Protein 4HIZ (pdb70)

Radius of gyration: 37.92 Å; Cα contacts (8 Å, |Δi|>4): 6591; chains: 3; bounding box: 104×101×111 Å

Sequence (1965 aa):
WIIDGRNLTFKVTTLPDISSKFKNAAFVYERIVGQPLTYVSEGFFDGNLTKITDTPFYNAWTQDKTFVYDNVIYAPFMAGERHGVQNLHVAWVKSGDDGQTWSMPEWLTPIHPDYTADKVNYHCMSMGVCGNRLYAVIETRYLSNMRLKKAELWSSRPMPYYRRRPTGGITISSGSTTATIVLKKKKHGLKVGDAVNFSNSGATGVSGNMTVASVINKDTFTVTLARAATSNIDNTGTTWHFGTRFWDSPWEITELPDVAYSTNADLCVTETHSFTVIDDDNYTFAVGYHNGDISPRRLGILYFNNAYSSDPSSFTTRRTISSQEYADNAAEPCIKYYDGILYLTTRGTSTSAAGSTLAMSADLGENWNYLRFPNNVHHTNLPFAKVGDYLYIFGTERSFGEWEGQQELDNRYKGTYPRTFMCKINVSSSSWPVSLSNNVQWFNITDQIYQGHIVNSACGVGSVCVKDGWLYYIFGGEDFLSPWSIGDNSKKLWYKKHDGHPADLYSYRLKITEHDFVSRDFKYGATPNRTLPVSMGTDGVRHVSAPVTFDNDVQMMYSLTVTGLEHDGTQQSAVRRVKKLDGDYGVIAKNIPIIKNPSEQRLILLCGGEETPYTTDGSSLLQLYGSNHTYPNRAILYAPGGAYTQQNNFMPYLDGQVSLGGASSNRWSEVYASTGTINTNLTFKKKVTTLPDISSKFKNAAFVYERIVGQPLTYVSEGFFDGNLTKITDTPFYNAWTQDKTFVYDNVIYAPFMAGERHGVQNLHVAWVKSGDDGQTWSMPEWLTPIHPDYTADKVNYHCMSMGVCGNRLYAVIETRYLSNMRLKKAELWSRPMPYYRRPTGGITISSGSTTATIVLKKKHGLKVGDAVNFSNSGATGVSGNMTVASVINKDTFTVTLARAATSNIDNTGTTWHHFGTRFWDSPWEITELPDVAYSTNADLCVTETHSFTVIDDDNYTFAVGYHNGDISPRRLGILYFNNNAYSSDPSSFTTRRTISQEEYADNAAEPCIKYYDGILYLTTRGTSTSAAGSTLAMSADLGENWNYLRFPNNVHHTNLPFAKVGDYLYIFGTERSFGEWEGQELDNRYKKGTYPRTFMCKINVSSWPVSLSSNVQWFNITDQIYQGHIVNSACGVGSVCVKDGWLYYIFGGEDFLSPWSIGDNSKKKLWYKKHDGHPADLYSYRLKITTEHDFVSRDFKYGATPNRTLPVSMGTDGVRHVSAPVTFDNDVQMMYSLTVTGLEHDGTQQSAVRVKKLDGDYGVIAKNIPIIKNPSEQRLILCGGEETPYTTDGSLLQLYGSNHTYPNRAILYAPGGAYTQNNFMPYLDGQVSLGGASNRWSEVYASTGTINTDGRRNLLTFFKKVTTLPDISSKKFFKNAAFVYERIVGQPLTYVSEGFFDDGNLTKITDTPFYNAWTQDKTFVYDNVIYAPFMAGERHGVQNLHVAWVKSGDDGQTWSMPEWLTPIHPDYTADKVNYHCMSMGVCGNRLYAVIETRYLSNMRLKKKKAELWSSRPMPYYRRRPTGGITISSGSTTATIVLKKKHGLKVGDAVNFSNSGATGVSGNMTVASVINKKDTFTVTLARAATSNIDNTGTTWHFGTRFWDSPWEITELPDVAYSTNADLCVTETHSFTVIDDDDNYTFAVGYHNGDISSPRRLGILYFNNNAYSDPSSFTRRTISQEYADNAAEPCIKYYDGILYLTTRGTSTSAAGSTLAMMSADLGENWNYLRFPNNVHHTNLPFAKVGDYLYIFGTERSFGEWEGQELDNRYKKGTYPRTFMCKINVSSWPVSLSSNVQWFNITDQIYQGHIVNSACGVGSVCVKDGWLYYIFGGEDFLSPWSIGDNSKKLWYKHDGHPADLYSYRLKIITEHDFVSRDFKKYGATPNRTLPVSMGTDGVRHVSAPVTFDNDVQMMYSLTVTGLEHDGTQQSAVRRVKKLDGDYGVIAKNIPIIKNPSEQRLILLCGGETPYTTDGSLLQLYGSNHTYPNRAILYAPGGAYTQNNFMPYLDGQVSSLGGASNRWSEVYASTGTINT

CATH classification: 3.30.750.60 (+3 more: 2.120.10.10, 2.40.30.20, 4.10.1090.10)

Structure (mmCIF, N/CA/C/O backbone):
data_4HIZ
#
_entry.id   4HIZ
#
_cell.length_a   122.858
_cell.length_b   137.584
_cell.length_c   140.778
_cell.angle_alpha   90.00
_cell.angle_beta   94.64
_cell.angle_gamma   90.00
#
_symmetry.space_group_name_H-M   'C 1 2 1'
#
loop_
_entity.id
_entity.type
_entity.pdbx_description
1 polymer Endosialidase
2 branched 'N-acetyl-alpha-neuraminic acid-(2-9)-N-acetyl-beta-neuraminic acid'
3 branched beta-D-fructofuranose-(2-1)-alpha-D-glucopyranose
4 non-polymer 1,2-ETHANEDIOL
5 non-polymer 'MAGNESIUM ION'
6 non-polymer 'CHLORIDE ION'
7 non-polymer 'CALCIUM ION'
8 non-polymer 'SODIUM ION'
9 water water
#
loop_
_atom_site.group_PDB
_atom_site.id
_atom_site.type_symbol
_atom_site.label_atom_id
_atom_site.label_alt_id
_atom_site.label_comp_id
_atom_site.label_asym_id
_atom_site.label_entity_id
_atom_site.label_seq_id
_atom_site.pdbx_PDB_ins_code
_atom_site.Cartn_x
_atom_site.Cartn_y
_atom_site.Cartn_z
_atom_site.occupancy
_atom_site.B_iso_or_equiv
_atom_site.auth_seq_id
_atom_site.auth_comp_id
_atom_site.auth_asym_id
_atom_site.auth_atom_id
_atom_site.pdbx_PDB_model_num
ATOM 1 N N . TRP A 1 26 ? 0.508 -6.655 7.979 1.00 39.13 99 TRP A N 1
ATOM 2 C CA . TRP A 1 26 ? -0.864 -6.597 7.488 1.00 36.89 99 TRP A CA 1
ATOM 3 C C . TRP A 1 26 ? -0.982 -7.051 6.026 1.00 33.90 99 TRP A C 1
ATOM 4 O O . TRP A 1 26 ? -0.051 -6.908 5.228 1.00 35.90 99 TRP A O 1
ATOM 15 N N . ILE A 1 27 ? -2.141 -7.598 5.688 1.00 31.62 100 ILE A N 1
ATOM 16 C CA . ILE A 1 27 ? -2.449 -7.973 4.315 1.00 33.13 100 ILE A CA 1
ATOM 17 C C . ILE A 1 27 ? -3.601 -7.124 3.805 1.00 31.92 100 ILE A C 1
ATOM 18 O O . ILE A 1 27 ? -3.620 -6.710 2.643 1.00 36.55 100 ILE A O 1
ATOM 23 N N . ILE A 1 28 ? -4.549 -6.818 4.683 1.00 26.35 101 ILE A N 1
ATOM 24 C CA . ILE A 1 28 ? -5.722 -6.101 4.243 1.00 26.33 101 ILE A CA 1
ATOM 25 C C . ILE A 1 28 ? -5.714 -4.748 4.886 1.00 27.47 101 ILE A C 1
ATOM 26 O O . ILE A 1 28 ? -5.544 -4.646 6.102 1.00 29.99 101 ILE A O 1
ATOM 31 N N . ASP A 1 29 ? -5.894 -3.713 4.065 1.00 26.07 102 ASP A N 1
ATOM 32 C CA . ASP A 1 29 ? -6.085 -2.374 4.571 1.00 25.62 102 ASP A CA 1
ATOM 33 C C . ASP A 1 29 ? -7.600 -2.171 4.672 1.00 25.87 102 ASP A C 1
ATOM 34 O O . ASP A 1 29 ? -8.317 -2.090 3.659 1.00 26.29 102 ASP A O 1
ATOM 39 N N . GLY A 1 30 ? -8.089 -2.122 5.902 1.00 26.07 103 GLY A N 1
ATOM 40 C CA . GLY A 1 30 ? -9.508 -1.946 6.121 1.00 26.28 103 GLY A CA 1
ATOM 41 C C . GLY A 1 30 ? -10.014 -0.542 5.824 1.00 27.87 103 GLY A C 1
ATOM 42 O O . GLY A 1 30 ? -11.219 -0.307 5.883 1.00 29.82 103 GLY A O 1
ATOM 43 N N . ARG A 1 31 ? -9.114 0.394 5.526 1.00 28.03 104 ARG A N 1
ATOM 44 C CA . ARG A 1 31 ? -9.520 1.782 5.213 1.00 28.64 104 ARG A CA 1
ATOM 45 C C . ARG A 1 31 ? -10.473 2.416 6.260 1.00 28.52 104 ARG A C 1
ATOM 46 O O . ARG A 1 31 ? -11.361 3.203 5.928 1.00 31.07 104 ARG A O 1
ATOM 54 N N . ASN A 1 32 ? -10.253 2.055 7.523 1.00 27.01 105 ASN A N 1
ATOM 55 C CA . ASN A 1 32 ? -11.049 2.527 8.649 1.00 29.46 105 ASN A CA 1
ATOM 56 C C . ASN A 1 32 ? -12.524 2.156 8.568 1.00 27.42 105 ASN A C 1
ATOM 57 O O . ASN A 1 32 ? -13.390 2.867 9.089 1.00 29.19 105 ASN A O 1
ATOM 62 N N . LEU A 1 33 ? -12.789 1.011 7.943 1.00 25.51 106 LEU A N 1
ATOM 63 C CA . LEU A 1 33 ? -14.134 0.475 7.838 1.00 25.11 106 LEU A CA 1
ATOM 64 C C . LEU A 1 33 ? -14.332 -0.673 8.838 1.00 22.47 106 LEU A C 1
ATOM 65 O O . LEU A 1 33 ? -13.357 -1.216 9.404 1.00 20.56 106 LEU A O 1
ATOM 70 N N . THR A 1 34 ? -15.589 -1.042 9.054 1.00 22.18 107 THR A N 1
ATOM 71 C CA . THR A 1 34 ? -15.948 -2.010 10.087 1.00 23.32 107 THR A CA 1
ATOM 72 C C . THR A 1 34 ? -16.695 -3.207 9.483 1.00 25.21 107 THR A C 1
ATOM 73 O O . THR A 1 34 ? -17.627 -3.038 8.695 1.00 28.53 107 THR A O 1
ATOM 77 N N . PHE A 1 35 ? -16.249 -4.411 9.824 1.00 24.05 108 PHE A N 1
ATOM 78 C CA . PHE A 1 35 ? -16.884 -5.638 9.341 1.00 22.89 108 PHE A CA 1
ATOM 79 C C . PHE A 1 35 ? -17.729 -6.238 10.456 1.00 20.70 108 PHE A C 1
ATOM 80 O O . PHE A 1 35 ? -17.351 -6.144 11.609 1.00 19.84 108 PHE A O 1
ATOM 88 N N . LYS A 1 36 ? -18.825 -6.908 10.108 1.00 20.81 109 LYS A N 1
ATOM 89 C CA . LYS A 1 36 ? -19.595 -7.668 11.084 1.00 21.24 109 LYS A CA 1
ATOM 90 C C . LYS A 1 36 ? -19.228 -9.126 10.894 1.00 18.71 109 LYS A C 1
ATOM 91 O O . LYS A 1 36 ? -19.364 -9.668 9.804 1.00 18.28 109 LYS A O 1
ATOM 97 N N . VAL A 1 37 ? -18.729 -9.751 11.943 1.00 18.53 110 VAL A N 1
ATOM 98 C CA . VAL A 1 37 ? -18.143 -11.067 11.747 1.00 20.48 110 VAL A CA 1
ATOM 99 C C . VAL A 1 37 ? -18.796 -12.083 12.646 1.00 22.48 110 VAL A C 1
ATOM 100 O O . VAL A 1 37 ? -19.321 -11.765 13.711 1.00 22.20 110 VAL A O 1
ATOM 104 N N . THR A 1 38 ? -18.766 -13.328 12.190 1.00 24.93 111 THR A N 1
ATOM 105 C CA . THR A 1 38 ? -19.324 -14.434 12.943 1.00 27.13 111 THR A CA 1
ATOM 106 C C . THR A 1 38 ? -18.361 -14.923 14.043 1.00 25.13 111 THR A C 1
ATOM 107 O O . THR A 1 38 ? -18.769 -15.478 15.075 1.00 24.90 111 THR A O 1
ATOM 111 N N . THR A 1 39 ? -17.078 -14.725 13.802 1.00 22.92 112 THR A N 1
ATOM 112 C CA . THR A 1 39 ? -16.051 -15.144 14.740 1.00 23.95 112 THR A CA 1
ATOM 113 C C . THR A 1 39 ? -14.896 -14.221 14.474 1.00 21.18 112 THR A C 1
ATOM 114 O O . THR A 1 39 ? -14.786 -13.703 13.347 1.00 21.39 112 THR A O 1
ATOM 118 N N . LEU A 1 40 ? -14.025 -13.977 15.456 1.00 19.89 113 LEU A N 1
ATOM 119 C CA . LEU A 1 40 ? -12.929 -13.019 15.185 1.00 19.79 113 LEU A CA 1
ATOM 120 C C . LEU A 1 40 ? -11.957 -13.592 14.179 1.00 18.59 113 LEU A C 1
ATOM 121 O O . LEU A 1 40 ? -11.584 -14.766 14.295 1.00 18.59 113 LEU A O 1
ATOM 126 N N . PRO A 1 41 ? -11.531 -12.770 13.197 1.00 17.41 114 PRO A N 1
ATOM 127 C CA . PRO A 1 41 ? -10.569 -13.231 12.200 1.00 18.06 114 PRO A CA 1
ATOM 128 C C . PRO A 1 41 ? -9.152 -13.075 12.751 1.00 18.01 114 PRO A C 1
ATOM 129 O O . PRO A 1 41 ? -8.971 -12.815 13.942 1.00 18.42 114 PRO A O 1
ATOM 133 N N . ASP A 1 42 ? -8.159 -13.240 11.895 1.00 17.83 115 ASP A N 1
ATOM 134 C CA . ASP A 1 42 ? -6.785 -13.050 12.311 1.00 17.91 115 ASP A CA 1
ATOM 135 C C . ASP A 1 42 ? -6.517 -11.539 12.341 1.00 17.11 115 ASP A C 1
ATOM 136 O O . ASP A 1 42 ? -6.048 -10.959 11.364 1.00 18.53 115 ASP A O 1
ATOM 141 N N . ILE A 1 43 ? -6.833 -10.904 13.463 1.00 15.79 116 ILE A N 1
ATOM 142 C CA . ILE A 1 43 ? -6.754 -9.447 13.567 1.00 15.93 116 ILE A CA 1
ATOM 143 C C . ILE A 1 43 ? -5.368 -8.866 13.237 1.00 17.04 116 ILE A C 1
ATOM 144 O O . ILE A 1 43 ? -5.262 -7.793 12.637 1.00 16.22 116 ILE A O 1
ATOM 149 N N . SER A 1 44 ? -4.305 -9.604 13.554 1.00 18.32 117 SER A N 1
ATOM 150 C CA A SER A 1 44 ? -2.965 -9.073 13.328 0.51 19.55 117 SER A CA 1
ATOM 151 C CA B SER A 1 44 ? -2.936 -9.139 13.315 0.49 21.01 117 SER A CA 1
ATOM 152 C C . SER A 1 44 ? -2.614 -8.951 11.836 1.00 20.21 117 SER A C 1
ATOM 153 O O . SER A 1 44 ? -1.641 -8.282 11.482 1.00 22.46 117 SER A O 1
ATOM 158 N N . LYS A 1 45 ? -3.414 -9.572 10.967 1.00 20.47 118 LYS A N 1
ATOM 159 C CA . LYS A 1 45 ? -3.214 -9.477 9.515 1.00 23.06 118 LYS A CA 1
ATOM 160 C C . LYS A 1 45 ? -4.001 -8.325 8.856 1.00 22.63 118 LYS A C 1
ATOM 161 O O . LYS A 1 45 ? -4.058 -8.225 7.614 1.00 25.10 118 LYS A O 1
ATOM 167 N N . PHE A 1 46 ? -4.592 -7.459 9.667 1.00 19.93 119 PHE A N 1
ATOM 168 C CA . PHE A 1 46 ? -5.319 -6.307 9.140 1.00 19.23 119 PHE A CA 1
ATOM 169 C C . PHE A 1 46 ? -4.658 -5.049 9.655 1.00 18.47 119 PHE A C 1
ATOM 170 O O . PHE A 1 46 ? -4.084 -5.040 10.769 1.00 17.27 119 PHE A O 1
ATOM 178 N N . LYS A 1 47 ? -4.768 -3.970 8.884 1.00 18.06 120 LYS A N 1
ATOM 179 C CA . LYS A 1 47 ? -4.623 -2.653 9.491 1.00 18.54 120 LYS A CA 1
ATOM 180 C C . LYS A 1 47 ? -5.844 -1.816 9.182 1.00 17.35 120 LYS A C 1
ATOM 181 O O . LYS A 1 47 ? -6.602 -2.109 8.251 1.00 17.79 120 LYS A O 1
ATOM 187 N N . ASN A 1 48 ? -6.050 -0.798 10.003 1.00 16.93 121 ASN A N 1
ATOM 188 C CA . ASN A 1 48 ? -7.144 0.153 9.798 1.00 17.52 121 ASN A CA 1
ATOM 189 C C . ASN A 1 48 ? -8.511 -0.531 9.682 1.00 17.90 121 ASN A C 1
ATOM 190 O O . ASN A 1 48 ? -9.338 -0.130 8.869 1.00 18.90 121 ASN A O 1
ATOM 195 N N . ALA A 1 49 ? -8.763 -1.540 10.511 1.00 16.54 122 ALA A N 1
ATOM 196 C CA . ALA A 1 49 ? -9.991 -2.305 10.383 1.00 15.02 122 ALA A CA 1
ATOM 197 C C . ALA A 1 49 ? -10.595 -2.529 11.754 1.00 14.67 122 ALA A C 1
ATOM 198 O O . ALA A 1 49 ? -9.876 -2.570 12.763 1.00 15.51 122 ALA A O 1
ATOM 200 N N . ALA A 1 50 ? -11.910 -2.699 11.800 1.00 14.73 123 ALA A N 1
ATOM 201 C CA . ALA A 1 50 ? -12.559 -3.100 13.046 1.00 15.20 123 ALA A CA 1
ATOM 202 C C . ALA A 1 50 ? -13.622 -4.156 12.781 1.00 15.45 123 ALA A C 1
ATOM 203 O O . ALA A 1 50 ? -14.173 -4.226 11.675 1.00 16.48 123 ALA A O 1
ATOM 205 N N . PHE A 1 51 ? -13.920 -4.951 13.810 1.00 15.18 124 PHE A N 1
ATOM 206 C CA . PHE A 1 51 ? -14.777 -6.127 13.651 1.00 15.04 124 PHE A CA 1
ATOM 207 C C . PHE A 1 51 ? -15.826 -6.139 14.750 1.00 14.84 124 PHE A C 1
ATOM 208 O O . PHE A 1 51 ? -15.490 -6.167 15.932 1.00 16.03 124 PHE A O 1
ATOM 216 N N . VAL A 1 52 ? -17.095 -6.107 14.366 1.00 14.23 125 VAL A N 1
ATOM 217 C CA . VAL A 1 52 ? -18.179 -6.204 15.358 1.00 14.66 125 VAL A CA 1
ATOM 218 C C . VAL A 1 52 ? -18.520 -7.668 15.564 1.00 15.40 125 VAL A C 1
ATOM 219 O O . VAL A 1 52 ? -18.828 -8.399 14.604 1.00 16.45 125 VAL A O 1
ATOM 223 N N . TYR A 1 53 ? -18.477 -8.104 16.812 1.00 14.78 126 TYR A N 1
ATOM 224 C CA . TYR A 1 53 ? -18.553 -9.538 17.123 1.00 15.36 126 TYR A CA 1
ATOM 225 C C . TYR A 1 53 ? -19.347 -9.724 18.413 1.00 15.16 126 TYR A C 1
ATOM 226 O O . TYR A 1 53 ? -19.166 -8.968 19.379 1.00 15.69 126 TYR A O 1
ATOM 235 N N . GLU A 1 54 ? -20.236 -10.716 18.436 1.00 15.14 127 GLU A N 1
ATOM 236 C CA . GLU A 1 54 ? -20.988 -11.036 19.660 1.00 16.84 127 GLU A CA 1
ATOM 237 C C . GLU A 1 54 ? -20.451 -12.309 20.328 1.00 17.33 127 GLU A C 1
ATOM 238 O O . GLU A 1 54 ? -20.985 -13.414 20.132 1.00 19.53 127 GLU A O 1
ATOM 244 N N . ARG A 1 55 ? -19.407 -12.141 21.137 1.00 16.43 128 ARG A N 1
ATOM 245 C CA . ARG A 1 55 ? -18.892 -13.238 21.960 1.00 15.65 128 ARG A CA 1
ATOM 246 C C . ARG A 1 55 ? -20.032 -13.833 22.786 1.00 15.89 128 ARG A C 1
ATOM 247 O O . ARG A 1 55 ? -20.215 -15.070 22.871 1.00 17.01 128 ARG A O 1
ATOM 255 N N . ILE A 1 56 ? -20.822 -12.924 23.363 1.00 16.19 129 ILE A N 1
ATOM 256 C CA . ILE A 1 56 ? -22.026 -13.279 24.080 1.00 17.60 129 ILE A CA 1
ATOM 257 C C . ILE A 1 56 ? -23.196 -12.808 23.219 1.00 18.95 129 ILE A C 1
ATOM 258 O O . ILE A 1 56 ? -23.248 -11.637 22.831 1.00 17.50 129 ILE A O 1
ATOM 263 N N . VAL A 1 57 ? -24.122 -13.710 22.898 1.00 20.92 130 VAL A N 1
ATOM 264 C CA . VAL A 1 57 ? -25.203 -13.345 21.985 1.00 23.43 130 VAL A CA 1
ATOM 265 C C . VAL A 1 57 ? -26.000 -12.156 22.504 1.00 21.98 130 VAL A C 1
ATOM 266 O O . VAL A 1 57 ? -26.361 -12.112 23.676 1.00 22.40 130 VAL A O 1
ATOM 270 N N . GLY A 1 58 ? -26.241 -11.177 21.631 1.00 20.87 131 GLY A N 1
ATOM 271 C CA . GLY A 1 58 ? -27.011 -10.005 22.008 1.00 20.06 131 GLY A CA 1
ATOM 272 C C . GLY A 1 58 ? -26.157 -8.883 22.564 1.00 19.10 131 GLY A C 1
ATOM 273 O O . GLY A 1 58 ? -26.693 -7.813 22.867 1.00 20.45 131 GLY A O 1
ATOM 274 N N . GLN A 1 59 ? -24.852 -9.122 22.719 1.00 16.83 132 GLN A N 1
ATOM 275 C CA . GLN A 1 59 ? -23.945 -8.101 23.260 1.00 16.29 132 GLN A CA 1
ATOM 276 C C . GLN A 1 59 ? -22.763 -7.814 22.336 1.00 15.23 132 GLN A C 1
ATOM 277 O O . GLN A 1 59 ? -21.621 -8.226 22.612 1.00 15.61 132 GLN A O 1
ATOM 283 N N . PRO A 1 60 ? -23.027 -7.113 21.223 1.00 16.10 133 PRO A N 1
ATOM 284 C CA . PRO A 1 60 ? -21.944 -6.823 20.279 1.00 16.45 133 PRO A CA 1
ATOM 285 C C . PRO A 1 60 ? -20.917 -5.842 20.877 1.00 15.29 133 PRO A C 1
ATOM 286 O O . PRO A 1 60 ? -21.258 -4.903 21.635 1.00 15.90 133 PRO A O 1
ATOM 290 N N . LEU A 1 61 ? -19.654 -6.107 20.556 1.00 13.76 134 LEU A N 1
ATOM 291 C CA . LEU A 1 61 ? -18.543 -5.253 20.923 1.00 13.60 134 LEU A CA 1
ATOM 292 C C . LEU A 1 61 ? -17.682 -5.186 19.674 1.00 13.35 134 LEU A C 1
ATOM 293 O O . LEU A 1 61 ? -17.756 -6.082 18.805 1.00 13.94 134 LEU A O 1
ATOM 298 N N . THR A 1 62 ? -16.864 -4.135 19.560 1.00 12.84 135 THR A N 1
ATOM 299 C CA . THR A 1 62 ? -16.037 -3.971 18.348 1.00 13.02 135 THR A CA 1
ATOM 300 C C . THR A 1 62 ? -14.586 -4.164 18.667 1.00 13.37 135 THR A C 1
ATOM 301 O O . THR A 1 62 ? -14.101 -3.665 19.677 1.00 15.56 135 THR A O 1
ATOM 305 N N . TYR A 1 63 ? -13.890 -4.925 17.826 1.00 12.68 136 TYR A N 1
ATOM 306 C CA . TYR A 1 63 ? -12.500 -5.269 18.101 1.00 12.49 136 TYR A CA 1
ATOM 307 C C . TYR A 1 63 ? -11.648 -4.624 17.033 1.00 14.08 136 TYR A C 1
ATOM 308 O O . TYR A 1 63 ? -11.946 -4.778 15.829 1.00 16.08 136 TYR A O 1
ATOM 317 N N . VAL A 1 64 ? -10.606 -3.892 17.429 1.00 12.65 137 VAL A N 1
ATOM 318 C CA . VAL A 1 64 ? -9.855 -3.130 16.405 1.00 13.58 137 VAL A CA 1
ATOM 319 C C . VAL A 1 64 ? -8.516 -3.749 16.045 1.00 14.01 137 VAL A C 1
ATOM 320 O O . VAL A 1 64 ? -7.863 -4.368 16.888 1.00 14.44 137 VAL A O 1
ATOM 324 N N . SER A 1 65 ? -8.103 -3.577 14.792 1.00 14.21 138 SER A N 1
ATOM 325 C CA . SER A 1 65 ? -6.736 -3.909 14.391 1.00 14.82 138 SER A CA 1
ATOM 326 C C . SER A 1 65 ? -5.827 -2.710 14.642 1.00 14.87 138 SER A C 1
ATOM 327 O O . SER A 1 65 ? -6.286 -1.627 14.990 1.00 15.27 138 SER A O 1
ATOM 330 N N . GLU A 1 66 ? -4.528 -2.924 14.488 1.00 14.51 139 GLU A N 1
ATOM 331 C CA . GLU A 1 66 ? -3.587 -1.823 14.516 1.00 17.59 139 GLU A CA 1
ATOM 332 C C . GLU A 1 66 ? -3.986 -0.785 13.465 1.00 17.18 139 GLU A C 1
ATOM 333 O O . GLU A 1 66 ? -4.426 -1.143 12.371 1.00 17.23 139 GLU A O 1
ATOM 339 N N . GLY A 1 67 ? -3.894 0.490 13.834 1.00 16.64 140 GLY A N 1
ATOM 340 C CA . GLY A 1 67 ? -4.108 1.578 12.885 1.00 17.73 140 GLY A CA 1
ATOM 341 C C . GLY A 1 67 ? -5.532 2.105 12.881 1.00 18.18 140 GLY A C 1
ATOM 342 O O . GLY A 1 67 ? -5.765 3.211 12.379 1.00 19.58 140 GLY A O 1
ATOM 343 N N . PHE A 1 68 ? -6.481 1.324 13.418 1.00 15.83 141 PHE A N 1
ATOM 344 C CA . PHE A 1 68 ? -7.868 1.747 13.386 1.00 15.24 141 PHE A CA 1
ATOM 345 C C . PHE A 1 68 ? -7.993 3.049 14.195 1.00 15.51 141 PHE A C 1
ATOM 346 O O . PHE A 1 68 ? -8.666 4.026 13.769 1.00 16.74 141 PHE A O 1
ATOM 354 N N . PHE A 1 69 ? -7.346 3.059 15.366 1.00 15.30 142 PHE A N 1
ATOM 355 C CA . PHE A 1 69 ? -7.152 4.294 16.130 1.00 15.64 142 PHE A CA 1
ATOM 356 C C . PHE A 1 69 ? -5.680 4.608 16.158 1.00 15.07 142 PHE A C 1
ATOM 357 O O . PHE A 1 69 ? -4.848 3.698 16.237 1.00 15.53 142 PHE A O 1
ATOM 365 N N . ASP A 1 70 ? -5.348 5.891 16.132 1.00 14.51 143 ASP A N 1
ATOM 366 C CA . ASP A 1 70 ? -3.952 6.280 16.279 1.00 15.55 143 ASP A CA 1
ATOM 367 C C . ASP A 1 70 ? -3.633 6.350 17.773 1.00 14.34 143 ASP A C 1
ATOM 368 O O . ASP A 1 70 ? -3.538 7.423 18.368 1.00 13.19 143 ASP A O 1
ATOM 373 N N . GLY A 1 71 ? -3.502 5.184 18.381 1.00 14.81 144 GLY A N 1
ATOM 374 C CA . GLY A 1 71 ? -3.301 5.072 19.820 1.00 14.39 144 GLY A CA 1
ATOM 375 C C . GLY A 1 71 ? -2.387 3.880 20.076 1.00 14.98 144 GLY A C 1
ATOM 376 O O . GLY A 1 71 ? -2.426 2.899 19.331 1.00 17.55 144 GLY A O 1
ATOM 377 N N . ASN A 1 72 ? -1.568 3.969 21.115 1.00 13.42 145 ASN A N 1
ATOM 378 C CA . ASN A 1 72 ? -0.637 2.898 21.460 1.00 14.40 145 ASN A CA 1
ATOM 379 C C . ASN A 1 72 ? -0.419 2.799 22.951 1.00 13.21 145 ASN A C 1
ATOM 380 O O . ASN A 1 72 ? -0.595 3.783 23.672 1.00 13.41 145 ASN A O 1
ATOM 385 N N . LEU A 1 73 ? 0.006 1.621 23.405 1.00 12.02 146 LEU A N 1
ATOM 386 C CA . LEU A 1 73 ? 0.105 1.340 24.842 1.00 11.06 146 LEU A CA 1
ATOM 387 C C . LEU A 1 73 ? 1.566 1.371 25.257 1.00 11.90 146 LEU A C 1
ATOM 388 O O . LEU A 1 73 ? 2.416 0.845 24.538 1.00 12.31 146 LEU A O 1
ATOM 393 N N . THR A 1 74 ? 1.846 1.955 26.421 1.00 10.77 147 THR A N 1
ATOM 394 C CA . THR A 1 74 ? 3.194 1.979 26.971 1.00 10.53 147 THR A CA 1
ATOM 395 C C . THR A 1 74 ? 3.122 1.492 28.405 1.00 10.61 147 THR A C 1
ATOM 396 O O . THR A 1 74 ? 2.198 1.871 29.133 1.00 10.97 147 THR A O 1
ATOM 400 N N . LYS A 1 75 ? 4.073 0.668 28.838 1.00 9.56 148 LYS A N 1
ATOM 401 C CA . LYS A 1 75 ? 4.163 0.302 30.268 1.00 9.46 148 LYS A CA 1
ATOM 402 C C . LYS A 1 75 ? 4.916 1.405 31.000 1.00 9.85 148 LYS A C 1
ATOM 403 O O . LYS A 1 75 ? 5.968 1.841 30.512 1.00 9.87 148 LYS A O 1
ATOM 409 N N . ILE A 1 76 ? 4.401 1.896 32.126 1.00 9.15 149 ILE A N 1
ATOM 410 C CA . ILE A 1 76 ? 4.988 3.111 32.750 1.00 9.36 149 ILE A CA 1
ATOM 411 C C . ILE A 1 76 ? 5.526 2.911 34.172 1.00 9.53 149 ILE A C 1
ATOM 412 O O . ILE A 1 76 ? 6.202 3.790 34.680 1.00 10.93 149 ILE A O 1
ATOM 417 N N . THR A 1 77 ? 5.181 1.794 34.839 1.00 8.52 150 THR A N 1
ATOM 418 C CA . THR A 1 77 ? 5.910 1.415 36.044 1.00 8.00 150 THR A CA 1
ATOM 419 C C . THR A 1 77 ? 6.437 0.006 35.895 1.00 9.02 150 THR A C 1
ATOM 420 O O . THR A 1 77 ? 5.870 -0.812 35.140 1.00 9.29 150 THR A O 1
ATOM 424 N N . ASP A 1 78 ? 7.519 -0.256 36.613 1.00 9.13 151 ASP A N 1
ATOM 425 C CA . ASP A 1 78 ? 8.039 -1.634 36.630 1.00 9.97 151 ASP A CA 1
ATOM 426 C C . ASP A 1 78 ? 8.793 -1.832 37.914 1.00 10.34 151 ASP A C 1
ATOM 427 O O . ASP A 1 78 ? 10.022 -1.916 37.934 1.00 11.01 151 ASP A O 1
ATOM 432 N N . THR A 1 79 ? 8.045 -1.984 39.015 1.00 9.72 152 THR A N 1
ATOM 433 C CA . THR A 1 79 ? 8.666 -2.203 40.321 1.00 9.70 152 THR A CA 1
ATOM 434 C C . THR A 1 79 ? 7.959 -3.384 40.981 1.00 9.19 152 THR A C 1
ATOM 435 O O . THR A 1 79 ? 6.855 -3.774 40.555 1.00 9.59 152 THR A O 1
ATOM 439 N N . PRO A 1 80 ? 8.588 -3.973 42.009 1.00 10.08 153 PRO A N 1
ATOM 440 C CA . PRO A 1 80 ? 7.988 -5.205 42.570 1.00 9.64 153 PRO A CA 1
ATOM 441 C C . PRO A 1 80 ? 6.903 -4.905 43.592 1.00 10.09 153 PRO A C 1
ATOM 442 O O . PRO A 1 80 ? 6.283 -5.838 44.114 1.00 10.50 153 PRO A O 1
ATOM 446 N N . PHE A 1 81 ? 6.663 -3.630 43.856 1.00 9.43 154 PHE A N 1
ATOM 447 C CA . PHE A 1 81 ? 5.493 -3.309 44.678 1.00 8.94 154 PHE A CA 1
ATOM 448 C C . PHE A 1 81 ? 4.222 -3.607 43.916 1.00 9.91 154 PHE A C 1
ATOM 449 O O . PHE A 1 81 ? 4.220 -3.782 42.676 1.00 10.28 154 PHE A O 1
ATOM 457 N N . TYR A 1 82 ? 3.121 -3.684 44.666 1.00 9.78 155 TYR A N 1
ATOM 458 C CA . TYR A 1 82 ? 1.802 -3.785 44.051 1.00 9.69 155 TYR A CA 1
ATOM 459 C C . TYR A 1 82 ? 1.431 -2.339 43.686 1.00 10.20 155 TYR A C 1
ATOM 460 O O . TYR A 1 82 ? 1.007 -1.553 44.549 1.00 10.91 155 TYR A O 1
ATOM 469 N N . ASN A 1 83 ? 1.651 -1.976 42.425 1.00 9.47 156 ASN A N 1
ATOM 470 C CA . ASN A 1 83 ? 1.476 -0.595 41.954 1.00 9.57 156 ASN A CA 1
ATOM 471 C C . ASN A 1 83 ? 0.161 -0.547 41.217 1.00 11.13 156 ASN A C 1
ATOM 472 O O . ASN A 1 83 ? 0.034 -1.122 40.129 1.00 10.71 156 ASN A O 1
ATOM 477 N N . ALA A 1 84 ? -0.812 0.191 41.769 1.00 10.09 157 ALA A N 1
ATOM 478 C CA . ALA A 1 84 ? -2.138 0.133 41.191 1.00 9.22 157 ALA A CA 1
ATOM 479 C C . ALA A 1 84 ? -2.950 1.376 41.560 1.00 9.86 157 ALA A C 1
ATOM 480 O O . ALA A 1 84 ? -2.491 2.222 42.322 1.00 9.62 157 ALA A O 1
ATOM 482 N N . TRP A 1 85 ? -4.135 1.452 40.978 1.00 10.16 158 TRP A N 1
ATOM 483 C CA . TRP A 1 85 ? -5.121 2.519 41.303 1.00 10.34 158 TRP A CA 1
ATOM 484 C C . TRP A 1 85 ? -4.642 3.941 40.977 1.00 10.29 158 TRP A C 1
ATOM 485 O O . TRP A 1 85 ? -4.493 4.778 41.897 1.00 10.97 158 TRP A O 1
ATOM 496 N N . THR A 1 86 ? -4.448 4.249 39.693 1.00 9.60 159 THR A N 1
ATOM 497 C CA . THR A 1 86 ? -4.408 5.676 39.338 1.00 9.47 159 THR A CA 1
ATOM 498 C C . THR A 1 86 ? -5.793 6.313 39.560 1.00 10.13 159 THR A C 1
ATOM 499 O O . THR A 1 86 ? -5.856 7.528 39.704 1.00 11.00 159 THR A O 1
ATOM 503 N N . GLN A 1 87 ? -6.867 5.510 39.614 1.00 9.46 160 GLN A N 1
ATOM 504 C CA . GLN A 1 87 ? -8.237 6.088 39.757 1.00 9.77 160 GLN A CA 1
ATOM 505 C C . GLN A 1 87 ? -8.299 7.049 40.943 1.00 10.73 160 GLN A C 1
ATOM 506 O O . GLN A 1 87 ? -7.756 6.747 42.010 1.00 10.72 160 GLN A O 1
ATOM 512 N N . ASP A 1 88 ? -8.888 8.239 40.759 1.00 11.93 161 ASP A N 1
ATOM 513 C CA . ASP A 1 88 ? -8.977 8.946 39.484 1.00 12.67 161 ASP A CA 1
ATOM 514 C C . ASP A 1 88 ? -8.221 10.255 39.739 1.00 12.68 161 ASP A C 1
ATOM 515 O O . ASP A 1 88 ? -8.833 11.263 40.139 1.00 12.26 161 ASP A O 1
ATOM 520 N N . LYS A 1 89 ? -6.904 10.223 39.542 1.00 11.61 162 LYS A N 1
ATOM 521 C CA . LYS A 1 89 ? -5.987 11.232 40.072 1.00 11.18 162 LYS A CA 1
ATOM 522 C C . LYS A 1 89 ? -5.083 11.863 39.043 1.00 10.57 162 LYS A C 1
ATOM 523 O O . LYS A 1 89 ? -4.315 12.772 39.394 1.00 10.87 162 LYS A O 1
ATOM 529 N N . THR A 1 90 ? -5.098 11.381 37.801 1.00 10.07 163 THR A N 1
ATOM 530 C CA . THR A 1 90 ? -4.123 11.939 36.839 1.00 10.29 163 THR A CA 1
ATOM 531 C C . THR A 1 90 ? -4.364 13.406 36.492 1.00 11.04 163 THR A C 1
ATOM 532 O O . THR A 1 90 ? -5.495 13.893 36.567 1.00 12.48 163 THR A O 1
ATOM 536 N N . PHE A 1 91 ? -3.298 14.105 36.103 1.00 10.51 164 PHE A N 1
ATOM 537 C CA . PHE A 1 91 ? -3.425 15.488 35.664 1.00 9.90 164 PHE A CA 1
ATOM 538 C C . PHE A 1 91 ? -2.176 15.898 34.908 1.00 9.88 164 PHE A C 1
ATOM 539 O O . PHE A 1 91 ? -1.143 15.214 34.967 1.00 10.73 164 PHE A O 1
ATOM 547 N N . VAL A 1 92 ? -2.302 16.978 34.144 1.00 10.08 165 VAL A N 1
ATOM 548 C CA . VAL A 1 92 ? -1.181 17.572 33.408 1.00 10.45 165 VAL A CA 1
ATOM 549 C C . VAL A 1 92 ? -0.999 18.996 33.932 1.00 11.20 165 VAL A C 1
ATOM 550 O O . VAL A 1 92 ? -1.984 19.766 34.076 1.00 12.91 165 VAL A O 1
ATOM 554 N N . TYR A 1 93 ? 0.230 19.331 34.279 1.00 11.12 166 TYR A N 1
ATOM 555 C CA . TYR A 1 93 ? 0.518 20.686 34.779 1.00 11.89 166 TYR A CA 1
ATOM 556 C C . TYR A 1 93 ? 1.866 21.143 34.245 1.00 11.77 166 TYR A C 1
ATOM 557 O O . TYR A 1 93 ? 2.868 20.411 34.389 1.00 10.67 166 TYR A O 1
ATOM 566 N N . ASP A 1 94 ? 1.894 22.349 33.669 1.00 11.69 167 ASP A N 1
ATOM 567 C CA . ASP A 1 94 ? 3.129 22.931 33.122 1.00 12.53 167 ASP A CA 1
ATOM 568 C C . ASP A 1 94 ? 3.906 21.922 32.295 1.00 11.78 167 ASP A C 1
ATOM 569 O O . ASP A 1 94 ? 5.107 21.734 32.512 1.00 12.42 167 ASP A O 1
ATOM 574 N N . ASN A 1 95 ? 3.219 21.322 31.325 1.00 10.72 168 ASN A N 1
ATOM 575 C CA . ASN A 1 95 ? 3.837 20.411 30.326 1.00 10.36 168 ASN A CA 1
ATOM 576 C C . ASN A 1 95 ? 4.231 19.038 30.835 1.00 11.13 168 ASN A C 1
ATOM 577 O O . ASN A 1 95 ? 4.762 18.246 30.057 1.00 12.56 168 ASN A O 1
ATOM 582 N N . VAL A 1 96 ? 4.011 18.771 32.107 1.00 9.92 169 VAL A N 1
ATOM 583 C CA . VAL A 1 96 ? 4.409 17.471 32.692 1.00 9.96 169 VAL A CA 1
ATOM 584 C C . VAL A 1 96 ? 3.164 16.655 32.951 1.00 10.78 169 VAL A C 1
ATOM 585 O O . VAL A 1 96 ? 2.172 17.187 33.457 1.00 11.06 169 VAL A O 1
ATOM 589 N N . ILE A 1 97 ? 3.192 15.365 32.602 1.00 9.65 170 ILE A N 1
ATOM 590 C CA . ILE A 1 97 ? 2.054 14.481 32.885 1.00 10.61 170 ILE A CA 1
ATOM 591 C C . ILE A 1 97 ? 2.302 13.763 34.211 1.00 10.68 170 ILE A C 1
ATOM 592 O O . ILE A 1 97 ? 3.347 13.136 34.400 1.00 11.00 170 ILE A O 1
ATOM 597 N N . TYR A 1 98 ? 1.334 13.860 35.131 1.00 10.10 171 TYR A N 1
ATOM 598 C CA . TYR A 1 98 ? 1.433 13.219 36.437 1.00 10.45 171 TYR A CA 1
ATOM 599 C C . TYR A 1 98 ? 0.472 12.049 36.534 1.00 10.60 171 TYR A C 1
ATOM 600 O O . TYR A 1 98 ? -0.729 12.174 36.228 1.00 10.99 171 TYR A O 1
ATOM 609 N N . ALA A 1 99 ? 1.008 10.909 36.952 1.00 10.42 172 ALA A N 1
ATOM 610 C CA . ALA A 1 99 ? 0.200 9.706 37.171 1.00 9.41 172 ALA A CA 1
ATOM 611 C C . ALA A 1 99 ? 0.348 9.261 38.639 1.00 10.75 172 ALA A C 1
ATOM 612 O O . ALA A 1 99 ? 1.224 8.429 38.995 1.00 9.89 172 ALA A O 1
ATOM 614 N N . PRO A 1 100 ? -0.511 9.800 39.517 1.00 10.59 173 PRO A N 1
ATOM 615 C CA . PRO A 1 100 ? -0.480 9.378 40.910 1.00 9.39 173 PRO A CA 1
ATOM 616 C C . PRO A 1 100 ? -1.177 8.028 41.046 1.00 8.65 173 PRO A C 1
ATOM 617 O O . PRO A 1 100 ? -2.037 7.685 40.227 1.00 9.65 173 PRO A O 1
ATOM 621 N N . PHE A 1 101 ? -0.755 7.256 42.040 1.00 9.14 174 PHE A N 1
ATOM 622 C CA . PHE A 1 101 ? -1.247 5.873 42.221 1.00 9.21 174 PHE A CA 1
ATOM 623 C C . PHE A 1 101 ? -0.877 5.469 43.646 1.00 10.22 174 PHE A C 1
ATOM 624 O O . PHE A 1 101 ? -0.441 6.322 44.444 1.00 11.27 174 PHE A O 1
ATOM 632 N N . MET A 1 102 ? -1.112 4.216 44.035 1.00 9.99 175 MET A N 1
ATOM 633 C CA . MET A 1 102 ? -0.668 3.765 45.343 1.00 9.52 175 MET A CA 1
ATOM 634 C C . MET A 1 102 ? 0.271 2.558 45.148 1.00 10.33 175 MET A C 1
ATOM 635 O O . MET A 1 102 ? -0.003 1.677 44.311 1.00 10.44 175 MET A O 1
ATOM 640 N N . ALA A 1 103 ? 1.394 2.597 45.863 1.00 10.92 176 ALA A N 1
ATOM 641 C CA . ALA A 1 103 ? 2.422 1.556 45.821 1.00 11.19 176 ALA A CA 1
ATOM 642 C C . ALA A 1 103 ? 2.349 0.815 47.138 1.00 12.31 176 ALA A C 1
ATOM 643 O O . ALA A 1 103 ? 2.693 1.363 48.187 1.00 12.18 176 ALA A O 1
ATOM 645 N N . GLY A 1 104 ? 1.906 -0.432 47.099 1.00 12.38 177 GLY A N 1
ATOM 646 C CA . GLY A 1 104 ? 1.754 -1.194 48.341 1.00 11.57 177 GLY A CA 1
ATOM 647 C C . GLY A 1 104 ? 2.037 -2.665 48.096 1.00 11.09 177 GLY A C 1
ATOM 648 O O . GLY A 1 104 ? 2.989 -3.008 47.357 1.00 11.07 177 GLY A O 1
ATOM 649 N N . GLU A 1 105 ? 1.228 -3.539 48.681 1.00 10.32 178 GLU A N 1
ATOM 650 C CA . GLU A 1 105 ? 1.494 -4.965 48.557 1.00 10.71 178 GLU A CA 1
ATOM 651 C C . GLU A 1 105 ? 0.219 -5.782 48.282 1.00 11.80 178 GLU A C 1
ATOM 652 O O . GLU A 1 105 ? 0.296 -6.956 47.949 1.00 11.88 178 GLU A O 1
ATOM 658 N N . ARG A 1 106 ? -0.959 -5.162 48.448 1.00 12.32 179 ARG A N 1
ATOM 659 C CA . ARG A 1 106 ? -2.228 -5.884 48.339 1.00 12.70 179 ARG A CA 1
ATOM 660 C C . ARG A 1 106 ? -3.380 -4.887 48.233 1.00 12.48 179 ARG A C 1
ATOM 661 O O . ARG A 1 106 ? -3.182 -3.682 48.299 1.00 11.47 179 ARG A O 1
ATOM 669 N N . HIS A 1 107 ? -4.587 -5.409 48.077 1.00 12.96 180 HIS A N 1
ATOM 670 C CA . HIS A 1 107 ? -5.788 -4.579 48.102 1.00 13.68 180 HIS A CA 1
ATOM 671 C C . HIS A 1 107 ? -6.076 -4.215 49.538 1.00 15.16 180 HIS A C 1
ATOM 672 O O . HIS A 1 107 ? -6.952 -4.783 50.173 1.00 18.28 180 HIS A O 1
ATOM 679 N N . GLY A 1 108 ? -5.311 -3.270 50.045 1.00 14.62 181 GLY A N 1
ATOM 680 C CA . GLY A 1 108 ? -5.396 -2.834 51.423 1.00 13.49 181 GLY A CA 1
ATOM 681 C C . GLY A 1 108 ? -4.296 -1.807 51.604 1.00 12.72 181 GLY A C 1
ATOM 682 O O . GLY A 1 108 ? -3.500 -1.564 50.664 1.00 13.77 181 GLY A O 1
ATOM 683 N N . VAL A 1 109 ? -4.217 -1.188 52.786 1.00 11.72 182 VAL A N 1
ATOM 684 C CA . VAL A 1 109 ? -3.221 -0.125 52.953 1.00 11.43 182 VAL A CA 1
ATOM 685 C C . VAL A 1 109 ? -1.940 -0.562 53.671 1.00 11.42 182 VAL A C 1
ATOM 686 O O . VAL A 1 109 ? -1.141 0.284 54.089 1.00 11.56 182 VAL A O 1
ATOM 690 N N . GLN A 1 110 ? -1.767 -1.879 53.856 1.00 11.53 183 GLN A N 1
ATOM 691 C CA . GLN A 1 110 ? -0.516 -2.380 54.432 1.00 12.76 183 GLN A CA 1
ATOM 692 C C . GLN A 1 110 ? 0.691 -1.842 53.633 1.00 12.59 183 GLN A C 1
ATOM 693 O O . GLN A 1 110 ? 0.726 -1.971 52.387 1.00 12.56 183 GLN A O 1
ATOM 699 N N . ASN A 1 111 ? 1.662 -1.267 54.348 1.00 11.90 184 ASN A N 1
ATOM 700 C CA . ASN A 1 111 ? 2.950 -0.816 53.746 1.00 12.45 184 ASN A CA 1
ATOM 701 C C . ASN A 1 111 ? 2.814 0.135 52.567 1.00 13.27 184 ASN A C 1
ATOM 702 O O . ASN A 1 111 ? 3.749 0.304 51.775 1.00 14.01 184 ASN A O 1
ATOM 707 N N . LEU A 1 112 ? 1.666 0.788 52.450 1.00 11.73 185 LEU A N 1
ATOM 708 C CA . LEU A 1 112 ? 1.337 1.507 51.221 1.00 11.41 185 LEU A CA 1
ATOM 709 C C . LEU A 1 112 ? 1.759 2.998 51.256 1.00 11.25 185 LEU A C 1
ATOM 710 O O . LEU A 1 112 ? 1.603 3.675 52.278 1.00 11.66 185 LEU A O 1
ATOM 715 N N . HIS A 1 113 ? 2.279 3.508 50.130 1.00 10.35 186 HIS A N 1
ATOM 716 C CA . HIS A 1 113 ? 2.457 4.954 49.925 1.00 10.19 186 HIS A CA 1
ATOM 717 C C . HIS A 1 113 ? 1.563 5.466 48.810 1.00 10.34 186 HIS A C 1
ATOM 718 O O . HIS A 1 113 ? 1.429 4.803 47.763 1.00 10.93 186 HIS A O 1
ATOM 725 N N . VAL A 1 114 ? 0.982 6.668 48.978 1.00 9.74 187 VAL A N 1
ATOM 726 C CA . VAL A 1 114 ? 0.452 7.388 47.819 1.00 9.43 187 VAL A CA 1
ATOM 727 C C . VAL A 1 114 ? 1.672 7.918 47.067 1.00 10.05 187 VAL A C 1
ATOM 728 O O . VAL A 1 114 ? 2.595 8.400 47.692 1.00 11.51 187 VAL A O 1
ATOM 732 N N . ALA A 1 115 ? 1.696 7.773 45.751 1.00 9.10 188 ALA A N 1
ATOM 733 C CA . ALA A 1 115 ? 2.936 8.065 45.005 1.00 9.82 188 ALA A CA 1
ATOM 734 C C . ALA A 1 115 ? 2.589 8.634 43.658 1.00 9.94 188 ALA A C 1
ATOM 735 O O . ALA A 1 115 ? 1.436 8.663 43.271 1.00 11.07 188 ALA A O 1
ATOM 737 N N . TRP A 1 116 ? 3.582 9.064 42.889 1.00 10.16 189 TRP A N 1
ATOM 738 C CA . TRP A 1 116 ? 3.305 9.290 41.473 1.00 10.56 189 TRP A CA 1
ATOM 739 C C . TRP A 1 116 ? 4.522 8.941 40.647 1.00 9.95 189 TRP A C 1
ATOM 740 O O . TRP A 1 116 ? 5.638 8.827 41.176 1.00 10.84 189 TRP A O 1
ATOM 751 N N . VAL A 1 117 ? 4.266 8.712 39.370 1.00 9.18 190 VAL A N 1
ATOM 752 C CA . VAL A 1 117 ? 5.337 8.801 38.359 1.00 9.25 190 VAL A CA 1
ATOM 753 C C . VAL A 1 117 ? 4.939 9.889 37.373 1.00 10.57 190 VAL A C 1
ATOM 754 O O . VAL A 1 117 ? 3.746 10.270 37.279 1.00 11.27 190 VAL A O 1
ATOM 758 N N . LYS A 1 118 ? 5.919 10.416 36.642 1.00 11.07 191 LYS A N 1
ATOM 759 C CA . LYS A 1 118 ? 5.680 11.596 35.804 1.00 11.71 191 LYS A CA 1
ATOM 760 C C . LYS A 1 118 ? 6.336 11.393 34.458 1.00 10.71 191 LYS A C 1
ATOM 761 O O . LYS A 1 118 ? 7.334 10.657 34.365 1.00 11.17 191 LYS A O 1
ATOM 767 N N . SER A 1 119 ? 5.812 12.055 33.427 1.00 9.50 192 SER A N 1
ATOM 768 C CA . SER A 1 119 ? 6.484 12.061 32.116 1.00 10.51 192 SER A CA 1
ATOM 769 C C . SER A 1 119 ? 6.745 13.468 31.676 1.00 10.44 192 SER A C 1
ATOM 770 O O . SER A 1 119 ? 5.814 14.280 31.598 1.00 9.86 192 SER A O 1
ATOM 773 N N . GLY A 1 120 ? 8.002 13.729 31.339 1.00 9.93 193 GLY A N 1
ATOM 774 C CA . GLY A 1 120 ? 8.413 14.989 30.732 1.00 11.72 193 GLY A CA 1
ATOM 775 C C . GLY A 1 120 ? 8.557 14.954 29.220 1.00 11.55 193 GLY A C 1
ATOM 776 O O . GLY A 1 120 ? 9.080 15.907 28.635 1.00 11.16 193 GLY A O 1
ATOM 777 N N . ASP A 1 121 ? 8.102 13.880 28.574 1.00 11.16 194 ASP A N 1
ATOM 778 C CA . ASP A 1 121 ? 8.231 13.774 27.114 1.00 11.10 194 ASP A CA 1
ATOM 779 C C . ASP A 1 121 ? 6.942 13.262 26.443 1.00 11.54 194 ASP A C 1
ATOM 780 O O . ASP A 1 121 ? 6.991 12.412 25.535 1.00 11.59 194 ASP A O 1
ATOM 785 N N . ASP A 1 122 ? 5.796 13.807 26.875 1.00 10.78 195 ASP A N 1
ATOM 786 C CA . ASP A 1 122 ? 4.533 13.493 26.245 1.00 11.22 195 ASP A CA 1
ATOM 787 C C . ASP A 1 122 ? 4.139 12.024 26.437 1.00 11.02 195 ASP A C 1
ATOM 788 O O . ASP A 1 122 ? 3.357 11.488 25.648 1.00 12.01 195 ASP A O 1
ATOM 793 N N . GLY A 1 123 ? 4.673 11.393 27.483 1.00 10.31 196 GLY A N 1
ATOM 794 C CA . GLY A 1 123 ? 4.233 10.051 27.867 1.00 9.88 196 GLY A CA 1
ATOM 795 C C . GLY A 1 123 ? 5.084 8.956 27.248 1.00 10.36 196 GLY A C 1
ATOM 796 O O . GLY A 1 123 ? 4.675 7.783 27.276 1.00 11.61 196 GLY A O 1
ATOM 797 N N . GLN A 1 124 ? 6.238 9.315 26.673 1.00 10.23 197 GLN A N 1
ATOM 798 C CA . GLN A 1 124 ? 7.102 8.261 26.145 1.00 9.46 197 GLN A CA 1
ATOM 799 C C . GLN A 1 124 ? 7.859 7.551 27.241 1.00 11.15 197 GLN A C 1
ATOM 800 O O . GLN A 1 124 ? 7.987 6.323 27.194 1.00 12.79 197 GLN A O 1
ATOM 806 N N . THR A 1 125 ? 8.401 8.307 28.201 1.00 11.06 198 THR A N 1
ATOM 807 C CA . THR A 1 125 ? 9.161 7.721 29.306 1.00 11.01 198 THR A CA 1
ATOM 808 C C . THR A 1 125 ? 8.735 8.339 30.619 1.00 10.29 198 THR A C 1
ATOM 809 O O . THR A 1 125 ? 8.252 9.481 30.658 1.00 10.94 198 THR A O 1
ATOM 813 N N . TRP A 1 126 ? 8.881 7.548 31.691 1.00 9.71 199 TRP A N 1
ATOM 814 C CA . TRP A 1 126 ? 8.264 7.856 32.975 1.00 9.83 199 TRP A CA 1
ATOM 815 C C . TRP A 1 126 ? 9.284 7.684 34.091 1.00 10.99 199 TRP A C 1
ATOM 816 O O . TRP A 1 126 ? 10.115 6.751 34.069 1.00 11.54 199 TRP A O 1
ATOM 827 N N . SER A 1 127 ? 9.227 8.606 35.047 1.00 10.16 200 SER A N 1
ATOM 828 C CA . SER A 1 127 ? 10.176 8.704 36.144 1.00 10.42 200 SER A CA 1
ATOM 829 C C . SER A 1 127 ? 10.020 7.587 37.178 1.00 9.91 200 SER A C 1
ATOM 830 O O . SER A 1 127 ? 9.050 6.792 37.143 1.00 10.37 200 SER A O 1
ATOM 833 N N . MET A 1 128 ? 10.964 7.542 38.124 1.00 9.62 201 MET A N 1
ATOM 834 C CA . MET A 1 128 ? 10.870 6.592 39.232 1.00 9.22 201 MET A CA 1
ATOM 835 C C . MET A 1 128 ? 9.678 7.018 40.110 1.00 10.62 201 MET A C 1
ATOM 836 O O . MET A 1 128 ? 9.303 8.199 40.121 1.00 12.01 201 MET A O 1
ATOM 841 N N . PRO A 1 129 ? 9.085 6.067 40.835 1.00 11.11 202 PRO A N 1
ATOM 842 C CA . PRO A 1 129 ? 8.028 6.509 41.750 1.00 10.75 202 PRO A CA 1
ATOM 843 C C . PRO A 1 129 ? 8.551 7.462 42.821 1.00 11.01 202 PRO A C 1
ATOM 844 O O . PRO A 1 129 ? 9.664 7.285 43.341 1.00 11.85 202 PRO A O 1
ATOM 848 N N . GLU A 1 130 ? 7.745 8.478 43.138 1.00 10.60 203 GLU A N 1
ATOM 849 C CA . GLU A 1 130 ? 8.020 9.360 44.275 1.00 10.46 203 GLU A CA 1
ATOM 850 C C . GLU A 1 130 ? 6.896 9.177 45.263 1.00 10.54 203 GLU A C 1
ATOM 851 O O . GLU A 1 130 ? 5.725 9.285 44.893 1.00 11.81 203 GLU A O 1
ATOM 857 N N . TRP A 1 131 ? 7.268 8.914 46.502 1.00 9.62 204 TRP A N 1
ATOM 858 C CA . TRP A 1 131 ? 6.282 8.803 47.581 1.00 10.13 204 TRP A CA 1
ATOM 859 C C . TRP A 1 131 ? 5.838 10.201 47.983 1.00 10.77 204 TRP A C 1
ATOM 860 O O . TRP A 1 131 ? 6.666 11.083 48.274 1.00 12.17 204 TRP A O 1
ATOM 871 N N . LEU A 1 132 ? 4.520 10.391 48.014 1.00 10.54 205 LEU A N 1
ATOM 872 C CA . LEU A 1 132 ? 3.931 11.686 48.366 1.00 11.60 205 LEU A CA 1
ATOM 873 C C . LEU A 1 132 ? 3.474 11.669 49.813 1.00 11.81 205 LEU A C 1
ATOM 874 O O . LEU A 1 132 ? 3.545 12.691 50.489 1.00 12.76 205 LEU A O 1
ATOM 879 N N . THR A 1 133 ? 2.960 10.534 50.287 1.00 12.35 206 THR A N 1
ATOM 880 C CA . THR A 1 133 ? 2.670 10.396 51.714 1.00 12.31 206 THR A CA 1
ATOM 881 C C . THR A 1 133 ? 3.730 9.500 52.333 1.00 13.07 206 THR A C 1
ATOM 882 O O . THR A 1 133 ? 4.186 8.550 51.688 1.00 13.77 206 THR A O 1
ATOM 886 N N . PRO A 1 134 ? 4.124 9.776 53.579 1.00 13.01 207 PRO A N 1
ATOM 887 C CA . PRO A 1 134 ? 4.980 8.812 54.282 1.00 13.41 207 PRO A CA 1
ATOM 888 C C . PRO A 1 134 ? 4.089 7.690 54.800 1.00 13.04 207 PRO A C 1
ATOM 889 O O . PRO A 1 134 ? 2.858 7.794 54.676 1.00 13.92 207 PRO A O 1
ATOM 893 N N . ILE A 1 135 ? 4.676 6.628 55.340 1.00 12.67 208 ILE A N 1
ATOM 894 C CA . ILE A 1 135 ? 3.857 5.684 56.095 1.00 14.18 208 ILE A CA 1
ATOM 895 C C . ILE A 1 135 ? 3.217 6.487 57.237 1.00 14.58 208 ILE A C 1
ATOM 896 O O . ILE A 1 135 ? 3.869 7.371 57.806 1.00 15.72 208 ILE A O 1
ATOM 901 N N . HIS A 1 136 ? 1.937 6.206 57.562 1.00 13.75 209 HIS A N 1
ATOM 902 C CA . HIS A 1 136 ? 1.230 6.989 58.559 1.00 14.94 209 HIS A CA 1
ATOM 903 C C . HIS A 1 136 ? 2.001 6.967 59.880 1.00 16.90 209 HIS A C 1
ATOM 904 O O . HIS A 1 136 ? 2.478 5.911 60.309 1.00 17.78 209 HIS A O 1
ATOM 911 N N . PRO A 1 137 ? 2.120 8.122 60.543 1.00 19.42 210 PRO A N 1
ATOM 912 C CA . PRO A 1 137 ? 2.934 8.166 61.763 1.00 21.31 210 PRO A CA 1
ATOM 913 C C . PRO A 1 137 ? 2.359 7.295 62.864 1.00 22.36 210 PRO A C 1
ATOM 914 O O . PRO A 1 137 ? 3.107 6.855 63.726 1.00 24.23 210 PRO A O 1
ATOM 918 N N . ASP A 1 138 ? 1.059 7.027 62.821 1.00 21.42 211 ASP A N 1
ATOM 919 C CA . ASP A 1 138 ? 0.442 6.137 63.792 1.00 21.85 211 ASP A CA 1
ATOM 920 C C . ASP A 1 138 ? 0.138 4.733 63.238 1.00 20.24 211 ASP A C 1
ATOM 921 O O . ASP A 1 138 ? -0.784 4.038 63.719 1.00 20.52 211 ASP A O 1
ATOM 926 N N . TYR A 1 139 ? 0.898 4.305 62.228 1.00 18.85 212 TYR A N 1
ATOM 927 C CA . TYR A 1 139 ? 0.677 3.006 61.594 1.00 17.41 212 TYR A CA 1
ATOM 928 C C . TYR A 1 139 ? 0.671 1.863 62.602 1.00 18.37 212 TYR A C 1
ATOM 929 O O . TYR A 1 139 ? -0.226 1.004 62.584 1.00 18.30 212 TYR A O 1
ATOM 938 N N . THR A 1 140 ? 1.662 1.855 63.494 1.00 19.43 213 THR A N 1
ATOM 939 C CA . THR A 1 140 ? 1.733 0.792 64.489 1.00 22.89 213 THR A CA 1
ATOM 940 C C . THR A 1 140 ? 0.769 0.990 65.671 1.00 23.78 213 THR A C 1
ATOM 941 O O . THR A 1 140 ? 0.020 0.067 66.062 1.00 24.79 213 THR A O 1
ATOM 945 N N . ALA A 1 141 ? 0.748 2.196 66.226 1.00 26.20 214 ALA A N 1
ATOM 946 C CA . ALA A 1 141 ? -0.095 2.463 67.408 1.00 28.88 214 ALA A CA 1
ATOM 947 C C . ALA A 1 141 ? -1.596 2.347 67.131 1.00 26.56 214 ALA A C 1
ATOM 948 O O . ALA A 1 141 ? -2.358 1.804 67.954 1.00 28.00 214 ALA A O 1
ATOM 950 N N . ASP A 1 142 ? -2.026 2.876 65.992 1.00 23.54 215 ASP A N 1
ATOM 951 C CA . ASP A 1 142 ? -3.443 2.956 65.655 1.00 22.90 215 ASP A CA 1
ATOM 952 C C . ASP A 1 142 ? -3.880 2.021 64.542 1.00 20.82 215 ASP A C 1
ATOM 953 O O . ASP A 1 142 ? -5.075 1.902 64.263 1.00 21.06 215 ASP A O 1
ATOM 958 N N . LYS A 1 143 ? -2.911 1.380 63.887 1.00 18.71 216 LYS A N 1
ATOM 959 C CA . LYS A 1 143 ? -3.221 0.357 62.894 1.00 18.60 216 LYS A CA 1
ATOM 960 C C . LYS A 1 143 ? -4.001 0.952 61.721 1.00 15.80 216 LYS A C 1
ATOM 961 O O . LYS A 1 143 ? -5.014 0.408 61.281 1.00 15.77 216 LYS A O 1
ATOM 967 N N . VAL A 1 144 ? -3.510 2.084 61.221 1.00 13.40 217 VAL A N 1
ATOM 968 C CA . VAL A 1 144 ? -4.125 2.770 60.105 1.00 12.71 217 VAL A CA 1
ATOM 969 C C . VAL A 1 144 ? -3.029 3.201 59.121 1.00 12.53 217 VAL A C 1
ATOM 970 O O . VAL A 1 144 ? -1.838 3.253 59.474 1.00 13.89 217 VAL A O 1
ATOM 974 N N . ASN A 1 145 ? -3.429 3.501 57.896 1.00 11.73 218 ASN A N 1
ATOM 975 C CA . ASN A 1 145 ? -2.457 4.073 56.938 1.00 11.09 218 ASN A CA 1
ATOM 976 C C . ASN A 1 145 ? -3.188 4.902 55.883 1.00 12.12 218 ASN A C 1
ATOM 977 O O . ASN A 1 145 ? -4.434 4.857 55.783 1.00 12.83 218 ASN A O 1
ATOM 982 N N . TYR A 1 146 ? -2.427 5.628 55.059 1.00 11.91 219 TYR A N 1
ATOM 983 C CA . TYR A 1 146 ? -3.031 6.539 54.100 1.00 12.56 219 TYR A CA 1
ATOM 984 C C . TYR A 1 146 ? -3.550 5.847 52.825 1.00 12.31 219 TYR A C 1
ATOM 985 O O . TYR A 1 146 ? -3.218 4.679 52.573 1.00 12.70 219 TYR A O 1
ATOM 994 N N . HIS A 1 147 ? -4.346 6.575 52.035 1.00 12.01 220 HIS A N 1
ATOM 995 C CA . HIS A 1 147 ? -4.977 6.051 50.825 1.00 11.71 220 HIS A CA 1
ATOM 996 C C . HIS A 1 147 ? -5.513 7.274 50.066 1.00 12.28 220 HIS A C 1
ATOM 997 O O . HIS A 1 147 ? -5.868 8.282 50.665 1.00 12.88 220 HIS A O 1
ATOM 1004 N N . CYS A 1 148 ? -5.549 7.211 48.740 1.00 11.97 221 CYS A N 1
ATOM 1005 C CA . CYS A 1 148 ? -6.064 8.342 47.990 1.00 11.35 221 CYS A CA 1
ATOM 1006 C C . CYS A 1 148 ? -6.574 7.917 46.639 1.00 10.96 221 CYS A C 1
ATOM 1007 O O . CYS A 1 148 ? -5.860 7.194 45.904 1.00 11.39 221 CYS A O 1
ATOM 1010 N N . MET A 1 149 ? -7.775 8.367 46.290 1.00 10.33 222 MET A N 1
ATOM 1011 C CA . MET A 1 149 ? -8.304 8.246 44.933 1.00 10.73 222 MET A CA 1
ATOM 1012 C C . MET A 1 149 ? -8.804 9.581 44.363 1.00 11.13 222 MET A C 1
ATOM 1013 O O . MET A 1 149 ? -9.423 9.605 43.290 1.00 11.36 222 MET A O 1
ATOM 1018 N N . SER A 1 150 ? -8.547 10.693 45.060 1.00 11.35 223 SER A N 1
ATOM 1019 C CA . SER A 1 150 ? -8.981 11.997 44.553 1.00 11.58 223 SER A CA 1
ATOM 1020 C C . SER A 1 150 ? -7.805 12.950 44.688 1.00 11.48 223 SER A C 1
ATOM 1021 O O . SER A 1 150 ? -7.341 13.200 45.816 1.00 12.63 223 SER A O 1
ATOM 1024 N N . MET A 1 151 ? -7.327 13.479 43.554 1.00 10.25 224 MET A N 1
ATOM 1025 C CA . MET A 1 151 ? -6.218 14.429 43.543 1.00 11.28 224 MET A CA 1
ATOM 1026 C C . MET A 1 151 ? -6.274 15.236 42.252 1.00 11.13 224 MET A C 1
ATOM 1027 O O . MET A 1 151 ? -6.715 14.729 41.205 1.00 11.02 224 MET A O 1
ATOM 1032 N N . GLY A 1 152 ? -5.814 16.481 42.318 1.00 11.14 225 GLY A N 1
ATOM 1033 C CA . GLY A 1 152 ? -5.710 17.301 41.115 1.00 11.89 225 GLY A CA 1
ATOM 1034 C C . GLY A 1 152 ? -5.176 18.678 41.460 1.00 12.64 225 GLY A C 1
ATOM 1035 O O . GLY A 1 152 ? -4.670 18.920 42.563 1.00 13.63 225 GLY A O 1
ATOM 1036 N N . VAL A 1 153 ? -5.289 19.584 40.495 1.00 11.73 226 VAL A N 1
ATOM 1037 C CA . VAL A 1 153 ? -4.703 20.931 40.631 1.00 11.42 226 VAL A CA 1
ATOM 1038 C C . VAL A 1 153 ? -5.833 21.942 40.540 1.00 11.80 226 VAL A C 1
ATOM 1039 O O . VAL A 1 153 ? -6.705 21.834 39.662 1.00 12.94 226 VAL A O 1
ATOM 1043 N N . CYS A 1 154 ? -5.819 22.920 41.452 1.00 11.62 227 CYS A N 1
ATOM 1044 C CA . CYS A 1 154 ? -6.769 24.019 41.372 1.00 13.19 227 CYS A CA 1
ATOM 1045 C C . CYS A 1 154 ? -6.017 25.274 41.763 1.00 13.60 227 CYS A C 1
ATOM 1046 O O . CYS A 1 154 ? -5.368 25.305 42.805 1.00 14.15 227 CYS A O 1
ATOM 1049 N N . GLY A 1 155 ? -6.108 26.308 40.934 1.00 13.95 228 GLY A N 1
ATOM 1050 C CA . GLY A 1 155 ? -5.518 27.594 41.292 1.00 14.64 228 GLY A CA 1
ATOM 1051 C C . GLY A 1 155 ? -4.036 27.511 41.653 1.00 14.09 228 GLY A C 1
ATOM 1052 O O . GLY A 1 155 ? -3.595 28.079 42.669 1.00 15.23 228 GLY A O 1
ATOM 1053 N N . ASN A 1 156 ? -3.267 26.805 40.823 1.00 12.69 229 ASN A N 1
ATOM 1054 C CA . ASN A 1 156 ? -1.829 26.594 41.066 1.00 12.62 229 ASN A CA 1
ATOM 1055 C C . ASN A 1 156 ? -1.459 25.928 42.398 1.00 12.52 229 ASN A C 1
ATOM 1056 O O . ASN A 1 156 ? -0.324 26.066 42.861 1.00 13.93 229 ASN A O 1
ATOM 1061 N N . ARG A 1 157 ? -2.396 25.187 42.994 1.00 11.69 230 ARG A N 1
ATOM 1062 C CA . ARG A 1 157 ? -2.063 24.329 44.126 1.00 12.51 230 ARG A CA 1
ATOM 1063 C C . ARG A 1 157 ? -2.437 22.881 43.819 1.00 12.37 230 ARG A C 1
ATOM 1064 O O . ARG A 1 157 ? -3.443 22.613 43.128 1.00 13.16 230 ARG A O 1
ATOM 1072 N N . LEU A 1 158 ? -1.669 21.951 44.382 1.00 10.70 231 LEU A N 1
ATOM 1073 C CA . LEU A 1 158 ? -2.072 20.549 44.401 1.00 11.64 231 LEU A CA 1
ATOM 1074 C C . LEU A 1 158 ? -3.087 20.322 45.515 1.00 12.30 231 LEU A C 1
ATOM 1075 O O . LEU A 1 158 ? -2.862 20.728 46.653 1.00 13.53 231 LEU A O 1
ATOM 1080 N N . TYR A 1 159 ? -4.184 19.639 45.209 1.00 11.59 232 TYR A N 1
ATOM 1081 C CA . TYR A 1 159 ? -5.149 19.253 46.223 1.00 11.73 232 TYR A CA 1
ATOM 1082 C C . TYR A 1 159 ? -5.304 17.744 46.195 1.00 11.97 232 TYR A C 1
ATOM 1083 O O . TYR A 1 159 ? -5.337 17.155 45.130 1.00 12.94 232 TYR A O 1
ATOM 1092 N N . ALA A 1 160 ? -5.418 17.134 47.364 1.00 11.86 233 ALA A N 1
ATOM 1093 C CA . ALA A 1 160 ? -5.646 15.699 47.420 1.00 11.58 233 ALA A CA 1
ATOM 1094 C C . ALA A 1 160 ? -6.524 15.389 48.631 1.00 12.71 233 ALA A C 1
ATOM 1095 O O . ALA A 1 160 ? -6.350 16.002 49.698 1.00 14.37 233 ALA A O 1
ATOM 1097 N N . VAL A 1 161 ? -7.441 14.427 48.501 1.00 12.72 234 VAL A N 1
ATOM 1098 C CA . VAL A 1 161 ? -8.130 13.972 49.693 1.00 12.84 234 VAL A CA 1
ATOM 1099 C C . VAL A 1 161 ? -7.351 12.748 50.160 1.00 12.57 234 VAL A C 1
ATOM 1100 O O . VAL A 1 161 ? -7.429 11.671 49.547 1.00 12.72 234 VAL A O 1
ATOM 1104 N N . ILE A 1 162 ? -6.571 12.952 51.216 1.00 12.27 235 ILE A N 1
ATOM 1105 C CA . ILE A 1 162 ? -5.747 11.899 51.773 1.00 11.93 235 ILE A CA 1
ATOM 1106 C C . ILE A 1 162 ? -6.530 11.247 52.891 1.00 11.75 235 ILE A C 1
ATOM 1107 O O . ILE A 1 162 ? -6.871 11.875 53.912 1.00 12.94 235 ILE A O 1
ATOM 1112 N N . GLU A 1 163 ? -6.880 9.996 52.663 1.00 10.87 236 GLU A N 1
ATOM 1113 C CA . GLU A 1 163 ? -7.714 9.236 53.580 1.00 12.01 236 GLU A CA 1
ATOM 1114 C C . GLU A 1 163 ? -6.860 8.471 54.570 1.00 13.36 236 GLU A C 1
ATOM 1115 O O . GLU A 1 163 ? -5.768 8.004 54.230 1.00 13.28 236 GLU A O 1
ATOM 1121 N N . THR A 1 164 ? -7.389 8.275 55.778 1.00 12.37 237 THR A N 1
ATOM 1122 C CA . THR A 1 164 ? -6.760 7.395 56.756 1.00 13.31 237 THR A CA 1
ATOM 1123 C C . THR A 1 164 ? -7.682 6.190 56.906 1.00 13.56 237 THR A C 1
ATOM 1124 O O . THR A 1 164 ? -8.870 6.356 57.256 1.00 13.84 237 THR A O 1
ATOM 1128 N N . ARG A 1 165 ? -7.180 4.988 56.618 1.00 12.72 238 ARG A N 1
ATOM 1129 C CA . ARG A 1 165 ? -8.035 3.788 56.617 1.00 12.97 238 ARG A CA 1
ATOM 1130 C C . ARG A 1 165 ? -7.445 2.734 57.540 1.00 13.47 238 ARG A C 1
ATOM 1131 O O . ARG A 1 165 ? -6.220 2.658 57.732 1.00 13.84 238 ARG A O 1
ATOM 1139 N N . TYR A 1 166 ? -8.314 1.888 58.091 1.00 13.33 239 TYR A N 1
ATOM 1140 C CA . TYR A 1 166 ? -7.854 0.832 58.982 1.00 13.99 239 TYR A CA 1
ATOM 1141 C C . TYR A 1 166 ? -7.180 -0.301 58.216 1.00 14.61 239 TYR A C 1
ATOM 1142 O O . TYR A 1 166 ? -7.678 -0.782 57.199 1.00 15.66 239 TYR A O 1
ATOM 1151 N N . LEU A 1 167 ? -6.071 -0.769 58.757 1.00 14.15 240 LEU A N 1
ATOM 1152 C CA . LEU A 1 167 ? -5.409 -1.945 58.183 1.00 15.33 240 LEU A CA 1
ATOM 1153 C C . LEU A 1 167 ? -6.304 -3.192 58.227 1.00 17.18 240 LEU A C 1
ATOM 1154 O O . LEU A 1 167 ? -6.248 -4.040 57.323 1.00 18.52 240 LEU A O 1
ATOM 1159 N N . SER A 1 168 ? -7.140 -3.303 59.267 1.00 16.31 241 SER A N 1
ATOM 1160 C CA . SER A 1 168 ? -7.849 -4.556 59.483 1.00 18.41 241 SER A CA 1
ATOM 1161 C C . SER A 1 168 ? -8.972 -4.759 58.459 1.00 18.47 241 SER A C 1
ATOM 1162 O O . SER A 1 168 ? -9.148 -5.859 57.938 1.00 20.65 241 SER A O 1
ATOM 1165 N N . ASN A 1 169 ? -9.714 -3.702 58.153 1.00 16.56 242 ASN A N 1
ATOM 1166 C CA . ASN A 1 169 ? -10.908 -3.870 57.353 1.00 16.83 242 ASN A CA 1
ATOM 1167 C C . ASN A 1 169 ? -11.121 -2.809 56.294 1.00 16.17 242 ASN A C 1
ATOM 1168 O O . ASN A 1 169 ? -12.196 -2.741 55.697 1.00 17.22 242 ASN A O 1
ATOM 1173 N N . MET A 1 170 ? -10.100 -1.969 56.088 1.00 16.16 243 MET A N 1
ATOM 1174 C CA . MET A 1 170 ? -10.129 -0.936 55.069 1.00 15.85 243 MET A CA 1
ATOM 1175 C C . MET A 1 170 ? -11.179 0.135 55.273 1.00 15.91 243 MET A C 1
ATOM 1176 O O . MET A 1 170 ? -11.380 0.949 54.373 1.00 17.01 243 MET A O 1
ATOM 1181 N N . ARG A 1 171 ? -11.844 0.163 56.432 1.00 15.20 244 ARG A N 1
ATOM 1182 C CA . ARG A 1 171 ? -12.815 1.241 56.623 1.00 14.84 244 ARG A CA 1
ATOM 1183 C C . ARG A 1 171 ? -12.147 2.601 56.734 1.00 14.27 244 ARG A C 1
ATOM 1184 O O . ARG A 1 171 ? -11.020 2.732 57.224 1.00 14.32 244 ARG A O 1
ATOM 1192 N N . LEU A 1 172 ? -12.884 3.618 56.316 1.00 14.35 245 LEU A N 1
ATOM 1193 C CA . LEU A 1 172 ? -12.356 4.975 56.325 1.00 14.36 245 LEU A CA 1
ATOM 1194 C C . LEU A 1 172 ? -12.465 5.556 57.749 1.00 14.20 245 LEU A C 1
ATOM 1195 O O . LEU A 1 172 ? -13.594 5.753 58.265 1.00 16.33 245 LEU A O 1
ATOM 1200 N N . LYS A 1 173 ? -11.335 5.785 58.419 1.00 13.13 246 LYS A N 1
ATOM 1201 C CA . LYS A 1 173 ? -11.344 6.394 59.751 1.00 14.19 246 LYS A CA 1
ATOM 1202 C C . LYS A 1 173 ? -11.590 7.897 59.683 1.00 15.29 246 LYS A C 1
ATOM 1203 O O . LYS A 1 173 ? -12.444 8.411 60.412 1.00 17.44 246 LYS A O 1
ATOM 1209 N N . LYS A 1 174 ? -10.849 8.607 58.834 1.00 15.51 247 LYS A N 1
ATOM 1210 C CA . LYS A 1 174 ? -11.112 10.025 58.621 1.00 16.76 247 LYS A CA 1
ATOM 1211 C C . LYS A 1 174 ? -10.490 10.400 57.291 1.00 14.95 247 LYS A C 1
ATOM 1212 O O . LYS A 1 174 ? -9.745 9.618 56.706 1.00 15.65 247 LYS A O 1
ATOM 1218 N N . ALA A 1 175 ? -10.792 11.595 56.805 1.00 13.80 248 ALA A N 1
ATOM 1219 C CA . ALA A 1 175 ? -10.208 12.054 55.551 1.00 13.82 248 ALA A CA 1
ATOM 1220 C C . ALA A 1 175 ? -9.775 13.493 55.706 1.00 14.10 248 ALA A C 1
ATOM 1221 O O . ALA A 1 175 ? -10.427 14.282 56.433 1.00 15.67 248 ALA A O 1
ATOM 1223 N N . GLU A 1 176 ? -8.686 13.841 55.022 1.00 14.02 249 GLU A N 1
ATOM 1224 C CA . GLU A 1 176 ? -8.126 15.188 55.134 1.00 14.06 249 GLU A CA 1
ATOM 1225 C C . GLU A 1 176 ? -7.934 15.754 53.766 1.00 13.83 249 GLU A C 1
ATOM 1226 O O . GLU A 1 176 ? -7.532 15.030 52.850 1.00 14.23 249 GLU A O 1
ATOM 1232 N N . LEU A 1 177 ? -8.190 17.052 53.619 1.00 12.90 250 LEU A N 1
ATOM 1233 C CA . LEU A 1 177 ? -7.830 17.739 52.386 1.00 12.42 250 LEU A CA 1
ATOM 1234 C C . LEU A 1 177 ? -6.379 18.196 52.574 1.00 12.92 250 LEU A C 1
ATOM 1235 O O . LEU A 1 177 ? -6.096 18.927 53.514 1.00 14.66 250 LEU A O 1
ATOM 1240 N N . TRP A 1 178 ? -5.446 17.720 51.723 1.00 12.32 251 TRP A N 1
ATOM 1241 C CA . TRP A 1 178 ? -4.049 18.157 51.783 1.00 11.83 251 TRP A CA 1
ATOM 1242 C C . TRP A 1 178 ? -3.798 19.074 50.610 1.00 12.79 251 TRP A C 1
ATOM 1243 O O . TRP A 1 178 ? -4.268 18.798 49.488 1.00 12.74 251 TRP A O 1
ATOM 1254 N N . SER A 1 179 ? -3.060 20.163 50.825 1.00 12.70 252 SER A N 1
ATOM 1255 C CA A SER A 1 179 ? -2.672 20.985 49.676 0.66 12.52 252 SER A CA 1
ATOM 1256 C CA B SER A 1 179 ? -2.723 21.052 49.723 0.34 11.89 252 SER A CA 1
ATOM 1257 C C . SER A 1 179 ? -1.312 21.599 49.826 1.00 12.37 252 SER A C 1
ATOM 1258 O O . SER A 1 179 ? -0.825 21.797 50.925 1.00 12.91 252 SER A O 1
ATOM 1263 N N . ARG A 1 180 ? -0.691 21.853 48.670 1.00 11.80 253 ARG A N 1
ATOM 1264 C CA . ARG A 1 180 ? 0.613 22.549 48.588 1.00 11.63 253 ARG A CA 1
ATOM 1265 C C . ARG A 1 180 ? 0.548 23.411 47.362 1.00 11.84 253 ARG A C 1
ATOM 1266 O O . ARG A 1 180 ? -0.197 23.122 46.436 1.00 12.85 253 ARG A O 1
ATOM 1274 N N . PRO A 1 181 ? 1.379 24.457 47.309 1.00 12.11 254 PRO A N 1
ATOM 1275 C CA . PRO A 1 181 ? 1.494 25.177 46.038 1.00 12.13 254 PRO A CA 1
ATOM 1276 C C . PRO A 1 181 ? 2.148 24.242 45.013 1.00 12.60 254 PRO A C 1
ATOM 1277 O O . PRO A 1 181 ? 3.049 23.486 45.393 1.00 14.19 254 PRO A O 1
ATOM 1281 N N . MET A 1 182 ? 1.713 24.276 43.760 1.00 11.69 255 MET A N 1
ATOM 1282 C CA . MET A 1 182 ? 2.356 23.444 42.746 1.00 13.01 255 MET A CA 1
ATOM 1283 C C . MET A 1 182 ? 3.803 23.895 42.541 1.00 12.75 255 MET A C 1
ATOM 1284 O O . MET A 1 182 ? 4.138 25.043 42.780 1.00 12.47 255 MET A O 1
ATOM 1289 N N . PRO A 1 183 ? 4.672 22.989 42.070 1.00 13.12 256 PRO A N 1
ATOM 1290 C CA . PRO A 1 183 ? 5.992 23.443 41.629 1.00 12.65 256 PRO A CA 1
ATOM 1291 C C . PRO A 1 183 ? 5.811 24.246 40.347 1.00 12.72 256 PRO A C 1
ATOM 1292 O O . PRO A 1 183 ? 5.264 23.736 39.367 1.00 13.13 256 PRO A O 1
ATOM 1296 N N . TYR A 1 184 ? 6.233 25.510 40.336 1.00 12.37 257 TYR A N 1
ATOM 1297 C CA . TYR A 1 184 ? 6.052 26.320 39.137 1.00 12.19 257 TYR A CA 1
ATOM 1298 C C . TYR A 1 184 ? 7.080 27.407 39.083 1.00 11.73 257 TYR A C 1
ATOM 1299 O O . TYR A 1 184 ? 7.728 27.724 40.110 1.00 12.26 257 TYR A O 1
ATOM 1308 N N . TYR A 1 185 ? 7.241 27.962 37.882 1.00 11.62 258 TYR A N 1
ATOM 1309 C CA . TYR A 1 185 ? 8.228 29.006 37.602 1.00 11.73 258 TYR A CA 1
ATOM 1310 C C . TYR A 1 185 ? 7.502 30.173 36.924 1.00 12.99 258 TYR A C 1
ATOM 1311 O O . TYR A 1 185 ? 6.580 29.962 36.121 1.00 13.91 258 TYR A O 1
ATOM 1320 N N . ARG A 1 186 ? 7.900 31.404 37.240 1.00 12.85 259 ARG A N 1
ATOM 1321 C CA . ARG A 1 186 ? 7.369 32.582 36.549 1.00 12.84 259 ARG A CA 1
ATOM 1322 C C . ARG A 1 186 ? 8.527 33.508 36.241 1.00 13.75 259 ARG A C 1
ATOM 1323 O O . ARG A 1 186 ? 9.523 33.545 37.003 1.00 14.13 259 ARG A O 1
ATOM 1331 N N . ARG A 1 187 ? 8.396 34.275 35.155 1.00 14.33 260 ARG A N 1
ATOM 1332 C CA A ARG A 1 187 ? 9.358 35.314 34.817 0.63 14.94 260 ARG A CA 1
ATOM 1333 C CA B ARG A 1 187 ? 9.380 35.328 34.837 0.37 16.71 260 ARG A CA 1
ATOM 1334 C C . ARG A 1 187 ? 8.631 36.659 34.693 1.00 16.57 260 ARG A C 1
ATOM 1335 O O . ARG A 1 187 ? 8.288 37.086 33.593 1.00 16.97 260 ARG A O 1
ATOM 1350 N N . PRO A 1 188 ? 8.361 37.318 35.833 1.00 17.51 261 PRO A N 1
ATOM 1351 C CA . PRO A 1 188 ? 7.537 38.525 35.821 1.00 17.42 261 PRO A CA 1
ATOM 1352 C C . PRO A 1 188 ? 8.367 39.756 35.545 1.00 17.58 261 PRO A C 1
ATOM 1353 O O . PRO A 1 188 ? 9.592 39.691 35.563 1.00 18.09 261 PRO A O 1
ATOM 1357 N N . THR A 1 189 ? 7.692 40.871 35.285 1.00 17.44 262 THR A N 1
ATOM 1358 C CA . THR A 1 189 ? 8.358 42.164 35.225 1.00 17.79 262 THR A CA 1
ATOM 1359 C C . THR A 1 189 ? 7.732 43.100 36.257 1.00 17.48 262 THR A C 1
ATOM 1360 O O . THR A 1 189 ? 6.516 43.244 36.309 1.00 18.24 262 THR A O 1
ATOM 1364 N N . GLY A 1 190 ? 8.569 43.716 37.092 1.00 15.95 263 GLY A N 1
ATOM 1365 C CA . GLY A 1 190 ? 8.079 44.632 38.119 1.00 14.65 263 GLY A CA 1
ATOM 1366 C C . GLY A 1 190 ? 7.293 43.924 39.202 1.00 15.28 263 GLY A C 1
ATOM 1367 O O . GLY A 1 190 ? 7.367 42.691 39.380 1.00 16.44 263 GLY A O 1
ATOM 1368 N N . GLY A 1 191 ? 6.539 44.709 39.957 1.00 15.97 264 GLY A N 1
ATOM 1369 C CA . GLY A 1 191 ? 5.681 44.156 40.985 1.00 17.00 264 GLY A CA 1
ATOM 1370 C C . GLY A 1 191 ? 6.237 43.975 42.382 1.00 17.10 264 GLY A C 1
ATOM 1371 O O . GLY A 1 191 ? 5.504 43.497 43.269 1.00 17.29 264 GLY A O 1
ATOM 1372 N N . ILE A 1 192 ? 7.506 44.320 42.601 1.00 16.06 265 ILE A N 1
ATOM 1373 C CA . ILE A 1 192 ? 8.075 44.197 43.950 1.00 15.55 265 ILE A CA 1
ATOM 1374 C C . ILE A 1 192 ? 8.331 45.570 44.545 1.00 15.99 265 ILE A C 1
ATOM 1375 O O . ILE A 1 192 ? 9.105 46.360 43.970 1.00 16.84 265 ILE A O 1
ATOM 1380 N N . THR A 1 193 ? 7.694 45.863 45.684 1.00 15.96 266 THR A N 1
ATOM 1381 C CA . THR A 1 193 ? 7.868 47.180 46.318 1.00 16.72 266 THR A CA 1
ATOM 1382 C C . THR A 1 193 ? 8.192 47.021 47.799 1.00 16.10 266 THR A C 1
ATOM 1383 O O . THR A 1 193 ? 7.642 46.128 48.484 1.00 16.97 266 THR A O 1
ATOM 1387 N N . ILE A 1 194 ? 9.083 47.884 48.284 1.00 16.64 267 ILE A N 1
ATOM 1388 C CA . ILE 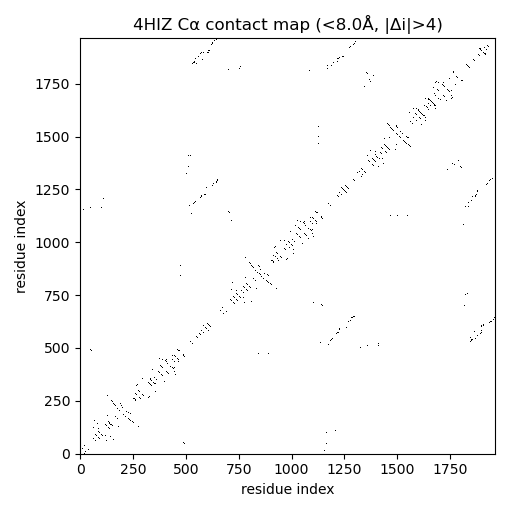A 1 194 ? 9.431 47.944 49.706 1.00 17.55 267 ILE A CA 1
ATOM 1389 C C . ILE A 1 194 ? 9.543 49.397 50.127 1.00 16.91 267 ILE A C 1
ATOM 1390 O O . ILE A 1 194 ? 10.245 50.159 49.463 1.00 17.78 267 ILE A O 1
ATOM 1395 N N . SER A 1 195 ? 8.904 49.774 51.234 1.00 16.04 268 SER A N 1
ATOM 1396 C CA . SER A 1 195 ? 9.101 51.132 51.758 1.00 17.04 268 SER A CA 1
ATOM 1397 C C . SER A 1 195 ? 10.360 51.204 52.581 1.00 17.51 268 SER A C 1
ATOM 1398 O O . SER A 1 195 ? 10.689 50.253 53.287 1.00 17.74 268 SER A O 1
ATOM 1401 N N . SER A 1 196 ? 11.075 52.329 52.480 1.00 17.44 269 SER A N 1
ATOM 1402 C CA . SER A 1 196 ? 12.257 52.543 53.293 1.00 17.38 269 SER A CA 1
ATOM 1403 C C . SER A 1 196 ? 11.897 52.341 54.764 1.00 18.42 269 SER A C 1
ATOM 1404 O O . SER A 1 196 ? 10.854 52.801 55.221 1.00 19.52 269 SER A O 1
ATOM 1407 N N . GLY A 1 197 ? 12.756 51.647 55.504 1.00 18.97 270 GLY A N 1
ATOM 1408 C CA . GLY A 1 197 ? 12.504 51.436 56.920 1.00 19.38 270 GLY A CA 1
ATOM 1409 C C . GLY A 1 197 ? 11.687 50.181 57.216 1.00 20.91 270 GLY A C 1
ATOM 1410 O O . GLY A 1 197 ? 11.577 49.760 58.381 1.00 23.49 270 GLY A O 1
ATOM 1411 N N . SER A 1 198 ? 11.080 49.598 56.186 1.00 19.87 271 SER A N 1
ATOM 1412 C CA . SER A 1 198 ? 10.230 48.417 56.369 1.00 19.33 271 SER A CA 1
ATOM 1413 C C . SER A 1 198 ? 10.974 47.106 56.171 1.00 19.40 271 SER A C 1
ATOM 1414 O O . SER A 1 198 ? 11.892 47.024 55.357 1.00 21.05 271 SER A O 1
ATOM 1417 N N . THR A 1 199 ? 10.545 46.067 56.873 1.00 18.96 272 THR A N 1
ATOM 1418 C CA . THR A 1 199 ? 11.027 44.716 56.571 1.00 20.37 272 THR A CA 1
ATOM 1419 C C . THR A 1 199 ? 10.003 43.921 55.771 1.00 20.69 272 THR A C 1
ATOM 1420 O O . THR A 1 199 ? 10.129 42.717 55.644 1.00 22.85 272 THR A O 1
ATOM 1424 N N . THR A 1 200 ? 8.978 44.574 55.242 1.00 20.54 273 THR A N 1
ATOM 1425 C CA . THR A 1 200 ? 7.974 43.857 54.448 1.00 21.54 273 THR A CA 1
ATOM 1426 C C . THR A 1 200 ? 8.153 44.186 52.980 1.00 19.23 273 THR A C 1
ATOM 1427 O O . THR A 1 200 ? 8.117 45.356 52.609 1.00 19.74 273 THR A O 1
ATOM 1431 N N . ALA A 1 201 ? 8.334 43.173 52.141 1.00 17.56 274 ALA A N 1
ATOM 1432 C CA . ALA A 1 201 ? 8.346 43.403 50.696 1.00 15.97 274 ALA A CA 1
ATOM 1433 C C . ALA A 1 201 ? 7.016 42.903 50.154 1.00 15.80 274 ALA A C 1
ATOM 1434 O O . ALA A 1 201 ? 6.595 41.794 50.471 1.00 16.27 274 ALA A O 1
ATOM 1436 N N . THR A 1 202 ? 6.349 43.716 49.348 1.00 15.83 275 THR A N 1
ATOM 1437 C CA . THR A 1 202 ? 5.092 43.308 48.734 1.00 15.84 275 THR A CA 1
ATOM 1438 C C . THR A 1 202 ? 5.363 42.818 47.327 1.00 15.83 275 THR A C 1
ATOM 1439 O O . THR A 1 202 ? 6.052 43.495 46.561 1.00 16.97 275 THR A O 1
ATOM 1443 N N . ILE A 1 203 ? 4.852 41.628 47.012 1.00 15.25 276 ILE A N 1
ATOM 1444 C CA . ILE A 1 203 ? 5.090 40.998 45.734 1.00 15.97 276 ILE A CA 1
ATOM 1445 C C . ILE A 1 203 ? 3.791 40.803 44.980 1.00 16.56 276 ILE A C 1
ATOM 1446 O O . ILE A 1 203 ? 2.885 40.117 45.454 1.00 16.31 276 ILE A O 1
ATOM 1451 N N . VAL A 1 204 ? 3.712 41.392 43.794 1.00 17.75 277 VAL A N 1
ATOM 1452 C CA . VAL A 1 204 ? 2.585 41.146 42.911 1.00 18.05 277 VAL A CA 1
ATOM 1453 C C . VAL A 1 204 ? 2.928 39.990 41.975 1.00 17.12 277 VAL A C 1
ATOM 1454 O O . VAL A 1 204 ? 3.940 39.988 41.272 1.00 18.63 277 VAL A O 1
ATOM 1458 N N . LEU A 1 205 ? 2.103 38.964 42.017 1.00 16.47 278 LEU A N 1
ATOM 1459 C CA . LEU A 1 205 ? 2.296 37.807 41.159 1.00 16.61 278 LEU A CA 1
ATOM 1460 C C . LEU A 1 205 ? 0.901 37.215 40.935 1.00 17.41 278 LEU A C 1
ATOM 1461 O O . LEU A 1 205 ? 0.278 36.692 41.864 1.00 17.87 278 LEU A O 1
ATOM 1466 N N . LYS A 1 206 ? 0.400 37.303 39.705 1.00 18.83 279 LYS A N 1
ATOM 1467 C CA A LYS A 1 206 ? -1.006 36.978 39.457 0.50 19.82 279 LYS A CA 1
ATOM 1468 C CA B LYS A 1 206 ? -0.998 36.961 39.397 0.50 19.68 279 LYS A CA 1
ATOM 1469 C C . LYS A 1 206 ? -1.344 35.521 39.755 1.00 17.99 279 LYS A C 1
ATOM 1470 O O . LYS A 1 206 ? -0.619 34.621 39.378 1.00 17.16 279 LYS A O 1
ATOM 1481 N N . LYS A 1 207 ? -2.437 35.326 40.485 1.00 18.16 280 LYS A N 1
ATOM 1482 C CA A LYS A 1 207 ? -2.971 34.002 40.804 0.50 17.84 280 LYS A CA 1
ATOM 1483 C CA B LYS A 1 207 ? -2.949 33.986 40.728 0.50 19.10 280 LYS A CA 1
ATOM 1484 C C . LYS A 1 207 ? -1.892 33.083 41.371 1.00 17.70 280 LYS A C 1
ATOM 1485 O O . LYS A 1 207 ? -1.704 31.951 40.942 1.00 19.08 280 LYS A O 1
ATOM 1496 N N . HIS A 1 208 ? -1.182 33.582 42.373 1.00 16.17 281 HIS A N 1
ATOM 1497 C CA . HIS A 1 208 ? -0.011 32.860 42.886 1.00 15.29 281 HIS A CA 1
ATOM 1498 C C . HIS A 1 208 ? -0.355 31.548 43.617 1.00 14.75 281 HIS A C 1
ATOM 1499 O O . HIS A 1 208 ? 0.463 30.611 43.656 1.00 15.73 281 HIS A O 1
ATOM 1506 N N . GLY A 1 209 ? -1.544 31.477 44.212 1.00 13.88 282 GLY A N 1
ATOM 1507 C CA . GLY A 1 209 ? -1.972 30.274 44.906 1.00 14.98 282 GLY A CA 1
ATOM 1508 C C . GLY A 1 209 ? -1.209 29.985 46.179 1.00 15.68 282 GLY A C 1
ATOM 1509 O O . GLY A 1 209 ? -1.322 28.898 46.726 1.00 17.59 282 GLY A O 1
ATOM 1510 N N . LEU A 1 210 ? -0.426 30.943 46.666 1.00 13.82 283 LEU A N 1
ATOM 1511 C CA . LEU A 1 210 ? 0.384 30.708 47.865 1.00 13.34 283 LEU A CA 1
ATOM 1512 C C . LEU A 1 210 ? -0.401 30.963 49.168 1.00 13.57 283 LEU A C 1
ATOM 1513 O O . LEU A 1 210 ? -1.360 31.740 49.189 1.00 14.68 283 LEU A O 1
ATOM 1518 N N . LYS A 1 211 ? 0.041 30.308 50.232 1.00 14.39 284 LYS A N 1
ATOM 1519 C CA . LYS A 1 211 ? -0.463 30.522 51.578 1.00 15.80 284 LYS A CA 1
ATOM 1520 C C . LYS A 1 211 ? 0.686 30.898 52.484 1.00 15.65 284 LYS A C 1
ATOM 1521 O O . LYS A 1 211 ? 1.857 30.664 52.152 1.00 15.13 284 LYS A O 1
ATOM 1527 N N . VAL A 1 212 ? 0.367 31.520 53.614 1.00 15.37 285 VAL A N 1
ATOM 1528 C CA . VAL A 1 212 ? 1.392 31.820 54.598 1.00 16.02 285 VAL A CA 1
ATOM 1529 C C . VAL A 1 212 ? 2.197 30.563 54.963 1.00 15.75 285 VAL A C 1
ATOM 1530 O O . VAL A 1 212 ? 1.619 29.480 55.230 1.00 17.22 285 VAL A O 1
ATOM 1534 N N . GLY A 1 213 ? 3.521 30.709 54.972 1.00 15.54 286 GLY A N 1
ATOM 1535 C CA . GLY A 1 213 ? 4.405 29.608 55.300 1.00 14.67 286 GLY A CA 1
ATOM 1536 C C . GLY A 1 213 ? 4.910 28.882 54.070 1.00 14.41 286 GLY A C 1
ATOM 1537 O O . GLY A 1 213 ? 5.875 28.093 54.174 1.00 15.34 286 GLY A O 1
ATOM 1538 N N . ASP A 1 214 ? 4.290 29.119 52.912 1.00 13.36 287 ASP A N 1
ATOM 1539 C CA . ASP A 1 214 ? 4.773 28.433 51.679 1.00 14.08 287 ASP A CA 1
ATOM 1540 C C . ASP A 1 214 ? 6.177 28.910 51.321 1.00 14.22 287 ASP A C 1
ATOM 1541 O O . ASP A 1 214 ? 6.555 30.054 51.585 1.00 14.98 287 ASP A O 1
ATOM 1546 N N . ALA A 1 215 ? 6.950 28.005 50.732 1.00 13.41 288 ALA A N 1
ATOM 1547 C CA . ALA A 1 215 ? 8.367 28.223 50.443 1.00 13.09 288 ALA A CA 1
ATOM 1548 C C . ALA A 1 215 ? 8.543 28.653 49.003 1.00 13.72 288 ALA A C 1
ATOM 1549 O O . ALA A 1 215 ? 7.973 28.022 48.096 1.00 14.27 288 ALA A O 1
ATOM 1551 N N . VAL A 1 216 ? 9.334 29.709 48.783 1.00 12.72 289 VAL A N 1
ATOM 1552 C CA . VAL A 1 216 ? 9.501 30.279 47.437 1.00 12.91 289 VAL A CA 1
ATOM 1553 C C . VAL A 1 216 ? 10.957 30.633 47.193 1.00 11.97 289 VAL A C 1
ATOM 1554 O O . VAL A 1 216 ? 11.779 30.521 48.101 1.00 12.38 289 VAL A O 1
ATOM 1558 N N . ASN A 1 217 ? 11.286 31.034 45.965 1.00 10.45 290 ASN A N 1
ATOM 1559 C CA . ASN A 1 217 ? 12.662 31.392 45.657 1.00 10.66 290 ASN A CA 1
ATOM 1560 C C . ASN A 1 217 ? 12.659 32.506 44.627 1.00 11.36 290 ASN A C 1
ATOM 1561 O O . ASN A 1 217 ? 11.856 32.484 43.682 1.00 11.98 290 ASN A O 1
ATOM 1566 N N . PHE A 1 218 ? 13.546 33.482 44.820 1.00 12.45 291 PHE A N 1
ATOM 1567 C CA . PHE A 1 218 ? 13.673 34.619 43.924 1.00 12.70 291 PHE A CA 1
ATOM 1568 C C . PHE A 1 218 ? 15.049 34.715 43.303 1.00 12.66 291 PHE A C 1
ATOM 1569 O O . PHE A 1 218 ? 16.051 34.393 43.953 1.00 13.23 291 PHE A O 1
ATOM 1577 N N . SER A 1 219 ? 15.118 35.200 42.064 1.00 12.25 292 SER A N 1
ATOM 1578 C CA . SER A 1 219 ? 16.427 35.490 41.466 1.00 13.55 292 SER A CA 1
ATOM 1579 C C . SER A 1 219 ? 16.325 36.746 40.613 1.00 14.28 292 SER A C 1
ATOM 1580 O O . SER A 1 219 ? 15.288 36.975 39.946 1.00 14.58 292 SER A O 1
ATOM 1583 N N . ASN A 1 220 ? 17.369 37.572 40.657 1.00 14.86 293 ASN A N 1
ATOM 1584 C CA . ASN A 1 220 ? 17.422 38.773 39.819 1.00 15.58 293 ASN A CA 1
ATOM 1585 C C . ASN A 1 220 ? 16.256 39.748 40.054 1.00 15.53 293 ASN A C 1
ATOM 1586 O O . ASN A 1 220 ? 15.820 40.434 39.124 1.00 15.90 293 ASN A O 1
ATOM 1591 N N . SER A 1 221 ? 15.774 39.837 41.298 1.00 14.67 294 SER A N 1
ATOM 1592 C CA . SER A 1 221 ? 14.605 40.660 41.561 1.00 14.91 294 SER A CA 1
ATOM 1593 C C . SER A 1 221 ? 14.796 42.156 41.319 1.00 16.14 294 SER A C 1
ATOM 1594 O O . SER A 1 221 ? 13.824 42.851 41.103 1.00 17.61 294 SER A O 1
ATOM 1597 N N . GLY A 1 222 ? 16.026 42.653 41.397 1.00 16.50 295 GLY A N 1
ATOM 1598 C CA . GLY A 1 222 ? 16.258 44.097 41.377 1.00 18.07 295 GLY A CA 1
ATOM 1599 C C . GLY A 1 222 ? 15.759 44.775 42.645 1.00 19.79 295 GLY A C 1
ATOM 1600 O O . GLY A 1 222 ? 15.644 46.007 42.677 1.00 21.73 295 GLY A O 1
ATOM 1601 N N . ALA A 1 223 ? 15.448 44.007 43.685 1.00 18.13 296 ALA A N 1
ATOM 1602 C CA . ALA A 1 223 ? 14.965 44.571 44.952 1.00 17.82 296 ALA A CA 1
ATOM 1603 C C . ALA A 1 223 ? 15.804 44.017 46.096 1.00 18.23 296 ALA A C 1
ATOM 1604 O O . ALA A 1 223 ? 15.706 42.827 46.435 1.00 18.76 296 ALA A O 1
ATOM 1606 N N . THR A 1 224 ? 16.640 44.871 46.674 1.00 18.30 297 THR A N 1
ATOM 1607 C CA . THR A 1 224 ? 17.549 44.470 47.740 1.00 18.85 297 THR A CA 1
ATOM 1608 C C . THR A 1 224 ? 16.824 43.730 48.837 1.00 17.56 297 THR A C 1
ATOM 1609 O O . THR A 1 224 ? 15.782 44.201 49.318 1.00 17.42 297 THR A O 1
ATOM 1613 N N . GLY A 1 225 ? 17.335 42.536 49.176 1.00 18.12 298 GLY A N 1
ATOM 1614 C CA . GLY A 1 225 ? 16.737 41.761 50.252 1.00 18.51 298 GLY A CA 1
ATOM 1615 C C . GLY A 1 225 ? 15.732 40.719 49.794 1.00 17.79 298 GLY A C 1
ATOM 1616 O O . GLY A 1 225 ? 15.367 39.834 50.567 1.00 19.17 298 GLY A O 1
ATOM 1617 N N . VAL A 1 226 ? 15.261 40.838 48.560 1.00 16.69 299 VAL A N 1
ATOM 1618 C CA . VAL A 1 226 ? 14.315 39.873 48.004 1.00 15.60 299 VAL A CA 1
ATOM 1619 C C . VAL A 1 226 ? 15.125 38.973 47.077 1.00 15.85 299 VAL A C 1
ATOM 1620 O O . VAL A 1 226 ? 15.360 39.298 45.912 1.00 16.30 299 VAL A O 1
ATOM 1624 N N . SER A 1 227 ? 15.558 37.839 47.607 1.00 15.74 300 SER A N 1
ATOM 1625 C CA . SER A 1 227 ? 16.633 37.090 46.944 1.00 16.01 300 SER A CA 1
ATOM 1626 C C . SER A 1 227 ? 16.708 35.698 47.546 1.00 15.47 300 SER A C 1
ATOM 1627 O O . SER A 1 227 ? 16.626 35.555 48.771 1.00 15.59 300 SER A O 1
ATOM 1630 N N . GLY A 1 228 ? 16.870 34.679 46.696 1.00 14.58 301 GLY A N 1
ATOM 1631 C CA . GLY A 1 228 ? 17.080 33.359 47.232 1.00 14.88 301 GLY A CA 1
ATOM 1632 C C . GLY A 1 228 ? 15.827 32.757 47.821 1.00 14.23 301 GLY A C 1
ATOM 1633 O O . GLY A 1 228 ? 14.705 33.143 47.483 1.00 14.23 301 GLY A O 1
ATOM 1634 N N . ASN A 1 229 ? 16.023 31.806 48.723 1.00 13.56 302 ASN A N 1
ATOM 1635 C CA . ASN A 1 229 ? 14.923 31.096 49.354 1.00 13.22 302 ASN A CA 1
ATOM 1636 C C . ASN A 1 229 ? 14.264 31.969 50.405 1.00 14.43 302 ASN A C 1
ATOM 1637 O O . ASN A 1 229 ? 14.949 32.508 51.291 1.00 16.25 302 ASN A O 1
ATOM 1642 N N . MET A 1 230 ? 12.949 32.113 50.313 1.00 14.62 303 MET A N 1
ATOM 1643 C CA . MET A 1 230 ? 12.188 32.910 51.293 1.00 14.50 303 MET A CA 1
ATOM 1644 C C . MET A 1 230 ? 10.885 32.194 51.602 1.00 15.15 303 MET A C 1
ATOM 1645 O O . MET A 1 230 ? 10.589 31.152 51.001 1.00 15.09 303 MET A O 1
ATOM 1650 N N . THR A 1 231 ? 10.108 32.742 52.541 1.00 15.35 304 THR A N 1
ATOM 1651 C CA . THR A 1 231 ? 8.844 32.139 52.977 1.00 16.31 304 THR A CA 1
ATOM 1652 C C . THR A 1 231 ? 7.754 33.192 52.855 1.00 14.84 304 THR A C 1
ATOM 1653 O O . THR A 1 231 ? 8.011 34.372 53.075 1.00 15.37 304 THR A O 1
ATOM 1657 N N . VAL A 1 232 ? 6.544 32.783 52.493 1.00 13.96 305 VAL A N 1
ATOM 1658 C CA . VAL A 1 232 ? 5.439 33.721 52.406 1.00 14.34 305 VAL A CA 1
ATOM 1659 C C . VAL A 1 232 ? 5.034 34.166 53.808 1.00 14.56 305 VAL A C 1
ATOM 1660 O O . VAL A 1 232 ? 4.687 33.350 54.666 1.00 15.00 305 VAL A O 1
ATOM 1664 N N . ALA A 1 233 ? 5.054 35.478 54.025 1.00 14.99 306 ALA A N 1
ATOM 1665 C CA . ALA A 1 233 ? 4.710 36.081 55.330 1.00 17.80 306 ALA A CA 1
ATOM 1666 C C . ALA A 1 233 ? 3.233 36.448 55.464 1.00 19.15 306 ALA A C 1
ATOM 1667 O O . ALA A 1 233 ? 2.628 36.323 56.556 1.00 19.01 306 ALA A O 1
ATOM 1669 N N . SER A 1 234 ? 2.628 36.899 54.375 1.00 18.45 307 SER A N 1
ATOM 1670 C CA . SER A 1 234 ? 1.183 37.197 54.410 1.00 18.07 307 SER A CA 1
ATOM 1671 C C . SER A 1 234 ? 0.667 37.122 52.998 1.00 16.69 307 SER A C 1
ATOM 1672 O O . SER A 1 234 ? 1.462 37.191 52.036 1.00 17.18 307 SER A O 1
ATOM 1675 N N . VAL A 1 235 ? -0.651 36.953 52.874 1.00 16.06 308 VAL A N 1
ATOM 1676 C CA . VAL A 1 235 ? -1.318 37.009 51.588 1.00 16.30 308 VAL A CA 1
ATOM 1677 C C . VAL A 1 235 ? -2.308 38.162 51.621 1.00 18.19 308 VAL A C 1
ATOM 1678 O O . VAL A 1 235 ? -3.171 38.244 52.499 1.00 19.78 308 VAL A O 1
ATOM 1682 N N . ILE A 1 236 ? -2.162 39.057 50.659 1.00 18.42 309 ILE A N 1
ATOM 1683 C CA . ILE A 1 236 ? -3.002 40.243 50.617 1.00 19.74 309 ILE A CA 1
ATOM 1684 C C . ILE A 1 236 ? -4.232 40.041 49.746 1.00 20.54 309 ILE A C 1
ATOM 1685 O O . ILE A 1 236 ? -5.341 40.432 50.138 1.00 21.96 309 ILE A O 1
ATOM 1690 N N . ASN A 1 237 ? -4.054 39.420 48.579 1.00 19.40 310 ASN A N 1
ATOM 1691 C CA . ASN A 1 237 ? -5.200 39.129 47.724 1.00 19.97 310 ASN A CA 1
ATOM 1692 C C . ASN A 1 237 ? -4.787 38.060 46.717 1.00 20.02 310 ASN A C 1
ATOM 1693 O O . ASN A 1 237 ? -3.667 37.526 46.835 1.00 18.86 310 ASN A O 1
ATOM 1698 N N . LYS A 1 238 ? -5.658 37.742 45.755 1.00 20.90 311 LYS A N 1
ATOM 1699 C CA . LYS A 1 238 ? -5.344 36.679 44.777 1.00 21.73 311 LYS A CA 1
ATOM 1700 C C . LYS A 1 238 ? -4.039 36.921 44.039 1.00 18.93 311 LYS A C 1
ATOM 1701 O O . LYS A 1 238 ? -3.439 35.961 43.558 1.00 19.43 311 LYS A O 1
ATOM 1707 N N . ASP A 1 239 ? -3.623 38.191 43.918 1.00 17.92 312 ASP A N 1
ATOM 1708 C CA . ASP A 1 239 ? -2.458 38.511 43.096 1.00 19.11 312 ASP A CA 1
ATOM 1709 C C . ASP A 1 239 ? -1.286 39.097 43.864 1.00 18.20 312 ASP A C 1
ATOM 1710 O O . ASP A 1 239 ? -0.316 39.550 43.237 1.00 19.09 312 ASP A O 1
ATOM 1715 N N . THR A 1 240 ? -1.347 39.097 45.185 1.00 16.94 313 THR A N 1
ATOM 1716 C CA . THR A 1 240 ? -0.358 39.825 45.982 1.00 16.55 313 THR A CA 1
ATOM 1717 C C . THR A 1 240 ? -0.044 39.108 47.292 1.00 16.17 313 THR A C 1
ATOM 1718 O O . THR A 1 240 ? -0.962 38.667 48.024 1.00 17.20 313 THR A O 1
ATOM 1722 N N . PHE A 1 241 ? 1.239 39.021 47.621 1.00 15.40 314 PHE A N 1
ATOM 1723 C CA . PHE A 1 241 ? 1.630 38.473 48.914 1.00 15.03 314 PHE A CA 1
ATOM 1724 C C . PHE A 1 241 ? 2.813 39.240 49.448 1.00 15.81 314 PHE A C 1
ATOM 1725 O O . PHE A 1 241 ? 3.332 40.121 48.772 1.00 15.92 314 PHE A O 1
ATOM 1733 N N . THR A 1 242 ? 3.260 38.904 50.649 1.00 15.15 315 THR A N 1
ATOM 1734 C CA . THR A 1 242 ? 4.473 39.549 51.154 1.00 15.61 315 THR A CA 1
ATOM 1735 C C . THR A 1 242 ? 5.492 38.517 51.635 1.00 15.53 315 THR A C 1
ATOM 1736 O O . THR A 1 242 ? 5.158 37.357 51.924 1.00 16.04 315 THR A O 1
ATOM 1740 N N . VAL A 1 243 ? 6.726 38.984 51.756 1.00 15.27 316 VAL A N 1
ATOM 1741 C CA . VAL A 1 243 ? 7.812 38.226 52.373 1.00 15.93 316 VAL A CA 1
ATOM 1742 C C . VAL A 1 243 ? 8.501 39.172 53.361 1.00 16.88 316 VAL A C 1
ATOM 1743 O O . VAL A 1 243 ? 8.437 40.419 53.213 1.00 15.98 316 VAL A O 1
ATOM 1747 N N . THR A 1 244 ? 9.144 38.601 54.364 1.00 17.07 317 THR A N 1
ATOM 1748 C CA . THR A 1 244 ? 9.862 39.406 55.344 1.00 18.74 317 THR A CA 1
ATOM 1749 C C . THR A 1 244 ? 11.369 39.440 55.090 1.00 19.57 317 THR A C 1
ATOM 1750 O O . THR A 1 244 ? 11.994 38.397 54.931 1.00 20.69 317 THR A O 1
ATOM 1754 N N . LEU A 1 245 ? 11.941 40.647 55.069 1.00 19.21 318 LEU A N 1
ATOM 1755 C CA . LEU A 1 245 ? 13.357 40.874 54.825 1.00 19.83 318 LEU A CA 1
ATOM 1756 C C . LEU A 1 245 ? 14.170 40.633 56.080 1.00 22.12 318 LEU A C 1
ATOM 1757 O O . LEU A 1 245 ? 13.689 40.856 57.185 1.00 23.02 318 LEU A O 1
ATOM 1762 N N . ALA A 1 246 ? 15.421 40.218 55.901 1.00 24.31 319 ALA A N 1
ATOM 1763 C CA . ALA A 1 246 ? 16.322 39.977 57.019 1.00 26.47 319 ALA A CA 1
ATOM 1764 C C . ALA A 1 246 ? 16.683 41.286 57.721 1.00 26.94 319 ALA A C 1
ATOM 1765 O O . ALA A 1 246 ? 16.973 41.299 58.915 1.00 28.98 319 ALA A O 1
ATOM 1767 N N . ARG A 1 247 ? 16.681 42.388 56.982 1.00 26.30 320 ARG A N 1
ATOM 1768 C CA . ARG A 1 247 ? 16.852 43.693 57.612 1.00 28.90 320 ARG A CA 1
ATOM 1769 C C . ARG A 1 247 ? 16.066 44.772 56.877 1.00 25.26 320 ARG A C 1
ATOM 1770 O O . ARG A 1 247 ? 15.731 44.607 55.708 1.00 24.80 320 ARG A O 1
ATOM 1778 N N . ALA A 1 248 ? 15.759 45.861 57.578 1.00 23.77 321 ALA A N 1
ATOM 1779 C CA . ALA A 1 248 ? 14.918 46.916 57.027 1.00 25.17 321 ALA A CA 1
ATOM 1780 C C . ALA A 1 248 ? 15.545 47.537 55.785 1.00 22.25 321 ALA A C 1
ATOM 1781 O O . ALA A 1 248 ? 16.768 47.759 55.729 1.00 21.57 321 ALA A O 1
ATOM 1783 N N . ALA A 1 249 ? 14.705 47.830 54.795 1.00 21.03 322 ALA A N 1
ATOM 1784 C CA . ALA A 1 249 ? 15.170 48.543 53.607 1.00 19.98 322 ALA A CA 1
ATOM 1785 C C . ALA A 1 249 ? 15.713 49.918 53.961 1.00 21.31 322 ALA A C 1
ATOM 1786 O O . ALA A 1 249 ? 15.243 50.569 54.893 1.00 21.27 322 ALA A O 1
ATOM 1788 N N . THR A 1 250 ? 16.694 50.371 53.196 1.00 22.40 323 THR A N 1
ATOM 1789 C CA . THR A 1 250 ? 17.283 51.679 53.471 1.00 23.99 323 THR A CA 1
ATOM 1790 C C . THR A 1 250 ? 16.921 52.727 52.417 1.00 22.77 323 THR A C 1
ATOM 1791 O O . THR A 1 250 ? 17.427 53.861 52.441 1.00 22.59 323 THR A O 1
ATOM 1795 N N . SER A 1 251 ? 16.038 52.329 51.505 1.00 22.32 324 SER A N 1
ATOM 1796 C CA . SER A 1 251 ? 15.483 53.240 50.524 1.00 23.96 324 SER A CA 1
ATOM 1797 C C . SER A 1 251 ? 14.121 52.716 50.086 1.00 20.61 324 SER A C 1
ATOM 1798 O O . SER A 1 251 ? 13.757 51.572 50.387 1.00 19.62 324 SER A O 1
ATOM 1801 N N . ASN A 1 252 ? 13.370 53.550 49.379 1.00 18.84 325 ASN A N 1
ATOM 1802 C CA . ASN A 1 252 ? 12.118 53.104 48.762 1.00 17.81 325 ASN A CA 1
ATOM 1803 C C . ASN A 1 252 ? 12.458 52.322 47.505 1.00 17.92 325 ASN A C 1
ATOM 1804 O O . ASN A 1 252 ? 13.131 52.842 46.608 1.00 20.71 325 ASN A O 1
ATOM 1809 N N . ILE A 1 253 ? 12.021 51.065 47.461 1.00 16.04 326 ILE A N 1
ATOM 1810 C CA . ILE A 1 253 ? 12.397 50.170 46.372 1.00 17.40 326 ILE A CA 1
ATOM 1811 C C . ILE A 1 253 ? 11.161 49.841 45.565 1.00 17.89 326 ILE A C 1
ATOM 1812 O O . ILE A 1 253 ? 10.106 49.528 46.127 1.00 17.77 326 ILE A O 1
ATOM 1817 N N . ASP A 1 254 ? 11.282 49.912 44.246 1.00 18.56 327 ASP A N 1
ATOM 1818 C CA . ASP A 1 254 ? 10.208 49.492 43.340 1.00 18.92 327 ASP A CA 1
ATOM 1819 C C . ASP A 1 254 ? 10.887 48.984 42.093 1.00 18.50 327 ASP A C 1
ATOM 1820 O O . ASP A 1 254 ? 11.553 49.765 41.377 1.00 19.37 327 ASP A O 1
ATOM 1825 N N . ASN A 1 255 ? 10.750 47.685 41.811 1.00 17.25 328 ASN A N 1
ATOM 1826 C CA . ASN A 1 255 ? 11.512 47.131 40.696 1.00 18.16 328 ASN A CA 1
ATOM 1827 C C . ASN A 1 255 ? 10.787 47.211 39.362 1.00 19.49 328 ASN A C 1
ATOM 1828 O O . ASN A 1 255 ? 11.058 46.418 38.450 1.00 17.93 328 ASN A O 1
ATOM 1833 N N . THR A 1 256 ? 9.880 48.175 39.233 1.00 19.59 329 THR A N 1
ATOM 1834 C CA . THR A 1 256 ? 9.179 48.380 37.972 1.00 22.28 329 THR A CA 1
ATOM 1835 C C . THR A 1 256 ? 10.190 48.374 36.780 1.00 22.31 329 THR A C 1
ATOM 1836 O O . THR A 1 256 ? 11.266 48.976 36.865 1.00 22.03 329 THR A O 1
ATOM 1840 N N . GLY A 1 257 ? 9.865 47.651 35.712 1.00 23.93 330 GLY A N 1
ATOM 1841 C CA . GLY A 1 257 ? 10.741 47.557 34.547 1.00 25.31 330 GLY A CA 1
ATOM 1842 C C . GLY A 1 257 ? 11.785 46.445 34.597 1.00 23.52 330 GLY A C 1
ATOM 1843 O O . GLY A 1 257 ? 12.398 46.104 33.583 1.00 24.25 330 GLY A O 1
ATOM 1844 N N . THR A 1 258 ? 11.993 45.863 35.770 1.00 20.43 331 THR A N 1
ATOM 1845 C CA . THR A 1 258 ? 12.961 44.775 35.905 1.00 18.32 331 THR A CA 1
ATOM 1846 C C . THR A 1 258 ? 12.262 43.438 35.679 1.00 16.83 331 THR A C 1
ATOM 1847 O O . THR A 1 258 ? 11.228 43.161 36.290 1.00 16.32 331 THR A O 1
ATOM 1851 N N . THR A 1 259 ? 12.858 42.607 34.814 1.00 17.26 332 THR A N 1
ATOM 1852 C CA . THR A 1 259 ? 12.358 41.255 34.595 1.00 18.52 332 THR A CA 1
ATOM 1853 C C . THR A 1 259 ? 13.127 40.313 35.517 1.00 17.19 332 THR A C 1
ATOM 1854 O O . THR A 1 259 ? 14.342 40.381 35.593 1.00 18.24 332 THR A O 1
ATOM 1858 N N . TRP A 1 260 ? 12.403 39.494 36.281 1.00 15.99 333 TRP A N 1
ATOM 1859 C CA . TRP A 1 260 ? 13.042 38.674 37.314 1.00 15.03 333 TRP A CA 1
ATOM 1860 C C . TRP A 1 260 ? 12.510 37.237 37.271 1.00 14.03 333 TRP A C 1
ATOM 1861 O O . TRP A 1 260 ? 11.767 36.882 36.358 1.00 14.87 333 TRP A O 1
ATOM 1872 N N . HIS A 1 261 ? 12.904 36.437 38.253 1.00 12.28 334 HIS A N 1
ATOM 1873 C CA . HIS A 1 261 ? 12.589 35.007 38.226 1.00 12.71 334 HIS A CA 1
ATOM 1874 C C . HIS A 1 261 ? 12.007 34.582 39.555 1.00 12.59 334 HIS A C 1
ATOM 1875 O O . HIS A 1 261 ? 12.523 34.960 40.613 1.00 13.30 334 HIS A O 1
ATOM 1882 N N . PHE A 1 262 ? 10.958 33.774 39.496 1.00 12.30 335 PHE A N 1
ATOM 1883 C CA . PHE A 1 262 ? 10.306 33.261 40.694 1.00 12.00 335 PHE A CA 1
ATOM 1884 C C . PHE A 1 262 ? 10.058 31.768 40.561 1.00 12.14 335 PHE A C 1
ATOM 1885 O O . PHE A 1 262 ? 9.633 31.303 39.500 1.00 12.59 335 PHE A O 1
ATOM 1893 N N . GLY A 1 263 ? 10.290 31.026 41.650 1.00 11.92 336 GLY A N 1
ATOM 1894 C CA . GLY A 1 263 ? 9.889 29.621 41.671 1.00 11.40 336 GLY A CA 1
ATOM 1895 C C . GLY A 1 263 ? 9.282 29.282 43.023 1.00 12.07 336 GLY A C 1
ATOM 1896 O O . GLY A 1 263 ? 9.726 29.792 44.066 1.00 13.52 336 GLY A O 1
ATOM 1897 N N . THR A 1 264 ? 8.258 28.429 43.018 1.00 11.02 337 THR A N 1
ATOM 1898 C CA . THR A 1 264 ? 7.851 27.865 44.281 1.00 11.58 337 THR A CA 1
ATOM 1899 C C . THR A 1 264 ? 8.854 26.771 44.674 1.00 12.00 337 THR A C 1
ATOM 1900 O O . THR A 1 264 ? 9.651 26.296 43.834 1.00 12.88 337 THR A O 1
ATOM 1904 N N . ARG A 1 265 ? 8.790 26.369 45.935 1.00 11.85 338 ARG A N 1
ATOM 1905 C CA . ARG A 1 265 ? 9.533 25.217 46.448 1.00 12.08 338 ARG A CA 1
ATOM 1906 C C . ARG A 1 265 ? 8.524 24.243 47.030 1.00 12.56 338 ARG A C 1
ATOM 1907 O O . ARG A 1 265 ? 8.262 24.231 48.240 1.00 13.63 338 ARG A O 1
ATOM 1915 N N . PHE A 1 266 ? 7.916 23.452 46.142 1.00 13.44 339 PHE A N 1
ATOM 1916 C CA . PHE A 1 266 ? 6.871 22.510 46.505 1.00 13.02 339 PHE A CA 1
ATOM 1917 C C . PHE A 1 266 ? 7.309 21.594 47.659 1.00 13.04 339 PHE A C 1
ATOM 1918 O O . PHE A 1 266 ? 6.574 21.369 48.623 1.00 12.06 339 PHE A O 1
ATOM 1926 N N . TRP A 1 267 ? 8.505 21.042 47.540 1.00 13.23 340 TRP A N 1
ATOM 1927 C CA . TRP A 1 267 ? 8.988 20.059 48.492 1.00 13.93 340 TRP A CA 1
ATOM 1928 C C . TRP A 1 267 ? 9.418 20.628 49.821 1.00 13.97 340 TRP A C 1
ATOM 1929 O O . TRP A 1 267 ? 9.601 19.862 50.772 1.00 15.92 340 TRP A O 1
ATOM 1940 N N . ASP A 1 268 ? 9.588 21.956 49.887 1.00 14.12 341 ASP A N 1
ATOM 1941 C CA . ASP A 1 268 ? 9.890 22.639 51.146 1.00 14.25 341 ASP A CA 1
ATOM 1942 C C . ASP A 1 268 ? 8.668 23.302 51.777 1.00 14.29 341 ASP A C 1
ATOM 1943 O O . ASP A 1 268 ? 8.768 23.907 52.845 1.00 15.80 341 ASP A O 1
ATOM 1948 N N . SER A 1 269 ? 7.522 23.226 51.122 1.00 12.25 342 SER A N 1
ATOM 1949 C CA . SER A 1 269 ? 6.330 23.903 51.671 1.00 13.12 342 SER A CA 1
ATOM 1950 C C . SER A 1 269 ? 5.543 22.940 52.552 1.00 14.58 342 SER A C 1
ATOM 1951 O O . SER A 1 269 ? 5.259 21.849 52.145 1.00 15.64 342 SER A O 1
ATOM 1954 N N . PRO A 1 270 ? 5.186 23.345 53.770 1.00 17.86 343 PRO A N 1
ATOM 1955 C CA . PRO A 1 270 ? 4.349 22.434 54.568 1.00 18.09 343 PRO A CA 1
ATOM 1956 C C . PRO A 1 270 ? 3.032 22.130 53.878 1.00 15.72 343 PRO A C 1
ATOM 1957 O O . PRO A 1 270 ? 2.473 23.003 53.204 1.00 18.05 343 PRO A O 1
ATOM 1961 N N . TRP A 1 271 ? 2.527 20.913 54.052 1.00 13.53 344 TRP A N 1
ATOM 1962 C CA . TRP A 1 271 ? 1.192 20.614 53.562 1.00 13.01 344 TRP A CA 1
ATOM 1963 C C . TRP A 1 271 ? 0.180 21.369 54.436 1.00 13.69 344 TRP A C 1
ATOM 1964 O O . TRP A 1 271 ? 0.303 21.380 55.645 1.00 15.22 344 TRP A O 1
ATOM 1975 N N . GLU A 1 272 ? -0.792 21.985 53.801 1.00 12.65 345 GLU A N 1
ATOM 1976 C CA . GLU A 1 272 ? -1.992 22.410 54.552 1.00 13.74 345 GLU A CA 1
ATOM 1977 C C . GLU A 1 272 ? -2.849 21.176 54.679 1.00 14.32 345 GLU A C 1
ATOM 1978 O O . GLU A 1 272 ? -3.135 20.539 53.679 1.00 15.76 345 GLU A O 1
ATOM 1984 N N . ILE A 1 273 ? -3.238 20.818 55.901 1.00 13.43 346 ILE A N 1
ATOM 1985 C CA . ILE A 1 273 ? -3.962 19.560 56.152 1.00 13.86 346 ILE A CA 1
ATOM 1986 C C . ILE A 1 273 ? -5.217 19.904 56.958 1.00 14.93 346 ILE A C 1
ATOM 1987 O O . ILE A 1 273 ? -5.133 20.444 58.069 1.00 16.49 346 ILE A O 1
ATOM 1992 N N . THR A 1 274 ? -6.372 19.634 56.367 1.00 14.55 347 THR A N 1
ATOM 1993 C CA . THR A 1 274 ? -7.651 20.025 56.961 1.00 16.23 347 THR A CA 1
ATOM 1994 C C . THR A 1 274 ? -8.552 18.811 57.078 1.00 15.86 347 THR A C 1
ATOM 1995 O O . THR A 1 274 ? -8.851 18.180 56.068 1.00 15.53 347 THR A O 1
ATOM 1999 N N . GLU A 1 275 ? -9.047 18.526 58.284 1.00 15.99 348 GLU A N 1
ATOM 2000 C CA . GLU A 1 275 ? -9.963 17.403 58.453 1.00 16.82 348 GLU A CA 1
ATOM 2001 C C . GLU A 1 275 ? -11.299 17.718 57.775 1.00 16.24 348 GLU A C 1
ATOM 2002 O O . GLU A 1 275 ? -11.801 18.866 57.872 1.00 14.83 348 GLU A O 1
ATOM 2008 N N . LEU A 1 276 ? -11.864 16.720 57.079 1.00 15.86 349 LEU A N 1
ATOM 2009 C CA . LEU A 1 276 ? -13.168 16.893 56.425 1.00 15.61 349 LEU A CA 1
ATOM 2010 C C . LEU A 1 276 ? -14.244 16.289 57.329 1.00 15.75 349 LEU A C 1
ATOM 2011 O O . LEU A 1 276 ? -14.343 15.073 57.463 1.00 15.87 349 LEU A O 1
ATOM 2016 N N . PRO A 1 277 ? -15.068 17.143 57.967 1.00 17.49 350 PRO A N 1
ATOM 2017 C CA . PRO A 1 277 ? -16.009 16.561 58.933 1.00 18.27 350 PRO A CA 1
ATOM 2018 C C . PRO A 1 277 ? -16.956 15.550 58.333 1.00 18.21 350 PRO A C 1
ATOM 2019 O O . PRO A 1 277 ? -17.513 15.782 57.265 1.00 18.95 350 PRO A O 1
ATOM 2023 N N . ASP A 1 278 ? -17.107 14.428 59.038 1.00 18.50 351 ASP A N 1
ATOM 2024 C CA . ASP A 1 278 ? -18.043 13.343 58.689 1.00 20.35 351 ASP A CA 1
ATOM 2025 C C . ASP A 1 278 ? -17.691 12.566 57.423 1.00 18.06 351 ASP A C 1
ATOM 2026 O O . ASP A 1 278 ? -18.509 11.774 56.947 1.00 17.16 351 ASP A O 1
ATOM 2031 N N . VAL A 1 279 ? -16.487 12.768 56.875 1.00 17.13 352 VAL A N 1
ATOM 2032 C CA . VAL A 1 279 ? -16.071 11.951 55.737 1.00 15.59 352 VAL A CA 1
ATOM 2033 C C . VAL A 1 279 ? -15.347 10.741 56.313 1.00 15.42 352 VAL A C 1
ATOM 2034 O O . VAL A 1 279 ? -14.158 10.794 56.595 1.00 16.82 352 VAL A O 1
ATOM 2038 N N . ALA A 1 280 ? -16.108 9.675 56.555 1.00 15.28 353 ALA A N 1
ATOM 2039 C CA . ALA A 1 280 ? -15.624 8.527 57.331 1.00 15.64 353 ALA A CA 1
ATOM 2040 C C . ALA A 1 280 ? -16.659 7.423 57.239 1.00 15.92 353 ALA A C 1
ATOM 2041 O O . ALA A 1 280 ? -17.808 7.676 56.876 1.00 15.99 353 ALA A O 1
ATOM 2043 N N . TYR A 1 281 ? -16.245 6.198 57.541 1.00 15.65 354 TYR A N 1
ATOM 2044 C CA . TYR A 1 281 ? -17.214 5.120 57.721 1.00 16.33 354 TYR A CA 1
ATOM 2045 C C . TYR A 1 281 ? -18.227 5.518 58.797 1.00 17.24 354 TYR A C 1
ATOM 2046 O O . TYR A 1 281 ? -17.861 6.133 59.798 1.00 18.34 354 TYR A O 1
ATOM 2055 N N . SER A 1 282 ? -19.483 5.132 58.571 1.00 16.17 355 SER A N 1
ATOM 2056 C CA . SER A 1 282 ? -20.544 5.332 59.569 1.00 17.69 355 SER A CA 1
ATOM 2057 C C . SER A 1 282 ? -21.630 4.297 59.282 1.00 19.13 355 SER A C 1
ATOM 2058 O O . SER A 1 282 ? -21.826 3.889 58.134 1.00 18.99 355 SER A O 1
ATOM 2061 N N . THR A 1 283 ? -22.347 3.848 60.313 1.00 20.71 356 THR A N 1
ATOM 2062 C CA . THR A 1 283 ? -23.510 3.015 60.055 1.00 21.82 356 THR A CA 1
ATOM 2063 C C . THR A 1 283 ? -24.738 3.845 59.659 1.00 20.02 356 THR A C 1
ATOM 2064 O O . THR A 1 283 ? -25.771 3.290 59.281 1.00 20.36 356 THR A O 1
ATOM 2068 N N . ASN A 1 284 ? -24.602 5.173 59.723 1.00 18.03 357 ASN A N 1
ATOM 2069 C CA . ASN A 1 284 ? -25.604 6.102 59.198 1.00 17.50 357 ASN A CA 1
ATOM 2070 C C . ASN A 1 284 ? -25.410 6.255 57.705 1.00 17.64 357 ASN A C 1
ATOM 2071 O O . ASN A 1 284 ? -24.411 6.855 57.294 1.00 17.56 357 ASN A O 1
ATOM 2076 N N . ALA A 1 285 ? -26.347 5.746 56.900 1.00 16.52 358 ALA A N 1
ATOM 2077 C CA . ALA A 1 285 ? -26.217 5.769 55.439 1.00 16.27 358 ALA A CA 1
ATOM 2078 C C . ALA A 1 285 ? -26.042 7.188 54.870 1.00 15.85 358 ALA A C 1
ATOM 2079 O O . ALA A 1 285 ? -25.505 7.368 53.773 1.00 17.39 358 ALA A O 1
ATOM 2081 N N . ASP A 1 286 ? -26.520 8.191 55.596 1.00 16.52 359 ASP A N 1
ATOM 2082 C CA . ASP A 1 286 ? -26.428 9.552 55.117 1.00 17.48 359 ASP A CA 1
ATOM 2083 C C . ASP A 1 286 ? -25.107 10.228 55.458 1.00 17.70 359 ASP A C 1
ATOM 2084 O O . ASP A 1 286 ? -24.830 11.337 54.964 1.00 18.25 359 ASP A O 1
ATOM 2089 N N . LEU A 1 287 ? -24.304 9.602 56.314 1.00 16.85 360 LEU A N 1
ATOM 2090 C CA . LEU A 1 287 ? -22.977 10.142 56.603 1.00 16.88 360 LEU A CA 1
ATOM 2091 C C . LEU A 1 287 ? -21.892 9.270 56.017 1.00 15.68 360 LEU A C 1
ATOM 2092 O O . LEU A 1 287 ? -20.810 9.785 55.683 1.00 15.45 360 LEU A O 1
ATOM 2097 N N . CYS A 1 288 ? -22.135 7.965 55.944 1.00 16.05 361 CYS A N 1
ATOM 2098 C CA . CYS A 1 288 ? -21.071 7.003 55.554 1.00 15.28 361 CYS A CA 1
ATOM 2099 C C . CYS A 1 288 ? -20.380 7.398 54.237 1.00 15.49 361 CYS A C 1
ATOM 2100 O O . CYS A 1 288 ? -21.037 7.711 53.236 1.00 16.02 361 CYS A O 1
ATOM 2103 N N . VAL A 1 289 ? -19.048 7.390 54.248 1.00 14.33 362 VAL A N 1
ATOM 2104 C CA . VAL A 1 289 ? -18.295 7.483 52.983 1.00 14.56 362 VAL A CA 1
ATOM 2105 C C . VAL A 1 289 ? -17.429 6.247 52.854 1.00 14.52 362 VAL A C 1
ATOM 2106 O O . VAL A 1 289 ? -16.653 5.905 53.750 1.00 15.70 362 VAL A O 1
ATOM 2110 N N . THR A 1 290 ? -17.591 5.560 51.740 1.00 14.73 363 THR A N 1
ATOM 2111 C CA . THR A 1 290 ? -16.778 4.368 51.477 1.00 14.63 363 THR A CA 1
ATOM 2112 C C . THR A 1 290 ? -15.467 4.824 50.850 1.00 15.31 363 THR A C 1
ATOM 2113 O O . THR A 1 290 ? -14.385 4.421 51.286 1.00 16.52 363 THR A O 1
ATOM 2117 N N . GLU A 1 291 ? -15.578 5.659 49.827 1.00 14.69 364 GLU A N 1
ATOM 2118 C CA . GLU A 1 291 ? -14.396 6.185 49.125 1.00 14.45 364 GLU A CA 1
ATOM 2119 C C . GLU A 1 291 ? -14.669 7.564 48.616 1.00 13.87 364 GLU A C 1
ATOM 2120 O O . GLU A 1 291 ? -15.779 7.842 48.158 1.00 14.72 364 GLU A O 1
ATOM 2126 N N . THR A 1 292 ? -13.656 8.430 48.697 1.00 13.48 365 THR A N 1
ATOM 2127 C CA . THR A 1 292 ? -13.592 9.644 47.878 1.00 13.25 365 THR A CA 1
ATOM 2128 C C . THR A 1 292 ? -12.768 9.316 46.624 1.00 13.88 365 THR A C 1
ATOM 2129 O O . THR A 1 292 ? -11.780 8.546 46.690 1.00 15.37 365 THR A O 1
ATOM 2133 N N . HIS A 1 293 ? -13.173 9.897 45.501 1.00 11.86 366 HIS A N 1
ATOM 2134 C CA . HIS A 1 293 ? -12.715 9.378 44.203 1.00 11.30 366 HIS A CA 1
ATOM 2135 C C . HIS A 1 293 ? -12.988 10.398 43.126 1.00 11.73 366 HIS A C 1
ATOM 2136 O O . HIS A 1 293 ? -14.134 10.873 43.002 1.00 13.55 366 HIS A O 1
ATOM 2143 N N . SER A 1 294 ? -11.942 10.788 42.379 1.00 12.02 367 SER A N 1
ATOM 2144 C CA . SER A 1 294 ? -12.059 11.747 41.270 1.00 11.26 367 SER A CA 1
ATOM 2145 C C . SER A 1 294 ? -12.095 13.197 41.785 1.00 12.04 367 SER A C 1
ATOM 2146 O O . SER A 1 294 ? -12.445 13.471 42.953 1.00 13.00 367 SER A O 1
ATOM 2149 N N . PHE A 1 295 ? -11.736 14.105 40.899 1.00 11.81 368 PHE A N 1
ATOM 2150 C CA . PHE A 1 295 ? -11.540 15.507 41.268 1.00 12.45 368 PHE A CA 1
ATOM 2151 C C . PHE A 1 295 ? -11.784 16.321 40.019 1.00 12.23 368 PHE A C 1
ATOM 2152 O O . PHE A 1 295 ? -11.280 15.984 38.936 1.00 12.74 368 PHE A O 1
ATOM 2160 N N . THR A 1 296 ? -12.508 17.436 40.134 1.00 12.08 369 THR A N 1
ATOM 2161 C CA . THR A 1 296 ? -12.546 18.340 38.982 1.00 12.98 369 THR A CA 1
ATOM 2162 C C . THR A 1 296 ? -12.755 19.791 39.437 1.00 13.21 369 THR A C 1
ATOM 2163 O O . THR A 1 296 ? -13.459 20.077 40.417 1.00 13.89 369 THR A O 1
ATOM 2167 N N . VAL A 1 297 ? -12.097 20.709 38.737 1.00 12.92 370 VAL A N 1
ATOM 2168 C CA . VAL A 1 297 ? -12.209 22.135 39.055 1.00 14.89 370 VAL A CA 1
ATOM 2169 C C . VAL A 1 297 ? -13.400 22.778 38.368 1.00 14.96 370 VAL A C 1
ATOM 2170 O O . VAL A 1 297 ? -13.603 22.599 37.172 1.00 15.54 370 VAL A O 1
ATOM 2174 N N . ILE A 1 298 ? -14.171 23.550 39.124 1.00 15.12 371 ILE A N 1
ATOM 2175 C CA . ILE A 1 298 ? -15.291 24.295 38.565 1.00 16.50 371 ILE A CA 1
ATOM 2176 C C . ILE A 1 298 ? -14.831 25.744 38.300 1.00 16.94 371 ILE A C 1
ATOM 2177 O O . ILE A 1 298 ? -15.154 26.312 37.260 1.00 17.75 371 ILE A O 1
ATOM 2182 N N . ASP A 1 299 ? -14.068 26.336 39.226 1.00 16.40 372 ASP A N 1
ATOM 2183 C CA . ASP A 1 299 ? -13.560 27.701 39.040 1.00 18.66 372 ASP A CA 1
ATOM 2184 C C . ASP A 1 299 ? -12.151 27.781 39.652 1.00 18.99 372 ASP A C 1
ATOM 2185 O O . ASP A 1 299 ? -12.007 27.741 40.877 1.00 18.66 372 ASP A O 1
ATOM 2190 N N . ASP A 1 300 ? -11.119 27.894 38.818 1.00 20.40 373 ASP A N 1
ATOM 2191 C CA . ASP A 1 300 ? -9.738 27.904 39.325 1.00 24.50 373 ASP A CA 1
ATOM 2192 C C . ASP A 1 300 ? -9.454 29.099 40.239 1.00 23.90 373 ASP A C 1
ATOM 2193 O O . ASP A 1 300 ? -8.892 28.944 41.335 1.00 24.81 373 ASP A O 1
ATOM 2198 N N . ASP A 1 301 ? -9.847 30.284 39.794 1.00 22.27 374 ASP A N 1
ATOM 2199 C CA . ASP A 1 301 ? -9.523 31.498 40.533 1.00 23.42 374 ASP A CA 1
ATOM 2200 C C . ASP A 1 301 ? -10.198 31.570 41.905 1.00 21.82 374 ASP A C 1
ATOM 2201 O O . ASP A 1 301 ? -9.675 32.201 42.835 1.00 22.64 374 ASP A O 1
ATOM 2206 N N . ASN A 1 302 ? -11.362 30.937 42.024 1.00 19.54 375 ASN A N 1
ATOM 2207 C CA . ASN A 1 302 ? -12.112 30.988 43.275 1.00 20.15 375 ASN A CA 1
ATOM 2208 C C . ASN A 1 302 ? -12.067 29.696 44.064 1.00 18.00 375 ASN A C 1
ATOM 2209 O O . ASN A 1 302 ? -12.728 29.578 45.111 1.00 18.38 375 ASN A O 1
ATOM 2214 N N . TYR A 1 303 ? -11.253 28.757 43.567 1.00 15.77 376 TYR A N 1
ATOM 2215 C CA . TYR A 1 303 ? -10.993 27.502 44.272 1.00 15.09 376 TYR A CA 1
ATOM 2216 C C . TYR A 1 303 ? -12.292 26.757 44.513 1.00 14.87 376 TYR A C 1
ATOM 2217 O O . TYR A 1 303 ? -12.556 26.233 45.599 1.00 17.03 376 TYR A O 1
ATOM 2226 N N . THR A 1 304 ? -13.112 26.718 43.481 1.00 14.64 377 THR A N 1
ATOM 2227 C CA . THR A 1 304 ? -14.341 25.911 43.531 1.00 15.35 377 THR A CA 1
ATOM 2228 C C . THR A 1 304 ? -14.072 24.586 42.829 1.00 14.87 377 THR A C 1
ATOM 2229 O O . THR A 1 304 ? -13.686 24.560 41.666 1.00 15.57 377 THR A O 1
ATOM 2233 N N . PHE A 1 305 ? -14.251 23.481 43.539 1.00 13.93 378 PHE A N 1
ATOM 2234 C CA . PHE A 1 305 ? -14.016 22.167 42.934 1.00 13.51 378 PHE A CA 1
ATOM 2235 C C . PHE A 1 305 ? -14.918 21.110 43.551 1.00 13.46 378 PHE A C 1
ATOM 2236 O O . PHE A 1 305 ? -15.600 21.352 44.548 1.00 14.52 378 PHE A O 1
ATOM 2244 N N . ALA A 1 306 ? -14.946 19.939 42.929 1.00 11.96 379 ALA A N 1
ATOM 2245 C CA . ALA A 1 306 ? -15.790 18.869 43.416 1.00 12.40 379 ALA A CA 1
ATOM 2246 C C . ALA A 1 306 ? -14.942 17.591 43.530 1.00 11.94 379 ALA A C 1
ATOM 2247 O O . ALA A 1 306 ? -14.022 17.370 42.731 1.00 12.75 379 ALA A O 1
ATOM 2249 N N . VAL A 1 307 ? -15.277 16.757 44.513 1.00 12.53 380 VAL A N 1
ATOM 2250 C CA . VAL A 1 307 ? -14.613 15.457 44.714 1.00 13.23 380 VAL A CA 1
ATOM 2251 C C . VAL A 1 307 ? -15.718 14.405 44.655 1.00 14.00 380 VAL A C 1
ATOM 2252 O O . VAL A 1 307 ? -16.788 14.618 45.218 1.00 14.40 380 VAL A O 1
ATOM 2256 N N . GLY A 1 308 ? -15.501 13.294 43.946 1.00 12.35 381 GLY A N 1
ATOM 2257 C CA . GLY A 1 308 ? -16.547 12.280 43.907 1.00 12.13 381 GLY A CA 1
ATOM 2258 C C . GLY A 1 308 ? -16.561 11.462 45.192 1.00 12.36 381 GLY A C 1
ATOM 2259 O O . GLY A 1 308 ? -15.547 11.345 45.902 1.00 11.85 381 GLY A O 1
ATOM 2260 N N . TYR A 1 309 ? -17.707 10.871 45.504 1.00 13.05 382 TYR A N 1
ATOM 2261 C CA . TYR A 1 309 ? -17.729 9.940 46.648 1.00 13.64 382 TYR A CA 1
ATOM 2262 C C . TYR A 1 309 ? -18.905 8.985 46.537 1.00 12.77 382 TYR A C 1
ATOM 2263 O O . TYR A 1 309 ? -19.863 9.219 45.766 1.00 12.62 382 TYR A O 1
ATOM 2272 N N . HIS A 1 310 ? -18.817 7.895 47.277 1.00 13.23 383 HIS A N 1
ATOM 2273 C CA . HIS A 1 310 ? -20.010 7.062 47.442 1.00 13.79 383 HIS A CA 1
ATOM 2274 C C . HIS A 1 310 ? -19.988 6.367 48.790 1.00 14.76 383 HIS A C 1
ATOM 2275 O O . HIS A 1 310 ? -18.931 6.234 49.456 1.00 14.74 383 HIS A O 1
ATOM 2282 N N . ASN A 1 311 ? -21.186 5.942 49.191 1.00 14.30 384 ASN A N 1
ATOM 2283 C CA . ASN A 1 311 ? -21.365 5.020 50.288 1.00 15.06 384 ASN A CA 1
ATOM 2284 C C . ASN A 1 311 ? -21.830 3.723 49.648 1.00 16.27 384 ASN A C 1
ATOM 2285 O O . ASN A 1 311 ? -22.928 3.682 49.058 1.00 16.60 384 ASN A O 1
ATOM 2290 N N . GLY A 1 312 ? -21.001 2.672 49.735 1.00 16.85 385 GLY A N 1
ATOM 2291 C CA . GLY A 1 312 ? -21.395 1.349 49.266 1.00 18.33 385 GLY A CA 1
ATOM 2292 C C . GLY A 1 312 ? -21.449 0.323 50.387 1.00 20.12 385 GLY A C 1
ATOM 2293 O O . GLY A 1 312 ? -21.503 -0.885 50.123 1.00 21.91 385 GLY A O 1
ATOM 2294 N N . ASP A 1 313 ? -21.450 0.806 51.636 1.00 20.43 386 ASP A N 1
ATOM 2295 C CA . ASP A 1 313 ? -21.357 -0.048 52.825 1.00 22.24 386 ASP A CA 1
ATOM 2296 C C . ASP A 1 313 ? -22.709 -0.232 53.502 1.00 21.16 386 ASP A C 1
ATOM 2297 O O . ASP A 1 313 ? -23.011 -1.312 54.028 1.00 22.34 386 ASP A O 1
ATOM 2302 N N . ILE A 1 314 ? -23.511 0.829 53.495 1.00 20.00 387 ILE A N 1
ATOM 2303 C CA . ILE A 1 314 ? -24.804 0.811 54.205 1.00 19.98 387 ILE A CA 1
ATOM 2304 C C . ILE A 1 314 ? -25.939 1.064 53.211 1.00 20.27 387 ILE A C 1
ATOM 2305 O O . ILE A 1 314 ? -25.912 2.046 52.488 1.00 21.41 387 ILE A O 1
ATOM 2310 N N . SER A 1 315 ? -26.933 0.186 53.138 1.00 19.71 388 SER A N 1
ATOM 2311 C CA . SER A 1 315 ? -28.097 0.504 52.321 1.00 22.32 388 SER A CA 1
ATOM 2312 C C . SER A 1 315 ? -28.929 1.509 53.109 1.00 20.56 388 SER A C 1
ATOM 2313 O O . SER A 1 315 ? -29.080 1.356 54.303 1.00 21.87 388 SER A O 1
ATOM 2316 N N . PRO A 1 316 ? -29.486 2.519 52.440 1.00 20.27 389 PRO A N 1
ATOM 2317 C CA . PRO A 1 316 ? -29.440 2.806 50.999 1.00 19.80 389 PRO A CA 1
ATOM 2318 C C . PRO A 1 316 ? -28.113 3.453 50.605 1.00 19.01 389 PRO A C 1
ATOM 2319 O O . PRO A 1 316 ? -27.589 4.279 51.345 1.00 19.01 389 PRO A O 1
ATOM 2323 N N . ARG A 1 317 ? -27.574 3.057 49.454 1.00 17.47 390 ARG A N 1
ATOM 2324 C CA . ARG A 1 317 ? -26.341 3.690 48.962 1.00 16.48 390 ARG A CA 1
ATOM 2325 C C . ARG A 1 317 ? -26.562 5.169 48.669 1.00 16.56 390 ARG A C 1
ATOM 2326 O O . ARG A 1 317 ? -27.689 5.599 48.368 1.00 17.21 390 ARG A O 1
ATOM 2334 N N . ARG A 1 318 ? -25.483 5.952 48.741 1.00 16.46 391 ARG A N 1
ATOM 2335 C CA . ARG A 1 318 ? -25.491 7.326 48.233 1.00 16.80 391 ARG A CA 1
ATOM 2336 C C . ARG A 1 318 ? -24.286 7.474 47.315 1.00 15.48 391 ARG A C 1
ATOM 2337 O O . ARG A 1 318 ? -23.251 6.864 47.572 1.00 15.89 391 ARG A O 1
ATOM 2345 N N . LEU A 1 319 ? -24.423 8.252 46.250 1.00 13.70 392 LEU A N 1
ATOM 2346 C CA . LEU A 1 319 ? -23.273 8.486 45.368 1.00 13.84 392 LEU A CA 1
ATOM 2347 C C . LEU A 1 319 ? -23.412 9.910 44.871 1.00 14.62 392 LEU A C 1
ATOM 2348 O O . LEU A 1 319 ? -24.525 10.361 44.536 1.00 14.51 392 LEU A O 1
ATOM 2353 N N . GLY A 1 320 ? -22.301 10.637 44.803 1.00 14.51 393 GLY A N 1
ATOM 2354 C CA . GLY A 1 320 ? -22.409 11.973 44.238 1.00 14.15 393 GLY A CA 1
ATOM 2355 C C . GLY A 1 320 ? -21.104 12.704 44.379 1.00 13.76 393 GLY A C 1
ATOM 2356 O O . GLY A 1 320 ? -20.021 12.114 44.180 1.00 13.32 393 GLY A O 1
ATOM 2357 N N . ILE A 1 321 ? -21.197 13.989 44.734 1.00 13.98 394 ILE A N 1
ATOM 2358 C CA . ILE A 1 321 ? -20.000 14.813 44.848 1.00 13.80 394 ILE A CA 1
ATOM 2359 C C . ILE A 1 321 ? -19.943 15.526 46.188 1.00 14.26 394 ILE A C 1
ATOM 2360 O O . ILE A 1 321 ? -20.972 15.790 46.813 1.00 14.92 394 ILE A O 1
ATOM 2365 N N . LEU A 1 322 ? -18.731 15.831 46.625 1.00 13.98 395 LEU A N 1
ATOM 2366 C CA . LEU A 1 322 ? -18.524 16.814 47.679 1.00 14.46 395 LEU A CA 1
ATOM 2367 C C . LEU A 1 322 ? -18.153 18.099 46.959 1.00 14.33 395 LEU A C 1
ATOM 2368 O O . LEU A 1 322 ? -17.108 18.170 46.282 1.00 13.91 395 LEU A O 1
ATOM 2373 N N . TYR A 1 323 ? -18.990 19.124 47.114 1.00 14.87 396 TYR A N 1
ATOM 2374 C CA . TYR A 1 323 ? -18.802 20.373 46.401 1.00 15.82 396 TYR A CA 1
ATOM 2375 C C . TYR A 1 323 ? -18.196 21.434 47.334 1.00 15.43 396 TYR A C 1
ATOM 2376 O O . TYR A 1 323 ? -18.777 21.765 48.364 1.00 15.40 396 TYR A O 1
ATOM 2385 N N . PHE A 1 324 ? -17.011 21.927 46.984 1.00 14.68 397 PHE A N 1
ATOM 2386 C CA . PHE A 1 324 ? -16.270 22.883 47.808 1.00 14.78 397 PHE A CA 1
ATOM 2387 C C . PHE A 1 324 ? -16.387 24.244 47.138 1.00 15.17 397 PHE A C 1
ATOM 2388 O O . PHE A 1 324 ? -15.877 24.463 46.040 1.00 15.23 397 PHE A O 1
ATOM 2396 N N . ASN A 1 325 ? -17.065 25.188 47.792 1.00 15.25 398 ASN A N 1
ATOM 2397 C CA . ASN A 1 325 ? -17.310 26.459 47.139 1.00 18.70 398 ASN A CA 1
ATOM 2398 C C . ASN A 1 325 ? -16.057 27.345 47.055 1.00 20.47 398 ASN A C 1
ATOM 2399 O O . ASN A 1 325 ? -15.868 28.092 46.071 1.00 21.80 398 ASN A O 1
ATOM 2404 N N . ASN A 1 326 ? -15.199 27.239 48.072 1.00 19.12 399 ASN A N 1
ATOM 2405 C CA . ASN A 1 326 ? -13.943 27.972 48.102 1.00 19.38 399 ASN A CA 1
ATOM 2406 C C . ASN A 1 326 ? -13.004 27.240 49.020 1.00 17.75 399 ASN A C 1
ATOM 2407 O O . ASN A 1 326 ? -12.971 27.470 50.223 1.00 17.97 399 ASN A O 1
ATOM 2412 N N . ALA A 1 327 ? -12.246 26.327 48.428 1.00 16.55 400 ALA A N 1
ATOM 2413 C CA . ALA A 1 327 ? -11.380 25.474 49.212 1.00 18.36 400 ALA A CA 1
ATOM 2414 C C . ALA A 1 327 ? -10.145 26.217 49.721 1.00 18.39 400 ALA A C 1
ATOM 2415 O O . ALA A 1 327 ? -9.473 25.719 50.618 1.00 18.31 400 ALA A O 1
ATOM 2417 N N . TYR A 1 328 ? -9.820 27.372 49.124 1.00 17.52 401 TYR A N 1
ATOM 2418 C CA . TYR A 1 328 ? -8.657 28.127 49.571 1.00 17.43 401 TYR A CA 1
ATOM 2419 C C . TYR A 1 328 ? -8.985 28.787 50.916 1.00 18.10 401 TYR A C 1
ATOM 2420 O O . TYR A 1 328 ? -8.279 28.607 51.905 1.00 18.62 401 TYR A O 1
ATOM 2429 N N . SER A 1 329 ? -10.063 29.547 50.970 1.00 19.04 402 SER A N 1
ATOM 2430 C CA A SER A 1 329 ? -10.403 30.222 52.216 0.47 19.82 402 SER A CA 1
ATOM 2431 C CA B SER A 1 329 ? -10.414 30.232 52.211 0.53 20.90 402 SER A CA 1
ATOM 2432 C C . SER A 1 329 ? -11.070 29.303 53.227 1.00 20.74 402 SER A C 1
ATOM 2433 O O . SER A 1 329 ? -10.951 29.523 54.433 1.00 21.94 402 SER A O 1
ATOM 2438 N N . ASP A 1 330 ? -11.755 28.267 52.735 1.00 20.55 403 ASP A N 1
ATOM 2439 C CA . ASP A 1 330 ? -12.545 27.388 53.596 1.00 21.34 403 ASP A CA 1
ATOM 2440 C C . ASP A 1 330 ? -12.413 25.943 53.209 1.00 18.52 403 ASP A C 1
ATOM 2441 O O . ASP A 1 330 ? -13.378 25.341 52.726 1.00 18.23 403 ASP A O 1
ATOM 2446 N N . PRO A 1 331 ? -11.231 25.377 53.441 1.00 16.78 404 PRO A N 1
ATOM 2447 C CA . PRO A 1 331 ? -10.975 24.002 52.966 1.00 16.55 404 PRO A CA 1
ATOM 2448 C C . PRO A 1 331 ? -11.861 22.978 53.648 1.00 17.28 404 PRO A C 1
ATOM 2449 O O . PRO A 1 331 ? -12.071 21.938 53.071 1.00 18.98 404 PRO A O 1
ATOM 2453 N N . SER A 1 332 ? -12.411 23.261 54.825 1.00 17.26 405 SER A N 1
ATOM 2454 C CA . SER A 1 332 ? -13.254 22.255 55.468 1.00 18.29 405 SER A CA 1
ATOM 2455 C C . SER A 1 332 ? -14.733 22.328 55.056 1.00 18.85 405 SER A C 1
ATOM 2456 O O . SER A 1 332 ? -15.533 21.496 55.499 1.00 19.99 405 SER A O 1
ATOM 2459 N N . SER A 1 333 ? -15.094 23.308 54.230 1.00 18.74 406 SER A N 1
ATOM 2460 C CA . SER A 1 333 ? -16.496 23.566 53.890 1.00 21.38 406 SER A CA 1
ATOM 2461 C C . SER A 1 333 ? -16.935 22.960 52.552 1.00 20.42 406 SER A C 1
ATOM 2462 O O . SER A 1 333 ? -16.456 23.370 51.488 1.00 20.85 406 SER A O 1
ATOM 2465 N N . PHE A 1 334 ? -17.841 21.995 52.600 1.00 19.06 407 PHE A N 1
ATOM 2466 C CA . PHE A 1 334 ? -18.338 21.375 51.382 1.00 17.16 407 PHE A CA 1
ATOM 2467 C C . PHE A 1 334 ? -19.753 20.919 51.581 1.00 17.73 407 PHE A C 1
ATOM 2468 O O . PHE A 1 334 ? -20.239 20.813 52.725 1.00 19.02 407 PHE A O 1
ATOM 2476 N N . THR A 1 335 ? -20.438 20.673 50.478 1.00 16.95 408 THR A N 1
ATOM 2477 C CA A THR A 1 335 ? -21.794 20.112 50.583 0.51 16.95 408 THR A CA 1
ATOM 2478 C CA B THR A 1 335 ? -21.812 20.178 50.521 0.49 18.41 408 THR A CA 1
ATOM 2479 C C . THR A 1 335 ? -21.884 18.862 49.745 1.00 16.92 408 THR A C 1
ATOM 2480 O O . THR A 1 335 ? -21.240 18.736 48.710 1.00 18.29 408 THR A O 1
ATOM 2487 N N . ARG A 1 336 ? -22.690 17.911 50.215 1.00 16.20 409 ARG A N 1
ATOM 2488 C CA . ARG A 1 336 ? -22.901 16.661 49.494 1.00 16.03 409 ARG A CA 1
ATOM 2489 C C . ARG A 1 336 ? -24.045 16.856 48.511 1.00 16.11 409 ARG A C 1
ATOM 2490 O O . ARG A 1 336 ? -25.156 17.308 48.898 1.00 17.74 409 ARG A O 1
ATOM 2498 N N . ARG A 1 337 ? -23.799 16.535 47.250 1.00 14.97 410 ARG A N 1
ATOM 2499 C CA . ARG A 1 337 ? -24.828 16.603 46.215 1.00 15.42 410 ARG A CA 1
ATOM 2500 C C . ARG A 1 337 ? -24.929 15.252 45.540 1.00 15.99 410 ARG A C 1
ATOM 2501 O O . ARG A 1 337 ? -23.954 14.800 44.914 1.00 16.28 410 ARG A O 1
ATOM 2509 N N . THR A 1 338 ? -26.069 14.594 45.674 1.00 15.83 411 THR A N 1
ATOM 2510 C CA . THR A 1 338 ? -26.155 13.181 45.242 1.00 16.80 411 THR A CA 1
ATOM 2511 C C . THR A 1 338 ? -26.962 12.996 43.965 1.00 16.98 411 THR A C 1
ATOM 2512 O O . THR A 1 338 ? -27.816 13.835 43.614 1.00 17.97 411 THR A O 1
ATOM 2516 N N . ILE A 1 339 ? -26.688 11.895 43.271 1.00 16.01 412 ILE A N 1
ATOM 2517 C CA . ILE A 1 339 ? -27.529 11.489 42.158 1.00 15.09 412 ILE A CA 1
ATOM 2518 C C . ILE A 1 339 ? -28.711 10.692 42.721 1.00 15.93 412 ILE A C 1
ATOM 2519 O O . ILE A 1 339 ? -28.729 10.328 43.908 1.00 16.82 412 ILE A O 1
ATOM 2524 N N . SER A 1 340 ? -29.712 10.454 41.889 1.00 16.77 413 SER A N 1
ATOM 2525 C CA A SER A 1 340 ? -30.940 9.768 42.299 0.59 19.13 413 SER A CA 1
ATOM 2526 C CA B SER A 1 340 ? -30.920 9.798 42.389 0.41 17.05 413 SER A CA 1
ATOM 2527 C C . SER A 1 340 ? -30.677 8.347 42.782 1.00 17.60 413 SER A C 1
ATOM 2528 O O . SER A 1 340 ? -29.757 7.681 42.281 1.00 16.99 413 SER A O 1
ATOM 2533 N N . GLN A 1 341 ? -31.521 7.852 43.686 1.00 16.81 414 GLN A N 1
ATOM 2534 C CA . GLN A 1 341 ? -31.344 6.524 44.244 1.00 17.00 414 GLN A CA 1
ATOM 2535 C C . GLN A 1 341 ? -31.316 5.448 43.154 1.00 17.70 414 GLN A C 1
ATOM 2536 O O . GLN A 1 341 ? -30.548 4.473 43.240 1.00 17.67 414 GLN A O 1
ATOM 2542 N N . GLU A 1 342 ? -32.142 5.639 42.127 1.00 17.93 415 GLU A N 1
ATOM 2543 C CA . GLU A 1 342 ? -32.247 4.686 41.017 1.00 18.80 415 GLU A CA 1
ATOM 2544 C C . GLU A 1 342 ? -30.879 4.368 40.411 1.00 17.30 415 GLU A C 1
ATOM 2545 O O . GLU A 1 342 ? -30.608 3.228 40.007 1.00 18.11 415 GLU A O 1
ATOM 2551 N N . TYR A 1 343 ? -30.036 5.389 40.322 1.00 15.69 416 TYR A N 1
ATOM 2552 C CA . TYR A 1 343 ? -28.735 5.247 39.648 1.00 15.56 416 TYR A CA 1
ATOM 2553 C C . TYR A 1 343 ? -27.588 5.079 40.644 1.00 15.97 416 TYR A C 1
ATOM 2554 O O . TYR A 1 343 ? -26.494 4.669 40.265 1.00 16.61 416 TYR A O 1
ATOM 2563 N N . ALA A 1 344 ? -27.852 5.363 41.929 1.00 15.06 417 ALA A N 1
ATOM 2564 C CA . ALA A 1 344 ? -26.854 5.107 42.990 1.00 15.47 417 ALA A CA 1
ATOM 2565 C C . ALA A 1 344 ? -26.835 3.645 43.442 1.00 15.97 417 ALA A C 1
ATOM 2566 O O . ALA A 1 344 ? -25.806 3.161 43.949 1.00 15.07 417 ALA A O 1
ATOM 2568 N N . ASP A 1 345 ? -27.971 2.946 43.311 1.00 16.44 418 ASP A N 1
ATOM 2569 C CA . ASP A 1 345 ? -28.029 1.542 43.749 1.00 15.67 418 ASP A CA 1
ATOM 2570 C C . ASP A 1 345 ? -26.987 0.764 42.950 1.00 15.15 418 ASP A C 1
ATOM 2571 O O . ASP A 1 345 ? -26.781 1.056 41.773 1.00 15.41 418 ASP A O 1
ATOM 2576 N N . ASN A 1 346 ? -26.342 -0.204 43.584 1.00 14.95 419 ASN A N 1
ATOM 2577 C CA . ASN A 1 346 ? -25.334 -1.000 42.857 1.00 14.34 419 ASN A CA 1
ATOM 2578 C C . ASN A 1 346 ? -24.295 -0.161 42.095 1.00 14.46 419 ASN A C 1
ATOM 2579 O O . ASN A 1 346 ? -23.897 -0.522 40.988 1.00 15.09 419 ASN A O 1
ATOM 2584 N N . ALA A 1 347 ? -23.854 0.933 42.698 1.00 13.94 420 ALA A N 1
ATOM 2585 C CA . ALA A 1 347 ? -22.929 1.855 42.027 1.00 13.24 420 ALA A CA 1
ATOM 2586 C C . ALA A 1 347 ? -21.844 2.335 42.982 1.00 13.50 420 ALA A C 1
ATOM 2587 O O . ALA A 1 347 ? -22.008 2.281 44.211 1.00 14.65 420 ALA A O 1
ATOM 2589 N N . ALA A 1 348 ? -20.739 2.824 42.408 1.00 12.76 421 ALA A N 1
ATOM 2590 C CA . ALA A 1 348 ? -19.576 3.247 43.181 1.00 12.77 421 ALA A CA 1
ATOM 2591 C C . ALA A 1 348 ? -18.726 4.170 42.321 1.00 13.21 421 ALA A C 1
ATOM 2592 O O . ALA A 1 348 ? -18.944 4.273 41.106 1.00 13.56 421 ALA A O 1
ATOM 2594 N N . GLU A 1 349 ? -17.767 4.834 42.974 1.00 13.33 422 GLU A N 1
ATOM 2595 C CA . GLU A 1 349 ? -16.607 5.416 42.287 1.00 13.19 422 GLU A CA 1
ATOM 2596 C C . GLU A 1 349 ? -16.933 6.262 41.079 1.00 13.50 422 GLU A C 1
ATOM 2597 O O . GLU A 1 349 ? -16.522 5.949 39.954 1.00 13.65 422 GLU A O 1
ATOM 2603 N N . PRO A 1 350 ? -17.653 7.364 41.297 1.00 12.43 423 PRO A N 1
ATOM 2604 C CA . PRO A 1 350 ? -17.936 8.281 40.190 1.00 11.90 423 PRO A CA 1
ATOM 2605 C C . PRO A 1 350 ? -16.673 8.950 39.638 1.00 11.68 423 PRO A C 1
ATOM 2606 O O . PRO A 1 350 ? -15.838 9.399 40.424 1.00 12.73 423 PRO A O 1
ATOM 2610 N N . CYS A 1 351 ? -16.564 9.024 38.315 1.00 10.79 424 CYS A N 1
ATOM 2611 C CA . CYS A 1 351 ? -15.539 9.879 37.708 1.00 11.38 424 CYS A CA 1
ATOM 2612 C C . CYS A 1 351 ? -16.291 11.138 37.343 1.00 11.87 424 CYS A C 1
ATOM 2613 O O . CYS A 1 351 ? -17.383 11.075 36.746 1.00 11.55 424 CYS A O 1
ATOM 2616 N N . ILE A 1 352 ? -15.727 12.285 37.698 1.00 11.96 425 ILE A N 1
ATOM 2617 C CA . ILE A 1 352 ? -16.425 13.541 37.429 1.00 11.51 425 ILE A CA 1
ATOM 2618 C C . ILE A 1 352 ? -15.512 14.537 36.729 1.00 12.42 425 ILE A C 1
ATOM 2619 O O . ILE A 1 352 ? -14.331 14.649 37.079 1.00 12.96 425 ILE A O 1
ATOM 2624 N N . LYS A 1 353 ? -16.047 15.242 35.729 1.00 12.21 426 LYS A N 1
ATOM 2625 C CA . LYS A 1 353 ? -15.272 16.270 35.023 1.00 12.01 426 LYS A CA 1
ATOM 2626 C C . LYS A 1 353 ? -16.197 17.415 34.626 1.00 12.77 426 LYS A C 1
ATOM 2627 O O . LYS A 1 353 ? -17.281 17.197 34.102 1.00 13.68 426 LYS A O 1
ATOM 2633 N N . TYR A 1 354 ? -15.735 18.627 34.870 1.00 12.51 427 TYR A N 1
ATOM 2634 C CA . TYR A 1 354 ? -16.491 19.834 34.508 1.00 12.91 427 TYR A CA 1
ATOM 2635 C C . TYR A 1 354 ? -15.915 20.450 33.251 1.00 13.49 427 TYR A C 1
ATOM 2636 O O . TYR A 1 354 ? -14.690 20.684 33.170 1.00 14.39 427 TYR A O 1
ATOM 2645 N N . TYR A 1 355 ? -16.784 20.720 32.270 1.00 13.16 428 TYR A N 1
ATOM 2646 C CA . TYR A 1 355 ? -16.366 21.424 31.056 1.00 13.87 428 TYR A CA 1
ATOM 2647 C C . TYR A 1 355 ? -17.419 22.436 30.664 1.00 15.12 428 TYR A C 1
ATOM 2648 O O . TYR A 1 355 ? -18.585 22.075 30.471 1.00 15.56 428 TYR A O 1
ATOM 2657 N N . ASP A 1 356 ? -17.006 23.695 30.534 1.00 16.71 429 ASP A N 1
ATOM 2658 C CA . ASP A 1 356 ? -17.885 24.718 29.978 1.00 18.12 429 ASP A CA 1
ATOM 2659 C C . ASP A 1 356 ? -19.245 24.757 30.664 1.00 17.14 429 ASP A C 1
ATOM 2660 O O . ASP A 1 356 ? -20.287 24.810 30.001 1.00 17.60 429 ASP A O 1
ATOM 2665 N N . GLY A 1 357 ? -19.240 24.729 31.986 1.00 16.68 430 GLY A N 1
ATOM 2666 C CA . GLY A 1 357 ? -20.469 24.922 32.737 1.00 16.18 430 GLY A CA 1
ATOM 2667 C C . GLY A 1 357 ? -21.281 23.659 32.968 1.00 17.12 430 GLY A C 1
ATOM 2668 O O . GLY A 1 357 ? -22.308 23.716 33.625 1.00 17.63 430 GLY A O 1
ATOM 2669 N N . ILE A 1 358 ? -20.812 22.516 32.461 1.00 15.13 431 ILE A N 1
ATOM 2670 C CA . ILE A 1 358 ? -21.557 21.263 32.603 1.00 15.56 431 ILE A CA 1
ATOM 2671 C C . ILE A 1 358 ? -20.694 20.274 33.358 1.00 14.14 431 ILE A C 1
ATOM 2672 O O . ILE A 1 358 ? -19.510 20.134 33.075 1.00 14.11 431 ILE A O 1
ATOM 2677 N N . LEU A 1 359 ? -21.277 19.603 34.340 1.00 14.08 432 LEU A N 1
ATOM 2678 C CA . LEU A 1 359 ? -20.545 18.615 35.111 1.00 14.16 432 LEU A CA 1
ATOM 2679 C C . LEU A 1 359 ? -20.993 17.249 34.578 1.00 13.89 432 LEU A C 1
ATOM 2680 O O . LEU A 1 359 ? -22.178 16.949 34.570 1.00 14.30 432 LEU A O 1
ATOM 2685 N N . TYR A 1 360 ? -20.036 16.425 34.130 1.00 12.48 433 TYR A N 1
ATOM 2686 C CA . TYR A 1 360 ? -20.316 15.054 33.661 1.00 13.05 433 TYR A CA 1
ATOM 2687 C C . TYR A 1 360 ? -19.854 14.067 34.701 1.00 12.45 433 TYR A C 1
ATOM 2688 O O . TYR A 1 360 ? -18.881 14.313 35.413 1.00 12.42 433 TYR A O 1
ATOM 2697 N N . LEU A 1 361 ? -20.578 12.951 34.807 1.00 12.43 434 LEU A N 1
ATOM 2698 C CA . LEU A 1 361 ? -20.286 11.938 35.820 1.00 12.20 434 LEU A CA 1
ATOM 2699 C C . LEU A 1 361 ? -20.527 10.560 35.218 1.00 11.90 434 LEU A C 1
ATOM 2700 O O . LEU A 1 361 ? -21.496 10.356 34.484 1.00 12.85 434 LEU A O 1
ATOM 2705 N N . THR A 1 362 ? -19.631 9.612 35.498 1.00 10.95 435 THR A N 1
ATOM 2706 C CA . THR A 1 362 ? -19.948 8.202 35.194 1.00 12.12 435 THR A CA 1
ATOM 2707 C C . THR A 1 362 ? -19.842 7.391 36.461 1.00 12.34 435 THR A C 1
ATOM 2708 O O . THR A 1 362 ? -19.065 7.744 37.354 1.00 13.18 435 THR A O 1
ATOM 2712 N N . THR A 1 363 ? -20.593 6.283 36.548 1.00 12.32 436 THR A N 1
ATOM 2713 C CA . THR A 1 363 ? -20.485 5.436 37.724 1.00 12.34 436 THR A CA 1
ATOM 2714 C C . THR A 1 363 ? -19.883 4.107 37.348 1.00 11.79 436 THR A C 1
ATOM 2715 O O . THR A 1 363 ? -19.894 3.706 36.178 1.00 13.03 436 THR A O 1
ATOM 2719 N N . ARG A 1 364 ? -19.341 3.449 38.359 1.00 11.55 437 ARG A N 1
ATOM 2720 C CA . ARG A 1 364 ? -19.000 2.031 38.293 1.00 10.69 437 ARG A CA 1
ATOM 2721 C C . ARG A 1 364 ? -20.215 1.200 38.739 1.00 12.23 437 ARG A C 1
ATOM 2722 O O . ARG A 1 364 ? -20.791 1.467 39.803 1.00 13.97 437 ARG A O 1
ATOM 2730 N N . GLY A 1 365 ? -20.569 0.182 37.961 1.00 11.70 438 GLY A N 1
ATOM 2731 C CA . GLY A 1 365 ? -21.616 -0.772 38.366 1.00 12.35 438 GLY A CA 1
ATOM 2732 C C . GLY A 1 365 ? -20.992 -1.820 39.285 1.00 13.51 438 GLY A C 1
ATOM 2733 O O . GLY A 1 365 ? -19.836 -2.241 39.052 1.00 14.33 438 GLY A O 1
ATOM 2734 N N . THR A 1 366 ? -21.726 -2.283 40.306 1.00 14.73 439 THR A N 1
ATOM 2735 C CA . THR A 1 366 ? -21.101 -3.205 41.239 1.00 15.42 439 THR A CA 1
ATOM 2736 C C . THR A 1 366 ? -21.670 -4.612 41.156 1.00 14.65 439 THR A C 1
ATOM 2737 O O . THR A 1 366 ? -21.239 -5.506 41.905 1.00 15.30 439 THR A O 1
ATOM 2741 N N . SER A 1 367 ? -22.586 -4.837 40.217 1.00 14.49 440 SER A N 1
ATOM 2742 C CA . SER A 1 367 ? -23.141 -6.187 40.033 1.00 16.14 440 SER A CA 1
ATOM 2743 C C . SER A 1 367 ? -23.288 -6.572 38.573 1.00 15.32 440 SER A C 1
ATOM 2744 O O . SER A 1 367 ? -23.775 -5.802 37.752 1.00 16.68 440 SER A O 1
ATOM 2747 N N . THR A 1 368 ? -22.895 -7.786 38.247 1.00 14.53 441 THR A N 1
ATOM 2748 C CA . THR A 1 368 ? -23.106 -8.248 36.891 1.00 15.58 441 THR A CA 1
ATOM 2749 C C . THR A 1 368 ? -24.610 -8.482 36.598 1.00 16.03 441 THR A C 1
ATOM 2750 O O . THR A 1 368 ? -25.022 -8.534 35.437 1.00 15.82 441 THR A O 1
ATOM 2754 N N . SER A 1 369 ? -25.427 -8.587 37.644 1.00 16.73 442 SER A N 1
ATOM 2755 C CA . SER A 1 369 ? -26.827 -8.955 37.447 1.00 17.99 442 SER A CA 1
ATOM 2756 C C . SER A 1 369 ? -27.818 -7.844 37.818 1.00 18.55 442 SER A C 1
ATOM 2757 O O . SER A 1 369 ? -29.003 -8.096 38.114 1.00 19.66 442 SER A O 1
ATOM 2760 N N . ALA A 1 370 ? -27.325 -6.621 37.821 1.00 17.22 443 ALA A N 1
ATOM 2761 C CA . ALA A 1 370 ? -28.208 -5.482 37.999 1.00 17.09 443 ALA A CA 1
ATOM 2762 C C . ALA A 1 370 ? -27.724 -4.374 37.063 1.00 16.80 443 ALA A C 1
ATOM 2763 O O . ALA A 1 370 ? -26.578 -4.392 36.629 1.00 16.56 443 ALA A O 1
ATOM 2765 N N . ALA A 1 371 ? -28.608 -3.420 36.764 1.00 15.99 444 ALA A N 1
ATOM 2766 C CA . ALA A 1 371 ? -28.262 -2.288 35.898 1.00 15.04 444 ALA A CA 1
ATOM 2767 C C . ALA A 1 371 ? -26.956 -1.663 36.388 1.00 14.72 444 ALA A C 1
ATOM 2768 O O . ALA A 1 371 ? -26.745 -1.465 37.598 1.00 14.72 444 ALA A O 1
ATOM 2770 N N . GLY A 1 372 ? -26.062 -1.375 35.441 1.00 13.91 445 GLY A N 1
ATOM 2771 C CA . GLY A 1 372 ? -24.689 -1.036 35.810 1.00 13.73 445 GLY A CA 1
ATOM 2772 C C . GLY A 1 372 ? -24.362 0.421 35.580 1.00 12.98 445 GLY A C 1
ATOM 2773 O O . GLY A 1 372 ? -25.188 1.304 35.835 1.00 13.37 445 GLY A O 1
ATOM 2774 N N . SER A 1 373 ? -23.161 0.687 35.065 1.00 12.34 446 SER A N 1
ATOM 2775 C CA . SER A 1 373 ? -22.701 2.076 34.892 1.00 11.62 446 SER A CA 1
ATOM 2776 C C . SER A 1 373 ? -23.708 2.981 34.197 1.00 11.71 446 SER A C 1
ATOM 2777 O O . SER A 1 373 ? -24.410 2.574 33.242 1.00 11.74 446 SER A O 1
ATOM 2780 N N . THR A 1 374 ? -23.687 4.245 34.626 1.00 12.13 447 THR A N 1
ATOM 2781 C CA . THR A 1 374 ? -24.567 5.294 34.112 1.00 12.58 447 THR A CA 1
ATOM 2782 C C . THR A 1 374 ? -23.696 6.486 33.773 1.00 12.12 447 THR A C 1
ATOM 2783 O O . THR A 1 374 ? -22.710 6.752 34.466 1.00 12.69 447 THR A O 1
ATOM 2787 N N . LEU A 1 375 ? -24.057 7.178 32.701 1.00 12.57 448 LEU A N 1
ATOM 2788 C CA . LEU A 1 375 ? -23.494 8.478 32.357 1.00 13.31 448 LEU A CA 1
ATOM 2789 C C . LEU A 1 375 ? -24.508 9.547 32.745 1.00 13.72 448 LEU A C 1
ATOM 2790 O O . LEU A 1 375 ? -25.704 9.401 32.483 1.00 15.22 448 LEU A O 1
ATOM 2795 N N . ALA A 1 376 ? -24.053 10.614 33.381 1.00 13.18 449 ALA A N 1
ATOM 2796 C CA . ALA A 1 376 ? -24.992 11.661 33.808 1.00 13.60 449 ALA A CA 1
ATOM 2797 C C . ALA A 1 376 ? -24.370 13.031 33.544 1.00 14.55 449 ALA A C 1
ATOM 2798 O O . ALA A 1 376 ? -23.140 13.149 33.448 1.00 15.30 449 ALA A O 1
ATOM 2800 N N . MET A 1 377 ? -25.211 14.069 33.412 1.00 14.39 450 MET A N 1
ATOM 2801 C CA . MET A 1 377 ? -24.692 15.420 33.305 1.00 15.72 450 MET A CA 1
ATOM 2802 C C . MET A 1 377 ? -25.565 16.362 34.116 1.00 15.31 450 MET A C 1
ATOM 2803 O O . MET A 1 377 ? -26.765 16.126 34.250 1.00 15.85 450 MET A O 1
ATOM 2808 N N . SER A 1 378 ? -24.964 17.422 34.654 1.00 14.60 451 SER A N 1
ATOM 2809 C CA . SER A 1 378 ? -25.715 18.389 35.448 1.00 14.59 451 SER A CA 1
ATOM 2810 C C . SER A 1 378 ? -25.323 19.758 34.971 1.00 15.47 451 SER A C 1
ATOM 2811 O O . SER A 1 378 ? -24.137 20.056 34.849 1.00 15.39 451 SER A O 1
ATOM 2814 N N . ALA A 1 379 ? -26.321 20.602 34.729 1.00 17.29 452 ALA A N 1
ATOM 2815 C CA . ALA A 1 379 ? -26.092 21.991 34.339 1.00 20.04 452 ALA A CA 1
ATOM 2816 C C . ALA A 1 379 ? -26.135 22.934 35.548 1.00 19.13 452 ALA A C 1
ATOM 2817 O O . ALA A 1 379 ? -25.983 24.158 35.400 1.00 20.11 452 ALA A O 1
ATOM 2819 N N . ASP A 1 380 ? -26.334 22.375 36.740 1.00 19.16 453 ASP A N 1
ATOM 2820 C CA . ASP A 1 380 ? -26.419 23.186 37.944 1.00 21.20 453 ASP A CA 1
ATOM 2821 C C . ASP A 1 380 ? -25.550 22.656 39.089 1.00 21.17 453 ASP A C 1
ATOM 2822 O O . ASP A 1 380 ? -25.958 22.660 40.264 1.00 22.23 453 ASP A O 1
ATOM 2827 N N . LEU A 1 381 ? -24.345 22.225 38.732 1.00 20.02 454 LEU A N 1
ATOM 2828 C CA . LEU A 1 381 ? -23.325 21.901 39.712 1.00 21.01 454 LEU A CA 1
ATOM 2829 C C . LEU A 1 381 ? -23.765 20.758 40.616 1.00 19.83 454 LEU A C 1
ATOM 2830 O O . LEU A 1 381 ? -23.403 20.716 41.791 1.00 20.77 454 LEU A O 1
ATOM 2835 N N . GLY A 1 382 ? -24.537 19.825 40.070 1.00 18.00 455 GLY A N 1
ATOM 2836 C CA . GLY A 1 382 ? -24.799 18.599 40.798 1.00 18.13 455 GLY A CA 1
ATOM 2837 C C . GLY A 1 382 ? -26.108 18.594 41.586 1.00 18.52 455 GLY A C 1
ATOM 2838 O O . GLY A 1 382 ? -26.408 17.613 42.269 1.00 20.02 455 GLY A O 1
ATOM 2839 N N . GLU A 1 383 ? -26.882 19.677 41.526 1.00 20.34 456 GLU A N 1
ATOM 2840 C CA . GLU A 1 383 ? -28.179 19.673 42.197 1.00 21.49 456 GLU A CA 1
ATOM 2841 C C . GLU A 1 383 ? -29.193 18.815 41.456 1.00 20.93 456 GLU A C 1
ATOM 2842 O O . GLU A 1 383 ? -30.023 18.174 42.076 1.00 22.31 456 GLU A O 1
ATOM 2848 N N . ASN A 1 384 ? -29.131 18.819 40.125 1.00 19.56 457 ASN A N 1
ATOM 2849 C CA . ASN A 1 384 ? -30.038 18.013 39.301 1.00 19.57 457 ASN A CA 1
ATOM 2850 C C . ASN A 1 384 ? -29.279 17.393 38.149 1.00 17.65 457 ASN A C 1
ATOM 2851 O O . ASN A 1 384 ? -28.408 18.047 37.575 1.00 17.39 457 ASN A O 1
ATOM 2856 N N . TRP A 1 385 ? -29.629 16.158 37.788 1.00 16.69 458 TRP A N 1
ATOM 2857 C CA . TRP A 1 385 ? -28.891 15.447 36.765 1.00 16.87 458 TRP A CA 1
ATOM 2858 C C . TRP A 1 385 ? -29.829 14.901 35.700 1.00 16.92 458 TRP A C 1
ATOM 2859 O O . TRP A 1 385 ? -31.015 14.644 35.981 1.00 18.85 458 TRP A O 1
ATOM 2870 N N . ASN A 1 386 ? -29.290 14.727 34.491 1.00 16.08 459 ASN A N 1
ATOM 2871 C CA . ASN A 1 386 ? -29.906 13.955 33.413 1.00 16.13 459 ASN A CA 1
ATOM 2872 C C . ASN A 1 386 ? -29.080 12.669 33.258 1.00 15.48 459 ASN A C 1
ATOM 2873 O O . ASN A 1 386 ? -27.843 12.737 33.230 1.00 16.34 459 ASN A O 1
ATOM 2878 N N . TYR A 1 387 ? -29.748 11.514 33.163 1.00 15.12 460 TYR A N 1
ATOM 2879 C CA . TYR A 1 387 ? -29.087 10.209 33.236 1.00 15.28 460 TYR A CA 1
ATOM 2880 C C . TYR A 1 387 ? -29.236 9.408 31.964 1.00 15.54 460 TYR A C 1
ATOM 2881 O O . TYR A 1 387 ? -30.308 9.449 31.311 1.00 17.00 460 TYR A O 1
ATOM 2890 N N . LEU A 1 388 ? -28.190 8.631 31.661 1.00 14.94 461 LEU A N 1
ATOM 2891 C CA . LEU A 1 388 ? -28.228 7.653 30.584 1.00 14.94 461 LEU A CA 1
ATOM 2892 C C . LEU A 1 388 ? -27.580 6.360 31.095 1.00 14.64 461 LEU A C 1
ATOM 2893 O O . LEU A 1 388 ? -26.362 6.323 31.317 1.00 15.65 461 LEU A O 1
ATOM 2898 N N . ARG A 1 389 ? -28.369 5.311 31.280 1.00 14.53 462 ARG A N 1
ATOM 2899 C CA . ARG A 1 389 ? -27.800 4.036 31.702 1.00 14.33 462 ARG A CA 1
ATOM 2900 C C . ARG A 1 389 ? -27.082 3.379 30.526 1.00 14.84 462 ARG A C 1
ATOM 2901 O O . ARG A 1 389 ? -27.634 3.299 29.425 1.00 15.68 462 ARG A O 1
ATOM 2909 N N . PHE A 1 390 ? -25.858 2.899 30.727 1.00 14.13 463 PHE A N 1
ATOM 2910 C CA . PHE A 1 390 ? -25.281 2.034 29.693 1.00 13.26 463 PHE A CA 1
ATOM 2911 C C . PHE A 1 390 ? -26.038 0.716 29.667 1.00 14.23 463 PHE A C 1
ATOM 2912 O O . PHE A 1 390 ? -26.385 0.186 30.715 1.00 14.25 463 PHE A O 1
ATOM 2920 N N . PRO A 1 391 ? -26.317 0.186 28.468 1.00 14.43 464 PRO A N 1
ATOM 2921 C CA . PRO A 1 391 ? -27.022 -1.100 28.423 1.00 15.14 464 PRO A CA 1
ATOM 2922 C C . PRO A 1 391 ? -26.082 -2.230 28.895 1.00 14.20 464 PRO A C 1
ATOM 2923 O O . PRO A 1 391 ? -24.846 -2.066 28.948 1.00 14.95 464 PRO A O 1
ATOM 2927 N N . ASN A 1 392 ? -26.681 -3.344 29.286 1.00 14.82 465 ASN A N 1
ATOM 2928 C CA . ASN A 1 392 ? -25.930 -4.577 29.510 1.00 15.61 465 ASN A CA 1
ATOM 2929 C C . ASN A 1 392 ? -25.067 -4.631 30.787 1.00 15.22 465 ASN A C 1
ATOM 2930 O O . ASN A 1 392 ? -24.089 -5.376 30.826 1.00 14.88 465 ASN A O 1
ATOM 2935 N N . ASN A 1 393 ? -25.464 -3.889 31.827 1.00 14.83 466 ASN A N 1
ATOM 2936 C CA . ASN A 1 393 ? -24.902 -4.044 33.185 1.00 14.50 466 ASN A CA 1
ATOM 2937 C C . ASN A 1 393 ? -23.371 -3.910 33.192 1.00 14.50 466 ASN A C 1
ATOM 2938 O O . ASN A 1 393 ? -22.655 -4.845 33.568 1.00 14.82 466 ASN A O 1
ATOM 2943 N N . VAL A 1 394 ? -22.864 -2.765 32.743 1.00 13.06 467 VAL A N 1
ATOM 2944 C CA . VAL A 1 394 ? -21.413 -2.531 32.776 1.00 13.39 467 VAL A CA 1
ATOM 2945 C C . VAL A 1 394 ? -21.021 -2.482 34.259 1.00 12.42 467 VAL A C 1
ATOM 2946 O O . VAL A 1 394 ? -21.637 -1.768 35.054 1.00 13.33 467 VAL A O 1
ATOM 2950 N N . HIS A 1 395 ? -20.014 -3.267 34.639 1.00 12.14 468 HIS A N 1
ATOM 2951 C CA . HIS A 1 395 ? -19.707 -3.470 36.048 1.00 11.98 468 HIS A CA 1
ATOM 2952 C C . HIS A 1 395 ? -18.210 -3.702 36.307 1.00 12.46 468 HIS A C 1
ATOM 2953 O O . HIS A 1 395 ? -17.445 -4.057 35.388 1.00 12.32 468 HIS A O 1
ATOM 2960 N N . HIS A 1 396 ? -17.814 -3.459 37.553 1.00 12.43 469 HIS A N 1
ATOM 2961 C CA . HIS A 1 396 ? -16.490 -3.762 38.123 1.00 11.84 469 HIS A CA 1
ATOM 2962 C C . HIS A 1 396 ? -15.408 -2.791 37.746 1.00 12.93 469 HIS A C 1
ATOM 2963 O O . HIS A 1 396 ? -14.266 -2.895 38.255 1.00 14.27 469 HIS A O 1
ATOM 2970 N N . THR A 1 397 ? -15.754 -1.858 36.863 1.00 12.13 470 THR A N 1
ATOM 2971 C CA . THR A 1 397 ? -14.754 -0.878 36.408 1.00 12.19 470 THR A CA 1
ATOM 2972 C C . THR A 1 397 ? -15.265 0.538 36.637 1.00 12.94 470 THR A C 1
ATOM 2973 O O . THR A 1 397 ? -16.446 0.836 36.376 1.00 13.03 470 THR A O 1
ATOM 2977 N N . ASN A 1 398 ? -14.378 1.424 37.096 1.00 12.87 471 ASN A N 1
ATOM 2978 C CA . ASN A 1 398 ? -14.686 2.843 36.942 1.00 12.29 471 ASN A CA 1
ATOM 2979 C C . ASN A 1 398 ? -14.561 3.202 35.460 1.00 11.97 471 ASN A C 1
ATOM 2980 O O . ASN A 1 398 ? -13.932 2.470 34.684 1.00 12.07 471 ASN A O 1
ATOM 2985 N N . LEU A 1 399 ? -15.140 4.333 35.069 1.00 11.18 472 LEU A N 1
ATOM 2986 C CA . LEU A 1 399 ? -15.194 4.737 33.663 1.00 11.00 472 LEU A CA 1
ATOM 2987 C C . LEU A 1 399 ? -14.657 6.159 33.505 1.00 11.26 472 LEU A C 1
ATOM 2988 O O . LEU A 1 399 ? -15.421 7.116 33.318 1.00 11.88 472 LEU A O 1
ATOM 2993 N N . PRO A 1 400 ? -13.344 6.320 33.609 1.00 10.22 473 PRO A N 1
ATOM 2994 C CA . PRO A 1 400 ? -12.770 7.670 33.468 1.00 10.08 473 PRO A CA 1
ATOM 2995 C C . PRO A 1 400 ? -12.852 8.149 32.030 1.00 10.83 473 PRO A C 1
ATOM 2996 O O . PRO A 1 400 ? -12.983 7.362 31.058 1.00 11.65 473 PRO A O 1
ATOM 3000 N N . PHE A 1 401 ? -12.797 9.466 31.865 1.00 11.37 474 PHE A N 1
ATOM 3001 C CA . PHE A 1 401 ? -13.101 10.012 30.556 1.00 12.00 474 PHE A CA 1
ATOM 3002 C C . PHE A 1 401 ? -12.562 11.420 30.435 1.00 11.52 474 PHE A C 1
ATOM 3003 O O . PHE A 1 401 ? -12.232 12.066 31.447 1.00 12.06 474 PHE A O 1
ATOM 3011 N N . ALA A 1 402 ? -12.465 11.890 29.196 1.00 11.18 475 ALA A N 1
ATOM 3012 C CA . ALA A 1 402 ? -12.276 13.325 28.950 1.00 11.20 475 ALA A CA 1
ATOM 3013 C C . ALA A 1 402 ? -13.211 13.778 27.835 1.00 13.02 475 ALA A C 1
ATOM 3014 O O . ALA A 1 402 ? -13.646 12.953 27.021 1.00 13.75 475 ALA A O 1
ATOM 3016 N N . LYS A 1 403 ? -13.506 15.083 27.780 1.00 12.90 476 LYS A N 1
ATOM 3017 C CA . LYS A 1 403 ? -14.311 15.641 26.688 1.00 12.37 476 LYS A CA 1
ATOM 3018 C C . LYS A 1 403 ? -13.367 16.267 25.670 1.00 13.58 476 LYS A C 1
ATOM 3019 O O . LYS A 1 403 ? -12.501 17.083 26.029 1.00 15.22 476 LYS A O 1
ATOM 3025 N N . VAL A 1 404 ? -13.502 15.862 24.409 1.00 14.33 477 VAL A N 1
ATOM 3026 C CA . VAL A 1 404 ? -12.690 16.445 23.338 1.00 17.28 477 VAL A CA 1
ATOM 3027 C C . VAL A 1 404 ? -13.687 16.848 22.263 1.00 17.31 477 VAL A C 1
ATOM 3028 O O . VAL A 1 404 ? -14.342 16.004 21.665 1.00 17.24 477 VAL A O 1
ATOM 3032 N N . GLY A 1 405 ? -13.831 18.145 22.041 1.00 17.77 478 GLY A N 1
ATOM 3033 C CA . GLY A 1 405 ? -14.877 18.626 21.160 1.00 17.51 478 GLY A CA 1
ATOM 3034 C C . GLY A 1 405 ? -16.230 18.163 21.662 1.00 16.91 478 GLY A C 1
ATOM 3035 O O . GLY A 1 405 ? -16.536 18.264 22.857 1.00 16.91 478 GLY A O 1
ATOM 3036 N N . ASP A 1 406 ? -17.029 17.619 20.751 1.00 16.78 479 ASP A N 1
ATOM 3037 C CA . ASP A 1 406 ? -18.397 17.247 21.061 1.00 18.20 479 ASP A CA 1
ATOM 3038 C C . ASP A 1 406 ? -18.509 15.929 21.828 1.00 15.68 479 ASP A C 1
ATOM 3039 O O . ASP A 1 406 ? -19.612 15.543 22.223 1.00 16.34 479 ASP A O 1
ATOM 3044 N N . TYR A 1 407 ? -17.389 15.239 22.022 1.00 14.57 480 TYR A N 1
ATOM 3045 C CA . TYR A 1 407 ? -17.433 13.861 22.502 1.00 14.46 480 TYR A CA 1
ATOM 3046 C C . TYR A 1 407 ? -16.792 13.635 23.848 1.00 13.77 480 TYR A C 1
ATOM 3047 O O . TYR A 1 407 ? -15.778 14.242 24.183 1.00 14.78 480 TYR A O 1
ATOM 3056 N N . LEU A 1 408 ? -17.357 12.702 24.599 1.00 12.62 481 LEU A N 1
ATOM 3057 C CA . LEU A 1 408 ? -16.652 12.128 25.734 1.00 12.68 481 LEU A CA 1
ATOM 3058 C C . LEU A 1 408 ? -15.974 10.867 25.244 1.00 12.93 481 LEU A C 1
ATOM 3059 O O . LEU A 1 408 ? -16.624 10.004 24.626 1.00 14.28 481 LEU A O 1
ATOM 3064 N N . TYR A 1 409 ? -14.681 10.750 25.528 1.00 11.84 482 TYR A N 1
ATOM 3065 C CA . TYR A 1 409 ? -13.930 9.497 25.299 1.00 11.55 482 TYR A CA 1
ATOM 3066 C C . TYR A 1 409 ? -13.883 8.788 26.644 1.00 11.64 482 TYR A C 1
ATOM 3067 O O . TYR A 1 409 ? -13.256 9.291 27.596 1.00 11.67 482 TYR A O 1
ATOM 3076 N N . ILE A 1 410 ? -14.577 7.642 26.730 1.00 11.37 483 ILE A N 1
ATOM 3077 C CA . ILE A 1 410 ? -14.801 6.934 27.991 1.00 11.10 483 ILE A CA 1
ATOM 3078 C C . ILE A 1 410 ? -14.136 5.556 27.935 1.00 10.95 483 ILE A C 1
ATOM 3079 O O . ILE A 1 410 ? -14.338 4.846 26.958 1.00 11.83 483 ILE A O 1
ATOM 3084 N N . PHE A 1 411 ? -13.391 5.204 28.983 1.00 9.53 484 PHE A N 1
ATOM 3085 C CA . PHE A 1 411 ? -12.569 3.986 29.001 1.00 9.74 484 PHE A CA 1
ATOM 3086 C C . PHE A 1 411 ? -12.964 3.113 30.180 1.00 10.77 484 PHE A C 1
ATOM 3087 O O . PHE A 1 411 ? -13.310 3.608 31.253 1.00 11.50 484 PHE A O 1
ATOM 3095 N N . GLY A 1 412 ? -12.819 1.806 30.016 1.00 11.29 485 GLY A N 1
ATOM 3096 C CA . GLY A 1 412 ? -12.975 0.884 31.124 1.00 11.05 485 GLY A CA 1
ATOM 3097 C C . GLY A 1 412 ? -12.230 -0.396 30.776 1.00 11.52 485 GLY A C 1
ATOM 3098 O O . GLY A 1 412 ? -11.852 -0.607 29.616 1.00 11.99 485 GLY A O 1
ATOM 3099 N N . THR A 1 413 ? -11.986 -1.198 31.792 1.00 11.70 486 THR A N 1
ATOM 3100 C CA . THR A 1 413 ? -11.242 -2.462 31.597 1.00 10.42 486 THR A CA 1
ATOM 3101 C C . THR A 1 413 ? -11.897 -3.528 32.435 1.00 11.30 486 THR A C 1
ATOM 3102 O O . THR A 1 413 ? -12.155 -3.298 33.614 1.00 11.35 486 THR A O 1
ATOM 3106 N N . GLU A 1 414 ? -12.105 -4.726 31.877 1.00 11.24 487 GLU A N 1
ATOM 3107 C CA . GLU A 1 414 ? -12.621 -5.797 32.740 1.00 11.38 487 GLU A CA 1
ATOM 3108 C C . GLU A 1 414 ? -11.466 -6.332 33.637 1.00 11.93 487 GLU A C 1
ATOM 3109 O O . GLU A 1 414 ? -10.285 -6.175 33.317 1.00 11.43 487 GLU A O 1
ATOM 3115 N N . ARG A 1 415 ? -11.812 -6.910 34.785 1.00 11.17 488 ARG A N 1
ATOM 3116 C CA . ARG A 1 415 ? -10.812 -7.361 35.759 1.00 11.35 488 ARG A CA 1
ATOM 3117 C C . ARG A 1 415 ? -10.123 -8.647 35.283 1.00 11.00 488 ARG A C 1
ATOM 3118 O O . ARG A 1 415 ? -8.962 -8.905 35.632 1.00 11.25 488 ARG A O 1
ATOM 3126 N N . SER A 1 416 ? -10.878 -9.443 34.537 1.00 10.89 489 SER A N 1
ATOM 3127 C CA . SER A 1 416 ? -10.368 -10.709 33.986 1.00 11.20 489 SER A CA 1
ATOM 3128 C C . SER A 1 416 ? -11.154 -11.003 32.721 1.00 11.09 489 SER A C 1
ATOM 3129 O O . SER A 1 416 ? -12.264 -10.469 32.548 1.00 12.20 489 SER A O 1
ATOM 3132 N N . PHE A 1 417 ? -10.605 -11.825 31.820 1.00 10.58 490 PHE A N 1
ATOM 3133 C CA . PHE A 1 417 ? -11.264 -12.021 30.552 1.00 10.76 490 PHE A CA 1
ATOM 3134 C C . PHE A 1 417 ? -12.716 -12.501 30.704 1.00 11.85 490 PHE A C 1
ATOM 3135 O O . PHE A 1 417 ? -13.014 -13.403 31.503 1.00 13.35 490 PHE A O 1
ATOM 3143 N N . GLY A 1 418 ? -13.604 -11.889 29.924 1.00 12.60 491 GLY A N 1
ATOM 3144 C CA . GLY A 1 418 ? -14.964 -12.370 29.780 1.00 13.88 491 GLY A CA 1
ATOM 3145 C C . GLY A 1 418 ? -15.923 -11.868 30.862 1.00 14.77 491 GLY A C 1
ATOM 3146 O O . GLY A 1 418 ? -17.078 -12.305 30.890 1.00 16.25 491 GLY A O 1
ATOM 3147 N N . GLU A 1 419 ? -15.472 -10.988 31.751 1.00 13.05 492 GLU A N 1
ATOM 3148 C CA . GLU A 1 419 ? -16.375 -10.451 32.784 1.00 12.94 492 GLU A CA 1
ATOM 3149 C C . GLU A 1 419 ? -17.142 -9.225 32.313 1.00 12.83 492 GLU A C 1
ATOM 3150 O O . GLU A 1 419 ? -18.088 -8.784 32.984 1.00 13.84 492 GLU A O 1
ATOM 3156 N N . TRP A 1 420 ? -16.754 -8.659 31.171 1.00 11.61 493 TRP A N 1
ATOM 3157 C CA . TRP A 1 420 ? -17.340 -7.356 30.783 1.00 11.90 493 TRP A CA 1
ATOM 3158 C C . TRP A 1 420 ? -18.859 -7.429 30.554 1.00 12.75 493 TRP A C 1
ATOM 3159 O O . TRP A 1 420 ? -19.647 -6.573 31.032 1.00 13.35 493 TRP A O 1
ATOM 3170 N N . GLU A 1 421 ? -19.269 -8.426 29.791 1.00 12.64 494 GLU A N 1
ATOM 3171 C CA . GLU A 1 421 ? -20.673 -8.514 29.376 1.00 11.80 494 GLU A CA 1
ATOM 3172 C C . GLU A 1 421 ? -21.619 -8.735 30.549 1.00 13.37 494 GLU A C 1
ATOM 3173 O O . GLU A 1 421 ? -21.298 -9.423 31.523 1.00 13.45 494 GLU A O 1
ATOM 3179 N N . GLY A 1 422 ? -22.790 -8.139 30.428 1.00 14.76 495 GLY A N 1
ATOM 3180 C CA . GLY A 1 422 ? -23.798 -8.244 31.475 1.00 15.00 495 GLY A CA 1
ATOM 3181 C C . GLY A 1 422 ? -24.154 -9.695 31.731 1.00 15.55 495 GLY A C 1
ATOM 3182 O O . GLY A 1 422 ? -24.273 -10.484 30.788 1.00 16.39 495 GLY A O 1
ATOM 3183 N N A GLN A 1 423 ? -24.308 -10.008 33.016 0.67 15.70 496 GLN A N 1
ATOM 3184 N N B GLN A 1 423 ? -24.292 -10.027 33.012 0.33 15.75 496 GLN A N 1
ATOM 3185 C CA A GLN A 1 423 ? -24.676 -11.315 33.554 0.67 16.61 496 GLN A CA 1
ATOM 3186 C CA B GLN A 1 423 ? -24.681 -11.351 33.493 0.33 16.46 496 GLN A CA 1
ATOM 3187 C C A GLN A 1 423 ? -23.523 -12.319 33.607 0.67 15.48 496 GLN A C 1
ATOM 3188 C C B GLN A 1 423 ? -23.607 -12.423 33.355 0.33 15.71 496 GLN A C 1
ATOM 3189 O O A GLN A 1 423 ? -23.649 -13.345 34.271 0.67 16.31 496 GLN A O 1
ATOM 3190 O O B GLN A 1 423 ? -23.868 -13.593 33.633 0.33 15.96 496 GLN A O 1
ATOM 3201 N N . GLU A 1 424 ? -22.409 -12.037 32.927 1.00 15.64 497 GLU A N 1
ATOM 3202 C CA . GLU A 1 424 ? -21.289 -12.966 32.958 1.00 15.80 497 GLU A CA 1
ATOM 3203 C C . GLU A 1 424 ? -20.720 -13.099 34.354 1.00 15.72 497 GLU A C 1
ATOM 3204 O O . GLU A 1 424 ? -20.648 -12.116 35.101 1.00 15.64 497 GLU A O 1
ATOM 3210 N N . LEU A 1 425 ? -20.289 -14.309 34.709 1.00 17.12 498 LEU A N 1
ATOM 3211 C CA . LEU A 1 425 ? -19.744 -14.548 36.039 1.00 17.83 498 LEU A CA 1
ATOM 3212 C C . LEU A 1 425 ? -18.288 -14.125 36.151 1.00 17.79 498 LEU A C 1
ATOM 3213 O O . LEU A 1 425 ? -17.576 -13.994 35.147 1.00 18.72 498 LEU A O 1
ATOM 3218 N N . ASP A 1 426 ? -17.833 -13.908 37.380 1.00 17.87 499 ASP A N 1
ATOM 3219 C CA . ASP A 1 426 ? -16.423 -13.554 37.557 1.00 18.08 499 ASP A CA 1
ATOM 3220 C C . ASP A 1 426 ? -15.591 -14.772 37.121 1.00 16.60 499 ASP A C 1
ATOM 3221 O O . ASP A 1 426 ? -16.005 -15.952 37.264 1.00 18.15 499 ASP A O 1
ATOM 3226 N N . ASN A 1 427 ? -14.415 -14.492 36.586 1.00 14.77 500 ASN A N 1
ATOM 3227 C CA . ASN A 1 427 ? -13.540 -15.515 35.988 1.00 14.28 500 ASN A CA 1
ATOM 3228 C C . ASN A 1 427 ? -12.148 -15.404 36.600 1.00 14.89 500 ASN A C 1
ATOM 3229 O O . ASN A 1 427 ? -11.187 -14.986 35.926 1.00 15.64 500 ASN A O 1
ATOM 3234 N N . ARG A 1 428 ? -12.015 -15.783 37.868 1.00 14.67 501 ARG A N 1
ATOM 3235 C CA . ARG A 1 428 ? -10.767 -15.563 38.588 1.00 13.96 501 ARG A CA 1
ATOM 3236 C C . ARG A 1 428 ? -10.048 -16.897 38.784 1.00 14.11 501 ARG A C 1
ATOM 3237 O O . ARG A 1 428 ? -10.581 -17.979 38.425 1.00 15.80 501 ARG A O 1
ATOM 3245 N N . TYR A 1 429 ? -8.840 -16.819 39.353 1.00 13.58 502 TYR A N 1
ATOM 3246 C CA . TYR A 1 429 ? -8.073 -18.010 39.772 1.00 13.76 502 TYR A CA 1
ATOM 3247 C C . TYR A 1 429 ? -7.424 -18.755 38.614 1.00 15.91 502 TYR A C 1
ATOM 3248 O O . TYR A 1 429 ? -7.001 -19.898 38.778 1.00 18.58 502 TYR A O 1
ATOM 3257 N N . LYS A 1 430 ? -7.320 -18.092 37.458 1.00 16.22 503 LYS A N 1
ATOM 3258 C CA . LYS A 1 430 ? -6.501 -18.597 36.352 1.00 17.93 503 LYS A CA 1
ATOM 3259 C C . LYS A 1 430 ? -6.025 -17.397 35.570 1.00 14.93 503 LYS A C 1
ATOM 3260 O O . LYS A 1 430 ? -6.689 -16.328 35.584 1.00 14.34 503 LYS A O 1
ATOM 3266 N N . GLY A 1 431 ? -4.886 -17.542 34.883 1.00 14.36 504 GLY A N 1
ATOM 3267 C CA . GLY A 1 431 ? -4.380 -16.406 34.112 1.00 12.81 504 GLY A CA 1
ATOM 3268 C C . GLY A 1 431 ? -5.270 -16.143 32.903 1.00 12.44 504 GLY A C 1
ATOM 3269 O O . GLY A 1 431 ? -5.691 -17.069 32.211 1.00 13.11 504 GLY A O 1
ATOM 3270 N N . THR A 1 432 ? -5.554 -14.872 32.608 1.00 11.13 505 THR A N 1
ATOM 3271 C CA . THR A 1 432 ? -6.434 -14.546 31.469 1.00 10.65 505 THR A CA 1
ATOM 3272 C C . THR A 1 432 ? -5.984 -13.223 30.850 1.00 10.85 505 THR A C 1
ATOM 3273 O O . THR A 1 432 ? -5.066 -12.575 31.379 1.00 12.41 505 THR A O 1
ATOM 3277 N N . TYR A 1 433 ? -6.602 -12.855 29.721 1.00 10.28 506 TYR A N 1
ATOM 3278 C CA . TYR A 1 433 ? -6.283 -11.598 29.030 1.00 9.99 506 TYR A CA 1
ATOM 3279 C C . TYR A 1 433 ? -7.515 -10.681 29.031 1.00 10.54 506 TYR A C 1
ATOM 3280 O O . TYR A 1 433 ? -8.293 -10.653 28.060 1.00 11.08 506 TYR A O 1
ATOM 3289 N N . PRO A 1 434 ? -7.704 -9.946 30.132 1.00 10.73 507 PRO A N 1
ATOM 3290 C CA . PRO A 1 434 ? -8.827 -8.988 30.161 1.00 10.65 507 PRO A CA 1
ATOM 3291 C C . PRO A 1 434 ? -8.734 -7.914 29.087 1.00 11.16 507 PRO A C 1
ATOM 3292 O O . PRO A 1 434 ? -7.644 -7.366 28.790 1.00 11.96 507 PRO A O 1
ATOM 3296 N N . ARG A 1 435 ? -9.896 -7.598 28.522 1.00 10.95 508 ARG A N 1
ATOM 3297 C CA . ARG A 1 435 ? -10.051 -6.555 27.496 1.00 10.24 508 ARG A CA 1
ATOM 3298 C C . ARG A 1 435 ? -10.233 -5.159 28.078 1.00 11.27 508 ARG A C 1
ATOM 3299 O O . ARG A 1 435 ? -10.949 -4.985 29.078 1.00 12.31 508 ARG A O 1
ATOM 3307 N N . THR A 1 436 ? -9.584 -4.186 27.441 1.00 9.98 509 THR A N 1
ATOM 3308 C CA . THR A 1 436 ? -9.847 -2.772 27.707 1.00 10.25 509 THR A CA 1
ATOM 3309 C C . THR A 1 436 ? -10.702 -2.199 26.594 1.00 10.73 509 THR A C 1
ATOM 3310 O O . THR A 1 436 ? -10.462 -2.475 25.413 1.00 10.50 509 THR A O 1
ATOM 3314 N N . PHE A 1 437 ? -11.666 -1.342 26.960 1.00 10.51 510 PHE A N 1
ATOM 3315 C CA . PHE A 1 437 ? -12.601 -0.792 25.994 1.00 10.90 510 PHE A CA 1
ATOM 3316 C C . PHE A 1 437 ? -12.677 0.725 26.060 1.00 11.04 510 PHE A C 1
ATOM 3317 O O . PHE A 1 437 ? -12.412 1.331 27.076 1.00 11.42 510 PHE A O 1
ATOM 3325 N N . MET A 1 438 ? -13.059 1.317 24.948 1.00 10.93 511 MET A N 1
ATOM 3326 C CA . MET A 1 438 ? -13.262 2.756 24.856 1.00 12.29 511 MET A CA 1
ATOM 3327 C C . MET A 1 438 ? -14.555 2.958 24.086 1.00 12.29 511 MET A C 1
ATOM 3328 O O . MET A 1 438 ? -14.827 2.265 23.110 1.00 12.20 511 MET A O 1
ATOM 3333 N N . CYS A 1 439 ? -15.340 3.956 24.481 1.00 11.58 512 CYS A N 1
ATOM 3334 C CA . CYS A 1 439 ? -16.430 4.416 23.618 1.00 12.27 512 CYS A CA 1
ATOM 3335 C C . CYS A 1 439 ? -16.334 5.929 23.467 1.00 13.06 512 CYS A C 1
ATOM 3336 O O . CYS A 1 439 ? -15.609 6.612 24.223 1.00 12.71 512 CYS A O 1
ATOM 3339 N N . LYS A 1 440 ? -17.030 6.437 22.454 1.00 13.64 513 LYS A N 1
ATOM 3340 C CA . LYS A 1 440 ? -16.973 7.850 22.120 1.00 15.36 513 LYS A CA 1
ATOM 3341 C C . LYS A 1 440 ? -18.424 8.336 22.025 1.00 16.32 513 LYS A C 1
ATOM 3342 O O . LYS A 1 440 ? -19.137 7.982 21.074 1.00 18.30 513 LYS A O 1
ATOM 3348 N N . ILE A 1 441 ? -18.854 9.128 23.008 1.00 15.14 514 ILE A N 1
ATOM 3349 C CA . ILE A 1 441 ? -20.264 9.536 23.107 1.00 16.05 514 ILE A CA 1
ATOM 3350 C C . ILE A 1 441 ? -20.399 11.016 22.773 1.00 15.29 514 ILE A C 1
ATOM 3351 O O . ILE A 1 441 ? -19.729 11.835 23.383 1.00 15.87 514 ILE A O 1
ATOM 3356 N N . ASN A 1 442 ? -21.243 11.346 21.794 1.00 15.30 515 ASN A N 1
ATOM 3357 C CA . ASN A 1 442 ? -21.529 12.736 21.468 1.00 16.53 515 ASN A CA 1
ATOM 3358 C C . ASN A 1 442 ? -22.437 13.311 22.553 1.00 17.30 515 ASN A C 1
ATOM 3359 O O . ASN A 1 442 ? -23.607 12.895 22.688 1.00 19.15 515 ASN A O 1
ATOM 3364 N N . VAL A 1 443 ? -21.908 14.247 23.343 1.00 15.93 516 VAL A N 1
ATOM 3365 C CA . VAL A 1 443 ? -22.731 14.880 24.381 1.00 16.42 516 VAL A CA 1
ATOM 3366 C C . VAL A 1 443 ? -23.142 16.294 23.983 1.00 17.97 516 VAL A C 1
ATOM 3367 O O . VAL A 1 443 ? -23.874 16.935 24.737 1.00 18.79 516 VAL A O 1
ATOM 3371 N N . SER A 1 444 ? -22.695 16.797 22.827 1.00 18.33 517 SER A N 1
ATOM 3372 C CA A SER A 1 444 ? -23.203 18.088 22.343 0.56 19.62 517 SER A CA 1
ATOM 3373 C CA B SER A 1 444 ? -23.209 18.086 22.356 0.44 19.18 517 SER A CA 1
ATOM 3374 C C . SER A 1 444 ? -24.667 17.922 21.950 1.00 19.56 517 SER A C 1
ATOM 3375 O O . SER A 1 444 ? -25.495 18.845 22.121 1.00 19.01 517 SER A O 1
ATOM 3380 N N . SER A 1 445 ? -24.970 16.745 21.413 1.00 22.37 518 SER A N 1
ATOM 3381 C CA A SER A 1 445 ? -26.341 16.327 21.193 0.48 24.38 518 SER A CA 1
ATOM 3382 C CA B SER A 1 445 ? -26.332 16.301 21.160 0.52 25.24 518 SER A CA 1
ATOM 3383 C C . SER A 1 445 ? -26.571 15.137 22.099 1.00 24.03 518 SER A C 1
ATOM 3384 O O . SER A 1 445 ? -26.381 13.992 21.708 1.00 23.27 518 SER A O 1
ATOM 3389 N N . TRP A 1 446 ? -26.965 15.436 23.330 1.00 22.50 519 TRP A N 1
ATOM 3390 C CA . TRP A 1 446 ? -27.120 14.421 24.360 1.00 20.45 519 TRP A CA 1
ATOM 3391 C C . TRP A 1 446 ? -28.062 13.322 23.896 1.00 21.35 519 TRP A C 1
ATOM 3392 O O . TRP A 1 446 ? -29.206 13.607 23.525 1.00 23.85 519 TRP A O 1
ATOM 3403 N N . PRO A 1 447 ? -27.603 12.061 23.936 1.00 21.39 520 PRO A N 1
ATOM 3404 C CA . PRO A 1 447 ? -28.422 10.988 23.377 1.00 21.41 520 PRO A CA 1
ATOM 3405 C C . PRO A 1 447 ? -29.747 10.767 24.085 1.00 21.31 520 PRO A C 1
ATOM 3406 O O . PRO A 1 447 ? -29.899 11.045 25.282 1.00 20.24 520 PRO A O 1
ATOM 3410 N N . VAL A 1 448 ? -30.689 10.192 23.342 1.00 22.32 521 VAL A N 1
ATOM 3411 C CA . VAL A 1 448 ? -31.944 9.766 23.935 1.00 25.08 521 VAL A CA 1
ATOM 3412 C C . VAL A 1 448 ? -31.707 8.489 24.721 1.00 22.11 521 VAL A C 1
ATOM 3413 O O . VAL A 1 448 ? -32.323 8.270 25.755 1.00 21.03 521 VAL A O 1
ATOM 3417 N N . SER A 1 449 ? -30.770 7.674 24.243 1.00 20.34 522 SER A N 1
ATOM 3418 C CA . SER A 1 449 ? -30.507 6.367 24.816 1.00 20.00 522 SER A CA 1
ATOM 3419 C C . SER A 1 449 ? -29.089 5.994 24.452 1.00 18.39 522 SER A C 1
ATOM 3420 O O . SER A 1 449 ? -28.596 6.375 23.392 1.00 18.55 522 SER A O 1
ATOM 3423 N N . LEU A 1 450 ? -28.457 5.196 25.302 1.00 16.83 523 LEU A N 1
ATOM 3424 C CA . LEU A 1 450 ? -27.168 4.605 24.975 1.00 15.93 523 LEU A CA 1
ATOM 3425 C C . LEU A 1 450 ? -27.342 3.163 24.481 1.00 16.93 523 LEU A C 1
ATOM 3426 O O . LEU A 1 450 ? -26.364 2.421 24.435 1.00 15.95 523 LEU A O 1
ATOM 3431 N N . SER A 1 451 ? -28.559 2.758 24.106 1.00 18.21 524 SER A N 1
ATOM 3432 C CA . SER A 1 451 ? -28.738 1.352 23.690 1.00 21.09 524 SER A CA 1
ATOM 3433 C C . SER A 1 451 ? -27.782 0.930 22.580 1.00 19.84 524 SER A C 1
ATOM 3434 O O . SER A 1 451 ? -27.349 -0.213 22.551 1.00 19.54 524 SER A O 1
ATOM 3437 N N . ASN A 1 452 ? -27.432 1.852 21.695 1.00 19.57 525 ASN A N 1
ATOM 3438 C CA A ASN A 1 452 ? -26.549 1.428 20.600 0.54 20.26 525 ASN A CA 1
ATOM 3439 C CA B ASN A 1 452 ? -26.594 1.653 20.527 0.46 21.54 525 ASN A CA 1
ATOM 3440 C C . ASN A 1 452 ? -25.097 1.831 20.796 1.00 19.44 525 ASN A C 1
ATOM 3441 O O . ASN A 1 452 ? -24.314 1.874 19.850 1.00 19.78 525 ASN A O 1
ATOM 3450 N N . VAL A 1 453 ? -24.708 2.008 22.056 1.00 17.97 526 VAL A N 1
ATOM 3451 C CA . VAL A 1 453 ? -23.310 2.324 22.344 1.00 17.05 526 VAL A CA 1
ATOM 3452 C C . VAL A 1 453 ? -22.361 1.303 21.718 1.00 15.68 526 VAL A C 1
ATOM 3453 O O . VAL A 1 453 ? -22.615 0.081 21.755 1.00 16.64 526 VAL A O 1
ATOM 3457 N N . GLN A 1 454 ? -21.296 1.824 21.111 1.00 13.79 527 GLN A N 1
ATOM 3458 C CA . GLN A 1 454 ? -20.283 1.004 20.468 1.00 13.83 527 GLN A CA 1
ATOM 3459 C C . GLN A 1 454 ? -19.021 1.043 21.334 1.00 13.82 527 GLN A C 1
ATOM 3460 O O . GLN A 1 454 ? -18.292 2.041 21.362 1.00 14.80 527 GLN A O 1
ATOM 3466 N N . TRP A 1 455 ? -18.774 -0.038 22.063 1.00 13.19 528 TRP A N 1
ATOM 3467 C CA . TRP A 1 455 ? -17.515 -0.172 22.789 1.00 13.11 528 TRP A CA 1
ATOM 3468 C C . TRP A 1 455 ? -16.445 -0.828 21.917 1.00 13.26 528 TRP A C 1
ATOM 3469 O O . TRP A 1 455 ? -16.682 -1.880 21.294 1.00 13.40 528 TRP A O 1
ATOM 3480 N N . PHE A 1 456 ? -15.278 -0.186 21.857 1.00 12.31 529 PHE A N 1
ATOM 3481 C CA . PHE A 1 456 ? -14.146 -0.705 21.103 1.00 11.25 529 PHE A CA 1
ATOM 3482 C C . PHE A 1 456 ? -13.126 -1.322 22.055 1.00 11.07 529 PHE A C 1
ATOM 3483 O O . PHE A 1 456 ? -12.632 -0.648 22.949 1.00 11.50 529 PHE A O 1
ATOM 3491 N N . ASN A 1 457 ? -12.812 -2.601 21.848 1.00 10.45 530 ASN A N 1
ATOM 3492 C CA . ASN A 1 457 ? -11.683 -3.247 22.532 1.00 10.85 530 ASN A CA 1
ATOM 3493 C C . ASN A 1 457 ? -10.403 -2.760 21.851 1.00 11.86 530 ASN A C 1
ATOM 3494 O O . ASN A 1 457 ? -10.143 -3.108 20.678 1.00 12.13 530 ASN A O 1
ATOM 3499 N N . ILE A 1 458 ? -9.647 -1.915 22.561 1.00 11.16 531 ILE A N 1
ATOM 3500 C CA . ILE A 1 458 ? -8.484 -1.218 21.980 1.00 11.30 531 ILE A CA 1
ATOM 3501 C C . ILE A 1 458 ? -7.124 -1.810 22.399 1.00 11.32 531 ILE A C 1
ATOM 3502 O O . ILE A 1 458 ? -6.096 -1.529 21.759 1.00 12.17 531 ILE A O 1
ATOM 3507 N N . THR A 1 459 ? -7.116 -2.598 23.480 1.00 11.26 532 THR A N 1
ATOM 3508 C CA . THR A 1 459 ? -5.886 -3.262 23.959 1.00 12.03 532 THR A CA 1
ATOM 3509 C C . THR A 1 459 ? -6.306 -4.341 24.952 1.00 11.98 532 THR A C 1
ATOM 3510 O O . THR A 1 459 ? -7.408 -4.259 25.499 1.00 12.26 532 THR A O 1
ATOM 3514 N N . ASP A 1 460 ? -5.476 -5.376 25.128 1.00 11.22 533 ASP A N 1
ATOM 3515 C CA . ASP A 1 460 ? -5.744 -6.419 26.111 1.00 10.99 533 ASP A CA 1
ATOM 3516 C C . ASP A 1 460 ? -4.592 -6.478 27.107 1.00 11.51 533 ASP A C 1
ATOM 3517 O O . ASP A 1 460 ? -3.400 -6.464 26.707 1.00 12.99 533 ASP A O 1
ATOM 3522 N N . GLN A 1 461 ? -4.946 -6.639 28.374 1.00 10.34 534 GLN A N 1
ATOM 3523 C CA . GLN A 1 461 ? -4.016 -6.720 29.496 1.00 9.99 534 GLN A CA 1
ATOM 3524 C C . GLN A 1 461 ? -3.897 -8.178 29.949 1.00 10.97 534 GLN A C 1
ATOM 3525 O O . GLN A 1 461 ? -4.492 -9.075 29.337 1.00 11.46 534 GLN A O 1
ATOM 3531 N N . ILE A 1 462 ? -3.178 -8.389 31.046 1.00 10.53 535 ILE A N 1
ATOM 3532 C CA . ILE A 1 462 ? -3.082 -9.710 31.673 1.00 10.35 535 ILE A CA 1
ATOM 3533 C C . ILE A 1 462 ? -3.568 -9.638 33.123 1.00 10.05 535 ILE A C 1
ATOM 3534 O O . ILE A 1 462 ? -3.212 -8.726 33.864 1.00 10.94 535 ILE A O 1
ATOM 3539 N N . TYR A 1 463 ? -4.347 -10.650 33.514 1.00 9.47 536 TYR A N 1
ATOM 3540 C CA . TYR A 1 463 ? -4.703 -10.900 34.900 1.00 10.70 536 TYR A CA 1
ATOM 3541 C C . TYR A 1 463 ? -3.913 -12.157 35.295 1.00 10.60 536 TYR A C 1
ATOM 3542 O O . TYR A 1 463 ? -4.047 -13.216 34.651 1.00 11.69 536 TYR A O 1
ATOM 3551 N N . GLN A 1 464 ? -3.089 -12.048 36.336 1.00 9.44 537 GLN A N 1
ATOM 3552 C CA . GLN A 1 464 ? -2.099 -13.126 36.637 1.00 8.84 537 GLN A CA 1
ATOM 3553 C C . GLN A 1 464 ? -2.818 -14.431 37.101 1.00 10.75 537 GLN A C 1
ATOM 3554 O O . GLN A 1 464 ? -2.477 -15.522 36.660 1.00 12.06 537 GLN A O 1
ATOM 3560 N N . GLY A 1 465 ? -3.812 -14.324 37.999 1.00 11.47 538 GLY A N 1
ATOM 3561 C CA . GLY A 1 465 ? -4.631 -15.497 38.316 1.00 12.89 538 GLY A CA 1
ATOM 3562 C C . GLY A 1 465 ? -4.406 -16.237 39.627 1.00 13.38 538 GLY A C 1
ATOM 3563 O O . GLY A 1 465 ? -5.277 -17.023 40.006 1.00 16.95 538 GLY A O 1
ATOM 3564 N N . HIS A 1 466 ? -3.293 -16.037 40.341 1.00 12.38 539 HIS A N 1
ATOM 3565 C CA . HIS A 1 466 ? -3.071 -16.841 41.557 1.00 12.33 539 HIS A CA 1
ATOM 3566 C C . HIS A 1 466 ? -3.617 -16.202 42.825 1.00 13.27 539 HIS A C 1
ATOM 3567 O O . HIS A 1 466 ? -3.497 -16.778 43.909 1.00 14.95 539 HIS A O 1
ATOM 3574 N N . ILE A 1 467 ? -4.227 -15.029 42.689 1.00 12.71 540 ILE A N 1
ATOM 3575 C CA . ILE A 1 467 ? -5.094 -14.465 43.748 1.00 13.50 540 ILE A CA 1
ATOM 3576 C C . ILE A 1 467 ? -6.356 -13.932 43.088 1.00 13.83 540 ILE A C 1
ATOM 3577 O O . ILE A 1 467 ? -6.377 -13.677 41.874 1.00 13.20 540 ILE A O 1
ATOM 3582 N N . VAL A 1 468 ? -7.416 -13.793 43.882 1.00 13.45 541 VAL A N 1
ATOM 3583 C CA . VAL A 1 468 ? -8.713 -13.432 43.331 1.00 13.77 541 VAL A CA 1
ATOM 3584 C C . VAL A 1 468 ? -8.702 -11.975 42.881 1.00 12.70 541 VAL A C 1
ATOM 3585 O O . VAL A 1 468 ? -9.381 -11.630 41.912 1.00 12.46 541 VAL A O 1
ATOM 3589 N N . ASN A 1 469 ? -7.866 -11.146 43.518 1.00 13.24 542 ASN A N 1
ATOM 3590 C CA . ASN A 1 469 ? -7.914 -9.713 43.245 1.00 14.16 542 ASN A CA 1
ATOM 3591 C C . ASN A 1 469 ? -7.222 -9.400 41.917 1.00 12.60 542 ASN A C 1
ATOM 3592 O O . ASN A 1 469 ? -6.234 -10.044 41.547 1.00 13.22 542 ASN A O 1
ATOM 3597 N N . SER A 1 470 ? -7.739 -8.393 41.226 1.00 11.74 543 SER A N 1
ATOM 3598 C CA . SER A 1 470 ? -7.149 -7.919 39.975 1.00 11.93 543 SER A CA 1
ATOM 3599 C C . SER A 1 470 ? -6.852 -6.436 40.029 1.00 11.77 543 SER A C 1
ATOM 3600 O O . SER A 1 470 ? -7.676 -5.633 40.493 1.00 12.73 543 SER A O 1
ATOM 3603 N N . ALA A 1 471 ? -5.671 -6.061 39.519 1.00 9.83 544 ALA A N 1
ATOM 3604 C CA . ALA A 1 471 ? -5.307 -4.640 39.406 1.00 11.48 544 ALA A CA 1
ATOM 3605 C C . ALA A 1 471 ? -5.676 -4.056 38.041 1.00 11.55 544 ALA A C 1
ATOM 3606 O O . ALA A 1 471 ? -5.408 -2.873 37.773 1.00 11.28 544 ALA A O 1
ATOM 3608 N N . CYS A 1 472 ? -6.276 -4.865 37.165 1.00 11.79 545 CYS A N 1
ATOM 3609 C CA . CYS A 1 472 ? -6.502 -4.412 35.791 1.00 11.95 545 CYS A CA 1
ATOM 3610 C C . CYS A 1 472 ? -7.536 -3.313 35.765 1.00 12.02 545 CYS A C 1
ATOM 3611 O O . CYS A 1 472 ? -8.569 -3.436 36.386 1.00 12.82 545 CYS A O 1
ATOM 3614 N N . GLY A 1 473 ? -7.238 -2.228 35.068 1.00 10.74 546 GLY A N 1
ATOM 3615 C CA . GLY A 1 473 ? -8.141 -1.084 34.997 1.00 11.12 546 GLY A CA 1
ATOM 3616 C C . GLY A 1 473 ? -7.907 -0.109 36.128 1.00 11.62 546 GLY A C 1
ATOM 3617 O O . GLY A 1 473 ? -6.769 0.409 36.308 1.00 10.71 546 GLY A O 1
ATOM 3618 N N . VAL A 1 474 ? -9.006 0.178 36.868 1.00 10.09 547 VAL A N 1
ATOM 3619 C CA . VAL A 1 474 ? -9.006 1.121 37.987 1.00 10.36 547 VAL A CA 1
ATOM 3620 C C . VAL A 1 474 ? -8.160 2.370 37.640 1.00 9.55 547 VAL A C 1
ATOM 3621 O O . VAL A 1 474 ? -7.272 2.777 38.393 1.00 9.85 547 VAL A O 1
ATOM 3625 N N . GLY A 1 475 ? -8.493 2.957 36.493 1.00 10.05 548 GLY A N 1
ATOM 3626 C CA . GLY A 1 475 ? -7.619 3.936 35.837 1.00 9.17 548 GLY A CA 1
ATOM 3627 C C . GLY A 1 475 ? -8.149 5.367 35.854 1.00 10.07 548 GLY A C 1
ATOM 3628 O O . GLY A 1 475 ? -9.041 5.737 36.628 1.00 11.16 548 GLY A O 1
ATOM 3629 N N . SER A 1 476 ? -7.532 6.172 34.995 1.00 9.04 549 SER A N 1
ATOM 3630 C CA . SER A 1 476 ? -7.776 7.619 35.035 1.00 9.74 549 SER A CA 1
ATOM 3631 C C . SER A 1 476 ? -7.417 8.185 33.670 1.00 9.94 549 SER A C 1
ATOM 3632 O O . SER A 1 476 ? -6.561 7.616 32.957 1.00 11.31 549 SER A O 1
ATOM 3635 N N . VAL A 1 477 ? -8.060 9.290 33.280 1.00 9.48 550 VAL A N 1
ATOM 3636 C CA . VAL A 1 477 ? -7.797 9.896 31.963 1.00 9.51 550 VAL A CA 1
ATOM 3637 C C . VAL A 1 477 ? -7.350 11.325 32.108 1.00 9.87 550 VAL A C 1
ATOM 3638 O O . VAL A 1 477 ? -7.948 12.107 32.879 1.00 10.81 550 VAL A O 1
ATOM 3642 N N . CYS A 1 478 ? -6.322 11.701 31.339 1.00 9.48 551 CYS A N 1
ATOM 3643 C CA . CYS A 1 478 ? -5.975 13.122 31.276 1.00 10.50 551 CYS A CA 1
ATOM 3644 C C . CYS A 1 478 ? -5.553 13.473 29.848 1.00 11.23 551 CYS A C 1
ATOM 3645 O O . CYS A 1 478 ? -5.435 12.591 28.986 1.00 11.87 551 CYS A O 1
ATOM 3648 N N . VAL A 1 479 ? -5.343 14.768 29.584 1.00 11.10 552 VAL A N 1
ATOM 3649 C CA . VAL A 1 479 ? -5.057 15.201 28.219 1.00 11.13 552 VAL A CA 1
ATOM 3650 C C . VAL A 1 479 ? -3.941 16.204 28.232 1.00 10.76 552 VAL A C 1
ATOM 3651 O O . VAL A 1 479 ? -3.898 17.095 29.101 1.00 13.45 552 VAL A O 1
ATOM 3655 N N . LYS A 1 480 ? -3.047 16.098 27.253 1.00 10.39 553 LYS A N 1
ATOM 3656 C CA . LYS A 1 480 ? -2.043 17.151 27.032 1.00 10.81 553 LYS A CA 1
ATOM 3657 C C . LYS A 1 480 ? -1.993 17.473 25.559 1.00 12.38 553 LYS A C 1
ATOM 3658 O O . LYS A 1 480 ? -1.630 16.643 24.758 1.00 12.87 553 LYS A O 1
ATOM 3664 N N . ASP A 1 481 ? -2.401 1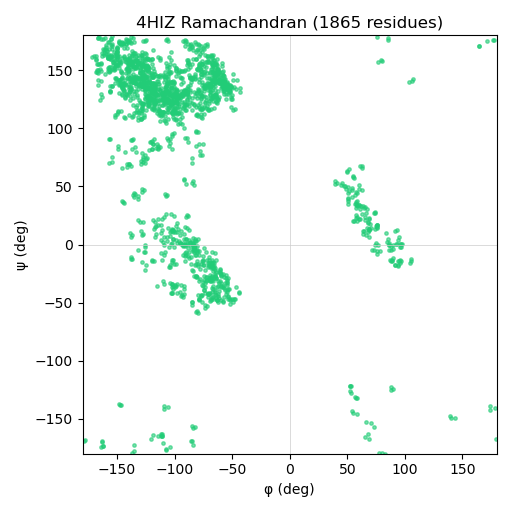8.690 25.202 1.00 14.55 554 ASP A N 1
ATOM 3665 C CA . ASP A 1 481 ? -2.396 19.125 23.805 1.00 15.91 554 ASP A CA 1
ATOM 3666 C C . ASP A 1 481 ? -3.134 18.123 22.916 1.00 15.37 554 ASP A C 1
ATOM 3667 O O . ASP A 1 481 ? -4.299 17.782 23.184 1.00 16.53 554 ASP A O 1
ATOM 3672 N N . GLY A 1 482 ? -2.434 17.588 21.927 1.00 14.60 555 GLY A N 1
ATOM 3673 C CA . GLY A 1 482 ? -3.048 16.672 20.975 1.00 13.56 555 GLY A CA 1
ATOM 3674 C C . GLY A 1 482 ? -3.069 15.204 21.333 1.00 12.72 555 GLY A C 1
ATOM 3675 O O . GLY A 1 482 ? -3.380 14.381 20.477 1.00 12.95 555 GLY A O 1
ATOM 3676 N N . TRP A 1 483 ? -2.771 14.883 22.589 1.00 11.71 556 TRP A N 1
ATOM 3677 C CA . TRP A 1 483 ? -2.780 13.504 23.035 1.00 10.66 556 TRP A CA 1
ATOM 3678 C C . TRP A 1 483 ? -3.667 13.327 24.264 1.00 10.61 556 TRP A C 1
ATOM 3679 O O . TRP A 1 483 ? -3.672 14.158 25.185 1.00 11.88 556 TRP A O 1
ATOM 3690 N N . LEU A 1 484 ? -4.433 12.245 24.277 1.00 10.09 557 LEU A N 1
ATOM 3691 C CA . LEU A 1 484 ? -5.230 11.864 25.448 1.00 10.59 557 LEU A CA 1
ATOM 3692 C C . LEU A 1 484 ? -4.560 10.603 26.051 1.00 10.67 557 LEU A C 1
ATOM 3693 O O . LEU A 1 484 ? -4.024 9.781 25.310 1.00 11.45 557 LEU A O 1
ATOM 3698 N N . TYR A 1 485 ? -4.570 10.473 27.375 1.00 9.82 558 TYR A N 1
ATOM 3699 C CA . TYR A 1 485 ? -3.931 9.351 28.070 1.00 9.23 558 TYR A CA 1
ATOM 3700 C C . TYR A 1 485 ? -4.959 8.645 28.952 1.00 10.14 558 TYR A C 1
ATOM 3701 O O . TYR A 1 485 ? -5.571 9.272 29.823 1.00 11.01 558 TYR A O 1
ATOM 3710 N N . TYR A 1 486 ? -5.134 7.345 28.715 1.00 8.67 559 TYR A N 1
ATOM 3711 C CA . TYR A 1 486 ? -5.846 6.505 29.686 1.00 9.10 559 TYR A CA 1
ATOM 3712 C C . TYR A 1 486 ? -4.761 5.756 30.427 1.00 9.96 559 TYR A C 1
ATOM 3713 O O . TYR A 1 486 ? -4.034 4.951 29.818 1.00 10.27 559 TYR A O 1
ATOM 3722 N N . ILE A 1 487 ? -4.632 6.009 31.721 1.00 9.53 560 ILE A N 1
ATOM 3723 C CA . ILE A 1 487 ? -3.493 5.491 32.476 1.00 10.00 560 ILE A CA 1
ATOM 3724 C C . ILE A 1 487 ? -4.096 4.583 33.528 1.00 10.77 560 ILE A C 1
ATOM 3725 O O . ILE A 1 487 ? -4.958 5.001 34.326 1.00 10.49 560 ILE A O 1
ATOM 3730 N N . PHE A 1 488 ? -3.658 3.333 33.538 1.00 9.94 561 PHE A N 1
ATOM 3731 C CA . PHE A 1 488 ? -4.460 2.301 34.206 1.00 9.57 561 PHE A CA 1
ATOM 3732 C C . PHE A 1 488 ? -3.623 1.067 34.501 1.00 10.05 561 PHE A C 1
ATOM 3733 O O . PHE A 1 488 ? -2.460 0.994 34.104 1.00 10.22 561 PHE A O 1
ATOM 3741 N N . GLY A 1 489 ? -4.231 0.081 35.179 1.00 9.21 562 GLY A N 1
ATOM 3742 C CA . GLY A 1 489 ? -3.468 -1.095 35.620 1.00 10.14 562 GLY A CA 1
ATOM 3743 C C . GLY A 1 489 ? -3.535 -2.309 34.717 1.00 10.61 562 GLY A C 1
ATOM 3744 O O . GLY A 1 489 ? -4.505 -2.523 33.988 1.00 10.80 562 GLY A O 1
ATOM 3745 N N . GLY A 1 490 ? -2.441 -3.076 34.744 1.00 9.45 563 GLY A N 1
ATOM 3746 C CA . GLY A 1 490 ? -2.432 -4.426 34.167 1.00 10.60 563 GLY A CA 1
ATOM 3747 C C . GLY A 1 490 ? -1.444 -5.292 34.924 1.00 10.03 563 GLY A C 1
ATOM 3748 O O . GLY A 1 490 ? -0.591 -4.751 35.646 1.00 10.54 563 GLY A O 1
ATOM 3749 N N . GLU A 1 491 ? -1.552 -6.623 34.787 1.00 10.04 564 GLU A N 1
ATOM 3750 C CA . GLU A 1 491 ? -0.609 -7.517 35.460 1.00 9.29 564 GLU A CA 1
ATOM 3751 C C . GLU A 1 491 ? 0.272 -8.198 34.435 1.00 9.94 564 GLU A C 1
ATOM 3752 O O . GLU A 1 491 ? 0.392 -7.720 33.287 1.00 10.90 564 GLU A O 1
ATOM 3758 N N . ASP A 1 492 ? 0.914 -9.283 34.874 1.00 9.89 565 ASP A N 1
ATOM 3759 C CA . ASP A 1 492 ? 1.758 -10.130 33.996 1.00 9.80 565 ASP A CA 1
ATOM 3760 C C . ASP A 1 492 ? 1.596 -11.521 34.583 1.00 10.63 565 ASP A C 1
ATOM 3761 O O . ASP A 1 492 ? 0.927 -11.669 35.621 1.00 10.98 565 ASP A O 1
ATOM 3766 N N . PHE A 1 493 ? 2.149 -12.548 33.944 1.00 9.43 566 PHE A N 1
ATOM 3767 C CA . PHE A 1 493 ? 1.871 -13.910 34.445 1.00 9.91 566 PHE A CA 1
ATOM 3768 C C . PHE A 1 493 ? 2.759 -14.370 35.599 1.00 10.39 566 PHE A C 1
ATOM 3769 O O . PHE A 1 493 ? 2.589 -15.477 36.102 1.00 11.57 566 PHE A O 1
ATOM 3777 N N . LEU A 1 494 ? 3.678 -13.536 36.067 1.00 10.71 567 LEU A N 1
ATOM 3778 C CA . LEU A 1 494 ? 4.568 -13.935 37.175 1.00 11.06 567 LEU A CA 1
ATOM 3779 C C . LEU A 1 494 ? 3.844 -13.841 38.511 1.00 10.76 567 LEU A C 1
ATOM 3780 O O . LEU A 1 494 ? 3.398 -12.765 38.947 1.00 11.18 567 LEU A O 1
ATOM 3785 N N . SER A 1 495 ? 3.696 -14.993 39.148 1.00 11.09 568 SER A N 1
ATOM 3786 C CA . SER A 1 495 ? 2.919 -15.085 40.395 1.00 11.17 568 SER A CA 1
ATOM 3787 C C . SER A 1 495 ? 3.546 -14.325 41.556 1.00 11.46 568 SER A C 1
ATOM 3788 O O . SER A 1 495 ? 4.764 -14.272 41.694 1.00 10.86 568 SER A O 1
ATOM 3791 N N . PRO A 1 496 ? 2.711 -13.770 42.454 1.00 11.12 569 PRO A N 1
ATOM 3792 C CA . PRO A 1 496 ? 3.233 -13.200 43.705 1.00 10.85 569 PRO A CA 1
ATOM 3793 C C . PRO A 1 496 ? 3.470 -14.260 44.801 1.00 11.04 569 PRO A C 1
ATOM 3794 O O . PRO A 1 496 ? 4.048 -13.958 45.861 1.00 11.18 569 PRO A O 1
ATOM 3798 N N . TRP A 1 497 ? 3.008 -15.490 44.554 1.00 10.78 570 TRP A N 1
ATOM 3799 C CA . TRP A 1 497 ? 3.193 -16.603 45.535 1.00 11.82 570 TRP A CA 1
ATOM 3800 C C . TRP A 1 497 ? 2.567 -16.292 46.912 1.00 11.45 570 TRP A C 1
ATOM 3801 O O . TRP A 1 497 ? 3.110 -16.662 47.951 1.00 11.94 570 TRP A O 1
ATOM 3812 N N . SER A 1 498 ? 1.456 -15.558 46.934 1.00 11.56 571 SER A N 1
ATOM 3813 C CA . SER A 1 498 ? 0.745 -15.382 48.199 1.00 12.46 571 SER A CA 1
ATOM 3814 C C . SER A 1 498 ? 0.263 -16.748 48.683 1.00 12.96 571 SER A C 1
ATOM 3815 O O . SER A 1 498 ? 0.257 -17.013 49.895 1.00 13.81 571 SER A O 1
ATOM 3818 N N . ILE A 1 499 ? -0.133 -17.609 47.742 1.00 13.10 572 ILE A N 1
ATOM 3819 C CA . ILE A 1 499 ? -0.337 -19.047 48.017 1.00 13.02 572 ILE A CA 1
ATOM 3820 C C . ILE A 1 499 ? 0.955 -19.701 47.529 1.00 13.21 572 ILE A C 1
ATOM 3821 O O . ILE A 1 499 ? 1.228 -19.738 46.322 1.00 14.45 572 ILE A O 1
ATOM 3826 N N . GLY A 1 500 ? 1.775 -20.129 48.469 1.00 12.56 573 GLY A N 1
ATOM 3827 C CA . GLY A 1 500 ? 3.169 -20.440 48.150 1.00 12.86 573 GLY A CA 1
ATOM 3828 C C . GLY A 1 500 ? 4.023 -19.942 49.297 1.00 13.78 573 GLY A C 1
ATOM 3829 O O . GLY A 1 500 ? 3.535 -19.941 50.452 1.00 14.77 573 GLY A O 1
ATOM 3830 N N . ASP A 1 501 ? 5.272 -19.524 49.019 1.00 14.17 574 ASP A N 1
ATOM 3831 C CA . ASP A 1 501 ? 6.155 -19.161 50.115 1.00 15.18 574 ASP A CA 1
ATOM 3832 C C . ASP A 1 501 ? 6.082 -17.697 50.516 1.00 14.25 574 ASP A C 1
ATOM 3833 O O . ASP A 1 501 ? 6.884 -17.269 51.366 1.00 14.78 574 ASP A O 1
ATOM 3838 N N . ASN A 1 502 ? 5.171 -16.924 49.905 1.00 12.19 575 ASN A N 1
ATOM 3839 C CA . ASN A 1 502 ? 5.152 -15.495 50.167 1.00 12.38 575 ASN A CA 1
ATOM 3840 C C . ASN A 1 502 ? 3.782 -14.980 50.606 1.00 13.61 575 ASN A C 1
ATOM 3841 O O . ASN A 1 502 ? 3.305 -13.950 50.120 1.00 13.70 575 ASN A O 1
ATOM 3846 N N . SER A 1 503 ? 3.168 -15.688 51.544 1.00 14.12 576 SER A N 1
ATOM 3847 C CA . SER A 1 503 ? 1.912 -15.181 52.115 1.00 15.48 576 SER A CA 1
ATOM 3848 C C . SER A 1 503 ? 2.104 -13.806 52.776 1.00 14.82 576 SER A C 1
ATOM 3849 O O . SER A 1 503 ? 1.136 -13.030 52.875 1.00 15.30 576 SER A O 1
ATOM 3852 N N . LYS A 1 504 ? 3.328 -13.499 53.221 1.00 14.01 577 LYS A N 1
ATOM 3853 C CA . LYS A 1 504 ? 3.631 -12.171 53.791 1.00 14.71 577 LYS A CA 1
ATOM 3854 C C . LYS A 1 504 ? 3.636 -11.024 52.759 1.00 13.47 577 LYS A C 1
ATOM 3855 O O . LYS A 1 504 ? 3.644 -9.860 53.148 1.00 14.24 577 LYS A O 1
ATOM 3861 N N . LYS A 1 505 ? 3.597 -11.374 51.476 1.00 11.60 578 LYS A N 1
ATOM 3862 C CA . LYS A 1 505 ? 3.510 -10.411 50.370 1.00 12.05 578 LYS A CA 1
ATOM 3863 C C . LYS A 1 505 ? 4.730 -9.505 50.252 1.00 12.07 578 LYS A C 1
ATOM 3864 O O . LYS A 1 505 ? 4.626 -8.342 49.804 1.00 13.02 578 LYS A O 1
ATOM 3870 N N . LEU A 1 506 ? 5.890 -10.026 50.630 1.00 11.78 579 LEU A N 1
ATOM 3871 C CA . LEU A 1 506 ? 7.121 -9.244 50.493 1.00 11.82 579 LEU A CA 1
ATOM 3872 C C . LEU A 1 506 ? 7.436 -8.935 49.027 1.00 11.55 579 LEU A C 1
ATOM 3873 O O . LEU A 1 506 ? 7.615 -9.845 48.221 1.00 11.54 579 LEU A O 1
ATOM 3878 N N . TRP A 1 507 ? 7.570 -7.660 48.704 1.00 10.91 580 TRP A N 1
ATOM 3879 C CA . TRP A 1 507 ? 7.801 -7.267 47.319 1.00 10.12 580 TRP A CA 1
ATOM 3880 C C . TRP A 1 507 ? 9.171 -7.724 46.834 1.00 10.87 580 TRP A C 1
ATOM 3881 O O . TRP A 1 507 ? 9.335 -7.957 45.652 1.00 11.23 580 TRP A O 1
ATOM 3892 N N . TYR A 1 508 ? 10.125 -7.870 47.745 1.00 10.41 581 TYR A N 1
ATOM 3893 C CA . TYR A 1 508 ? 11.487 -8.148 47.320 1.00 10.45 581 TYR A CA 1
ATOM 3894 C C . TYR A 1 508 ? 11.767 -9.622 47.165 1.00 11.02 581 TYR A C 1
ATOM 3895 O O . TYR A 1 508 ? 12.876 -10.001 46.773 1.00 12.72 581 TYR A O 1
ATOM 3904 N N A LYS A 1 509 ? 10.769 -10.456 47.453 0.58 10.67 582 LYS A N 1
ATOM 3905 N N B LYS A 1 509 ? 10.786 -10.462 47.486 0.42 10.98 582 LYS A N 1
ATOM 3906 C CA A LYS A 1 509 ? 10.917 -11.898 47.273 0.58 10.61 582 LYS A CA 1
ATOM 3907 C CA B LYS A 1 509 ? 10.938 -11.896 47.255 0.42 11.34 582 LYS A CA 1
ATOM 3908 C C A LYS A 1 509 ? 10.454 -12.319 45.877 0.58 11.25 582 LYS A C 1
ATOM 3909 C C B LYS A 1 509 ? 10.495 -12.261 45.846 0.42 11.54 582 LYS A C 1
ATOM 3910 O O A LYS A 1 509 ? 9.354 -11.939 45.432 0.58 11.64 582 LYS A O 1
ATOM 3911 O O B LYS A 1 509 ? 9.456 -11.786 45.361 0.42 11.96 582 LYS A O 1
ATOM 3922 N N . HIS A 1 510 ? 11.277 -13.126 45.203 1.00 11.27 583 HIS A N 1
ATOM 3923 C CA . HIS A 1 510 ? 10.986 -13.586 43.839 1.00 12.19 583 HIS A CA 1
ATOM 3924 C C . HIS A 1 510 ? 10.681 -12.411 42.908 1.00 11.56 583 HIS A C 1
ATOM 3925 O O . HIS A 1 510 ? 11.503 -11.480 42.807 1.00 12.80 583 HIS A O 1
ATOM 3932 N N . ASP A 1 511 ? 9.547 -12.443 42.218 1.00 11.13 584 ASP A N 1
ATOM 3933 C CA . ASP A 1 511 ? 9.202 -11.357 41.283 1.00 11.38 584 ASP A CA 1
ATOM 3934 C C . ASP A 1 511 ? 8.315 -10.276 41.887 1.00 12.24 584 ASP A C 1
ATOM 3935 O O . ASP A 1 511 ? 7.740 -9.446 41.161 1.00 13.16 584 ASP A O 1
ATOM 3940 N N . GLY A 1 512 ? 8.162 -10.313 43.205 1.00 11.90 585 GLY A N 1
ATOM 3941 C CA . GLY A 1 512 ? 7.236 -9.372 43.835 1.00 11.73 585 GLY A CA 1
ATOM 3942 C C . GLY A 1 512 ? 5.849 -9.474 43.218 1.00 11.30 585 GLY A C 1
ATOM 3943 O O . GLY A 1 512 ? 5.389 -10.572 42.857 1.00 11.21 585 GLY A O 1
ATOM 3944 N N . HIS A 1 513 ? 5.161 -8.332 43.125 1.00 10.11 586 HIS A N 1
ATOM 3945 C CA . HIS A 1 513 ? 3.776 -8.272 42.658 1.00 10.10 586 HIS A CA 1
ATOM 3946 C C . HIS A 1 513 ? 3.672 -7.837 41.216 1.00 11.10 586 HIS A C 1
ATOM 3947 O O . HIS A 1 513 ? 4.389 -6.891 40.792 1.00 11.71 586 HIS A O 1
ATOM 3954 N N . PRO A 1 514 ? 2.756 -8.470 40.456 1.00 11.35 587 PRO A N 1
ATOM 3955 C CA . PRO A 1 514 ? 2.734 -8.246 38.998 1.00 11.25 587 PRO A CA 1
ATOM 3956 C C . PRO A 1 514 ? 1.948 -7.003 38.617 1.00 11.11 587 PRO A C 1
ATOM 3957 O O . PRO A 1 514 ? 1.908 -6.671 37.432 1.00 12.54 587 PRO A O 1
ATOM 3961 N N . ALA A 1 515 ? 1.296 -6.345 39.584 1.00 9.72 588 ALA A N 1
ATOM 3962 C CA . ALA A 1 515 ? 0.537 -5.134 39.253 1.00 10.03 588 ALA A CA 1
ATOM 3963 C C . ALA A 1 515 ? 1.446 -3.941 38.946 1.00 10.11 588 ALA A C 1
ATOM 3964 O O . ALA A 1 515 ? 2.302 -3.591 39.758 1.00 10.79 588 ALA A O 1
ATOM 3966 N N . ASP A 1 516 ? 1.253 -3.352 37.766 1.00 8.98 589 ASP A N 1
ATOM 3967 C CA . ASP A 1 516 ? 2.002 -2.165 37.315 1.00 8.48 589 ASP A CA 1
ATOM 3968 C C . ASP A 1 516 ? 1.094 -1.317 36.422 1.00 8.90 589 ASP A C 1
ATOM 3969 O O . ASP A 1 516 ? -0.015 -1.735 36.086 1.00 10.05 589 ASP A O 1
ATOM 3974 N N . LEU A 1 517 ? 1.563 -0.133 36.027 1.00 9.28 590 LEU A N 1
ATOM 3975 C CA . LEU A 1 517 ? 0.714 0.809 35.283 1.00 8.89 590 LEU A CA 1
ATOM 3976 C C . LEU A 1 517 ? 1.100 0.900 33.814 1.00 9.16 590 LEU A C 1
ATOM 3977 O O . LEU A 1 517 ? 2.276 0.691 33.460 1.00 10.20 590 LEU A O 1
ATOM 3982 N N . TYR A 1 518 ? 0.110 1.217 32.996 1.00 8.66 591 TYR A N 1
ATOM 3983 C CA . TYR A 1 518 ? 0.237 1.381 31.550 1.00 9.47 591 TYR A CA 1
ATOM 3984 C C . TYR A 1 518 ? -0.444 2.676 31.141 1.00 9.51 591 TYR A C 1
ATOM 3985 O O . TYR A 1 518 ? -1.352 3.157 31.835 1.00 10.94 591 TYR A O 1
ATOM 3994 N N . SER A 1 519 ? -0.002 3.234 30.008 1.00 8.71 592 SER A N 1
ATOM 3995 C CA . SER A 1 519 ? -0.634 4.431 29.448 1.00 9.87 592 SER A CA 1
ATOM 3996 C C . SER A 1 519 ? -1.007 4.184 27.989 1.00 10.86 592 SER A C 1
ATOM 3997 O O . SER A 1 519 ? -0.131 3.826 27.169 1.00 11.61 592 SER A O 1
ATOM 4000 N N . TYR A 1 520 ? -2.294 4.332 27.670 1.00 11.01 593 TYR A N 1
ATOM 4001 C CA . TYR A 1 520 ? -2.730 4.252 26.287 1.00 10.75 593 TYR A CA 1
ATOM 4002 C C . TYR A 1 520 ? -2.827 5.690 25.798 1.00 9.95 593 TYR A C 1
ATOM 4003 O O . TYR A 1 520 ? -3.663 6.487 26.303 1.00 10.17 593 TYR A O 1
ATOM 4012 N N . ARG A 1 521 ? -1.957 6.054 24.851 1.00 9.92 594 ARG A N 1
ATOM 4013 C CA . ARG A 1 521 ? -1.854 7.444 24.398 1.00 10.24 594 ARG A CA 1
ATOM 4014 C C . ARG A 1 521 ? -2.525 7.514 23.021 1.00 11.16 594 ARG A C 1
ATOM 4015 O O . ARG A 1 521 ? -2.092 6.838 22.061 1.00 11.19 594 ARG A O 1
ATOM 4023 N N . LEU A 1 522 ? -3.592 8.311 22.953 1.00 10.80 595 LEU A N 1
ATOM 4024 C CA . LEU A 1 522 ? -4.488 8.375 21.799 1.00 10.88 595 LEU A CA 1
ATOM 4025 C C . LEU A 1 522 ? -4.448 9.760 21.144 1.00 11.39 595 LEU A C 1
ATOM 4026 O O . LEU A 1 522 ? -4.655 10.807 21.816 1.00 11.47 595 LEU A O 1
ATOM 4031 N N . LYS A 1 523 ? -4.198 9.801 19.837 1.00 11.04 596 LYS A N 1
ATOM 4032 C CA . LYS A 1 523 ? -4.232 11.072 19.085 1.00 11.31 596 LYS A CA 1
ATOM 4033 C C . LYS A 1 523 ? -5.648 11.648 19.034 1.00 13.05 596 LYS A C 1
ATOM 4034 O O . LYS A 1 523 ? -6.595 10.963 18.634 1.00 14.81 596 LYS A O 1
ATOM 4040 N N . ILE A 1 524 ? -5.796 12.913 19.436 1.00 12.92 597 ILE A N 1
ATOM 4041 C CA . ILE A 1 524 ? -7.126 13.516 19.497 1.00 13.48 597 ILE A CA 1
ATOM 4042 C C . ILE A 1 524 ? -7.251 14.836 18.708 1.00 15.71 597 ILE A C 1
ATOM 4043 O O . ILE A 1 524 ? -8.334 15.413 18.651 1.00 18.43 597 ILE A O 1
ATOM 4048 N N . THR A 1 525 ? -6.163 15.311 18.107 1.00 15.74 598 THR A N 1
ATOM 4049 C CA . THR A 1 525 ? -6.214 16.483 17.211 1.00 17.83 598 THR A CA 1
ATOM 4050 C C . THR A 1 525 ? -5.282 16.220 16.035 1.00 15.87 598 THR A C 1
ATOM 4051 O O . THR A 1 525 ? -4.535 15.231 16.052 1.00 16.28 598 THR A O 1
ATOM 4055 N N . GLU A 1 526 ? -5.277 17.109 15.043 1.00 16.06 599 GLU A N 1
ATOM 4056 C CA . GLU A 1 526 ? -4.273 16.997 13.983 1.00 17.13 599 GLU A CA 1
ATOM 4057 C C . GLU A 1 526 ? -2.893 17.216 14.588 1.00 17.16 599 GLU A C 1
ATOM 4058 O O . GLU A 1 526 ? -2.723 18.078 15.458 1.00 18.34 599 GLU A O 1
ATOM 4064 N N . HIS A 1 527 ? -1.912 16.430 14.153 1.00 15.76 600 HIS A N 1
ATOM 4065 C CA . HIS A 1 527 ? -0.545 16.668 14.585 1.00 15.38 600 HIS A CA 1
ATOM 4066 C C . HIS A 1 527 ? 0.244 17.324 13.452 1.00 16.44 600 HIS A C 1
ATOM 4067 O O . HIS A 1 527 ? 0.845 16.639 12.612 1.00 16.84 600 HIS A O 1
ATOM 4074 N N . ASP A 1 528 ? 0.221 18.654 13.450 1.00 16.05 601 ASP A N 1
ATOM 4075 C CA . ASP A 1 528 ? 0.815 19.454 12.381 1.00 15.79 601 ASP A CA 1
ATOM 4076 C C . ASP A 1 528 ? 2.268 19.799 12.718 1.00 15.94 601 ASP A C 1
ATOM 4077 O O . ASP A 1 528 ? 2.665 20.977 12.765 1.00 18.21 601 ASP A O 1
ATOM 4082 N N . PHE A 1 529 ? 3.054 18.754 12.959 1.00 13.39 602 PHE A N 1
ATOM 4083 C CA . PHE A 1 529 ? 4.463 18.901 13.344 1.00 12.90 602 PHE A CA 1
ATOM 4084 C C . PHE A 1 529 ? 5.143 17.601 12.989 1.00 12.89 602 PHE A C 1
ATOM 4085 O O . PHE A 1 529 ? 4.487 16.567 12.818 1.00 13.13 602 PHE A O 1
ATOM 4093 N N . VAL A 1 530 ? 6.454 17.670 12.883 1.00 12.74 603 VAL A N 1
ATOM 4094 C CA . VAL A 1 530 ? 7.274 16.493 12.615 1.00 13.03 603 VAL A CA 1
ATOM 4095 C C . VAL A 1 530 ? 7.410 15.691 13.902 1.00 14.08 603 VAL A C 1
ATOM 4096 O O . VAL A 1 530 ? 7.332 16.260 15.014 1.00 16.03 603 VAL A O 1
ATOM 4100 N N . SER A 1 531 ? 7.540 14.375 13.773 1.00 14.19 604 SER A N 1
ATOM 4101 C CA . SER A 1 531 ? 7.496 13.497 14.943 1.00 15.19 604 SER A CA 1
ATOM 4102 C C . SER A 1 531 ? 8.467 13.899 16.055 1.00 14.47 604 SER A C 1
ATOM 4103 O O . SER A 1 531 ? 9.652 14.213 15.815 1.00 14.71 604 SER A O 1
ATOM 4106 N N . ARG A 1 532 ? 7.953 13.860 17.275 1.00 12.55 605 ARG A N 1
ATOM 4107 C CA . ARG A 1 532 ? 8.767 14.050 18.455 1.00 13.04 605 ARG A CA 1
ATOM 4108 C C . ARG A 1 532 ? 9.196 12.702 19.046 1.00 12.19 605 ARG A C 1
ATOM 4109 O O . ARG A 1 532 ? 9.830 12.662 20.116 1.00 12.15 605 ARG A O 1
ATOM 4117 N N . ASP A 1 533 ? 8.829 11.600 18.395 1.00 12.20 606 ASP A N 1
ATOM 4118 C CA . ASP A 1 533 ? 8.999 10.305 19.048 1.00 12.68 606 ASP A CA 1
ATOM 4119 C C . ASP A 1 533 ? 10.449 9.827 18.962 1.00 12.29 606 ASP A C 1
ATOM 4120 O O . ASP A 1 533 ? 11.163 10.155 17.996 1.00 12.96 606 ASP A O 1
ATOM 4125 N N . PHE A 1 534 ? 10.883 9.057 19.963 1.00 11.50 607 PHE A N 1
ATOM 4126 C CA . PHE A 1 534 ? 12.194 8.395 19.898 1.00 10.93 607 PHE A CA 1
ATOM 4127 C C . PHE A 1 534 ? 12.116 7.002 20.453 1.00 11.72 607 PHE A C 1
ATOM 4128 O O . PHE A 1 534 ? 11.200 6.680 21.221 1.00 12.40 607 PHE A O 1
ATOM 4136 N N . LYS A 1 535 ? 13.056 6.158 20.020 1.00 11.96 608 LYS A N 1
ATOM 4137 C CA . LYS A 1 535 ? 13.274 4.849 20.624 1.00 13.94 608 LYS A CA 1
ATOM 4138 C C . LYS A 1 535 ? 14.197 5.058 21.821 1.00 13.04 608 LYS A C 1
ATOM 4139 O O . LYS A 1 535 ? 15.121 5.873 21.770 1.00 13.86 608 LYS A O 1
ATOM 4145 N N . TYR A 1 536 ? 13.980 4.337 22.905 1.00 12.89 609 TYR A N 1
ATOM 4146 C CA . TYR A 1 536 ? 14.896 4.516 24.032 1.00 12.49 609 TYR A CA 1
ATOM 4147 C C . TYR A 1 536 ? 16.033 3.539 23.945 1.00 12.66 609 TYR A C 1
ATOM 4148 O O . TYR A 1 536 ? 15.797 2.315 23.979 1.00 13.46 609 TYR A O 1
ATOM 4157 N N . GLY A 1 537 ? 17.268 4.039 23.881 1.00 11.58 610 GLY A N 1
ATOM 4158 C CA . GLY A 1 537 ? 18.415 3.124 23.790 1.00 12.23 610 GLY A CA 1
ATOM 4159 C C . GLY A 1 537 ? 19.495 3.514 24.794 1.00 12.09 610 GLY A C 1
ATOM 4160 O O . GLY A 1 537 ? 20.656 3.154 24.634 1.00 13.93 610 GLY A O 1
ATOM 4161 N N . ALA A 1 538 ? 19.126 4.254 25.843 1.00 9.90 611 ALA A N 1
ATOM 4162 C CA . ALA A 1 538 ? 20.107 4.689 26.847 1.00 10.78 611 ALA A CA 1
ATOM 4163 C C . ALA A 1 538 ? 20.255 3.670 27.965 1.00 11.70 611 ALA A C 1
ATOM 4164 O O . ALA A 1 538 ? 19.354 2.854 28.199 1.00 12.72 611 ALA A O 1
ATOM 4166 N N . THR A 1 539 ? 21.379 3.734 28.673 1.00 11.04 612 THR A N 1
ATOM 4167 C CA . THR A 1 539 ? 21.498 3.024 29.941 1.00 11.77 612 THR A CA 1
ATOM 4168 C C . THR A 1 539 ? 20.634 3.767 30.985 1.00 10.41 612 THR A C 1
ATOM 4169 O O . THR A 1 539 ? 20.868 4.943 31.276 1.00 11.46 612 THR A O 1
ATOM 4173 N N . PRO A 1 540 ? 19.604 3.117 31.545 1.00 10.17 613 PRO A N 1
ATOM 4174 C CA . PRO A 1 540 ? 18.767 3.888 32.489 1.00 10.98 613 PRO A CA 1
ATOM 4175 C C . PRO A 1 540 ? 19.594 4.250 33.708 1.00 12.20 613 PRO A C 1
ATOM 4176 O O . PRO A 1 540 ? 20.228 3.359 34.313 1.00 14.68 613 PRO A O 1
ATOM 4180 N N . ASN A 1 541 ? 19.624 5.527 34.070 1.00 9.51 614 ASN A N 1
ATOM 4181 C CA . ASN A 1 541 ? 20.613 5.951 35.038 1.00 9.45 614 ASN A CA 1
ATOM 4182 C C . ASN A 1 541 ? 20.083 7.043 35.959 1.00 10.19 614 ASN A C 1
ATOM 4183 O O . ASN A 1 541 ? 20.824 7.923 36.405 1.00 10.67 614 ASN A O 1
ATOM 4188 N N . ARG A 1 542 ? 18.794 6.924 36.302 1.00 10.12 615 ARG A N 1
ATOM 4189 C CA . ARG A 1 542 ? 18.200 7.891 37.244 1.00 10.68 615 ARG A CA 1
ATOM 4190 C C . ARG A 1 542 ? 18.074 7.261 38.627 1.00 10.33 615 ARG A C 1
ATOM 4191 O O . ARG A 1 542 ? 18.334 7.920 39.638 1.00 10.81 615 ARG A O 1
ATOM 4199 N N . THR A 1 543 ? 17.662 5.997 38.704 1.00 10.25 616 THR A N 1
ATOM 4200 C CA . THR A 1 543 ? 17.474 5.426 40.043 1.00 11.36 616 THR A CA 1
ATOM 4201 C C . THR A 1 543 ? 18.750 5.371 40.842 1.00 11.08 616 THR A C 1
ATOM 4202 O O . THR A 1 543 ? 18.761 5.748 42.029 1.00 11.71 616 THR A O 1
ATOM 4206 N N . LEU A 1 544 ? 19.818 4.843 40.231 1.00 10.98 617 LEU A N 1
ATOM 4207 C CA . LEU A 1 544 ? 21.096 4.817 40.921 1.00 12.17 617 LEU A CA 1
ATOM 4208 C C . LEU A 1 544 ? 22.116 5.262 39.876 1.00 12.29 617 LEU A C 1
ATOM 4209 O O . LEU A 1 544 ? 22.619 4.426 39.102 1.00 13.13 617 LEU A O 1
ATOM 4214 N N . PRO A 1 545 ? 22.385 6.570 39.800 1.00 11.19 618 PRO A N 1
ATOM 4215 C CA . PRO A 1 545 ? 23.167 7.068 38.634 1.00 10.63 618 PRO A CA 1
ATOM 4216 C C . PRO A 1 545 ? 24.612 6.641 38.683 1.00 10.95 618 PRO A C 1
ATOM 4217 O O . PRO A 1 545 ? 25.344 7.011 39.594 1.00 11.94 618 PRO A O 1
ATOM 4221 N N . VAL A 1 546 ? 24.998 5.831 37.702 1.00 9.42 619 VAL A N 1
ATOM 4222 C CA . VAL A 1 546 ? 26.346 5.251 37.701 1.00 9.99 619 VAL A CA 1
ATOM 4223 C C . VAL A 1 546 ? 27.150 5.709 36.519 1.00 10.87 619 VAL A C 1
ATOM 4224 O O . VAL A 1 546 ? 26.640 5.740 35.392 1.00 11.86 619 VAL A O 1
ATOM 4228 N N . SER A 1 547 ? 28.408 6.084 36.784 1.00 10.51 620 SER A N 1
ATOM 4229 C CA . SER A 1 547 ? 29.368 6.398 35.730 1.00 10.80 620 SER A CA 1
ATOM 4230 C C . SER A 1 547 ? 30.582 5.537 35.992 1.00 10.81 620 SER A C 1
ATOM 4231 O O . SER A 1 547 ? 30.949 5.307 37.139 1.00 11.75 620 SER A O 1
ATOM 4234 N N . MET A 1 548 ? 31.232 5.102 34.919 1.00 9.68 621 MET A N 1
ATOM 4235 C CA . MET A 1 548 ? 32.517 4.402 35.081 1.00 11.29 621 MET A CA 1
ATOM 4236 C C . MET A 1 548 ? 33.619 5.436 35.309 1.00 11.46 621 MET A C 1
ATOM 4237 O O . MET A 1 548 ? 33.793 6.328 34.485 1.00 12.77 621 MET A O 1
ATOM 4242 N N . GLY A 1 549 ? 34.312 5.367 36.443 1.00 12.01 622 GLY A N 1
ATOM 4243 C CA . GLY A 1 549 ? 35.300 6.388 36.781 1.00 12.69 622 GLY A CA 1
ATOM 4244 C C . GLY A 1 549 ? 36.612 6.200 36.026 1.00 13.62 622 GLY A C 1
ATOM 4245 O O . GLY A 1 549 ? 36.846 5.139 35.428 1.00 14.21 622 GLY A O 1
ATOM 4246 N N . THR A 1 550 ? 37.476 7.217 36.071 1.00 13.79 623 THR A N 1
ATOM 4247 C CA . THR A 1 550 ? 38.814 7.026 35.514 1.00 14.82 623 THR A CA 1
ATOM 4248 C C . THR A 1 550 ? 39.603 5.970 36.284 1.00 15.55 623 THR A C 1
ATOM 4249 O O . THR A 1 550 ? 40.638 5.497 35.807 1.00 18.03 623 THR A O 1
ATOM 4253 N N . ASP A 1 551 ? 39.113 5.586 37.464 1.00 15.67 624 ASP A N 1
ATOM 4254 C CA . ASP A 1 551 ? 39.668 4.483 38.244 1.00 16.21 624 ASP A CA 1
ATOM 4255 C C . ASP A 1 551 ? 39.157 3.097 37.801 1.00 16.19 624 ASP A C 1
ATOM 4256 O O . ASP A 1 551 ? 39.567 2.061 38.376 1.00 18.35 624 ASP A O 1
ATOM 4261 N N . GLY A 1 552 ? 38.268 3.064 36.806 1.00 13.46 625 GLY A N 1
ATOM 4262 C CA . GLY A 1 552 ? 37.760 1.798 36.300 1.00 13.25 625 GLY A CA 1
ATOM 4263 C C . GLY A 1 552 ? 36.740 1.162 37.231 1.00 13.80 625 GLY A C 1
ATOM 4264 O O . GLY A 1 552 ? 36.414 -0.009 37.076 1.00 15.97 625 GLY A O 1
ATOM 4265 N N . VAL A 1 553 ? 36.194 1.954 38.150 1.00 12.31 626 VAL A N 1
ATOM 4266 C CA . VAL A 1 553 ? 35.150 1.432 39.043 1.00 12.15 626 VAL A CA 1
ATOM 4267 C C . VAL A 1 553 ? 33.872 2.268 38.840 1.00 11.75 626 VAL A C 1
ATOM 4268 O O . VAL A 1 553 ? 33.928 3.477 38.579 1.00 11.99 626 VAL A O 1
ATOM 4272 N N . ARG A 1 554 ? 32.733 1.614 38.968 1.00 10.66 627 ARG A N 1
ATOM 4273 C CA . ARG A 1 554 ? 31.434 2.288 38.964 1.00 10.18 627 ARG A CA 1
ATOM 4274 C C . ARG A 1 554 ? 31.271 3.237 40.153 1.00 10.71 627 ARG A C 1
ATOM 4275 O O . ARG A 1 554 ? 31.431 2.836 41.310 1.00 10.73 627 ARG A O 1
ATOM 4283 N N . HIS A 1 555 ? 30.918 4.479 39.858 1.00 9.71 628 HIS A N 1
ATOM 4284 C CA . HIS A 1 555 ? 30.593 5.454 40.904 1.00 9.66 628 HIS A CA 1
ATOM 4285 C C . HIS A 1 555 ? 29.128 5.800 40.849 1.00 9.92 628 HIS A C 1
ATOM 4286 O O . HIS A 1 555 ? 28.584 6.098 39.767 1.00 9.94 628 HIS A O 1
ATOM 4293 N N . VAL A 1 556 ? 28.502 5.778 42.026 1.00 9.59 629 VAL A N 1
ATOM 4294 C CA . VAL A 1 556 ? 27.085 6.126 42.163 1.00 10.00 629 VAL A CA 1
ATOM 4295 C C . VAL A 1 556 ? 26.999 7.560 42.643 1.00 10.50 629 VAL A C 1
ATOM 4296 O O . VAL A 1 556 ? 27.612 7.929 43.668 1.00 11.75 629 VAL A O 1
ATOM 4300 N N . SER A 1 557 ? 26.231 8.367 41.905 1.00 10.38 630 SER A N 1
ATOM 4301 C CA . SER A 1 557 ? 26.234 9.828 42.098 1.00 9.11 630 SER A CA 1
ATOM 4302 C C . SER A 1 557 ? 24.964 10.382 42.770 1.00 10.80 630 SER A C 1
ATOM 4303 O O . SER A 1 557 ? 24.441 11.429 42.362 1.00 12.59 630 SER A O 1
ATOM 4306 N N . ALA A 1 558 ? 24.464 9.677 43.793 1.00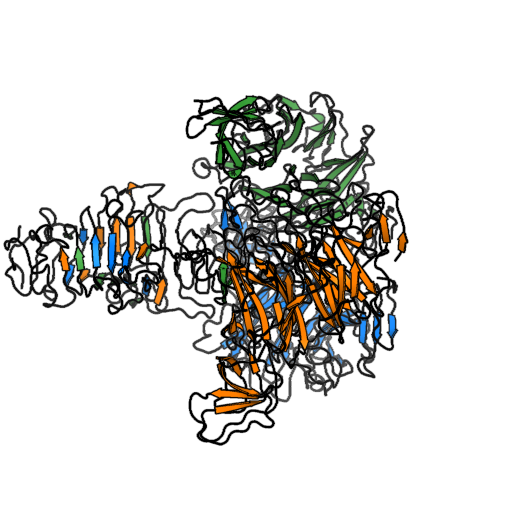 10.77 631 ALA A N 1
ATOM 4307 C CA . ALA A 1 558 ? 23.339 10.200 44.587 1.00 10.63 631 ALA A CA 1
ATOM 4308 C C . ALA A 1 558 ? 23.442 9.586 45.959 1.00 10.58 631 ALA A C 1
ATOM 4309 O O . ALA A 1 558 ? 23.937 8.476 46.099 1.00 11.03 631 ALA A O 1
ATOM 4311 N N . PRO A 1 559 ? 22.957 10.293 46.984 1.00 10.84 632 PRO A N 1
ATOM 4312 C CA . PRO A 1 559 ? 22.784 9.634 48.290 1.00 11.08 632 PRO A CA 1
ATOM 4313 C C . PRO A 1 559 ? 21.770 8.517 48.160 1.00 10.78 632 PRO A C 1
ATOM 4314 O O . PRO A 1 559 ? 20.809 8.637 47.389 1.00 11.52 632 PRO A O 1
ATOM 4318 N N . VAL A 1 560 ? 22.001 7.413 48.869 1.00 9.82 633 VAL A N 1
ATOM 4319 C CA . VAL A 1 560 ? 21.063 6.297 48.781 1.00 10.85 633 VAL A CA 1
ATOM 4320 C C . VAL A 1 560 ? 20.795 5.754 50.164 1.00 10.29 633 VAL A C 1
ATOM 4321 O O . VAL A 1 560 ? 21.710 5.678 51.002 1.00 11.58 633 VAL A O 1
ATOM 4325 N N . THR A 1 561 ? 19.535 5.403 50.424 1.00 9.89 634 THR A N 1
ATOM 4326 C CA . THR A 1 561 ? 19.166 4.774 51.682 1.00 10.10 634 THR A CA 1
ATOM 4327 C C . THR A 1 561 ? 18.620 3.390 51.388 1.00 10.16 634 THR A C 1
ATOM 4328 O O . THR A 1 561 ? 17.642 3.229 50.644 1.00 10.93 634 THR A O 1
ATOM 4332 N N . PHE A 1 562 ? 19.256 2.390 51.982 1.00 9.46 635 PHE A N 1
ATOM 4333 C CA . PHE A 1 562 ? 18.810 1.000 51.833 1.00 9.86 635 PHE A CA 1
ATOM 4334 C C . PHE A 1 562 ? 17.870 0.667 52.986 1.00 10.05 635 PHE A C 1
ATOM 4335 O O . PHE A 1 562 ? 18.280 0.669 54.142 1.00 11.24 635 PHE A O 1
ATOM 4343 N N . ASP A 1 563 ? 16.618 0.354 52.683 1.00 10.38 636 ASP A N 1
ATOM 4344 C CA . ASP A 1 563 ? 15.621 0.097 53.751 1.00 10.50 636 ASP A CA 1
ATOM 4345 C C . ASP A 1 563 ? 15.671 -1.347 54.299 1.00 10.40 636 ASP A C 1
ATOM 4346 O O . ASP A 1 563 ? 14.907 -1.709 55.240 1.00 11.78 636 ASP A O 1
ATOM 4351 N N . ASN A 1 564 ? 16.533 -2.184 53.714 1.00 10.82 637 ASN A N 1
ATOM 4352 C CA . ASN A 1 564 ? 16.643 -3.589 54.107 1.00 11.26 637 ASN A CA 1
ATOM 4353 C C . ASN A 1 564 ? 18.085 -3.980 54.428 1.00 10.81 637 ASN A C 1
ATOM 4354 O O . ASN A 1 564 ? 19.014 -3.169 54.247 1.00 11.59 637 ASN A O 1
ATOM 4359 N N . ASP A 1 565 ? 18.262 -5.225 54.889 1.00 11.47 638 ASP A N 1
ATOM 4360 C CA . ASP A 1 565 ? 19.588 -5.743 55.223 1.00 11.71 638 ASP A CA 1
ATOM 4361 C C . ASP A 1 565 ? 20.534 -5.665 54.021 1.00 11.08 638 ASP A C 1
ATOM 4362 O O . ASP A 1 565 ? 20.181 -6.062 52.901 1.00 11.76 638 ASP A O 1
ATOM 4367 N N . VAL A 1 566 ? 21.733 -5.163 54.279 1.00 9.37 639 VAL A N 1
ATOM 4368 C CA . VAL A 1 566 ? 22.790 -5.137 53.239 1.00 10.23 639 VAL A CA 1
ATOM 4369 C C . VAL A 1 566 ? 23.977 -5.984 53.660 1.00 10.00 639 VAL A C 1
ATOM 4370 O O . VAL A 1 566 ? 24.395 -5.943 54.822 1.00 10.83 639 VAL A O 1
ATOM 4374 N N . GLN A 1 567 ? 24.509 -6.764 52.710 1.00 9.89 640 GLN A N 1
ATOM 4375 C CA . GLN A 1 567 ? 25.794 -7.436 52.933 1.00 10.90 640 GLN A CA 1
ATOM 4376 C C . GLN A 1 567 ? 26.772 -6.928 51.913 1.00 10.23 640 GLN A C 1
ATOM 4377 O O . GLN A 1 567 ? 26.384 -6.605 50.805 1.00 10.81 640 GLN A O 1
ATOM 4383 N N . MET A 1 568 ? 28.040 -6.880 52.274 1.00 10.97 641 MET A N 1
ATOM 4384 C CA A MET A 1 568 ? 29.078 -6.395 51.358 0.37 10.88 641 MET A CA 1
ATOM 4385 C CA B MET A 1 568 ? 29.046 -6.519 51.277 0.63 9.94 641 MET A CA 1
ATOM 4386 C C . MET A 1 568 ? 30.373 -7.204 51.551 1.00 10.70 641 MET A C 1
ATOM 4387 O O . MET A 1 568 ? 30.714 -7.548 52.687 1.00 11.58 641 MET A O 1
ATOM 4396 N N . TYR A 1 569 ? 31.106 -7.456 50.478 1.00 10.76 642 TYR A N 1
ATOM 4397 C CA . TYR A 1 569 ? 32.346 -8.220 50.609 1.00 11.44 642 TYR A CA 1
ATOM 4398 C C . TYR A 1 569 ? 33.359 -7.543 51.548 1.00 11.87 642 TYR A C 1
ATOM 4399 O O . TYR A 1 569 ? 33.982 -8.204 52.393 1.00 11.24 642 TYR A O 1
ATOM 4408 N N . SER A 1 570 ? 33.568 -6.229 51.333 1.00 11.87 643 SER A N 1
ATOM 4409 C CA . SER A 1 570 ? 34.451 -5.408 52.173 1.00 11.83 643 SER A CA 1
ATOM 4410 C C . SER A 1 570 ? 33.878 -3.996 52.125 1.00 11.35 643 SER A C 1
ATOM 4411 O O . SER A 1 570 ? 33.058 -3.683 51.260 1.00 11.31 643 SER A O 1
ATOM 4414 N N . LEU A 1 571 ? 34.346 -3.146 53.035 1.00 11.76 644 LEU A N 1
ATOM 4415 C CA . LEU A 1 571 ? 33.837 -1.777 53.095 1.00 11.43 644 LEU A CA 1
ATOM 4416 C C . LEU A 1 571 ? 34.965 -0.803 53.369 1.00 12.06 644 LEU A C 1
ATOM 4417 O O . LEU A 1 571 ? 35.782 -1.027 54.281 1.00 12.40 644 LEU A O 1
ATOM 4422 N N . THR A 1 572 ? 35.016 0.255 52.567 1.00 10.99 645 THR A N 1
ATOM 4423 C CA . THR A 1 572 ? 35.908 1.389 52.849 1.00 10.66 645 THR A CA 1
ATOM 4424 C C . THR A 1 572 ? 35.044 2.628 52.885 1.00 10.27 645 THR A C 1
ATOM 4425 O O . THR A 1 572 ? 34.261 2.858 51.969 1.00 11.45 645 THR A O 1
ATOM 4429 N N . VAL A 1 573 ? 35.168 3.412 53.948 1.00 10.25 646 VAL A N 1
ATOM 4430 C CA . VAL A 1 573 ? 34.391 4.660 54.038 1.00 10.11 646 VAL A CA 1
ATOM 4431 C C . VAL A 1 573 ? 35.407 5.762 53.698 1.00 10.92 646 VAL A C 1
ATOM 4432 O O . VAL A 1 573 ? 36.443 5.850 54.344 1.00 11.26 646 VAL A O 1
ATOM 4436 N N . THR A 1 574 ? 35.110 6.594 52.691 1.00 11.64 647 THR A N 1
ATOM 4437 C CA . THR A 1 574 ? 36.134 7.405 52.020 1.00 11.20 647 THR A CA 1
ATOM 4438 C C . THR A 1 574 ? 36.199 8.876 52.403 1.00 11.69 647 THR A C 1
ATOM 4439 O O . THR A 1 574 ? 37.278 9.470 52.405 1.00 11.55 647 THR A O 1
ATOM 4443 N N . GLY A 1 575 ? 35.053 9.483 52.695 1.00 11.79 648 GLY A N 1
ATOM 4444 C CA . GLY A 1 575 ? 35.002 10.937 52.839 1.00 12.39 648 GLY A CA 1
ATOM 4445 C C . GLY A 1 575 ? 35.472 11.703 51.595 1.00 11.90 648 GLY A C 1
ATOM 4446 O O . GLY A 1 575 ? 35.868 12.874 51.684 1.00 12.14 648 GLY A O 1
ATOM 4447 N N . LEU A 1 576 ? 35.375 11.078 50.423 1.00 11.52 649 LEU A N 1
ATOM 4448 C CA . LEU A 1 576 ? 35.883 11.678 49.197 1.00 12.41 649 LEU A CA 1
ATOM 4449 C C . LEU A 1 576 ? 34.697 12.020 48.289 1.00 13.07 649 LEU A C 1
ATOM 4450 O O . LEU A 1 576 ? 33.994 11.128 47.797 1.00 12.39 649 LEU A O 1
ATOM 4455 N N . GLU A 1 577 ? 34.452 13.310 48.087 1.00 13.76 650 GLU A N 1
ATOM 4456 C CA . GLU A 1 577 ? 33.270 13.683 47.333 1.00 14.82 650 GLU A CA 1
ATOM 4457 C C . GLU A 1 577 ? 33.528 13.858 45.846 1.00 13.69 650 GLU A C 1
ATOM 4458 O O . GLU A 1 577 ? 34.674 13.763 45.386 1.00 13.65 650 GLU A O 1
ATOM 4464 N N . HIS A 1 578 ? 32.449 14.100 45.097 1.00 13.51 651 HIS A N 1
ATOM 4465 C CA . HIS A 1 578 ? 32.522 14.249 43.630 1.00 13.85 651 HIS A CA 1
ATOM 4466 C C . HIS A 1 578 ? 33.635 15.183 43.147 1.00 14.30 651 HIS A C 1
ATOM 4467 O O . HIS A 1 578 ? 34.390 14.841 42.222 1.00 13.35 651 HIS A O 1
ATOM 4474 N N . ASP A 1 579 ? 33.753 16.356 43.766 1.00 14.00 652 ASP A N 1
ATOM 4475 C CA . ASP A 1 579 ? 34.748 17.319 43.283 1.00 15.11 652 ASP A CA 1
ATOM 4476 C C . ASP A 1 579 ? 36.194 17.061 43.778 1.00 15.65 652 ASP A C 1
ATOM 4477 O O . ASP A 1 579 ? 37.105 17.845 43.516 1.00 16.48 652 ASP A O 1
ATOM 4482 N N . GLY A 1 580 ? 36.395 15.978 44.515 1.00 15.06 653 GLY A N 1
ATOM 4483 C CA . GLY A 1 580 ? 37.718 15.592 44.964 1.00 15.71 653 GLY A CA 1
ATOM 4484 C C . GLY A 1 580 ? 38.061 16.065 46.366 1.00 16.62 653 GLY A C 1
ATOM 4485 O O . GLY A 1 580 ? 39.158 15.765 46.872 1.00 18.31 653 GLY A O 1
ATOM 4486 N N . THR A 1 581 ? 37.150 16.811 47.001 1.00 15.97 654 THR A N 1
ATOM 4487 C CA . THR A 1 581 ? 37.398 17.268 48.372 1.00 16.15 654 THR A CA 1
ATOM 4488 C C . THR A 1 581 ? 37.425 16.062 49.300 1.00 16.11 654 THR A C 1
ATOM 4489 O O . THR A 1 581 ? 36.507 15.234 49.288 1.00 15.97 654 THR A O 1
ATOM 4493 N N . GLN A 1 582 ? 38.494 15.964 50.081 1.00 15.95 655 GLN A N 1
ATOM 4494 C CA . GLN A 1 582 ? 38.669 14.862 51.029 1.00 14.16 655 GLN A CA 1
ATOM 4495 C C . GLN A 1 582 ? 38.425 15.353 52.460 1.00 14.00 655 GLN A C 1
ATOM 4496 O O . GLN A 1 582 ? 39.124 16.262 52.956 1.00 15.15 655 GLN A O 1
ATOM 4502 N N . GLN A 1 583 ? 37.450 14.752 53.125 1.00 14.11 656 GLN A N 1
ATOM 4503 C CA . GLN A 1 583 ? 37.174 15.083 54.515 1.00 14.33 656 GLN A CA 1
ATOM 4504 C C . GLN A 1 583 ? 38.297 14.649 55.439 1.00 13.47 656 GLN A C 1
ATOM 4505 O O . GLN A 1 583 ? 38.860 13.565 55.263 1.00 14.11 656 GLN A O 1
ATOM 4511 N N . SER A 1 584 ? 38.596 15.482 56.444 1.00 13.77 657 SER A N 1
ATOM 4512 C CA . SER A 1 584 ? 39.537 15.115 57.498 1.00 14.68 657 SER A CA 1
ATOM 4513 C C . SER A 1 584 ? 38.948 14.059 58.412 1.00 13.61 657 SER A C 1
ATOM 4514 O O . SER A 1 584 ? 39.637 13.138 58.826 1.00 14.14 657 SER A O 1
ATOM 4517 N N . ALA A 1 585 ? 37.676 14.218 58.764 1.00 13.08 658 ALA A N 1
ATOM 4518 C CA . ALA A 1 585 ? 36.982 13.236 59.596 1.00 14.69 658 ALA A CA 1
ATOM 4519 C C . ALA A 1 585 ? 36.066 12.385 58.727 1.00 14.47 658 ALA A C 1
ATOM 4520 O O . ALA A 1 585 ? 35.130 12.909 58.110 1.00 16.01 658 ALA A O 1
ATOM 4522 N N . VAL A 1 586 ? 36.306 11.072 58.716 1.00 12.13 659 VAL A N 1
ATOM 4523 C CA . VAL A 1 586 ? 35.455 10.137 57.990 1.00 12.47 659 VAL A CA 1
ATOM 4524 C C . VAL A 1 586 ? 34.578 9.428 59.001 1.00 13.00 659 VAL A C 1
ATOM 4525 O O . VAL A 1 586 ? 35.052 9.030 60.060 1.00 14.13 659 VAL A O 1
ATOM 4529 N N . ARG A 1 587 ? 33.290 9.294 58.701 1.00 13.14 660 ARG A N 1
ATOM 4530 C CA A ARG A 1 587 ? 32.313 8.935 59.740 0.75 13.59 660 ARG A CA 1
ATOM 4531 C CA B ARG A 1 587 ? 32.353 8.906 59.751 0.25 13.33 660 ARG A CA 1
ATOM 4532 C C . ARG A 1 587 ? 31.434 7.725 59.431 1.00 12.70 660 ARG A C 1
ATOM 4533 O O . ARG A 1 587 ? 30.826 7.635 58.353 1.00 13.06 660 ARG A O 1
ATOM 4548 N N . VAL A 1 588 ? 31.315 6.841 60.411 1.00 12.19 661 VAL A N 1
ATOM 4549 C CA . VAL A 1 588 ? 30.296 5.797 60.415 1.00 11.50 661 VAL A CA 1
ATOM 4550 C C . VAL A 1 588 ? 29.457 6.074 61.654 1.00 11.53 661 VAL A C 1
ATOM 4551 O O . VAL A 1 588 ? 30.003 6.192 62.736 1.00 12.80 661 VAL A O 1
ATOM 4555 N N A LYS A 1 589 ? 28.150 6.221 61.494 0.74 11.18 662 LYS A N 1
ATOM 4556 N N B LYS A 1 589 ? 28.145 6.165 61.472 0.26 11.61 662 LYS A N 1
ATOM 4557 C CA A LYS A 1 589 ? 27.293 6.489 62.658 0.74 12.06 662 LYS A CA 1
ATOM 4558 C CA B LYS A 1 589 ? 27.229 6.487 62.560 0.26 12.41 662 LYS A CA 1
ATOM 4559 C C A LYS A 1 589 ? 26.216 5.430 62.751 0.74 11.94 662 LYS A C 1
ATOM 4560 C C B LYS A 1 589 ? 26.205 5.383 62.729 0.26 12.20 662 LYS A C 1
ATOM 4561 O O A LYS A 1 589 ? 25.735 4.934 61.736 0.74 12.20 662 LYS A O 1
ATOM 4562 O O B LYS A 1 589 ? 25.743 4.804 61.746 0.26 12.35 662 LYS A O 1
ATOM 4573 N N . LEU A 1 590 ? 25.851 5.080 63.971 1.00 12.13 663 LEU A N 1
ATOM 4574 C CA . LEU A 1 590 ? 24.796 4.086 64.203 1.00 11.67 663 LEU A CA 1
ATOM 4575 C C . LEU A 1 590 ? 23.606 4.735 64.907 1.00 11.79 663 LEU A C 1
ATOM 4576 O O . LEU A 1 590 ? 23.781 5.443 65.911 1.00 12.04 663 LEU A O 1
ATOM 4581 N N . ASP A 1 591 ? 22.422 4.520 64.345 1.00 10.98 664 ASP A N 1
ATOM 4582 C CA . ASP A 1 591 ? 21.175 4.948 65.030 1.00 11.40 664 ASP A CA 1
ATOM 4583 C C . ASP A 1 591 ? 20.797 3.878 66.053 1.00 12.84 664 ASP A C 1
ATOM 4584 O O . ASP A 1 591 ? 21.656 3.098 66.498 1.00 12.08 664 ASP A O 1
ATOM 4589 N N . GLY A 1 592 ? 19.505 3.841 66.406 1.00 13.87 665 GLY A N 1
ATOM 4590 C CA . GLY A 1 592 ? 19.002 2.925 67.425 1.00 13.26 665 GLY A CA 1
ATOM 4591 C C . GLY A 1 592 ? 19.205 3.460 68.830 1.00 13.96 665 GLY A C 1
ATOM 4592 O O . GLY A 1 592 ? 19.735 4.550 69.031 1.00 13.79 665 GLY A O 1
ATOM 4593 N N . ASP A 1 593 ? 18.776 2.682 69.817 1.00 14.23 666 ASP A N 1
ATOM 4594 C CA . ASP A 1 593 ? 19.032 2.997 71.221 1.00 14.44 666 ASP A CA 1
ATOM 4595 C C . ASP A 1 593 ? 20.476 2.676 71.559 1.00 14.05 666 ASP A C 1
ATOM 4596 O O . ASP A 1 593 ? 21.135 3.406 72.309 1.00 14.57 666 ASP A O 1
ATOM 4601 N N . TYR A 1 594 ? 20.995 1.609 70.962 1.00 13.86 667 TYR A N 1
ATOM 4602 C CA . TYR A 1 594 ? 22.400 1.292 71.125 1.00 13.25 667 TYR A CA 1
ATOM 4603 C C . TYR A 1 594 ? 22.914 0.662 69.836 1.00 12.33 667 TYR A C 1
ATOM 4604 O O . TYR A 1 594 ? 22.154 0.058 69.070 1.00 12.67 667 TYR A O 1
ATOM 4613 N N . GLY A 1 595 ? 24.187 0.896 69.535 1.00 11.56 668 GLY A N 1
ATOM 4614 C CA . GLY A 1 595 ? 24.754 0.333 68.311 1.00 12.08 668 GLY A CA 1
ATOM 4615 C C . GLY A 1 595 ? 25.654 -0.820 68.644 1.00 12.73 668 GLY A C 1
ATOM 4616 O O . GLY A 1 595 ? 26.358 -0.777 69.662 1.00 14.98 668 GLY A O 1
ATOM 4617 N N . VAL A 1 596 ? 25.626 -1.842 67.795 1.00 11.32 669 VAL A N 1
ATOM 4618 C CA . VAL A 1 596 ? 26.374 -3.064 68.050 1.00 12.77 669 VAL A CA 1
ATOM 4619 C C . VAL A 1 596 ? 27.295 -3.314 66.855 1.00 13.05 669 VAL A C 1
ATOM 4620 O O . VAL A 1 596 ? 26.838 -3.350 65.716 1.00 14.26 669 VAL A O 1
ATOM 4624 N N . ILE A 1 597 ? 28.583 -3.508 67.122 1.00 11.81 670 ILE A N 1
ATOM 4625 C CA . ILE A 1 597 ? 29.505 -3.933 66.073 1.00 11.75 670 ILE A CA 1
ATOM 4626 C C . ILE A 1 597 ? 30.037 -5.261 66.575 1.00 11.78 670 ILE A C 1
ATOM 4627 O O . ILE A 1 597 ? 30.662 -5.314 67.630 1.00 12.16 670 ILE A O 1
ATOM 4632 N N . ALA A 1 598 ? 29.767 -6.337 65.838 1.00 12.10 671 ALA A N 1
ATOM 4633 C CA . ALA A 1 598 ? 29.985 -7.687 66.385 1.00 12.09 671 ALA A CA 1
ATOM 4634 C C . ALA A 1 598 ? 30.639 -8.620 65.404 1.00 12.80 671 ALA A C 1
ATOM 4635 O O . ALA A 1 598 ? 30.660 -8.368 64.182 1.00 12.89 671 ALA A O 1
ATOM 4637 N N . LYS A 1 599 ? 31.137 -9.728 65.951 1.00 12.59 672 LYS A N 1
ATOM 4638 C CA . LYS A 1 599 ? 31.887 -10.710 65.154 1.00 11.18 672 LYS A CA 1
ATOM 4639 C C . LYS A 1 599 ? 31.123 -12.021 65.077 1.00 11.43 672 LYS A C 1
ATOM 4640 O O . LYS A 1 599 ? 30.951 -12.695 66.077 1.00 12.19 672 LYS A O 1
ATOM 4646 N N . ASN A 1 600 ? 30.679 -12.397 63.888 1.00 11.89 673 ASN A N 1
ATOM 4647 C CA . ASN A 1 600 ? 29.903 -13.628 63.762 1.00 12.61 673 ASN A CA 1
ATOM 4648 C C . ASN A 1 600 ? 30.798 -14.844 64.026 1.00 13.31 673 ASN A C 1
ATOM 4649 O O . ASN A 1 600 ? 32.040 -14.754 63.962 1.00 13.86 673 ASN A O 1
ATOM 4654 N N . ILE A 1 601 ? 30.183 -15.985 64.309 1.00 14.59 674 ILE A N 1
ATOM 4655 C CA . ILE A 1 601 ? 30.964 -17.214 64.459 1.00 14.77 674 ILE A CA 1
ATOM 4656 C C . ILE A 1 601 ? 31.669 -17.565 63.129 1.00 15.02 674 ILE A C 1
ATOM 4657 O O . ILE A 1 601 ? 31.025 -17.615 62.076 1.00 16.14 674 ILE A O 1
ATOM 4662 N N . PRO A 1 602 ? 32.991 -17.763 63.154 1.00 15.43 675 PRO A N 1
ATOM 4663 C CA . PRO A 1 602 ? 33.664 -18.070 61.880 1.00 15.61 675 PRO A CA 1
ATOM 4664 C C . PRO A 1 602 ? 33.211 -19.402 61.319 1.00 17.37 675 PRO A C 1
ATOM 4665 O O . PRO A 1 602 ? 32.938 -20.364 62.080 1.00 17.86 675 PRO A O 1
ATOM 4669 N N . ILE A 1 603 ? 33.141 -19.478 59.998 1.00 18.41 676 ILE A N 1
ATOM 4670 C CA A ILE A 1 603 ? 32.803 -20.743 59.335 0.49 20.15 676 ILE A CA 1
ATOM 4671 C CA B ILE A 1 603 ? 32.799 -20.735 59.340 0.51 19.69 676 ILE A CA 1
ATOM 4672 C C . ILE A 1 603 ? 34.049 -21.610 59.139 1.00 20.67 676 ILE A C 1
ATOM 4673 O O . ILE A 1 603 ? 33.987 -22.840 59.265 1.00 23.27 676 ILE A O 1
ATOM 4682 N N . LYS A 1 604 ? 35.188 -20.986 58.847 1.00 19.59 677 LYS A N 1
ATOM 4683 C CA . LYS A 1 604 ? 36.405 -21.767 58.611 1.00 20.32 677 LYS A CA 1
ATOM 4684 C C . LYS A 1 604 ? 37.086 -22.238 59.900 1.00 20.52 677 LYS A C 1
ATOM 4685 O O . LYS A 1 604 ? 37.287 -23.443 60.094 1.00 22.69 677 LYS A O 1
ATOM 4691 N N . ASN A 1 605 ? 37.459 -21.279 60.756 1.00 18.53 678 ASN A N 1
ATOM 4692 C CA . ASN A 1 605 ? 38.236 -21.552 61.954 1.00 17.53 678 ASN A CA 1
ATOM 4693 C C . ASN A 1 605 ? 37.645 -20.807 63.147 1.00 16.65 678 ASN A C 1
ATOM 4694 O O . ASN A 1 605 ? 38.120 -19.725 63.515 1.00 16.25 678 ASN A O 1
ATOM 4699 N N . PRO A 1 606 ? 36.627 -21.400 63.780 1.00 16.96 679 PRO A N 1
ATOM 4700 C CA . PRO A 1 606 ? 35.946 -20.732 64.899 1.00 17.91 679 PRO A CA 1
ATOM 4701 C C . PRO A 1 606 ? 36.915 -20.369 66.020 1.00 17.04 679 PRO A C 1
ATOM 4702 O O . PRO A 1 606 ? 36.661 -19.402 66.734 1.00 17.85 679 PRO A O 1
ATOM 4706 N N . SER A 1 607 ? 38.002 -21.118 66.173 1.00 16.47 680 SER A N 1
ATOM 4707 C CA . SER A 1 607 ? 38.944 -20.856 67.254 1.00 16.70 680 SER A CA 1
ATOM 4708 C C . SER A 1 607 ? 39.692 -19.528 67.089 1.00 15.77 680 SER A C 1
ATOM 4709 O O . SER A 1 607 ? 40.426 -19.131 67.985 1.00 16.46 680 SER A O 1
ATOM 4712 N N . GLU A 1 608 ? 39.500 -18.851 65.951 1.00 14.64 681 GLU A N 1
ATOM 4713 C CA . GLU A 1 608 ? 40.118 -17.540 65.722 1.00 15.58 681 GLU A CA 1
ATOM 4714 C C . GLU A 1 608 ? 39.213 -16.385 66.133 1.00 14.29 681 GLU A C 1
ATOM 4715 O O . GLU A 1 608 ? 39.663 -15.225 66.136 1.00 13.79 681 GLU A O 1
ATOM 4721 N N . GLN A 1 609 ? 37.959 -16.685 66.462 1.00 12.51 682 GLN A N 1
ATOM 4722 C CA . GLN A 1 609 ? 36.912 -15.644 66.562 1.00 11.79 682 GLN A CA 1
ATOM 4723 C C . GLN A 1 609 ? 37.311 -14.431 67.406 1.00 12.11 682 GLN A C 1
ATOM 4724 O O . GLN A 1 609 ? 37.493 -14.539 68.635 1.00 12.16 682 GLN A O 1
ATOM 4730 N N . ARG A 1 610 ? 37.398 -13.272 66.746 1.00 11.13 683 ARG A N 1
ATOM 4731 C CA . ARG A 1 610 ? 37.697 -12.038 67.465 1.00 10.66 683 ARG A CA 1
ATOM 4732 C C . ARG A 1 610 ? 37.464 -10.835 66.569 1.00 10.70 683 ARG A C 1
ATOM 4733 O O . ARG A 1 610 ? 37.455 -10.935 65.326 1.00 10.71 683 ARG A O 1
ATOM 4741 N N . LEU A 1 611 ? 37.276 -9.703 67.228 1.00 10.48 684 LEU A N 1
ATOM 4742 C CA . LEU A 1 611 ? 37.141 -8.424 66.542 1.00 10.59 684 LEU A CA 1
ATOM 4743 C C . LEU A 1 611 ? 38.411 -7.620 66.832 1.00 11.59 684 LEU A C 1
ATOM 4744 O O . LEU A 1 611 ? 38.826 -7.523 67.991 1.00 11.96 684 LEU A O 1
ATOM 4749 N N . ILE A 1 612 ? 39.037 -7.058 65.793 1.00 12.07 685 ILE A N 1
ATOM 4750 C CA . ILE A 1 612 ? 40.293 -6.302 65.986 1.00 11.83 685 ILE A CA 1
ATOM 4751 C C . ILE A 1 612 ? 40.054 -4.849 65.559 1.00 12.16 685 ILE A C 1
ATOM 4752 O O . ILE A 1 612 ? 39.763 -4.569 64.395 1.00 13.78 685 ILE A O 1
ATOM 4757 N N . LEU A 1 613 ? 40.180 -3.928 66.498 1.00 10.98 686 LEU A N 1
ATOM 4758 C CA A LEU A 1 613 ? 40.022 -2.507 66.205 0.50 11.64 686 LEU A CA 1
ATOM 4759 C CA B LEU A 1 613 ? 40.018 -2.505 66.204 0.50 11.71 686 LEU A CA 1
ATOM 4760 C C . LEU A 1 613 ? 41.417 -1.942 66.094 1.00 10.98 686 LEU A C 1
ATOM 4761 O O . LEU A 1 613 ? 42.227 -2.141 66.993 1.00 11.90 686 LEU A O 1
ATOM 4770 N N . CYS A 1 614 ? 41.710 -1.248 64.990 1.00 11.21 687 CYS A N 1
ATOM 4771 C CA . CYS A 1 614 ? 43.099 -0.858 64.681 1.00 11.90 687 CYS A CA 1
ATOM 4772 C C . CYS A 1 614 ? 43.250 0.626 64.441 1.00 11.64 687 CYS A C 1
ATOM 4773 O O . CYS A 1 614 ? 42.485 1.198 63.662 1.00 12.70 687 CYS A O 1
ATOM 4776 N N . GLY A 1 615 ? 44.254 1.235 65.072 1.00 11.12 688 GLY A N 1
ATOM 4777 C CA . GLY A 1 615 ? 44.521 2.653 64.842 1.00 11.87 688 GLY A CA 1
ATOM 4778 C C . GLY A 1 615 ? 45.291 2.886 63.549 1.00 12.90 688 GLY A C 1
ATOM 4779 O O . GLY A 1 615 ? 45.358 4.042 63.081 1.00 13.29 688 GLY A O 1
ATOM 4780 N N . GLY A 1 616 ? 45.932 1.822 63.023 1.00 11.99 689 GLY A N 1
ATOM 4781 C CA . GLY A 1 616 ? 46.612 1.882 61.731 1.00 12.75 689 GLY A CA 1
ATOM 4782 C C . GLY A 1 616 ? 45.877 1.052 60.681 1.00 12.74 689 GLY A C 1
ATOM 4783 O O . GLY A 1 616 ? 44.768 0.560 60.907 1.00 12.82 689 GLY A O 1
ATOM 4784 N N . GLU A 1 617 ? 46.512 0.891 59.526 1.00 13.37 690 GLU A N 1
ATOM 4785 C CA A GLU A 1 617 ? 45.823 0.381 58.351 0.78 14.61 690 GLU A CA 1
ATOM 4786 C CA B GLU A 1 617 ? 45.864 0.364 58.327 0.22 15.28 690 GLU A CA 1
ATOM 4787 C C . GLU A 1 617 ? 45.657 -1.144 58.365 1.00 15.02 690 GLU A C 1
ATOM 4788 O O . GLU A 1 617 ? 44.738 -1.683 57.724 1.00 16.08 690 GLU A O 1
ATOM 4799 N N . THR A 1 618 ? 46.508 -1.828 59.128 1.00 15.25 691 THR A N 1
ATOM 4800 C CA . THR A 1 618 ? 46.469 -3.288 59.188 1.00 16.97 691 THR A CA 1
ATOM 4801 C C . THR A 1 618 ? 46.489 -3.764 60.646 1.00 16.99 691 THR A C 1
ATOM 4802 O O . THR A 1 618 ? 46.928 -3.015 61.527 1.00 18.14 691 THR A O 1
ATOM 4806 N N . PRO A 1 619 ? 46.060 -5.021 60.904 1.00 16.18 692 PRO A N 1
ATOM 4807 C CA . PRO A 1 619 ? 45.926 -5.482 62.287 1.00 15.89 692 PRO A CA 1
ATOM 4808 C C . PRO A 1 619 ? 47.219 -5.997 62.921 1.00 15.64 692 PRO A C 1
ATOM 4809 O O . PRO A 1 619 ? 47.271 -7.089 63.485 1.00 16.55 692 PRO A O 1
ATOM 4813 N N . TYR A 1 620 ? 48.242 -5.169 62.891 1.00 15.19 693 TYR A N 1
ATOM 4814 C CA . TYR A 1 620 ? 49.559 -5.547 63.426 1.00 16.59 693 TYR A CA 1
ATOM 4815 C C . TYR A 1 620 ? 50.065 -4.397 64.256 1.00 16.34 693 TYR A C 1
ATOM 4816 O O . TYR A 1 620 ? 49.852 -3.258 63.883 1.00 15.27 693 TYR A O 1
ATOM 4825 N N . THR A 1 621 ? 50.731 -4.681 65.373 1.00 17.49 694 THR A N 1
ATOM 4826 C CA . THR A 1 621 ? 51.179 -3.596 66.242 1.00 18.94 694 THR A CA 1
ATOM 4827 C C . THR A 1 621 ? 52.271 -2.748 65.591 1.00 19.01 694 THR A C 1
ATOM 4828 O O . THR A 1 621 ? 52.556 -1.642 66.045 1.00 20.63 694 THR A O 1
ATOM 4832 N N . THR A 1 622 ? 52.888 -3.258 64.538 1.00 18.23 695 THR A N 1
ATOM 4833 C CA . THR A 1 622 ? 53.856 -2.449 63.801 1.00 19.77 695 THR A CA 1
ATOM 4834 C C . THR A 1 622 ? 53.167 -1.333 62.989 1.00 17.44 695 THR A C 1
ATOM 4835 O O . THR A 1 622 ? 53.823 -0.385 62.531 1.00 18.39 695 THR A O 1
ATOM 4839 N N . ASP A 1 623 ? 51.849 -1.410 62.846 1.00 15.19 696 ASP A N 1
ATOM 4840 C CA . ASP A 1 623 ? 51.117 -0.414 62.061 1.00 15.53 696 ASP A CA 1
ATOM 4841 C C . ASP A 1 623 ? 50.237 0.487 62.907 1.00 13.90 696 ASP A C 1
ATOM 4842 O O . ASP A 1 623 ? 49.739 1.495 62.406 1.00 12.94 696 ASP A O 1
ATOM 4847 N N . GLY A 1 624 ? 50.016 0.120 64.168 1.00 13.09 697 GLY A N 1
ATOM 4848 C CA . GLY A 1 624 ? 49.141 0.927 65.014 1.00 12.20 697 GLY A CA 1
ATOM 4849 C C . GLY A 1 624 ? 48.771 0.199 66.295 1.00 12.84 697 GLY A C 1
ATOM 4850 O O . GLY A 1 624 ? 48.974 -1.010 66.441 1.00 14.40 697 GLY A O 1
ATOM 4851 N N A SER A 1 625 ? 48.251 0.942 67.257 0.73 12.32 698 SER A N 1
ATOM 4852 N N B SER A 1 625 ? 48.206 0.948 67.231 0.27 12.83 698 SER A N 1
ATOM 4853 C CA A SER A 1 625 ? 47.642 0.312 68.431 0.73 11.25 698 SER A CA 1
ATOM 4854 C CA B SER A 1 625 ? 47.592 0.348 68.407 0.27 12.68 698 SER A CA 1
ATOM 4855 C C A SER A 1 625 ? 46.425 -0.510 68.010 0.73 12.22 698 SER A C 1
ATOM 4856 C C B SER A 1 625 ? 46.437 -0.549 67.972 0.27 12.42 698 SER A C 1
ATOM 4857 O O A SER A 1 625 ? 45.783 -0.209 66.997 0.73 13.43 698 SER A O 1
ATOM 4858 O O B SER A 1 625 ? 45.854 -0.351 66.905 0.27 12.80 698 SER A O 1
ATOM 4863 N N . LEU A 1 626 ? 46.120 -1.541 68.797 1.00 11.55 699 LEU A N 1
ATOM 4864 C CA . LEU A 1 626 ? 45.023 -2.481 68.501 1.00 12.32 699 LEU A CA 1
ATOM 4865 C C . LEU A 1 626 ? 44.252 -2.757 69.783 1.00 12.00 699 LEU A C 1
ATOM 4866 O O . LEU A 1 626 ? 44.863 -2.869 70.853 1.00 13.17 699 LEU A O 1
ATOM 4871 N N . LEU A 1 627 ? 42.930 -2.916 69.670 1.00 11.46 700 LEU A N 1
ATOM 4872 C CA . LEU A 1 627 ? 42.177 -3.564 70.748 1.00 10.25 700 LEU A CA 1
ATOM 4873 C C . LEU A 1 627 ? 41.585 -4.845 70.162 1.00 10.49 700 LEU A C 1
ATOM 4874 O O . LEU A 1 627 ? 40.882 -4.810 69.145 1.00 10.99 700 LEU A O 1
ATOM 4879 N N . GLN A 1 628 ? 41.901 -5.985 70.774 1.00 11.22 701 GLN A N 1
ATOM 4880 C CA . GLN A 1 628 ? 41.351 -7.253 70.295 1.00 10.73 701 GLN A CA 1
ATOM 4881 C C . GLN A 1 628 ? 40.346 -7.765 71.327 1.00 11.31 701 GLN A C 1
ATOM 4882 O O . GLN A 1 628 ? 40.655 -7.891 72.532 1.00 12.31 701 GLN A O 1
ATOM 4888 N N . LEU A 1 629 ? 39.145 -8.056 70.853 1.00 10.77 702 LEU A N 1
ATOM 4889 C CA . LEU A 1 629 ? 38.098 -8.597 71.720 1.00 11.36 702 LEU A CA 1
ATOM 4890 C C . LEU A 1 629 ? 37.864 -10.024 71.237 1.00 11.46 702 LEU A C 1
ATOM 4891 O O . LEU A 1 629 ? 37.430 -10.217 70.092 1.00 11.20 702 LEU A O 1
ATOM 4896 N N . TYR A 1 630 ? 38.185 -11.025 72.065 1.00 11.27 703 TYR A N 1
ATOM 4897 C CA . TYR A 1 630 ? 38.018 -12.418 71.638 1.00 11.83 703 TYR A CA 1
ATOM 4898 C C . TYR A 1 630 ? 36.589 -12.913 71.872 1.00 13.12 703 TYR A C 1
ATOM 4899 O O . TYR A 1 630 ? 35.956 -12.534 72.851 1.00 14.30 703 TYR A O 1
ATOM 4908 N N . GLY A 1 631 ? 36.086 -13.734 70.959 1.00 12.05 704 GLY A N 1
ATOM 4909 C CA . GLY A 1 631 ? 34.765 -14.332 71.090 1.00 11.89 704 GLY A CA 1
ATOM 4910 C C . GLY A 1 631 ? 34.792 -15.570 71.977 1.00 12.97 704 GLY A C 1
ATOM 4911 O O . GLY A 1 631 ? 35.855 -16.085 72.368 1.00 13.87 704 GLY A O 1
ATOM 4912 N N . SER A 1 632 ? 33.597 -16.084 72.233 1.00 13.73 705 SER A N 1
ATOM 4913 C CA . SER A 1 632 ? 33.421 -17.297 73.031 1.00 14.50 705 SER A CA 1
ATOM 4914 C C . SER A 1 632 ? 33.954 -18.555 72.347 1.00 14.92 705 SER A C 1
ATOM 4915 O O . SER A 1 632 ? 34.198 -19.578 73.019 1.00 16.22 705 SER A O 1
ATOM 4918 N N . ASN A 1 633 ? 34.126 -18.494 71.028 1.00 13.34 706 ASN A N 1
ATOM 4919 C CA . ASN A 1 633 ? 34.657 -19.668 70.305 1.00 14.06 706 ASN A CA 1
ATOM 4920 C C . ASN A 1 633 ? 36.170 -19.656 70.183 1.00 14.47 706 ASN A C 1
ATOM 4921 O O . ASN A 1 633 ? 36.758 -20.643 69.752 1.00 16.33 706 ASN A O 1
ATOM 4926 N N . HIS A 1 634 ? 36.811 -18.559 70.590 1.00 14.30 707 HIS A N 1
ATOM 4927 C CA . HIS A 1 634 ? 38.251 -18.466 70.466 1.00 14.12 707 HIS A CA 1
ATOM 4928 C C . HIS A 1 634 ? 38.960 -19.549 71.313 1.00 15.05 707 HIS A C 1
ATOM 4929 O O . HIS A 1 634 ? 38.435 -19.978 72.339 1.00 15.97 707 HIS A O 1
ATOM 4936 N N . THR A 1 635 ? 40.139 -19.987 70.886 1.00 16.33 708 THR A N 1
ATOM 4937 C CA . THR A 1 635 ? 40.971 -20.858 71.721 1.00 18.49 708 THR A CA 1
ATOM 4938 C C . THR A 1 635 ? 41.054 -20.417 73.191 1.00 17.93 708 THR A C 1
ATOM 4939 O O . THR A 1 635 ? 41.025 -21.261 74.110 1.00 19.17 708 THR A O 1
ATOM 4943 N N . TYR A 1 636 ? 41.179 -19.101 73.399 1.00 16.94 709 TYR A N 1
ATOM 4944 C CA . TYR A 1 636 ? 41.163 -18.506 74.734 1.00 17.28 709 TYR A CA 1
ATOM 4945 C C . TYR A 1 636 ? 39.920 -17.624 74.814 1.00 16.65 709 TYR A C 1
ATOM 4946 O O . TYR A 1 636 ? 39.963 -16.432 74.523 1.00 16.53 709 TYR A O 1
ATOM 4955 N N . PRO A 1 637 ? 38.788 -18.218 75.186 1.00 17.01 710 PRO A N 1
ATOM 4956 C CA . PRO A 1 637 ? 37.522 -17.494 75.043 1.00 16.54 710 PRO A CA 1
ATOM 4957 C C . PRO A 1 637 ? 37.467 -16.189 75.845 1.00 15.07 710 PRO A C 1
ATOM 4958 O O . PRO A 1 637 ? 37.955 -16.114 76.987 1.00 15.31 710 PRO A O 1
ATOM 4962 N N . ASN A 1 638 ? 36.870 -15.174 75.237 1.00 12.99 711 ASN A N 1
ATOM 4963 C CA . ASN A 1 638 ? 36.323 -14.056 76.008 1.00 13.23 711 ASN A CA 1
ATOM 4964 C C . ASN A 1 638 ? 37.375 -13.164 76.662 1.00 13.67 711 ASN A C 1
ATOM 4965 O O . ASN A 1 638 ? 37.043 -12.397 77.565 1.00 13.90 711 ASN A O 1
ATOM 4970 N N . ARG A 1 639 ? 38.624 -13.243 76.192 1.00 14.21 712 ARG A N 1
ATOM 4971 C CA . ARG A 1 639 ? 39.674 -12.288 76.599 1.00 15.00 712 ARG A CA 1
ATOM 4972 C C . ARG A 1 639 ? 39.535 -10.960 75.857 1.00 13.52 712 ARG A C 1
ATOM 4973 O O . ARG A 1 639 ? 39.005 -10.899 74.756 1.00 13.51 712 ARG A O 1
ATOM 4981 N N . ALA A 1 640 ? 40.045 -9.907 76.461 1.00 12.54 713 ALA A N 1
ATOM 4982 C CA . ALA A 1 640 ? 40.252 -8.662 75.718 1.00 12.15 713 ALA A CA 1
ATOM 4983 C C . ALA A 1 640 ? 41.706 -8.279 75.907 1.00 12.40 713 ALA A C 1
ATOM 4984 O O . ALA A 1 640 ? 42.233 -8.381 77.021 1.00 13.01 713 ALA A O 1
ATOM 4986 N N . ILE A 1 641 ? 42.382 -7.868 74.822 1.00 12.42 714 ILE A N 1
ATOM 4987 C CA . ILE A 1 641 ? 43.767 -7.477 74.944 1.00 13.07 714 ILE A CA 1
ATOM 4988 C C . ILE A 1 641 ? 43.992 -6.156 74.230 1.00 12.56 714 ILE A C 1
ATOM 4989 O O . ILE A 1 641 ? 43.623 -5.999 73.053 1.00 12.43 714 ILE A O 1
ATOM 4994 N N . LEU A 1 642 ? 44.600 -5.212 74.951 1.00 12.09 715 LEU A N 1
ATOM 4995 C CA . LEU A 1 642 ? 44.918 -3.898 74.394 1.00 11.38 715 LEU A CA 1
ATOM 4996 C C . LEU A 1 642 ? 46.412 -3.873 74.042 1.00 12.22 715 LEU A C 1
ATOM 4997 O O . LEU A 1 642 ? 47.248 -4.200 74.883 1.00 13.14 715 LEU A O 1
ATOM 5002 N N . TYR A 1 643 ? 46.725 -3.512 72.793 1.00 11.86 716 TYR A N 1
ATOM 5003 C CA . TYR A 1 643 ? 48.109 -3.414 72.310 1.00 12.65 716 TYR A CA 1
ATOM 5004 C C . TYR A 1 643 ? 48.399 -1.946 72.032 1.00 13.19 716 TYR A C 1
ATOM 5005 O O . TYR A 1 643 ? 47.762 -1.342 71.171 1.00 14.46 716 TYR A O 1
ATOM 5014 N N . ALA A 1 644 ? 49.311 -1.346 72.777 1.00 12.28 717 ALA A N 1
ATOM 5015 C CA . ALA A 1 644 ? 49.551 0.095 72.603 1.00 12.62 717 ALA A CA 1
ATOM 5016 C C . ALA A 1 644 ? 51.045 0.362 72.768 1.00 13.07 717 ALA A C 1
ATOM 5017 O O . ALA A 1 644 ? 51.464 0.773 73.836 1.00 12.87 717 ALA A O 1
ATOM 5019 N N . PRO A 1 645 ? 51.853 0.092 71.715 1.00 14.25 718 PRO A N 1
ATOM 5020 C CA . PRO A 1 645 ? 53.301 0.266 71.830 1.00 15.51 718 PRO A CA 1
ATOM 5021 C C . PRO A 1 645 ? 53.683 1.675 72.294 1.00 15.55 718 PRO A C 1
ATOM 5022 O O . PRO A 1 645 ? 54.719 1.814 72.944 1.00 17.18 718 PRO A O 1
ATOM 5026 N N . GLY A 1 646 ? 52.890 2.690 71.955 1.00 14.98 719 GLY A N 1
ATOM 5027 C CA . GLY A 1 646 ? 53.182 4.057 72.389 1.00 15.36 719 GLY A CA 1
ATOM 5028 C C . GLY A 1 646 ? 52.712 4.392 73.797 1.00 14.77 719 GLY A C 1
ATOM 5029 O O . GLY A 1 646 ? 52.823 5.557 74.235 1.00 15.83 719 GLY A O 1
ATOM 5030 N N . GLY A 1 647 ? 52.188 3.391 74.504 1.00 14.02 720 GLY A N 1
ATOM 5031 C CA . GLY A 1 647 ? 51.636 3.602 75.842 1.00 13.31 720 GLY A CA 1
ATOM 5032 C C . GLY A 1 647 ? 50.119 3.611 75.824 1.00 12.46 720 GLY A C 1
ATOM 5033 O O . GLY A 1 647 ? 49.496 4.121 74.883 1.00 13.10 720 GLY A O 1
ATOM 5034 N N . ALA A 1 648 ? 49.523 2.980 76.842 1.00 11.21 721 ALA A N 1
ATOM 5035 C CA . ALA A 1 648 ? 48.082 2.968 76.978 1.00 11.51 721 ALA A CA 1
ATOM 5036 C C . ALA A 1 648 ? 47.700 3.943 78.092 1.00 12.93 721 ALA A C 1
ATOM 5037 O O . ALA A 1 648 ? 48.267 3.883 79.194 1.00 14.66 721 ALA A O 1
ATOM 5039 N N . TYR A 1 649 ? 46.759 4.841 77.821 1.00 12.47 722 TYR A N 1
ATOM 5040 C CA . TYR A 1 649 ? 46.426 5.851 78.824 1.00 12.34 722 TYR A CA 1
ATOM 5041 C C . TYR A 1 649 ? 44.953 5.895 79.121 1.00 13.16 722 TYR A C 1
ATOM 5042 O O . TYR A 1 649 ? 44.131 5.687 78.239 1.00 14.64 722 TYR A O 1
ATOM 5051 N N . THR A 1 650 ? 44.617 6.243 80.357 1.00 12.84 723 THR A N 1
ATOM 5052 C CA . THR A 1 650 ? 43.233 6.554 80.706 1.00 12.97 723 THR A CA 1
ATOM 5053 C C . THR A 1 650 ? 43.167 7.979 81.209 1.00 13.03 723 THR A C 1
ATOM 5054 O O . THR A 1 650 ? 43.938 8.374 82.067 1.00 14.58 723 THR A O 1
ATOM 5058 N N A GLN A 1 651 ? 42.263 8.766 80.647 0.50 12.73 724 GLN A N 1
ATOM 5059 N N B GLN A 1 651 ? 42.252 8.764 80.652 0.50 12.74 724 GLN A N 1
ATOM 5060 C CA A GLN A 1 651 ? 42.110 10.132 81.126 0.50 14.07 724 GLN A CA 1
ATOM 5061 C CA B GLN A 1 651 ? 42.080 10.147 81.102 0.50 13.97 724 GLN A CA 1
ATOM 5062 C C A GLN A 1 651 ? 41.441 10.151 82.495 0.50 14.16 724 GLN A C 1
ATOM 5063 C C B GLN A 1 651 ? 41.304 10.235 82.407 0.50 14.14 724 GLN A C 1
ATOM 5064 O O A GLN A 1 651 ? 41.733 11.013 83.317 0.50 15.51 724 GLN A O 1
ATOM 5065 O O B GLN A 1 651 ? 41.371 11.250 83.093 0.50 15.48 724 GLN A O 1
ATOM 5076 N N . ASN A 1 652 ? 40.561 9.187 82.744 1.00 13.49 725 ASN A N 1
ATOM 5077 C CA . ASN A 1 652 ? 39.696 9.224 83.920 1.00 14.19 725 ASN A CA 1
ATOM 5078 C C . ASN A 1 652 ? 39.912 8.069 84.877 1.00 14.49 725 ASN A C 1
ATOM 5079 O O . ASN A 1 652 ? 40.648 7.124 84.553 1.00 15.55 725 ASN A O 1
ATOM 5084 N N . ASN A 1 653 ? 39.303 8.178 86.060 1.00 13.68 726 ASN A N 1
ATOM 5085 C CA . ASN A 1 653 ? 39.458 7.176 87.109 1.00 14.01 726 ASN A CA 1
ATOM 5086 C C . ASN A 1 653 ? 39.152 5.825 86.531 1.00 13.53 726 ASN A C 1
ATOM 5087 O O . ASN A 1 653 ? 38.197 5.683 85.761 1.00 14.11 726 ASN A O 1
ATOM 5092 N N . PHE A 1 654 ? 39.977 4.841 86.894 1.00 12.72 727 PHE A N 1
ATOM 5093 C CA . PHE A 1 654 ? 39.896 3.529 86.286 1.00 12.59 727 PHE A CA 1
ATOM 5094 C C . PHE A 1 654 ? 39.690 2.531 87.396 1.00 12.34 727 PHE A C 1
ATOM 5095 O O . PHE A 1 654 ? 40.534 2.420 88.289 1.00 12.76 727 PHE A O 1
ATOM 5103 N N . MET A 1 655 ? 38.565 1.815 87.346 1.00 12.46 728 MET A N 1
ATOM 5104 C CA . MET A 1 655 ? 38.076 1.077 88.523 1.00 13.64 728 MET A CA 1
ATOM 5105 C C . MET A 1 655 ? 37.507 -0.260 88.131 1.00 13.11 728 MET A C 1
ATOM 5106 O O . MET A 1 655 ? 37.051 -0.438 86.986 1.00 12.93 728 MET A O 1
ATOM 5111 N N . PRO A 1 656 ? 37.495 -1.209 89.080 1.00 12.99 729 PRO A N 1
ATOM 5112 C CA . PRO A 1 656 ? 36.705 -2.417 88.854 1.00 13.28 729 PRO A CA 1
ATOM 5113 C C . PRO A 1 656 ? 35.217 -2.080 89.023 1.00 14.59 729 PRO A C 1
ATOM 5114 O O . PRO A 1 656 ? 34.851 -1.220 89.835 1.00 15.12 729 PRO A O 1
ATOM 5118 N N . TYR A 1 657 ? 34.357 -2.729 88.252 1.00 15.39 730 TYR A N 1
ATOM 5119 C CA . TYR A 1 657 ? 32.913 -2.476 88.380 1.00 17.37 730 TYR A CA 1
ATOM 5120 C C . TYR A 1 657 ? 32.354 -2.946 89.732 1.00 18.11 730 TYR A C 1
ATOM 5121 O O . TYR A 1 657 ? 31.597 -2.222 90.402 1.00 18.99 730 TYR A O 1
ATOM 5130 N N . LEU A 1 658 ? 32.717 -4.161 90.119 1.00 18.51 731 LEU A N 1
ATOM 5131 C CA . LEU A 1 658 ? 32.315 -4.689 91.425 1.00 21.18 731 LEU A CA 1
ATOM 5132 C C . LEU A 1 658 ? 33.377 -4.341 92.456 1.00 20.58 731 LEU A C 1
ATOM 5133 O O . LEU A 1 658 ? 34.546 -4.172 92.114 1.00 23.00 731 LEU A O 1
ATOM 5138 N N . ASP A 1 659 ? 32.958 -4.178 93.708 1.00 18.88 732 ASP A N 1
ATOM 5139 C CA . ASP A 1 659 ? 33.853 -3.831 94.804 1.00 19.25 732 ASP A CA 1
ATOM 5140 C C . ASP A 1 659 ? 34.393 -5.123 95.417 1.00 19.93 732 ASP A C 1
ATOM 5141 O O . ASP A 1 659 ? 33.613 -6.050 95.707 1.00 22.07 732 ASP A O 1
ATOM 5146 N N . GLY A 1 660 ? 35.718 -5.181 95.583 1.00 19.51 733 GLY A N 1
ATOM 5147 C CA . GLY A 1 660 ? 36.387 -6.273 96.281 1.00 19.14 733 GLY A CA 1
ATOM 5148 C C . GLY A 1 660 ? 36.375 -7.618 95.591 1.00 19.52 733 GLY A C 1
ATOM 5149 O O . GLY A 1 660 ? 36.551 -8.638 96.279 1.00 22.15 733 GLY A O 1
ATOM 5150 N N . GLN A 1 661 ? 36.209 -7.661 94.263 1.00 18.11 734 GLN A N 1
ATOM 5151 C CA . GLN A 1 661 ? 36.040 -8.965 93.573 1.00 19.33 734 GLN A CA 1
ATOM 5152 C C . GLN A 1 661 ? 36.967 -9.220 92.377 1.00 17.26 734 GLN A C 1
ATOM 5153 O O . GLN A 1 661 ? 37.118 -10.371 91.945 1.00 17.90 734 GLN A O 1
ATOM 5159 N N . VAL A 1 662 ? 37.597 -8.158 91.879 1.00 16.40 735 VAL A N 1
ATOM 5160 C CA . VAL A 1 662 ? 38.341 -8.160 90.617 1.00 17.26 735 VAL A CA 1
ATOM 5161 C C . VAL A 1 662 ? 39.798 -7.857 90.960 1.00 15.52 735 VAL A C 1
ATOM 5162 O O . VAL A 1 662 ? 40.070 -6.885 91.657 1.00 15.08 735 VAL A O 1
ATOM 5166 N N . SER A 1 663 ? 40.744 -8.666 90.494 1.00 15.81 736 SER A N 1
ATOM 5167 C CA . SER A 1 663 ? 42.135 -8.395 90.840 1.00 16.85 736 SER A CA 1
ATOM 5168 C C . SER A 1 663 ? 42.803 -7.467 89.843 1.00 14.96 736 SER A C 1
ATOM 5169 O O . SER A 1 663 ? 42.391 -7.380 88.677 1.00 14.45 736 SER A O 1
ATOM 5172 N N . LEU A 1 664 ? 43.828 -6.765 90.324 1.00 14.61 737 LEU A N 1
ATOM 5173 C CA . LEU A 1 664 ? 44.650 -5.865 89.503 1.00 13.74 737 LEU A CA 1
ATOM 5174 C C . LEU A 1 664 ? 45.990 -6.573 89.353 1.00 14.37 737 LEU A C 1
ATOM 5175 O O . LEU A 1 664 ? 46.779 -6.660 90.302 1.00 15.59 737 LEU A O 1
ATOM 5180 N N . GLY A 1 665 ? 46.239 -7.103 88.169 1.00 14.49 738 GLY A N 1
ATOM 5181 C CA . GLY A 1 665 ? 47.291 -8.110 88.016 1.00 15.63 738 GLY A CA 1
ATOM 5182 C C . GLY A 1 665 ? 46.793 -9.467 88.517 1.00 16.57 738 GLY A C 1
ATOM 5183 O O . GLY A 1 665 ? 45.634 -9.618 89.001 1.00 18.25 738 GLY A O 1
ATOM 5184 N N . GLY A 1 666 ? 47.686 -10.447 88.438 1.00 16.53 739 GLY A N 1
ATOM 5185 C CA . GLY A 1 666 ? 47.415 -11.787 88.928 1.00 17.13 739 GLY A CA 1
ATOM 5186 C C . GLY A 1 666 ? 48.722 -12.492 89.287 1.00 18.03 739 GLY A C 1
ATOM 5187 O O . GLY A 1 666 ? 49.797 -11.984 89.005 1.00 18.37 739 GLY A O 1
ATOM 5188 N N . ALA A 1 667 ? 48.619 -13.669 89.895 1.00 20.18 740 ALA A N 1
ATOM 5189 C CA . ALA A 1 667 ? 49.797 -14.409 90.366 1.00 23.12 740 ALA A CA 1
ATOM 5190 C C . ALA A 1 667 ? 50.849 -14.662 89.291 1.00 23.88 740 ALA A C 1
ATOM 5191 O O . ALA A 1 667 ? 52.034 -14.686 89.599 1.00 24.91 740 ALA A O 1
ATOM 5193 N N . SER A 1 668 ? 50.424 -14.881 88.046 1.00 23.49 741 SER A N 1
ATOM 5194 C CA A SER A 1 668 ? 51.342 -15.092 86.928 0.70 25.70 741 SER A CA 1
ATOM 5195 C CA B SER A 1 668 ? 51.396 -15.058 86.968 0.30 21.33 741 SER A CA 1
ATOM 5196 C C . SER A 1 668 ? 51.307 -13.931 85.950 1.00 21.53 741 SER A C 1
ATOM 5197 O O . SER A 1 668 ? 51.784 -14.058 84.831 1.00 21.09 741 SER A O 1
ATOM 5202 N N . ASN A 1 669 ? 50.712 -12.817 86.369 1.00 18.49 742 ASN A N 1
ATOM 5203 C CA . ASN A 1 669 ? 50.624 -11.617 85.530 1.00 16.83 742 ASN A CA 1
ATOM 5204 C C . ASN A 1 669 ? 50.833 -10.430 86.428 1.00 15.85 742 ASN A C 1
ATOM 5205 O O . ASN A 1 669 ? 49.899 -9.643 86.683 1.00 15.00 742 ASN A O 1
ATOM 5210 N N . ARG A 1 670 ? 52.050 -10.326 86.957 1.00 15.96 743 ARG A N 1
ATOM 5211 C CA . ARG A 1 670 ? 52.367 -9.258 87.902 1.00 15.75 743 ARG A CA 1
ATOM 5212 C C . ARG A 1 670 ? 52.838 -8.019 87.155 1.00 14.77 743 ARG A C 1
ATOM 5213 O O . ARG A 1 670 ? 53.673 -8.105 86.259 1.00 15.40 743 ARG A O 1
ATOM 5221 N N . TRP A 1 671 ? 52.319 -6.859 87.536 1.00 14.08 744 TRP A N 1
ATOM 5222 C CA . TRP A 1 671 ? 52.871 -5.590 87.019 1.00 14.00 744 TRP A CA 1
ATOM 5223 C C . TRP A 1 671 ? 54.317 -5.496 87.482 1.00 14.86 744 TRP A C 1
ATOM 5224 O O . TRP A 1 671 ? 54.668 -6.007 88.552 1.00 15.63 744 TRP A O 1
ATOM 5235 N N . SER A 1 672 ? 55.172 -4.853 86.702 1.00 15.20 745 SER A N 1
ATOM 5236 C CA . SER A 1 672 ? 56.566 -4.729 87.159 1.00 17.46 745 SER A CA 1
ATOM 5237 C C . SER A 1 672 ? 56.661 -3.846 88.400 1.00 18.63 745 SER A C 1
ATOM 5238 O O . SER A 1 672 ? 57.431 -4.135 89.325 1.00 20.17 745 SER A O 1
ATOM 5241 N N . GLU A 1 673 ? 55.855 -2.780 88.432 1.00 17.82 746 GLU A N 1
ATOM 5242 C CA . GLU A 1 673 ? 55.969 -1.784 89.476 1.00 18.15 746 GLU A CA 1
ATOM 5243 C C . GLU A 1 673 ? 54.736 -0.904 89.360 1.00 16.94 746 GLU A C 1
ATOM 5244 O O . GLU A 1 673 ? 54.208 -0.719 88.258 1.00 17.08 746 GLU A O 1
ATOM 5250 N N . VAL A 1 674 ? 54.276 -0.374 90.493 1.00 16.21 747 VAL A N 1
ATOM 5251 C CA . VAL A 1 674 ? 53.084 0.461 90.542 1.00 16.34 747 VAL A CA 1
ATOM 5252 C C . VAL A 1 674 ? 53.519 1.861 90.953 1.00 16.73 747 VAL A C 1
ATOM 5253 O O . VAL A 1 674 ? 54.290 2.012 91.906 1.00 17.58 747 VAL A O 1
ATOM 5257 N N . TYR A 1 675 ? 53.020 2.882 90.257 1.00 15.87 748 TYR A N 1
ATOM 5258 C CA . TYR A 1 675 ? 53.443 4.255 90.514 1.00 15.38 748 TYR A CA 1
ATOM 5259 C C . TYR A 1 675 ? 52.229 5.040 90.966 1.00 15.16 748 TYR A C 1
ATOM 5260 O O . TYR A 1 675 ? 51.226 5.089 90.249 1.00 15.63 748 TYR A O 1
ATOM 5269 N N . ALA A 1 676 ? 52.308 5.671 92.133 1.00 15.23 749 ALA A N 1
ATOM 5270 C CA . ALA A 1 676 ? 51.164 6.451 92.641 1.00 15.06 749 ALA A CA 1
ATOM 5271 C C . ALA A 1 676 ? 51.673 7.554 93.561 1.00 16.16 749 ALA A C 1
ATOM 5272 O O . ALA A 1 676 ? 52.755 7.436 94.124 1.00 17.58 749 ALA A O 1
ATOM 5274 N N . SER A 1 677 ? 50.881 8.605 93.735 1.00 16.35 750 SER A N 1
ATOM 5275 C CA . SER A 1 677 ? 51.358 9.762 94.464 1.00 19.20 750 SER A CA 1
ATOM 5276 C C . SER A 1 677 ? 51.498 9.453 95.936 1.00 20.79 750 SER A C 1
ATOM 5277 O O . SER A 1 677 ? 52.324 10.038 96.632 1.00 22.07 750 SER A O 1
ATOM 5280 N N . THR A 1 678 ? 50.657 8.557 96.420 1.00 22.23 751 THR A N 1
ATOM 5281 C CA . THR A 1 678 ? 50.833 8.073 97.780 1.00 24.12 751 THR A CA 1
ATOM 5282 C C . THR A 1 678 ? 51.129 6.598 97.719 1.00 23.39 751 THR A C 1
ATOM 5283 O O . THR A 1 678 ? 50.517 5.877 96.928 1.00 22.08 751 THR A O 1
ATOM 5287 N N . GLY A 1 679 ? 52.077 6.160 98.548 1.00 24.23 752 GLY A N 1
ATOM 5288 C CA . GLY A 1 679 ? 52.501 4.775 98.558 1.00 25.47 752 GLY A CA 1
ATOM 5289 C C . GLY A 1 679 ? 51.682 3.859 99.447 1.00 25.87 752 GLY A C 1
ATOM 5290 O O . GLY A 1 679 ? 51.976 2.673 99.555 1.00 27.48 752 GLY A O 1
ATOM 5291 N N . THR A 1 680 ? 50.655 4.401 100.092 1.00 24.38 753 THR A N 1
ATOM 5292 C CA . THR A 1 680 ? 49.770 3.589 100.923 1.00 23.59 753 THR A CA 1
ATOM 5293 C C . THR A 1 680 ? 48.494 3.271 100.175 1.00 21.10 753 THR A C 1
ATOM 5294 O O . THR A 1 680 ? 47.802 4.180 99.729 1.00 20.95 753 THR A O 1
ATOM 5298 N N . ILE A 1 681 ? 48.189 1.975 100.018 1.00 19.37 754 ILE A N 1
ATOM 5299 C CA . ILE A 1 681 ? 46.930 1.579 99.380 1.00 19.87 754 ILE A CA 1
ATOM 5300 C C . ILE A 1 681 ? 45.773 1.928 100.311 1.00 20.18 754 ILE A C 1
ATOM 5301 O O . ILE A 1 681 ? 45.829 1.648 101.509 1.00 21.64 754 ILE A O 1
ATOM 5306 N N . ASN A 1 682 ? 44.749 2.564 99.753 1.00 18.80 755 ASN A N 1
ATOM 5307 C CA . ASN A 1 682 ? 43.540 2.900 100.485 1.00 19.74 755 ASN A CA 1
ATOM 5308 C C . ASN A 1 682 ? 42.602 1.700 100.504 1.00 20.81 755 ASN A C 1
ATOM 5309 O O . ASN A 1 682 ? 42.171 1.230 99.459 1.00 20.10 755 ASN A O 1
ATOM 5314 N N . THR A 1 683 ? 42.259 1.214 101.693 1.00 22.20 756 THR A N 1
ATOM 5315 C CA . THR A 1 683 ? 41.483 -0.015 101.778 1.00 23.61 756 THR A CA 1
ATOM 5316 C C . THR A 1 683 ? 40.005 0.303 101.949 1.00 24.75 756 THR A C 1
ATOM 5317 O O . THR A 1 683 ? 39.576 1.479 101.801 1.00 26.60 756 THR A O 1
ATOM 5322 N N . ASN B 1 32 ? 3.031 -12.434 0.024 1.00 36.69 105 ASN B N 1
ATOM 5323 C CA . ASN B 1 32 ? 4.492 -12.429 -0.164 1.00 35.13 105 ASN B CA 1
ATOM 5324 C C . ASN B 1 32 ? 4.923 -12.916 -1.534 1.00 32.32 105 ASN B C 1
ATOM 5325 O O . ASN B 1 32 ? 4.153 -13.578 -2.239 1.00 33.67 105 ASN B O 1
ATOM 5330 N N . LEU B 1 33 ? 6.174 -12.630 -1.881 1.00 28.50 106 LEU B N 1
ATOM 5331 C CA . LEU B 1 33 ? 6.724 -13.022 -3.167 1.00 29.63 106 LEU B CA 1
ATOM 5332 C C . LEU B 1 33 ? 8.234 -13.222 -3.037 1.00 24.94 106 LEU B C 1
ATOM 5333 O O . LEU B 1 33 ? 8.929 -12.443 -2.362 1.00 23.73 106 LEU B O 1
ATOM 5338 N N . THR B 1 34 ? 8.741 -14.264 -3.683 1.00 24.68 107 THR B N 1
ATOM 5339 C CA . THR B 1 34 ? 10.150 -14.615 -3.568 1.00 25.43 107 THR B CA 1
ATOM 5340 C C . THR B 1 34 ? 10.692 -14.727 -4.966 1.00 24.63 107 THR B C 1
ATOM 5341 O O . THR B 1 34 ? 10.033 -15.319 -5.801 1.00 26.99 107 THR B O 1
ATOM 5345 N N . PHE B 1 35 ? 11.880 -14.178 -5.236 1.00 21.92 108 PHE B N 1
ATOM 5346 C CA . PHE B 1 35 ? 12.508 -14.373 -6.551 1.00 21.04 108 PHE B CA 1
ATOM 5347 C C . PHE B 1 35 ? 14.046 -14.360 -6.493 1.00 18.36 108 PHE B C 1
ATOM 5348 O O . PHE B 1 35 ? 14.645 -13.937 -5.506 1.00 17.24 108 PHE B O 1
ATOM 5356 N N . LYS B 1 36 ? 14.670 -14.813 -7.575 1.00 18.18 109 LYS B N 1
ATOM 5357 C CA A LYS B 1 36 ? 16.110 -15.040 -7.610 0.37 16.84 109 LYS B CA 1
ATOM 5358 C CA B LYS B 1 36 ? 16.114 -15.023 -7.570 0.42 18.77 109 LYS B CA 1
ATOM 5359 C CA C LYS B 1 36 ? 16.107 -15.049 -7.623 0.21 17.88 109 LYS B CA 1
ATOM 5360 C C . LYS B 1 36 ? 16.885 -13.837 -8.127 1.00 17.33 109 LYS B C 1
ATOM 5361 O O . LYS B 1 36 ? 16.555 -13.293 -9.167 1.00 18.60 109 LYS B O 1
ATOM 5377 N N . VAL B 1 37 ? 17.926 -13.449 -7.405 1.00 14.32 110 VAL B N 1
ATOM 5378 C CA . VAL B 1 37 ? 18.745 -12.306 -7.808 1.00 14.74 110 VAL B CA 1
ATOM 5379 C C . VAL B 1 37 ? 20.221 -12.680 -7.949 1.00 15.23 110 VAL B C 1
ATOM 5380 O O . VAL B 1 37 ? 20.713 -13.626 -7.315 1.00 15.38 110 VAL B O 1
ATOM 5384 N N . THR B 1 38 ? 20.937 -11.931 -8.781 1.00 16.72 111 THR B N 1
ATOM 5385 C CA . THR B 1 38 ? 22.375 -12.134 -8.967 1.00 19.00 111 THR B CA 1
ATOM 5386 C C . THR B 1 38 ? 23.164 -11.385 -7.889 1.00 19.18 111 THR B C 1
ATOM 5387 O O . THR B 1 38 ? 24.312 -11.718 -7.615 1.00 19.91 111 THR B O 1
ATOM 5391 N N . THR B 1 39 ? 22.541 -10.371 -7.289 1.00 19.24 112 THR B N 1
ATOM 5392 C CA . THR B 1 39 ? 23.197 -9.530 -6.304 1.00 22.51 112 THR B CA 1
ATOM 5393 C C . THR B 1 39 ? 22.119 -9.117 -5.330 1.00 18.26 112 THR B C 1
ATOM 5394 O O . THR B 1 39 ? 20.993 -8.875 -5.755 1.00 18.00 112 THR B O 1
ATOM 5398 N N . LEU B 1 40 ? 22.423 -9.043 -4.038 1.00 16.84 113 LEU B N 1
ATOM 5399 C CA . LEU B 1 40 ? 21.391 -8.611 -3.101 1.00 17.03 113 LEU B CA 1
ATOM 5400 C C . LEU B 1 40 ? 21.002 -7.149 -3.314 1.00 16.87 113 LEU B C 1
ATOM 5401 O O . LEU B 1 40 ? 21.866 -6.284 -3.482 1.00 18.03 113 LEU B O 1
ATOM 5406 N N . PRO B 1 41 ? 19.694 -6.881 -3.295 1.00 15.79 114 PRO B N 1
ATOM 5407 C CA . PRO B 1 41 ? 19.244 -5.515 -3.509 1.00 16.20 114 PRO B CA 1
ATOM 5408 C C . PRO B 1 41 ? 19.261 -4.778 -2.181 1.00 15.87 114 PRO B C 1
ATOM 5409 O O . PRO B 1 41 ? 19.780 -5.307 -1.181 1.00 14.78 114 PRO B O 1
ATOM 5413 N N . ASP B 1 42 ? 18.667 -3.586 -2.174 1.00 16.47 115 ASP B N 1
ATOM 5414 C CA . ASP B 1 42 ? 18.576 -2.770 -0.963 1.00 15.66 115 ASP B CA 1
ATOM 5415 C C . ASP B 1 42 ? 17.402 -3.289 -0.152 1.00 15.77 115 ASP B C 1
ATOM 5416 O O . ASP B 1 42 ? 16.289 -2.766 -0.255 1.00 16.71 115 ASP B O 1
ATOM 5421 N N . ILE B 1 43 ? 17.659 -4.321 0.638 1.00 14.90 116 ILE B N 1
ATOM 5422 C CA . ILE B 1 43 ? 16.590 -5.088 1.272 1.00 14.09 116 ILE B CA 1
ATOM 5423 C C . ILE B 1 43 ? 15.687 -4.214 2.148 1.00 15.94 116 ILE B C 1
ATOM 5424 O O . ILE B 1 43 ? 14.466 -4.380 2.159 1.00 16.73 116 ILE B O 1
ATOM 5429 N N . SER B 1 44 ? 16.288 -3.236 2.812 1.00 17.09 117 SER B N 1
ATOM 5430 C CA A SER B 1 44 ? 15.523 -2.379 3.717 0.58 18.83 117 SER B CA 1
ATOM 5431 C CA B SER B 1 44 ? 15.575 -2.302 3.696 0.42 18.25 117 SER B CA 1
ATOM 5432 C C . SER B 1 44 ? 14.455 -1.533 3.022 1.00 18.90 117 SER B C 1
ATOM 5433 O O . SER B 1 44 ? 13.558 -0.990 3.699 1.00 18.94 117 SER B O 1
ATOM 5438 N N . LYS B 1 45 ? 14.535 -1.390 1.705 1.00 18.98 118 LYS B N 1
ATOM 5439 C CA . LYS B 1 45 ? 13.524 -0.575 1.013 1.00 20.89 118 LYS B CA 1
ATOM 5440 C C . LYS B 1 45 ? 12.211 -1.300 0.826 1.00 20.54 118 LYS B C 1
ATOM 5441 O O . LYS B 1 45 ? 11.165 -0.644 0.614 1.00 21.15 118 LYS B O 1
ATOM 5447 N N . PHE B 1 46 ? 12.253 -2.631 0.888 1.00 18.80 119 PHE B N 1
ATOM 5448 C CA . PHE B 1 46 ? 11.081 -3.416 0.487 1.00 19.09 119 PHE B CA 1
ATOM 5449 C C . PHE B 1 46 ? 10.284 -4.010 1.605 1.00 18.18 119 PHE B C 1
ATOM 5450 O O . PHE B 1 46 ? 10.767 -4.143 2.717 1.00 18.52 119 PHE B O 1
ATOM 5458 N N . LYS B 1 47 ? 9.050 -4.384 1.284 1.00 18.74 120 LYS B N 1
ATOM 5459 C CA . LYS B 1 47 ? 8.192 -5.092 2.241 1.00 20.61 120 LYS B CA 1
ATOM 5460 C C . LYS B 1 47 ? 7.662 -6.339 1.570 1.00 19.65 120 LYS B C 1
ATOM 5461 O O . LYS B 1 47 ? 7.467 -6.342 0.351 1.00 19.05 120 LYS B O 1
ATOM 5467 N N . ASN B 1 48 ? 7.429 -7.386 2.372 1.00 19.44 121 ASN B N 1
ATOM 5468 C CA . ASN B 1 48 ? 6.764 -8.618 1.914 1.00 20.69 121 ASN B CA 1
ATOM 5469 C C . ASN B 1 48 ? 7.521 -9.308 0.788 1.00 19.27 121 ASN B C 1
ATOM 5470 O O . ASN B 1 48 ? 6.932 -9.919 -0.098 1.00 21.15 121 ASN B O 1
ATOM 5475 N N . ALA B 1 49 ? 8.828 -9.217 0.825 1.00 17.12 122 ALA B N 1
ATOM 5476 C CA . ALA B 1 49 ? 9.609 -9.754 -0.278 1.00 16.44 122 ALA B CA 1
ATOM 5477 C C . ALA B 1 49 ? 10.695 -10.616 0.287 1.00 16.54 122 ALA B C 1
ATOM 5478 O O . ALA B 1 49 ? 11.160 -10.384 1.401 1.00 17.62 122 ALA B O 1
ATOM 5480 N N . ALA B 1 50 ? 11.128 -11.588 -0.500 1.00 15.39 123 ALA B N 1
ATOM 5481 C CA . ALA B 1 50 ? 12.328 -12.352 -0.154 1.00 16.34 123 ALA B CA 1
ATOM 5482 C C . ALA B 1 50 ? 13.152 -12.604 -1.415 1.00 16.65 123 ALA B C 1
ATOM 5483 O O . ALA B 1 50 ? 12.608 -12.701 -2.528 1.00 17.82 123 ALA B O 1
ATOM 5485 N N . PHE B 1 51 ? 14.464 -12.705 -1.245 1.00 14.72 124 PHE B N 1
ATOM 5486 C CA . PHE B 1 51 ? 15.391 -12.713 -2.375 1.00 13.39 124 PHE B CA 1
ATOM 5487 C C . PHE B 1 51 ? 16.263 -13.936 -2.261 1.00 13.79 124 PHE B C 1
ATOM 5488 O O . PHE B 1 51 ? 16.963 -14.113 -1.264 1.00 13.93 124 PHE B O 1
ATOM 5496 N N . VAL B 1 52 ? 16.216 -14.779 -3.289 1.00 13.56 125 VAL B N 1
ATOM 5497 C CA . VAL B 1 52 ? 17.050 -15.981 -3.327 1.00 13.62 125 VAL B CA 1
ATOM 5498 C C . VAL B 1 52 ? 18.372 -15.618 -3.980 1.00 13.91 125 VAL B C 1
ATOM 5499 O O . VAL B 1 52 ? 18.400 -15.127 -5.111 1.00 15.06 125 VAL B O 1
ATOM 5503 N N . TYR B 1 53 ? 19.460 -15.879 -3.262 1.00 14.09 126 TYR B N 1
ATOM 5504 C CA . TYR B 1 53 ? 20.780 -15.422 -3.656 1.00 14.78 126 TYR B CA 1
ATOM 5505 C C . TYR B 1 53 ? 21.835 -16.472 -3.344 1.00 15.07 126 TYR B C 1
ATOM 5506 O O . TYR B 1 53 ? 21.804 -17.100 -2.282 1.00 15.63 126 TYR B O 1
ATOM 5515 N N . GLU B 1 54 ? 22.759 -16.665 -4.286 1.00 15.49 127 GLU B N 1
ATOM 5516 C CA . GLU B 1 54 ? 23.886 -17.578 -4.090 1.00 15.95 127 GLU B CA 1
ATOM 5517 C C . GLU B 1 54 ? 25.174 -16.811 -3.763 1.00 16.25 127 GLU B C 1
ATOM 5518 O O . GLU B 1 54 ? 25.996 -16.553 -4.639 1.00 17.56 127 GLU B O 1
ATOM 5524 N N . ARG B 1 55 ? 25.351 -16.441 -2.499 1.00 15.50 128 ARG B N 1
ATOM 5525 C CA . ARG B 1 55 ? 26.609 -15.816 -2.074 1.00 15.25 128 ARG B CA 1
ATOM 5526 C C . ARG B 1 55 ? 27.789 -16.741 -2.441 1.00 15.24 128 ARG B C 1
ATOM 5527 O O . ARG B 1 55 ? 28.850 -16.316 -2.947 1.00 16.81 128 ARG B O 1
ATOM 5535 N N . ILE B 1 56 ? 27.579 -18.027 -2.190 1.00 14.84 129 ILE B N 1
ATOM 5536 C CA . ILE B 1 56 ? 28.498 -19.079 -2.609 1.00 15.54 129 ILE B CA 1
ATOM 5537 C C . ILE B 1 56 ? 27.786 -19.824 -3.740 1.00 16.34 129 ILE B C 1
ATOM 5538 O O . ILE B 1 56 ? 26.635 -20.241 -3.581 1.00 16.29 129 ILE B O 1
ATOM 5543 N N . VAL B 1 57 ? 28.464 -19.979 -4.868 1.00 17.12 130 VAL B N 1
ATOM 5544 C CA . VAL B 1 57 ? 27.856 -20.595 -6.040 1.00 20.92 130 VAL B CA 1
ATOM 5545 C C . VAL B 1 57 ? 27.347 -21.988 -5.717 1.00 20.15 130 VAL B C 1
ATOM 5546 O O . VAL B 1 57 ? 28.090 -22.808 -5.144 1.00 21.27 130 VAL B O 1
ATOM 5550 N N . GLY B 1 58 ? 26.085 -22.240 -6.081 1.00 18.95 131 GLY B N 1
ATOM 5551 C CA . GLY B 1 58 ? 25.426 -23.534 -5.881 1.00 19.06 131 GLY B CA 1
ATOM 5552 C C . GLY B 1 58 ? 24.770 -23.722 -4.530 1.00 18.40 131 GLY B C 1
ATOM 5553 O O . GLY B 1 58 ? 24.171 -24.786 -4.237 1.00 18.94 131 GLY B O 1
ATOM 5554 N N . GLN B 1 59 ? 24.841 -22.687 -3.699 1.00 16.57 132 GLN B N 1
ATOM 5555 C CA . GLN B 1 59 ? 24.187 -22.726 -2.366 1.00 15.01 132 GLN B CA 1
ATOM 5556 C C . GLN B 1 59 ? 23.206 -21.561 -2.135 1.00 15.16 132 GLN B C 1
ATOM 5557 O O . GLN B 1 59 ? 23.497 -20.614 -1.394 1.00 15.93 132 GLN B O 1
ATOM 5563 N N . PRO B 1 60 ? 22.033 -21.628 -2.770 1.00 15.88 133 PRO B N 1
ATOM 5564 C CA . PRO B 1 60 ? 21.029 -20.563 -2.581 1.00 16.21 133 PRO B CA 1
ATOM 5565 C C . PRO B 1 60 ? 20.482 -20.505 -1.144 1.00 16.06 133 PRO B C 1
ATOM 5566 O O . PRO B 1 60 ? 20.263 -21.544 -0.502 1.00 16.25 133 PRO B O 1
ATOM 5570 N N . LEU B 1 61 ? 20.301 -19.282 -0.658 1.00 15.23 134 LEU B N 1
ATOM 5571 C CA . LEU B 1 61 ? 19.666 -19.001 0.623 1.00 14.67 134 LEU B CA 1
ATOM 5572 C C . LEU B 1 61 ? 18.732 -17.845 0.345 1.00 13.94 134 LEU B C 1
ATOM 5573 O O . LEU B 1 61 ? 18.929 -17.083 -0.630 1.00 13.59 134 LEU B O 1
ATOM 5578 N N . THR B 1 62 ? 17.717 -17.701 1.178 1.00 13.68 135 THR B N 1
ATOM 5579 C CA . THR B 1 62 ? 16.710 -16.696 0.913 1.00 13.50 135 THR B CA 1
ATOM 5580 C C . THR B 1 62 ? 16.775 -15.601 1.961 1.00 13.96 135 THR B C 1
ATOM 5581 O O . THR B 1 62 ? 16.782 -15.871 3.165 1.00 16.24 135 THR B O 1
ATOM 5585 N N . TYR B 1 63 ? 16.848 -14.358 1.504 1.00 12.29 136 TYR B N 1
ATOM 5586 C CA . TYR B 1 63 ? 17.031 -13.217 2.408 1.00 12.44 136 TYR B CA 1
ATOM 5587 C C . TYR B 1 63 ? 15.740 -12.424 2.450 1.00 14.01 136 TYR B C 1
ATOM 5588 O O . TYR B 1 63 ? 15.235 -11.994 1.412 1.00 15.69 136 TYR B O 1
ATOM 5597 N N . VAL B 1 64 ? 15.187 -12.248 3.640 1.00 13.37 137 VAL B N 1
ATOM 5598 C CA . VAL B 1 64 ? 13.849 -11.641 3.735 1.00 13.97 137 VAL B CA 1
ATOM 5599 C C . VAL B 1 64 ? 13.873 -10.154 4.029 1.00 13.97 137 VAL B C 1
ATOM 5600 O O . VAL B 1 64 ? 14.764 -9.651 4.732 1.00 14.16 137 VAL B O 1
ATOM 5604 N N . SER B 1 65 ? 12.881 -9.453 3.496 1.00 13.59 138 SER B N 1
ATOM 5605 C CA . SER B 1 65 ? 12.627 -8.085 3.922 1.00 14.16 138 SER B CA 1
ATOM 5606 C C . SER B 1 65 ? 11.666 -8.074 5.123 1.00 15.23 138 SER B C 1
ATOM 5607 O O . SER B 1 65 ? 11.070 -9.108 5.508 1.00 15.88 138 SER B O 1
ATOM 5610 N N . GLU B 1 66 ? 11.487 -6.879 5.683 1.00 17.40 139 GLU B N 1
ATOM 5611 C CA . GLU B 1 66 ? 10.446 -6.639 6.674 1.00 20.11 139 GLU B CA 1
ATOM 5612 C C . GLU B 1 66 ? 9.081 -7.050 6.136 1.00 19.84 139 GLU B C 1
ATOM 5613 O O . GLU B 1 66 ? 8.786 -6.893 4.947 1.00 20.48 139 GLU B O 1
ATOM 5619 N N . GLY B 1 67 ? 8.281 -7.662 6.999 1.00 18.78 140 GLY B N 1
ATOM 5620 C CA . GLY B 1 67 ? 6.931 -8.037 6.617 1.00 19.49 140 GLY B CA 1
ATOM 5621 C C . GLY B 1 67 ? 6.805 -9.425 5.991 1.00 19.76 140 GLY B C 1
ATOM 5622 O O . GLY B 1 67 ? 5.694 -9.967 5.907 1.00 21.10 140 GLY B O 1
ATOM 5623 N N . PHE B 1 68 ? 7.916 -10.041 5.589 1.00 17.55 141 PHE B N 1
ATOM 5624 C CA . PHE B 1 68 ? 7.803 -11.350 4.934 1.00 15.99 141 PHE B CA 1
ATOM 5625 C C . PHE B 1 68 ? 7.340 -12.410 5.935 1.00 16.09 141 PHE B C 1
ATOM 5626 O O . PHE B 1 68 ? 6.434 -13.215 5.653 1.00 17.19 141 PHE B O 1
ATOM 5634 N N . PHE B 1 69 ? 7.973 -12.411 7.108 1.00 15.47 142 PHE B N 1
ATOM 5635 C CA . PHE B 1 69 ? 7.480 -13.189 8.243 1.00 15.51 142 PHE B CA 1
ATOM 5636 C C . PHE B 1 69 ? 7.007 -12.252 9.331 1.00 16.02 142 PHE B C 1
ATOM 5637 O O . PHE B 1 69 ? 7.590 -11.183 9.556 1.00 17.22 142 PHE B O 1
ATOM 5645 N N . ASP B 1 70 ? 5.966 -12.679 10.028 1.00 15.92 143 ASP B N 1
ATOM 5646 C CA . ASP B 1 70 ? 5.452 -11.956 11.165 1.00 16.78 143 ASP B CA 1
ATOM 5647 C C . ASP B 1 70 ? 6.246 -12.349 12.408 1.00 15.04 143 ASP B C 1
ATOM 5648 O O . ASP B 1 70 ? 5.743 -13.045 13.297 1.00 14.75 143 ASP B O 1
ATOM 5653 N N . GLY B 1 71 ? 7.505 -11.907 12.442 1.00 14.52 144 GLY B N 1
ATOM 5654 C CA . GLY B 1 71 ? 8.389 -12.240 13.541 1.00 14.41 144 GLY B CA 1
ATOM 5655 C C . GLY B 1 71 ? 9.353 -11.096 13.755 1.00 14.83 144 GLY B C 1
ATOM 5656 O O . GLY B 1 71 ? 9.665 -10.368 12.807 1.00 16.46 144 GLY B O 1
ATOM 5657 N N . ASN B 1 72 ? 9.820 -10.943 14.994 1.00 14.23 145 ASN B N 1
ATOM 5658 C CA . ASN B 1 72 ? 10.708 -9.846 15.359 1.00 14.71 145 ASN B CA 1
ATOM 5659 C C . ASN B 1 72 ? 11.641 -10.280 16.454 1.00 12.99 145 ASN B C 1
ATOM 5660 O O . ASN B 1 72 ? 11.340 -11.245 17.198 1.00 13.52 145 ASN B O 1
ATOM 5665 N N . LEU B 1 73 ? 12.773 -9.583 16.560 1.00 11.30 146 LEU B N 1
ATOM 5666 C CA . LEU B 1 73 ? 13.818 -9.951 17.509 1.00 11.49 146 LEU B CA 1
ATOM 5667 C C . LEU B 1 73 ? 13.796 -9.012 18.721 1.00 11.62 146 LEU B C 1
ATOM 5668 O O . LEU B 1 73 ? 13.598 -7.787 18.563 1.00 11.48 146 LEU B O 1
ATOM 5673 N N . THR B 1 74 ? 13.991 -9.579 19.912 1.00 11.14 147 THR B N 1
ATOM 5674 C CA . THR B 1 74 ? 14.095 -8.824 21.156 1.00 11.20 147 THR B CA 1
ATOM 5675 C C . THR B 1 74 ? 15.348 -9.246 21.884 1.00 10.77 147 THR B C 1
ATOM 5676 O O . THR B 1 74 ? 15.680 -10.447 21.907 1.00 10.67 147 THR B O 1
ATOM 5680 N N . LYS B 1 75 ? 16.105 -8.287 22.422 1.00 9.96 148 LYS B N 1
ATOM 5681 C CA . LYS B 1 75 ? 17.242 -8.610 23.304 1.00 9.53 148 LYS B CA 1
ATOM 5682 C C . LYS B 1 75 ? 16.699 -8.906 24.698 1.00 10.08 148 LYS B C 1
ATOM 5683 O O . LYS B 1 75 ? 15.887 -8.131 25.208 1.00 11.04 148 LYS B O 1
ATOM 5689 N N . ILE B 1 76 ? 17.103 -10.024 25.307 1.00 8.29 149 ILE B N 1
ATOM 5690 C CA . ILE B 1 76 ? 16.467 -10.465 26.555 1.00 9.04 149 ILE B CA 1
ATOM 5691 C C . ILE B 1 76 ? 17.395 -10.571 27.759 1.00 9.35 149 ILE B C 1
ATOM 5692 O O . ILE B 1 76 ? 16.879 -10.665 28.889 1.00 10.25 149 ILE B O 1
ATOM 5697 N N . THR B 1 77 ? 18.735 -10.526 27.552 1.00 8.93 150 THR B N 1
ATOM 5698 C CA . THR B 1 77 ? 19.635 -10.292 28.689 1.00 9.14 150 THR B CA 1
ATOM 5699 C C . THR B 1 77 ? 20.550 -9.126 28.374 1.00 9.56 150 THR B C 1
ATOM 5700 O O . THR B 1 77 ? 20.793 -8.828 27.195 1.00 10.36 150 THR B O 1
ATOM 5704 N N . ASP B 1 78 ? 21.060 -8.491 29.408 1.00 9.40 151 ASP B N 1
ATOM 5705 C CA . ASP B 1 78 ? 22.008 -7.398 29.201 1.00 10.21 151 ASP B CA 1
ATOM 5706 C C . ASP B 1 78 ? 22.846 -7.246 30.454 1.00 10.53 151 ASP B C 1
ATOM 5707 O O . ASP B 1 78 ? 22.686 -6.280 31.214 1.00 11.37 151 ASP B O 1
ATOM 5712 N N . THR B 1 79 ? 23.721 -8.225 30.692 1.00 10.10 152 THR B N 1
ATOM 5713 C CA . THR B 1 79 ? 24.579 -8.213 31.873 1.00 10.47 152 THR B CA 1
ATOM 5714 C C . THR B 1 79 ? 26.024 -8.431 31.404 1.00 9.95 152 THR B C 1
ATOM 5715 O O . THR B 1 79 ? 26.243 -8.953 30.293 1.00 9.30 152 THR B O 1
ATOM 5719 N N . PRO B 1 80 ? 27.014 -8.061 32.243 1.00 10.36 153 PRO B N 1
ATOM 5720 C CA . PRO B 1 80 ? 28.414 -8.137 31.796 1.00 10.60 153 PRO B CA 1
ATOM 5721 C C . PRO B 1 80 ? 28.975 -9.548 31.904 1.00 10.35 153 PRO B C 1
ATOM 5722 O O . PRO B 1 80 ? 30.093 -9.778 31.461 1.00 10.68 153 PRO B O 1
ATOM 5726 N N . PHE B 1 81 ? 28.217 -10.476 32.443 1.00 8.90 154 PHE B N 1
ATOM 5727 C CA . PHE B 1 81 ? 28.651 -11.891 32.366 1.00 8.88 154 PHE B CA 1
ATOM 5728 C C . PHE B 1 81 ? 28.612 -12.389 30.933 1.00 9.72 154 PHE B C 1
ATOM 5729 O O . PHE B 1 81 ? 27.979 -11.794 30.058 1.00 9.87 154 PHE B O 1
ATOM 5737 N N . TYR B 1 82 ? 29.312 -13.504 30.693 1.00 10.44 155 TYR B N 1
ATOM 5738 C CA . TYR B 1 82 ? 29.227 -14.192 29.416 1.00 9.88 155 TYR B CA 1
ATOM 5739 C C . TYR B 1 82 ? 27.950 -15.041 29.522 1.00 9.82 155 TYR B C 1
ATOM 5740 O O . TYR B 1 82 ? 27.945 -16.120 30.139 1.00 11.39 155 TYR B O 1
ATOM 5749 N N . ASN B 1 83 ? 26.847 -14.512 28.984 1.00 8.84 156 ASN B N 1
ATOM 5750 C CA . ASN B 1 83 ? 25.537 -15.177 29.088 1.00 8.93 156 ASN B CA 1
ATOM 5751 C C . ASN B 1 83 ? 25.268 -15.896 27.788 1.00 10.90 156 ASN B C 1
ATOM 5752 O O . ASN B 1 83 ? 25.063 -15.260 26.766 1.00 12.54 156 ASN B O 1
ATOM 5757 N N . ALA B 1 84 ? 25.232 -17.223 27.827 1.00 10.45 157 ALA B N 1
ATOM 5758 C CA . ALA B 1 84 ? 25.105 -17.962 26.592 1.00 9.69 157 ALA B CA 1
ATOM 5759 C C . ALA B 1 84 ? 24.497 -19.326 26.814 1.00 10.30 157 ALA B C 1
ATOM 5760 O O . ALA B 1 84 ? 24.220 -19.721 27.954 1.00 10.09 157 ALA B O 1
ATOM 5762 N N . TRP B 1 85 ? 24.295 -20.028 25.703 1.00 10.73 158 TRP B N 1
ATOM 5763 C CA . TRP B 1 85 ? 23.839 -21.426 25.722 1.00 9.97 158 TRP B CA 1
ATOM 5764 C C . TRP B 1 85 ? 22.469 -21.648 26.378 1.00 9.63 158 TRP B C 1
ATOM 5765 O O . TRP B 1 85 ? 22.365 -22.340 27.414 1.00 10.63 158 TRP B O 1
ATOM 5776 N N . THR B 1 86 ? 21.429 -21.144 25.735 1.00 9.11 159 THR B N 1
ATOM 5777 C CA . THR B 1 86 ? 20.090 -21.636 26.100 1.00 9.39 159 THR B CA 1
ATOM 5778 C C . THR B 1 86 ? 19.946 -23.097 25.612 1.00 9.96 159 THR B C 1
ATOM 5779 O O . THR B 1 86 ? 19.092 -23.824 26.143 1.00 10.92 159 THR B O 1
ATOM 5783 N N . GLN B 1 87 ? 20.795 -23.544 24.656 1.00 10.17 160 GLN B N 1
ATOM 5784 C CA . GLN B 1 87 ? 20.627 -24.911 24.118 1.00 10.83 160 GLN B CA 1
ATOM 5785 C C . GLN B 1 87 ? 20.626 -25.954 25.246 1.00 11.13 160 GLN B C 1
ATOM 5786 O O . GLN B 1 87 ? 21.453 -25.853 26.158 1.00 10.75 160 GLN B O 1
ATOM 5792 N N . ASP B 1 88 ? 19.703 -26.930 25.224 1.00 12.04 161 ASP B N 1
ATOM 5793 C CA . ASP B 1 88 ? 18.383 -26.794 24.605 1.00 12.39 161 ASP B CA 1
ATOM 5794 C C . ASP B 1 88 ? 17.405 -26.967 25.765 1.00 11.88 161 ASP B C 1
ATOM 5795 O O . ASP B 1 88 ? 16.972 -28.090 26.047 1.00 12.59 161 ASP B O 1
ATOM 5800 N N . LYS B 1 89 ? 17.026 -25.862 26.415 1.00 11.30 162 LYS B N 1
ATOM 5801 C CA . LYS B 1 89 ? 16.460 -25.920 27.759 1.00 10.52 162 LYS B CA 1
ATOM 5802 C C . LYS B 1 89 ? 15.186 -25.104 27.899 1.00 11.30 162 LYS B C 1
ATOM 5803 O O . LYS B 1 89 ? 14.570 -25.128 28.984 1.00 11.59 162 LYS B O 1
ATOM 5809 N N . THR B 1 90 ? 14.792 -24.375 26.857 1.00 10.47 163 THR B N 1
ATOM 5810 C CA . THR B 1 90 ? 13.615 -23.480 27.062 1.00 10.43 163 THR B CA 1
ATOM 5811 C C . THR B 1 90 ? 12.332 -24.266 27.257 1.00 11.57 163 THR B C 1
ATOM 5812 O O . THR B 1 90 ? 12.191 -25.393 26.753 1.00 11.78 163 THR B O 1
ATOM 5816 N N . PHE B 1 91 ? 11.402 -23.678 28.016 1.00 10.42 164 PHE B N 1
ATOM 5817 C CA . PHE B 1 91 ? 10.075 -24.292 28.172 1.00 10.52 164 PHE B CA 1
ATOM 5818 C C . PHE B 1 91 ? 9.083 -23.233 28.622 1.00 10.98 164 PHE B C 1
ATOM 5819 O O . PHE B 1 91 ? 9.479 -22.160 29.048 1.00 11.38 164 PHE B O 1
ATOM 5827 N N . VAL B 1 92 ? 7.812 -23.559 28.479 1.00 10.90 165 VAL B N 1
ATOM 5828 C CA . VAL B 1 92 ? 6.727 -22.682 28.922 1.00 10.92 165 VAL B CA 1
ATOM 5829 C C . VAL B 1 92 ? 5.929 -23.467 29.935 1.00 11.85 165 VAL B C 1
ATOM 5830 O O . VAL B 1 92 ? 5.592 -24.629 29.691 1.00 12.98 165 VAL B O 1
ATOM 5834 N N . TYR B 1 93 ? 5.630 -22.842 31.063 1.00 11.08 166 TYR B N 1
ATOM 5835 C CA . TYR B 1 93 ? 4.861 -23.521 32.105 1.00 10.10 166 TYR B CA 1
ATOM 5836 C C . TYR B 1 93 ? 3.974 -22.498 32.791 1.00 10.93 166 TYR B C 1
ATOM 5837 O O . TYR B 1 93 ? 4.461 -21.444 33.229 1.00 11.91 166 TYR B O 1
ATOM 5846 N N . ASP B 1 94 ? 2.693 -22.836 32.881 1.00 10.92 167 ASP B N 1
ATOM 5847 C CA . ASP B 1 94 ? 1.702 -21.997 33.580 1.00 11.88 167 ASP B CA 1
ATOM 5848 C C . ASP B 1 94 ? 1.824 -20.539 33.128 1.00 11.15 167 ASP B C 1
ATOM 5849 O O . ASP B 1 94 ? 1.910 -19.611 33.950 1.00 11.87 167 ASP B O 1
ATOM 5854 N N . ASN B 1 95 ? 1.822 -20.366 31.805 1.00 9.89 168 ASN B N 1
ATOM 5855 C CA . ASN B 1 95 ? 1.780 -19.056 31.137 1.00 9.60 168 ASN B CA 1
ATOM 5856 C C . ASN B 1 95 ? 3.081 -18.256 31.163 1.00 11.28 168 ASN B C 1
ATOM 5857 O O . ASN B 1 95 ? 3.104 -17.144 30.632 1.00 13.48 168 ASN B O 1
ATOM 5862 N N . VAL B 1 96 ? 4.135 -18.807 31.760 1.00 10.38 169 VAL B N 1
ATOM 5863 C CA . VAL B 1 96 ? 5.411 -18.113 31.877 1.00 10.23 169 VAL B CA 1
ATOM 5864 C C . VAL B 1 96 ? 6.421 -18.773 30.932 1.00 10.19 169 VAL B C 1
ATOM 5865 O O . VAL B 1 96 ? 6.488 -20.023 30.865 1.00 11.37 169 VAL B O 1
ATOM 5869 N N . ILE B 1 97 ? 7.176 -17.956 30.205 1.00 9.66 170 ILE B N 1
ATOM 5870 C CA . ILE B 1 97 ? 8.234 -18.503 29.325 1.00 10.19 170 ILE B CA 1
ATOM 5871 C C . ILE B 1 97 ? 9.532 -18.485 30.098 1.00 10.70 170 ILE B C 1
ATOM 5872 O O . ILE B 1 97 ? 9.936 -17.443 30.630 1.00 10.99 170 ILE B O 1
ATOM 5877 N N . TYR B 1 98 ? 10.211 -19.633 30.122 1.00 10.87 171 TYR B N 1
ATOM 5878 C CA . TYR B 1 98 ? 11.497 -19.789 30.809 1.00 11.22 171 TYR B CA 1
ATOM 5879 C C . TYR B 1 98 ? 12.616 -19.955 29.801 1.00 11.18 171 TYR B C 1
ATOM 5880 O O . TYR B 1 98 ? 12.531 -20.815 28.922 1.00 11.50 171 TYR B O 1
ATOM 5889 N N . ALA B 1 99 ? 13.663 -19.143 29.948 1.00 10.20 172 ALA B N 1
ATOM 5890 C CA . ALA B 1 99 ? 14.853 -19.250 29.085 1.00 10.51 172 ALA B CA 1
ATOM 5891 C C . ALA B 1 99 ? 16.048 -19.547 29.996 1.00 10.03 172 ALA B C 1
ATOM 5892 O O . ALA B 1 99 ? 16.724 -18.642 30.478 1.00 10.22 172 ALA B O 1
ATOM 5894 N N . PRO B 1 100 ? 16.326 -20.839 30.261 1.00 9.70 173 PRO B N 1
ATOM 5895 C CA . PRO B 1 100 ? 17.502 -21.170 31.070 1.00 9.11 173 PRO B CA 1
ATOM 5896 C C . PRO B 1 100 ? 18.756 -21.078 30.187 1.00 9.57 173 PRO B C 1
ATOM 5897 O O . PRO B 1 100 ? 18.656 -21.201 28.955 1.00 9.99 173 PRO B O 1
ATOM 5901 N N . PHE B 1 101 ? 19.881 -20.792 30.825 1.00 9.47 174 PHE B N 1
ATOM 5902 C CA . PHE B 1 101 ? 21.155 -20.560 30.096 1.00 9.17 174 PHE B CA 1
ATOM 5903 C C . PHE B 1 101 ? 22.267 -20.690 31.114 1.00 9.78 174 PHE B C 1
ATOM 5904 O O . PHE B 1 101 ? 22.027 -21.133 32.252 1.00 10.96 174 PHE B O 1
ATOM 5912 N N . MET B 1 102 ? 23.482 -20.331 30.737 1.00 10.21 175 MET B N 1
ATOM 5913 C CA . MET B 1 102 ? 24.584 -20.339 31.692 1.00 9.29 175 MET B CA 1
ATOM 5914 C C . MET B 1 102 ? 25.217 -18.953 31.690 1.00 9.86 175 MET B C 1
ATOM 5915 O O . MET B 1 102 ? 25.486 -18.364 30.623 1.00 10.55 175 MET B O 1
ATOM 5920 N N . ALA B 1 103 ? 25.469 -18.451 32.892 1.00 10.49 176 ALA B N 1
ATOM 5921 C CA . ALA B 1 103 ? 26.080 -17.130 33.075 1.00 10.60 176 ALA B CA 1
ATOM 5922 C C . ALA B 1 103 ? 27.478 -17.355 33.636 1.00 11.58 176 ALA B C 1
ATOM 5923 O O . ALA B 1 103 ? 27.627 -17.803 34.760 1.00 12.12 176 ALA B O 1
ATOM 5925 N N . GLY B 1 104 ? 28.504 -17.063 32.842 1.00 12.59 177 GLY B N 1
ATOM 5926 C CA . GLY B 1 104 ? 29.876 -17.324 33.262 1.00 12.23 177 GLY B CA 1
ATOM 5927 C C . GLY B 1 104 ? 30.796 -16.267 32.700 1.00 11.22 177 GLY B C 1
ATOM 5928 O O . GLY B 1 104 ? 30.445 -15.070 32.700 1.00 11.12 177 GLY B O 1
ATOM 5929 N N . GLU B 1 105 ? 31.965 -16.695 32.225 1.00 10.85 178 GLU B N 1
ATOM 5930 C CA . GLU B 1 105 ? 32.946 -15.720 31.718 1.00 10.70 178 GLU B CA 1
ATOM 5931 C C . GLU B 1 105 ? 33.621 -16.177 30.443 1.00 12.07 178 GLU B C 1
ATOM 5932 O O . GLU B 1 105 ? 34.318 -15.392 29.820 1.00 12.86 178 GLU B O 1
ATOM 5938 N N . ARG B 1 106 ? 33.428 -17.441 30.069 1.00 11.41 179 ARG B N 1
ATOM 5939 C CA . ARG B 1 106 ? 34.146 -17.996 28.905 1.00 11.63 179 ARG B CA 1
ATOM 5940 C C . ARG B 1 106 ? 33.489 -19.306 28.486 1.00 12.35 179 ARG B C 1
ATOM 5941 O O . ARG B 1 106 ? 32.536 -19.762 29.117 1.00 12.41 179 ARG B O 1
ATOM 5949 N N . HIS B 1 107 ? 34.013 -19.910 27.422 1.00 13.21 180 HIS B N 1
ATOM 5950 C CA . HIS B 1 107 ? 33.573 -21.253 27.017 1.00 14.41 180 HIS B CA 1
ATOM 5951 C C . HIS B 1 107 ? 34.244 -22.261 27.932 1.00 15.90 180 HIS B C 1
ATOM 5952 O O . HIS B 1 107 ? 35.234 -22.890 27.550 1.00 17.78 180 HIS B O 1
ATOM 5959 N N . GLY B 1 108 ? 33.662 -22.419 29.121 1.00 15.12 181 GLY B N 1
ATOM 5960 C CA . GLY B 1 108 ? 34.218 -23.238 30.182 1.00 14.00 181 GLY B CA 1
ATOM 5961 C C . GLY B 1 108 ? 33.352 -22.962 31.398 1.00 13.29 181 GLY B C 1
ATOM 5962 O O . GLY B 1 108 ? 32.434 -22.111 31.345 1.00 13.71 181 GLY B O 1
ATOM 5963 N N . VAL B 1 109 ? 33.609 -23.679 32.487 1.00 12.10 182 VAL B N 1
ATOM 5964 C CA . VAL B 1 109 ? 32.711 -23.563 33.653 1.00 11.49 182 VAL B CA 1
ATOM 5965 C C . VAL B 1 109 ? 33.281 -22.694 34.764 1.00 11.89 182 VAL B C 1
ATOM 5966 O O . VAL B 1 109 ? 32.716 -22.641 35.863 1.00 11.57 182 VAL B O 1
ATOM 5970 N N . GLN B 1 110 ? 34.362 -21.956 34.467 1.00 11.97 183 GLN B N 1
ATOM 5971 C CA . GLN B 1 110 ? 34.884 -20.990 35.454 1.00 12.29 183 GLN B CA 1
ATOM 5972 C C . GLN B 1 110 ? 33.786 -20.020 35.866 1.00 11.96 183 GLN B C 1
ATOM 5973 O O . GLN B 1 110 ? 33.119 -19.452 35.017 1.00 12.75 183 GLN B O 1
ATOM 5979 N N . ASN B 1 111 ? 33.616 -19.861 37.174 1.00 11.36 184 ASN B N 1
ATOM 5980 C CA . ASN B 1 111 ? 32.694 -18.867 37.745 1.00 11.45 184 ASN B CA 1
ATOM 5981 C C . ASN B 1 111 ? 31.238 -18.942 37.281 1.00 11.81 184 ASN B C 1
ATOM 5982 O O . ASN B 1 111 ? 30.470 -17.955 37.420 1.00 12.77 184 ASN B O 1
ATOM 5987 N N . LEU B 1 112 ? 30.836 -20.094 36.765 1.00 11.72 185 LEU B N 1
ATOM 5988 C CA . LEU B 1 112 ? 29.584 -20.222 36.017 1.00 11.34 185 LEU B CA 1
ATOM 5989 C C . LEU B 1 112 ? 28.405 -20.669 36.889 1.00 10.90 185 LEU B C 1
ATOM 5990 O O . LEU B 1 112 ? 28.566 -21.498 37.789 1.00 11.36 185 LEU B O 1
ATOM 5995 N N . HIS B 1 113 ? 27.230 -20.049 36.661 1.00 10.01 186 HIS B N 1
ATOM 5996 C CA . HIS B 1 113 ? 25.981 -20.549 37.222 1.00 10.01 186 HIS B CA 1
ATOM 5997 C C . HIS B 1 113 ? 25.057 -20.984 36.109 1.00 10.26 186 HIS B C 1
ATOM 5998 O O . HIS B 1 113 ? 24.956 -20.302 35.086 1.00 11.33 186 HIS B O 1
ATOM 6005 N N . VAL B 1 114 ? 24.338 -22.103 36.298 1.00 9.84 187 VAL B N 1
ATOM 6006 C CA . VAL B 1 114 ? 23.187 -22.368 35.462 1.00 9.31 187 VAL B CA 1
ATOM 6007 C C . VAL B 1 114 ? 22.120 -21.384 35.963 1.00 10.15 187 VAL B C 1
ATOM 6008 O O . VAL B 1 114 ? 21.961 -21.199 37.173 1.00 11.31 187 VAL B O 1
ATOM 6012 N N . ALA B 1 115 ? 21.414 -20.761 35.034 1.00 9.34 188 ALA B N 1
ATOM 6013 C CA . ALA B 1 115 ? 20.514 -19.642 35.421 1.00 8.99 188 ALA B CA 1
ATOM 6014 C C . ALA B 1 115 ? 19.269 -19.639 34.546 1.00 9.56 188 ALA B C 1
ATOM 6015 O O . ALA B 1 115 ? 19.203 -20.336 33.536 1.00 11.13 188 ALA B O 1
ATOM 6017 N N . TRP B 1 116 ? 18.289 -18.781 34.832 1.00 9.65 189 TRP B N 1
ATOM 6018 C CA . TRP B 1 116 ? 17.295 -18.519 33.800 1.00 9.66 189 TRP B CA 1
ATOM 6019 C C . TRP B 1 116 ? 16.865 -17.051 33.843 1.00 9.33 189 TRP B C 1
ATOM 6020 O O . TRP B 1 116 ? 17.132 -16.357 34.825 1.00 10.46 189 TRP B O 1
ATOM 6031 N N . VAL B 1 117 ? 16.280 -16.593 32.747 1.00 8.30 190 VAL B N 1
ATOM 6032 C CA . VAL B 1 117 ? 15.408 -15.405 32.785 1.00 8.51 190 VAL B CA 1
ATOM 6033 C C . VAL B 1 117 ? 14.046 -15.842 32.321 1.00 10.22 190 VAL B C 1
ATOM 6034 O O . VAL B 1 117 ? 13.896 -16.884 31.685 1.00 11.33 190 VAL B O 1
ATOM 6038 N N . LYS B 1 118 ? 13.034 -15.057 32.672 1.00 9.66 191 LYS B N 1
ATOM 6039 C CA . LYS B 1 118 ? 11.644 -15.454 32.437 1.00 10.56 191 LYS B CA 1
ATOM 6040 C C . LYS B 1 118 ? 10.875 -14.317 31.869 1.00 10.76 191 LYS B C 1
ATOM 6041 O O . LYS B 1 118 ? 11.204 -13.159 32.159 1.00 11.64 191 LYS B O 1
ATOM 6047 N N . SER B 1 119 ? 9.819 -14.629 31.115 1.00 9.61 192 SER B N 1
ATOM 6048 C CA . SER B 1 119 ? 8.896 -13.590 30.658 1.00 9.30 192 SER B CA 1
ATOM 6049 C C . SER B 1 119 ? 7.478 -13.890 31.084 1.00 9.94 192 SER B C 1
ATOM 6050 O O . SER B 1 119 ? 6.942 -14.960 30.772 1.00 11.05 192 SER B O 1
ATOM 6053 N N . GLY B 1 120 ? 6.843 -12.917 31.742 1.00 9.83 193 GLY B N 1
ATOM 6054 C CA . GLY B 1 120 ? 5.421 -13.051 32.087 1.00 10.46 193 GLY B CA 1
ATOM 6055 C C . GLY B 1 120 ? 4.497 -12.276 31.144 1.00 11.14 193 GLY B C 1
ATOM 6056 O O . GLY B 1 120 ? 3.299 -12.104 31.439 1.00 11.87 193 GLY B O 1
ATOM 6057 N N . ASP B 1 121 ? 5.034 -11.801 30.006 1.00 10.73 194 ASP B N 1
ATOM 6058 C CA . ASP B 1 121 ? 4.216 -11.014 29.069 1.00 10.32 194 ASP B CA 1
ATOM 6059 C C . ASP B 1 121 ? 4.414 -11.460 27.623 1.00 11.06 194 ASP B C 1
ATOM 6060 O O . ASP B 1 121 ? 4.517 -10.641 26.702 1.00 11.02 194 ASP B O 1
ATOM 6065 N N . ASP B 1 122 ? 4.439 -12.784 27.443 1.00 10.21 195 ASP B N 1
ATOM 6066 C CA . ASP B 1 122 ? 4.547 -13.351 26.089 1.00 10.25 195 ASP B CA 1
ATOM 6067 C C . ASP B 1 122 ? 5.835 -12.982 25.383 1.00 10.75 195 ASP B C 1
ATOM 6068 O O . ASP B 1 122 ? 5.877 -12.954 24.157 1.00 12.22 195 ASP B O 1
ATOM 6073 N N . GLY B 1 123 ? 6.879 -12.714 26.158 1.00 9.46 196 GLY B N 1
ATOM 6074 C CA . GLY B 1 123 ? 8.183 -12.495 25.555 1.00 10.47 196 GLY B CA 1
ATOM 6075 C C . GLY B 1 123 ? 8.535 -11.052 25.297 1.00 10.25 196 GLY B C 1
ATOM 6076 O O . GLY B 1 123 ? 9.532 -10.776 24.607 1.00 11.58 196 GLY B O 1
ATOM 6077 N N . GLN B 1 124 ? 7.704 -10.114 25.756 1.00 9.83 197 GLN B N 1
ATOM 6078 C CA . GLN B 1 124 ? 8.023 -8.704 25.511 1.00 9.33 197 GLN B CA 1
ATOM 6079 C C . GLN B 1 124 ? 9.117 -8.217 26.430 1.00 10.29 197 GLN B C 1
ATOM 6080 O O . GLN B 1 124 ? 10.011 -7.463 25.990 1.00 12.48 197 GLN B O 1
ATOM 6086 N N . THR B 1 125 ? 9.048 -8.581 27.707 1.00 9.46 198 THR B N 1
ATOM 6087 C CA . THR B 1 125 ? 10.057 -8.155 28.683 1.00 10.06 198 THR B CA 1
ATOM 6088 C C . THR B 1 125 ? 10.491 -9.337 29.531 1.00 10.57 198 THR B C 1
ATOM 6089 O O . THR B 1 125 ? 9.706 -10.323 29.733 1.00 10.37 198 THR B O 1
ATOM 6093 N N . TRP B 1 126 ? 11.718 -9.275 30.037 1.00 10.31 199 TRP B N 1
ATOM 6094 C CA . TRP B 1 126 ? 12.336 -10.461 30.660 1.00 10.54 199 TRP B CA 1
ATOM 6095 C C . TRP B 1 126 ? 12.978 -10.087 31.991 1.00 10.57 199 TRP B C 1
ATOM 6096 O O . TRP B 1 126 ? 13.541 -8.982 32.158 1.00 10.87 199 TRP B O 1
ATOM 6107 N N . SER B 1 127 ? 12.898 -11.007 32.937 1.00 9.57 200 SER B N 1
ATOM 6108 C CA . SER B 1 127 ? 13.332 -10.782 34.305 1.00 10.03 200 SER B CA 1
ATOM 6109 C C . SER B 1 127 ? 14.846 -10.755 34.459 1.00 10.68 200 SER B C 1
ATOM 6110 O O . SER B 1 127 ? 15.602 -11.071 33.497 1.00 11.70 200 SER B O 1
ATOM 6113 N N . MET B 1 128 ? 15.284 -10.375 35.660 1.00 10.31 201 MET B N 1
ATOM 6114 C CA . MET B 1 128 ? 16.712 -10.462 35.995 1.00 10.89 201 MET B CA 1
ATOM 6115 C C . MET B 1 128 ? 17.135 -11.959 35.994 1.00 10.58 201 MET B C 1
ATOM 6116 O O . MET B 1 128 ? 16.336 -12.858 36.256 1.00 11.09 201 MET B O 1
ATOM 6121 N N . PRO B 1 129 ? 18.413 -12.235 35.718 1.00 10.85 202 PRO B N 1
ATOM 6122 C CA . PRO B 1 129 ? 18.852 -13.635 35.825 1.00 11.21 202 PRO B CA 1
ATOM 6123 C C . PRO B 1 129 ? 18.689 -14.160 37.248 1.00 11.69 202 PRO B C 1
ATOM 6124 O O . PRO B 1 129 ? 18.988 -13.416 38.207 1.00 12.11 202 PRO B O 1
ATOM 6128 N N . GLU B 1 130 ? 18.229 -15.410 37.382 1.00 11.16 203 GLU B N 1
ATOM 6129 C CA . GLU B 1 130 ? 18.190 -16.057 38.673 1.00 10.25 203 GLU B CA 1
ATOM 6130 C C . GLU B 1 130 ? 19.146 -17.249 38.547 1.00 10.60 203 GLU B C 1
ATOM 6131 O O . GLU B 1 130 ? 19.019 -18.043 37.622 1.00 11.44 203 GLU B O 1
ATOM 6137 N N . TRP B 1 131 ? 20.049 -17.380 39.499 1.00 10.12 204 TRP B N 1
ATOM 6138 C CA . TRP B 1 131 ? 20.938 -18.549 39.549 1.00 10.76 204 TRP B CA 1
ATOM 6139 C C . TRP B 1 131 ? 20.177 -19.743 40.082 1.00 11.25 204 TRP B C 1
ATOM 6140 O O . TRP B 1 131 ? 19.535 -19.662 41.125 1.00 13.00 204 TRP B O 1
ATOM 6151 N N . LEU B 1 132 ? 20.295 -20.868 39.363 1.00 9.09 205 LEU B N 1
ATOM 6152 C CA . LEU B 1 132 ? 19.606 -22.117 39.755 1.00 10.71 205 LEU B CA 1
ATOM 6153 C C . LEU B 1 132 ? 20.585 -23.063 40.419 1.00 12.65 205 LEU B C 1
ATOM 6154 O O . LEU B 1 132 ? 20.195 -23.856 41.284 1.00 13.21 205 LEU B O 1
ATOM 6159 N N . THR B 1 133 ? 21.842 -23.047 39.966 1.00 12.57 206 THR B N 1
ATOM 6160 C CA . THR B 1 133 ? 22.858 -23.813 40.660 1.00 12.77 206 THR B CA 1
ATOM 6161 C C . THR B 1 133 ? 23.772 -22.843 41.392 1.00 13.33 206 THR B C 1
ATOM 6162 O O . THR B 1 133 ? 24.064 -21.750 40.870 1.00 14.34 206 THR B O 1
ATOM 6166 N N . PRO B 1 134 ? 24.227 -23.218 42.595 1.00 13.37 207 PRO B N 1
ATOM 6167 C CA . PRO B 1 134 ? 25.282 -22.440 43.259 1.00 13.97 207 PRO B CA 1
ATOM 6168 C C . PRO B 1 134 ? 26.609 -22.765 42.575 1.00 13.71 207 PRO B C 1
ATOM 6169 O O . PRO B 1 134 ? 26.680 -23.697 41.759 1.00 14.05 207 PRO B O 1
ATOM 6173 N N . ILE B 1 135 ? 27.655 -22.003 42.878 1.00 13.73 208 ILE B N 1
ATOM 6174 C CA . ILE B 1 135 ? 28.983 -22.468 42.487 1.00 14.46 208 ILE B CA 1
ATOM 6175 C C . ILE B 1 135 ? 29.172 -23.827 43.160 1.00 15.01 208 ILE B C 1
ATOM 6176 O O . ILE B 1 135 ? 28.722 -24.026 44.294 1.00 15.82 208 ILE B O 1
ATOM 6181 N N . HIS B 1 136 ? 29.813 -24.767 42.457 1.00 13.83 209 HIS B N 1
ATOM 6182 C CA . HIS B 1 136 ? 29.913 -26.131 42.966 1.00 15.04 209 HIS B CA 1
ATOM 6183 C C . HIS B 1 136 ? 30.602 -26.114 44.325 1.00 16.87 209 HIS B C 1
ATOM 6184 O O . HIS B 1 136 ? 31.585 -25.401 44.517 1.00 17.38 209 HIS B O 1
ATOM 6191 N N . PRO B 1 137 ? 30.081 -26.895 45.281 1.00 19.21 210 PRO B N 1
ATOM 6192 C CA . PRO B 1 137 ? 30.676 -26.852 46.618 1.00 21.23 210 PRO B CA 1
ATOM 6193 C C . PRO B 1 137 ? 32.147 -27.288 46.638 1.00 22.30 210 PRO B C 1
ATOM 6194 O O . PRO B 1 137 ? 32.876 -26.884 47.553 1.00 24.75 210 PRO B O 1
ATOM 6198 N N . ASP B 1 138 ? 32.578 -28.070 45.651 1.00 20.70 211 ASP B N 1
ATOM 6199 C CA . ASP B 1 138 ? 33.960 -28.540 45.595 1.00 21.55 211 ASP B CA 1
ATOM 6200 C C . ASP B 1 138 ? 34.740 -27.828 44.481 1.00 19.41 211 ASP B C 1
ATOM 6201 O O . ASP B 1 138 ? 35.735 -28.343 43.957 1.00 19.34 211 ASP B O 1
ATOM 6206 N N . TYR B 1 139 ? 34.304 -26.617 44.149 1.00 17.54 212 TYR B N 1
ATOM 6207 C CA . TYR B 1 139 ? 34.924 -25.831 43.086 1.00 16.15 212 TYR B CA 1
ATOM 6208 C C . TYR B 1 139 ? 36.429 -25.717 43.285 1.00 17.95 212 TYR B C 1
ATOM 6209 O O . TYR B 1 139 ? 37.219 -25.989 42.387 1.00 18.85 212 TYR B O 1
ATOM 6218 N N . THR B 1 140 ? 36.845 -25.314 44.471 1.00 20.50 213 THR B N 1
ATOM 6219 C CA . THR B 1 140 ? 38.269 -25.102 44.705 1.00 24.53 213 THR B CA 1
ATOM 6220 C C . THR B 1 140 ? 39.019 -26.412 44.967 1.00 25.19 213 THR B C 1
ATOM 6221 O O . THR B 1 140 ? 40.115 -26.639 44.435 1.00 26.91 213 THR B O 1
ATOM 6225 N N . ALA B 1 141 ? 38.427 -27.285 45.776 1.00 25.39 214 ALA B N 1
ATOM 6226 C CA . ALA B 1 141 ? 39.101 -28.535 46.153 1.00 27.44 214 ALA B CA 1
ATOM 6227 C C . ALA B 1 141 ? 39.271 -29.508 44.985 1.00 26.18 214 ALA B C 1
ATOM 6228 O O . ALA B 1 141 ? 40.318 -30.148 44.850 1.00 27.23 214 ALA B O 1
ATOM 6230 N N . ASP B 1 142 ? 38.236 -29.624 44.156 1.00 22.80 215 ASP B N 1
ATOM 6231 C CA . ASP B 1 142 ? 38.212 -30.647 43.112 1.00 21.32 215 ASP B CA 1
ATOM 6232 C C . ASP B 1 142 ? 38.307 -30.041 41.706 1.00 19.58 215 ASP B C 1
ATOM 6233 O O . ASP B 1 142 ? 38.414 -30.775 40.716 1.00 20.31 215 ASP B O 1
ATOM 6238 N N . LYS B 1 143 ? 38.245 -28.711 41.625 1.00 18.10 216 LYS B N 1
ATOM 6239 C CA . LYS B 1 143 ? 38.419 -28.001 40.361 1.00 18.01 216 LYS B CA 1
ATOM 6240 C C . LYS B 1 143 ? 37.374 -28.414 39.324 1.00 15.62 216 LYS B C 1
ATOM 6241 O O . LYS B 1 143 ? 37.695 -28.720 38.169 1.00 15.64 216 LYS B O 1
ATOM 6247 N N . VAL B 1 144 ? 36.115 -28.363 39.759 1.00 14.19 217 VAL B N 1
ATOM 6248 C CA . VAL B 1 144 ? 34.975 -28.704 38.922 1.00 13.17 217 VAL B CA 1
ATOM 6249 C C . VAL B 1 144 ? 33.879 -27.681 39.134 1.00 12.39 217 VAL B C 1
ATOM 6250 O O . VAL B 1 144 ? 33.869 -26.994 40.146 1.00 13.68 217 VAL B O 1
ATOM 6254 N N . ASN B 1 145 ? 32.931 -27.637 38.207 1.00 11.56 218 ASN B N 1
ATOM 6255 C CA . ASN B 1 145 ? 31.759 -26.778 38.381 1.00 11.48 218 ASN B CA 1
ATOM 6256 C C . ASN B 1 145 ? 30.618 -27.318 37.528 1.00 12.49 218 ASN B C 1
ATOM 6257 O O . ASN B 1 145 ? 30.800 -28.198 36.688 1.00 12.88 218 ASN B O 1
ATOM 6262 N N . TYR B 1 146 ? 29.432 -26.806 37.756 1.00 11.64 219 TYR B N 1
ATOM 6263 C CA . TYR B 1 146 ? 28.246 -27.296 37.083 1.00 12.24 219 TYR B CA 1
ATOM 6264 C C . TYR B 1 146 ? 28.066 -26.776 35.647 1.00 12.45 219 TYR B C 1
ATOM 6265 O O . TYR B 1 146 ? 28.712 -25.802 35.229 1.00 11.81 219 TYR B O 1
ATOM 6274 N N . HIS B 1 147 ? 27.125 -27.398 34.926 1.00 12.33 220 HIS B N 1
ATOM 6275 C CA . HIS B 1 147 ? 26.890 -27.098 33.524 1.00 11.45 220 HIS B CA 1
ATOM 6276 C C . HIS B 1 147 ? 25.576 -27.762 33.172 1.00 11.07 220 HIS B C 1
ATOM 6277 O O . HIS B 1 147 ? 25.219 -28.780 33.782 1.00 13.25 220 HIS B O 1
ATOM 6284 N N . CYS B 1 148 ? 24.824 -27.212 32.225 1.00 10.02 221 CYS B N 1
ATOM 6285 C CA . CYS B 1 148 ? 23.568 -27.857 31.854 1.00 10.32 221 CYS B CA 1
ATOM 6286 C C . CYS B 1 148 ? 23.144 -27.483 30.466 1.00 10.92 221 CYS B C 1
ATOM 6287 O O . CYS B 1 148 ? 23.097 -26.287 30.166 1.00 11.74 221 CYS B O 1
ATOM 6290 N N . MET B 1 149 ? 22.778 -28.480 29.650 1.00 10.41 222 MET B N 1
ATOM 6291 C CA . MET B 1 149 ? 22.136 -28.239 28.364 1.00 9.48 222 MET B CA 1
ATOM 6292 C C . MET B 1 149 ? 20.853 -29.054 28.199 1.00 10.03 222 MET B C 1
ATOM 6293 O O . MET B 1 149 ? 20.279 -29.120 27.100 1.00 10.89 222 MET B O 1
ATOM 6298 N N . SER B 1 150 ? 20.367 -29.654 29.277 1.00 10.36 223 SER B N 1
ATOM 6299 C CA . SER B 1 150 ? 19.131 -30.418 29.161 1.00 12.12 223 SER B CA 1
ATOM 6300 C C . SER B 1 150 ? 18.255 -30.088 30.363 1.00 12.16 223 SER B C 1
ATOM 6301 O O . SER B 1 150 ? 18.662 -30.323 31.502 1.00 12.91 223 SER B O 1
ATOM 6304 N N . MET B 1 151 ? 17.059 -29.547 30.126 1.00 11.72 224 MET B N 1
ATOM 6305 C CA . MET B 1 151 ? 16.148 -29.140 31.215 1.00 11.63 224 MET B CA 1
ATOM 6306 C C . MET B 1 151 ? 14.764 -29.049 30.622 1.00 11.63 224 MET B C 1
ATOM 6307 O O . MET B 1 151 ? 14.619 -28.728 29.432 1.00 11.66 224 MET B O 1
ATOM 6312 N N . GLY B 1 152 ? 13.748 -29.371 31.422 1.00 11.60 225 GLY B N 1
ATOM 6313 C CA . GLY B 1 152 ? 12.374 -29.219 30.980 1.00 12.47 225 GLY B CA 1
ATOM 6314 C C . GLY B 1 152 ? 11.448 -29.613 32.093 1.00 12.73 225 GLY B C 1
ATOM 6315 O O . GLY B 1 152 ? 11.875 -29.794 33.240 1.00 13.52 225 GLY B O 1
ATOM 6316 N N . VAL B 1 153 ? 10.165 -29.750 31.756 1.00 12.63 226 VAL B N 1
ATOM 6317 C CA . VAL B 1 153 ? 9.173 -30.052 32.773 1.00 13.44 226 VAL B CA 1
ATOM 6318 C C . VAL B 1 153 ? 8.508 -31.373 32.430 1.00 12.96 226 VAL B C 1
ATOM 6319 O O . VAL B 1 153 ? 8.200 -31.629 31.256 1.00 12.92 226 VAL B O 1
ATOM 6323 N N . CYS B 1 154 ? 8.284 -32.210 33.439 1.00 12.30 227 CYS B N 1
ATOM 6324 C CA . CYS B 1 154 ? 7.519 -33.433 33.221 1.00 12.63 227 CYS B CA 1
ATOM 6325 C C . CYS B 1 154 ? 6.664 -33.659 34.458 1.00 12.94 227 CYS B C 1
ATOM 6326 O O . CYS B 1 154 ? 7.190 -33.647 35.573 1.00 12.98 227 CYS B O 1
ATOM 6329 N N . GLY B 1 155 ? 5.365 -33.896 34.260 1.00 13.75 228 GLY B N 1
ATOM 6330 C CA . GLY B 1 155 ? 4.466 -34.211 35.379 1.00 14.82 228 GLY B CA 1
ATOM 6331 C C . GLY B 1 155 ? 4.543 -33.229 36.543 1.00 14.63 228 GLY B C 1
ATOM 6332 O O . GLY B 1 155 ? 4.628 -33.636 37.719 1.00 14.60 228 GLY B O 1
ATOM 6333 N N . ASN B 1 156 ? 4.563 -31.935 36.209 1.00 13.27 229 ASN B N 1
ATOM 6334 C CA . ASN B 1 156 ? 4.579 -30.840 37.202 1.00 13.50 229 ASN B CA 1
ATOM 6335 C C . ASN B 1 156 ? 5.844 -30.799 38.039 1.00 13.07 229 ASN B C 1
ATOM 6336 O O . ASN B 1 156 ? 5.850 -30.231 39.115 1.00 14.34 229 ASN B O 1
ATOM 6341 N N . ARG B 1 157 ? 6.915 -31.402 37.532 1.00 11.86 230 ARG B N 1
ATOM 6342 C CA . ARG B 1 157 ? 8.256 -31.253 38.114 1.00 12.23 230 ARG B CA 1
ATOM 6343 C C . ARG B 1 157 ? 9.228 -30.675 37.111 1.00 11.96 230 ARG B C 1
ATOM 6344 O O . ARG B 1 157 ? 9.168 -30.998 35.907 1.00 11.88 230 ARG B O 1
ATOM 6352 N N . LEU B 1 158 ? 10.137 -29.854 37.617 1.00 11.69 231 LEU B N 1
ATOM 6353 C CA . LEU B 1 158 ? 11.285 -29.420 36.813 1.00 11.38 231 LEU B CA 1
ATOM 6354 C C . LEU B 1 158 ? 12.286 -30.557 36.831 1.00 12.44 231 LEU B C 1
ATOM 6355 O O . LEU B 1 158 ? 12.605 -31.090 37.908 1.00 13.72 231 LEU B O 1
ATOM 6360 N N . TYR B 1 159 ? 12.798 -30.907 35.661 1.00 12.31 232 TYR B N 1
ATOM 6361 C CA . TYR B 1 159 ? 13.910 -31.887 35.562 1.00 12.37 232 TYR B CA 1
ATOM 6362 C C . TYR B 1 159 ? 15.077 -31.235 34.847 1.00 13.41 232 TYR B C 1
ATOM 6363 O O . TYR B 1 159 ? 14.882 -30.513 33.863 1.00 13.62 232 TYR B O 1
ATOM 6372 N N . ALA B 1 160 ? 16.298 -31.525 35.297 1.00 12.90 233 ALA B N 1
ATOM 6373 C CA . ALA B 1 160 ? 17.476 -31.004 34.608 1.00 12.49 233 ALA B CA 1
ATOM 6374 C C . ALA B 1 160 ? 18.608 -32.004 34.739 1.00 12.70 233 ALA B C 1
ATOM 6375 O O . ALA B 1 160 ? 18.798 -32.596 35.803 1.00 13.53 233 ALA B O 1
ATOM 6377 N N . VAL B 1 161 ? 19.396 -32.174 33.686 1.00 12.81 234 VAL B N 1
ATOM 6378 C CA . VAL B 1 161 ? 20.620 -32.959 33.849 1.00 12.78 234 VAL B CA 1
ATOM 6379 C C . VAL B 1 161 ? 21.722 -31.955 34.202 1.00 12.73 234 VAL B C 1
ATOM 6380 O O . VAL B 1 161 ? 22.232 -31.199 33.332 1.00 13.80 234 VAL B O 1
ATOM 6384 N N . ILE B 1 162 ? 22.030 -31.880 35.492 1.00 12.24 235 ILE B N 1
ATOM 6385 C CA . ILE B 1 162 ? 23.080 -30.976 35.952 1.00 12.70 235 ILE B CA 1
ATOM 6386 C C . ILE B 1 162 ? 24.391 -31.737 35.919 1.00 12.53 235 ILE B C 1
ATOM 6387 O O . ILE B 1 162 ? 24.575 -32.747 36.617 1.00 13.42 235 ILE B O 1
ATOM 6392 N N . GLU B 1 163 ? 25.298 -31.273 35.066 1.00 12.72 236 GLU B N 1
ATOM 6393 C CA . GLU B 1 163 ? 26.563 -31.944 34.844 1.00 12.47 236 GLU B CA 1
ATOM 6394 C C . GLU B 1 163 ? 27.628 -31.313 35.743 1.00 12.95 236 GLU B C 1
ATOM 6395 O O . GLU B 1 163 ? 27.540 -30.104 36.072 1.00 13.82 236 GLU B O 1
ATOM 6401 N N . THR B 1 164 ? 28.610 -32.125 36.148 1.00 12.16 237 THR B N 1
ATOM 6402 C CA . THR B 1 164 ? 29.809 -31.627 36.830 1.00 12.90 237 THR B CA 1
ATOM 6403 C C . THR B 1 164 ? 30.969 -31.777 35.853 1.00 13.13 237 THR B C 1
ATOM 6404 O O . THR B 1 164 ? 31.251 -32.895 35.398 1.00 14.36 237 THR B O 1
ATOM 6408 N N . ARG B 1 165 ? 31.632 -30.669 35.527 1.00 12.04 238 ARG B N 1
ATOM 6409 C CA . ARG B 1 165 ? 32.702 -30.715 34.520 1.00 12.72 238 ARG B CA 1
ATOM 6410 C C . ARG B 1 165 ? 33.996 -30.141 35.092 1.00 13.08 238 ARG B C 1
ATOM 6411 O O . ARG B 1 165 ? 33.980 -29.291 35.986 1.00 13.53 238 ARG B O 1
ATOM 6419 N N . TYR B 1 166 ? 35.126 -30.619 34.584 1.00 13.60 239 TYR B N 1
ATOM 6420 C CA . TYR B 1 166 ? 36.417 -30.125 35.041 1.00 13.96 239 TYR B CA 1
ATOM 6421 C C . TYR B 1 166 ? 36.708 -28.725 34.518 1.00 13.75 239 TYR B C 1
ATOM 6422 O O . TYR B 1 166 ? 36.497 -28.440 33.334 1.00 14.18 239 TYR B O 1
ATOM 6431 N N . LEU B 1 167 ? 37.191 -27.855 35.404 1.00 13.42 240 LEU B N 1
ATOM 6432 C CA . LEU B 1 167 ? 37.644 -26.521 34.972 1.00 15.40 240 LEU B CA 1
ATOM 6433 C C . LEU B 1 167 ? 38.752 -26.609 33.920 1.00 16.75 240 LEU B C 1
ATOM 6434 O O . LEU B 1 167 ? 38.837 -25.775 32.991 1.00 17.62 240 LEU B O 1
ATOM 6439 N N . SER B 1 168 ? 39.610 -27.614 34.056 1.00 16.73 241 SER B N 1
ATOM 6440 C CA . SER B 1 168 ? 40.822 -27.632 33.235 1.00 18.68 241 SER B CA 1
ATOM 6441 C C . SER B 1 168 ? 40.535 -27.923 31.759 1.00 18.97 241 SER B C 1
ATOM 6442 O O . SER B 1 168 ? 41.083 -27.258 30.859 1.00 20.39 241 SER B O 1
ATOM 6445 N N . ASN B 1 169 ? 39.652 -28.887 31.503 1.00 17.01 242 ASN B N 1
ATOM 6446 C CA . ASN B 1 169 ? 39.505 -29.382 30.135 1.00 16.63 242 ASN B CA 1
ATOM 6447 C C . ASN B 1 169 ? 38.058 -29.599 29.708 1.00 15.08 242 ASN B C 1
ATOM 6448 O O . ASN B 1 169 ? 37.806 -30.150 28.643 1.00 16.08 242 ASN B O 1
ATOM 6453 N N . MET B 1 170 ? 37.116 -29.187 30.563 1.00 13.86 243 MET B N 1
ATOM 6454 C CA . MET B 1 170 ? 35.698 -29.246 30.258 1.00 15.43 243 MET B CA 1
ATOM 6455 C C . MET B 1 170 ? 35.155 -30.660 30.135 1.00 14.80 243 MET B C 1
ATOM 6456 O O . MET B 1 170 ? 34.012 -30.823 29.720 1.00 15.87 243 MET B O 1
ATOM 6461 N N . ARG B 1 171 ? 35.953 -31.682 30.477 1.00 13.75 244 ARG B N 1
ATOM 6462 C CA . ARG B 1 171 ? 35.412 -33.042 30.415 1.00 13.63 244 ARG B CA 1
ATOM 6463 C C . ARG B 1 171 ? 34.358 -33.300 31.473 1.00 13.79 244 ARG B C 1
ATOM 6464 O O . ARG B 1 171 ? 34.387 -32.723 32.569 1.00 14.87 244 ARG B O 1
ATOM 6472 N N . LEU B 1 172 ? 33.395 -34.143 31.119 1.00 13.41 245 LEU B N 1
ATOM 6473 C CA . LEU B 1 172 ? 32.277 -34.463 32.005 1.00 13.06 245 LEU B CA 1
ATOM 6474 C C . LEU B 1 172 ? 32.706 -35.453 33.101 1.00 13.70 245 LEU B C 1
ATOM 6475 O O . LEU B 1 172 ? 33.043 -36.612 32.804 1.00 13.68 245 LEU B O 1
ATOM 6480 N N . LYS B 1 173 ? 32.732 -34.994 34.352 1.00 13.53 246 LYS B N 1
ATOM 6481 C CA . LYS B 1 173 ? 33.133 -35.844 35.477 1.00 14.17 246 LYS B CA 1
ATOM 6482 C C . LYS B 1 173 ? 31.979 -36.761 35.878 1.00 13.83 246 LYS B C 1
ATOM 6483 O O . LYS B 1 173 ? 32.147 -37.982 36.054 1.00 15.47 246 LYS B O 1
ATOM 6489 N N . LYS B 1 174 ? 30.804 -36.176 36.024 1.00 14.77 247 LYS B N 1
ATOM 6490 C CA . LYS B 1 174 ? 29.616 -36.974 36.315 1.00 15.87 247 LYS B CA 1
ATOM 6491 C C . LYS B 1 174 ? 28.397 -36.140 35.980 1.00 14.14 247 LYS B C 1
ATOM 6492 O O . LYS B 1 174 ? 28.513 -34.917 35.744 1.00 14.15 247 LYS B O 1
ATOM 6498 N N . ALA B 1 175 ? 27.245 -36.786 35.927 1.00 13.28 248 ALA B N 1
ATOM 6499 C CA . ALA B 1 175 ? 26.002 -36.073 35.628 1.00 14.05 248 ALA B CA 1
ATOM 6500 C C . ALA B 1 175 ? 24.940 -36.540 36.600 1.00 13.29 248 ALA B C 1
ATOM 6501 O O . ALA B 1 175 ? 24.906 -37.719 36.970 1.00 13.46 248 ALA B O 1
ATOM 6503 N N . GLU B 1 176 ? 24.088 -35.611 37.032 1.00 13.40 249 GLU B N 1
ATOM 6504 C CA . GLU B 1 176 ? 23.032 -35.936 37.985 1.00 14.25 249 GLU B CA 1
ATOM 6505 C C . GLU B 1 176 ? 21.706 -35.456 37.425 1.00 14.41 249 GLU B C 1
ATOM 6506 O O . GLU B 1 176 ? 21.641 -34.395 36.811 1.00 15.29 249 GLU B O 1
ATOM 6512 N N . LEU B 1 177 ? 20.650 -36.236 37.624 1.00 13.64 250 LEU B N 1
ATOM 6513 C CA . LEU B 1 177 ? 19.306 -35.739 37.365 1.00 12.85 250 LEU B CA 1
ATOM 6514 C C . LEU B 1 177 ? 18.860 -34.968 38.597 1.00 13.41 250 LEU B C 1
ATOM 6515 O O . LEU B 1 177 ? 18.803 -35.524 39.701 1.00 14.69 250 LEU B O 1
ATOM 6520 N N . TRP B 1 178 ? 18.551 -33.682 38.423 1.00 12.59 251 TRP B N 1
ATOM 6521 C CA . TRP B 1 178 ? 18.017 -32.866 39.519 1.00 12.35 251 TRP B CA 1
ATOM 6522 C C . TRP B 1 178 ? 16.544 -32.652 39.230 1.00 12.96 251 TRP B C 1
ATOM 6523 O O . TRP B 1 178 ? 16.163 -32.390 38.073 1.00 13.99 251 TRP B O 1
ATOM 6534 N N . SER B 1 179 ? 15.712 -32.763 40.262 1.00 12.05 252 SER B N 1
ATOM 6535 C CA . SER B 1 179 ? 14.292 -32.374 40.106 1.00 13.21 252 SER B CA 1
ATOM 6536 C C . SER B 1 179 ? 13.737 -31.662 41.320 1.00 13.09 252 SER B C 1
ATOM 6537 O O . SER B 1 179 ? 14.195 -31.865 42.444 1.00 13.23 252 SER B O 1
ATOM 6540 N N . ARG B 1 180 ? 12.761 -30.793 41.047 1.00 12.16 253 ARG B N 1
ATOM 6541 C CA . ARG B 1 180 ? 11.934 -30.130 42.085 1.00 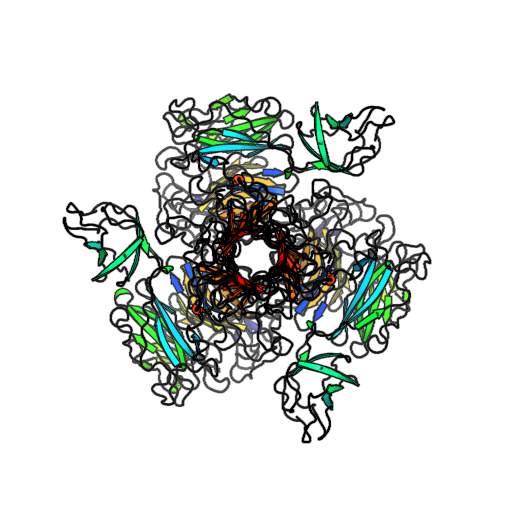12.09 253 ARG B CA 1
ATOM 6542 C C . ARG B 1 180 ? 10.510 -30.121 41.571 1.00 12.11 253 ARG B C 1
ATOM 6543 O O . ARG B 1 180 ? 10.265 -30.193 40.388 1.00 12.89 253 ARG B O 1
ATOM 6551 N N . PRO B 1 181 ? 9.539 -29.990 42.481 1.00 11.55 254 PRO B N 1
ATOM 6552 C CA . PRO B 1 181 ? 8.169 -29.725 42.020 1.00 12.43 254 PRO B CA 1
ATOM 6553 C C . PRO B 1 181 ? 8.164 -28.347 41.378 1.00 12.71 254 PRO B C 1
ATOM 6554 O O . PRO B 1 181 ? 8.845 -27.451 41.877 1.00 14.39 254 PRO B O 1
ATOM 6558 N N . MET B 1 182 ? 7.432 -28.168 40.291 1.00 11.61 255 MET B N 1
ATOM 6559 C CA . MET B 1 182 ? 7.370 -26.840 39.681 1.00 12.20 255 MET B CA 1
ATOM 6560 C C . MET B 1 182 ? 6.655 -25.897 40.635 1.00 12.82 255 MET B C 1
ATOM 6561 O O . MET B 1 182 ? 5.846 -26.324 41.438 1.00 13.14 255 MET B O 1
ATOM 6566 N N . PRO B 1 183 ? 6.947 -24.599 40.537 1.00 12.39 256 PRO B N 1
ATOM 6567 C CA . PRO B 1 183 ? 6.085 -23.622 41.215 1.00 13.54 256 PRO B CA 1
ATOM 6568 C C . PRO B 1 183 ? 4.700 -23.607 40.590 1.00 13.27 256 PRO B C 1
ATOM 6569 O O . PRO B 1 183 ? 4.570 -23.343 39.386 1.00 13.44 256 PRO B O 1
ATOM 6573 N N . TYR B 1 184 ? 3.667 -23.966 41.363 1.00 13.22 257 TYR B N 1
ATOM 6574 C CA . TYR B 1 184 ? 2.318 -23.979 40.798 1.00 11.94 257 TYR B CA 1
ATOM 6575 C C . TYR B 1 184 ? 1.271 -23.691 41.885 1.00 10.98 257 TYR B C 1
ATOM 6576 O O . TYR B 1 184 ? 1.572 -23.775 43.072 1.00 11.28 257 TYR B O 1
ATOM 6585 N N . TYR B 1 185 ? 0.076 -23.367 41.407 1.00 10.70 258 TYR B N 1
ATOM 6586 C CA . TYR B 1 185 ? -1.083 -23.012 42.239 1.00 12.07 258 TYR B CA 1
ATOM 6587 C C . TYR B 1 185 ? -2.263 -23.890 41.846 1.00 12.94 258 TYR B C 1
ATOM 6588 O O . TYR B 1 185 ? -2.479 -24.171 40.658 1.00 13.34 258 TYR B O 1
ATOM 6597 N N . ARG B 1 186 ? -3.026 -24.336 42.844 1.00 13.23 259 ARG B N 1
ATOM 6598 C CA . ARG B 1 186 ? -4.278 -25.053 42.593 1.00 14.21 259 ARG B CA 1
ATOM 6599 C C . ARG B 1 186 ? -5.370 -24.506 43.493 1.00 14.33 259 ARG B C 1
ATOM 6600 O O . ARG B 1 186 ? -5.100 -24.041 44.600 1.00 14.34 259 ARG B O 1
ATOM 6608 N N . ARG B 1 187 ? -6.605 -24.634 43.023 1.00 15.19 260 ARG B N 1
ATOM 6609 C CA . ARG B 1 187 ? -7.754 -24.232 43.816 1.00 16.58 260 ARG B CA 1
ATOM 6610 C C . ARG B 1 187 ? -8.723 -25.405 43.845 1.00 17.91 260 ARG B C 1
ATOM 6611 O O . ARG B 1 187 ? -9.693 -25.426 43.095 1.00 18.60 260 ARG B O 1
ATOM 6619 N N . PRO B 1 188 ? -8.443 -26.414 44.691 1.00 18.94 261 PRO B N 1
ATOM 6620 C CA . PRO B 1 188 ? -9.270 -27.624 44.661 1.00 19.93 261 PRO B CA 1
ATOM 6621 C C . PRO B 1 188 ? -10.515 -27.505 45.538 1.00 19.93 261 PRO B C 1
ATOM 6622 O O . PRO B 1 188 ? -10.643 -26.542 46.290 1.00 19.76 261 PRO B O 1
ATOM 6626 N N . THR B 1 189 ? -11.403 -28.495 45.456 1.00 21.01 262 THR B N 1
ATOM 6627 C CA . THR B 1 189 ? -12.553 -28.574 46.353 1.00 22.45 262 THR B CA 1
ATOM 6628 C C . THR B 1 189 ? -12.527 -29.919 47.080 1.00 22.30 262 THR B C 1
ATOM 6629 O O . THR B 1 189 ? -12.398 -30.977 46.441 1.00 22.78 262 THR B O 1
ATOM 6633 N N . GLY B 1 190 ? -12.589 -29.886 48.411 1.00 20.44 263 GLY B N 1
ATOM 6634 C CA . GLY B 1 190 ? -12.584 -31.140 49.182 1.00 20.32 263 GLY B CA 1
ATOM 6635 C C . GLY B 1 190 ? -11.240 -31.858 49.102 1.00 21.08 263 GLY B C 1
ATOM 6636 O O . GLY B 1 190 ? -10.212 -31.283 48.663 1.00 21.63 263 GLY B O 1
ATOM 6637 N N . GLY B 1 191 ? -11.218 -33.114 49.541 1.00 21.26 264 GLY B N 1
ATOM 6638 C CA . GLY B 1 191 ? -10.033 -33.946 49.395 1.00 21.06 264 GLY B CA 1
ATOM 6639 C C . GLY B 1 191 ? -9.071 -33.982 50.572 1.00 20.48 264 GLY B C 1
ATOM 6640 O O . GLY B 1 191 ? -8.026 -34.614 50.492 1.00 21.72 264 GLY B O 1
ATOM 6641 N N . ILE B 1 192 ? -9.407 -33.326 51.673 1.00 19.28 265 ILE B N 1
ATOM 6642 C CA . ILE B 1 192 ? -8.530 -33.348 52.823 1.00 19.24 265 ILE B CA 1
ATOM 6643 C C . ILE B 1 192 ? -9.247 -34.069 53.960 1.00 21.32 265 ILE B C 1
ATOM 6644 O O . ILE B 1 192 ? -10.355 -33.667 54.355 1.00 22.20 265 ILE B O 1
ATOM 6649 N N . THR B 1 193 ? -8.625 -35.126 54.479 1.00 20.90 266 THR B N 1
ATOM 6650 C CA . THR B 1 193 ? -9.265 -35.918 55.547 1.00 21.50 266 THR B CA 1
ATOM 6651 C C . THR B 1 193 ? -8.252 -36.217 56.646 1.00 21.68 266 THR B C 1
ATOM 6652 O O . THR B 1 193 ? -7.055 -36.419 56.356 1.00 21.82 266 THR B O 1
ATOM 6656 N N . ILE B 1 194 ? -8.702 -36.227 57.907 1.00 21.16 267 ILE B N 1
ATOM 6657 C CA . ILE B 1 194 ? -7.837 -36.540 59.026 1.00 21.83 267 ILE B CA 1
ATOM 6658 C C . ILE B 1 194 ? -8.677 -37.313 60.055 1.00 23.15 267 ILE B C 1
ATOM 6659 O O . ILE B 1 194 ? -9.792 -36.880 60.405 1.00 25.45 267 ILE B O 1
ATOM 6664 N N . SER B 1 195 ? -8.146 -38.421 60.563 1.00 23.40 268 SER B N 1
ATOM 6665 C CA . SER B 1 195 ? -8.876 -39.174 61.601 1.00 24.92 268 SER B CA 1
ATOM 6666 C C . SER B 1 195 ? -8.567 -38.629 62.992 1.00 26.42 268 SER B C 1
ATOM 6667 O O . SER B 1 195 ? -7.435 -38.241 63.274 1.00 25.87 268 SER B O 1
ATOM 6670 N N . SER B 1 196 ? -9.561 -38.633 63.888 1.00 28.14 269 SER B N 1
ATOM 6671 C CA . SER B 1 196 ? -9.314 -38.129 65.231 1.00 29.22 269 SER B CA 1
ATOM 6672 C C . SER B 1 196 ? -8.195 -38.943 65.874 1.00 28.33 269 SER B C 1
ATOM 6673 O O . SER B 1 196 ? -8.180 -40.160 65.760 1.00 28.44 269 SER B O 1
ATOM 6676 N N . GLY B 1 197 ? -7.271 -38.277 66.555 1.00 27.24 270 GLY B N 1
ATOM 6677 C CA . GLY B 1 197 ? -6.141 -38.954 67.175 1.00 26.64 270 GLY B CA 1
ATOM 6678 C C . GLY B 1 197 ? -4.910 -39.088 66.289 1.00 26.64 270 GLY B C 1
ATOM 6679 O O . GLY B 1 197 ? -3.831 -39.446 66.787 1.00 27.00 270 GLY B O 1
ATOM 6680 N N . SER B 1 198 ? -5.052 -38.805 64.993 1.00 25.81 271 SER B N 1
ATOM 6681 C CA . SER B 1 198 ? -3.934 -38.960 64.046 1.00 26.14 271 SER B CA 1
ATOM 6682 C C . SER B 1 198 ? -3.249 -37.627 63.778 1.00 24.97 271 SER B C 1
ATOM 6683 O O . SER B 1 198 ? -3.886 -36.577 63.845 1.00 24.45 271 SER B O 1
ATOM 6686 N N . THR B 1 199 ? -1.952 -37.678 63.476 1.00 24.89 272 THR B N 1
ATOM 6687 C CA . THR B 1 199 ? -1.232 -36.504 62.977 1.00 25.43 272 THR B CA 1
ATOM 6688 C C . THR B 1 199 ? -1.048 -36.569 61.460 1.00 25.15 272 THR B C 1
ATOM 6689 O O . THR B 1 199 ? -0.403 -35.706 60.878 1.00 26.06 272 THR B O 1
ATOM 6693 N N . THR B 1 200 ? -1.627 -37.572 60.817 1.00 24.84 273 THR B N 1
ATOM 6694 C CA . THR B 1 200 ? -1.515 -37.689 59.365 1.00 26.44 273 THR B CA 1
ATOM 6695 C C . THR B 1 200 ? -2.736 -37.077 58.687 1.00 24.40 273 THR B C 1
ATOM 6696 O O . THR B 1 200 ? -3.861 -37.539 58.887 1.00 24.11 273 THR B O 1
ATOM 6700 N N . ALA B 1 201 ? -2.515 -36.049 57.861 1.00 21.94 274 ALA B N 1
ATOM 6701 C CA . ALA B 1 201 ? -3.581 -35.561 57.001 1.00 20.66 274 ALA B CA 1
ATOM 6702 C C . ALA B 1 201 ? -3.387 -36.084 55.566 1.00 20.16 274 ALA B C 1
ATOM 6703 O O . ALA B 1 201 ? -2.303 -35.950 54.973 1.00 20.50 274 ALA B O 1
ATOM 6705 N N . THR B 1 202 ? -4.448 -36.632 54.999 1.00 19.15 275 THR B N 1
ATOM 6706 C CA . THR B 1 202 ? -4.419 -37.141 53.633 1.00 20.31 275 THR B CA 1
ATOM 6707 C C . THR B 1 202 ? -4.984 -36.092 52.669 1.00 19.98 275 THR B C 1
ATOM 6708 O O . THR B 1 202 ? -6.065 -35.535 52.905 1.00 20.15 275 THR B O 1
ATOM 6712 N N . ILE B 1 203 ? -4.225 -35.799 51.609 1.00 20.08 276 ILE B N 1
ATOM 6713 C CA . ILE B 1 203 ? -4.575 -34.740 50.666 1.00 19.33 276 ILE B CA 1
ATOM 6714 C C . ILE B 1 203 ? -4.719 -35.319 49.267 1.00 19.17 276 ILE B C 1
ATOM 6715 O O . ILE B 1 203 ? -3.767 -35.881 48.708 1.00 19.40 276 ILE B O 1
ATOM 6720 N N . VAL B 1 204 ? -5.892 -35.148 48.679 1.00 20.17 277 VAL B N 1
ATOM 6721 C CA . VAL B 1 204 ? -6.104 -35.552 47.296 1.00 22.13 277 VAL B CA 1
ATOM 6722 C C . VAL B 1 204 ? -5.846 -34.339 46.412 1.00 21.86 277 VAL B C 1
ATOM 6723 O O . VAL B 1 204 ? -6.458 -33.290 46.598 1.00 23.28 277 VAL B O 1
ATOM 6727 N N . LEU B 1 205 ? -4.905 -34.477 45.479 1.00 20.07 278 LEU B N 1
ATOM 6728 C CA . LEU B 1 205 ? -4.531 -33.386 44.594 1.00 18.94 278 LEU B CA 1
ATOM 6729 C C . LEU B 1 205 ? -4.044 -34.044 43.306 1.00 18.46 278 LEU B C 1
ATOM 6730 O O . LEU B 1 205 ? -2.993 -34.695 43.290 1.00 17.52 278 LEU B O 1
ATOM 6735 N N . LYS B 1 206 ? -4.817 -33.909 42.237 1.00 18.94 279 LYS B N 1
ATOM 6736 C CA A LYS B 1 206 ? -4.531 -34.696 41.049 0.50 21.11 279 LYS B CA 1
ATOM 6737 C CA B LYS B 1 206 ? -4.551 -34.666 41.018 0.50 19.60 279 LYS B CA 1
ATOM 6738 C C . LYS B 1 206 ? -3.184 -34.341 40.426 1.00 18.83 279 LYS B C 1
ATOM 6739 O O . LYS B 1 206 ? -2.829 -33.173 40.303 1.00 18.73 279 LYS B O 1
ATOM 6750 N N . LYS B 1 207 ? -2.423 -35.375 40.081 1.00 18.61 280 LYS B N 1
ATOM 6751 C CA . LYS B 1 207 ? -1.157 -35.223 39.372 1.00 19.49 280 LYS B CA 1
ATOM 6752 C C . LYS B 1 207 ? -0.266 -34.203 40.080 1.00 17.48 280 LYS B C 1
ATOM 6753 O O . LYS B 1 207 ? 0.246 -33.264 39.470 1.00 18.06 280 LYS B O 1
ATOM 6759 N N . HIS B 1 208 ? -0.115 -34.367 41.384 1.00 15.69 281 HIS B N 1
ATOM 6760 C CA . HIS B 1 208 ? 0.588 -33.391 42.188 1.00 15.65 281 HIS B CA 1
ATOM 6761 C C . HIS B 1 208 ? 2.105 -33.307 41.897 1.00 15.46 281 HIS B C 1
ATOM 6762 O O . HIS B 1 208 ? 2.710 -32.232 42.011 1.00 16.04 281 HIS B O 1
ATOM 6769 N N . GLY B 1 209 ? 2.711 -34.417 41.486 1.00 15.94 282 GLY B N 1
ATOM 6770 C CA . GLY B 1 209 ? 4.119 -34.413 41.146 1.00 16.06 282 GLY B CA 1
ATOM 6771 C C . GLY B 1 209 ? 5.032 -34.224 42.347 1.00 16.76 282 GLY B C 1
ATOM 6772 O O . GLY B 1 209 ? 6.211 -33.974 42.175 1.00 18.13 282 GLY B O 1
ATOM 6773 N N . LEU B 1 210 ? 4.507 -34.343 43.568 1.00 14.24 283 LEU B N 1
ATOM 6774 C CA . LEU B 1 210 ? 5.338 -34.099 44.750 1.00 14.38 283 LEU B CA 1
ATOM 6775 C C . LEU B 1 210 ? 6.071 -35.341 45.224 1.00 15.02 283 LEU B C 1
ATOM 6776 O O . LEU B 1 210 ? 5.633 -36.458 44.957 1.00 16.18 283 LEU B O 1
ATOM 6781 N N . LYS B 1 211 ? 7.181 -35.123 45.930 1.00 15.59 284 LYS B N 1
ATOM 6782 C CA . LYS B 1 211 ? 7.920 -36.193 46.595 1.00 16.47 284 LYS B CA 1
ATOM 6783 C C . LYS B 1 211 ? 8.058 -35.877 48.078 1.00 16.19 284 LYS B C 1
ATOM 6784 O O . LYS B 1 211 ? 7.886 -34.727 48.490 1.00 15.59 284 LYS B O 1
ATOM 6790 N N . VAL B 1 212 ? 8.336 -36.908 48.883 1.00 17.24 285 VAL B N 1
ATOM 6791 C CA . VAL B 1 212 ? 8.573 -36.691 50.306 1.00 17.75 285 VAL B CA 1
ATOM 6792 C C . VAL B 1 212 ? 9.636 -35.614 50.533 1.00 16.55 285 VAL B C 1
ATOM 6793 O O . VAL B 1 212 ? 10.699 -35.581 49.860 1.00 16.79 285 VAL B O 1
ATOM 6797 N N . GLY B 1 213 ? 9.306 -34.680 51.430 1.00 16.12 286 GLY B N 1
ATOM 6798 C CA . GLY B 1 213 ? 10.207 -33.591 51.725 1.00 16.56 286 GLY B CA 1
ATOM 6799 C C . GLY B 1 213 ? 9.908 -32.326 50.937 1.00 16.62 286 GLY B C 1
ATOM 6800 O O . GLY B 1 213 ? 10.430 -31.267 51.280 1.00 16.32 286 GLY B O 1
ATOM 6801 N N . ASP B 1 214 ? 9.073 -32.407 49.898 1.00 15.76 287 ASP B N 1
ATOM 6802 C CA . ASP B 1 214 ? 8.759 -31.190 49.132 1.00 14.31 287 ASP B CA 1
ATOM 6803 C C . ASP B 1 214 ? 7.948 -30.191 49.985 1.00 15.02 287 ASP B C 1
ATOM 6804 O O . ASP B 1 214 ? 7.192 -30.572 50.861 1.00 16.78 287 ASP B O 1
ATOM 6809 N N . ALA B 1 215 ? 8.155 -28.912 49.706 1.00 14.74 288 ALA B N 1
ATOM 6810 C CA . ALA B 1 215 ? 7.616 -27.819 50.510 1.00 14.95 288 ALA B CA 1
ATOM 6811 C C . ALA B 1 215 ? 6.355 -27.302 49.843 1.00 15.02 288 ALA B C 1
ATOM 6812 O O . ALA B 1 215 ? 6.344 -27.077 48.624 1.00 15.02 288 ALA B O 1
ATOM 6814 N N . VAL B 1 216 ? 5.280 -27.185 50.628 1.00 13.83 289 VAL B N 1
ATOM 6815 C CA . VAL B 1 216 ? 3.981 -26.772 50.095 1.00 13.15 289 VAL B CA 1
ATOM 6816 C C . VAL B 1 216 ? 3.329 -25.746 50.995 1.00 13.63 289 VAL B C 1
ATOM 6817 O O . VAL B 1 216 ? 3.831 -25.450 52.074 1.00 14.18 289 VAL B O 1
ATOM 6821 N N . ASN B 1 217 ? 2.195 -25.220 50.551 1.00 13.49 290 ASN B N 1
ATOM 6822 C CA . ASN B 1 217 ? 1.490 -24.208 51.331 1.00 13.18 290 ASN B CA 1
ATOM 6823 C C . ASN B 1 217 ? 0.005 -24.323 51.114 1.00 13.64 290 ASN B C 1
ATOM 6824 O O . ASN B 1 217 ? -0.457 -24.546 49.988 1.00 13.80 290 ASN B O 1
ATOM 6829 N N . PHE B 1 218 ? -0.749 -24.199 52.212 1.00 14.14 291 PHE B N 1
ATOM 6830 C CA . PHE B 1 218 ? -2.198 -24.282 52.188 1.00 13.88 291 PHE B CA 1
ATOM 6831 C C . PHE B 1 218 ? -2.869 -23.026 52.686 1.00 14.46 291 PHE B C 1
ATOM 6832 O O . PHE B 1 218 ? -2.408 -22.404 53.643 1.00 15.87 291 PHE B O 1
ATOM 6840 N N . SER B 1 219 ? -3.991 -22.683 52.080 1.00 14.41 292 SER B N 1
ATOM 6841 C CA . SER B 1 219 ? -4.810 -21.601 52.650 1.00 15.58 292 SER B CA 1
ATOM 6842 C C . SER B 1 219 ? -6.284 -21.979 52.560 1.00 15.84 292 SER B C 1
ATOM 6843 O O . SER B 1 219 ? -6.730 -22.555 51.560 1.00 15.43 292 SER B O 1
ATOM 6846 N N . ASN B 1 220 ? -7.053 -21.590 53.591 1.00 16.01 293 ASN B N 1
ATOM 6847 C CA . ASN B 1 220 ? -8.516 -21.787 53.585 1.00 19.13 293 ASN B CA 1
ATOM 6848 C C . ASN B 1 220 ? -8.938 -23.249 53.417 1.00 19.21 293 ASN B C 1
ATOM 6849 O O . ASN B 1 220 ? -9.963 -23.533 52.794 1.00 19.35 293 ASN B O 1
ATOM 6854 N N . SER B 1 221 ? -8.159 -24.173 53.975 1.00 18.21 294 SER B N 1
ATOM 6855 C CA . SER B 1 221 ? -8.401 -25.584 53.737 1.00 19.06 294 SER B CA 1
ATOM 6856 C C . SER B 1 221 ? -9.703 -26.090 54.337 1.00 20.56 294 SER B C 1
ATOM 6857 O O . SER B 1 221 ? -10.247 -27.093 53.865 1.00 20.73 294 SER B O 1
ATOM 6860 N N . GLY B 1 222 ? -10.216 -25.395 55.353 1.00 21.33 295 GLY B N 1
ATOM 6861 C CA . GLY B 1 222 ? -11.357 -25.931 56.093 1.00 23.37 295 GLY B CA 1
ATOM 6862 C C . GLY B 1 222 ? -11.029 -27.185 56.897 1.00 24.30 295 GLY B C 1
ATOM 6863 O O . GLY B 1 222 ? -11.947 -27.872 57.386 1.00 25.17 295 GLY B O 1
ATOM 6864 N N . ALA B 1 223 ? -9.745 -27.465 57.079 1.00 23.24 296 ALA B N 1
ATOM 6865 C CA . ALA B 1 223 ? -9.280 -28.619 57.854 1.00 22.47 296 ALA B CA 1
ATOM 6866 C C . ALA B 1 223 ? -8.252 -28.176 58.891 1.00 22.85 296 ALA B C 1
ATOM 6867 O O . ALA B 1 223 ? -7.118 -27.806 58.573 1.00 22.21 296 ALA B O 1
ATOM 6869 N N . THR B 1 224 ? -8.663 -28.189 60.149 1.00 23.71 297 THR B N 1
ATOM 6870 C CA . THR B 1 224 ? -7.808 -27.755 61.237 1.00 24.58 297 THR B CA 1
ATOM 6871 C C . THR B 1 224 ? -6.432 -28.419 61.207 1.00 24.03 297 THR B C 1
ATOM 6872 O O . THR B 1 224 ? -6.316 -29.648 61.102 1.00 24.35 297 THR B O 1
ATOM 6876 N N . GLY B 1 225 ? -5.390 -27.591 61.276 1.00 23.44 298 GLY B N 1
ATOM 6877 C CA . GLY B 1 225 ? -4.028 -28.088 61.293 1.00 23.62 298 GLY B CA 1
ATOM 6878 C C . GLY B 1 225 ? -3.386 -28.136 59.920 1.00 21.91 298 GLY B C 1
ATOM 6879 O O . GLY B 1 225 ? -2.161 -28.290 59.814 1.00 21.98 298 GLY B O 1
ATOM 6880 N N . VAL B 1 226 ? -4.200 -28.077 58.868 1.00 19.74 299 VAL B N 1
ATOM 6881 C CA . VAL B 1 226 ? -3.637 -28.084 57.506 1.00 18.37 299 VAL B CA 1
ATOM 6882 C C . VAL B 1 226 ? -3.687 -26.643 57.023 1.00 19.26 299 VAL B C 1
ATOM 6883 O O . VAL B 1 226 ? -4.700 -26.186 56.498 1.00 19.28 299 VAL B O 1
ATOM 6887 N N . SER B 1 227 ? -2.584 -25.937 57.229 1.00 19.87 300 SER B N 1
ATOM 6888 C CA . SER B 1 227 ? -2.574 -24.488 57.082 1.00 21.04 300 SER B CA 1
ATOM 6889 C C . SER B 1 227 ? -1.160 -23.996 56.974 1.00 18.64 300 SER B C 1
ATOM 6890 O O . SER B 1 227 ? -0.269 -24.493 57.677 1.00 19.44 300 SER B O 1
ATOM 6893 N N . GLY B 1 228 ? -0.944 -23.007 56.100 1.00 15.64 301 GLY B N 1
ATOM 6894 C CA . GLY B 1 228 ? 0.349 -22.366 55.999 1.00 15.77 301 GLY B CA 1
ATOM 6895 C C . GLY B 1 228 ? 1.377 -23.307 55.379 1.00 15.80 301 GLY B C 1
ATOM 6896 O O . GLY B 1 228 ? 1.041 -24.234 54.602 1.00 15.96 301 GLY B O 1
ATOM 6897 N N . ASN B 1 229 ? 2.629 -23.070 55.723 1.00 15.19 302 ASN B N 1
ATOM 6898 C CA . ASN B 1 229 ? 3.744 -23.849 55.157 1.00 15.58 302 ASN B CA 1
ATOM 6899 C C . ASN B 1 229 ? 3.842 -25.241 55.790 1.00 17.33 302 ASN B C 1
ATOM 6900 O O . ASN B 1 229 ? 3.881 -25.366 57.022 1.00 18.20 302 ASN B O 1
ATOM 6905 N N . MET B 1 230 ? 3.877 -26.270 54.949 1.00 16.04 303 MET B N 1
ATOM 6906 C CA . MET B 1 230 ? 4.008 -27.660 55.407 1.00 15.33 303 MET B CA 1
ATOM 6907 C C . MET B 1 230 ? 4.943 -28.434 54.494 1.00 15.16 303 MET B C 1
ATOM 6908 O O . MET B 1 230 ? 5.395 -27.911 53.469 1.00 15.78 303 MET B O 1
ATOM 6913 N N . THR B 1 231 ? 5.228 -29.688 54.854 1.00 15.63 304 THR B N 1
ATOM 6914 C CA . THR B 1 231 ? 6.162 -30.519 54.089 1.00 17.49 304 THR B CA 1
ATOM 6915 C C . THR B 1 231 ? 5.436 -31.811 53.734 1.00 16.35 304 THR B C 1
ATOM 6916 O O . THR B 1 231 ? 4.624 -32.291 54.531 1.00 17.71 304 THR B O 1
ATOM 6920 N N . VAL B 1 232 ? 5.681 -32.361 52.549 1.00 15.92 305 VAL B N 1
ATOM 6921 C CA . VAL B 1 232 ? 5.094 -33.661 52.178 1.00 16.94 305 VAL B CA 1
ATOM 6922 C C . VAL B 1 232 ? 5.717 -34.761 53.036 1.00 17.28 305 VAL B C 1
ATOM 6923 O O . VAL B 1 232 ? 6.952 -34.908 53.085 1.00 16.93 305 VAL B O 1
ATOM 6927 N N . ALA B 1 233 ? 4.866 -35.529 53.712 1.00 16.98 306 ALA B N 1
ATOM 6928 C CA . ALA B 1 233 ? 5.319 -36.601 54.607 1.00 18.33 306 ALA B CA 1
ATOM 6929 C C . ALA B 1 233 ? 5.348 -37.944 53.901 1.00 19.78 306 ALA B C 1
ATOM 6930 O O . ALA B 1 233 ? 6.188 -38.793 54.203 1.00 21.41 306 ALA B O 1
ATOM 6932 N N . SER B 1 234 ? 4.410 -38.174 52.997 1.00 19.64 307 SER B N 1
ATOM 6933 C CA . SER B 1 234 ? 4.402 -39.433 52.250 1.00 19.77 307 SER B CA 1
ATOM 6934 C C . SER B 1 234 ? 3.636 -39.219 50.971 1.00 18.48 307 SER B C 1
ATOM 6935 O O . SER B 1 234 ? 2.872 -38.247 50.860 1.00 18.11 307 SER B O 1
ATOM 6938 N N . VAL B 1 235 ? 3.852 -40.098 49.995 1.00 17.09 308 VAL B N 1
ATOM 6939 C CA . VAL B 1 235 ? 3.100 -40.049 48.758 1.00 17.06 308 VAL B CA 1
ATOM 6940 C C . VAL B 1 235 ? 2.403 -41.384 48.596 1.00 19.24 308 VAL B C 1
ATOM 6941 O O . VAL B 1 235 ? 3.044 -42.442 48.632 1.00 20.83 308 VAL B O 1
ATOM 6945 N N . ILE B 1 236 ? 1.092 -41.344 48.412 1.00 20.37 309 ILE B N 1
ATOM 6946 C CA . ILE B 1 236 ? 0.288 -42.585 48.385 1.00 22.20 309 ILE B CA 1
ATOM 6947 C C . ILE B 1 236 ? 0.112 -43.068 46.943 1.00 22.22 309 ILE B C 1
ATOM 6948 O O . ILE B 1 236 ? 0.278 -44.252 46.637 1.00 22.83 309 ILE B O 1
ATOM 6953 N N . ASN B 1 237 ? -0.191 -42.136 46.043 1.00 21.42 310 ASN B N 1
ATOM 6954 C CA . ASN B 1 237 ? -0.327 -42.461 44.624 1.00 21.73 310 ASN B CA 1
ATOM 6955 C C . ASN B 1 237 ? -0.265 -41.176 43.798 1.00 21.38 310 ASN B C 1
ATOM 6956 O O . ASN B 1 237 ? 0.062 -40.116 44.346 1.00 21.69 310 ASN B O 1
ATOM 6961 N N . LYS B 1 238 ? -0.594 -41.256 42.510 1.00 21.31 311 LYS B N 1
ATOM 6962 C CA . LYS B 1 238 ? -0.410 -40.115 41.589 1.00 22.50 311 LYS B CA 1
ATOM 6963 C C . LYS B 1 238 ? -1.198 -38.907 42.043 1.00 19.95 311 LYS B C 1
ATOM 6964 O O . LYS B 1 238 ? -0.840 -37.771 41.724 1.00 18.68 311 LYS B O 1
ATOM 6970 N N . ASP B 1 239 ? -2.278 -39.165 42.763 1.00 20.06 312 ASP B N 1
ATOM 6971 C CA . ASP B 1 239 ? -3.226 -38.117 43.109 1.00 21.09 312 ASP B CA 1
ATOM 6972 C C . ASP B 1 239 ? -3.343 -37.879 44.612 1.00 20.13 312 ASP B C 1
ATOM 6973 O O . ASP B 1 239 ? -4.205 -37.123 45.035 1.00 21.01 312 ASP B O 1
ATOM 6978 N N . THR B 1 240 ? -2.506 -38.527 45.417 1.00 18.56 313 THR B N 1
ATOM 6979 C CA . THR B 1 240 ? -2.712 -38.480 46.863 1.00 18.38 313 THR B CA 1
ATOM 6980 C C . THR B 1 240 ? -1.393 -38.438 47.623 1.00 17.87 313 THR B C 1
ATOM 6981 O O . THR B 1 240 ? -0.471 -39.194 47.309 1.00 18.96 313 THR B O 1
ATOM 6985 N N . PHE B 1 241 ? -1.278 -37.533 48.597 1.00 16.62 314 PHE B N 1
ATOM 6986 C CA . PHE B 1 241 ? -0.086 -37.482 49.448 1.00 15.87 314 PHE B CA 1
ATOM 6987 C C . PHE B 1 241 ? -0.515 -37.172 50.872 1.00 17.01 314 PHE B C 1
ATOM 6988 O O . PHE B 1 241 ? -1.718 -36.967 51.134 1.00 19.52 314 PHE B O 1
ATOM 6996 N N . THR B 1 242 ? 0.431 -37.166 51.805 1.00 16.44 315 THR B N 1
ATOM 6997 C CA . THR B 1 242 ? 0.090 -36.799 53.182 1.00 17.87 315 THR B CA 1
ATOM 6998 C C . THR B 1 242 ? 1.010 -35.724 53.718 1.00 17.13 315 THR B C 1
ATOM 6999 O O . THR B 1 242 ? 2.104 -35.514 53.206 1.00 17.95 315 THR B O 1
ATOM 7003 N N . VAL B 1 243 ? 0.544 -35.029 54.752 1.00 17.40 316 VAL B N 1
ATOM 7004 C CA . VAL B 1 243 ? 1.391 -34.102 55.501 1.00 17.77 316 VAL B CA 1
ATOM 7005 C C . VAL B 1 243 ? 1.206 -34.417 56.981 1.00 19.31 316 VAL B C 1
ATOM 7006 O O . VAL B 1 243 ? 0.188 -35.004 57.360 1.00 20.71 316 VAL B O 1
ATOM 7010 N N . THR B 1 244 ? 2.189 -34.077 57.805 1.00 19.71 317 THR B N 1
ATOM 7011 C CA . THR B 1 244 ? 2.091 -34.344 59.238 1.00 22.16 317 THR B CA 1
ATOM 7012 C C . THR B 1 244 ? 1.703 -33.092 59.992 1.00 22.16 317 THR B C 1
ATOM 7013 O O . THR B 1 244 ? 2.297 -32.028 59.797 1.00 22.51 317 THR B O 1
ATOM 7017 N N . LEU B 1 245 ? 0.685 -33.212 60.843 1.00 22.14 318 LEU B N 1
ATOM 7018 C CA . LEU B 1 245 ? 0.247 -32.106 61.683 1.00 23.92 318 LEU B CA 1
ATOM 7019 C C . LEU B 1 245 ? 1.182 -31.904 62.876 1.00 25.05 318 LEU B C 1
ATOM 7020 O O . LEU B 1 245 ? 1.776 -32.862 63.377 1.00 25.72 318 LEU B O 1
ATOM 7025 N N . ALA B 1 246 ? 1.303 -30.656 63.333 1.00 26.47 319 ALA B N 1
ATOM 7026 C CA . ALA B 1 246 ? 2.086 -30.350 64.527 1.00 29.85 319 ALA B CA 1
ATOM 7027 C C . ALA B 1 246 ? 1.549 -31.074 65.764 1.00 30.82 319 ALA B C 1
ATOM 7028 O O . ALA B 1 246 ? 2.317 -31.485 66.641 1.00 33.58 319 ALA B O 1
ATOM 7030 N N . ARG B 1 247 ? 0.232 -31.216 65.830 1.00 28.09 320 ARG B N 1
ATOM 7031 C CA . ARG B 1 247 ? -0.428 -31.885 66.948 1.00 28.45 320 ARG B CA 1
ATOM 7032 C C . ARG B 1 247 ? -1.574 -32.694 66.371 1.00 27.39 320 ARG B C 1
ATOM 7033 O O . ARG B 1 247 ? -2.132 -32.319 65.347 1.00 27.41 320 ARG B O 1
ATOM 7041 N N . ALA B 1 248 ? -1.925 -33.795 67.034 1.00 28.39 321 ALA B N 1
ATOM 7042 C CA . ALA B 1 248 ? -2.997 -34.679 66.577 1.00 29.06 321 ALA B CA 1
ATOM 7043 C C . ALA B 1 248 ? -4.345 -33.978 66.422 1.00 28.74 321 ALA B C 1
ATOM 7044 O O . ALA B 1 248 ? -4.687 -33.080 67.211 1.00 29.17 321 ALA B O 1
ATOM 7046 N N . ALA B 1 249 ? -5.128 -34.411 65.432 1.00 27.84 322 ALA B N 1
ATOM 7047 C CA . ALA B 1 249 ? -6.511 -33.937 65.310 1.00 27.35 322 ALA B CA 1
ATOM 7048 C C . ALA B 1 249 ? -7.318 -34.418 66.497 1.00 27.43 322 ALA B C 1
ATOM 7049 O O . ALA B 1 249 ? -7.144 -35.554 66.965 1.00 29.19 322 ALA B O 1
ATOM 7051 N N . THR B 1 250 ? -8.254 -33.587 66.942 1.00 26.28 323 THR B N 1
ATOM 7052 C CA . THR B 1 250 ? -9.071 -33.942 68.100 1.00 27.66 323 THR B CA 1
ATOM 7053 C C . THR B 1 250 ? -10.520 -34.180 67.685 1.00 27.29 323 THR B C 1
ATOM 7054 O O . THR B 1 250 ? -11.399 -34.289 68.528 1.00 28.60 323 THR B O 1
ATOM 7058 N N . SER B 1 251 ? -10.758 -34.239 66.379 1.00 26.36 324 SER B N 1
ATOM 7059 C CA . SER B 1 251 ? -12.023 -34.709 65.831 1.00 27.55 324 SER B CA 1
ATOM 7060 C C . SER B 1 251 ? -11.725 -35.330 64.476 1.00 27.41 324 SER B C 1
ATOM 7061 O O . SER B 1 251 ? -10.625 -35.169 63.956 1.00 26.66 324 SER B O 1
ATOM 7064 N N . ASN B 1 252 ? -12.692 -36.027 63.899 1.00 28.00 325 ASN B N 1
ATOM 7065 C CA . ASN B 1 252 ? -12.590 -36.472 62.507 1.00 28.20 325 ASN B CA 1
ATOM 7066 C C . ASN B 1 252 ? -12.872 -35.320 61.561 1.00 26.85 325 ASN B C 1
ATOM 7067 O O . ASN B 1 252 ? -13.907 -34.675 61.647 1.00 27.03 325 ASN B O 1
ATOM 7072 N N . ILE B 1 253 ? -11.939 -35.060 60.646 1.00 24.44 326 ILE B N 1
ATOM 7073 C CA . ILE B 1 253 ? -12.020 -33.889 59.781 1.00 24.46 326 ILE B CA 1
ATOM 7074 C C . ILE B 1 253 ? -12.145 -34.334 58.325 1.00 24.58 326 ILE B C 1
ATOM 7075 O O . ILE B 1 253 ? -11.444 -35.240 57.881 1.00 25.74 326 ILE B O 1
ATOM 7080 N N . ASP B 1 254 ? -13.085 -33.741 57.606 1.00 24.48 327 ASP B N 1
ATOM 7081 C CA . ASP B 1 254 ? -13.241 -33.998 56.167 1.00 26.25 327 ASP B CA 1
ATOM 7082 C C . ASP B 1 254 ? -13.728 -32.705 55.514 1.00 25.54 327 ASP B C 1
ATOM 7083 O O . ASP B 1 254 ? -14.827 -32.251 55.820 1.00 27.09 327 ASP B O 1
ATOM 7088 N N . ASN B 1 255 ? -12.915 -32.087 54.638 1.00 23.20 328 ASN B N 1
ATOM 7089 C CA . ASN B 1 255 ? -13.314 -30.794 54.095 1.00 22.01 328 ASN B CA 1
ATOM 7090 C C . ASN B 1 255 ? -14.137 -30.864 52.807 1.00 23.63 328 ASN B C 1
ATOM 7091 O O . ASN B 1 255 ? -14.165 -29.906 52.038 1.00 23.08 328 ASN B O 1
ATOM 7096 N N . THR B 1 256 ? -14.811 -31.985 52.564 1.00 26.16 329 THR B N 1
ATOM 7097 C CA . THR B 1 256 ? -15.708 -32.099 51.412 1.00 30.33 329 THR B CA 1
ATOM 7098 C C . THR B 1 256 ? -16.556 -30.841 51.234 1.00 31.01 329 THR B C 1
ATOM 7099 O O . THR B 1 256 ? -17.111 -30.322 52.200 1.00 29.26 329 THR B O 1
ATOM 7103 N N . GLY B 1 257 ? -16.607 -30.318 50.012 1.00 32.69 330 GLY B N 1
ATOM 7104 C CA . GLY B 1 257 ? -17.429 -29.158 49.742 1.00 32.03 330 GLY B CA 1
ATOM 7105 C C . GLY B 1 257 ? -16.706 -27.836 49.909 1.00 29.94 330 GLY B C 1
ATOM 7106 O O . GLY B 1 257 ? -17.193 -26.813 49.418 1.00 31.38 330 GLY B O 1
ATOM 7107 N N . THR B 1 258 ? -15.570 -27.837 50.604 1.00 25.82 331 THR B N 1
ATOM 7108 C CA . THR B 1 258 ? -14.808 -26.598 50.830 1.00 24.06 331 THR B CA 1
ATOM 7109 C C . THR B 1 258 ? -13.817 -26.358 49.692 1.00 21.38 331 THR B C 1
ATOM 7110 O O . THR B 1 258 ? -13.046 -27.243 49.357 1.00 20.31 331 THR B O 1
ATOM 7114 N N . THR B 1 259 ? -13.865 -25.170 49.107 1.00 20.06 332 THR B N 1
ATOM 7115 C CA . THR B 1 259 ? -12.874 -24.803 48.081 1.00 21.08 332 THR B CA 1
ATOM 7116 C C . THR B 1 259 ? -11.693 -24.108 48.747 1.00 20.98 332 THR B C 1
ATOM 7117 O O . THR B 1 259 ? -11.870 -23.216 49.581 1.00 22.39 332 THR B O 1
ATOM 7121 N N . TRP B 1 260 ? -10.481 -24.567 48.426 1.00 18.73 333 TRP B N 1
ATOM 7122 C CA . TRP B 1 260 ? -9.316 -24.111 49.164 1.00 18.07 333 TRP B CA 1
ATOM 7123 C C . TRP B 1 260 ? -8.189 -23.767 48.193 1.00 16.83 333 TRP B C 1
ATOM 7124 O O . TRP B 1 260 ? -8.384 -23.832 46.987 1.00 18.41 333 TRP B O 1
ATOM 7135 N N . HIS B 1 261 ? -7.040 -23.387 48.732 1.00 14.72 334 HIS B N 1
ATOM 7136 C CA A HIS B 1 261 ? -5.908 -22.941 47.907 0.34 14.70 334 HIS B CA 1
ATOM 7137 C CA B HIS B 1 261 ? -5.897 -22.921 47.912 0.66 14.17 334 HIS B CA 1
ATOM 7138 C C . HIS B 1 261 ? -4.639 -23.712 48.255 1.00 14.17 334 HIS B C 1
ATOM 7139 O O . HIS B 1 261 ? -4.344 -23.955 49.429 1.00 14.23 334 HIS B O 1
ATOM 7152 N N . PHE B 1 262 ? -3.883 -24.083 47.231 1.00 14.87 335 PHE B N 1
ATOM 7153 C CA . PHE B 1 262 ? -2.658 -24.847 47.409 1.00 13.89 335 PHE B CA 1
ATOM 7154 C C . PHE B 1 262 ? -1.573 -24.244 46.538 1.00 12.73 335 PHE B C 1
ATOM 7155 O O . PHE B 1 262 ? -1.834 -23.881 45.408 1.00 14.11 335 PHE B O 1
ATOM 7163 N N . GLY B 1 263 ? -0.365 -24.168 47.063 1.00 12.47 336 GLY B N 1
ATOM 7164 C CA . GLY B 1 263 ? 0.775 -23.751 46.239 1.00 13.07 336 GLY B CA 1
ATOM 7165 C C . GLY B 1 263 ? 1.973 -24.596 46.606 1.00 14.02 336 GLY B C 1
ATOM 7166 O O . GLY B 1 263 ? 2.180 -24.964 47.773 1.00 15.11 336 GLY B O 1
ATOM 7167 N N . THR B 1 264 ? 2.792 -24.924 45.609 1.00 12.98 337 THR B N 1
ATOM 7168 C CA . THR B 1 264 ? 4.072 -25.491 45.953 1.00 13.66 337 THR B CA 1
ATOM 7169 C C . THR B 1 264 ? 5.013 -24.385 46.401 1.00 13.63 337 THR B C 1
ATOM 7170 O O . THR B 1 264 ? 4.761 -23.186 46.142 1.00 14.58 337 THR B O 1
ATOM 7174 N N . ARG B 1 265 ? 6.094 -24.765 47.055 1.00 12.91 338 ARG B N 1
ATOM 7175 C CA . ARG B 1 265 ? 7.147 -23.811 47.364 1.00 13.13 338 ARG B CA 1
ATOM 7176 C C . ARG B 1 265 ? 8.431 -24.295 46.694 1.00 13.57 338 ARG B C 1
ATOM 7177 O O . ARG B 1 265 ? 9.268 -24.960 47.320 1.00 14.67 338 ARG B O 1
ATOM 7185 N N . PHE B 1 266 ? 8.570 -23.981 45.405 1.00 12.49 339 PHE B N 1
ATOM 7186 C CA . PHE B 1 266 ? 9.699 -24.508 44.610 1.00 12.86 339 PHE B CA 1
ATOM 7187 C C . PHE B 1 266 ? 11.023 -24.192 45.284 1.00 13.67 339 PHE B C 1
ATOM 7188 O O . PHE B 1 266 ? 11.915 -25.069 45.402 1.00 13.74 339 PHE B O 1
ATOM 7196 N N . TRP B 1 267 ? 11.146 -22.938 45.742 1.00 13.10 340 TRP B N 1
ATOM 7197 C CA . TRP B 1 267 ? 12.437 -22.466 46.255 1.00 13.49 340 TRP B CA 1
ATOM 7198 C C . TRP B 1 267 ? 12.782 -23.002 47.645 1.00 14.21 340 TRP B C 1
ATOM 7199 O O . TRP B 1 267 ? 13.943 -22.901 48.085 1.00 16.52 340 TRP B O 1
ATOM 7210 N N . ASP B 1 268 ? 11.794 -23.579 48.328 1.00 13.60 341 ASP B N 1
ATOM 7211 C CA . ASP B 1 268 ? 12.017 -24.170 49.628 1.00 13.60 341 ASP B CA 1
ATOM 7212 C C . ASP B 1 268 ? 12.083 -25.696 49.572 1.00 13.80 341 ASP B C 1
ATOM 7213 O O . ASP B 1 268 ? 12.208 -26.322 50.609 1.00 15.59 341 ASP B O 1
ATOM 7218 N N . SER B 1 269 ? 11.940 -26.289 48.388 1.00 13.90 342 SER B N 1
ATOM 7219 C CA . SER B 1 269 ? 11.954 -27.760 48.270 1.00 14.75 342 SER B CA 1
ATOM 7220 C C . SER B 1 269 ? 13.359 -28.234 47.971 1.00 15.85 342 SER B C 1
ATOM 7221 O O . SER B 1 269 ? 14.016 -27.725 47.052 1.00 16.89 342 SER B O 1
ATOM 7224 N N . PRO B 1 270 ? 13.832 -29.236 48.706 1.00 18.19 343 PRO B N 1
ATOM 7225 C CA . PRO B 1 270 ? 15.147 -29.818 48.402 1.00 19.31 343 PRO B CA 1
ATOM 7226 C C . PRO B 1 270 ? 15.148 -30.363 46.978 1.00 17.29 343 PRO B C 1
ATOM 7227 O O . PRO B 1 270 ? 14.126 -30.925 46.568 1.00 17.83 343 PRO B O 1
ATOM 7231 N N . TRP B 1 271 ? 16.248 -30.192 46.240 1.00 15.07 344 TRP B N 1
ATOM 7232 C CA . TRP B 1 271 ? 16.389 -30.846 44.951 1.00 13.58 344 TRP B CA 1
ATOM 7233 C C . TRP B 1 271 ? 16.550 -32.353 45.184 1.00 14.26 344 TRP B C 1
ATOM 7234 O O . TRP B 1 271 ? 17.305 -32.781 46.063 1.00 15.78 344 TRP B O 1
ATOM 7245 N N . GLU B 1 272 ? 15.821 -33.160 44.420 1.00 13.85 345 GLU B N 1
ATOM 7246 C CA . GLU B 1 272 ? 16.139 -34.583 44.329 1.00 14.40 345 GLU B CA 1
ATOM 7247 C C . GLU B 1 272 ? 17.321 -34.665 43.376 1.00 15.02 345 GLU B C 1
ATOM 7248 O O . GLU B 1 272 ? 17.256 -34.122 42.279 1.00 15.89 345 GLU B O 1
ATOM 7254 N N . ILE B 1 273 ? 18.392 -35.334 43.817 1.00 14.15 346 ILE B N 1
ATOM 7255 C CA . ILE B 1 273 ? 19.615 -35.394 43.036 1.00 14.63 346 ILE B CA 1
ATOM 7256 C C . ILE B 1 273 ? 20.028 -36.851 42.891 1.00 15.24 346 ILE B C 1
ATOM 7257 O O . ILE B 1 273 ? 20.255 -37.528 43.888 1.00 16.96 346 ILE B O 1
ATOM 7262 N N . THR B 1 274 ? 20.087 -37.324 41.650 1.00 14.50 347 THR B N 1
ATOM 7263 C CA . THR B 1 274 ? 20.355 -38.731 41.357 1.00 15.47 347 THR B CA 1
ATOM 7264 C C . THR B 1 274 ? 21.489 -38.854 40.358 1.00 15.46 347 THR B C 1
ATOM 7265 O O . THR B 1 274 ? 21.412 -38.340 39.242 1.00 15.73 347 THR B O 1
ATOM 7269 N N . GLU B 1 275 ? 22.549 -39.550 40.758 1.00 14.72 348 GLU B N 1
ATOM 7270 C CA . GLU B 1 275 ? 23.662 -39.764 39.834 1.00 15.70 348 GLU B CA 1
ATOM 7271 C C . GLU B 1 275 ? 23.228 -40.661 38.675 1.00 14.84 348 GLU B C 1
ATOM 7272 O O . GLU B 1 275 ? 22.466 -41.623 38.878 1.00 14.39 348 GLU B O 1
ATOM 7278 N N . LEU B 1 276 ? 23.653 -40.325 37.455 1.00 15.52 349 LEU B N 1
ATOM 7279 C CA . LEU B 1 276 ? 23.302 -41.141 36.282 1.00 15.63 349 LEU B CA 1
ATOM 7280 C C . LEU B 1 276 ? 24.502 -42.004 35.943 1.00 14.80 349 LEU B C 1
ATOM 7281 O O . LEU B 1 276 ? 25.505 -41.499 35.454 1.00 14.65 349 LEU B O 1
ATOM 7286 N N . PRO B 1 277 ? 24.412 -43.323 36.178 1.00 16.74 350 PRO B N 1
ATOM 7287 C CA . PRO B 1 277 ? 25.597 -44.167 35.968 1.00 18.23 350 PRO B CA 1
ATOM 7288 C C . PRO B 1 277 ? 26.166 -44.139 34.544 1.00 18.74 350 PRO B C 1
ATOM 7289 O O . PRO B 1 277 ? 25.426 -44.202 33.549 1.00 18.34 350 PRO B O 1
ATOM 7293 N N . ASP B 1 278 ? 27.489 -44.029 34.486 1.00 18.99 351 ASP B N 1
ATOM 7294 C CA . ASP B 1 278 ? 28.251 -44.053 33.239 1.00 19.22 351 ASP B CA 1
ATOM 7295 C C . ASP B 1 278 ? 28.068 -42.846 32.325 1.00 16.32 351 ASP B C 1
ATOM 7296 O O . ASP B 1 278 ? 28.580 -42.807 31.232 1.00 16.32 351 ASP B O 1
ATOM 7301 N N . VAL B 1 279 ? 27.357 -41.824 32.786 1.00 13.65 352 VAL B N 1
ATOM 7302 C CA . VAL B 1 279 ? 27.223 -40.607 31.981 1.00 13.79 352 VAL B CA 1
ATOM 7303 C C . VAL B 1 279 ? 28.384 -39.726 32.376 1.00 15.19 352 VAL B C 1
ATOM 7304 O O . VAL B 1 279 ? 28.297 -38.948 33.333 1.00 16.40 352 VAL B O 1
ATOM 7308 N N . ALA B 1 280 ? 29.493 -39.865 31.648 1.00 14.57 353 ALA B N 1
ATOM 7309 C CA . ALA B 1 280 ? 30.732 -39.182 31.983 1.00 14.99 353 ALA B CA 1
ATOM 7310 C C . ALA B 1 280 ? 31.675 -39.332 30.803 1.00 14.26 353 ALA B C 1
ATOM 7311 O O . ALA B 1 280 ? 31.483 -40.199 29.947 1.00 13.64 353 ALA B O 1
ATOM 7313 N N . TYR B 1 281 ? 32.702 -38.490 30.763 1.00 13.16 354 TYR B N 1
ATOM 7314 C CA . TYR B 1 281 ? 33.780 -38.729 29.815 1.00 13.30 354 TYR B CA 1
ATOM 7315 C C . TYR B 1 281 ? 34.379 -40.105 30.045 1.00 13.64 354 TYR B C 1
ATOM 7316 O O . TYR B 1 281 ? 34.557 -40.548 31.179 1.00 14.32 354 TYR B O 1
ATOM 7325 N N . SER B 1 282 ? 34.694 -40.756 28.938 1.00 13.91 355 SER B N 1
ATOM 7326 C CA . SER B 1 282 ? 35.464 -42.011 29.003 1.00 13.83 355 SER B CA 1
ATOM 7327 C C . SER B 1 282 ? 36.242 -42.122 27.723 1.00 14.61 355 SER B C 1
ATOM 7328 O O . SER B 1 282 ? 35.792 -41.644 26.682 1.00 15.79 355 SER B O 1
ATOM 7331 N N . THR B 1 283 ? 37.387 -42.794 27.780 1.00 13.66 356 THR B N 1
ATOM 7332 C CA . THR B 1 283 ? 38.131 -43.063 26.551 1.00 14.15 356 THR B CA 1
ATOM 7333 C C . THR B 1 283 ? 37.598 -44.305 25.838 1.00 13.99 356 THR B C 1
ATOM 7334 O O . THR B 1 283 ? 38.046 -44.637 24.734 1.00 16.23 356 THR B O 1
ATOM 7338 N N . ASN B 1 284 ? 36.643 -44.993 26.474 1.00 13.63 357 ASN B N 1
ATOM 7339 C CA . ASN B 1 284 ? 35.892 -46.055 25.808 1.00 15.23 357 ASN B CA 1
ATOM 7340 C C . ASN B 1 284 ? 34.723 -45.441 25.032 1.00 15.04 357 ASN B C 1
ATOM 7341 O O . ASN B 1 284 ? 33.864 -44.739 25.619 1.00 14.30 357 ASN B O 1
ATOM 7346 N N . ALA B 1 285 ? 34.678 -45.671 23.726 1.00 14.73 358 ALA B N 1
ATOM 7347 C CA . ALA B 1 285 ? 33.702 -44.981 22.867 1.00 15.28 358 ALA B CA 1
ATOM 7348 C C . ALA B 1 285 ? 32.258 -45.317 23.187 1.00 14.97 358 ALA B C 1
ATOM 7349 O O . ALA B 1 285 ? 31.353 -44.512 22.935 1.00 15.70 358 ALA B O 1
ATOM 7351 N N . ASP B 1 286 ? 32.031 -46.523 23.705 1.00 15.11 359 ASP B N 1
ATOM 7352 C CA . ASP B 1 286 ? 30.669 -46.916 24.032 1.00 16.90 359 ASP B CA 1
ATOM 7353 C C . ASP B 1 286 ? 30.160 -46.388 25.357 1.00 17.09 359 ASP B C 1
ATOM 7354 O O . ASP B 1 286 ? 28.947 -46.403 25.577 1.00 18.74 359 ASP B O 1
ATOM 7359 N N . LEU B 1 287 ? 31.059 -45.932 26.229 1.00 15.31 360 LEU B N 1
ATOM 7360 C CA . LEU B 1 287 ? 30.635 -45.330 27.506 1.00 15.64 360 LEU B CA 1
ATOM 7361 C C . LEU B 1 287 ? 30.625 -43.811 27.423 1.00 14.45 360 LEU B C 1
ATOM 7362 O O . LEU B 1 287 ? 29.788 -43.143 28.074 1.00 15.64 360 LEU B O 1
ATOM 7367 N N . CYS B 1 288 ? 31.564 -43.245 26.658 1.00 15.28 361 CYS B N 1
ATOM 7368 C CA . CYS B 1 288 ? 31.789 -41.789 26.695 1.00 14.48 361 CYS B CA 1
ATOM 7369 C C . CYS B 1 288 ? 30.531 -40.963 26.457 1.00 13.35 361 CYS B C 1
ATOM 7370 O O . CYS B 1 288 ? 29.753 -41.238 25.553 1.00 13.59 361 CYS B O 1
ATOM 7373 N N . VAL B 1 289 ? 30.360 -39.931 27.267 1.00 13.42 362 VAL B N 1
ATOM 7374 C CA . VAL B 1 289 ? 29.341 -38.924 26.969 1.00 13.50 362 VAL B CA 1
ATOM 7375 C C . VAL B 1 289 ? 30.043 -37.581 26.968 1.00 14.14 362 VAL B C 1
ATOM 7376 O O . VAL B 1 289 ? 30.710 -37.228 27.947 1.00 14.65 362 VAL B O 1
ATOM 7380 N N . THR B 1 290 ? 29.884 -36.840 25.876 1.00 14.56 363 THR B N 1
ATOM 7381 C CA . THR B 1 290 ? 30.481 -35.494 25.751 1.00 14.84 363 THR B CA 1
ATOM 7382 C C . THR B 1 290 ? 29.527 -34.485 26.392 1.00 15.40 363 THR B C 1
ATOM 7383 O O . THR B 1 290 ? 29.927 -33.702 27.240 1.00 16.01 363 THR B O 1
ATOM 7387 N N . GLU B 1 291 ? 28.277 -34.535 25.968 1.00 15.18 364 GLU B N 1
ATOM 7388 C CA . GLU B 1 291 ? 27.254 -33.621 26.498 1.00 14.97 364 GLU B CA 1
ATOM 7389 C C . GLU B 1 291 ? 25.917 -34.326 26.554 1.00 13.63 364 GLU B C 1
ATOM 7390 O O . GLU B 1 291 ? 25.589 -35.115 25.650 1.00 13.96 364 GLU B O 1
ATOM 7396 N N . THR B 1 292 ? 25.142 -34.013 27.602 1.00 11.93 365 THR B N 1
ATOM 7397 C CA . THR B 1 292 ? 23.696 -34.224 27.548 1.00 12.39 365 THR B CA 1
ATOM 7398 C C . THR B 1 292 ? 23.032 -32.925 27.088 1.00 12.96 365 THR B C 1
ATOM 7399 O O . THR B 1 292 ? 23.498 -31.832 27.438 1.00 13.85 365 THR B O 1
ATOM 7403 N N . HIS B 1 293 ? 21.972 -33.026 26.301 1.00 11.65 366 HIS B N 1
ATOM 7404 C CA . HIS B 1 293 ? 21.496 -31.842 25.558 1.00 12.03 366 HIS B CA 1
ATOM 7405 C C . HIS B 1 293 ? 20.088 -32.120 25.081 1.00 10.99 366 HIS B C 1
ATOM 7406 O O . HIS B 1 293 ? 19.845 -33.151 24.457 1.00 11.04 366 HIS B O 1
ATOM 7413 N N . SER B 1 294 ? 19.161 -31.186 25.344 1.00 10.45 367 SER B N 1
ATOM 7414 C CA . SER B 1 294 ? 17.762 -31.315 24.939 1.00 11.26 367 SER B CA 1
ATOM 7415 C C . SER B 1 294 ? 16.963 -32.266 25.817 1.00 11.87 367 SER B C 1
ATOM 7416 O O . SER B 1 294 ? 17.517 -33.125 26.505 1.00 12.15 367 SER B O 1
ATOM 7419 N N . PHE B 1 295 ? 15.646 -32.062 25.809 1.00 12.04 368 PHE B N 1
ATOM 7420 C CA . PHE B 1 295 ? 14.748 -32.798 26.714 1.00 11.93 368 PHE B CA 1
ATOM 7421 C C . PHE B 1 295 ? 13.379 -32.845 26.082 1.00 13.22 368 PHE B C 1
ATOM 7422 O O . PHE B 1 295 ? 12.897 -31.848 25.560 1.00 14.61 368 PHE B O 1
ATOM 7430 N N . THR B 1 296 ? 12.721 -33.996 26.130 1.00 13.09 369 THR B N 1
ATOM 7431 C CA . THR B 1 296 ? 11.333 -34.043 25.681 1.00 13.32 369 THR B CA 1
ATOM 7432 C C . THR B 1 296 ? 10.559 -35.102 26.446 1.00 13.11 369 THR B C 1
ATOM 7433 O O . THR B 1 296 ? 11.097 -36.169 26.757 1.00 14.10 369 THR B O 1
ATOM 7437 N N . VAL B 1 297 ? 9.302 -34.778 26.777 1.00 14.00 370 VAL B N 1
ATOM 7438 C CA . VAL B 1 297 ? 8.407 -35.696 27.471 1.00 15.19 370 VAL B CA 1
ATOM 7439 C C . VAL B 1 297 ? 7.666 -36.610 26.481 1.00 16.31 370 VAL B C 1
ATOM 7440 O O . VAL B 1 297 ? 7.104 -36.153 25.478 1.00 16.51 370 VAL B O 1
ATOM 7444 N N . ILE B 1 298 ? 7.690 -37.905 26.767 1.00 16.95 371 ILE B N 1
ATOM 7445 C CA . ILE B 1 298 ? 6.935 -38.887 26.006 1.00 17.30 371 ILE B CA 1
ATOM 7446 C C . ILE B 1 298 ? 5.583 -39.181 26.698 1.00 17.82 371 ILE B C 1
ATOM 7447 O O . ILE B 1 298 ? 4.544 -39.270 26.037 1.00 19.13 371 ILE B O 1
ATOM 7452 N N . ASP B 1 299 ? 5.589 -39.291 28.023 1.00 17.16 372 ASP B N 1
ATOM 7453 C CA . ASP B 1 299 ? 4.346 -39.519 28.781 1.00 18.55 372 ASP B CA 1
ATOM 7454 C C . ASP B 1 299 ? 4.428 -38.746 30.079 1.00 18.38 372 ASP B C 1
ATOM 7455 O O . ASP B 1 299 ? 5.190 -39.103 30.983 1.00 18.72 372 ASP B O 1
ATOM 7460 N N . ASP B 1 300 ? 3.639 -37.680 30.177 1.00 19.50 373 ASP B N 1
ATOM 7461 C CA . ASP B 1 300 ? 3.703 -36.797 31.328 1.00 23.19 373 ASP B CA 1
ATOM 7462 C C . ASP B 1 300 ? 3.256 -37.519 32.626 1.00 23.91 373 ASP B C 1
ATOM 7463 O O . ASP B 1 300 ? 3.884 -37.377 33.687 1.00 26.46 373 ASP B O 1
ATOM 7468 N N . ASP B 1 301 ? 2.206 -38.329 32.538 1.00 22.64 374 ASP B N 1
ATOM 7469 C CA . ASP B 1 301 ? 1.650 -38.915 33.763 1.00 24.79 374 ASP B CA 1
ATOM 7470 C C . ASP B 1 301 ? 2.549 -40.030 34.313 1.00 23.65 374 ASP B C 1
ATOM 7471 O O . ASP B 1 301 ? 2.511 -40.357 35.516 1.00 24.37 374 ASP B O 1
ATOM 7476 N N . ASN B 1 302 ? 3.296 -40.665 33.419 1.00 21.66 375 ASN B N 1
ATOM 7477 C CA . ASN B 1 302 ? 4.159 -41.774 33.826 1.00 21.35 375 ASN B CA 1
ATOM 7478 C C . ASN B 1 302 ? 5.627 -41.411 33.894 1.00 18.26 375 ASN B C 1
ATOM 7479 O O . ASN B 1 302 ? 6.482 -42.269 34.107 1.00 18.61 375 ASN B O 1
ATOM 7484 N N . TYR B 1 303 ? 5.916 -40.123 33.736 1.00 17.13 376 TYR B N 1
ATOM 7485 C CA . TYR B 1 303 ? 7.288 -39.631 33.834 1.00 15.80 376 TYR B CA 1
ATOM 7486 C C . TYR B 1 303 ? 8.228 -40.324 32.860 1.00 15.27 376 TYR B C 1
ATOM 7487 O O . TYR B 1 303 ? 9.362 -40.671 33.209 1.00 17.14 376 TYR B O 1
ATOM 7496 N N . THR B 1 304 ? 7.754 -40.507 31.637 1.00 13.91 377 THR B N 1
ATOM 7497 C CA . THR B 1 304 ? 8.610 -41.070 30.577 1.00 14.41 377 THR B CA 1
ATOM 7498 C C . THR B 1 304 ? 9.143 -39.904 29.763 1.00 13.62 377 THR B C 1
ATOM 7499 O O . THR B 1 304 ? 8.364 -39.120 29.197 1.00 15.21 377 THR B O 1
ATOM 7503 N N . PHE B 1 305 ? 10.462 -39.792 29.692 1.00 12.96 378 PHE B N 1
ATOM 7504 C CA . PHE B 1 305 ? 11.062 -38.683 28.922 1.00 12.52 378 PHE B CA 1
ATOM 7505 C C . PHE B 1 305 ? 12.394 -39.079 28.346 1.00 12.87 378 PHE B C 1
ATOM 7506 O O . PHE B 1 305 ? 12.926 -40.128 28.693 1.00 13.64 378 PHE B O 1
ATOM 7514 N N . ALA B 1 306 ? 12.936 -38.234 27.472 1.00 13.32 379 ALA B N 1
ATOM 7515 C CA . ALA B 1 306 ? 14.208 -38.525 26.835 1.00 13.57 379 ALA B CA 1
ATOM 7516 C C . ALA B 1 306 ? 15.092 -37.282 26.901 1.00 13.46 379 ALA B C 1
ATOM 7517 O O . ALA B 1 306 ? 14.599 -36.133 26.813 1.00 13.58 379 ALA B O 1
ATOM 7519 N N . VAL B 1 307 ? 16.384 -37.544 27.058 1.00 12.97 380 VAL B N 1
ATOM 7520 C CA . VAL B 1 307 ? 17.440 -36.536 27.069 1.00 13.85 380 VAL B CA 1
ATOM 7521 C C . VAL B 1 307 ? 18.372 -36.835 25.897 1.00 13.45 380 VAL B C 1
ATOM 7522 O O . VAL B 1 307 ? 18.718 -37.993 25.668 1.00 13.93 380 VAL B O 1
ATOM 7526 N N . GLY B 1 308 ? 18.762 -35.830 25.117 1.00 11.97 381 GLY B N 1
ATOM 7527 C CA . GLY B 1 308 ? 19.704 -36.088 24.030 1.00 11.55 381 GLY B CA 1
ATOM 7528 C C . GLY B 1 308 ? 21.100 -36.244 24.580 1.00 11.62 381 GLY B C 1
ATOM 7529 O O . GLY B 1 308 ? 21.442 -35.731 25.647 1.00 11.98 381 GLY B O 1
ATOM 7530 N N . TYR B 1 309 ? 21.950 -36.962 23.835 1.00 11.27 382 TYR B N 1
ATOM 7531 C CA . TYR B 1 309 ? 23.361 -37.009 24.226 1.00 12.13 382 TYR B CA 1
ATOM 7532 C C . TYR B 1 309 ? 24.217 -37.344 23.007 1.00 12.61 382 TYR B C 1
ATOM 7533 O O . TYR B 1 309 ? 23.722 -37.833 21.986 1.00 11.81 382 TYR B O 1
ATOM 7542 N N . HIS B 1 310 ? 25.500 -37.046 23.121 1.00 12.41 383 HIS B N 1
ATOM 7543 C CA . HIS B 1 310 ? 26.453 -37.586 22.142 1.00 12.84 383 HIS B CA 1
ATOM 7544 C C . HIS B 1 310 ? 27.816 -37.789 22.738 1.00 12.82 383 HIS B C 1
ATOM 7545 O O . HIS B 1 310 ? 28.179 -37.203 23.769 1.00 13.73 383 HIS B O 1
ATOM 7552 N N . ASN B 1 311 ? 28.584 -38.638 22.062 1.00 12.28 384 ASN B N 1
ATOM 7553 C CA . ASN B 1 311 ? 30.008 -38.734 22.290 1.00 14.57 384 ASN B CA 1
ATOM 7554 C C . ASN B 1 311 ? 30.677 -38.156 21.030 1.00 15.97 384 ASN B C 1
ATOM 7555 O O . ASN B 1 311 ? 30.556 -38.746 19.947 1.00 15.92 384 ASN B O 1
ATOM 7560 N N . GLY B 1 312 ? 31.376 -37.019 21.178 1.00 15.37 385 GLY B N 1
ATOM 7561 C CA . GLY B 1 312 ? 32.135 -36.422 20.089 1.00 16.37 385 GLY B CA 1
ATOM 7562 C C . GLY B 1 312 ? 33.619 -36.367 20.416 1.00 17.80 385 GLY B C 1
ATOM 7563 O O . GLY B 1 312 ? 34.407 -35.702 19.710 1.00 19.65 385 GLY B O 1
ATOM 7564 N N . ASP B 1 313 ? 34.020 -37.088 21.459 1.00 16.89 386 ASP B N 1
ATOM 7565 C CA . ASP B 1 313 ? 35.423 -37.105 21.908 1.00 17.46 386 ASP B CA 1
ATOM 7566 C C . ASP B 1 313 ? 36.209 -38.315 21.432 1.00 17.40 386 ASP B C 1
ATOM 7567 O O . ASP B 1 313 ? 37.404 -38.217 21.187 1.00 20.29 386 ASP B O 1
ATOM 7572 N N . ILE B 1 314 ? 35.541 -39.458 21.352 1.00 16.45 387 ILE B N 1
ATOM 7573 C CA . ILE B 1 314 ? 36.245 -40.707 21.033 1.00 16.88 387 ILE B CA 1
ATOM 7574 C C . ILE B 1 314 ? 35.618 -41.325 19.800 1.00 17.39 387 ILE B C 1
ATOM 7575 O O . ILE B 1 314 ? 34.414 -41.605 19.807 1.00 18.33 387 ILE B O 1
ATOM 7580 N N . SER B 1 315 ? 36.408 -41.570 18.735 1.00 18.27 388 SER B N 1
ATOM 7581 C CA . SER B 1 315 ? 35.837 -42.262 17.583 1.00 19.24 388 SER B CA 1
ATOM 7582 C C . SER B 1 315 ? 35.728 -43.738 17.918 1.00 17.63 388 SER B C 1
ATOM 7583 O O . SER B 1 315 ? 36.617 -44.277 18.581 1.00 19.65 388 SER B O 1
ATOM 7586 N N . PRO B 1 316 ? 34.664 -44.411 17.438 1.00 16.92 389 PRO B N 1
ATOM 7587 C CA . PRO B 1 316 ? 33.550 -43.895 16.627 1.00 17.01 389 PRO B CA 1
ATOM 7588 C C . PRO B 1 316 ? 32.541 -43.162 17.506 1.00 16.19 389 PRO B C 1
ATOM 7589 O O . PRO B 1 316 ? 32.270 -43.565 18.655 1.00 15.51 389 PRO B O 1
ATOM 7593 N N . ARG B 1 317 ? 31.993 -42.072 16.974 1.00 15.14 390 ARG B N 1
ATOM 7594 C CA . ARG B 1 317 ? 31.011 -41.316 17.737 1.00 14.20 390 ARG B CA 1
ATOM 7595 C C . ARG B 1 317 ? 29.725 -42.096 17.974 1.00 14.49 390 ARG B C 1
ATOM 7596 O O . ARG B 1 317 ? 29.407 -43.021 17.230 1.00 14.42 390 ARG B O 1
ATOM 7604 N N . ARG B 1 318 ? 28.980 -41.675 19.005 1.00 13.58 391 ARG B N 1
ATOM 7605 C CA . ARG B 1 318 ? 27.626 -42.174 19.238 1.00 14.25 391 ARG B CA 1
ATOM 7606 C C . ARG B 1 318 ? 26.753 -40.968 19.485 1.00 13.49 391 ARG B C 1
ATOM 7607 O O . ARG B 1 318 ? 27.213 -39.997 20.102 1.00 14.97 391 ARG B O 1
ATOM 7615 N N . LEU B 1 319 ? 25.522 -41.019 19.008 1.00 11.56 392 LEU B N 1
ATOM 7616 C CA . LEU B 1 319 ? 24.615 -39.901 19.252 1.00 12.09 392 LEU B CA 1
ATOM 7617 C C . LEU B 1 319 ? 23.235 -40.507 19.390 1.00 13.01 392 LEU B C 1
ATOM 7618 O O . LEU B 1 319 ? 22.877 -41.430 18.656 1.00 14.25 392 LEU B O 1
ATOM 7623 N N . GLY B 1 320 ? 22.462 -40.039 20.358 1.00 12.34 393 GLY B N 1
ATOM 7624 C CA . GLY B 1 320 ? 21.115 -40.550 20.456 1.00 13.19 393 GLY B CA 1
ATOM 7625 C C . GLY B 1 320 ? 20.414 -39.943 21.636 1.00 12.49 393 GLY B C 1
ATOM 7626 O O . GLY B 1 320 ? 20.575 -38.746 21.918 1.00 13.94 393 GLY B O 1
ATOM 7627 N N . ILE B 1 321 ? 19.638 -40.777 22.316 1.00 12.56 394 ILE B N 1
ATOM 7628 C CA . ILE B 1 321 ? 18.900 -40.335 23.496 1.00 12.95 394 ILE B CA 1
ATOM 7629 C C . ILE B 1 321 ? 19.168 -41.244 24.676 1.00 13.35 394 ILE B C 1
ATOM 7630 O O . ILE B 1 321 ? 19.556 -42.428 24.517 1.00 13.74 394 ILE B O 1
ATOM 7635 N N . LEU B 1 322 ? 18.994 -40.673 25.859 1.00 13.49 395 LEU B N 1
ATOM 7636 C CA . LEU B 1 322 ? 18.866 -41.440 27.087 1.00 13.57 395 LEU B CA 1
ATOM 7637 C C . LEU B 1 322 ? 17.380 -41.490 27.356 1.00 13.60 395 LEU B C 1
ATOM 7638 O O . LEU B 1 322 ? 16.743 -40.445 27.575 1.00 13.87 395 LEU B O 1
ATOM 7643 N N . TYR B 1 323 ? 16.808 -42.699 27.346 1.00 13.60 396 TYR B N 1
ATOM 7644 C CA . TYR B 1 323 ? 15.361 -42.860 27.492 1.00 14.65 396 TYR B CA 1
ATOM 7645 C C . TYR B 1 323 ? 15.050 -43.320 28.909 1.00 14.66 396 TYR B C 1
ATOM 7646 O O . TYR B 1 323 ? 15.554 -44.365 29.350 1.00 13.84 396 TYR B O 1
ATOM 7655 N N . PHE B 1 324 ? 14.260 -42.525 29.621 1.00 15.08 397 PHE B N 1
ATOM 7656 C CA . PHE B 1 324 ? 13.843 -42.831 31.000 1.00 15.02 397 PHE B CA 1
ATOM 7657 C C . PHE B 1 324 ? 12.406 -43.342 31.018 1.00 15.43 397 PHE B C 1
ATOM 7658 O O . PHE B 1 324 ? 11.486 -42.590 30.714 1.00 15.25 397 PHE B O 1
ATOM 7666 N N A ASN B 1 325 ? 12.214 -44.619 31.360 0.71 15.86 398 ASN B N 1
ATOM 7667 N N B ASN B 1 325 ? 12.190 -44.617 31.348 0.29 16.85 398 ASN B N 1
ATOM 7668 C CA A ASN B 1 325 ? 10.862 -45.145 31.317 0.71 18.21 398 ASN B CA 1
ATOM 7669 C CA B ASN B 1 325 ? 10.823 -45.148 31.283 0.29 19.53 398 ASN B CA 1
ATOM 7670 C C A ASN B 1 325 ? 9.965 -44.562 32.400 0.71 17.85 398 ASN B C 1
ATOM 7671 C C B ASN B 1 325 ? 9.944 -44.864 32.512 0.29 19.93 398 ASN B C 1
ATOM 7672 O O A ASN B 1 325 ? 8.778 -44.303 32.161 0.71 16.12 398 ASN B O 1
ATOM 7673 O O B ASN B 1 325 ? 8.741 -45.122 32.484 0.29 21.34 398 ASN B O 1
ATOM 7682 N N . ASN B 1 326 ? 10.551 -44.329 33.571 1.00 18.55 399 ASN B N 1
ATOM 7683 C CA . ASN B 1 326 ? 9.813 -43.734 34.676 1.00 19.66 399 ASN B CA 1
ATOM 7684 C C . ASN B 1 326 ? 10.768 -43.012 35.604 1.00 18.03 399 ASN B C 1
ATOM 7685 O O . ASN B 1 326 ? 11.278 -43.597 36.557 1.00 18.16 399 ASN B O 1
ATOM 7690 N N . ALA B 1 327 ? 10.974 -41.725 35.340 1.00 16.72 400 ALA B N 1
ATOM 7691 C CA . ALA B 1 327 ? 11.962 -40.969 36.076 1.00 16.33 400 ALA B CA 1
ATOM 7692 C C . ALA B 1 327 ? 11.511 -40.614 37.466 1.00 16.65 400 ALA B C 1
ATOM 7693 O O . ALA B 1 327 ? 12.344 -40.249 38.287 1.00 16.55 400 ALA B O 1
ATOM 7695 N N . TYR B 1 328 ? 10.205 -40.698 37.735 1.00 17.10 401 TYR B N 1
ATOM 7696 C CA . TYR B 1 328 ? 9.714 -40.399 39.079 1.00 18.35 401 TYR B CA 1
ATOM 7697 C C . TYR B 1 328 ? 10.073 -41.538 40.028 1.00 18.56 401 TYR B C 1
ATOM 7698 O O . TYR B 1 328 ? 10.675 -41.314 41.081 1.00 18.60 401 TYR B O 1
ATOM 7707 N N . SER B 1 329 ? 9.731 -42.766 39.659 1.00 19.51 402 SER B N 1
ATOM 7708 C CA A SER B 1 329 ? 10.005 -43.917 40.513 0.51 21.60 402 SER B CA 1
ATOM 7709 C CA B SER B 1 329 ? 10.021 -43.886 40.541 0.49 20.83 402 SER B CA 1
ATOM 7710 C C . SER B 1 329 ? 11.459 -44.382 40.435 1.00 21.28 402 SER B C 1
ATOM 7711 O O . SER B 1 329 ? 12.009 -44.902 41.409 1.00 22.79 402 SER B O 1
ATOM 7716 N N . ASP B 1 330 ? 12.077 -44.195 39.273 1.00 20.52 403 ASP B N 1
ATOM 7717 C CA . ASP B 1 330 ? 13.402 -44.726 39.024 1.00 21.38 403 ASP B CA 1
ATOM 7718 C C . ASP B 1 330 ? 14.265 -43.741 38.261 1.00 17.92 403 ASP B C 1
ATOM 7719 O O . ASP B 1 330 ? 14.580 -43.981 37.101 1.00 18.06 403 ASP B O 1
ATOM 7724 N N . PRO B 1 331 ? 14.646 -42.631 38.903 1.00 17.19 404 PRO B N 1
ATOM 7725 C CA . PRO B 1 331 ? 15.368 -41.573 38.176 1.00 16.77 404 PRO B CA 1
ATOM 7726 C C . PRO B 1 331 ? 16.750 -41.983 37.710 1.00 17.88 404 PRO B C 1
ATOM 7727 O O . PRO B 1 331 ? 17.273 -41.288 36.824 1.00 19.56 404 PRO B O 1
ATOM 7731 N N . SER B 1 332 ? 17.318 -43.084 38.219 1.00 17.15 405 SER B N 1
ATOM 7732 C CA . SER B 1 332 ? 18.649 -43.485 37.720 1.00 18.52 405 SER B CA 1
ATOM 7733 C C . SER B 1 332 ? 18.540 -44.453 36.578 1.00 20.26 405 SER B C 1
ATOM 7734 O O . SER B 1 332 ? 19.561 -44.895 36.064 1.00 22.04 405 SER B O 1
ATOM 7737 N N . SER B 1 333 ? 17.319 -44.811 36.194 1.00 19.12 406 SER B N 1
ATOM 7738 C CA . SER B 1 333 ? 17.148 -45.894 35.208 1.00 20.27 406 SER B CA 1
ATOM 7739 C C . SER B 1 333 ? 16.870 -45.366 33.797 1.00 18.04 406 SER B C 1
ATOM 7740 O O . SER B 1 333 ? 15.833 -44.750 33.554 1.00 17.83 406 SER B O 1
ATOM 7743 N N . PHE B 1 334 ? 17.792 -45.598 32.872 1.00 16.80 407 PHE B N 1
ATOM 7744 C CA . PHE B 1 334 ? 17.587 -45.142 31.493 1.00 16.28 407 PHE B CA 1
ATOM 7745 C C . PHE B 1 334 ? 18.329 -46.090 30.559 1.00 15.56 407 PHE B C 1
ATOM 7746 O O . PHE B 1 334 ? 19.208 -46.858 30.989 1.00 15.89 407 PHE B O 1
ATOM 7754 N N A THR B 1 335 ? 17.970 -46.051 29.280 0.80 16.18 408 THR B N 1
ATOM 7755 N N B THR B 1 335 ? 17.985 -46.014 29.281 0.20 14.76 408 THR B N 1
ATOM 7756 C CA A THR B 1 335 ? 18.689 -46.821 28.270 0.80 17.66 408 THR B CA 1
ATOM 7757 C CA B THR B 1 335 ? 18.657 -46.785 28.252 0.20 14.21 408 THR B CA 1
ATOM 7758 C C A THR B 1 335 ? 19.167 -45.901 27.145 0.80 16.31 408 THR B C 1
ATOM 7759 C C B THR B 1 335 ? 19.229 -45.814 27.222 0.20 15.15 408 THR B C 1
ATOM 7760 O O A THR B 1 335 ? 18.494 -44.932 26.778 0.80 17.19 408 THR B O 1
ATOM 7761 O O B THR B 1 335 ? 18.691 -44.723 27.016 0.20 16.35 408 THR B O 1
ATOM 7768 N N . ARG B 1 336 ? 20.342 -46.188 26.603 1.00 15.16 409 ARG B N 1
ATOM 7769 C CA . ARG B 1 336 ? 20.857 -45.433 25.461 1.00 15.26 409 ARG B CA 1
ATOM 7770 C C . ARG B 1 336 ? 20.289 -45.989 24.161 1.00 14.74 409 ARG B C 1
ATOM 7771 O O . ARG B 1 336 ? 20.357 -47.199 23.897 1.00 16.35 409 ARG B O 1
ATOM 7779 N N . ARG B 1 337 ? 19.710 -45.120 23.354 1.00 14.51 410 ARG B N 1
ATOM 7780 C CA . ARG B 1 337 ? 19.140 -45.493 22.061 1.00 14.62 410 ARG B CA 1
ATOM 7781 C C . ARG B 1 337 ? 19.759 -44.572 21.008 1.00 15.74 410 ARG B C 1
ATOM 7782 O O . ARG B 1 337 ? 19.559 -43.345 21.016 1.00 15.89 410 ARG B O 1
ATOM 7790 N N . THR B 1 338 ? 20.576 -45.154 20.151 1.00 15.74 411 THR B N 1
ATOM 7791 C CA . THR B 1 338 ? 21.394 -44.347 19.225 1.00 16.31 411 THR B CA 1
ATOM 7792 C C . THR B 1 338 ? 20.840 -44.329 17.805 1.00 15.80 411 THR B C 1
ATOM 7793 O O . THR B 1 338 ? 20.095 -45.246 17.383 1.00 16.34 411 THR B O 1
ATOM 7797 N N . ILE B 1 339 ? 21.246 -43.308 17.051 1.00 15.01 412 ILE B N 1
ATOM 7798 C CA . ILE B 1 339 ? 20.980 -43.269 15.622 1.00 14.35 412 ILE B CA 1
ATOM 7799 C C . ILE B 1 339 ? 22.100 -43.983 14.878 1.00 14.17 412 ILE B C 1
ATOM 7800 O O . ILE B 1 339 ? 23.137 -44.295 15.473 1.00 15.31 412 ILE B O 1
ATOM 7805 N N . SER B 1 340 ? 21.882 -44.250 13.592 1.00 14.11 413 SER B N 1
ATOM 7806 C CA . SER B 1 340 ? 22.868 -44.970 12.772 1.00 15.63 413 SER B CA 1
ATOM 7807 C C . SER B 1 340 ? 24.206 -44.265 12.731 1.00 16.21 413 SER B C 1
ATOM 7808 O O . SER B 1 340 ? 24.279 -43.033 12.760 1.00 17.07 413 SER B O 1
ATOM 7811 N N . GLN B 1 341 ? 25.272 -45.053 12.591 1.00 15.80 414 GLN B N 1
ATOM 7812 C CA . GLN B 1 341 ? 26.623 -44.529 12.609 1.00 15.00 414 GLN B CA 1
ATOM 7813 C C . GLN B 1 341 ? 26.858 -43.457 11.566 1.00 15.02 414 GLN B C 1
ATOM 7814 O O . GLN B 1 341 ? 27.538 -42.456 11.863 1.00 14.72 414 GLN B O 1
ATOM 7820 N N . GLU B 1 342 ? 26.311 -43.605 10.359 1.00 17.08 415 GLU B N 1
ATOM 7821 C CA A GLU B 1 342 ? 26.677 -42.630 9.333 0.57 18.37 415 GLU B CA 1
ATOM 7822 C CA B GLU B 1 342 ? 26.620 -42.658 9.287 0.43 20.37 415 GLU B CA 1
ATOM 7823 C C . GLU B 1 342 ? 26.076 -41.266 9.594 1.00 17.29 415 GLU B C 1
ATOM 7824 O O . GLU B 1 342 ? 26.529 -40.288 9.036 1.00 16.83 415 GLU B O 1
ATOM 7835 N N . TYR B 1 343 ? 25.099 -41.208 10.479 1.00 14.99 416 TYR B N 1
ATOM 7836 C CA . TYR B 1 343 ? 24.525 -39.905 10.880 1.00 14.08 416 TYR B CA 1
ATOM 7837 C C . TYR B 1 343 ? 25.097 -39.374 12.208 1.00 14.76 416 TYR B C 1
ATOM 7838 O O . TYR B 1 343 ? 24.923 -38.190 12.528 1.00 15.38 416 TYR B O 1
ATOM 7847 N N . ALA B 1 344 ? 25.743 -40.246 12.985 1.00 14.41 417 ALA B N 1
ATOM 7848 C CA . ALA B 1 344 ? 26.449 -39.830 14.198 1.00 14.28 417 ALA B CA 1
ATOM 7849 C C . ALA B 1 344 ? 27.846 -39.316 13.883 1.00 14.47 417 ALA B C 1
ATOM 7850 O O . ALA B 1 344 ? 28.404 -38.497 14.638 1.00 14.90 417 ALA B O 1
ATOM 7852 N N . ASP B 1 345 ? 28.432 -39.797 12.780 1.00 14.55 418 ASP B N 1
ATOM 7853 C CA . ASP B 1 345 ? 29.760 -39.331 12.422 1.00 14.65 418 ASP B CA 1
ATOM 7854 C C . ASP B 1 345 ? 29.721 -37.818 12.255 1.00 14.28 418 ASP B C 1
ATOM 7855 O O . ASP B 1 345 ? 28.742 -37.280 11.722 1.00 14.61 418 ASP B O 1
ATOM 7860 N N . ASN B 1 346 ? 30.760 -37.129 12.718 1.00 13.30 419 ASN B N 1
ATOM 7861 C CA . ASN B 1 346 ? 30.815 -35.673 12.554 1.00 14.09 419 ASN B CA 1
ATOM 7862 C C . ASN B 1 346 ? 29.545 -34.969 13.019 1.00 13.78 419 ASN B C 1
ATOM 7863 O O . ASN B 1 346 ? 29.093 -33.995 12.378 1.00 14.64 419 ASN B O 1
ATOM 7868 N N . ALA B 1 347 ? 28.953 -35.468 14.104 1.00 13.63 420 ALA B N 1
ATOM 7869 C CA . ALA B 1 347 ? 27.697 -34.879 14.623 1.00 13.95 420 ALA B CA 1
ATOM 7870 C C . ALA B 1 347 ? 27.730 -34.689 16.136 1.00 13.18 420 ALA B C 1
ATOM 7871 O O . ALA B 1 347 ? 28.563 -35.286 16.830 1.00 13.44 420 ALA B O 1
ATOM 7873 N N . ALA B 1 348 ? 26.786 -33.895 16.643 1.00 12.01 421 ALA B N 1
ATOM 7874 C CA . ALA B 1 348 ? 26.736 -33.585 18.066 1.00 12.18 421 ALA B CA 1
ATOM 7875 C C . ALA B 1 348 ? 25.343 -33.049 18.401 1.00 12.50 421 ALA B C 1
ATOM 7876 O O . ALA B 1 348 ? 24.551 -32.773 17.502 1.00 12.13 421 ALA B O 1
ATOM 7878 N N . GLU B 1 349 ? 25.074 -32.956 19.699 1.00 12.93 422 GLU B N 1
ATOM 7879 C CA . GLU B 1 349 ? 24.019 -32.062 20.241 1.00 13.08 422 GLU B CA 1
ATOM 7880 C C . GLU B 1 349 ? 22.654 -32.222 19.585 1.00 12.92 422 GLU B C 1
ATOM 7881 O O . GLU B 1 349 ? 22.127 -31.306 18.958 1.00 13.21 422 GLU B O 1
ATOM 7887 N N . PRO B 1 350 ? 22.052 -33.387 19.752 1.00 12.35 423 PRO B N 1
ATOM 7888 C CA . PRO B 1 350 ? 20.726 -33.572 19.165 1.00 12.65 423 PRO B CA 1
ATOM 7889 C C . PRO B 1 350 ? 19.688 -32.718 19.879 1.00 12.71 423 PRO B C 1
ATOM 7890 O O . PRO B 1 350 ? 19.712 -32.643 21.119 1.00 13.12 423 PRO B O 1
ATOM 7894 N N . CYS B 1 351 ? 18.793 -32.106 19.107 1.00 11.92 424 CYS B N 1
ATOM 7895 C CA . CYS B 1 351 ? 17.573 -31.546 19.691 1.00 12.34 424 CYS B CA 1
ATOM 7896 C C . CYS B 1 351 ? 16.482 -32.565 19.442 1.00 12.44 424 CYS B C 1
ATOM 7897 O O . CYS B 1 351 ? 16.349 -33.106 18.318 1.00 12.84 424 CYS B O 1
ATOM 7900 N N . ILE B 1 352 ? 15.711 -32.851 20.478 1.00 11.81 425 ILE B N 1
ATOM 7901 C CA . ILE B 1 352 ? 14.680 -33.901 20.376 1.00 12.09 425 ILE B CA 1
ATOM 7902 C C . ILE B 1 352 ? 13.322 -33.398 20.869 1.00 12.34 425 ILE B C 1
ATOM 7903 O O . ILE B 1 352 ? 13.265 -32.695 21.869 1.00 12.75 425 ILE B O 1
ATOM 7908 N N . LYS B 1 353 ? 12.251 -33.719 20.143 1.00 11.85 426 LYS B N 1
ATOM 7909 C CA . LYS B 1 353 ? 10.899 -33.337 20.591 1.00 13.15 426 LYS B CA 1
ATOM 7910 C C . LYS B 1 353 ? 9.949 -34.431 20.166 1.00 13.58 426 LYS B C 1
ATOM 7911 O O . LYS B 1 353 ? 10.024 -34.904 19.026 1.00 14.00 426 LYS B O 1
ATOM 7917 N N . TYR B 1 354 ? 9.054 -34.819 21.070 1.00 12.95 427 TYR B N 1
ATOM 7918 C CA . TYR B 1 354 ? 8.064 -35.841 20.784 1.00 13.75 427 TYR B CA 1
ATOM 7919 C C . TYR B 1 354 ? 6.668 -35.222 20.573 1.00 14.12 427 TYR B C 1
ATOM 7920 O O . TYR B 1 354 ? 6.251 -34.370 21.356 1.00 14.63 427 TYR B O 1
ATOM 7929 N N . TYR B 1 355 ? 5.973 -35.645 19.514 1.00 14.56 428 TYR B N 1
ATOM 7930 C CA . TYR B 1 355 ? 4.594 -35.212 19.251 1.00 15.71 428 TYR B CA 1
ATOM 7931 C C . TYR B 1 355 ? 3.805 -36.373 18.681 1.00 18.08 428 TYR B C 1
ATOM 7932 O O . TYR B 1 355 ? 4.223 -37.002 17.696 1.00 18.21 428 TYR B O 1
ATOM 7941 N N . ASP B 1 356 ? 2.665 -36.648 19.311 1.00 20.50 429 ASP B N 1
ATOM 7942 C CA . ASP B 1 356 ? 1.681 -37.570 18.751 1.00 24.38 429 ASP B CA 1
ATOM 7943 C C . ASP B 1 356 ? 2.311 -38.891 18.293 1.00 23.42 429 ASP B C 1
ATOM 7944 O O . ASP B 1 356 ? 2.069 -39.357 17.178 1.00 24.88 429 ASP B O 1
ATOM 7949 N N . GLY B 1 357 ? 3.133 -39.485 19.147 1.00 21.14 430 GLY B N 1
ATOM 7950 C CA . GLY B 1 357 ? 3.681 -40.798 18.845 1.00 20.50 430 GLY B CA 1
ATOM 7951 C C . GLY B 1 357 ? 4.959 -40.808 18.050 1.00 19.41 430 GLY B C 1
ATOM 7952 O O . GLY B 1 357 ? 5.530 -41.885 17.847 1.00 20.19 430 GLY B O 1
ATOM 7953 N N . ILE B 1 358 ? 5.424 -39.639 17.613 1.00 17.29 431 ILE B N 1
ATOM 7954 C CA . ILE B 1 358 ? 6.637 -39.581 16.808 1.00 17.12 431 ILE B CA 1
ATOM 7955 C C . ILE B 1 358 ? 7.710 -38.763 17.528 1.00 15.13 431 ILE B C 1
ATOM 7956 O O . ILE B 1 358 ? 7.454 -37.660 17.990 1.00 16.42 431 ILE B O 1
ATOM 7961 N N . LEU B 1 359 ? 8.910 -39.315 17.622 1.00 13.68 432 LEU B N 1
ATOM 7962 C CA . LEU B 1 359 ? 10.018 -38.595 18.199 1.00 14.22 432 LEU B CA 1
ATOM 7963 C C . LEU B 1 359 ? 10.840 -38.010 17.054 1.00 13.99 432 LEU B C 1
ATOM 7964 O O . LEU B 1 359 ? 11.302 -38.760 16.180 1.00 14.12 432 LEU B O 1
ATOM 7969 N N . TYR B 1 360 ? 11.054 -36.686 17.063 1.00 12.59 433 TYR B N 1
ATOM 7970 C CA . TYR B 1 360 ? 11.839 -36.013 16.009 1.00 12.33 433 TYR B CA 1
ATOM 7971 C C . TYR B 1 360 ? 13.175 -35.587 16.587 1.00 12.13 433 TYR B C 1
ATOM 7972 O O . TYR B 1 360 ? 13.270 -35.246 17.776 1.00 12.46 433 TYR B O 1
ATOM 7981 N N . LEU B 1 361 ? 14.202 -35.578 15.735 1.00 12.64 434 LEU B N 1
ATOM 7982 C CA . LEU B 1 361 ? 15.546 -35.302 16.195 1.00 12.28 434 LEU B CA 1
ATOM 7983 C C . LEU B 1 361 ? 16.275 -34.520 15.124 1.00 12.02 434 LEU B C 1
ATOM 7984 O O . LEU B 1 361 ? 16.122 -34.789 13.938 1.00 12.73 434 LEU B O 1
ATOM 7989 N N . THR B 1 362 ? 17.050 -33.518 15.523 1.00 11.41 435 THR B N 1
ATOM 7990 C CA . THR B 1 362 ? 18.004 -32.938 14.565 1.00 11.44 435 THR B CA 1
ATOM 7991 C C . THR B 1 362 ? 19.385 -33.005 15.166 1.00 11.69 435 THR B C 1
ATOM 7992 O O . THR B 1 362 ? 19.522 -33.018 16.376 1.00 12.33 435 THR B O 1
ATOM 7996 N N . THR B 1 363 ? 20.425 -33.049 14.326 1.00 11.57 436 THR B N 1
ATOM 7997 C CA . THR B 1 363 ? 21.783 -33.029 14.841 1.00 11.46 436 THR B CA 1
ATOM 7998 C C . THR B 1 363 ? 22.512 -31.744 14.417 1.00 11.24 436 THR B C 1
ATOM 7999 O O . THR B 1 363 ? 22.105 -31.043 13.471 1.00 11.38 436 THR B O 1
ATOM 8003 N N . ARG B 1 364 ? 23.579 -31.452 15.142 1.00 10.45 437 ARG B N 1
ATOM 8004 C CA . ARG B 1 364 ? 24.556 -30.430 14.742 1.00 11.43 437 ARG B CA 1
ATOM 8005 C C . ARG B 1 364 ? 25.668 -31.138 13.940 1.00 12.09 437 ARG B C 1
ATOM 8006 O O . ARG B 1 364 ? 26.165 -32.185 14.370 1.00 13.62 437 ARG B O 1
ATOM 8014 N N . GLY B 1 365 ? 26.051 -30.592 12.791 1.00 11.17 438 GLY B N 1
ATOM 8015 C CA . GLY B 1 365 ? 27.249 -31.073 12.086 1.00 11.04 438 GLY B CA 1
ATOM 8016 C C . GLY B 1 365 ? 28.488 -30.432 12.702 1.00 12.70 438 GLY B C 1
ATOM 8017 O O . GLY B 1 365 ? 28.454 -29.276 13.150 1.00 13.30 438 GLY B O 1
ATOM 8018 N N . THR B 1 366 ? 29.603 -31.169 12.762 1.00 12.24 439 THR B N 1
ATOM 8019 C CA . THR B 1 366 ? 30.770 -30.640 13.438 1.00 13.23 439 THR B CA 1
ATOM 8020 C C . THR B 1 366 ? 31.901 -30.286 12.457 1.00 13.85 439 THR B C 1
ATOM 8021 O O . THR B 1 366 ? 32.970 -29.810 12.866 1.00 15.16 439 THR B O 1
ATOM 8025 N N . SER B 1 367 ? 31.672 -30.516 11.165 1.00 13.83 440 SER B N 1
ATOM 8026 C CA . SER B 1 367 ? 32.689 -30.185 10.168 1.00 14.73 440 SER B CA 1
ATOM 8027 C C . SER B 1 367 ? 32.131 -29.518 8.901 1.00 13.38 440 SER B C 1
ATOM 8028 O O . SER B 1 367 ? 31.146 -29.960 8.331 1.00 13.48 440 SER B O 1
ATOM 8031 N N . THR B 1 368 ? 32.778 -28.440 8.458 1.00 12.86 441 THR B N 1
ATOM 8032 C CA . THR B 1 368 ? 32.387 -27.795 7.211 1.00 13.84 441 THR B CA 1
ATOM 8033 C C . THR B 1 368 ? 32.614 -28.685 5.982 1.00 15.25 441 THR B C 1
ATOM 8034 O O . THR B 1 368 ? 31.998 -28.495 4.925 1.00 15.81 441 THR B O 1
ATOM 8038 N N . SER B 1 369 ? 33.476 -29.674 6.138 1.00 16.52 442 SER B N 1
ATOM 8039 C CA . SER B 1 369 ? 33.844 -30.503 5.002 1.00 18.41 442 SER B CA 1
ATOM 8040 C C . SER B 1 369 ? 33.343 -31.938 5.082 1.00 18.93 442 SER B C 1
ATOM 8041 O O . SER B 1 369 ? 33.840 -32.806 4.360 1.00 21.30 442 SER B O 1
ATOM 8044 N N . ALA B 1 370 ? 32.374 -32.189 5.953 1.00 16.20 443 ALA B N 1
ATOM 8045 C CA . ALA B 1 370 ? 31.722 -33.477 6.060 1.00 17.56 443 ALA B CA 1
ATOM 8046 C C . ALA B 1 370 ? 30.232 -33.268 6.058 1.00 16.08 443 ALA B C 1
ATOM 8047 O O . ALA B 1 370 ? 29.743 -32.170 6.408 1.00 16.03 443 ALA B O 1
ATOM 8049 N N . ALA B 1 371 ? 29.493 -34.304 5.670 1.00 15.61 444 ALA B N 1
ATOM 8050 C CA . ALA B 1 371 ? 28.018 -34.217 5.707 1.00 16.06 444 ALA B CA 1
ATOM 8051 C C . ALA B 1 371 ? 27.559 -33.755 7.093 1.00 15.16 444 ALA B C 1
ATOM 8052 O O . ALA B 1 371 ? 28.081 -34.187 8.123 1.00 14.84 444 ALA B O 1
ATOM 8054 N N . GLY B 1 372 ? 26.622 -32.828 7.097 1.00 14.38 445 GLY B N 1
ATOM 8055 C CA . GLY B 1 372 ? 26.265 -32.170 8.344 1.00 14.77 445 GLY B CA 1
ATOM 8056 C C . GLY B 1 372 ? 24.944 -32.585 8.962 1.00 14.11 445 GLY B C 1
ATOM 8057 O O . GLY B 1 372 ? 24.557 -33.755 8.975 1.00 14.09 445 GLY B O 1
ATOM 8058 N N . SER B 1 373 ? 24.240 -31.586 9.485 1.00 12.63 446 SER B N 1
ATOM 8059 C CA . SER B 1 373 ? 22.997 -31.817 10.205 1.00 11.42 446 SER B CA 1
ATOM 8060 C C . SER B 1 373 ? 22.037 -32.694 9.471 1.00 11.63 446 SER B C 1
ATOM 8061 O O . SER B 1 373 ? 21.887 -32.589 8.252 1.00 12.49 446 SER B O 1
ATOM 8064 N N . THR B 1 374 ? 21.366 -33.536 10.250 1.00 11.85 447 THR B N 1
ATOM 8065 C CA . THR B 1 374 ? 20.371 -34.496 9.785 1.00 12.62 447 THR B CA 1
ATOM 8066 C C . THR B 1 374 ? 19.096 -34.274 10.573 1.00 13.01 447 THR B C 1
ATOM 8067 O O . THR B 1 374 ? 19.152 -33.904 11.735 1.00 12.73 447 THR B O 1
ATOM 8071 N N . LEU B 1 375 ? 17.963 -34.464 9.914 1.00 12.42 448 LEU B N 1
ATOM 8072 C CA . LEU B 1 375 ? 16.665 -34.509 10.562 1.00 12.89 448 LEU B CA 1
ATOM 8073 C C . LEU B 1 375 ? 16.219 -35.994 10.603 1.00 13.61 448 LEU B C 1
ATOM 8074 O O . LEU B 1 375 ? 16.344 -36.717 9.595 1.00 15.69 448 LEU B O 1
ATOM 8079 N N . ALA B 1 376 ? 15.685 -36.457 11.731 1.00 13.71 449 ALA B N 1
ATOM 8080 C CA . ALA B 1 376 ? 15.326 -37.870 11.841 1.00 14.14 449 ALA B CA 1
ATOM 8081 C C . ALA B 1 376 ? 14.042 -38.016 12.632 1.00 14.54 449 ALA B C 1
ATOM 8082 O O . ALA B 1 376 ? 13.682 -37.109 13.404 1.00 14.95 449 ALA B O 1
ATOM 8084 N N . MET B 1 377 ? 13.333 -39.131 12.430 1.00 15.23 450 MET B N 1
ATOM 8085 C CA . MET B 1 377 ? 12.137 -39.393 13.205 1.00 15.88 450 MET B CA 1
ATOM 8086 C C . MET B 1 377 ? 12.111 -40.859 13.574 1.00 15.48 450 MET B C 1
ATOM 8087 O O . MET B 1 377 ? 12.657 -41.696 12.841 1.00 16.51 450 MET B O 1
ATOM 8092 N N . SER B 1 378 ? 11.448 -41.156 14.691 1.00 14.50 451 SER B N 1
ATOM 8093 C CA . SER B 1 378 ? 11.261 -42.526 15.143 1.00 15.35 451 SER B CA 1
ATOM 8094 C C . SER B 1 378 ? 9.845 -42.704 15.645 1.00 16.74 451 SER B C 1
ATOM 8095 O O . SER B 1 378 ? 9.344 -41.883 16.437 1.00 17.24 451 SER B O 1
ATOM 8098 N N . ALA B 1 379 ? 9.204 -43.798 15.218 1.00 17.63 452 ALA B N 1
ATOM 8099 C CA . ALA B 1 379 ? 7.862 -44.113 15.657 1.00 19.73 452 ALA B CA 1
ATOM 8100 C C . ALA B 1 379 ? 7.898 -45.188 16.740 1.00 19.84 452 ALA B C 1
ATOM 8101 O O . ALA B 1 379 ? 6.850 -45.681 17.179 1.00 20.58 452 ALA B O 1
ATOM 8103 N N . ASP B 1 380 ? 9.100 -45.579 17.158 1.00 20.31 453 ASP B N 1
ATOM 8104 C CA . ASP B 1 380 ? 9.229 -46.575 18.210 1.00 21.14 453 ASP B CA 1
ATOM 8105 C C . ASP B 1 380 ? 10.209 -46.150 19.297 1.00 20.57 453 ASP B C 1
ATOM 8106 O O . ASP B 1 380 ? 10.969 -46.967 19.815 1.00 20.45 453 ASP B O 1
ATOM 8111 N N . LEU B 1 381 ? 10.172 -44.858 19.636 1.00 19.69 454 LEU B N 1
ATOM 8112 C CA . LEU B 1 381 ? 10.820 -44.349 20.842 1.00 20.78 454 LEU B CA 1
ATOM 8113 C C . LEU B 1 381 ? 12.333 -44.503 20.732 1.00 18.48 454 LEU B C 1
ATOM 8114 O O . LEU B 1 381 ? 13.036 -44.697 21.720 1.00 19.31 454 LEU B O 1
ATOM 8119 N N . GLY B 1 382 ? 12.836 -44.402 19.515 1.00 17.06 455 GLY B N 1
ATOM 8120 C CA . GLY B 1 382 ? 14.269 -44.312 19.329 1.00 17.50 455 GLY B CA 1
ATOM 8121 C C . GLY B 1 382 ? 14.954 -45.615 18.982 1.00 18.83 455 GLY B C 1
ATOM 8122 O O . GLY B 1 382 ? 16.151 -45.647 18.835 1.00 20.44 455 GLY B O 1
ATOM 8123 N N . GLU B 1 383 ? 14.210 -46.702 18.862 1.00 19.51 456 GLU B N 1
ATOM 8124 C CA . GLU B 1 383 ? 14.857 -47.968 18.503 1.00 19.46 456 GLU B CA 1
ATOM 8125 C C . GLU B 1 383 ? 15.197 -48.006 17.031 1.00 18.89 456 GLU B C 1
ATOM 8126 O O . GLU B 1 383 ? 16.199 -48.607 16.633 1.00 20.39 456 GLU B O 1
ATOM 8132 N N . ASN B 1 384 ? 14.350 -47.394 16.210 1.00 18.09 457 ASN B N 1
ATOM 8133 C CA . ASN B 1 384 ? 14.608 -47.316 14.759 1.00 17.90 457 ASN B CA 1
ATOM 8134 C C . ASN B 1 384 ? 14.246 -45.930 14.241 1.00 17.30 457 ASN B C 1
ATOM 8135 O O . ASN B 1 384 ? 13.246 -45.336 14.690 1.00 18.66 457 ASN B O 1
ATOM 8140 N N . TRP B 1 385 ? 15.062 -45.408 13.317 1.00 16.99 458 TRP B N 1
ATOM 8141 C CA . TRP B 1 385 ? 14.879 -44.049 12.811 1.00 16.97 458 TRP B CA 1
ATOM 8142 C C . TRP B 1 385 ? 14.807 -44.031 11.291 1.00 17.19 458 TRP B C 1
ATOM 8143 O O . TRP B 1 385 ? 15.368 -44.919 10.613 1.00 18.54 458 TRP B O 1
ATOM 8154 N N . ASN B 1 386 ? 14.120 -43.020 10.768 1.00 16.42 459 ASN B N 1
ATOM 8155 C CA . ASN B 1 386 ? 14.238 -42.625 9.365 1.00 16.84 459 ASN B CA 1
ATOM 8156 C C . ASN B 1 386 ? 15.005 -41.313 9.317 1.00 15.29 459 ASN B C 1
ATOM 8157 O O . ASN B 1 386 ? 14.815 -40.448 10.183 1.00 15.61 459 ASN B O 1
ATOM 8162 N N . TYR B 1 387 ? 15.827 -41.149 8.293 1.00 14.39 460 TYR B N 1
ATOM 8163 C CA . TYR B 1 387 ? 16.767 -40.026 8.238 1.00 15.00 460 TYR B CA 1
ATOM 8164 C C . TYR B 1 387 ? 16.634 -39.182 6.977 1.00 15.33 460 TYR B C 1
ATOM 8165 O O . TYR B 1 387 ? 16.418 -39.711 5.871 1.00 16.49 460 TYR B O 1
ATOM 8174 N N . LEU B 1 388 ? 16.831 -37.878 7.147 1.00 14.84 461 LEU B N 1
ATOM 8175 C CA . LEU B 1 388 ? 16.884 -36.929 6.029 1.00 14.76 461 LEU B CA 1
ATOM 8176 C C . LEU B 1 388 ? 18.042 -35.989 6.301 1.00 14.66 461 LEU B C 1
ATOM 8177 O O . LEU B 1 388 ? 17.966 -35.178 7.212 1.00 15.01 461 LEU B O 1
ATOM 8182 N N . ARG B 1 389 ? 19.119 -36.106 5.528 1.00 14.14 462 ARG B N 1
ATOM 8183 C CA . ARG B 1 389 ? 20.241 -35.207 5.699 1.00 13.79 462 ARG B CA 1
ATOM 8184 C C . ARG B 1 389 ? 19.908 -33.853 5.094 1.00 14.11 462 ARG B C 1
ATOM 8185 O O . ARG B 1 389 ? 19.351 -33.789 4.004 1.00 14.52 462 ARG B O 1
ATOM 8193 N N . PHE B 1 390 ? 20.256 -32.767 5.785 1.00 13.09 463 PHE B N 1
ATOM 8194 C CA . PHE B 1 390 ? 20.196 -31.464 5.100 1.00 12.94 463 PHE B CA 1
ATOM 8195 C C . PHE B 1 390 ? 21.330 -31.372 4.073 1.00 13.35 463 PHE B C 1
ATOM 8196 O O . PHE B 1 390 ? 22.455 -31.801 4.331 1.00 13.88 463 PHE B O 1
ATOM 8204 N N . PRO B 1 391 ? 21.041 -30.827 2.889 1.00 14.61 464 PRO B N 1
ATOM 8205 C CA . PRO B 1 391 ? 22.130 -30.661 1.901 1.00 14.97 464 PRO B CA 1
ATOM 8206 C C . PRO B 1 391 ? 23.200 -29.633 2.357 1.00 14.95 464 PRO B C 1
ATOM 8207 O O . PRO B 1 391 ? 22.930 -28.832 3.269 1.00 14.58 464 PRO B O 1
ATOM 8211 N N . ASN B 1 392 ? 24.407 -29.718 1.796 1.00 15.64 465 ASN B N 1
ATOM 8212 C CA . ASN B 1 392 ? 25.397 -28.650 1.963 1.00 16.34 465 ASN B CA 1
ATOM 8213 C C . ASN B 1 392 ? 26.083 -28.543 3.341 1.00 14.92 465 ASN B C 1
ATOM 8214 O O . ASN B 1 392 ? 26.564 -27.453 3.701 1.00 15.09 465 ASN B O 1
ATOM 8219 N N . ASN B 1 393 ? 26.192 -29.663 4.068 1.00 13.44 466 ASN B N 1
ATOM 8220 C CA . ASN B 1 393 ? 27.057 -29.713 5.252 1.00 13.05 466 ASN B CA 1
ATOM 8221 C C . ASN B 1 393 ? 26.709 -28.609 6.259 1.00 13.13 466 ASN B C 1
ATOM 8222 O O . ASN B 1 393 ? 27.590 -27.771 6.605 1.00 13.40 466 ASN B O 1
ATOM 8227 N N . VAL B 1 394 ? 25.458 -28.600 6.730 1.00 13.31 467 VAL B N 1
ATOM 8228 C CA . VAL B 1 394 ? 25.083 -27.645 7.762 1.00 12.44 467 VAL B CA 1
ATOM 8229 C C . VAL B 1 394 ? 25.878 -27.975 9.022 1.00 12.52 467 VAL B C 1
ATOM 8230 O O . VAL B 1 394 ? 25.887 -29.127 9.463 1.00 12.91 467 VAL B O 1
ATOM 8234 N N . HIS B 1 395 ? 26.572 -26.984 9.594 1.00 12.00 468 HIS B N 1
ATOM 8235 C CA . HIS B 1 395 ? 27.515 -27.292 10.678 1.00 11.97 468 HIS B CA 1
ATOM 8236 C C . HIS B 1 395 ? 27.657 -26.142 11.656 1.00 12.38 468 HIS B C 1
ATOM 8237 O O . HIS B 1 395 ? 27.194 -25.003 11.370 1.00 12.27 468 HIS B O 1
ATOM 8244 N N . HIS B 1 396 ? 28.220 -26.480 12.825 1.00 12.18 469 HIS B N 1
ATOM 8245 C CA . HIS B 1 396 ? 28.584 -25.559 13.929 1.00 11.88 469 HIS B CA 1
ATOM 8246 C C . HIS B 1 396 ? 27.406 -25.070 14.761 1.00 12.09 469 HIS B C 1
ATOM 8247 O O . HIS B 1 396 ? 27.621 -24.380 15.751 1.00 13.37 469 HIS B O 1
ATOM 8254 N N . THR B 1 397 ? 26.194 -25.423 14.355 1.00 11.44 470 THR B N 1
ATOM 8255 C CA . THR B 1 397 ? 24.997 -24.961 15.053 1.00 11.76 470 THR B CA 1
ATOM 8256 C C . THR B 1 397 ? 24.093 -26.148 15.442 1.00 12.67 470 THR B C 1
ATOM 8257 O O . THR B 1 397 ? 23.927 -27.080 14.649 1.00 13.59 470 THR B O 1
ATOM 8261 N N . ASN B 1 398 ? 23.529 -26.150 16.651 1.00 13.14 471 ASN B N 1
ATOM 8262 C CA . ASN B 1 398 ? 22.423 -27.077 16.895 1.00 12.20 471 ASN B CA 1
ATOM 8263 C C . ASN B 1 398 ? 21.202 -26.512 16.150 1.00 11.63 471 ASN B C 1
ATOM 8264 O O . ASN B 1 398 ? 21.198 -25.349 15.735 1.00 12.63 471 ASN B O 1
ATOM 8269 N N . LEU B 1 399 ? 20.187 -27.336 15.936 1.00 10.57 472 LEU B N 1
ATOM 8270 C CA . LEU B 1 399 ? 19.053 -26.945 15.115 1.00 11.35 472 LEU B CA 1
ATOM 8271 C C . LEU B 1 399 ? 17.789 -27.187 15.929 1.00 11.36 472 LEU B C 1
ATOM 8272 O O . LEU B 1 399 ? 17.045 -28.146 15.679 1.00 12.96 472 LEU B O 1
ATOM 8277 N N . PRO B 1 400 ? 17.524 -26.304 16.906 1.00 10.84 473 PRO B N 1
ATOM 8278 C CA . PRO B 1 400 ? 16.290 -26.496 17.699 1.00 10.22 473 PRO B CA 1
ATOM 8279 C C . PRO B 1 400 ? 15.025 -26.183 16.867 1.00 11.15 473 PRO B C 1
ATOM 8280 O O . PRO B 1 400 ? 15.070 -25.439 15.879 1.00 10.59 473 PRO B O 1
ATOM 8284 N N . PHE B 1 401 ? 13.893 -26.748 17.285 1.00 12.22 474 PHE B N 1
ATOM 8285 C CA . PHE B 1 401 ? 12.708 -26.691 16.452 1.00 12.14 474 PHE B CA 1
ATOM 8286 C C . PHE B 1 401 ? 11.488 -26.969 17.269 1.00 12.05 474 PHE B C 1
ATOM 8287 O O . PHE B 1 401 ? 11.583 -27.433 18.407 1.00 11.86 474 PHE B O 1
ATOM 8295 N N . ALA B 1 402 ? 10.337 -26.644 16.690 1.00 11.33 475 ALA B N 1
ATOM 8296 C CA . ALA B 1 402 ? 9.065 -27.096 17.252 1.00 11.42 475 ALA B CA 1
ATOM 8297 C C . ALA B 1 402 ? 8.178 -27.546 16.100 1.00 12.80 475 ALA B C 1
ATOM 8298 O O . ALA B 1 402 ? 8.307 -27.076 14.964 1.00 13.17 475 ALA B O 1
ATOM 8300 N N . LYS B 1 403 ? 7.231 -28.425 16.407 1.00 13.50 476 LYS B N 1
ATOM 8301 C CA . LYS B 1 403 ? 6.181 -28.772 15.456 1.00 13.85 476 LYS B CA 1
ATOM 8302 C C . LYS B 1 403 ? 4.936 -27.949 15.759 1.00 15.13 476 LYS B C 1
ATOM 8303 O O . LYS B 1 403 ? 4.445 -27.934 16.909 1.00 16.09 476 LYS B O 1
ATOM 8309 N N . VAL B 1 404 ? 4.432 -27.268 14.731 1.00 15.60 477 VAL B N 1
ATOM 8310 C CA . VAL B 1 404 ? 3.177 -26.516 14.827 1.00 16.93 477 VAL B CA 1
ATOM 8311 C C . VAL B 1 404 ? 2.314 -26.976 13.668 1.00 17.49 477 VAL B C 1
ATOM 8312 O O . VAL B 1 404 ? 2.668 -26.765 12.508 1.00 17.23 477 VAL B O 1
ATOM 8316 N N . GLY B 1 405 ? 1.189 -27.613 13.961 1.00 17.73 478 GLY B N 1
ATOM 8317 C CA . GLY B 1 405 ? 0.416 -28.187 12.872 1.00 18.14 478 GLY B CA 1
ATOM 8318 C C . GLY B 1 405 ? 1.261 -29.147 12.077 1.00 18.46 478 GLY B C 1
ATOM 8319 O O . GLY B 1 405 ? 1.955 -29.984 12.650 1.00 20.45 478 GLY B O 1
ATOM 8320 N N . ASP B 1 406 ? 1.251 -29.008 10.760 1.00 17.68 479 ASP B N 1
ATOM 8321 C CA . ASP B 1 406 ? 1.931 -29.993 9.925 1.00 19.77 479 ASP B CA 1
ATOM 8322 C C . ASP B 1 406 ? 3.391 -29.665 9.723 1.00 18.42 479 ASP B C 1
ATOM 8323 O O . ASP B 1 406 ? 4.074 -30.373 8.996 1.00 18.03 479 ASP B O 1
ATOM 8328 N N . TYR B 1 407 ? 3.895 -28.615 10.366 1.00 15.51 480 TYR B N 1
ATOM 8329 C CA . TYR B 1 407 ? 5.262 -28.151 10.019 1.00 15.25 480 TYR B CA 1
ATOM 8330 C C . TYR B 1 407 ? 6.229 -28.211 11.192 1.00 14.82 480 TYR B C 1
ATOM 8331 O O . TYR B 1 407 ? 5.852 -27.913 12.343 1.00 15.21 480 TYR B O 1
ATOM 8340 N N . LEU B 1 408 ? 7.484 -28.540 10.891 1.00 13.53 481 LEU B N 1
ATOM 8341 C CA . LEU B 1 408 ? 8.578 -28.261 11.808 1.00 12.75 481 LEU B CA 1
ATOM 8342 C C . LEU B 1 408 ? 9.177 -26.902 11.453 1.00 13.65 481 LEU B C 1
ATOM 8343 O O . LEU B 1 408 ? 9.529 -26.652 10.299 1.00 15.13 481 LEU B O 1
ATOM 8348 N N . TYR B 1 409 ? 9.306 -26.031 12.445 1.00 12.95 482 TYR B N 1
ATOM 8349 C CA . TYR B 1 409 ? 10.016 -24.777 12.286 1.00 12.30 482 TYR B CA 1
ATOM 8350 C C . TYR B 1 409 ? 11.380 -24.990 12.901 1.00 11.59 482 TYR B C 1
ATOM 8351 O O . TYR B 1 409 ? 11.482 -25.193 14.106 1.00 11.80 482 TYR B O 1
ATOM 8360 N N . ILE B 1 410 ? 12.422 -24.912 12.070 1.00 10.56 483 ILE B N 1
ATOM 8361 C CA . ILE B 1 410 ? 13.773 -25.283 12.494 1.00 11.04 483 ILE B CA 1
ATOM 8362 C C . ILE B 1 410 ? 14.708 -24.092 12.333 1.00 11.48 483 ILE B C 1
ATOM 8363 O O . ILE B 1 410 ? 14.702 -23.441 11.281 1.00 13.35 483 ILE B O 1
ATOM 8368 N N . PHE B 1 411 ? 15.531 -23.835 13.350 1.00 9.86 484 PHE B N 1
ATOM 8369 C CA . PHE B 1 411 ? 16.377 -22.617 13.373 1.00 9.82 484 PHE B CA 1
ATOM 8370 C C . PHE B 1 411 ? 17.828 -22.941 13.580 1.00 11.03 484 PHE B C 1
ATOM 8371 O O . PHE B 1 411 ? 18.173 -23.913 14.246 1.00 11.62 484 PHE B O 1
ATOM 8379 N N . GLY B 1 412 ? 18.710 -22.125 13.007 1.00 10.61 485 GLY B N 1
ATOM 8380 C CA . GLY B 1 412 ? 20.132 -22.262 13.286 1.00 11.55 485 GLY B CA 1
ATOM 8381 C C . GLY B 1 412 ? 20.812 -20.938 13.049 1.00 12.08 485 GLY B C 1
ATOM 8382 O O . GLY B 1 412 ? 20.247 -20.054 12.411 1.00 13.02 485 GLY B O 1
ATOM 8383 N N . THR B 1 413 ? 22.016 -20.775 13.574 1.00 11.24 486 THR B N 1
ATOM 8384 C CA . THR B 1 413 ? 22.717 -19.495 13.441 1.00 11.14 486 THR B CA 1
ATOM 8385 C C . THR B 1 413 ? 24.185 -19.819 13.155 1.00 11.81 486 THR B C 1
ATOM 8386 O O . THR B 1 413 ? 24.754 -20.647 13.862 1.00 12.04 486 THR B O 1
ATOM 8390 N N . GLU B 1 414 ? 24.824 -19.165 12.173 1.00 11.78 487 GLU B N 1
ATOM 8391 C CA . GLU B 1 414 ? 26.259 -19.384 12.014 1.00 11.75 487 GLU B CA 1
ATOM 8392 C C . GLU B 1 414 ? 27.030 -18.613 13.120 1.00 11.65 487 GLU B C 1
ATOM 8393 O O . GLU B 1 414 ? 26.512 -17.630 13.723 1.00 11.84 487 GLU B O 1
ATOM 8399 N N . ARG B 1 415 ? 28.255 -19.048 13.405 1.00 11.67 488 ARG B N 1
ATOM 8400 C CA . ARG B 1 415 ? 29.010 -18.477 14.529 1.00 12.27 488 ARG B CA 1
ATOM 8401 C C . ARG B 1 415 ? 29.600 -17.123 14.174 1.00 12.03 488 ARG B C 1
ATOM 8402 O O . ARG B 1 415 ? 29.809 -16.250 15.039 1.00 11.90 488 ARG B O 1
ATOM 8410 N N . SER B 1 416 ? 29.894 -16.965 12.884 1.00 11.62 489 SER B N 1
ATOM 8411 C CA . SER B 1 416 ? 30.465 -15.726 12.350 1.00 11.75 489 SER B CA 1
ATOM 8412 C C . SER B 1 416 ? 30.050 -15.669 10.884 1.00 11.44 489 SER B C 1
ATOM 8413 O O . SER B 1 416 ? 29.737 -16.724 10.286 1.00 12.00 489 SER B O 1
ATOM 8416 N N . PHE B 1 417 ? 30.035 -14.470 10.300 1.00 11.22 490 PHE B N 1
ATOM 8417 C CA . PHE B 1 417 ? 29.520 -14.324 8.945 1.00 10.77 490 PHE B CA 1
ATOM 8418 C C . PHE B 1 417 ? 30.224 -15.240 7.942 1.00 11.88 490 PHE B C 1
ATOM 8419 O O . PHE B 1 417 ? 31.447 -15.374 7.977 1.00 14.14 490 PHE B O 1
ATOM 8427 N N . GLY B 1 418 ? 29.419 -15.895 7.115 1.00 11.92 491 GLY B N 1
ATOM 8428 C CA . GLY B 1 418 ? 29.910 -16.665 5.982 1.00 13.02 491 GLY B CA 1
ATOM 8429 C C . GLY B 1 418 ? 30.366 -18.068 6.286 1.00 14.60 491 GLY B C 1
ATOM 8430 O O . GLY B 1 418 ? 30.959 -18.710 5.407 1.00 16.07 491 GLY B O 1
ATOM 8431 N N . GLU B 1 419 ? 30.112 -18.558 7.490 1.00 12.32 492 GLU B N 1
ATOM 8432 C CA . GLU B 1 419 ? 30.486 -19.933 7.823 1.00 12.48 492 GLU B CA 1
ATOM 8433 C C . GLU B 1 419 ? 29.373 -20.920 7.525 1.00 12.36 492 GLU B C 1
ATOM 8434 O O . GLU B 1 419 ? 29.611 -22.127 7.515 1.00 12.35 492 GLU B O 1
ATOM 8440 N N . TRP B 1 420 ? 28.152 -20.434 7.300 1.00 11.65 493 TRP B N 1
ATOM 8441 C CA . TRP B 1 420 ? 27.013 -21.353 7.117 1.00 12.04 493 TRP B CA 1
ATOM 8442 C C . TRP B 1 420 ? 27.182 -22.340 5.968 1.00 12.49 493 TRP B C 1
ATOM 8443 O O . TRP B 1 420 ? 26.942 -23.540 6.125 1.00 13.55 493 TRP B O 1
ATOM 8454 N N . GLU B 1 421 ? 27.577 -21.826 4.813 1.00 12.25 494 GLU B N 1
ATOM 8455 C CA . GLU B 1 421 ? 27.671 -22.663 3.623 1.00 12.75 494 GLU B CA 1
ATOM 8456 C C . GLU B 1 421 ? 28.681 -23.807 3.755 1.00 13.29 494 GLU B C 1
ATOM 8457 O O . GLU B 1 421 ? 29.749 -23.652 4.367 1.00 13.71 494 GLU B O 1
ATOM 8463 N N . GLY B 1 422 ? 28.323 -24.956 3.195 1.00 13.36 495 GLY B N 1
ATOM 8464 C CA . GLY B 1 422 ? 29.216 -26.108 3.218 1.00 14.15 495 GLY B CA 1
ATOM 8465 C C . GLY B 1 422 ? 30.551 -25.779 2.580 1.00 15.32 495 GLY B C 1
ATOM 8466 O O . GLY B 1 422 ? 30.607 -25.060 1.573 1.00 16.45 495 GLY B O 1
ATOM 8467 N N . GLN B 1 423 ? 31.614 -26.287 3.198 1.00 15.53 496 GLN B N 1
ATOM 8468 C CA . GLN B 1 423 ? 33.018 -26.097 2.789 1.00 17.33 496 GLN B CA 1
ATOM 8469 C C . GLN B 1 423 ? 33.609 -24.713 3.116 1.00 16.93 496 GLN B C 1
ATOM 8470 O O . GLN B 1 423 ? 34.804 -24.497 2.953 1.00 18.30 496 GLN B O 1
ATOM 8476 N N . GLU B 1 424 ? 32.805 -23.766 3.579 1.00 16.19 497 GLU B N 1
ATOM 8477 C CA . GLU B 1 424 ? 33.386 -22.468 3.932 1.00 16.64 497 GLU B CA 1
ATOM 8478 C C . GLU B 1 424 ? 34.244 -22.577 5.180 1.00 16.38 497 GLU B C 1
ATOM 8479 O O . GLU B 1 424 ? 33.954 -23.366 6.079 1.00 17.45 497 GLU B O 1
ATOM 8485 N N . LEU B 1 425 ? 35.341 -21.828 5.205 1.00 15.99 498 LEU B N 1
ATOM 8486 C CA . LEU B 1 425 ? 36.240 -21.872 6.349 1.00 17.60 498 LEU B CA 1
ATOM 8487 C C . LEU B 1 425 ? 35.740 -20.993 7.477 1.00 16.85 498 LEU B C 1
ATOM 8488 O O . LEU B 1 425 ? 34.950 -20.057 7.271 1.00 16.63 498 LEU B O 1
ATOM 8493 N N . ASP B 1 426 ? 36.226 -21.278 8.682 1.00 18.01 499 ASP B N 1
ATOM 8494 C CA . ASP B 1 426 ? 35.870 -20.432 9.810 1.00 18.80 499 ASP B CA 1
ATOM 8495 C C . ASP B 1 426 ? 36.394 -19.012 9.535 1.00 17.63 499 ASP B C 1
ATOM 8496 O O . ASP B 1 426 ? 37.446 -18.825 8.865 1.00 19.66 499 ASP B O 1
ATOM 8501 N N . ASN B 1 427 ? 35.648 -18.017 10.013 1.00 16.65 500 ASN B N 1
ATOM 8502 C CA . ASN B 1 427 ? 35.923 -16.602 9.758 1.00 16.16 500 ASN B CA 1
ATOM 8503 C C . ASN B 1 427 ? 36.003 -15.870 11.100 1.00 15.62 500 ASN B C 1
ATOM 8504 O O . ASN B 1 427 ? 35.116 -15.095 11.441 1.00 16.50 500 ASN B O 1
ATOM 8509 N N . ARG B 1 428 ? 37.049 -16.120 11.880 1.00 14.99 501 ARG B N 1
ATOM 8510 C CA . ARG B 1 428 ? 37.114 -15.579 13.227 1.00 14.86 501 ARG B CA 1
ATOM 8511 C C . ARG B 1 428 ? 38.118 -14.456 13.324 1.00 15.34 501 ARG B C 1
ATOM 8512 O O . ARG B 1 428 ? 38.798 -14.153 12.333 1.00 15.87 501 ARG B O 1
ATOM 8520 N N . TYR B 1 429 ? 38.209 -13.836 14.503 1.00 14.05 502 TYR B N 1
ATOM 8521 C CA . TYR B 1 429 ? 39.244 -12.826 14.789 1.00 14.29 502 TYR B CA 1
ATOM 8522 C C . TYR B 1 429 ? 39.003 -11.456 14.143 1.00 15.22 502 TYR B C 1
ATOM 8523 O O . TYR B 1 429 ? 39.923 -10.621 14.070 1.00 16.56 502 TYR B O 1
ATOM 8532 N N . LYS B 1 430 ? 37.788 -11.231 13.664 1.00 15.64 503 LYS B N 1
ATOM 8533 C CA A LYS B 1 430 ? 37.365 -9.892 13.252 0.58 17.35 503 LYS B CA 1
ATOM 8534 C CA B LYS B 1 430 ? 37.351 -9.912 13.201 0.42 16.28 503 LYS B CA 1
ATOM 8535 C C . LYS B 1 430 ? 35.870 -9.796 13.483 1.00 15.74 503 LYS B C 1
ATOM 8536 O O . LYS B 1 430 ? 35.183 -10.803 13.538 1.00 16.12 503 LYS B O 1
ATOM 8547 N N . GLY B 1 431 ? 35.376 -8.576 13.654 1.00 14.61 504 GLY B N 1
ATOM 8548 C CA . GLY B 1 431 ? 33.954 -8.375 13.911 1.00 13.55 504 GLY B CA 1
ATOM 8549 C C . GLY B 1 431 ? 33.163 -8.679 12.654 1.00 12.35 504 GLY B C 1
ATOM 8550 O O . GLY B 1 431 ? 33.538 -8.253 11.558 1.00 13.25 504 GLY B O 1
ATOM 8551 N N . THR B 1 432 ? 32.086 -9.447 12.794 1.00 11.38 505 THR B N 1
ATOM 8552 C CA . THR B 1 432 ? 31.243 -9.815 11.642 1.00 11.74 505 THR B CA 1
ATOM 8553 C C . THR B 1 432 ? 29.768 -9.846 12.011 1.00 11.51 505 THR B C 1
ATOM 8554 O O . THR B 1 432 ? 29.399 -9.718 13.195 1.00 11.39 505 THR B O 1
ATOM 8558 N N . TYR B 1 433 ? 28.927 -10.014 10.993 1.00 11.20 506 TYR B N 1
ATOM 8559 C CA . TYR B 1 433 ? 27.478 -10.112 11.201 1.00 11.03 506 TYR B CA 1
ATOM 8560 C C . TYR B 1 433 ? 26.960 -11.505 10.811 1.00 11.71 506 TYR B C 1
ATOM 8561 O O . TYR B 1 433 ? 26.456 -11.706 9.695 1.00 11.77 506 TYR B O 1
ATOM 8570 N N . PRO B 1 434 ? 27.085 -12.472 11.724 1.00 11.36 507 PRO B N 1
ATOM 8571 C CA . PRO B 1 434 ? 26.529 -13.817 11.447 1.00 10.85 507 PRO B CA 1
ATOM 8572 C C . PRO B 1 434 ? 25.007 -13.820 11.189 1.00 10.66 507 PRO B C 1
ATOM 8573 O O . PRO B 1 434 ? 24.218 -13.159 11.906 1.00 11.70 507 PRO B O 1
ATOM 8577 N N . ARG B 1 435 ? 24.606 -14.627 10.203 1.00 10.47 508 ARG B N 1
ATOM 8578 C CA . ARG B 1 435 ? 23.219 -14.809 9.789 1.00 11.33 508 ARG B CA 1
ATOM 8579 C C . ARG B 1 435 ? 22.529 -15.887 10.610 1.00 11.47 508 ARG B C 1
ATOM 8580 O O . ARG B 1 435 ? 23.116 -16.944 10.890 1.00 11.21 508 ARG B O 1
ATOM 8588 N N . THR B 1 436 ? 21.286 -15.609 10.998 1.00 9.88 509 THR B N 1
ATOM 8589 C CA . THR B 1 436 ? 20.389 -16.635 11.542 1.00 10.52 509 THR B CA 1
ATOM 8590 C C . THR B 1 436 ? 19.393 -17.084 10.474 1.00 10.89 509 THR B C 1
ATOM 8591 O O . THR B 1 436 ? 18.841 -16.241 9.738 1.00 11.49 509 THR B O 1
ATOM 8595 N N . PHE B 1 437 ? 19.108 -18.391 10.438 1.00 10.59 510 PHE B N 1
ATOM 8596 C CA . PHE B 1 437 ? 18.245 -18.956 9.415 1.00 10.17 510 PHE B CA 1
ATOM 8597 C C . PHE B 1 437 ? 17.135 -19.791 10.030 1.00 10.60 510 PHE B C 1
ATOM 8598 O O . PHE B 1 437 ? 17.263 -20.315 11.138 1.00 11.32 510 PHE B O 1
ATOM 8606 N N . MET B 1 438 ? 16.049 -19.919 9.281 1.00 10.88 511 MET B N 1
ATOM 8607 C CA . MET B 1 438 ? 14.916 -20.736 9.690 1.00 11.07 511 MET B CA 1
ATOM 8608 C C . MET B 1 438 ? 14.458 -21.492 8.465 1.00 12.19 511 MET B C 1
ATOM 8609 O O . MET B 1 438 ? 14.482 -20.939 7.359 1.00 13.21 511 MET B O 1
ATOM 8614 N N . CYS B 1 439 ? 14.050 -22.751 8.630 1.00 12.26 512 CYS B N 1
ATOM 8615 C CA . CYS B 1 439 ? 13.304 -23.388 7.546 1.00 12.67 512 CYS B CA 1
ATOM 8616 C C . CYS B 1 439 ? 12.007 -23.975 8.109 1.00 13.63 512 CYS B C 1
ATOM 8617 O O . CYS B 1 439 ? 11.832 -24.094 9.326 1.00 13.96 512 CYS B O 1
ATOM 8620 N N . LYS B 1 440 ? 11.088 -24.315 7.216 1.00 13.60 513 LYS B N 1
ATOM 8621 C CA . LYS B 1 440 ? 9.766 -24.745 7.606 1.00 15.53 513 LYS B CA 1
ATOM 8622 C C . LYS B 1 440 ? 9.496 -26.027 6.819 1.00 15.46 513 LYS B C 1
ATOM 8623 O O . LYS B 1 440 ? 9.344 -25.987 5.594 1.00 16.72 513 LYS B O 1
ATOM 8629 N N . ILE B 1 441 ? 9.471 -27.167 7.501 1.00 15.37 514 ILE B N 1
ATOM 8630 C CA . ILE B 1 441 ? 9.403 -28.438 6.792 1.00 15.79 514 ILE B CA 1
ATOM 8631 C C . ILE B 1 441 ? 8.052 -29.102 7.041 1.00 15.97 514 ILE B C 1
ATOM 8632 O O . ILE B 1 441 ? 7.660 -29.326 8.186 1.00 15.80 514 ILE B O 1
ATOM 8637 N N . ASN B 1 442 ? 7.346 -29.421 5.958 1.00 17.24 515 ASN B N 1
ATOM 8638 C CA . ASN B 1 442 ? 6.067 -30.115 6.066 1.00 18.91 515 ASN B CA 1
ATOM 8639 C C . ASN B 1 442 ? 6.271 -31.597 6.366 1.00 17.66 515 ASN B C 1
ATOM 8640 O O . ASN B 1 442 ? 6.852 -32.334 5.552 1.00 18.75 515 ASN B O 1
ATOM 8645 N N . VAL B 1 443 ? 5.787 -32.029 7.532 1.00 17.33 516 VAL B N 1
ATOM 8646 C CA . VAL B 1 443 ? 5.958 -33.412 7.961 1.00 18.19 516 VAL B CA 1
ATOM 8647 C C . VAL B 1 443 ? 4.592 -34.088 8.148 1.00 20.23 516 VAL B C 1
ATOM 8648 O O . VAL B 1 443 ? 4.478 -35.104 8.844 1.00 21.35 516 VAL B O 1
ATOM 8652 N N . SER B 1 444 ? 3.558 -33.533 7.511 1.00 20.87 517 SER B N 1
ATOM 8653 C CA . SER B 1 444 ? 2.242 -34.198 7.529 1.00 23.88 517 SER B CA 1
ATOM 8654 C C . SER B 1 444 ? 2.401 -35.645 7.035 1.00 23.87 517 SER B C 1
ATOM 8655 O O . SER B 1 444 ? 1.769 -36.567 7.549 1.00 23.83 517 SER B O 1
ATOM 8658 N N . SER B 1 445 ? 3.252 -35.840 6.036 1.00 23.39 518 SER B N 1
ATOM 8659 C CA . SER B 1 445 ? 3.874 -37.144 5.857 1.00 24.06 518 SER B CA 1
ATOM 8660 C C . SER B 1 445 ? 5.371 -36.890 5.849 1.00 21.05 518 SER B C 1
ATOM 8661 O O . SER B 1 445 ? 5.817 -35.767 5.623 1.00 19.63 518 SER B O 1
ATOM 8664 N N . TRP B 1 446 ? 6.153 -37.925 6.102 1.00 20.48 519 TRP B N 1
ATOM 8665 C CA . TRP B 1 446 ? 7.595 -37.743 6.152 1.00 20.49 519 TRP B CA 1
ATOM 8666 C C . TRP B 1 446 ? 8.124 -37.337 4.763 1.00 19.77 519 TRP B C 1
ATOM 8667 O O . TRP B 1 446 ? 7.803 -37.984 3.767 1.00 20.85 519 TRP B O 1
ATOM 8678 N N . PRO B 1 447 ? 8.905 -36.241 4.685 1.00 19.11 520 PRO B N 1
ATOM 8679 C CA . PRO B 1 447 ? 9.378 -35.801 3.369 1.00 19.15 520 PRO B CA 1
ATOM 8680 C C . PRO B 1 447 ? 10.202 -36.862 2.652 1.00 18.39 520 PRO B C 1
ATOM 8681 O O . PRO B 1 447 ? 10.918 -37.678 3.266 1.00 18.79 520 PRO B O 1
ATOM 8685 N N . VAL B 1 448 ? 10.097 -36.843 1.333 1.00 17.50 521 VAL B N 1
ATOM 8686 C CA . VAL B 1 448 ? 10.958 -37.699 0.504 1.00 18.23 521 VAL B CA 1
ATOM 8687 C C . VAL B 1 448 ? 12.414 -37.252 0.589 1.00 17.77 521 VAL B C 1
ATOM 8688 O O . VAL B 1 448 ? 13.319 -38.087 0.642 1.00 17.04 521 VAL B O 1
ATOM 8692 N N . SER B 1 449 ? 12.643 -35.942 0.654 1.00 18.05 522 SER B N 1
ATOM 8693 C CA . SER B 1 449 ? 14.006 -35.424 0.609 1.00 17.97 522 SER B CA 1
ATOM 8694 C C . SER B 1 449 ? 14.040 -33.985 1.057 1.00 16.98 522 SER B C 1
ATOM 8695 O O . SER B 1 449 ? 13.074 -33.250 0.859 1.00 17.72 522 SER B O 1
ATOM 8698 N N . LEU B 1 450 ? 15.166 -33.579 1.632 1.00 16.18 523 LEU B N 1
ATOM 8699 C CA . LEU B 1 450 ? 15.380 -32.173 1.957 1.00 16.30 523 LEU B CA 1
ATOM 8700 C C . LEU B 1 450 ? 16.301 -31.481 0.943 1.00 17.53 523 LEU B C 1
ATOM 8701 O O . LEU B 1 450 ? 16.765 -30.369 1.203 1.00 17.08 523 LEU B O 1
ATOM 8706 N N . SER B 1 451 ? 16.557 -32.101 -0.209 1.00 19.40 524 SER B N 1
ATOM 8707 C CA A SER B 1 451 ? 17.467 -31.502 -1.191 0.67 21.19 524 SER B CA 1
ATOM 8708 C CA B SER B 1 451 ? 17.480 -31.506 -1.173 0.33 20.22 524 SER B CA 1
ATOM 8709 C C . SER B 1 451 ? 17.062 -30.091 -1.560 1.00 21.51 524 SER B C 1
ATOM 8710 O O . SER B 1 451 ? 17.916 -29.247 -1.827 1.00 22.45 524 SER B O 1
ATOM 8715 N N . ASN B 1 452 ? 15.753 -29.831 -1.576 1.00 21.60 525 ASN B N 1
ATOM 8716 C CA . ASN B 1 452 ? 15.279 -28.492 -1.955 1.00 24.08 525 ASN B CA 1
ATOM 8717 C C . ASN B 1 452 ? 14.890 -27.611 -0.777 1.00 21.25 525 ASN B C 1
ATOM 8718 O O . ASN B 1 452 ? 14.100 -26.671 -0.938 1.00 21.85 525 ASN B O 1
ATOM 8723 N N . VAL B 1 453 ? 15.449 -27.884 0.399 1.00 18.77 526 VAL B N 1
ATOM 8724 C CA . VAL B 1 453 ? 15.102 -27.089 1.580 1.00 18.48 526 VAL B CA 1
ATOM 8725 C C . VAL B 1 453 ? 15.412 -25.620 1.348 1.00 17.15 526 VAL B C 1
ATOM 8726 O O . VAL B 1 453 ? 16.428 -25.276 0.763 1.00 17.90 526 VAL B O 1
ATOM 8730 N N . GLN B 1 454 ? 14.499 -24.765 1.773 1.00 15.49 527 GLN B N 1
ATOM 8731 C CA . GLN B 1 454 ? 14.686 -23.339 1.661 1.00 15.45 527 GLN B CA 1
ATOM 8732 C C . GLN B 1 454 ? 15.004 -22.751 3.024 1.00 14.95 527 GLN B C 1
ATOM 8733 O O . GLN B 1 454 ? 14.121 -22.658 3.903 1.00 15.81 527 GLN B O 1
ATOM 8739 N N . TRP B 1 455 ? 16.259 -22.339 3.217 1.00 13.60 528 TRP B N 1
ATOM 8740 C CA . TRP B 1 455 ? 16.615 -21.662 4.463 1.00 13.09 528 TRP B CA 1
ATOM 8741 C C . TRP B 1 455 ? 16.402 -20.171 4.267 1.00 13.54 528 TRP B C 1
ATOM 8742 O O . TRP B 1 455 ? 16.885 -19.597 3.285 1.00 15.94 528 TRP B O 1
ATOM 8753 N N . PHE B 1 456 ? 15.732 -19.548 5.225 1.00 12.20 529 PHE B N 1
ATOM 8754 C CA . PHE B 1 456 ? 15.469 -18.095 5.206 1.00 11.67 529 PHE B CA 1
ATOM 8755 C C . PHE B 1 456 ? 16.362 -17.402 6.217 1.00 11.96 529 PHE B C 1
ATOM 8756 O O . PHE B 1 456 ? 16.329 -17.747 7.398 1.00 13.08 529 PHE B O 1
ATOM 8764 N N . ASN B 1 457 ? 17.135 -16.409 5.775 1.00 10.95 530 ASN B N 1
ATOM 8765 C CA . ASN B 1 457 ? 17.907 -15.588 6.704 1.00 10.97 530 ASN B CA 1
ATOM 8766 C C . ASN B 1 457 ? 16.916 -14.571 7.263 1.00 11.47 530 ASN B C 1
ATOM 8767 O O . ASN B 1 457 ? 16.440 -13.693 6.526 1.00 12.84 530 ASN B O 1
ATOM 8772 N N . ILE B 1 458 ? 16.598 -14.713 8.545 1.00 9.78 531 ILE B N 1
ATOM 8773 C CA . ILE B 1 458 ? 15.525 -13.938 9.168 1.00 11.17 531 ILE B CA 1
ATOM 8774 C C . ILE B 1 458 ? 15.996 -12.798 10.074 1.00 11.41 531 ILE B C 1
ATOM 8775 O O . ILE B 1 458 ? 15.213 -11.873 10.363 1.00 12.63 531 ILE B O 1
ATOM 8780 N N . THR B 1 459 ? 17.245 -12.854 10.517 1.00 11.48 532 THR B N 1
ATOM 8781 C CA . THR B 1 459 ? 17.859 -11.798 11.341 1.00 11.96 532 THR B CA 1
ATOM 8782 C C . THR B 1 459 ? 19.358 -12.011 11.304 1.00 12.14 532 THR B C 1
ATOM 8783 O O . THR B 1 459 ? 19.801 -13.130 10.994 1.00 10.91 532 THR B O 1
ATOM 8787 N N . ASP B 1 460 ? 20.138 -10.936 11.550 1.00 10.82 533 ASP B N 1
ATOM 8788 C CA . ASP B 1 460 ? 21.592 -11.043 11.639 1.00 12.19 533 ASP B CA 1
ATOM 8789 C C . ASP B 1 460 ? 22.042 -10.558 13.000 1.00 12.17 533 ASP B C 1
ATOM 8790 O O . ASP B 1 460 ? 21.566 -9.507 13.501 1.00 13.37 533 ASP B O 1
ATOM 8795 N N . GLN B 1 461 ? 23.012 -11.271 13.555 1.00 11.25 534 GLN B N 1
ATOM 8796 C CA . GLN B 1 461 ? 23.579 -10.989 14.867 1.00 10.54 534 GLN B CA 1
ATOM 8797 C C . GLN B 1 461 ? 24.993 -10.402 14.676 1.00 10.59 534 GLN B C 1
ATOM 8798 O O . GLN B 1 461 ? 25.437 -10.192 13.532 1.00 11.75 534 GLN B O 1
ATOM 8804 N N . ILE B 1 462 ? 25.684 -10.154 15.791 1.00 9.82 535 ILE B N 1
ATOM 8805 C CA . ILE B 1 462 ? 27.071 -9.687 15.767 1.00 9.63 535 ILE B CA 1
ATOM 8806 C C . ILE B 1 462 ? 27.993 -10.683 16.456 1.00 9.74 535 ILE B C 1
ATOM 8807 O O . ILE B 1 462 ? 27.666 -11.231 17.518 1.00 10.23 535 ILE B O 1
ATOM 8812 N N . TYR B 1 463 ? 29.134 -10.963 15.807 1.00 9.03 536 TYR B N 1
ATOM 8813 C CA . TYR B 1 463 ? 30.226 -11.688 16.435 1.00 10.35 536 TYR B CA 1
ATOM 8814 C C . TYR B 1 463 ? 31.313 -10.644 16.714 1.00 11.37 536 TYR B C 1
ATOM 8815 O O . TYR B 1 463 ? 31.789 -9.963 15.784 1.00 12.07 536 TYR B O 1
ATOM 8824 N N . GLN B 1 464 ? 31.744 -10.545 17.967 1.00 11.01 537 GLN B N 1
ATOM 8825 C CA . GLN B 1 464 ? 32.617 -9.414 18.368 1.00 10.31 537 GLN B CA 1
ATOM 8826 C C . GLN B 1 464 ? 34.006 -9.490 17.728 1.00 11.87 537 GLN B C 1
ATOM 8827 O O . GLN B 1 464 ? 34.517 -8.488 17.208 1.00 11.73 537 GLN B O 1
ATOM 8833 N N . GLY B 1 465 ? 34.634 -10.661 17.788 1.00 11.86 538 GLY B N 1
ATOM 8834 C CA . GLY B 1 465 ? 35.842 -10.856 16.973 1.00 12.54 538 GLY B CA 1
ATOM 8835 C C . GLY B 1 465 ? 37.197 -10.833 17.676 1.00 13.30 538 GLY B C 1
ATOM 8836 O O . GLY B 1 465 ? 38.192 -11.253 17.056 1.00 16.18 538 GLY B O 1
ATOM 8837 N N . HIS B 1 466 ? 37.294 -10.401 18.926 1.00 11.59 539 HIS B N 1
ATOM 8838 C CA . HIS B 1 466 ? 38.616 -10.371 19.568 1.00 12.48 539 HIS B CA 1
ATOM 8839 C C . HIS B 1 466 ? 38.974 -11.656 20.333 1.00 13.33 539 HIS B C 1
ATOM 8840 O O . HIS B 1 466 ? 40.061 -11.741 20.913 1.00 14.31 539 HIS B O 1
ATOM 8847 N N . ILE B 1 467 ? 38.071 -12.635 20.355 1.00 13.23 540 ILE B N 1
ATOM 8848 C CA . ILE B 1 467 ? 38.456 -14.007 20.712 1.00 13.94 540 ILE B CA 1
ATOM 8849 C C . ILE B 1 467 ? 37.870 -14.956 19.677 1.00 14.13 540 ILE B C 1
ATOM 8850 O O . ILE B 1 467 ? 36.920 -14.604 18.954 1.00 13.24 540 ILE B O 1
ATOM 8855 N N . VAL B 1 468 ? 38.461 -16.142 19.567 1.00 14.05 541 VAL B N 1
ATOM 8856 C CA . VAL B 1 468 ? 38.021 -17.083 18.541 1.00 13.78 541 VAL B CA 1
ATOM 8857 C C . VAL B 1 468 ? 36.592 -17.588 18.806 1.00 13.72 541 VAL B C 1
ATOM 8858 O O . VAL B 1 468 ? 35.840 -17.848 17.859 1.00 14.17 541 VAL B O 1
ATOM 8862 N N . ASN B 1 469 ? 36.211 -17.691 20.086 1.00 13.11 542 ASN B N 1
ATOM 8863 C CA . ASN B 1 469 ? 34.933 -18.304 20.432 1.00 14.44 542 ASN B CA 1
ATOM 8864 C C . ASN B 1 469 ? 33.781 -17.360 20.111 1.00 12.81 542 ASN B C 1
ATOM 8865 O O . ASN B 1 469 ? 33.916 -16.125 20.230 1.00 13.67 542 ASN B O 1
ATOM 8870 N N . SER B 1 470 ? 32.646 -17.953 19.747 1.00 11.88 543 SER B N 1
ATOM 8871 C CA . SER B 1 470 ? 31.429 -17.198 19.459 1.00 11.26 543 SER B CA 1
ATOM 8872 C C . SER B 1 470 ? 30.273 -17.753 20.250 1.00 12.03 543 SER B C 1
ATOM 8873 O O . SER B 1 470 ? 30.091 -18.957 20.313 1.00 13.10 543 SER B O 1
ATOM 8876 N N . ALA B 1 471 ? 29.471 -16.850 20.828 1.00 11.95 544 ALA B N 1
ATOM 8877 C CA . ALA B 1 471 ? 28.256 -17.257 21.542 1.00 12.80 544 ALA B CA 1
ATOM 8878 C C . ALA B 1 471 ? 27.046 -17.239 20.609 1.00 11.76 544 ALA B C 1
ATOM 8879 O O . ALA B 1 471 ? 25.904 -17.497 21.051 1.00 11.52 544 ALA B O 1
ATOM 8881 N N . CYS B 1 472 ? 27.240 -16.867 19.340 1.00 10.92 545 CYS B N 1
ATOM 8882 C CA . CYS B 1 472 ? 26.092 -16.704 18.442 1.00 11.51 545 CYS B CA 1
ATOM 8883 C C . CYS B 1 472 ? 25.375 -18.011 18.209 1.00 11.42 545 CYS B C 1
ATOM 8884 O O . CYS B 1 472 ? 26.020 -19.014 17.902 1.00 12.81 545 CYS B O 1
ATOM 8887 N N . GLY B 1 473 ? 24.051 -18.016 18.389 1.00 11.54 546 GLY B N 1
ATOM 8888 C CA . GLY B 1 473 ? 23.275 -19.226 18.202 1.00 10.71 546 GLY B CA 1
ATOM 8889 C C . GLY B 1 473 ? 23.154 -20.052 19.474 1.00 11.49 546 GLY B C 1
ATOM 8890 O O . GLY B 1 473 ? 22.719 -19.544 20.504 1.00 11.56 546 GLY B O 1
ATOM 8891 N N . VAL B 1 474 ? 23.565 -21.327 19.381 1.00 10.18 547 VAL B N 1
ATOM 8892 C CA . VAL B 1 474 ? 23.494 -22.298 20.493 1.00 9.92 547 VAL B CA 1
ATOM 8893 C C . VAL B 1 474 ? 22.187 -22.134 21.288 1.00 9.45 547 VAL B C 1
ATOM 8894 O O . VAL B 1 474 ? 22.205 -21.997 22.512 1.00 10.41 547 VAL B O 1
ATOM 8898 N N . GLY B 1 475 ? 21.083 -22.203 20.550 1.00 9.12 548 GLY B N 1
ATOM 8899 C CA . GLY B 1 475 ? 19.793 -21.731 21.052 1.00 9.32 548 GLY B CA 1
ATOM 8900 C C . GLY B 1 475 ? 18.790 -22.847 21.283 1.00 10.32 548 GLY B C 1
ATOM 8901 O O . GLY B 1 475 ? 19.122 -24.049 21.343 1.00 10.48 548 GLY B O 1
ATOM 8902 N N . SER B 1 476 ? 17.543 -22.418 21.424 1.00 9.12 549 SER B N 1
ATOM 8903 C CA . SER B 1 476 ? 16.484 -23.315 21.862 1.00 9.56 549 SER B CA 1
ATOM 8904 C C . SER B 1 476 ? 15.155 -22.749 21.394 1.00 10.12 549 SER B C 1
ATOM 8905 O O . SER B 1 476 ? 15.016 -21.521 21.274 1.00 11.62 549 SER B O 1
ATOM 8908 N N . VAL B 1 477 ? 14.159 -23.617 21.186 1.00 10.22 550 VAL B N 1
ATOM 8909 C CA . VAL B 1 477 ? 12.853 -23.191 20.685 1.00 10.54 550 VAL B CA 1
ATOM 8910 C C . VAL B 1 477 ? 11.756 -23.634 21.626 1.00 11.22 550 VAL B C 1
ATOM 8911 O O . VAL B 1 477 ? 11.734 -24.793 22.082 1.00 12.09 550 VAL B O 1
ATOM 8915 N N . CYS B 1 478 ? 10.818 -22.717 21.913 1.00 10.40 551 CYS B N 1
ATOM 8916 C CA . CYS B 1 478 ? 9.618 -23.128 22.661 1.00 11.01 551 CYS B CA 1
ATOM 8917 C C . CYS B 1 478 ? 8.409 -22.391 22.099 1.00 10.76 551 CYS B C 1
ATOM 8918 O O . CYS B 1 478 ? 8.554 -21.529 21.249 1.00 11.33 551 CYS B O 1
ATOM 8921 N N . VAL B 1 479 ? 7.209 -22.806 22.504 1.00 10.83 552 VAL B N 1
ATOM 8922 C CA . VAL B 1 479 ? 5.999 -22.222 21.947 1.00 11.69 552 VAL B CA 1
ATOM 8923 C C . VAL B 1 479 ? 5.037 -21.917 23.083 1.00 11.44 552 VAL B C 1
ATOM 8924 O O . VAL B 1 479 ? 4.879 -22.726 24.024 1.00 12.01 552 VAL B O 1
ATOM 8928 N N . LYS B 1 480 ? 4.388 -20.753 22.996 1.00 11.85 553 LYS B N 1
ATOM 8929 C CA . LYS B 1 480 ? 3.288 -20.414 23.915 1.00 12.32 553 LYS B CA 1
ATOM 8930 C C . LYS B 1 480 ? 2.129 -19.893 23.064 1.00 13.41 553 LYS B C 1
ATOM 8931 O O . LYS B 1 480 ? 2.224 -18.839 22.431 1.00 12.20 553 LYS B O 1
ATOM 8937 N N . ASP B 1 481 ? 1.035 -20.645 23.049 1.00 15.19 554 ASP B N 1
ATOM 8938 C CA . ASP B 1 481 ? -0.161 -20.245 22.311 1.00 16.87 554 ASP B CA 1
ATOM 8939 C C . ASP B 1 481 ? 0.177 -19.925 20.847 1.00 15.94 554 ASP B C 1
ATOM 8940 O O . ASP B 1 481 ? 0.751 -20.761 20.131 1.00 17.38 554 ASP B O 1
ATOM 8945 N N . GLY B 1 482 ? -0.113 -18.719 20.394 1.00 15.16 555 GLY B N 1
ATOM 8946 C CA . GLY B 1 482 ? 0.127 -18.425 18.990 1.00 15.25 555 GLY B CA 1
ATOM 8947 C C . GLY B 1 482 ? 1.503 -17.857 18.660 1.00 13.61 555 GLY B C 1
ATOM 8948 O O . GLY B 1 482 ? 1.697 -17.298 17.571 1.00 15.03 555 GLY B O 1
ATOM 8949 N N . TRP B 1 483 ? 2.454 -17.966 19.584 1.00 11.00 556 TRP B N 1
ATOM 8950 C CA . TRP B 1 483 ? 3.817 -17.466 19.313 1.00 10.12 556 TRP B CA 1
ATOM 8951 C C . TRP B 1 483 ? 4.819 -18.581 19.481 1.00 10.82 556 TRP B C 1
ATOM 8952 O O . TRP B 1 483 ? 4.748 -19.355 20.430 1.00 11.36 556 TRP B O 1
ATOM 8963 N N . LEU B 1 484 ? 5.797 -18.609 18.582 1.00 10.30 557 LEU B N 1
ATOM 8964 C CA . LEU B 1 484 ? 6.948 -19.497 18.751 1.00 10.33 557 LEU B CA 1
ATOM 8965 C C . LEU B 1 484 ? 8.162 -18.600 19.074 1.00 10.45 557 LEU B C 1
ATOM 8966 O O . LEU B 1 484 ? 8.273 -17.472 18.553 1.00 11.24 557 LEU B O 1
ATOM 8971 N N . TYR B 1 485 ? 9.068 -19.095 19.914 1.00 10.58 558 TYR B N 1
ATOM 8972 C CA . TYR B 1 485 ? 10.271 -18.370 20.329 1.00 10.76 558 TYR B CA 1
ATOM 8973 C C . TYR B 1 485 ? 11.524 -19.148 20.000 1.00 10.84 558 TYR B C 1
ATOM 8974 O O . TYR B 1 485 ? 11.660 -20.301 20.445 1.00 10.99 558 TYR B O 1
ATOM 8983 N N . TYR B 1 486 ? 12.412 -18.559 19.190 1.00 9.39 559 TYR B N 1
ATOM 8984 C CA . TYR B 1 486 ? 13.762 -19.090 19.055 1.00 10.00 559 TYR B CA 1
ATOM 8985 C C . TYR B 1 486 ? 14.625 -18.181 19.936 1.00 10.57 559 TYR B C 1
ATOM 8986 O O . TYR B 1 486 ? 14.730 -16.955 19.688 1.00 10.28 559 TYR B O 1
ATOM 8995 N N . ILE B 1 487 ? 15.191 -18.755 20.995 1.00 10.02 560 ILE B N 1
ATOM 8996 C CA . ILE B 1 487 ? 15.894 -17.962 21.998 1.00 9.86 560 ILE B CA 1
ATOM 8997 C C . ILE B 1 487 ? 17.338 -18.397 21.978 1.00 9.91 560 ILE B C 1
ATOM 8998 O O . ILE B 1 487 ? 17.619 -19.590 22.141 1.00 11.16 560 ILE B O 1
ATOM 9003 N N . PHE B 1 488 ? 18.244 -17.445 21.743 1.00 8.81 561 PHE B N 1
ATOM 9004 C CA . PHE B 1 488 ? 19.596 -17.816 21.289 1.00 9.85 561 PHE B CA 1
ATOM 9005 C C . PHE B 1 488 ? 20.573 -16.686 21.543 1.00 10.43 561 PHE B C 1
ATOM 9006 O O . PHE B 1 488 ? 20.206 -15.576 21.986 1.00 10.98 561 PHE B O 1
ATOM 9014 N N . GLY B 1 489 ? 21.835 -16.916 21.226 1.00 9.11 562 GLY B N 1
ATOM 9015 C CA . GLY B 1 489 ? 22.833 -15.914 21.565 1.00 10.52 562 GLY B CA 1
ATOM 9016 C C . GLY B 1 489 ? 23.270 -15.009 20.429 1.00 10.99 562 GLY B C 1
ATOM 9017 O O . GLY B 1 489 ? 23.138 -15.359 19.254 1.00 10.68 562 GLY B O 1
ATOM 9018 N N . GLY B 1 490 ? 23.735 -13.813 20.812 1.00 10.19 563 GLY B N 1
ATOM 9019 C CA . GLY B 1 490 ? 24.422 -12.919 19.879 1.00 10.01 563 GLY B CA 1
ATOM 9020 C C . GLY B 1 490 ? 25.357 -12.065 20.700 1.00 10.34 563 GLY B C 1
ATOM 9021 O O . GLY B 1 490 ? 25.228 -11.981 21.940 1.00 11.65 563 GLY B O 1
ATOM 9022 N N . GLU B 1 491 ? 26.286 -11.404 20.015 1.00 9.31 564 GLU B N 1
ATOM 9023 C CA . GLU B 1 491 ? 27.236 -10.536 20.697 1.00 9.76 564 GLU B CA 1
ATOM 9024 C C . GLU B 1 491 ? 27.003 -9.083 20.266 1.00 10.29 564 GLU B C 1
ATOM 9025 O O . GLU B 1 491 ? 25.945 -8.735 19.732 1.00 10.50 564 GLU B O 1
ATOM 9031 N N . ASP B 1 492 ? 27.994 -8.263 20.564 1.00 10.93 565 ASP B N 1
ATOM 9032 C CA . ASP B 1 492 ? 28.004 -6.845 20.174 1.00 10.55 565 ASP B CA 1
ATOM 9033 C C . ASP B 1 492 ? 29.461 -6.520 19.944 1.00 11.41 565 ASP B C 1
ATOM 9034 O O . ASP B 1 492 ? 30.297 -7.370 20.196 1.00 11.43 565 ASP B O 1
ATOM 9039 N N . PHE B 1 493 ? 29.778 -5.330 19.454 1.00 10.69 566 PHE B N 1
ATOM 9040 C CA . PHE B 1 493 ? 31.174 -5.052 19.041 1.00 10.18 566 PHE B CA 1
ATOM 9041 C C . PHE B 1 493 ? 32.095 -4.648 20.202 1.00 10.51 566 PHE B C 1
ATOM 9042 O O . PHE B 1 493 ? 33.284 -4.404 19.982 1.00 11.59 566 PHE B O 1
ATOM 9050 N N . LEU B 1 494 ? 31.567 -4.551 21.426 1.00 10.85 567 LEU B N 1
ATOM 9051 C CA . LEU B 1 494 ? 32.417 -4.144 22.552 1.00 11.12 567 LEU B CA 1
ATOM 9052 C C . LEU B 1 494 ? 33.293 -5.296 23.018 1.00 11.08 567 LEU B C 1
ATOM 9053 O O . LEU B 1 494 ? 32.809 -6.332 23.476 1.00 10.52 567 LEU B O 1
ATOM 9058 N N . SER B 1 495 ? 34.599 -5.123 22.898 1.00 11.09 568 SER B N 1
ATOM 9059 C CA . SER B 1 495 ? 35.558 -6.169 23.240 1.00 10.94 568 SER B CA 1
ATOM 9060 C C . SER B 1 495 ? 35.562 -6.574 24.722 1.00 10.74 568 SER B C 1
ATOM 9061 O O . SER B 1 495 ? 35.432 -5.720 25.606 1.00 11.22 568 SER B O 1
ATOM 9064 N N . PRO B 1 496 ? 35.808 -7.863 25.005 1.00 10.75 569 PRO B N 1
ATOM 9065 C CA . PRO B 1 496 ? 36.088 -8.291 26.383 1.00 10.80 569 PRO B CA 1
ATOM 9066 C C . PRO B 1 496 ? 37.519 -8.016 26.844 1.00 10.62 569 PRO B C 1
ATOM 9067 O O . PRO B 1 496 ? 37.820 -8.185 28.017 1.00 11.29 569 PRO B O 1
ATOM 9071 N N . TRP B 1 497 ? 38.415 -7.604 25.930 1.00 10.64 570 TRP B N 1
ATOM 9072 C CA . TRP B 1 497 ? 39.815 -7.357 26.323 1.00 11.55 570 TRP B CA 1
ATOM 9073 C C . TRP B 1 497 ? 40.536 -8.563 26.957 1.00 10.85 570 TRP B C 1
ATOM 9074 O O . TRP B 1 497 ? 41.379 -8.395 27.826 1.00 11.10 570 TRP B O 1
ATOM 9085 N N . SER B 1 498 ? 40.169 -9.781 26.543 1.00 11.58 571 SER B N 1
ATOM 9086 C CA . SER B 1 498 ? 40.924 -10.970 26.974 1.00 14.00 571 SER B CA 1
ATOM 9087 C C . SER B 1 498 ? 42.356 -10.872 26.485 1.00 14.12 571 SER B C 1
ATOM 9088 O O . SER B 1 498 ? 43.293 -11.233 27.196 1.00 14.49 571 SER B O 1
ATOM 9091 N N . ILE B 1 499 ? 42.503 -10.391 25.261 1.00 14.02 572 ILE B N 1
ATOM 9092 C CA . ILE B 1 499 ? 43.790 -9.918 24.752 1.00 13.73 572 ILE B CA 1
ATOM 9093 C C . ILE B 1 499 ? 43.769 -8.427 24.987 1.00 13.97 572 ILE B C 1
ATOM 9094 O O . ILE B 1 499 ? 42.998 -7.680 24.344 1.00 15.33 572 ILE B O 1
ATOM 9099 N N . GLY B 1 500 ? 44.565 -7.993 25.952 1.00 13.42 573 GLY B N 1
ATOM 9100 C CA . GLY B 1 500 ? 44.383 -6.662 26.520 1.00 14.25 573 GLY B CA 1
ATOM 9101 C C . GLY B 1 500 ? 44.564 -6.723 28.025 1.00 14.52 573 GLY B C 1
ATOM 9102 O O . GLY B 1 500 ? 45.354 -7.531 28.509 1.00 15.26 573 GLY B O 1
ATOM 9103 N N . ASP B 1 501 ? 43.849 -5.879 28.758 1.00 14.60 574 ASP B N 1
ATOM 9104 C CA . ASP B 1 501 ? 44.094 -5.786 30.201 1.00 15.47 574 ASP B CA 1
ATOM 9105 C C . ASP B 1 501 ? 43.198 -6.717 31.013 1.00 14.46 574 ASP B C 1
ATOM 9106 O O . ASP B 1 501 ? 43.205 -6.654 32.253 1.00 15.86 574 ASP B O 1
ATOM 9111 N N . ASN B 1 502 ? 42.407 -7.544 30.333 1.00 12.37 575 ASN B N 1
ATOM 9112 C CA . ASN B 1 502 ? 41.453 -8.388 31.069 1.00 12.18 575 ASN B CA 1
ATOM 9113 C C . ASN B 1 502 ? 41.542 -9.871 30.697 1.00 12.79 575 ASN B C 1
ATOM 9114 O O . ASN B 1 502 ? 40.536 -10.547 30.460 1.00 12.93 575 ASN B O 1
ATOM 9119 N N . SER B 1 503 ? 42.763 -10.397 30.668 1.00 13.91 576 SER B N 1
ATOM 9120 C CA . SER B 1 503 ? 42.924 -11.839 30.443 1.00 14.90 576 SER B CA 1
ATOM 9121 C C . SER B 1 503 ? 42.231 -12.672 31.550 1.00 14.15 576 SER B C 1
ATOM 9122 O O . SER B 1 503 ? 41.833 -13.806 31.325 1.00 14.94 576 SER B O 1
ATOM 9125 N N . LYS B 1 504 ? 42.050 -12.088 32.728 1.00 14.04 577 LYS B N 1
ATOM 9126 C CA A LYS B 1 504 ? 41.329 -12.746 33.820 0.63 14.78 577 LYS B CA 1
ATOM 9127 C CA B LYS B 1 504 ? 41.338 -12.773 33.803 0.37 14.52 577 LYS B CA 1
ATOM 9128 C C . LYS B 1 504 ? 39.821 -12.875 33.566 1.00 13.80 577 LYS B C 1
ATOM 9129 O O . LYS B 1 504 ? 39.124 -13.566 34.322 1.00 14.20 577 LYS B O 1
ATOM 9140 N N . LYS B 1 505 ? 39.312 -12.173 32.544 1.00 12.34 578 LYS B N 1
ATOM 9141 C CA . LYS B 1 505 ? 37.889 -12.237 32.136 1.00 12.15 578 LYS B CA 1
ATOM 9142 C C . LYS B 1 505 ? 36.899 -11.740 33.193 1.00 12.30 578 LYS B C 1
ATOM 9143 O O . LYS B 1 505 ? 35.741 -12.202 33.247 1.00 12.67 578 LYS B O 1
ATOM 9149 N N . LEU B 1 506 ? 37.341 -10.756 33.968 1.00 12.13 579 LEU B N 1
ATOM 9150 C CA . LEU B 1 506 ? 36.486 -10.146 34.975 1.00 13.05 579 LEU B CA 1
ATOM 9151 C C . LEU B 1 506 ? 35.308 -9.453 34.298 1.00 12.32 579 LEU B C 1
ATOM 9152 O O . LEU B 1 506 ? 35.496 -8.543 33.489 1.00 12.84 579 LEU B O 1
ATOM 9157 N N . TRP B 1 507 ? 34.088 -9.844 34.674 1.00 10.16 580 TRP B N 1
ATOM 9158 C CA . TRP B 1 507 ? 32.906 -9.292 34.025 1.00 10.24 580 TRP B CA 1
ATOM 9159 C C . TRP B 1 507 ? 32.718 -7.820 34.397 1.00 10.86 580 TRP B C 1
ATOM 9160 O O . TRP B 1 507 ? 32.149 -7.058 33.635 1.00 11.45 580 TRP B O 1
ATOM 9171 N N . TYR B 1 508 ? 33.217 -7.426 35.558 1.00 10.70 581 TYR B N 1
ATOM 9172 C CA . TYR B 1 508 ? 32.956 -6.056 36.006 1.00 10.37 581 TYR B CA 1
ATOM 9173 C C . TYR B 1 508 ? 33.958 -5.017 35.497 1.00 11.49 581 TYR B C 1
ATOM 9174 O O . TYR B 1 508 ? 33.832 -3.827 35.793 1.00 12.95 581 TYR B O 1
ATOM 9183 N N . LYS B 1 509 ? 34.951 -5.459 34.728 1.00 11.53 582 LYS B N 1
ATOM 9184 C CA A LYS B 1 509 ? 35.931 -4.541 34.147 0.70 11.99 582 LYS B CA 1
ATOM 9185 C CA B LYS B 1 509 ? 35.927 -4.537 34.136 0.30 10.90 582 LYS B CA 1
ATOM 9186 C C . LYS B 1 509 ? 35.453 -4.072 32.762 1.00 11.99 582 LYS B C 1
ATOM 9187 O O . LYS B 1 509 ? 35.001 -4.885 31.953 1.00 12.82 582 LYS B O 1
ATOM 9198 N N . HIS B 1 510 ? 35.523 -2.757 32.504 1.00 12.05 583 HIS B N 1
ATOM 9199 C CA . HIS B 1 510 ? 35.117 -2.203 31.206 1.00 12.42 583 HIS B CA 1
ATOM 9200 C C . HIS B 1 510 ? 33.710 -2.654 30.858 1.00 12.95 583 HIS B C 1
ATOM 9201 O O . HIS B 1 510 ? 32.813 -2.457 31.649 1.00 14.04 583 HIS B O 1
ATOM 9208 N N . ASP B 1 511 ? 33.508 -3.222 29.682 1.00 12.48 584 ASP B N 1
ATOM 9209 C CA . ASP B 1 511 ? 32.180 -3.607 29.247 1.00 12.62 584 ASP B CA 1
ATOM 9210 C C . ASP B 1 511 ? 31.876 -5.062 29.529 1.00 11.52 584 ASP B C 1
ATOM 9211 O O . ASP B 1 511 ? 30.878 -5.593 29.030 1.00 12.69 584 ASP B O 1
ATOM 9216 N N . GLY B 1 512 ? 32.753 -5.730 30.271 1.00 10.51 585 GLY B N 1
ATOM 9217 C CA . GLY B 1 512 ? 32.526 -7.155 30.505 1.00 10.75 585 GLY B CA 1
ATOM 9218 C C . GLY B 1 512 ? 32.460 -7.912 29.173 1.00 11.13 585 GLY B C 1
ATOM 9219 O O . GLY B 1 512 ? 33.138 -7.540 28.192 1.00 11.84 585 GLY B O 1
ATOM 9220 N N . HIS B 1 513 ? 31.632 -8.952 29.125 1.00 10.76 586 HIS B N 1
ATOM 9221 C CA . HIS B 1 513 ? 31.526 -9.850 27.962 1.00 10.57 586 HIS B CA 1
ATOM 9222 C C . HIS B 1 513 ? 30.314 -9.540 27.103 1.00 11.39 586 HIS B C 1
ATOM 9223 O O . HIS B 1 513 ? 29.201 -9.284 27.641 1.00 11.50 586 HIS B O 1
ATOM 9230 N N . PRO B 1 514 ? 30.495 -9.576 25.778 1.00 11.30 587 PRO B N 1
ATOM 9231 C CA . PRO B 1 514 ? 29.436 -9.117 24.880 1.00 11.75 587 PRO B CA 1
ATOM 9232 C C . PRO B 1 514 ? 28.365 -10.178 24.599 1.00 11.42 587 PRO B C 1
ATOM 9233 O O . PRO B 1 514 ? 27.383 -9.867 23.913 1.00 12.31 587 PRO B O 1
ATOM 9237 N N . ALA B 1 515 ? 28.533 -11.397 25.118 1.00 10.16 588 ALA B N 1
ATOM 9238 C CA . ALA B 1 515 ? 27.542 -12.480 24.904 1.00 10.40 588 ALA B CA 1
ATOM 9239 C C . ALA B 1 515 ? 26.274 -12.245 25.731 1.00 10.34 588 ALA B C 1
ATOM 9240 O O . ALA B 1 515 ? 26.337 -12.123 26.959 1.00 10.30 588 ALA B O 1
ATOM 9242 N N . ASP B 1 516 ? 25.148 -12.157 25.032 1.00 9.38 589 ASP B N 1
ATOM 9243 C CA . ASP B 1 516 ? 23.827 -11.987 25.674 1.00 8.77 589 ASP B CA 1
ATOM 9244 C C . ASP B 1 516 ? 22.777 -12.711 24.844 1.00 10.04 589 ASP B C 1
ATOM 9245 O O . ASP B 1 516 ? 23.084 -13.266 23.767 1.00 10.23 589 ASP B O 1
ATOM 9250 N N . LEU B 1 517 ? 21.546 -12.798 25.360 1.00 9.69 590 LEU B N 1
ATOM 9251 C CA . LEU B 1 517 ? 20.532 -13.597 24.684 1.00 9.87 590 LEU B CA 1
ATOM 9252 C C . LEU B 1 517 ? 19.486 -12.751 23.980 1.00 9.73 590 LEU B C 1
ATOM 9253 O O . LEU B 1 517 ? 19.212 -11.611 24.392 1.00 10.06 590 LEU B O 1
ATOM 9258 N N . TYR B 1 518 ? 18.898 -13.334 22.936 1.00 10.14 591 TYR B N 1
ATOM 9259 C CA . TYR B 1 518 ? 17.855 -12.704 22.121 1.00 10.01 591 TYR B CA 1
ATOM 9260 C C . TYR B 1 518 ? 16.710 -13.681 21.932 1.00 10.40 591 TYR B C 1
ATOM 9261 O O . TYR B 1 518 ? 16.902 -14.904 22.010 1.00 11.60 591 TYR B O 1
ATOM 9270 N N . SER B 1 519 ? 15.523 -13.144 21.637 1.00 9.14 592 SER B N 1
ATOM 9271 C CA . SER B 1 519 ? 14.382 -13.987 21.373 1.00 9.50 592 SER B CA 1
ATOM 9272 C C . SER B 1 519 ? 13.742 -13.539 20.058 1.00 10.16 592 SER B C 1
ATOM 9273 O O . SER B 1 519 ? 13.360 -12.360 19.905 1.00 10.41 592 SER B O 1
ATOM 9276 N N . TYR B 1 520 ? 13.654 -14.459 19.098 1.00 10.34 593 TYR B N 1
ATOM 9277 C CA . TYR B 1 520 ? 12.926 -14.206 17.857 1.00 10.54 593 TYR B CA 1
ATOM 9278 C C . TYR B 1 520 ? 11.538 -14.791 18.054 1.00 11.08 593 TYR B C 1
ATOM 9279 O O . TYR B 1 520 ? 11.389 -16.008 18.200 1.00 10.92 593 TYR B O 1
ATOM 9288 N N . ARG B 1 521 ? 10.537 -13.907 18.097 1.00 10.08 594 ARG B N 1
ATOM 9289 C CA . ARG B 1 521 ? 9.146 -14.314 18.408 1.00 10.08 594 ARG B CA 1
ATOM 9290 C C . ARG B 1 521 ? 8.360 -14.272 17.103 1.00 10.30 594 ARG B C 1
ATOM 9291 O O . ARG B 1 521 ? 8.265 -13.212 16.461 1.00 10.97 594 ARG B O 1
ATOM 9299 N N . LEU B 1 522 ? 7.874 -15.444 16.673 1.00 11.04 595 LEU B N 1
ATOM 9300 C CA . LEU B 1 522 ? 7.257 -15.625 15.367 1.00 10.96 595 LEU B CA 1
ATOM 9301 C C . LEU B 1 522 ? 5.811 -16.057 15.537 1.00 11.18 595 LEU B C 1
ATOM 9302 O O . LEU B 1 522 ? 5.488 -16.989 16.301 1.00 11.81 595 LEU B O 1
ATOM 9307 N N . LYS B 1 523 ? 4.929 -15.392 14.809 1.00 11.93 596 LYS B N 1
ATOM 9308 C CA . LYS B 1 523 ? 3.521 -15.745 14.796 1.00 12.70 596 LYS B CA 1
ATOM 9309 C C . LYS B 1 523 ? 3.315 -17.084 14.093 1.00 13.16 596 LYS B C 1
ATOM 9310 O O . LYS B 1 523 ? 3.738 -17.249 12.943 1.00 14.48 596 LYS B O 1
ATOM 9316 N N . ILE B 1 524 ? 2.644 -18.030 14.761 1.00 13.21 597 ILE B N 1
ATOM 9317 C CA . ILE B 1 524 ? 2.458 -19.359 14.176 1.00 14.89 597 ILE B CA 1
ATOM 9318 C C . ILE B 1 524 ? 1.002 -19.827 14.098 1.00 16.71 597 ILE B C 1
ATOM 9319 O O . ILE B 1 524 ? 0.728 -20.923 13.628 1.00 18.68 597 ILE B O 1
ATOM 9324 N N . THR B 1 525 ? 0.059 -19.010 14.555 1.00 17.84 598 THR B N 1
ATOM 9325 C CA A THR B 1 525 ? -1.367 -19.299 14.389 0.62 18.25 598 THR B CA 1
ATOM 9326 C CA B THR B 1 525 ? -1.329 -19.290 14.227 0.38 17.54 598 THR B CA 1
ATOM 9327 C C . THR B 1 525 ? -2.098 -17.982 14.141 1.00 17.04 598 THR B C 1
ATOM 9328 O O . THR B 1 525 ? -1.498 -16.899 14.226 1.00 18.08 598 THR B O 1
ATOM 9335 N N . GLU B 1 526 ? -3.398 -18.061 13.889 1.00 15.76 599 GLU B N 1
ATOM 9336 C CA . GLU B 1 526 ? -4.196 -16.819 13.826 1.00 17.60 599 GLU B CA 1
ATOM 9337 C C . GLU B 1 526 ? -4.193 -16.163 15.184 1.00 17.38 599 GLU B C 1
ATOM 9338 O O . GLU B 1 526 ? -4.262 -16.864 16.196 1.00 17.46 599 GLU B O 1
ATOM 9344 N N . HIS B 1 527 ? -4.112 -14.825 15.196 1.00 16.10 600 HIS B N 1
ATOM 9345 C CA . HIS B 1 527 ? -4.255 -14.056 16.428 1.00 15.99 600 HIS B CA 1
ATOM 9346 C C . HIS B 1 527 ? -5.604 -13.376 16.464 1.00 16.62 600 HIS B C 1
ATOM 9347 O O . HIS B 1 527 ? -5.755 -12.250 15.996 1.00 17.71 600 HIS B O 1
ATOM 9354 N N . ASP B 1 528 ? -6.584 -14.091 17.024 1.00 15.97 601 ASP B N 1
ATOM 9355 C CA . ASP B 1 528 ? -7.973 -13.655 17.006 1.00 16.75 601 ASP B CA 1
ATOM 9356 C C . ASP B 1 528 ? -8.284 -12.845 18.275 1.00 15.50 601 ASP B C 1
ATOM 9357 O O . ASP B 1 528 ? -9.200 -13.153 19.057 1.00 17.22 601 ASP B O 1
ATOM 9362 N N . PHE B 1 529 ? -7.486 -11.804 18.465 1.00 13.71 602 PHE B N 1
ATOM 9363 C CA . PHE B 1 529 ? -7.588 -10.932 19.633 1.00 12.85 602 PHE B CA 1
ATOM 9364 C C . PHE B 1 529 ? -6.953 -9.608 19.287 1.00 12.28 602 PHE B C 1
ATOM 9365 O O . PHE B 1 529 ? -6.161 -9.520 18.357 1.00 13.88 602 PHE B O 1
ATOM 9373 N N . VAL B 1 530 ? -7.289 -8.568 20.037 1.00 12.26 603 VAL B N 1
ATOM 9374 C CA . VAL B 1 530 ? -6.677 -7.270 19.843 1.00 13.23 603 VAL B CA 1
ATOM 9375 C C . VAL B 1 530 ? -5.307 -7.272 20.496 1.00 13.18 603 VAL B C 1
ATOM 9376 O O . VAL B 1 530 ? -5.057 -8.046 21.422 1.00 13.84 603 VAL B O 1
ATOM 9380 N N . SER B 1 531 ? -4.400 -6.438 19.984 1.00 13.09 604 SER B N 1
ATOM 9381 C CA . SER B 1 531 ? -3.016 -6.469 20.408 1.00 13.84 604 SER B CA 1
ATOM 9382 C C . SER B 1 531 ? -2.798 -6.414 21.912 1.00 12.19 604 SER B C 1
ATOM 9383 O O . SER B 1 531 ? -3.398 -5.578 22.616 1.00 12.52 604 SER B O 1
ATOM 9386 N N . ARG B 1 532 ? -1.885 -7.268 22.383 1.00 11.48 605 ARG B N 1
ATOM 9387 C CA . ARG B 1 532 ? -1.434 -7.258 23.773 1.00 11.46 605 ARG B CA 1
ATOM 9388 C C . ARG B 1 532 ? -0.115 -6.493 23.877 1.00 10.65 605 ARG B C 1
ATOM 9389 O O . ARG B 1 532 ? 0.484 -6.429 24.951 1.00 11.78 605 ARG B O 1
ATOM 9397 N N . ASP B 1 533 ? 0.398 -5.954 22.770 1.00 11.46 606 ASP B N 1
ATOM 9398 C CA . ASP B 1 533 ? 1.750 -5.407 22.838 1.00 11.85 606 ASP B CA 1
ATOM 9399 C C . ASP B 1 533 ? 1.812 -4.015 23.452 1.00 11.17 606 ASP B C 1
ATOM 9400 O O . ASP B 1 533 ? 0.845 -3.231 23.363 1.00 12.37 606 ASP B O 1
ATOM 9405 N N . PHE B 1 534 ? 2.936 -3.720 24.077 1.00 10.05 607 PHE B N 1
ATOM 9406 C CA . PHE B 1 534 ? 3.178 -2.363 24.580 1.00 10.81 607 PHE B CA 1
ATOM 9407 C C . PHE B 1 534 ? 4.615 -1.976 24.312 1.00 11.48 607 PHE B C 1
ATOM 9408 O O . PHE B 1 534 ? 5.481 -2.850 24.159 1.00 11.66 607 PHE B O 1
ATOM 9416 N N . LYS B 1 535 ? 4.858 -0.676 24.260 1.00 11.24 608 LYS B N 1
ATOM 9417 C CA . LYS B 1 535 ? 6.188 -0.120 24.304 1.00 12.79 608 LYS B CA 1
ATOM 9418 C C . LYS B 1 535 ? 6.598 0.023 25.775 1.00 12.79 608 LYS B C 1
ATOM 9419 O O . LYS B 1 535 ? 5.782 0.328 26.635 1.00 14.40 608 LYS B O 1
ATOM 9425 N N . TYR B 1 536 ? 7.852 -0.222 26.090 1.00 12.81 609 TYR B N 1
ATOM 9426 C CA . TYR B 1 536 ? 8.286 -0.096 27.478 1.00 11.72 609 TYR B CA 1
ATOM 9427 C C . TYR B 1 536 ? 8.809 1.318 27.732 1.00 11.45 609 TYR B C 1
ATOM 9428 O O . TYR B 1 536 ? 9.797 1.776 27.082 1.00 12.38 609 TYR B O 1
ATOM 9437 N N . GLY B 1 537 ? 8.159 2.035 28.652 1.00 11.00 610 GLY B N 1
ATOM 9438 C CA . GLY B 1 537 ? 8.597 3.410 28.937 1.00 11.87 610 GLY B CA 1
ATOM 9439 C C . GLY B 1 537 ? 8.775 3.642 30.433 1.00 12.35 610 GLY B C 1
ATOM 9440 O O . GLY B 1 537 ? 8.736 4.764 30.911 1.00 13.60 610 GLY B O 1
ATOM 9441 N N . ALA B 1 538 ? 8.908 2.567 31.196 1.00 11.17 611 ALA B N 1
ATOM 9442 C CA . ALA B 1 538 ? 9.008 2.651 32.642 1.00 11.02 611 ALA B CA 1
ATOM 9443 C C . ALA B 1 538 ? 10.436 2.832 33.083 1.00 11.44 611 ALA B C 1
ATOM 9444 O O . ALA B 1 538 ? 11.376 2.465 32.364 1.00 12.39 611 ALA B O 1
ATOM 9446 N N . THR B 1 539 ? 10.620 3.350 34.289 1.00 10.73 612 THR B N 1
ATOM 9447 C CA . THR B 1 539 ? 11.941 3.273 34.929 1.00 10.88 612 THR B CA 1
ATOM 9448 C C . THR B 1 539 ? 12.144 1.826 35.401 1.00 10.52 612 THR B C 1
ATOM 9449 O O . THR B 1 539 ? 11.355 1.292 36.192 1.00 11.54 612 THR B O 1
ATOM 9453 N N . PRO B 1 540 ? 13.166 1.125 34.889 1.00 10.69 613 PRO B N 1
ATOM 9454 C CA . PRO B 1 540 ? 13.330 -0.280 35.310 1.00 12.14 613 PRO B CA 1
ATOM 9455 C C . PRO B 1 540 ? 13.653 -0.344 36.801 1.00 11.98 613 PRO B C 1
ATOM 9456 O O . PRO B 1 540 ? 14.574 0.307 37.271 1.00 14.33 613 PRO B O 1
ATOM 9460 N N . ASN B 1 541 ? 12.894 -1.117 37.565 1.00 10.71 614 ASN B N 1
ATOM 9461 C CA . ASN B 1 541 ? 12.997 -0.967 39.013 1.00 10.82 614 ASN B CA 1
ATOM 9462 C C . ASN B 1 541 ? 12.805 -2.296 39.715 1.00 11.05 614 ASN B C 1
ATOM 9463 O O . ASN B 1 541 ? 12.243 -2.367 40.831 1.00 11.96 614 ASN B O 1
ATOM 9468 N N . ARG B 1 542 ? 13.332 -3.357 39.088 1.00 10.23 615 ARG B N 1
ATOM 9469 C CA . ARG B 1 542 ? 13.295 -4.674 39.739 1.00 11.27 615 ARG B CA 1
ATOM 9470 C C . ARG B 1 542 ? 14.638 -5.039 40.350 1.00 11.30 615 ARG B C 1
ATOM 9471 O O . ARG B 1 542 ? 14.689 -5.591 41.441 1.00 11.37 615 ARG B O 1
ATOM 9479 N N . THR B 1 543 ? 15.737 -4.765 39.643 1.00 11.43 616 THR B N 1
ATOM 9480 C CA . THR B 1 543 ? 17.026 -5.221 40.179 1.00 11.91 616 THR B CA 1
ATOM 9481 C C . THR B 1 543 ? 17.349 -4.523 41.496 1.00 11.90 616 THR B C 1
ATOM 9482 O O . THR B 1 543 ? 17.748 -5.161 42.444 1.00 12.88 616 THR B O 1
ATOM 9486 N N . LEU B 1 544 ? 17.179 -3.205 41.551 1.00 11.28 617 LEU B N 1
ATOM 9487 C CA . LEU B 1 544 ? 17.415 -2.492 42.799 1.00 12.20 617 LEU B CA 1
ATOM 9488 C C . LEU B 1 544 ? 16.262 -1.518 42.901 1.00 12.36 617 LEU B C 1
ATOM 9489 O O . LEU B 1 544 ? 16.335 -0.420 42.388 1.00 14.14 617 LEU B O 1
ATOM 9494 N N . PRO B 1 545 ? 15.150 -1.939 43.525 1.00 11.79 618 PRO B N 1
ATOM 9495 C CA . PRO B 1 545 ? 13.932 -1.104 43.422 1.00 10.94 618 PRO B CA 1
ATOM 9496 C C . PRO B 1 545 ? 14.026 0.201 44.207 1.00 11.14 618 PRO B C 1
ATOM 9497 O O . PRO B 1 545 ? 14.148 0.178 45.420 1.00 11.45 618 PRO B O 1
ATOM 9501 N N . VAL B 1 546 ? 13.974 1.319 43.495 1.00 9.36 619 VAL B N 1
ATOM 9502 C CA . VAL B 1 546 ? 14.201 2.642 44.100 1.00 9.09 619 VAL B CA 1
ATOM 9503 C C . VAL B 1 546 ? 12.956 3.514 44.001 1.00 10.11 619 VAL B C 1
ATOM 9504 O O . VAL B 1 546 ? 12.299 3.587 42.961 1.00 11.76 619 VAL B O 1
ATOM 9508 N N . SER B 1 547 ? 12.646 4.181 45.102 1.00 9.59 620 SER B N 1
ATOM 9509 C CA . SER B 1 547 ? 11.579 5.171 45.105 1.00 9.94 620 SER B CA 1
ATOM 9510 C C . SER B 1 547 ? 12.180 6.422 45.700 1.00 10.48 620 SER B C 1
ATOM 9511 O O . SER B 1 547 ? 13.037 6.346 46.593 1.00 11.35 620 SER B O 1
ATOM 9514 N N . MET B 1 548 ? 11.720 7.583 45.231 1.00 10.19 621 MET B N 1
ATOM 9515 C CA . MET B 1 548 ? 12.133 8.833 45.847 1.00 10.89 621 MET B CA 1
ATOM 9516 C C . MET B 1 548 ? 11.281 9.074 47.102 1.00 11.09 621 MET B C 1
ATOM 9517 O O . MET B 1 548 ? 10.044 9.106 47.033 1.00 11.26 621 MET B O 1
ATOM 9522 N N . GLY B 1 549 ? 11.931 9.137 48.254 1.00 11.28 622 GLY B N 1
ATOM 9523 C CA . GLY B 1 549 ? 11.186 9.286 49.512 1.00 11.67 622 GLY B CA 1
ATOM 9524 C C . GLY B 1 549 ? 10.623 10.687 49.727 1.00 12.72 622 GLY B C 1
ATOM 9525 O O . GLY B 1 549 ? 11.014 11.660 49.044 1.00 12.29 622 GLY B O 1
ATOM 9526 N N . THR B 1 550 ? 9.747 10.823 50.717 1.00 13.30 623 THR B N 1
ATOM 9527 C CA . THR B 1 550 ? 9.283 12.168 51.070 1.00 13.72 623 THR B CA 1
ATOM 9528 C C . THR B 1 550 ? 10.441 12.978 51.664 1.00 15.73 623 THR B C 1
ATOM 9529 O O . THR B 1 550 ? 10.327 14.211 51.815 1.00 18.22 623 THR B O 1
ATOM 9533 N N . ASP B 1 551 ? 11.541 12.298 52.016 1.00 15.21 624 ASP B N 1
ATOM 9534 C CA . ASP B 1 551 ? 12.768 12.941 52.486 1.00 16.44 624 ASP B CA 1
ATOM 9535 C C . ASP B 1 551 ? 13.639 13.436 51.331 1.00 15.94 624 ASP B C 1
ATOM 9536 O O . ASP B 1 551 ? 14.726 14.010 51.555 1.00 17.86 624 ASP B O 1
ATOM 9541 N N . GLY B 1 552 ? 13.192 13.202 50.103 1.00 13.71 625 GLY B N 1
ATOM 9542 C CA . GLY B 1 552 ? 13.981 13.638 48.949 1.00 13.63 625 GLY B CA 1
ATOM 9543 C C . GLY B 1 552 ? 15.199 12.772 48.654 1.00 13.50 625 GLY B C 1
ATOM 9544 O O . GLY B 1 552 ? 16.063 13.200 47.899 1.00 14.12 625 GLY B O 1
ATOM 9545 N N . VAL B 1 553 ? 15.271 11.581 49.232 1.00 12.79 626 VAL B N 1
ATOM 9546 C CA . VAL B 1 553 ? 16.412 10.685 48.982 1.00 11.93 626 VAL B CA 1
ATOM 9547 C C . VAL B 1 553 ? 15.890 9.376 48.390 1.00 11.37 626 VAL B C 1
ATOM 9548 O O . VAL B 1 553 ? 14.794 8.929 48.719 1.00 11.70 626 VAL B O 1
ATOM 9552 N N . ARG B 1 554 ? 16.687 8.762 47.527 1.00 11.16 627 ARG B N 1
ATOM 9553 C CA . ARG B 1 554 ? 16.365 7.464 46.965 1.00 10.05 627 ARG B CA 1
ATOM 9554 C C . ARG B 1 554 ? 16.389 6.374 48.019 1.00 10.68 627 ARG B C 1
ATOM 9555 O O . ARG B 1 554 ? 17.392 6.219 48.722 1.00 11.61 627 ARG B O 1
ATOM 9563 N N . HIS B 1 555 ? 15.305 5.596 48.095 1.00 10.06 628 HIS B N 1
ATOM 9564 C CA . HIS B 1 555 ? 15.230 4.435 48.995 1.00 10.63 628 HIS B CA 1
ATOM 9565 C C . HIS B 1 555 ? 15.212 3.165 48.203 1.00 10.13 628 HIS B C 1
ATOM 9566 O O . HIS B 1 555 ? 14.427 3.042 47.255 1.00 9.88 628 HIS B O 1
ATOM 9573 N N . VAL B 1 556 ? 16.087 2.225 48.582 1.00 9.88 629 VAL B N 1
ATOM 9574 C CA . VAL B 1 556 ? 16.145 0.909 47.924 1.00 10.35 629 VAL B CA 1
ATOM 9575 C C . VAL B 1 556 ? 15.340 -0.071 48.761 1.00 10.36 629 VAL B C 1
ATOM 9576 O O . VAL B 1 556 ? 15.590 -0.209 49.968 1.00 11.15 629 VAL B O 1
ATOM 9580 N N . SER B 1 557 ? 14.388 -0.742 48.109 1.00 9.01 630 SER B N 1
ATOM 9581 C CA . SER B 1 557 ? 13.380 -1.546 48.833 1.00 9.82 630 SER B CA 1
ATOM 9582 C C . SER B 1 557 ? 13.589 -3.041 48.663 1.00 10.20 630 SER B C 1
ATOM 9583 O O . SER B 1 557 ? 12.627 -3.793 48.451 1.00 12.04 630 SER B O 1
ATOM 9586 N N . ALA B 1 558 ? 14.839 -3.491 48.751 1.00 11.20 631 ALA B N 1
ATOM 9587 C CA . ALA B 1 558 ? 15.127 -4.947 48.799 1.00 10.36 631 ALA B CA 1
ATOM 9588 C C . ALA B 1 558 ? 16.437 -5.159 49.545 1.00 10.75 631 ALA B C 1
ATOM 9589 O O . ALA B 1 558 ? 17.313 -4.310 49.491 1.00 10.50 631 ALA B O 1
ATOM 9591 N N . PRO B 1 559 ? 16.587 -6.306 50.216 1.00 10.86 632 PRO B N 1
ATOM 9592 C CA . PRO B 1 559 ? 17.923 -6.664 50.724 1.00 11.67 632 PRO B CA 1
ATOM 9593 C C . PRO B 1 559 ? 18.878 -6.853 49.543 1.00 11.23 632 PRO B C 1
ATOM 9594 O O . PRO B 1 559 ? 18.459 -7.252 48.453 1.00 11.06 632 PRO B O 1
ATOM 9598 N N . VAL B 1 560 ? 20.136 -6.505 49.748 1.00 10.17 633 VAL B N 1
ATOM 9599 C CA . VAL B 1 560 ? 21.106 -6.565 48.636 1.00 11.11 633 VAL B CA 1
ATOM 9600 C C . VAL B 1 560 ? 22.401 -7.081 49.191 1.00 10.88 633 VAL B C 1
ATOM 9601 O O . VAL B 1 560 ? 22.823 -6.679 50.288 1.00 11.43 633 VAL B O 1
ATOM 9605 N N . THR B 1 561 ? 23.058 -7.975 48.435 1.00 9.84 634 THR B N 1
ATOM 9606 C CA . THR B 1 561 ? 24.381 -8.465 48.812 1.00 10.69 634 THR B CA 1
ATOM 9607 C C . THR B 1 561 ? 25.374 -8.064 47.731 1.00 10.75 634 THR B C 1
ATOM 9608 O O . THR B 1 561 ? 25.184 -8.401 46.552 1.00 11.94 634 THR B O 1
ATOM 9612 N N . PHE B 1 562 ? 26.389 -7.305 48.129 1.00 9.59 635 PHE B N 1
ATOM 9613 C CA . PHE B 1 562 ? 27.456 -6.871 47.196 1.00 10.06 635 PHE B CA 1
ATOM 9614 C C . PHE B 1 562 ? 28.563 -7.906 47.249 1.00 10.68 635 PHE B C 1
ATOM 9615 O O . PHE B 1 562 ? 29.206 -8.076 48.288 1.00 11.48 635 PHE B O 1
ATOM 9623 N N . ASP B 1 563 ? 28.806 -8.586 46.128 1.00 11.24 636 ASP B N 1
ATOM 9624 C CA . ASP B 1 563 ? 29.828 -9.633 46.088 1.00 11.86 636 ASP B CA 1
ATOM 9625 C C . ASP B 1 563 ? 31.252 -9.080 45.931 1.00 11.98 636 ASP B C 1
ATOM 9626 O O . ASP B 1 563 ? 32.220 -9.856 45.959 1.00 11.97 636 ASP B O 1
ATOM 9631 N N . ASN B 1 564 ? 31.383 -7.771 45.727 1.00 11.09 637 ASN B N 1
ATOM 9632 C CA . ASN B 1 564 ? 32.699 -7.157 45.561 1.00 10.68 637 ASN B CA 1
ATOM 9633 C C . ASN B 1 564 ? 32.964 -6.010 46.537 1.00 11.47 637 ASN B C 1
ATOM 9634 O O . ASN B 1 564 ? 32.055 -5.611 47.296 1.00 11.54 637 ASN B O 1
ATOM 9639 N N . ASP B 1 565 ? 34.187 -5.464 46.493 1.00 11.34 638 ASP B N 1
ATOM 9640 C CA . ASP B 1 565 ? 34.545 -4.303 47.333 1.00 11.80 638 ASP B CA 1
ATOM 9641 C C . ASP B 1 565 ? 33.580 -3.137 47.155 1.00 11.32 638 ASP B C 1
ATOM 9642 O O . ASP B 1 565 ? 33.256 -2.745 46.024 1.00 12.16 638 ASP B O 1
ATOM 9647 N N . VAL B 1 566 ? 33.161 -2.559 48.277 1.00 10.12 639 VAL B N 1
ATOM 9648 C CA . VAL B 1 566 ? 32.303 -1.370 48.246 1.00 9.96 639 VAL B CA 1
ATOM 9649 C C . VAL B 1 566 ? 33.009 -0.209 48.957 1.00 10.53 639 VAL B C 1
ATOM 9650 O O . VAL B 1 566 ? 33.643 -0.394 50.015 1.00 11.27 639 VAL B O 1
ATOM 9654 N N . GLN B 1 567 ? 32.919 0.982 48.368 1.00 10.26 640 GLN B N 1
ATOM 9655 C CA . GLN B 1 567 ? 33.357 2.204 49.071 1.00 10.15 640 GLN B CA 1
ATOM 9656 C C . GLN B 1 567 ? 32.190 3.141 49.157 1.00 10.79 640 GLN B C 1
ATOM 9657 O O . GLN B 1 567 ? 31.343 3.145 48.266 1.00 10.91 640 GLN B O 1
ATOM 9663 N N A MET B 1 568 ? 32.148 3.971 50.197 0.62 11.06 641 MET B N 1
ATOM 9664 N N B MET B 1 568 ? 32.132 3.947 50.224 0.38 11.75 641 MET B N 1
ATOM 9665 C CA A MET B 1 568 ? 31.095 4.973 50.271 0.62 10.84 641 MET B CA 1
ATOM 9666 C CA B MET B 1 568 ? 31.018 4.882 50.442 0.38 12.36 641 MET B CA 1
ATOM 9667 C C A MET B 1 568 ? 31.595 6.194 51.000 0.62 10.56 641 MET B C 1
ATOM 9668 C C B MET B 1 568 ? 31.511 6.170 51.103 0.38 11.06 641 MET B C 1
ATOM 9669 O O A MET B 1 568 ? 32.490 6.125 51.842 0.62 10.75 641 MET B O 1
ATOM 9670 O O B MET B 1 568 ? 32.344 6.119 52.005 0.38 10.62 641 MET B O 1
ATOM 9679 N N . TYR B 1 569 ? 30.984 7.320 50.675 1.00 10.90 642 TYR B N 1
ATOM 9680 C CA . TYR B 1 569 ? 31.403 8.596 51.249 1.00 11.49 642 TYR B CA 1
ATOM 9681 C C . TYR B 1 569 ? 31.296 8.639 52.774 1.00 11.21 642 TYR B C 1
ATOM 9682 O O . TYR B 1 569 ? 32.243 9.038 53.462 1.00 10.63 642 TYR B O 1
ATOM 9691 N N . SER B 1 570 ? 30.130 8.228 53.291 1.00 11.72 643 SER B N 1
ATOM 9692 C CA . SER B 1 570 ? 29.871 8.138 54.723 1.00 11.83 643 SER B CA 1
ATOM 9693 C C . SER B 1 570 ? 28.847 7.025 54.866 1.00 11.35 643 SER B C 1
ATOM 9694 O O . SER B 1 570 ? 28.203 6.614 53.885 1.00 11.68 643 SER B O 1
ATOM 9697 N N . LEU B 1 571 ? 28.709 6.548 56.085 1.00 11.24 644 LEU B N 1
ATOM 9698 C CA . LEU B 1 571 ? 27.759 5.456 56.375 1.00 11.21 644 LEU B CA 1
ATOM 9699 C C . LEU B 1 571 ? 26.964 5.763 57.647 1.00 11.54 644 LEU B C 1
ATOM 9700 O O . LEU B 1 571 ? 27.547 6.076 58.690 1.00 11.60 644 LEU B O 1
ATOM 9705 N N . THR B 1 572 ? 25.641 5.657 57.551 1.00 11.60 645 THR B N 1
ATOM 9706 C CA . THR B 1 572 ? 24.795 5.599 58.759 1.00 11.06 645 THR B CA 1
ATOM 9707 C C . THR B 1 572 ? 24.019 4.294 58.729 1.00 10.35 645 THR B C 1
ATOM 9708 O O . THR B 1 572 ? 23.371 3.973 57.722 1.00 11.04 645 THR B O 1
ATOM 9712 N N . VAL B 1 573 ? 24.111 3.537 59.813 1.00 9.63 646 VAL B N 1
ATOM 9713 C CA . VAL B 1 573 ? 23.329 2.289 59.906 1.00 10.45 646 VAL B CA 1
ATOM 9714 C C . VAL B 1 573 ? 22.095 2.659 60.740 1.00 11.31 646 VAL B C 1
ATOM 9715 O O . VAL B 1 573 ? 22.232 3.177 61.854 1.00 11.80 646 VAL B O 1
ATOM 9719 N N . THR B 1 574 ? 20.910 2.420 60.172 1.00 11.28 647 THR B N 1
ATOM 9720 C CA . THR B 1 574 ? 19.689 3.075 60.681 1.00 11.56 647 THR B CA 1
ATOM 9721 C C . THR B 1 574 ? 18.784 2.214 61.575 1.00 12.91 647 THR B C 1
ATOM 9722 O O . THR B 1 574 ? 18.168 2.757 62.490 1.00 12.19 647 THR B O 1
ATOM 9726 N N . GLY B 1 575 ? 18.668 0.912 61.294 1.00 12.24 648 GLY B N 1
ATOM 9727 C CA . GLY B 1 575 ? 17.653 0.087 61.946 1.00 11.86 648 GLY B CA 1
ATOM 9728 C C . GLY B 1 575 ? 16.235 0.586 61.663 1.00 11.86 648 GLY B C 1
ATOM 9729 O O . GLY B 1 575 ? 15.290 0.265 62.407 1.00 12.06 648 GLY B O 1
ATOM 9730 N N . LEU B 1 576 ? 16.045 1.334 60.580 1.00 11.13 649 LEU B N 1
ATOM 9731 C CA . LEU B 1 576 ? 14.709 1.899 60.314 1.00 11.78 649 LEU B CA 1
ATOM 9732 C C . LEU B 1 576 ? 14.064 1.196 59.115 1.00 12.92 649 LEU B C 1
ATOM 9733 O O . LEU B 1 576 ? 14.578 1.293 57.985 1.00 13.99 649 LEU B O 1
ATOM 9738 N N . GLU B 1 577 ? 12.967 0.455 59.349 1.00 13.35 650 GLU B N 1
ATOM 9739 C CA . GLU B 1 577 ? 12.406 -0.301 58.236 1.00 14.92 650 GLU B CA 1
ATOM 9740 C C . GLU B 1 577 ? 11.354 0.451 57.449 1.00 13.33 650 GLU B C 1
ATOM 9741 O O . GLU B 1 577 ? 10.979 1.581 57.806 1.00 13.60 650 GLU B O 1
ATOM 9747 N N . HIS B 1 578 ? 10.880 -0.179 56.376 1.00 13.54 651 HIS B N 1
ATOM 9748 C CA . HIS B 1 578 ? 9.868 0.419 55.474 1.00 13.08 651 HIS B CA 1
ATOM 9749 C C . HIS B 1 578 ? 8.671 1.013 56.218 1.00 12.89 651 HIS B C 1
ATOM 9750 O O . HIS B 1 578 ? 8.255 2.138 55.937 1.00 14.31 651 HIS B O 1
ATOM 9757 N N . ASP B 1 579 ? 8.119 0.269 57.171 1.00 13.10 652 ASP B N 1
ATOM 9758 C CA . ASP B 1 579 ? 6.894 0.735 57.823 1.00 13.46 652 ASP B CA 1
ATOM 9759 C C . ASP B 1 579 ? 7.136 1.713 58.965 1.00 14.72 652 ASP B C 1
ATOM 9760 O O . ASP B 1 579 ? 6.192 2.108 59.654 1.00 15.53 652 ASP B O 1
ATOM 9765 N N . GLY B 1 580 ? 8.387 2.117 59.162 1.00 14.90 653 GLY B N 1
ATOM 9766 C CA . GLY B 1 580 ? 8.697 3.134 60.161 1.00 16.13 653 GLY B CA 1
ATOM 9767 C C . GLY B 1 580 ? 9.149 2.555 61.495 1.00 17.17 653 GLY B C 1
ATOM 9768 O O . GLY B 1 580 ? 9.511 3.310 62.398 1.00 18.25 653 GLY B O 1
ATOM 9769 N N . THR B 1 581 ? 9.165 1.227 61.620 1.00 16.15 654 THR B N 1
ATOM 9770 C CA . THR B 1 581 ? 9.627 0.615 62.871 1.00 17.17 654 THR B CA 1
ATOM 9771 C C . THR B 1 581 ? 11.110 0.857 63.052 1.00 17.10 654 THR B C 1
ATOM 9772 O O . THR B 1 581 ? 11.891 0.547 62.158 1.00 16.76 654 THR B O 1
ATOM 9776 N N . GLN B 1 582 ? 11.479 1.413 64.206 1.00 16.18 655 GLN B N 1
ATOM 9777 C CA . GLN B 1 582 ? 12.877 1.687 64.543 1.00 15.60 655 GLN B CA 1
ATOM 9778 C C . GLN B 1 582 ? 13.398 0.614 65.502 1.00 16.03 655 GLN B C 1
ATOM 9779 O O . GLN B 1 582 ? 12.891 0.478 66.621 1.00 16.39 655 GLN B O 1
ATOM 9785 N N . GLN B 1 583 ? 14.400 -0.159 65.054 1.00 14.81 656 GLN B N 1
ATOM 9786 C CA . GLN B 1 583 ? 15.081 -1.087 65.952 1.00 15.61 656 GLN B CA 1
ATOM 9787 C C . GLN B 1 583 ? 15.782 -0.395 67.115 1.00 14.29 656 GLN B C 1
ATOM 9788 O O . GLN B 1 583 ? 16.411 0.660 66.943 1.00 15.20 656 GLN B O 1
ATOM 9794 N N . SER B 1 584 ? 15.686 -0.996 68.302 1.00 14.88 657 SER B N 1
ATOM 9795 C CA . SER B 1 584 ? 16.481 -0.533 69.439 1.00 15.11 657 SER B CA 1
ATOM 9796 C C . SER B 1 584 ? 17.958 -0.866 69.254 1.00 14.35 657 SER B C 1
ATOM 9797 O O . SER B 1 584 ? 18.820 -0.055 69.602 1.00 15.28 657 SER B O 1
ATOM 9800 N N . ALA B 1 585 ? 18.259 -2.063 68.757 1.00 14.37 658 ALA B N 1
ATOM 9801 C CA . ALA B 1 585 ? 19.655 -2.426 68.502 1.00 15.66 658 ALA B CA 1
ATOM 9802 C C . ALA B 1 585 ? 19.954 -2.302 67.020 1.00 15.16 658 ALA B C 1
ATOM 9803 O O . ALA B 1 585 ? 19.315 -2.965 66.186 1.00 17.09 658 ALA B O 1
ATOM 9805 N N . VAL B 1 586 ? 20.917 -1.449 66.686 1.00 12.65 659 VAL B N 1
ATOM 9806 C CA . VAL B 1 586 ? 21.336 -1.319 65.287 1.00 12.29 659 VAL B CA 1
ATOM 9807 C C . VAL B 1 586 ? 22.649 -2.055 65.144 1.00 12.48 659 VAL B C 1
ATOM 9808 O O . VAL B 1 586 ? 23.524 -1.911 66.001 1.00 13.81 659 VAL B O 1
ATOM 9812 N N . ARG B 1 587 ? 22.787 -2.851 64.089 1.00 13.30 660 ARG B N 1
ATOM 9813 C CA . ARG B 1 587 ? 23.874 -3.855 64.024 1.00 14.43 660 ARG B CA 1
ATOM 9814 C C . ARG B 1 587 ? 24.754 -3.816 62.782 1.00 13.40 660 ARG B C 1
ATOM 9815 O O . ARG B 1 587 ? 24.274 -3.749 61.631 1.00 13.59 660 ARG B O 1
ATOM 9823 N N . VAL B 1 588 ? 26.049 -3.940 63.036 1.00 13.17 661 VAL B N 1
ATOM 9824 C CA . VAL B 1 588 ? 27.059 -4.159 61.993 1.00 12.01 661 VAL B CA 1
ATOM 9825 C C . VAL B 1 588 ? 27.740 -5.464 62.410 1.00 12.35 661 VAL B C 1
ATOM 9826 O O . VAL B 1 588 ? 28.201 -5.583 63.540 1.00 13.20 661 VAL B O 1
ATOM 9830 N N . LYS B 1 589 ? 27.772 -6.447 61.521 1.00 11.54 662 LYS B N 1
ATOM 9831 C CA A LYS B 1 589 ? 28.366 -7.740 61.863 0.61 11.81 662 LYS B CA 1
ATOM 9832 C CA B LYS B 1 589 ? 28.336 -7.750 61.849 0.39 12.52 662 LYS B CA 1
ATOM 9833 C C . LYS B 1 589 ? 29.429 -8.065 60.859 1.00 11.99 662 LYS B C 1
ATOM 9834 O O . LYS B 1 589 ? 29.319 -7.710 59.679 1.00 12.69 662 LYS B O 1
ATOM 9845 N N . LEU B 1 590 ? 30.476 -8.722 61.331 1.00 12.02 663 LEU B N 1
ATOM 9846 C CA . LEU B 1 590 ? 31.594 -9.091 60.445 1.00 12.49 663 LEU B CA 1
ATOM 9847 C C . LEU B 1 590 ? 31.749 -10.593 60.420 1.00 11.61 663 LEU B C 1
ATOM 9848 O O . LEU B 1 590 ? 31.836 -11.227 61.477 1.00 11.83 663 LEU B O 1
ATOM 9853 N N . ASP B 1 591 ? 31.826 -11.154 59.212 1.00 11.67 664 ASP B N 1
ATOM 9854 C CA . ASP B 1 591 ? 32.152 -12.574 59.056 1.00 12.18 664 ASP B CA 1
ATOM 9855 C C . ASP B 1 591 ? 33.667 -12.786 59.091 1.00 12.63 664 ASP B C 1
ATOM 9856 O O . ASP B 1 591 ? 34.369 -11.957 59.640 1.00 12.43 664 ASP B O 1
ATOM 9861 N N . GLY B 1 592 ? 34.153 -13.907 58.522 1.00 12.38 665 GLY B N 1
ATOM 9862 C CA . GLY B 1 592 ? 35.554 -14.223 58.567 1.00 13.66 665 GLY B CA 1
ATOM 9863 C C . GLY B 1 592 ? 35.976 -14.947 59.836 1.00 14.17 665 GLY B C 1
ATOM 9864 O O . GLY B 1 592 ? 35.163 -15.209 60.732 1.00 14.26 665 GLY B O 1
ATOM 9865 N N . ASP B 1 593 ? 37.261 -15.311 59.898 1.00 13.87 666 ASP B N 1
ATOM 9866 C CA . ASP B 1 593 ? 37.832 -15.857 61.128 1.00 14.36 666 ASP B CA 1
ATOM 9867 C C . ASP B 1 593 ? 38.032 -14.726 62.145 1.00 14.11 666 ASP B C 1
ATOM 9868 O O . ASP B 1 593 ? 37.794 -14.895 63.355 1.00 14.87 666 ASP B O 1
ATOM 9873 N N . TYR B 1 594 ? 38.453 -13.565 61.655 1.00 13.38 667 TYR B N 1
ATOM 9874 C CA . TYR B 1 594 ? 38.518 -12.365 62.501 1.00 14.13 667 TYR B CA 1
ATOM 9875 C C . TYR B 1 594 ? 38.076 -11.141 61.700 1.00 12.96 667 TYR B C 1
ATOM 9876 O O . TYR B 1 594 ? 38.172 -11.119 60.469 1.00 12.99 667 TYR B O 1
ATOM 9885 N N . GLY B 1 595 ? 37.526 -10.153 62.405 1.00 12.45 668 GLY B N 1
ATOM 9886 C CA . GLY B 1 595 ? 37.057 -8.925 61.763 1.00 12.60 668 GLY B CA 1
ATOM 9887 C C . GLY B 1 595 ? 38.044 -7.806 62.065 1.00 13.27 668 GLY B C 1
ATOM 9888 O O . GLY B 1 595 ? 38.596 -7.758 63.173 1.00 15.19 668 GLY B O 1
ATOM 9889 N N . VAL B 1 596 ? 38.315 -6.954 61.074 1.00 12.26 669 VAL B N 1
ATOM 9890 C CA . VAL B 1 596 ? 39.262 -5.883 61.210 1.00 12.30 669 VAL B CA 1
ATOM 9891 C C . VAL B 1 596 ? 38.531 -4.555 60.921 1.00 12.84 669 VAL B C 1
ATOM 9892 O O . VAL B 1 596 ? 37.922 -4.402 59.852 1.00 13.29 669 VAL B O 1
ATOM 9896 N N . ILE B 1 597 ? 38.538 -3.620 61.881 1.00 11.64 670 ILE B N 1
ATOM 9897 C CA . ILE B 1 597 ? 38.058 -2.252 61.632 1.00 12.12 670 ILE B CA 1
ATOM 9898 C C . ILE B 1 597 ? 39.295 -1.396 61.775 1.00 11.43 670 ILE B C 1
ATOM 9899 O O . ILE B 1 597 ? 39.907 -1.373 62.851 1.00 11.94 670 ILE B O 1
ATOM 9904 N N . ALA B 1 598 ? 39.710 -0.739 60.693 1.00 10.95 671 ALA B N 1
ATOM 9905 C CA . ALA B 1 598 ? 41.036 -0.132 60.684 1.00 11.16 671 ALA B CA 1
ATOM 9906 C C . ALA B 1 598 ? 41.034 1.260 60.065 1.00 11.59 671 ALA B C 1
ATOM 9907 O O . ALA B 1 598 ? 40.088 1.655 59.341 1.00 12.23 671 ALA B O 1
ATOM 9909 N N . LYS B 1 599 ? 42.145 1.963 60.276 1.00 11.70 672 LYS B N 1
ATOM 9910 C CA . LYS B 1 599 ? 42.274 3.330 59.809 1.00 11.10 672 LYS B CA 1
ATOM 9911 C C . LYS B 1 599 ? 43.354 3.386 58.730 1.00 11.38 672 LYS B C 1
ATOM 9912 O O . LYS B 1 599 ? 44.534 3.185 59.024 1.00 11.74 672 LYS B O 1
ATOM 9918 N N . ASN B 1 600 ? 42.938 3.646 57.498 1.00 10.74 673 ASN B N 1
ATOM 9919 C CA . ASN B 1 600 ? 43.906 3.812 56.409 1.00 11.83 673 ASN B CA 1
ATOM 9920 C C . ASN B 1 600 ? 44.882 4.948 56.679 1.00 12.09 673 ASN B C 1
ATOM 9921 O O . ASN B 1 600 ? 44.603 5.885 57.426 1.00 12.07 673 ASN B O 1
ATOM 9926 N N . ILE B 1 601 ? 46.056 4.874 56.032 1.00 12.37 674 ILE B N 1
ATOM 9927 C CA . ILE B 1 601 ? 46.965 6.002 56.115 1.00 13.28 674 ILE B CA 1
ATOM 9928 C C . ILE B 1 601 ? 46.329 7.270 55.530 1.00 13.33 674 ILE B C 1
ATOM 9929 O O . ILE B 1 601 ? 45.829 7.264 54.389 1.00 14.16 674 ILE B O 1
ATOM 9934 N N . PRO B 1 602 ? 46.320 8.362 56.305 1.00 13.31 675 PRO B N 1
ATOM 9935 C CA . PRO B 1 602 ? 45.708 9.572 55.733 1.00 13.74 675 PRO B CA 1
ATOM 9936 C C . PRO B 1 602 ? 46.453 10.121 54.520 1.00 14.73 675 PRO B C 1
ATOM 9937 O O . PRO B 1 602 ? 47.699 10.081 54.459 1.00 15.68 675 PRO B O 1
ATOM 9941 N N . ILE B 1 603 ? 45.696 10.646 53.558 1.00 14.55 676 ILE B N 1
ATOM 9942 C CA A ILE B 1 603 ? 46.298 11.303 52.387 0.62 17.07 676 ILE B CA 1
ATOM 9943 C CA B ILE B 1 603 ? 46.328 11.282 52.402 0.38 14.20 676 ILE B CA 1
ATOM 9944 C C . ILE B 1 603 ? 46.682 12.738 52.725 1.00 16.56 676 ILE B C 1
ATOM 9945 O O . ILE B 1 603 ? 47.704 13.249 52.238 1.00 19.21 676 ILE B O 1
ATOM 9954 N N . LYS B 1 604 ? 45.855 13.408 53.541 1.00 17.08 677 LYS B N 1
ATOM 9955 C CA . LYS B 1 604 ? 46.128 14.818 53.846 1.00 18.37 677 LYS B CA 1
ATOM 9956 C C . LYS B 1 604 ? 47.186 15.005 54.936 1.00 18.04 677 LYS B C 1
ATOM 9957 O O . LYS B 1 604 ? 48.209 15.671 54.706 1.00 19.24 677 LYS B O 1
ATOM 9963 N N . ASN B 1 605 ? 46.940 14.431 56.114 1.00 16.04 678 ASN B N 1
ATOM 9964 C CA . ASN B 1 605 ? 47.800 14.686 57.266 1.00 15.43 678 ASN B CA 1
ATOM 9965 C C . ASN B 1 605 ? 48.083 13.392 58.006 1.00 14.61 678 ASN B C 1
ATOM 9966 O O . ASN B 1 605 ? 47.396 13.051 58.954 1.00 14.29 678 ASN B O 1
ATOM 9971 N N . PRO B 1 606 ? 49.058 12.613 57.529 1.00 14.61 679 PRO B N 1
ATOM 9972 C CA . PRO B 1 606 ? 49.304 11.299 58.156 1.00 15.45 679 PRO B CA 1
ATOM 9973 C C . PRO B 1 606 ? 49.571 11.365 59.658 1.00 14.51 679 PRO B C 1
ATOM 9974 O O . PRO B 1 606 ? 49.288 10.399 60.382 1.00 14.02 679 PRO B O 1
ATOM 9978 N N . SER B 1 607 ? 50.131 12.473 60.137 1.00 14.69 680 SER B N 1
ATOM 9979 C CA . SER B 1 607 ? 50.427 12.599 61.569 1.00 15.09 680 SER B CA 1
ATOM 9980 C C . SER B 1 607 ? 49.202 12.618 62.471 1.00 14.16 680 SER B C 1
ATOM 9981 O O . SER B 1 607 ? 49.339 12.579 63.710 1.00 13.73 680 SER B O 1
ATOM 9984 N N . GLU B 1 608 ? 48.015 12.666 61.862 1.00 12.77 681 GLU B N 1
ATOM 9985 C CA . GLU B 1 608 ? 46.755 12.610 62.623 1.00 12.41 681 GLU B CA 1
ATOM 9986 C C . GLU B 1 608 ? 46.238 11.198 62.796 1.00 11.26 681 GLU B C 1
ATOM 9987 O O . GLU B 1 608 ? 45.304 10.993 63.565 1.00 11.38 681 GLU B O 1
ATOM 9993 N N . GLN B 1 609 ? 46.827 10.227 62.105 1.00 11.31 682 GLN B N 1
ATOM 9994 C CA . GLN B 1 609 ? 46.182 8.911 61.934 1.00 10.54 682 GLN B CA 1
ATOM 9995 C C . GLN B 1 609 ? 45.689 8.243 63.214 1.00 10.72 682 GLN B C 1
ATOM 9996 O O . GLN B 1 609 ? 46.481 7.920 64.099 1.00 10.92 682 GLN B O 1
ATOM 10002 N N . ARG B 1 610 ? 44.376 8.026 63.289 1.00 9.91 683 ARG B N 1
ATOM 10003 C CA . ARG B 1 610 ? 43.822 7.372 64.479 1.00 10.30 683 ARG B CA 1
ATOM 10004 C C . ARG B 1 610 ? 42.397 6.979 64.178 1.00 10.05 683 ARG B C 1
ATOM 10005 O O . ARG B 1 610 ? 41.730 7.570 63.302 1.00 10.82 683 ARG B O 1
ATOM 10013 N N . LEU B 1 611 ? 41.947 5.967 64.907 1.00 9.91 684 LEU B N 1
ATOM 10014 C CA . LEU B 1 611 ? 40.551 5.515 64.887 1.00 10.52 684 LEU B CA 1
ATOM 10015 C C . LEU B 1 611 ? 39.911 5.959 66.195 1.00 10.70 684 LEU B C 1
ATOM 10016 O O . LEU B 1 611 ? 40.483 5.740 67.256 1.00 11.74 684 LEU B O 1
ATOM 10021 N N . ILE B 1 612 ? 38.741 6.585 66.126 1.00 10.92 685 ILE B N 1
ATOM 10022 C CA . ILE B 1 612 ? 38.064 7.051 67.352 1.00 10.97 685 ILE B CA 1
ATOM 10023 C C . ILE B 1 612 ? 36.710 6.360 67.455 1.00 11.27 685 ILE B C 1
ATOM 10024 O O . ILE B 1 612 ? 35.864 6.491 66.570 1.00 12.81 685 ILE B O 1
ATOM 10029 N N . LEU B 1 613 ? 36.559 5.567 68.497 1.00 11.19 686 LEU B N 1
ATOM 10030 C CA . LEU B 1 613 ? 35.283 4.914 68.806 1.00 11.20 686 LEU B CA 1
ATOM 10031 C C . LEU B 1 613 ? 34.547 5.742 69.847 1.00 11.25 686 LEU B C 1
ATOM 10032 O O . LEU B 1 613 ? 35.109 6.089 70.893 1.00 12.66 686 LEU B O 1
ATOM 10037 N N . CYS B 1 614 ? 33.307 6.086 69.544 1.00 10.92 687 CYS B N 1
ATOM 10038 C CA . CYS B 1 614 ? 32.588 7.081 70.370 1.00 11.92 687 CYS B CA 1
ATOM 10039 C C . CYS B 1 614 ? 31.263 6.558 70.868 1.00 12.17 687 CYS B C 1
ATOM 10040 O O . CYS B 1 614 ? 30.461 6.057 70.076 1.00 13.46 687 CYS B O 1
ATOM 10043 N N . GLY B 1 615 ? 31.024 6.749 72.159 1.00 11.63 688 GLY B N 1
ATOM 10044 C CA . GLY B 1 615 ? 29.737 6.372 72.749 1.00 11.66 688 GLY B CA 1
ATOM 10045 C C . GLY B 1 615 ? 28.611 7.354 72.453 1.00 12.64 688 GLY B C 1
ATOM 10046 O O . GLY B 1 615 ? 27.423 7.026 72.622 1.00 13.03 688 GLY B O 1
ATOM 10047 N N . GLY B 1 616 ? 28.991 8.557 72.029 1.00 12.44 689 GLY B N 1
ATOM 10048 C CA . GLY B 1 616 ? 28.031 9.563 71.626 1.00 12.86 689 GLY B CA 1
ATOM 10049 C C . GLY B 1 616 ? 28.208 9.962 70.166 1.00 13.35 689 GLY B C 1
ATOM 10050 O O . GLY B 1 616 ? 28.906 9.299 69.356 1.00 14.16 689 GLY B O 1
ATOM 10051 N N . GLU B 1 617 ? 27.617 11.086 69.816 1.00 14.20 690 GLU B N 1
ATOM 10052 C CA A GLU B 1 617 ? 27.368 11.441 68.414 0.71 16.80 690 GLU B CA 1
ATOM 10053 C CA B GLU B 1 617 ? 27.402 11.380 68.403 0.29 14.07 690 GLU B CA 1
ATOM 10054 C C . GLU B 1 617 ? 28.596 11.995 67.690 1.00 15.44 690 GLU B C 1
ATOM 10055 O O . GLU B 1 617 ? 28.666 11.932 66.470 1.00 16.23 690 GLU B O 1
ATOM 10066 N N . THR B 1 618 ? 29.539 12.561 68.443 1.00 15.56 691 THR B N 1
ATOM 10067 C CA . THR B 1 618 ? 30.753 13.185 67.865 1.00 17.01 691 THR B CA 1
ATOM 10068 C C . THR B 1 618 ? 31.976 12.782 68.711 1.00 16.98 691 THR B C 1
ATOM 10069 O O . THR B 1 618 ? 31.813 12.393 69.878 1.00 16.95 691 THR B O 1
ATOM 10073 N N . PRO B 1 619 ? 33.193 12.940 68.167 1.00 17.05 692 PRO B N 1
ATOM 10074 C CA . PRO B 1 619 ? 34.397 12.486 68.884 1.00 15.88 692 PRO B CA 1
ATOM 10075 C C . PRO B 1 619 ? 34.883 13.500 69.909 1.00 16.32 692 PRO B C 1
ATOM 10076 O O . PRO B 1 619 ? 36.048 13.874 69.870 1.00 17.33 692 PRO B O 1
ATOM 10080 N N . TYR B 1 620 ? 33.990 13.962 70.781 1.00 15.68 693 TYR B N 1
ATOM 10081 C CA . TYR B 1 620 ? 34.322 14.910 71.847 1.00 16.77 693 TYR B CA 1
ATOM 10082 C C . TYR B 1 620 ? 33.727 14.363 73.133 1.00 16.49 693 TYR B C 1
ATOM 10083 O O . TYR B 1 620 ? 32.661 13.744 73.098 1.00 16.58 693 TYR B O 1
ATOM 10092 N N . THR B 1 621 ? 34.426 14.541 74.254 1.00 17.17 694 THR B N 1
ATOM 10093 C CA . THR B 1 621 ? 33.999 13.910 75.508 1.00 18.07 694 THR B CA 1
ATOM 10094 C C . THR B 1 621 ? 32.722 14.557 76.061 1.00 18.16 694 THR B C 1
ATOM 10095 O O . THR B 1 621 ? 32.035 13.978 76.937 1.00 19.35 694 THR B O 1
ATOM 10099 N N . THR B 1 622 ? 32.374 15.745 75.559 1.00 18.17 695 THR B N 1
ATOM 10100 C CA . THR B 1 622 ? 31.087 16.322 75.959 1.00 19.80 695 THR B CA 1
ATOM 10101 C C . THR B 1 622 ? 29.925 15.509 75.405 1.00 17.88 695 THR B C 1
ATOM 10102 O O . THR B 1 622 ? 28.802 15.613 75.909 1.00 19.61 695 THR B O 1
ATOM 10106 N N . ASP B 1 623 ? 30.178 14.693 74.382 1.00 15.58 696 ASP B N 1
ATOM 10107 C CA . ASP B 1 623 ? 29.103 13.893 73.786 1.00 15.37 696 ASP B CA 1
ATOM 10108 C C . ASP B 1 623 ? 29.108 12.437 74.218 1.00 13.95 696 ASP B C 1
ATOM 10109 O O . ASP B 1 623 ? 28.139 11.715 73.975 1.00 12.91 696 ASP B O 1
ATOM 10114 N N . GLY B 1 624 ? 30.207 11.976 74.810 1.00 14.24 697 GLY B N 1
ATOM 10115 C CA . GLY B 1 624 ? 30.278 10.577 75.224 1.00 14.28 697 GLY B CA 1
ATOM 10116 C C . GLY B 1 624 ? 31.694 10.131 75.523 1.00 14.22 697 GLY B C 1
ATOM 10117 O O . GLY B 1 624 ? 32.659 10.842 75.209 1.00 15.28 697 GLY B O 1
ATOM 10118 N N . SER B 1 625 ? 31.829 8.935 76.080 1.00 12.93 698 SER B N 1
ATOM 10119 C CA . SER B 1 625 ? 33.146 8.340 76.238 1.00 12.70 698 SER B CA 1
ATOM 10120 C C . SER B 1 625 ? 33.731 8.010 74.856 1.00 13.00 698 SER B C 1
ATOM 10121 O O . SER B 1 625 ? 32.989 7.846 73.872 1.00 13.70 698 SER B O 1
ATOM 10124 N N . LEU B 1 626 ? 35.058 7.931 74.791 1.00 11.65 699 LEU B N 1
ATOM 10125 C CA . LEU B 1 626 ? 35.752 7.699 73.517 1.00 13.07 699 LEU B CA 1
ATOM 10126 C C . LEU B 1 626 ? 36.913 6.790 73.785 1.00 12.01 699 LEU B C 1
ATOM 10127 O O . LEU B 1 626 ? 37.556 6.885 74.837 1.00 12.88 699 LEU B O 1
ATOM 10132 N N . LEU B 1 627 ? 37.245 5.959 72.800 1.00 11.13 700 LEU B N 1
ATOM 10133 C CA . LEU B 1 627 ? 38.525 5.284 72.809 1.00 10.78 700 LEU B CA 1
ATOM 10134 C C . LEU B 1 627 ? 39.254 5.720 71.536 1.00 10.71 700 LEU B C 1
ATOM 10135 O O . LEU B 1 627 ? 38.703 5.594 70.433 1.00 10.99 700 LEU B O 1
ATOM 10140 N N . GLN B 1 628 ? 40.464 6.256 71.682 1.00 10.71 701 GLN B N 1
ATOM 10141 C CA . GLN B 1 628 ? 41.269 6.628 70.499 1.00 10.57 701 GLN B CA 1
ATOM 10142 C C . GLN B 1 628 ? 42.447 5.681 70.370 1.00 11.11 701 GLN B C 1
ATOM 10143 O O . GLN B 1 628 ? 43.210 5.475 71.335 1.00 11.93 701 GLN B O 1
ATOM 10149 N N . LEU B 1 629 ? 42.573 5.087 69.185 1.00 10.65 702 LEU B N 1
ATOM 10150 C CA . LEU B 1 629 ? 43.685 4.178 68.896 1.00 10.92 702 LEU B CA 1
ATOM 10151 C C . LEU B 1 629 ? 44.524 4.867 67.837 1.00 11.19 702 LEU B C 1
ATOM 10152 O O . LEU B 1 629 ? 44.050 5.098 66.718 1.00 11.41 702 LEU B O 1
ATOM 10157 N N . TYR B 1 630 ? 45.760 5.211 68.177 1.00 11.45 703 TYR B N 1
ATOM 10158 C CA . TYR B 1 630 ? 46.591 5.954 67.211 1.00 11.24 703 TYR B CA 1
ATOM 10159 C C . TYR B 1 630 ? 47.335 4.977 66.300 1.00 12.51 703 TYR B C 1
ATOM 10160 O O . TYR B 1 630 ? 47.728 3.894 66.741 1.00 13.37 703 TYR B O 1
ATOM 10169 N N . GLY B 1 631 ? 47.535 5.356 65.043 1.00 11.43 704 GLY B N 1
ATOM 10170 C CA . GLY B 1 631 ? 48.293 4.539 64.102 1.00 11.51 704 GLY B CA 1
ATOM 10171 C C . GLY B 1 631 ? 49.783 4.855 64.099 1.00 11.47 704 GLY B C 1
ATOM 10172 O O . GLY B 1 631 ? 50.243 5.776 64.810 1.00 12.16 704 GLY B O 1
ATOM 10173 N N . SER B 1 632 ? 50.536 4.064 63.334 1.00 11.83 705 SER B N 1
ATOM 10174 C CA . SER B 1 632 ? 51.990 4.224 63.310 1.00 12.93 705 SER B CA 1
ATOM 10175 C C . SER B 1 632 ? 52.428 5.509 62.639 1.00 13.78 705 SER B C 1
ATOM 10176 O O . SER B 1 632 ? 53.567 5.918 62.811 1.00 15.02 705 SER B O 1
ATOM 10179 N N . ASN B 1 633 ? 51.537 6.164 61.889 1.00 13.34 706 ASN B N 1
ATOM 10180 C CA . ASN B 1 633 ? 51.909 7.444 61.240 1.00 12.36 706 ASN B CA 1
ATOM 10181 C C . ASN B 1 633 ? 51.653 8.649 62.159 1.00 12.19 706 ASN B C 1
ATOM 10182 O O . ASN B 1 633 ? 52.061 9.774 61.858 1.00 13.28 706 ASN B O 1
ATOM 10187 N N . HIS B 1 634 ? 50.967 8.424 63.280 1.00 11.29 707 HIS B N 1
ATOM 10188 C CA . HIS B 1 634 ? 50.655 9.540 64.162 1.00 11.63 707 HIS B CA 1
ATOM 10189 C C . HIS B 1 634 ? 51.937 10.184 64.737 1.00 12.85 707 HIS B C 1
ATOM 10190 O O . HIS B 1 634 ? 52.938 9.512 64.930 1.00 13.73 707 HIS B O 1
ATOM 10197 N N . THR B 1 635 ? 51.888 11.477 65.039 1.00 13.47 708 THR B N 1
ATOM 10198 C CA . THR B 1 635 ? 52.960 12.131 65.784 1.00 15.07 708 THR B CA 1
ATOM 10199 C C . THR B 1 635 ? 53.471 11.341 66.994 1.00 14.78 708 THR B C 1
ATOM 10200 O O . THR B 1 635 ? 54.699 11.249 67.220 1.00 16.04 708 THR B O 1
ATOM 10204 N N . TYR B 1 636 ? 52.543 10.733 67.745 1.00 14.46 709 TYR B N 1
ATOM 10205 C CA . TYR B 1 636 ? 52.908 9.832 68.825 1.00 14.64 709 TYR B CA 1
ATOM 10206 C C . TYR B 1 636 ? 52.422 8.463 68.411 1.00 14.51 709 TYR B C 1
ATOM 10207 O O . TYR B 1 636 ? 51.300 8.082 68.755 1.00 15.15 709 TYR B O 1
ATOM 10216 N N . PRO B 1 637 ? 53.217 7.737 67.623 1.00 14.07 710 PRO B N 1
ATOM 10217 C CA . PRO B 1 637 ? 52.683 6.492 67.037 1.00 14.48 710 PRO B CA 1
ATOM 10218 C C . PRO B 1 637 ? 52.223 5.454 68.043 1.00 14.83 710 PRO B C 1
ATOM 10219 O O . PRO B 1 637 ? 52.865 5.272 69.090 1.00 16.04 710 PRO B O 1
ATOM 10223 N N . ASN B 1 638 ? 51.098 4.814 67.733 1.00 13.96 711 ASN B N 1
ATOM 10224 C CA . ASN B 1 638 ? 50.692 3.580 68.425 1.00 15.13 711 ASN B CA 1
ATOM 10225 C C . ASN B 1 638 ? 50.307 3.752 69.898 1.00 15.19 711 ASN B C 1
ATOM 10226 O O . ASN B 1 638 ? 50.283 2.781 70.663 1.00 16.10 711 ASN B O 1
ATOM 10231 N N . ARG B 1 639 ? 50.013 4.984 70.284 1.00 14.77 712 ARG B N 1
ATOM 10232 C CA . ARG B 1 639 ? 49.415 5.281 71.589 1.00 15.01 712 ARG B CA 1
ATOM 10233 C C . ARG B 1 639 ? 47.940 4.847 71.613 1.00 12.95 712 ARG B C 1
ATOM 10234 O O . ARG B 1 639 ? 47.299 4.813 70.578 1.00 12.89 712 ARG B O 1
ATOM 10242 N N . ALA B 1 640 ? 47.394 4.526 72.783 1.00 11.28 713 ALA B N 1
ATOM 10243 C CA . ALA B 1 640 ? 45.935 4.361 72.890 1.00 11.17 713 ALA B CA 1
ATOM 10244 C C . ALA B 1 640 ? 45.476 5.197 74.078 1.00 12.10 713 ALA B C 1
ATOM 10245 O O . ALA B 1 640 ? 46.168 5.235 75.112 1.00 13.90 713 ALA B O 1
ATOM 10247 N N . ILE B 1 641 ? 44.352 5.888 73.944 1.00 11.55 714 ILE B N 1
ATOM 10248 C CA . ILE B 1 641 ? 43.833 6.702 75.046 1.00 12.25 714 ILE B CA 1
ATOM 10249 C C . ILE B 1 641 ? 42.337 6.511 75.207 1.00 11.92 714 ILE B C 1
ATOM 10250 O O . ILE B 1 641 ? 41.563 6.673 74.251 1.00 11.41 714 ILE B O 1
ATOM 10255 N N . LEU B 1 642 ? 41.947 6.155 76.429 1.00 11.79 715 LEU B N 1
ATOM 10256 C CA . LEU B 1 642 ? 40.536 5.994 76.781 1.00 11.71 715 LEU B CA 1
ATOM 10257 C C . LEU B 1 642 ? 40.047 7.244 77.501 1.00 12.05 715 LEU B C 1
ATOM 10258 O O . LEU B 1 642 ? 40.655 7.667 78.485 1.00 12.96 715 LEU B O 1
ATOM 10263 N N . TYR B 1 643 ? 38.945 7.806 77.020 1.00 11.57 716 TYR B N 1
ATOM 10264 C CA . TYR B 1 643 ? 38.328 8.981 77.652 1.00 12.04 716 TYR B CA 1
ATOM 10265 C C . TYR B 1 643 ? 36.967 8.580 78.200 1.00 12.33 716 TYR B C 1
ATOM 10266 O O . TYR B 1 643 ? 36.084 8.136 77.450 1.00 13.39 716 TYR B O 1
ATOM 10275 N N . ALA B 1 644 ? 36.784 8.753 79.494 1.00 12.07 717 ALA B N 1
ATOM 10276 C CA . ALA B 1 644 ? 35.495 8.352 80.096 1.00 12.11 717 ALA B CA 1
ATOM 10277 C C . ALA B 1 644 ? 35.139 9.229 81.270 1.00 12.96 717 ALA B C 1
ATOM 10278 O O . ALA B 1 644 ? 35.402 8.885 82.426 1.00 13.40 717 ALA B O 1
ATOM 10280 N N . PRO B 1 645 ? 34.523 10.368 80.977 1.00 14.53 718 PRO B N 1
ATOM 10281 C CA . PRO B 1 645 ? 34.261 11.328 82.057 1.00 15.46 718 PRO B CA 1
ATOM 10282 C C . PRO B 1 645 ? 33.399 10.736 83.155 1.00 15.11 718 PRO B C 1
ATOM 10283 O O . PRO B 1 645 ? 33.492 11.199 84.293 1.00 16.80 718 PRO B O 1
ATOM 10287 N N . GLY B 1 646 ? 32.583 9.748 82.819 1.00 13.54 719 GLY B N 1
ATOM 10288 C CA . GLY B 1 646 ? 31.719 9.092 83.815 1.00 14.88 719 GLY B CA 1
ATOM 10289 C C . GLY B 1 646 ? 32.402 7.979 84.589 1.00 15.44 719 GLY B C 1
ATOM 10290 O O . GLY B 1 646 ? 31.784 7.292 85.412 1.00 16.31 719 GLY B O 1
ATOM 10291 N N . GLY B 1 647 ? 33.678 7.773 84.296 1.00 14.26 720 GLY B N 1
ATOM 10292 C CA . GLY B 1 647 ? 34.454 6.696 84.912 1.00 13.27 720 GLY B CA 1
ATOM 10293 C C . GLY B 1 647 ? 34.711 5.560 83.953 1.00 13.01 720 GLY B C 1
ATOM 10294 O O . GLY B 1 647 ? 33.826 5.206 83.155 1.00 13.24 720 GLY B O 1
ATOM 10295 N N . ALA B 1 648 ? 35.917 4.999 84.022 1.00 12.38 721 ALA B N 1
ATOM 10296 C CA . ALA B 1 648 ? 36.250 3.821 83.224 1.00 12.54 721 ALA B CA 1
ATOM 10297 C C . ALA B 1 648 ? 36.237 2.593 84.116 1.00 13.08 721 ALA B C 1
ATOM 10298 O O . ALA B 1 648 ? 36.886 2.574 85.164 1.00 14.30 721 ALA B O 1
ATOM 10300 N N . TYR B 1 649 ? 35.513 1.568 83.697 1.00 12.24 722 TYR B N 1
ATOM 10301 C CA . TYR B 1 649 ? 35.346 0.397 84.547 1.00 13.44 722 TYR B CA 1
ATOM 10302 C C . TYR B 1 649 ? 35.721 -0.883 83.815 1.00 13.78 722 TYR B C 1
ATOM 10303 O O . TYR B 1 649 ? 35.474 -1.010 82.605 1.00 14.51 722 TYR B O 1
ATOM 10312 N N . THR B 1 650 ? 36.305 -1.832 84.549 1.00 12.88 723 THR B N 1
ATOM 10313 C CA . THR B 1 650 ? 36.462 -3.195 84.047 1.00 13.19 723 THR B CA 1
ATOM 10314 C C . THR B 1 650 ? 35.651 -4.166 84.913 1.00 13.51 723 THR B C 1
ATOM 10315 O O . THR B 1 650 ? 35.734 -4.152 86.149 1.00 13.87 723 THR B O 1
ATOM 10319 N N . GLN B 1 651 ? 34.844 -4.992 84.260 1.00 12.54 724 GLN B N 1
ATOM 10320 C CA . GLN B 1 651 ? 34.085 -6.013 84.991 1.00 13.59 724 GLN B CA 1
ATOM 10321 C C . GLN B 1 651 ? 34.965 -7.157 85.469 1.00 14.27 724 GLN B C 1
ATOM 10322 O O . GLN B 1 651 ? 34.593 -7.893 86.376 1.00 16.42 724 GLN B O 1
ATOM 10328 N N . ASN B 1 652 ? 36.106 -7.335 84.820 1.00 12.71 725 ASN B N 1
ATOM 10329 C CA . ASN B 1 652 ? 36.950 -8.499 85.069 1.00 12.91 725 ASN B CA 1
ATOM 10330 C C . ASN B 1 652 ? 38.388 -8.172 85.420 1.00 13.01 725 ASN B C 1
ATOM 10331 O O . ASN B 1 652 ? 38.857 -7.027 85.216 1.00 13.77 725 ASN B O 1
ATOM 10336 N N . ASN B 1 653 ? 39.077 -9.183 85.945 1.00 12.84 726 ASN B N 1
ATOM 10337 C CA . ASN B 1 653 ? 40.491 -9.056 86.290 1.00 12.24 726 ASN B CA 1
ATOM 10338 C C . ASN B 1 653 ? 41.250 -8.332 85.189 1.00 13.06 726 ASN B C 1
ATOM 10339 O O . ASN B 1 653 ? 41.088 -8.637 84.003 1.00 13.34 726 ASN B O 1
ATOM 10344 N N . PHE B 1 654 ? 42.084 -7.383 85.598 1.00 12.59 727 PHE B N 1
ATOM 10345 C CA . PHE B 1 654 ? 42.790 -6.526 84.650 1.00 12.91 727 PHE B CA 1
ATOM 10346 C C . PHE B 1 654 ? 44.285 -6.681 84.921 1.00 13.19 727 PHE B C 1
ATOM 10347 O O . PHE B 1 654 ? 44.765 -6.399 86.045 1.00 13.15 727 PHE B O 1
ATOM 10355 N N . MET B 1 655 ? 45.009 -7.128 83.896 1.00 12.69 728 MET B N 1
ATOM 10356 C CA . MET B 1 655 ? 46.362 -7.659 84.068 1.00 13.79 728 MET B CA 1
ATOM 10357 C C . MET B 1 655 ? 47.278 -7.222 82.924 1.00 13.10 728 MET B C 1
ATOM 10358 O O . MET B 1 655 ? 46.814 -6.950 81.815 1.00 12.59 728 MET B O 1
ATOM 10363 N N . PRO B 1 656 ? 48.587 -7.193 83.191 1.00 12.85 729 PRO B N 1
ATOM 10364 C CA . PRO B 1 656 ? 49.552 -7.109 82.088 1.00 13.09 729 PRO B CA 1
ATOM 10365 C C . PRO B 1 656 ? 49.589 -8.446 81.347 1.00 14.16 729 PRO B C 1
ATOM 10366 O O . PRO B 1 656 ? 49.414 -9.506 81.948 1.00 14.82 729 PRO B O 1
ATOM 10370 N N . TYR B 1 657 ? 49.831 -8.418 80.040 1.00 14.74 730 TYR B N 1
ATOM 10371 C CA . TYR B 1 657 ? 49.858 -9.662 79.264 1.00 16.02 730 TYR B CA 1
ATOM 10372 C C . TYR B 1 657 ? 51.043 -10.547 79.681 1.00 15.43 730 TYR B C 1
ATOM 10373 O O . TYR B 1 657 ? 50.895 -11.752 79.836 1.00 17.94 730 TYR B O 1
ATOM 10382 N N . LEU B 1 658 ? 52.215 -9.941 79.827 1.00 14.78 731 LEU B N 1
ATOM 10383 C CA . LEU B 1 658 ? 53.424 -10.652 80.259 1.00 15.09 731 LEU B CA 1
ATOM 10384 C C . LEU B 1 658 ? 53.728 -10.334 81.712 1.00 16.42 731 LEU B C 1
ATOM 10385 O O . LEU B 1 658 ? 53.439 -9.246 82.192 1.00 18.59 731 LEU B O 1
ATOM 10390 N N . ASP B 1 659 ? 54.286 -11.303 82.416 1.00 16.91 732 ASP B N 1
ATOM 10391 C CA . ASP B 1 659 ? 54.566 -11.204 83.846 1.00 18.20 732 ASP B CA 1
ATOM 10392 C C . ASP B 1 659 ? 55.850 -10.416 84.121 1.00 18.15 732 ASP B C 1
ATOM 10393 O O . ASP B 1 659 ? 56.888 -10.626 83.466 1.00 19.23 732 ASP B O 1
ATOM 10398 N N . GLY B 1 660 ? 55.771 -9.498 85.084 1.00 18.73 733 GLY B N 1
ATOM 10399 C CA . GLY B 1 660 ? 56.936 -8.806 85.604 1.00 19.31 733 GLY B CA 1
ATOM 10400 C C . GLY B 1 660 ? 57.620 -7.824 84.670 1.00 20.54 733 GLY B C 1
ATOM 10401 O O . GLY B 1 660 ? 58.805 -7.513 84.883 1.00 23.89 733 GLY B O 1
ATOM 10402 N N . GLN B 1 661 ? 56.909 -7.326 83.653 1.00 18.41 734 GLN B N 1
ATOM 10403 C CA . GLN B 1 661 ? 57.536 -6.467 82.649 1.00 18.84 734 GLN B CA 1
ATOM 10404 C C . GLN B 1 661 ? 56.864 -5.117 82.425 1.00 17.08 734 GLN B C 1
ATOM 10405 O O . GLN B 1 661 ? 57.501 -4.208 81.900 1.00 17.99 734 GLN B O 1
ATOM 10411 N N . VAL B 1 662 ? 55.589 -4.997 82.771 1.00 15.25 735 VAL B N 1
ATOM 10412 C CA . VAL B 1 662 ? 54.763 -3.874 82.343 1.00 13.87 735 VAL B CA 1
ATOM 10413 C C . VAL B 1 662 ? 54.446 -3.000 83.550 1.00 14.20 735 VAL B C 1
ATOM 10414 O O . VAL B 1 662 ? 53.975 -3.484 84.577 1.00 14.80 735 VAL B O 1
ATOM 10418 N N . SER B 1 663 ? 54.656 -1.703 83.425 1.00 14.87 736 SER B N 1
ATOM 10419 C CA . SER B 1 663 ? 54.426 -0.855 84.585 1.00 16.39 736 SER B CA 1
ATOM 10420 C C . SER B 1 663 ? 52.978 -0.374 84.663 1.00 14.77 736 SER B C 1
ATOM 10421 O O . SER B 1 663 ? 52.298 -0.215 83.649 1.00 14.76 736 SER B O 1
ATOM 10424 N N . LEU B 1 664 ? 52.535 -0.144 85.884 1.00 14.36 737 LEU B N 1
ATOM 10425 C CA . LEU B 1 664 ? 51.180 0.332 86.159 1.00 13.99 737 LEU B CA 1
ATOM 10426 C C . LEU B 1 664 ? 51.365 1.753 86.683 1.00 14.37 737 LEU B C 1
ATOM 10427 O O . LEU B 1 664 ? 51.875 1.941 87.798 1.00 16.00 737 LEU B O 1
ATOM 10432 N N . GLY B 1 665 ? 50.950 2.748 85.897 1.00 13.48 738 GLY B N 1
ATOM 10433 C CA . GLY B 1 665 ? 51.419 4.120 86.130 1.00 13.71 738 GLY B CA 1
ATOM 10434 C C . GLY B 1 665 ? 52.853 4.251 85.621 1.00 14.26 738 GLY B C 1
ATOM 10435 O O . GLY B 1 665 ? 53.465 3.280 85.107 1.00 14.87 738 GLY B O 1
ATOM 10436 N N . GLY B 1 666 ? 53.405 5.455 85.735 1.00 14.29 739 GLY B N 1
ATOM 10437 C CA . GLY B 1 666 ? 54.813 5.661 85.441 1.00 15.15 739 GLY B CA 1
ATOM 10438 C C . GLY B 1 666 ? 55.347 6.864 86.200 1.00 16.28 739 GLY B C 1
ATOM 10439 O O . GLY B 1 666 ? 54.603 7.555 86.895 1.00 15.58 739 GLY B O 1
ATOM 10440 N N . ALA B 1 667 ? 56.635 7.143 86.026 1.00 17.36 740 ALA B N 1
ATOM 10441 C CA . ALA B 1 667 ? 57.306 8.164 86.815 1.00 18.06 740 ALA B CA 1
ATOM 10442 C C . ALA B 1 667 ? 56.688 9.546 86.639 1.00 18.29 740 ALA B C 1
ATOM 10443 O O . ALA B 1 667 ? 56.694 10.344 87.582 1.00 20.08 740 ALA B O 1
ATOM 10445 N N . SER B 1 668 ? 56.148 9.826 85.451 1.00 17.19 741 SER B N 1
ATOM 10446 C CA . SER B 1 668 ? 55.506 11.120 85.185 1.00 18.00 741 SER B CA 1
ATOM 10447 C C . SER B 1 668 ? 54.005 10.983 85.029 1.00 17.24 741 SER B C 1
ATOM 10448 O O . SER B 1 668 ? 53.339 11.914 84.581 1.00 16.95 741 SER B O 1
ATOM 10451 N N . ASN B 1 669 ? 53.483 9.821 85.409 1.00 15.34 742 ASN B N 1
ATOM 10452 C CA . ASN B 1 669 ? 52.060 9.504 85.255 1.00 15.55 742 ASN B CA 1
ATOM 10453 C C . ASN B 1 669 ? 51.644 8.646 86.433 1.00 15.16 742 ASN B C 1
ATOM 10454 O O . ASN B 1 669 ? 51.299 7.476 86.280 1.00 14.59 742 ASN B O 1
ATOM 10459 N N . ARG B 1 670 ? 51.673 9.234 87.622 1.00 15.52 743 ARG B N 1
ATOM 10460 C CA . ARG B 1 670 ? 51.341 8.480 88.834 1.00 15.48 743 ARG B CA 1
ATOM 10461 C C . ARG B 1 670 ? 49.848 8.560 89.058 1.00 15.17 743 ARG B C 1
ATOM 10462 O O . ARG B 1 670 ? 49.261 9.645 88.937 1.00 15.54 743 ARG B O 1
ATOM 10470 N N . TRP B 1 671 ? 49.242 7.427 89.403 1.00 14.69 744 TRP B N 1
ATOM 10471 C CA . TRP B 1 671 ? 47.857 7.449 89.880 1.00 15.15 744 TRP B CA 1
ATOM 10472 C C . TRP B 1 671 ? 47.823 8.294 91.142 1.00 15.35 744 TRP B C 1
ATOM 10473 O O . TRP B 1 671 ? 48.802 8.338 91.888 1.00 16.57 744 TRP B O 1
ATOM 10484 N N . SER B 1 672 ? 46.718 8.981 91.389 1.00 15.55 745 SER B N 1
ATOM 10485 C CA . SER B 1 672 ? 46.634 9.760 92.630 1.00 17.14 745 SER B CA 1
ATOM 10486 C C . SER B 1 672 ? 46.717 8.848 93.863 1.00 17.39 745 SER B C 1
ATOM 10487 O O . SER B 1 672 ? 47.394 9.162 94.843 1.00 19.14 745 SER B O 1
ATOM 10490 N N . GLU B 1 673 ? 46.022 7.717 93.796 1.00 17.08 746 GLU B N 1
ATOM 10491 C CA . GLU B 1 673 ? 45.887 6.829 94.921 1.00 18.46 746 GLU B CA 1
ATOM 10492 C C . GLU B 1 673 ? 45.342 5.529 94.370 1.00 16.95 746 GLU B C 1
ATOM 10493 O O . GLU B 1 673 ? 44.603 5.524 93.379 1.00 17.41 746 GLU B O 1
ATOM 10499 N N . VAL B 1 674 ? 45.736 4.433 95.001 1.00 16.13 747 VAL B N 1
ATOM 10500 C CA . VAL B 1 674 ? 45.277 3.077 94.654 1.00 15.99 747 VAL B CA 1
ATOM 10501 C C . VAL B 1 674 ? 44.336 2.569 95.744 1.00 16.17 747 VAL B C 1
ATOM 10502 O O . VAL B 1 674 ? 44.657 2.634 96.916 1.00 17.57 747 VAL B O 1
ATOM 10506 N N . TYR B 1 675 ? 43.180 2.057 95.344 1.00 15.93 748 TYR B N 1
ATOM 10507 C CA . TYR B 1 675 ? 42.203 1.506 96.288 1.00 16.29 748 TYR B CA 1
ATOM 10508 C C . TYR B 1 675 ? 42.061 -0.011 96.118 1.00 16.82 748 TYR B C 1
ATOM 10509 O O . TYR B 1 675 ? 41.780 -0.480 95.012 1.00 17.69 748 TYR B O 1
ATOM 10518 N N . ALA B 1 676 ? 42.242 -0.775 97.202 1.00 16.28 749 ALA B N 1
ATOM 10519 C CA . ALA B 1 676 ? 42.180 -2.233 97.122 1.00 16.25 749 ALA B CA 1
ATOM 10520 C C . ALA B 1 676 ? 41.714 -2.800 98.453 1.00 17.34 749 ALA B C 1
ATOM 10521 O O . ALA B 1 676 ? 41.900 -2.168 99.499 1.00 19.30 749 ALA B O 1
ATOM 10523 N N . SER B 1 677 ? 41.119 -3.990 98.435 1.00 17.64 750 SER B N 1
ATOM 10524 C CA . SER B 1 677 ? 40.554 -4.528 99.684 1.00 20.73 750 SER B CA 1
ATOM 10525 C C . SER B 1 677 ? 41.657 -4.870 100.678 1.00 23.09 750 SER B C 1
ATOM 10526 O O . SER B 1 677 ? 41.438 -4.789 101.892 1.00 25.69 750 SER B O 1
ATOM 10529 N N . THR B 1 678 ? 42.825 -5.276 100.163 1.00 22.91 751 THR B N 1
ATOM 10530 C CA . THR B 1 678 ? 44.006 -5.466 101.009 1.00 24.12 751 THR B CA 1
ATOM 10531 C C . THR B 1 678 ? 45.057 -4.448 100.609 1.00 23.70 751 THR B C 1
ATOM 10532 O O . THR B 1 678 ? 45.248 -4.186 99.421 1.00 22.90 751 THR B O 1
ATOM 10536 N N . GLY B 1 679 ? 45.716 -3.868 101.607 1.00 25.14 752 GLY B N 1
ATOM 10537 C CA . GLY B 1 679 ? 46.729 -2.847 101.374 1.00 26.14 752 GLY B CA 1
ATOM 10538 C C . GLY B 1 679 ? 48.127 -3.392 101.127 1.00 25.45 752 GLY B C 1
ATOM 10539 O O . GLY B 1 679 ? 49.064 -2.620 100.955 1.00 26.44 752 GLY B O 1
ATOM 10540 N N . THR B 1 680 ? 48.282 -4.714 101.103 1.00 23.43 753 THR B N 1
ATOM 10541 C CA . THR B 1 680 ? 49.574 -5.299 100.810 1.00 24.17 753 THR B CA 1
ATOM 10542 C C . THR B 1 680 ? 49.610 -5.813 99.378 1.00 21.88 753 THR B C 1
ATOM 10543 O O . THR B 1 680 ? 48.748 -6.596 98.968 1.00 21.42 753 THR B O 1
ATOM 10547 N N . ILE B 1 681 ? 50.604 -5.368 98.611 1.00 20.89 754 ILE B N 1
ATOM 10548 C CA . ILE B 1 681 ? 50.758 -5.863 97.246 1.00 21.81 754 ILE B CA 1
ATOM 10549 C C . ILE B 1 681 ? 51.229 -7.304 97.309 1.00 22.08 754 ILE B C 1
ATOM 10550 O O . ILE B 1 681 ? 52.082 -7.633 98.131 1.00 23.37 754 ILE B O 1
ATOM 10555 N N . ASN B 1 682 ? 50.649 -8.163 96.468 1.00 20.49 755 ASN B N 1
ATOM 10556 C CA . ASN B 1 682 ? 51.035 -9.567 96.383 1.00 20.61 755 ASN B CA 1
ATOM 10557 C C . ASN B 1 682 ? 52.149 -9.691 95.344 1.00 20.65 755 ASN B C 1
ATOM 10558 O O . ASN B 1 682 ? 51.952 -9.321 94.177 1.00 20.46 755 ASN B O 1
ATOM 10563 N N . THR B 1 683 ? 53.320 -10.197 95.754 1.00 20.46 756 THR B N 1
ATOM 10564 C CA . THR B 1 683 ? 54.478 -10.197 94.872 1.00 22.90 756 THR B CA 1
ATOM 10565 C C . THR B 1 683 ? 54.627 -11.534 94.140 1.00 25.09 756 THR B C 1
ATOM 10566 O O . THR B 1 683 ? 53.724 -12.391 94.213 1.00 27.38 756 THR B O 1
ATOM 10571 N N . ASP C 1 29 ? 0.585 8.052 1.209 1.00 33.53 102 ASP C N 1
ATOM 10572 C CA . ASP C 1 29 ? 1.869 7.752 0.594 1.00 29.22 102 ASP C CA 1
ATOM 10573 C C . ASP C 1 29 ? 2.255 8.873 -0.386 1.00 27.54 102 ASP C C 1
ATOM 10574 O O . ASP C 1 29 ? 1.737 8.991 -1.529 1.00 25.96 102 ASP C O 1
ATOM 10579 N N . GLY C 1 30 ? 3.189 9.702 0.054 1.00 27.84 103 GLY C N 1
ATOM 10580 C CA . GLY C 1 30 ? 3.663 10.772 -0.799 1.00 28.01 103 GLY C CA 1
ATOM 10581 C C . GLY C 1 30 ? 4.672 10.330 -1.846 1.00 31.96 103 GLY C C 1
ATOM 10582 O O . GLY C 1 30 ? 5.160 11.164 -2.598 1.00 32.48 103 GLY C O 1
ATOM 10583 N N A ARG C 1 31 ? 4.994 9.036 -1.890 0.48 32.11 104 ARG C N 1
ATOM 10584 N N B ARG C 1 31 ? 4.973 9.032 -1.893 0.52 34.09 104 ARG C N 1
ATOM 10585 C CA A ARG C 1 31 ? 5.941 8.490 -2.877 0.48 29.58 104 ARG C CA 1
ATOM 10586 C CA B ARG C 1 31 ? 5.917 8.476 -2.870 0.52 34.38 104 ARG C CA 1
ATOM 10587 C C A ARG C 1 31 ? 7.308 9.184 -2.852 0.48 31.37 104 ARG C C 1
ATOM 10588 C C B ARG C 1 31 ? 7.267 9.222 -2.861 0.52 41.55 104 ARG C C 1
ATOM 10589 O O A ARG C 1 31 ? 8.023 9.250 -3.862 0.48 30.84 104 ARG C O 1
ATOM 10590 O O B ARG C 1 31 ? 7.920 9.382 -3.899 0.52 53.30 104 ARG C O 1
ATOM 10605 N N . ASN C 1 32 ? 7.675 9.658 -1.666 1.00 34.63 105 ASN C N 1
ATOM 10606 C CA . ASN C 1 32 ? 8.900 10.432 -1.473 1.00 34.41 105 ASN C CA 1
ATOM 10607 C C . ASN C 1 32 ? 8.905 11.694 -2.308 1.00 31.97 105 ASN C C 1
ATOM 10608 O O . ASN C 1 32 ? 9.965 12.207 -2.744 1.00 37.92 105 ASN C O 1
ATOM 10613 N N . LEU C 1 33 ? 7.698 12.226 -2.474 1.00 24.66 106 LEU C N 1
ATOM 10614 C CA A LEU C 1 33 ? 7.488 13.485 -3.174 0.37 22.49 106 LEU C CA 1
ATOM 10615 C CA B LEU C 1 33 ? 7.553 13.496 -3.163 0.63 22.78 106 LEU C CA 1
ATOM 10616 C C . LEU C 1 33 ? 7.257 14.609 -2.175 1.00 21.25 106 LEU C C 1
ATOM 10617 O O . LEU C 1 33 ? 6.858 14.368 -1.008 1.00 19.93 106 LEU C O 1
ATOM 10626 N N . THR C 1 34 ? 7.465 15.823 -2.643 1.00 22.58 107 THR C N 1
ATOM 10627 C CA . THR C 1 34 ? 7.386 16.985 -1.793 1.00 26.27 107 THR C CA 1
ATOM 10628 C C . THR C 1 34 ? 6.378 17.915 -2.414 1.00 27.41 107 THR C C 1
ATOM 10629 O O . THR C 1 34 ? 6.316 18.038 -3.642 1.00 32.61 107 THR C O 1
ATOM 10633 N N . PHE C 1 35 ? 5.623 18.609 -1.574 1.00 22.21 108 PHE C N 1
ATOM 10634 C CA A PHE C 1 35 ? 4.445 19.476 -1.870 0.57 21.50 108 PHE C CA 1
ATOM 10635 C CA B PHE C 1 35 ? 4.993 19.726 -2.223 0.43 19.02 108 PHE C CA 1
ATOM 10636 C C . PHE C 1 35 ? 4.697 20.804 -1.247 1.00 18.12 108 PHE C C 1
ATOM 10637 O O . PHE C 1 35 ? 5.080 20.755 -0.110 1.00 16.81 108 PHE C O 1
ATOM 10652 N N . LYS C 1 36 ? 4.188 21.884 -1.818 1.00 16.83 109 LYS C N 1
ATOM 10653 C CA A LYS C 1 36 ? 4.203 23.190 -1.185 0.45 15.75 109 LYS C CA 1
ATOM 10654 C CA B LYS C 1 36 ? 4.190 23.135 -1.090 0.55 16.07 109 LYS C CA 1
ATOM 10655 C C . LYS C 1 36 ? 2.817 23.480 -0.589 1.00 14.83 109 LYS C C 1
ATOM 10656 O O . LYS C 1 36 ? 1.829 23.451 -1.317 1.00 15.48 109 LYS C O 1
ATOM 10667 N N . VAL C 1 37 ? 2.756 23.754 0.705 1.00 13.58 110 VAL C N 1
ATOM 10668 C CA . VAL C 1 37 ? 1.483 23.939 1.372 1.00 13.63 110 VAL C CA 1
ATOM 10669 C C . VAL C 1 37 ? 1.360 25.320 1.989 1.00 14.75 110 VAL C C 1
ATOM 10670 O O . VAL C 1 37 ? 2.362 25.970 2.317 1.00 15.85 110 VAL C O 1
ATOM 10674 N N . THR C 1 38 ? 0.120 25.762 2.158 1.00 15.04 111 THR C N 1
ATOM 10675 C CA . THR C 1 38 ? -0.159 27.069 2.781 1.00 17.17 111 THR C CA 1
ATOM 10676 C C . THR C 1 38 ? -0.160 26.956 4.298 1.00 17.80 111 THR C C 1
ATOM 10677 O O . THR C 1 38 ? 0.034 27.934 5.001 1.00 18.62 111 THR C O 1
ATOM 10681 N N . THR C 1 39 ? -0.392 25.748 4.791 1.00 18.55 112 THR C N 1
ATOM 10682 C CA . THR C 1 39 ? -0.373 25.480 6.212 1.00 22.52 112 THR C CA 1
ATOM 10683 C C . THR C 1 39 ? 0.001 24.015 6.366 1.00 19.65 112 THR C C 1
ATOM 10684 O O . THR C 1 39 ? -0.264 23.217 5.474 1.00 19.80 112 THR C O 1
ATOM 10688 N N . LEU C 1 40 ? 0.619 23.657 7.481 1.00 17.68 113 LEU C N 1
ATOM 10689 C CA . LEU C 1 40 ? 0.986 22.247 7.690 1.00 16.99 113 LEU C CA 1
ATOM 10690 C C . LEU C 1 40 ? -0.229 21.349 7.855 1.00 16.06 113 LEU C C 1
ATOM 10691 O O . LEU C 1 40 ? -1.154 21.668 8.621 1.00 15.96 113 LEU C O 1
ATOM 10696 N N . PRO C 1 41 ? -0.239 20.214 7.144 1.00 15.82 114 PRO C N 1
ATOM 10697 C CA . PRO C 1 41 ? -1.367 19.287 7.278 1.00 15.72 114 PRO C CA 1
ATOM 10698 C C . PRO C 1 41 ? -1.149 18.381 8.502 1.00 15.57 114 PRO C C 1
ATOM 10699 O O . PRO C 1 41 ? -0.195 18.589 9.278 1.00 15.19 114 PRO C O 1
ATOM 10703 N N . ASP C 1 42 ? -2.020 17.389 8.666 1.00 15.75 115 ASP C N 1
ATOM 10704 C CA . ASP C 1 42 ? -1.851 16.416 9.738 1.00 15.33 115 ASP C CA 1
ATOM 10705 C C . ASP C 1 42 ? -0.726 15.438 9.342 1.00 15.68 115 ASP C C 1
ATOM 10706 O O . ASP C 1 42 ? -0.989 14.372 8.790 1.00 16.45 115 ASP C O 1
ATOM 10711 N N . ILE C 1 43 ? 0.519 15.796 9.644 1.00 14.83 116 ILE C N 1
ATOM 10712 C CA . ILE C 1 43 ? 1.693 15.104 9.097 1.00 14.73 116 ILE C CA 1
ATOM 10713 C C . ILE C 1 43 ? 1.698 13.616 9.500 1.00 15.87 116 ILE C C 1
ATOM 10714 O O . ILE C 1 43 ? 2.116 12.726 8.717 1.00 16.26 116 ILE C O 1
ATOM 10719 N N A SER C 1 44 ? 1.162 13.307 10.673 0.65 17.36 117 SER C N 1
ATOM 10720 N N B SER C 1 44 ? 1.229 13.370 10.721 0.35 15.64 117 SER C N 1
ATOM 10721 C CA A SER C 1 44 ? 1.091 11.903 11.088 0.65 20.88 117 SER C CA 1
ATOM 10722 C CA B SER C 1 44 ? 1.197 12.037 11.314 0.35 16.73 117 SER C CA 1
ATOM 10723 C C A SER C 1 44 ? 0.142 11.009 10.251 0.65 20.94 117 SER C C 1
ATOM 10724 C C B SER C 1 44 ? 0.514 11.003 10.433 0.35 18.00 117 SER C C 1
ATOM 10725 O O A SER C 1 44 ? 0.126 9.784 10.443 0.65 22.01 117 SER C O 1
ATOM 10726 O O B SER C 1 44 ? 0.864 9.819 10.463 0.35 19.48 117 SER C O 1
ATOM 10731 N N A LYS C 1 45 ? -0.631 11.611 9.341 0.65 21.35 118 LYS C N 1
ATOM 10732 N N B LYS C 1 45 ? -0.450 11.458 9.644 0.35 17.38 118 LYS C N 1
ATOM 10733 C CA A LYS C 1 45 ? -1.522 10.869 8.423 0.65 23.30 118 LYS C CA 1
ATOM 10734 C CA B LYS C 1 45 ? -1.241 10.556 8.824 0.35 17.17 118 LYS C CA 1
ATOM 10735 C C A LYS C 1 45 ? -0.838 10.583 7.083 0.65 22.96 118 LYS C C 1
ATOM 10736 C C B LYS C 1 45 ? -0.519 9.995 7.601 0.35 15.44 118 LYS C C 1
ATOM 10737 O O A LYS C 1 45 ? -1.480 10.237 6.082 0.65 25.51 118 LYS C O 1
ATOM 10738 O O B LYS C 1 45 ? -0.881 8.903 7.142 0.35 11.97 118 LYS C O 1
ATOM 10749 N N . PHE C 1 46 ? 0.477 10.721 7.070 1.00 17.72 119 PHE C N 1
ATOM 10750 C CA A PHE C 1 46 ? 1.253 10.566 5.829 0.44 16.54 119 PHE C CA 1
ATOM 10751 C CA B PHE C 1 46 ? 1.068 10.323 5.815 0.56 16.63 119 PHE C CA 1
ATOM 10752 C C . PHE C 1 46 ? 2.412 9.656 5.979 1.00 17.27 119 PHE C C 1
ATOM 10753 O O . PHE C 1 46 ? 3.028 9.673 7.038 1.00 18.72 119 PHE C O 1
ATOM 10768 N N . LYS C 1 47 ? 2.796 8.984 4.904 1.00 17.74 120 LYS C N 1
ATOM 10769 C CA . LYS C 1 47 ? 4.106 8.376 4.878 1.00 20.46 120 LYS C CA 1
ATOM 10770 C C . LYS C 1 47 ? 4.751 8.815 3.571 1.00 18.50 120 LYS C C 1
ATOM 10771 O O . LYS C 1 47 ? 4.043 9.125 2.583 1.00 17.42 120 LYS C O 1
ATOM 10777 N N . ASN C 1 48 ? 6.082 8.878 3.590 1.00 17.65 121 ASN C N 1
ATOM 10778 C CA . ASN C 1 48 ? 6.877 9.136 2.395 1.00 18.87 121 ASN C CA 1
ATOM 10779 C C . ASN C 1 48 ? 6.556 10.476 1.748 1.00 18.03 121 ASN C C 1
ATOM 10780 O O . ASN C 1 48 ? 6.611 10.597 0.538 1.00 17.80 121 ASN C O 1
ATOM 10785 N N . ALA C 1 49 ? 6.224 11.477 2.555 1.00 17.77 122 ALA C N 1
ATOM 10786 C CA . ALA C 1 49 ? 5.842 12.785 2.030 1.00 15.56 122 ALA C CA 1
ATOM 10787 C C . ALA C 1 49 ? 6.607 13.876 2.760 1.00 15.43 122 ALA C C 1
ATOM 10788 O O . ALA C 1 49 ? 7.024 13.709 3.921 1.00 15.54 122 ALA C O 1
ATOM 10790 N N . ALA C 1 50 ? 6.748 15.015 2.097 1.00 15.23 123 ALA C N 1
ATOM 10791 C CA . ALA C 1 50 ? 7.362 16.162 2.752 1.00 15.96 123 ALA C CA 1
ATOM 10792 C C . ALA C 1 50 ? 6.608 17.399 2.281 1.00 15.20 123 ALA C C 1
ATOM 10793 O O . ALA C 1 50 ? 6.068 17.419 1.150 1.00 15.75 123 ALA C O 1
ATOM 10795 N N . PHE C 1 51 ? 6.582 18.418 3.143 1.00 13.60 124 PHE C N 1
ATOM 10796 C CA . PHE C 1 51 ? 5.724 19.586 2.947 1.00 12.01 124 PHE C CA 1
ATOM 10797 C C . PHE C 1 51 ? 6.583 20.833 3.055 1.00 12.80 124 PHE C C 1
ATOM 10798 O O . PHE C 1 51 ? 7.201 21.072 4.089 1.00 14.25 124 PHE C O 1
ATOM 10806 N N . VAL C 1 52 ? 6.662 21.604 1.974 1.00 13.25 125 VAL C N 1
ATOM 10807 C CA . VAL C 1 52 ? 7.381 22.893 2.010 1.00 13.77 125 VAL C CA 1
ATOM 10808 C C . VAL C 1 52 ? 6.420 23.967 2.535 1.00 14.11 125 VAL C C 1
ATOM 10809 O O . VAL C 1 52 ? 5.323 24.136 2.008 1.00 14.96 125 VAL C O 1
ATOM 10813 N N . TYR C 1 53 ? 6.841 24.673 3.577 1.00 13.36 126 TYR C N 1
ATOM 10814 C CA . TYR C 1 53 ? 5.955 25.580 4.279 1.00 13.97 126 TYR C CA 1
ATOM 10815 C C . TYR C 1 53 ? 6.741 26.807 4.743 1.00 15.11 126 TYR C C 1
ATOM 10816 O O . TYR C 1 53 ? 7.894 26.664 5.207 1.00 15.07 126 TYR C O 1
ATOM 10825 N N . GLU C 1 54 ? 6.138 28.002 4.612 1.00 15.79 127 GLU C N 1
ATOM 10826 C CA . GLU C 1 54 ? 6.760 29.230 5.120 1.00 15.79 127 GLU C CA 1
ATOM 10827 C C . GLU C 1 54 ? 6.085 29.695 6.420 1.00 15.51 127 GLU C C 1
ATOM 10828 O O . GLU C 1 54 ? 5.155 30.527 6.414 1.00 16.60 127 GLU C O 1
ATOM 10834 N N . ARG C 1 55 ? 6.567 29.179 7.542 1.00 14.66 128 ARG C N 1
ATOM 10835 C CA . ARG C 1 55 ? 6.116 29.673 8.847 1.00 14.21 128 ARG C CA 1
ATOM 10836 C C . ARG C 1 55 ? 6.380 31.166 8.926 1.00 15.20 128 ARG C C 1
ATOM 10837 O O . ARG C 1 55 ? 5.515 31.956 9.386 1.00 17.50 128 ARG C O 1
ATOM 10845 N N . ILE C 1 56 ? 7.583 31.538 8.494 1.00 15.22 129 ILE C N 1
ATOM 10846 C CA . ILE C 1 56 ? 7.976 32.939 8.358 1.00 15.69 129 ILE C CA 1
ATOM 10847 C C . ILE C 1 56 ? 8.002 33.243 6.868 1.00 15.85 129 ILE C C 1
ATOM 10848 O O . ILE C 1 56 ? 8.633 32.495 6.078 1.00 15.95 129 ILE C O 1
ATOM 10853 N N . VAL C 1 57 ? 7.304 34.303 6.465 1.00 17.22 130 VAL C N 1
ATOM 10854 C CA . VAL C 1 57 ? 7.191 34.605 5.036 1.00 20.23 130 VAL C CA 1
ATOM 10855 C C . VAL C 1 57 ? 8.571 34.776 4.420 1.00 19.58 130 VAL C C 1
ATOM 10856 O O . VAL C 1 57 ? 9.429 35.466 4.987 1.00 19.65 130 VAL C O 1
ATOM 10860 N N . GLY C 1 58 ? 8.799 34.127 3.280 1.00 18.72 131 GLY C N 1
ATOM 10861 C CA . GLY C 1 58 ? 10.076 34.224 2.584 1.00 17.92 131 GLY C CA 1
ATOM 10862 C C . GLY C 1 58 ? 11.147 33.222 3.016 1.00 16.96 131 GLY C C 1
ATOM 10863 O O . GLY C 1 58 ? 12.272 33.224 2.463 1.00 19.53 131 GLY C O 1
ATOM 10864 N N . GLN C 1 59 ? 10.824 32.373 3.993 1.00 15.74 132 GLN C N 1
ATOM 10865 C CA . GLN C 1 59 ? 11.801 31.433 4.534 1.00 14.74 132 GLN C CA 1
ATOM 10866 C C . GLN C 1 59 ? 11.222 30.028 4.552 1.00 14.77 132 GLN C C 1
ATOM 10867 O O . GLN C 1 59 ? 10.859 29.478 5.621 1.00 16.87 132 GLN C O 1
ATOM 10873 N N . PRO C 1 60 ? 11.086 29.443 3.360 1.00 15.67 133 PRO C N 1
ATOM 10874 C CA . PRO C 1 60 ? 10.536 28.074 3.295 1.00 16.42 133 PRO C CA 1
ATOM 10875 C C . PRO C 1 60 ? 11.438 27.035 3.966 1.00 16.43 133 PRO C C 1
ATOM 10876 O O . PRO C 1 60 ? 12.678 27.126 3.836 1.00 17.05 133 PRO C O 1
ATOM 10880 N N . LEU C 1 61 ? 10.816 26.099 4.696 1.00 14.64 134 LEU C N 1
ATOM 10881 C CA . LEU C 1 61 ? 11.522 24.919 5.220 1.00 14.54 134 LEU C CA 1
ATOM 10882 C C . LEU C 1 61 ? 10.660 23.701 4.913 1.00 14.67 134 LEU C C 1
ATOM 10883 O O . LEU C 1 61 ? 9.459 23.841 4.662 1.00 14.98 134 LEU C O 1
ATOM 10888 N N . THR C 1 62 ? 11.257 22.507 4.899 1.00 14.50 135 THR C N 1
ATOM 10889 C CA . THR C 1 62 ? 10.497 21.334 4.479 1.00 14.66 135 THR C CA 1
ATOM 10890 C C . THR C 1 62 ? 10.255 20.436 5.676 1.00 14.35 135 THR C C 1
ATOM 10891 O O . THR C 1 62 ? 11.185 20.158 6.421 1.00 16.98 135 THR C O 1
ATOM 10895 N N . TYR C 1 63 ? 9.017 20.012 5.873 1.00 13.34 136 TYR C N 1
ATOM 10896 C CA . TYR C 1 63 ? 8.653 19.223 7.050 1.00 13.06 136 TYR C CA 1
ATOM 10897 C C . TYR C 1 63 ? 8.320 17.795 6.625 1.00 13.54 136 TYR C C 1
ATOM 10898 O O . TYR C 1 63 ? 7.495 17.593 5.735 1.00 15.34 136 TYR C O 1
ATOM 10907 N N . VAL C 1 64 ? 8.986 16.806 7.208 1.00 12.90 137 VAL C N 1
ATOM 10908 C CA . VAL C 1 64 ? 8.840 15.444 6.683 1.00 13.66 137 VAL C CA 1
ATOM 10909 C C . VAL C 1 64 ? 7.850 14.580 7.455 1.00 13.79 137 VAL C C 1
ATOM 10910 O O . VAL C 1 64 ? 7.684 14.727 8.669 1.00 14.75 137 VAL C O 1
ATOM 10914 N N . SER C 1 65 ? 7.205 13.650 6.752 1.00 13.69 138 SER C N 1
ATOM 10915 C CA . SER C 1 65 ? 6.412 12.626 7.427 1.00 14.38 138 SER C CA 1
ATOM 10916 C C . SER C 1 65 ? 7.307 11.413 7.702 1.00 15.44 138 SER C C 1
ATOM 10917 O O . SER C 1 65 ? 8.455 11.348 7.227 1.00 16.57 138 SER C O 1
ATOM 10920 N N . GLU C 1 66 ? 6.789 10.466 8.487 1.00 16.66 139 GLU C N 1
ATOM 10921 C CA . GLU C 1 66 ? 7.480 9.190 8.655 1.00 20.35 139 GLU C CA 1
ATOM 10922 C C . GLU C 1 66 ? 7.743 8.560 7.281 1.00 18.91 139 GLU C C 1
ATOM 10923 O O . GLU C 1 66 ? 6.904 8.645 6.380 1.00 19.30 139 GLU C O 1
ATOM 10929 N N . GLY C 1 67 ? 8.922 7.971 7.096 1.00 17.68 140 GLY C N 1
ATOM 10930 C CA . GLY C 1 67 ? 9.222 7.269 5.859 1.00 17.33 140 GLY C CA 1
ATOM 10931 C C . GLY C 1 67 ? 9.884 8.109 4.778 1.00 17.31 140 GLY C C 1
ATOM 10932 O O . GLY C 1 67 ? 10.464 7.575 3.838 1.00 19.97 140 GLY C O 1
ATOM 10933 N N . PHE C 1 68 ? 9.805 9.427 4.884 1.00 15.93 141 PHE C N 1
ATOM 10934 C CA . PHE C 1 68 ? 10.420 10.248 3.846 1.00 15.10 141 PHE C CA 1
ATOM 10935 C C . PHE C 1 68 ? 11.938 9.988 3.783 1.00 15.45 141 PHE C C 1
ATOM 10936 O O . PHE C 1 68 ? 12.536 9.804 2.685 1.00 16.45 141 PHE C O 1
ATOM 10944 N N . PHE C 1 69 ? 12.552 9.970 4.965 1.00 15.21 142 PHE C N 1
ATOM 10945 C CA . PHE C 1 69 ? 13.928 9.500 5.120 1.00 15.48 142 PHE C CA 1
ATOM 10946 C C . PHE C 1 69 ? 13.890 8.227 5.931 1.00 14.64 142 PHE C C 1
ATOM 10947 O O . PHE C 1 69 ? 13.054 8.093 6.841 1.00 14.99 142 PHE C O 1
ATOM 10955 N N . ASP C 1 70 ? 14.780 7.281 5.615 1.00 14.37 143 ASP C N 1
ATOM 10956 C CA A ASP C 1 70 ? 14.968 6.117 6.438 0.63 15.77 143 ASP C CA 1
ATOM 10957 C CA B ASP C 1 70 ? 14.938 6.095 6.490 0.37 13.96 143 ASP C CA 1
ATOM 10958 C C . ASP C 1 70 ? 15.892 6.492 7.598 1.00 14.20 143 ASP C C 1
ATOM 10959 O O . ASP C 1 70 ? 17.087 6.177 7.589 1.00 13.89 143 ASP C O 1
ATOM 10968 N N . GLY C 1 71 ? 15.338 7.221 8.567 1.00 14.16 144 GLY C N 1
ATOM 10969 C CA . GLY C 1 71 ? 16.114 7.685 9.695 1.00 13.80 144 GLY C CA 1
ATOM 10970 C C . GLY C 1 71 ? 15.198 7.703 10.901 1.00 14.22 144 GLY C C 1
ATOM 10971 O O . GLY C 1 71 ? 13.989 7.898 10.755 1.00 16.65 144 GLY C O 1
ATOM 10972 N N . ASN C 1 72 ? 15.783 7.484 12.074 1.00 13.05 145 ASN C N 1
ATOM 10973 C CA . ASN C 1 72 ? 15.004 7.453 13.312 1.00 13.58 145 ASN C CA 1
ATOM 10974 C C . ASN C 1 72 ? 15.822 7.939 14.477 1.00 12.14 145 ASN C C 1
ATOM 10975 O O . ASN C 1 72 ? 17.047 7.880 14.461 1.00 11.43 145 ASN C O 1
ATOM 10980 N N . LEU C 1 73 ? 15.124 8.457 15.492 1.00 11.42 146 LEU C N 1
ATOM 10981 C CA . LEU C 1 73 ? 15.784 9.033 16.649 1.00 10.74 146 LEU C CA 1
ATOM 10982 C C . LEU C 1 73 ? 15.789 8.062 17.846 1.00 11.31 146 LEU C C 1
ATOM 10983 O O . LEU C 1 73 ? 14.776 7.396 18.103 1.00 11.38 146 LEU C O 1
ATOM 10988 N N . THR C 1 74 ? 16.920 8.014 18.552 1.00 10.70 147 THR C N 1
ATOM 10989 C CA . THR C 1 74 ? 17.084 7.198 19.761 1.00 10.83 147 THR C CA 1
ATOM 10990 C C . THR C 1 74 ? 17.622 8.077 20.866 1.00 11.06 147 THR C C 1
ATOM 10991 O O . THR C 1 74 ? 18.509 8.908 20.622 1.00 10.65 147 THR C O 1
ATOM 10995 N N . LYS C 1 75 ? 17.077 7.945 22.077 1.00 10.13 148 LYS C N 1
ATOM 10996 C CA . LYS C 1 75 ? 17.665 8.601 23.244 1.00 10.14 148 LYS C CA 1
ATOM 10997 C C . LYS C 1 75 ? 18.832 7.746 23.753 1.00 10.61 148 LYS C C 1
ATOM 10998 O O . LYS C 1 75 ? 18.680 6.527 23.937 1.00 10.67 148 LYS C O 1
ATOM 11004 N N . ILE C 1 76 ? 19.993 8.369 23.974 1.00 9.53 149 ILE C N 1
ATOM 11005 C CA . ILE C 1 76 ? 21.199 7.585 24.249 1.00 9.94 149 ILE C CA 1
ATOM 11006 C C . ILE C 1 76 ? 21.848 7.810 25.604 1.00 10.17 149 ILE C C 1
ATOM 11007 O O . ILE C 1 76 ? 22.673 7.003 26.002 1.00 10.39 149 ILE C O 1
ATOM 11012 N N . THR C 1 77 ? 21.472 8.876 26.323 1.00 9.54 150 THR C N 1
ATOM 11013 C CA . THR C 1 77 ? 21.827 8.991 27.741 1.00 8.68 150 THR C CA 1
ATOM 11014 C C . THR C 1 77 ? 20.551 9.258 28.542 1.00 10.02 150 THR C C 1
ATOM 11015 O O . THR C 1 77 ? 19.569 9.799 28.018 1.00 10.99 150 THR C O 1
ATOM 11019 N N . ASP C 1 78 ? 20.590 8.868 29.804 1.00 9.89 151 ASP C N 1
ATOM 11020 C CA . ASP C 1 78 ? 19.459 9.154 30.686 1.00 10.62 151 ASP C CA 1
ATOM 11021 C C . ASP C 1 78 ? 19.959 9.198 32.123 1.00 10.46 151 ASP C C 1
ATOM 11022 O O . ASP C 1 78 ? 19.708 8.282 32.917 1.00 10.46 151 ASP C O 1
ATOM 11027 N N . THR C 1 79 ? 20.710 10.242 32.447 1.00 10.62 152 THR C N 1
ATOM 11028 C CA . THR C 1 79 ? 21.278 10.389 33.781 1.00 10.54 152 THR C CA 1
ATOM 11029 C C . THR C 1 79 ? 20.886 11.803 34.283 1.00 10.19 152 THR C C 1
ATOM 11030 O O . THR C 1 79 ? 20.524 12.680 33.495 1.00 11.11 152 THR C O 1
ATOM 11034 N N . PRO C 1 80 ? 20.999 12.031 35.587 1.00 10.27 153 PRO C N 1
ATOM 11035 C CA . PRO C 1 80 ? 20.507 13.328 36.124 1.00 11.16 153 PRO C CA 1
ATOM 11036 C C . PRO C 1 80 ? 21.555 14.411 36.002 1.00 10.99 153 PRO C C 1
ATOM 11037 O O . PRO C 1 80 ? 21.264 15.571 36.349 1.00 10.90 153 PRO C O 1
ATOM 11041 N N . PHE C 1 81 ? 22.746 14.066 35.528 1.00 9.66 154 PHE C N 1
ATOM 11042 C CA . PHE C 1 81 ? 23.684 15.142 35.206 1.00 10.79 154 PHE C CA 1
ATOM 11043 C C . PHE C 1 81 ? 23.182 15.977 34.028 1.00 10.72 154 PHE C C 1
ATOM 11044 O O . PHE C 1 81 ? 22.290 15.564 33.277 1.00 10.32 154 PHE C O 1
ATOM 11052 N N . TYR C 1 82 ? 23.767 17.164 33.892 1.00 10.80 155 TYR C N 1
ATOM 11053 C CA . TYR C 1 82 ? 23.573 17.986 32.704 1.00 11.14 155 TYR C CA 1
ATOM 11054 C C . TYR C 1 82 ? 24.521 17.380 31.638 1.00 11.39 155 TYR C C 1
ATOM 11055 O O . TYR C 1 82 ? 25.725 17.651 31.622 1.00 11.94 155 TYR C O 1
ATOM 11064 N N . ASN C 1 83 ? 23.968 16.517 30.780 1.00 10.68 156 ASN C N 1
ATOM 11065 C CA . ASN C 1 83 ? 24.757 15.787 29.785 1.00 10.36 156 ASN C CA 1
ATOM 11066 C C . ASN C 1 83 ? 24.575 16.462 28.442 1.00 11.38 156 ASN C C 1
ATOM 11067 O O . ASN C 1 83 ? 23.492 16.418 27.880 1.00 12.25 156 ASN C O 1
ATOM 11072 N N . ALA C 1 84 ? 25.632 17.072 27.916 1.00 9.93 157 ALA C N 1
ATOM 11073 C CA . ALA C 1 84 ? 25.451 17.898 26.748 1.00 10.03 157 ALA C CA 1
ATOM 11074 C C . ALA C 1 84 ? 26.768 18.037 25.987 1.00 9.80 157 ALA C C 1
ATOM 11075 O O . ALA C 1 84 ? 27.814 17.528 26.415 1.00 10.20 157 ALA C O 1
ATOM 11077 N N . TRP C 1 85 ? 26.671 18.676 24.833 1.00 9.45 158 TRP C N 1
ATOM 11078 C CA . TRP C 1 85 ? 27.847 19.059 24.006 1.00 10.26 158 TRP C CA 1
ATOM 11079 C C . TRP C 1 85 ? 28.652 17.851 23.502 1.00 10.62 158 TRP C C 1
ATOM 11080 O O . TRP C 1 85 ? 29.821 17.680 23.874 1.00 11.25 158 TRP C O 1
ATOM 11091 N N . THR C 1 86 ? 28.070 17.048 22.617 1.00 9.93 159 THR C N 1
ATOM 11092 C CA . THR C 1 86 ? 28.922 16.126 21.854 1.00 10.37 159 THR C CA 1
ATOM 11093 C C . THR C 1 86 ? 29.787 16.929 20.897 1.00 11.08 159 THR C C 1
ATOM 11094 O O . THR C 1 86 ? 30.829 16.434 20.460 1.00 12.03 159 THR C O 1
ATOM 11098 N N . GLN C 1 87 ? 29.389 18.176 20.589 1.00 10.79 160 GLN C N 1
ATOM 11099 C CA . GLN C 1 87 ? 30.176 18.973 19.599 1.00 11.57 160 GLN C CA 1
ATOM 11100 C C . GLN C 1 87 ? 31.660 19.032 19.969 1.00 11.91 160 GLN C C 1
ATOM 11101 O O . GLN C 1 87 ? 31.992 19.220 21.139 1.00 11.92 160 GLN C O 1
ATOM 11107 N N . ASP C 1 88 ? 32.572 18.822 19.008 1.00 13.01 161 ASP C N 1
ATOM 11108 C CA . ASP C 1 88 ? 32.329 18.022 17.802 1.00 13.31 161 ASP C CA 1
ATOM 11109 C C . ASP C 1 88 ? 33.348 16.880 17.877 1.00 13.67 161 ASP C C 1
ATOM 11110 O O . ASP C 1 88 ? 34.466 16.963 17.327 1.00 14.11 161 ASP C O 1
ATOM 11115 N N . LYS C 1 89 ? 32.954 15.817 18.568 1.00 12.37 162 LYS C N 1
ATOM 11116 C CA . LYS C 1 89 ? 33.896 14.821 19.065 1.00 12.52 162 LYS C CA 1
ATOM 11117 C C . LYS C 1 89 ? 33.592 13.408 18.661 1.00 12.14 162 LYS C C 1
ATOM 11118 O O . LYS C 1 89 ? 34.381 12.504 18.976 1.00 11.90 162 LYS C O 1
ATOM 11124 N N . THR C 1 90 ? 32.461 13.167 18.015 1.00 11.76 163 THR C N 1
ATOM 11125 C CA . THR C 1 90 ? 32.116 11.743 17.778 1.00 11.67 163 THR C CA 1
ATOM 11126 C C . THR C 1 90 ? 33.070 11.061 16.790 1.00 11.54 163 THR C C 1
ATOM 11127 O O . THR C 1 90 ? 33.678 11.718 15.916 1.00 12.27 163 THR C O 1
ATOM 11131 N N . PHE C 1 91 ? 33.176 9.738 16.906 1.00 11.36 164 PHE C N 1
ATOM 11132 C CA . PHE C 1 91 ? 33.997 8.989 15.949 1.00 11.30 164 PHE C CA 1
ATOM 11133 C C . PHE C 1 91 ? 33.615 7.518 16.046 1.00 11.67 164 PHE C C 1
ATOM 11134 O O . PHE C 1 91 ? 32.993 7.109 17.008 1.00 11.97 164 PHE C O 1
ATOM 11142 N N . VAL C 1 92 ? 34.027 6.758 15.041 1.00 11.36 165 VAL C N 1
ATOM 11143 C CA . VAL C 1 92 ? 33.810 5.334 14.976 1.00 11.62 165 VAL C CA 1
ATOM 11144 C C . VAL C 1 92 ? 35.173 4.696 14.852 1.00 12.47 165 VAL C C 1
ATOM 11145 O O . VAL C 1 92 ? 35.994 5.128 14.000 1.00 13.99 165 VAL C O 1
ATOM 11149 N N . TYR C 1 93 ? 35.425 3.678 15.673 1.00 12.34 166 TYR C N 1
ATOM 11150 C CA . TYR C 1 93 ? 36.713 2.987 15.631 1.00 12.28 166 TYR C CA 1
ATOM 11151 C C . TYR C 1 93 ? 36.511 1.517 15.929 1.00 11.94 166 TYR C C 1
ATOM 11152 O O . TYR C 1 93 ? 35.885 1.163 16.938 1.00 11.12 166 TYR C O 1
ATOM 11161 N N . ASP C 1 94 ? 37.073 0.668 15.063 1.00 12.59 167 ASP C N 1
ATOM 11162 C CA . ASP C 1 94 ? 36.962 -0.778 15.221 1.00 12.92 167 ASP C CA 1
ATOM 11163 C C . ASP C 1 94 ? 35.526 -1.232 15.579 1.00 12.70 167 ASP C C 1
ATOM 11164 O O . ASP C 1 94 ? 35.306 -1.950 16.569 1.00 13.33 167 ASP C O 1
ATOM 11169 N N . ASN C 1 95 ? 34.571 -0.764 14.781 1.00 11.59 168 ASN C N 1
ATOM 11170 C CA . ASN C 1 95 ? 33.176 -1.184 14.801 1.00 10.78 168 ASN C CA 1
ATOM 11171 C C . ASN C 1 95 ? 32.369 -0.595 15.939 1.00 10.57 168 ASN C C 1
ATOM 11172 O O . ASN C 1 95 ? 31.192 -0.902 16.048 1.00 12.71 168 ASN C O 1
ATOM 11177 N N . VAL C 1 96 ? 33.008 0.209 16.770 1.00 10.31 169 VAL C N 1
ATOM 11178 C CA . VAL C 1 96 ? 32.297 0.798 17.946 1.00 8.90 169 VAL C CA 1
ATOM 11179 C C . VAL C 1 96 ? 32.071 2.285 17.682 1.00 10.05 169 VAL C C 1
ATOM 11180 O O . VAL C 1 96 ? 32.988 2.988 17.197 1.00 11.66 169 VAL C O 1
ATOM 11184 N N . ILE C 1 97 ? 30.872 2.759 17.992 1.00 10.20 170 ILE C N 1
ATOM 11185 C CA . ILE C 1 97 ? 30.548 4.186 17.847 1.00 10.73 170 ILE C CA 1
ATOM 11186 C C . ILE C 1 97 ? 30.766 4.886 19.196 1.00 11.41 170 ILE C C 1
ATOM 11187 O O . ILE C 1 97 ? 30.222 4.463 20.217 1.00 12.06 170 ILE C O 1
ATOM 11192 N N . TYR C 1 98 ? 31.566 5.947 19.195 1.00 10.45 171 TYR C N 1
ATOM 11193 C CA . TYR C 1 98 ? 31.901 6.682 20.422 1.00 10.68 171 TYR C CA 1
ATOM 11194 C C . TYR C 1 98 ? 31.229 8.050 20.372 1.00 11.06 171 TYR C C 1
ATOM 11195 O O . TYR C 1 98 ? 31.370 8.796 19.375 1.00 10.95 171 TYR C O 1
ATOM 11204 N N . ALA C 1 99 ? 30.503 8.378 21.437 1.00 10.76 172 ALA C N 1
ATOM 11205 C CA . ALA C 1 99 ? 29.862 9.678 21.555 1.00 10.62 172 ALA C CA 1
ATOM 11206 C C . ALA C 1 99 ? 30.409 10.362 22.808 1.00 11.11 172 ALA C C 1
ATOM 11207 O O . ALA C 1 99 ? 29.846 10.259 23.914 1.00 10.63 172 ALA C O 1
ATOM 11209 N N . PRO C 1 100 ? 31.525 11.095 22.657 1.00 11.20 173 PRO C N 1
ATOM 11210 C CA . PRO C 1 100 ? 32.061 11.849 23.793 1.00 10.48 173 PRO C CA 1
ATOM 11211 C C . PRO C 1 100 ? 31.228 13.129 23.995 1.00 10.26 173 PRO C C 1
ATOM 11212 O O . PRO C 1 100 ? 30.619 13.644 23.048 1.00 9.86 173 PRO C O 1
ATOM 11216 N N . PHE C 1 101 ? 31.176 13.585 25.240 1.00 10.34 174 PHE C N 1
ATOM 11217 C CA . PHE C 1 101 ? 30.337 14.727 25.622 1.00 10.38 174 PHE C CA 1
ATOM 11218 C C . PHE C 1 101 ? 30.852 15.240 26.962 1.00 10.46 174 PHE C C 1
ATOM 11219 O O . PHE C 1 101 ? 31.938 14.803 27.409 1.00 11.56 174 PHE C O 1
ATOM 11227 N N . MET C 1 102 ? 30.150 16.198 27.578 1.00 9.02 175 MET C N 1
ATOM 11228 C CA . MET C 1 102 ? 30.544 16.617 28.921 1.00 8.91 175 MET C CA 1
ATOM 11229 C C . MET C 1 102 ? 29.351 16.408 29.863 1.00 9.90 175 MET C C 1
ATOM 11230 O O . MET C 1 102 ? 28.227 16.732 29.511 1.00 11.10 175 MET C O 1
ATOM 11235 N N . ALA C 1 103 ? 29.641 15.838 31.022 1.00 10.20 176 ALA C N 1
ATOM 11236 C CA . ALA C 1 103 ? 28.621 15.551 32.023 1.00 11.02 176 ALA C CA 1
ATOM 11237 C C . ALA C 1 103 ? 28.887 16.484 33.196 1.00 12.36 176 ALA C C 1
ATOM 11238 O O . ALA C 1 103 ? 29.900 16.363 33.888 1.00 12.91 176 ALA C O 1
ATOM 11240 N N . GLY C 1 104 ? 27.987 17.437 33.426 1.00 12.24 177 GLY C N 1
ATOM 11241 C CA . GLY C 1 104 ? 28.225 18.407 34.478 1.00 13.38 177 GLY C CA 1
ATOM 11242 C C . GLY C 1 104 ? 26.905 18.838 35.066 1.00 12.24 177 GLY C C 1
ATOM 11243 O O . GLY C 1 104 ? 26.032 17.990 35.293 1.00 12.23 177 GLY C O 1
ATOM 11244 N N . GLU C 1 105 ? 26.737 20.151 35.311 1.00 11.49 178 GLU C N 1
ATOM 11245 C CA . GLU C 1 105 ? 25.516 20.623 35.981 1.00 12.04 178 GLU C CA 1
ATOM 11246 C C . GLU C 1 105 ? 24.945 21.904 35.347 1.00 12.41 178 GLU C C 1
ATOM 11247 O O . GLU C 1 105 ? 23.818 22.305 35.655 1.00 12.75 178 GLU C O 1
ATOM 11253 N N . ARG C 1 106 ? 25.723 22.556 34.476 1.00 12.74 179 ARG C N 1
ATOM 11254 C CA . ARG C 1 106 ? 25.312 23.856 33.944 1.00 12.97 179 ARG C CA 1
ATOM 11255 C C . ARG C 1 106 ? 26.214 24.171 32.758 1.00 13.64 179 ARG C C 1
ATOM 11256 O O . ARG C 1 106 ? 27.138 23.405 32.452 1.00 14.09 179 ARG C O 1
ATOM 11264 N N . HIS C 1 107 ? 25.952 25.307 32.115 1.00 13.78 180 HIS C N 1
ATOM 11265 C CA . HIS C 1 107 ? 26.817 25.814 31.042 1.00 14.76 180 HIS C CA 1
ATOM 11266 C C . HIS C 1 107 ? 28.040 26.462 31.671 1.00 16.16 180 HIS C C 1
ATOM 11267 O O . HIS C 1 107 ? 28.147 27.681 31.755 1.00 18.14 180 HIS C O 1
ATOM 11274 N N . GLY C 1 108 ? 28.964 25.622 32.109 1.00 15.87 181 GLY C N 1
ATOM 11275 C CA . GLY C 1 108 ? 30.150 26.027 32.834 1.00 15.08 181 GLY C CA 1
ATOM 11276 C C . GLY C 1 108 ? 30.857 24.720 33.181 1.00 13.90 181 GLY C C 1
ATOM 11277 O O . GLY C 1 108 ? 30.321 23.635 32.924 1.00 14.91 181 GLY C O 1
ATOM 11278 N N . VAL C 1 109 ? 32.032 24.806 33.792 1.00 12.92 182 VAL C N 1
ATOM 11279 C CA . VAL C 1 109 ? 32.785 23.588 34.074 1.00 13.38 182 VAL C CA 1
ATOM 11280 C C . VAL C 1 109 ? 32.680 23.112 35.526 1.00 13.55 182 VAL C C 1
ATOM 11281 O O . VAL C 1 109 ? 33.414 22.193 35.926 1.00 12.78 182 VAL C O 1
ATOM 11285 N N . GLN C 1 110 ? 31.760 23.696 36.299 1.00 13.69 183 GLN C N 1
ATOM 11286 C CA . GLN C 1 110 ? 31.475 23.190 37.652 1.00 14.06 183 GLN C CA 1
ATOM 11287 C C . GLN C 1 110 ? 31.200 21.691 37.623 1.00 12.89 183 GLN C C 1
ATOM 11288 O O . GLN C 1 110 ? 30.349 21.237 36.849 1.00 12.25 183 GLN C O 1
ATOM 11294 N N . ASN C 1 111 ? 31.950 20.952 38.433 1.00 11.38 184 ASN C N 1
ATOM 11295 C CA . ASN C 1 111 ? 31.670 19.513 38.643 1.00 12.01 184 ASN C CA 1
ATOM 11296 C C . ASN C 1 111 ? 31.702 18.657 37.376 1.00 12.26 184 ASN C C 1
ATOM 11297 O O . ASN C 1 111 ? 31.144 17.565 37.349 1.00 12.81 184 ASN C O 1
ATOM 11302 N N . LEU C 1 112 ? 32.357 19.148 36.331 1.00 12.04 185 LEU C N 1
ATOM 11303 C CA . LEU C 1 112 ? 32.187 18.546 35.029 1.00 12.48 185 LEU C CA 1
ATOM 11304 C C . LEU C 1 112 ? 33.270 17.514 34.714 1.00 12.21 185 LEU C C 1
ATOM 11305 O O . LEU C 1 112 ? 34.436 17.695 35.076 1.00 12.17 185 LEU C O 1
ATOM 11310 N N . HIS C 1 113 ? 32.875 16.448 34.022 1.00 11.95 186 HIS C N 1
ATOM 11311 C CA . HIS C 1 113 ? 33.814 15.465 33.466 1.00 11.23 186 HIS C CA 1
ATOM 11312 C C . HIS C 1 113 ? 33.656 15.437 31.963 1.00 11.17 186 HIS C C 1
ATOM 11313 O O . HIS C 1 113 ? 32.529 15.460 31.461 1.00 11.63 186 HIS C O 1
ATOM 11320 N N . VAL C 1 114 ? 34.765 15.351 31.223 1.00 10.51 187 VAL C N 1
ATOM 11321 C CA . VAL C 1 114 ? 34.669 14.936 29.830 1.00 10.38 187 VAL C CA 1
ATOM 11322 C C . VAL C 1 114 ? 34.414 13.429 29.868 1.00 11.44 187 VAL C C 1
ATOM 11323 O O . VAL C 1 114 ? 34.990 12.709 30.699 1.00 11.93 187 VAL C O 1
ATOM 11327 N N . ALA C 1 115 ? 33.487 12.974 29.047 1.00 10.68 188 ALA C N 1
ATOM 11328 C CA . ALA C 1 115 ? 32.989 11.584 29.182 1.00 10.40 188 ALA C CA 1
ATOM 11329 C C . ALA C 1 115 ? 32.668 11.002 27.827 1.00 10.92 188 ALA C C 1
ATOM 11330 O O . ALA C 1 115 ? 32.654 11.733 26.849 1.00 11.47 188 ALA C O 1
ATOM 11332 N N . TRP C 1 116 ? 32.349 9.698 27.743 1.00 10.22 189 TRP C N 1
ATOM 11333 C CA . TRP C 1 116 ? 31.688 9.239 26.523 1.00 9.40 189 TRP C CA 1
ATOM 11334 C C . TRP C 1 116 ? 30.659 8.167 26.843 1.00 9.45 189 TRP C C 1
ATOM 11335 O O . TRP C 1 116 ? 30.704 7.594 27.921 1.00 11.01 189 TRP C O 1
ATOM 11346 N N . VAL C 1 117 ? 29.742 7.926 25.916 1.00 9.02 190 VAL C N 1
ATOM 11347 C CA . VAL C 1 117 ? 28.985 6.664 25.902 1.00 9.41 190 VAL C CA 1
ATOM 11348 C C . VAL C 1 117 ? 29.277 6.041 24.546 1.00 10.92 190 VAL C C 1
ATOM 11349 O O . VAL C 1 117 ? 29.705 6.729 23.617 1.00 10.98 190 VAL C O 1
ATOM 11353 N N . LYS C 1 118 ? 29.077 4.735 24.433 1.00 10.99 191 LYS C N 1
ATOM 11354 C CA . LYS C 1 118 ? 29.506 4.000 23.241 1.00 11.88 191 LYS C CA 1
ATOM 11355 C C . LYS C 1 118 ? 28.391 3.089 22.805 1.00 11.63 191 LYS C C 1
ATOM 11356 O O . LYS C 1 118 ? 27.605 2.644 23.651 1.00 11.61 191 LYS C O 1
ATOM 11362 N N . SER C 1 119 ? 28.366 2.731 21.529 1.00 10.41 192 SER C N 1
ATOM 11363 C CA . SER C 1 119 ? 27.448 1.684 21.072 1.00 10.18 192 SER C CA 1
ATOM 11364 C C . SER C 1 119 ? 28.183 0.597 20.346 1.00 11.28 192 SER C C 1
ATOM 11365 O O . SER C 1 119 ? 28.910 0.898 19.413 1.00 11.14 192 SER C O 1
ATOM 11368 N N . GLY C 1 120 ? 27.924 -0.651 20.753 1.00 10.81 193 GLY C N 1
ATOM 11369 C CA . GLY C 1 120 ? 28.470 -1.832 20.073 1.00 11.27 193 GLY C CA 1
ATOM 11370 C C . GLY C 1 120 ? 27.471 -2.517 19.154 1.00 11.36 193 GLY C C 1
ATOM 11371 O O . GLY C 1 120 ? 27.718 -3.632 18.668 1.00 10.72 193 GLY C O 1
ATOM 11372 N N . ASP C 1 121 ? 26.333 -1.865 18.898 1.00 11.58 194 ASP C N 1
ATOM 11373 C CA . ASP C 1 121 ? 25.305 -2.479 18.055 1.00 11.60 194 ASP C CA 1
ATOM 11374 C C . ASP C 1 121 ? 24.706 -1.498 17.045 1.00 12.61 194 ASP C C 1
ATOM 11375 O O . ASP C 1 121 ? 23.474 -1.457 16.832 1.00 13.16 194 ASP C O 1
ATOM 11380 N N . ASP C 1 122 ? 25.595 -0.694 16.437 1.00 11.49 195 ASP C N 1
ATOM 11381 C CA . ASP C 1 122 ? 25.191 0.194 15.347 1.00 11.73 195 ASP C CA 1
ATOM 11382 C C . ASP C 1 122 ? 24.243 1.274 15.829 1.00 11.29 195 ASP C C 1
ATOM 11383 O O . ASP C 1 122 ? 23.442 1.796 15.055 1.00 11.95 195 ASP C O 1
ATOM 11388 N N . GLY C 1 123 ? 24.359 1.614 17.104 1.00 10.00 196 GLY C N 1
ATOM 11389 C CA . GLY C 1 123 ? 23.599 2.752 17.636 1.00 9.26 196 GLY C CA 1
ATOM 11390 C C . GLY C 1 123 ? 22.240 2.399 18.210 1.00 9.71 196 GLY C C 1
ATOM 11391 O O . GLY C 1 123 ? 21.470 3.320 18.495 1.00 11.40 196 GLY C O 1
ATOM 11392 N N . GLN C 1 124 ? 21.938 1.114 18.402 1.00 10.60 197 GLN C N 1
ATOM 11393 C CA . GLN C 1 124 ? 20.666 0.736 18.989 1.00 10.76 197 GLN C CA 1
ATOM 11394 C C . GLN C 1 124 ? 20.658 0.949 20.481 1.00 11.43 197 GLN C C 1
ATOM 11395 O O . GLN C 1 124 ? 19.671 1.457 21.030 1.00 12.85 197 GLN C O 1
ATOM 11401 N N . THR C 1 125 ? 21.738 0.554 21.148 1.00 10.48 198 THR C N 1
ATOM 11402 C CA . THR C 1 125 ? 21.835 0.706 22.593 1.00 10.87 198 THR C CA 1
ATOM 11403 C C . THR C 1 125 ? 23.203 1.256 22.967 1.00 10.99 198 THR C C 1
ATOM 11404 O O . THR C 1 125 ? 24.215 1.034 22.243 1.00 10.82 198 THR C O 1
ATOM 11408 N N . TRP C 1 126 ? 23.247 1.959 24.092 1.00 10.22 199 TRP C N 1
ATOM 11409 C CA . TRP C 1 126 ? 24.437 2.740 24.450 1.00 9.79 199 TRP C CA 1
ATOM 11410 C C . TRP C 1 126 ? 24.851 2.500 25.889 1.00 10.49 199 TRP C C 1
ATOM 11411 O O . TRP C 1 126 ? 23.999 2.341 26.777 1.00 11.83 199 TRP C O 1
ATOM 11422 N N . SER C 1 127 ? 26.151 2.472 26.120 1.00 10.83 200 SER C N 1
ATOM 11423 C CA . SER C 1 127 ? 26.741 2.134 27.406 1.00 10.86 200 SER C CA 1
ATOM 11424 C C . SER C 1 127 ? 26.564 3.224 28.470 1.00 10.09 200 SER C C 1
ATOM 11425 O O . SER C 1 127 ? 26.116 4.364 28.179 1.00 11.47 200 SER C O 1
ATOM 11428 N N . MET C 1 128 ? 26.920 2.881 29.708 1.00 9.70 201 MET C N 1
ATOM 11429 C CA . MET C 1 128 ? 26.930 3.880 30.793 1.00 10.33 201 MET C CA 1
ATOM 11430 C C . MET C 1 128 ? 27.977 4.945 30.457 1.00 10.18 201 MET C C 1
ATOM 11431 O O . MET C 1 128 ? 28.981 4.649 29.791 1.00 11.45 201 MET C O 1
ATOM 11436 N N . PRO C 1 129 ? 27.806 6.161 30.980 1.00 10.67 202 PRO C N 1
ATOM 11437 C CA . PRO C 1 129 ? 28.880 7.145 30.774 1.00 10.87 202 PRO C CA 1
ATOM 11438 C C . PRO C 1 129 ? 30.192 6.674 31.395 1.00 10.95 202 PRO C C 1
ATOM 11439 O O . PRO C 1 129 ? 30.179 6.099 32.498 1.00 11.62 202 PRO C O 1
ATOM 11443 N N . GLU C 1 130 ? 31.309 6.927 30.704 1.00 10.61 203 GLU C N 1
ATOM 11444 C CA . GLU C 1 130 ? 32.619 6.688 31.290 1.00 10.95 203 GLU C CA 1
ATOM 11445 C C . GLU C 1 130 ? 33.300 8.030 31.356 1.00 11.44 203 GLU C C 1
ATOM 11446 O O . GLU C 1 130 ? 33.410 8.745 30.324 1.00 11.85 203 GLU C O 1
ATOM 11452 N N . TRP C 1 131 ? 33.790 8.379 32.541 1.00 11.49 204 TRP C N 1
ATOM 11453 C CA . TRP C 1 131 ? 34.581 9.620 32.694 1.00 11.63 204 TRP C CA 1
ATOM 11454 C C . TRP C 1 131 ? 35.985 9.433 32.105 1.00 12.59 204 TRP C C 1
ATOM 11455 O O . TRP C 1 131 ? 36.661 8.454 32.422 1.00 13.42 204 TRP C O 1
ATOM 11466 N N . LEU C 1 132 ? 36.389 10.347 31.223 1.00 11.72 205 LEU C N 1
ATOM 11467 C CA . LEU C 1 132 ? 37.696 10.330 30.573 1.00 12.47 205 LEU C CA 1
ATOM 11468 C C . LEU C 1 132 ? 38.644 11.289 31.276 1.00 12.62 205 LEU C C 1
ATOM 11469 O O . LEU C 1 132 ? 39.825 11.007 31.401 1.00 13.53 205 LEU C O 1
ATOM 11474 N N . THR C 1 133 ? 38.136 12.416 31.762 1.00 13.19 206 THR C N 1
ATOM 11475 C CA . THR C 1 133 ? 38.998 13.291 32.566 1.00 13.14 206 THR C CA 1
ATOM 11476 C C . THR C 1 133 ? 38.536 13.184 34.014 1.00 14.18 206 THR C C 1
ATOM 11477 O O . THR C 1 133 ? 37.344 13.014 34.259 1.00 14.46 206 THR C O 1
ATOM 11481 N N . PRO C 1 134 ? 39.474 13.246 34.972 1.00 14.73 207 PRO C N 1
ATOM 11482 C CA . PRO C 1 134 ? 39.045 13.348 36.375 1.00 14.62 207 PRO C CA 1
ATOM 11483 C C . PRO C 1 134 ? 38.646 14.793 36.633 1.00 14.08 207 PRO C C 1
ATOM 11484 O O . PRO C 1 134 ? 38.884 15.619 35.751 1.00 14.92 207 PRO C O 1
ATOM 11488 N N . ILE C 1 135 ? 38.067 15.113 37.788 1.00 13.82 208 ILE C N 1
ATOM 11489 C CA . ILE C 1 135 ? 37.946 16.527 38.150 1.00 14.91 208 ILE C CA 1
ATOM 11490 C C . ILE C 1 135 ? 39.371 17.047 38.210 1.00 15.68 208 ILE C C 1
ATOM 11491 O O . ILE C 1 135 ? 40.273 16.339 38.664 1.00 16.54 208 ILE C O 1
ATOM 11496 N N . HIS C 1 136 ? 39.586 18.253 37.705 1.00 15.19 209 HIS C N 1
ATOM 11497 C CA . HIS C 1 136 ? 40.917 18.835 37.653 1.00 16.40 209 HIS C CA 1
ATOM 11498 C C . HIS C 1 136 ? 41.611 18.769 39.022 1.00 18.79 209 HIS C C 1
ATOM 11499 O O . HIS C 1 136 ? 40.987 19.054 40.050 1.00 20.11 209 HIS C O 1
ATOM 11506 N N . PRO C 1 137 ? 42.896 18.374 39.046 1.00 20.95 210 PRO C N 1
ATOM 11507 C CA . PRO C 1 137 ? 43.600 18.235 40.329 1.00 23.65 210 PRO C CA 1
ATOM 11508 C C . PRO C 1 137 ? 43.669 19.555 41.106 1.00 24.83 210 PRO C C 1
ATOM 11509 O O . PRO C 1 137 ? 43.808 19.522 42.333 1.00 27.00 210 PRO C O 1
ATOM 11513 N N . ASP C 1 138 ? 43.563 20.687 40.409 1.00 23.76 211 ASP C N 1
ATOM 11514 C CA . ASP C 1 138 ? 43.631 21.992 41.069 1.00 23.76 211 ASP C CA 1
ATOM 11515 C C . ASP C 1 138 ? 42.275 22.713 41.100 1.00 21.45 211 ASP C C 1
ATOM 11516 O O . ASP C 1 138 ? 42.210 23.950 41.217 1.00 22.09 211 ASP C O 1
ATOM 11521 N N . TYR C 1 139 ? 41.200 21.942 40.999 1.00 20.33 212 TYR C N 1
ATOM 11522 C CA . TYR C 1 139 ? 39.838 22.469 41.007 1.00 19.38 212 TYR C CA 1
ATOM 11523 C C . TYR C 1 139 ? 39.606 23.440 42.160 1.00 20.89 212 TYR C C 1
ATOM 11524 O O . TYR C 1 139 ? 39.141 24.580 41.971 1.00 20.96 212 TYR C O 1
ATOM 11533 N N . THR C 1 140 ? 39.972 23.035 43.361 1.00 22.86 213 THR C N 1
ATOM 11534 C CA . THR C 1 140 ? 39.750 23.916 44.512 1.00 25.40 213 THR C CA 1
ATOM 11535 C C . THR C 1 140 ? 40.793 25.034 44.647 1.00 26.45 213 THR C C 1
ATOM 11536 O O . THR C 1 140 ? 40.454 26.199 44.862 1.00 28.50 213 THR C O 1
ATOM 11540 N N . ALA C 1 141 ? 42.061 24.678 44.530 1.00 27.35 214 ALA C N 1
ATOM 11541 C CA . ALA C 1 141 ? 43.146 25.654 44.679 1.00 29.38 214 ALA C CA 1
ATOM 11542 C C . ALA C 1 141 ? 43.167 26.746 43.619 1.00 27.40 214 ALA C C 1
ATOM 11543 O O . ALA C 1 141 ? 43.413 27.925 43.933 1.00 29.05 214 ALA C O 1
ATOM 11545 N N . ASP C 1 142 ? 42.965 26.355 42.363 1.00 24.80 215 ASP C N 1
ATOM 11546 C CA . ASP C 1 142 ? 43.078 27.301 41.238 1.00 23.85 215 ASP C CA 1
ATOM 11547 C C . ASP C 1 142 ? 41.731 27.655 40.598 1.00 21.81 215 ASP C C 1
ATOM 11548 O O . ASP C 1 142 ? 41.679 28.523 39.711 1.00 23.68 215 ASP C O 1
ATOM 11553 N N . LYS C 1 143 ? 40.659 26.982 41.026 1.00 19.07 216 LYS C N 1
ATOM 11554 C CA . LYS C 1 143 ? 39.313 27.313 40.557 1.00 17.73 216 LYS C CA 1
ATOM 11555 C C . LYS C 1 143 ? 39.178 27.162 39.031 1.00 16.58 216 LYS C C 1
ATOM 11556 O O . LYS C 1 143 ? 38.650 28.045 38.326 1.00 17.56 216 LYS C O 1
ATOM 11562 N N . VAL C 1 144 ? 39.656 26.016 38.542 1.00 15.70 217 VAL C N 1
ATOM 11563 C CA . VAL C 1 144 ? 39.597 25.662 37.127 1.00 15.90 217 VAL C CA 1
ATOM 11564 C C . VAL C 1 144 ? 39.107 24.224 36.970 1.00 14.90 217 VAL C C 1
ATOM 11565 O O . VAL C 1 144 ? 39.155 23.449 37.921 1.00 14.97 217 VAL C O 1
ATOM 11569 N N . ASN C 1 145 ? 38.651 23.876 35.768 1.00 13.25 218 ASN C N 1
ATOM 11570 C CA . ASN C 1 145 ? 38.339 22.496 35.468 1.00 13.30 218 ASN C CA 1
ATOM 11571 C C . ASN C 1 145 ? 38.435 22.249 33.973 1.00 14.99 218 ASN C C 1
ATOM 11572 O O . ASN C 1 145 ? 38.626 23.190 33.188 1.00 15.45 218 ASN C O 1
ATOM 11577 N N . TYR C 1 146 ? 38.338 20.975 33.581 1.00 14.82 219 TYR C N 1
ATOM 11578 C CA . TYR C 1 146 ? 38.559 20.591 32.203 1.00 14.32 219 TYR C CA 1
ATOM 11579 C C . TYR C 1 146 ? 37.328 20.814 31.326 1.00 14.30 219 TYR C C 1
ATOM 11580 O O . TYR C 1 146 ? 36.223 21.009 31.827 1.00 14.08 219 TYR C O 1
ATOM 11589 N N . HIS C 1 147 ? 37.540 20.764 30.009 1.00 13.61 220 HIS C N 1
ATOM 11590 C CA . HIS C 1 147 ? 36.494 21.031 29.018 1.00 13.48 220 HIS C CA 1
ATOM 11591 C C . HIS C 1 147 ? 37.029 20.471 27.692 1.00 13.22 220 HIS C C 1
ATOM 11592 O O . HIS C 1 147 ? 38.247 20.463 27.472 1.00 13.30 220 HIS C O 1
ATOM 11599 N N . CYS C 1 148 ? 36.159 19.999 26.802 1.00 12.35 221 CYS C N 1
ATOM 11600 C CA . CYS C 1 148 ? 36.662 19.485 25.520 1.00 12.06 221 CYS C CA 1
ATOM 11601 C C . CYS C 1 148 ? 35.566 19.554 24.464 1.00 12.44 221 CYS C C 1
ATOM 11602 O O . CYS C 1 148 ? 34.441 19.079 24.711 1.00 12.65 221 CYS C O 1
ATOM 11605 N N . MET C 1 149 ? 35.896 20.104 23.295 1.00 12.32 222 MET C N 1
ATOM 11606 C CA . MET C 1 149 ? 35.030 20.040 22.125 1.00 11.97 222 MET C CA 1
ATOM 11607 C C . MET C 1 149 ? 35.775 19.526 20.886 1.00 12.23 222 MET C C 1
ATOM 11608 O O . MET C 1 149 ? 35.235 19.557 19.798 1.00 12.67 222 MET C O 1
ATOM 11613 N N . SER C 1 150 ? 37.013 19.055 21.059 1.00 12.85 223 SER C N 1
ATOM 11614 C CA . SER C 1 150 ? 37.795 18.511 19.955 1.00 12.87 223 SER C CA 1
ATOM 11615 C C . SER C 1 150 ? 38.414 17.173 20.365 1.00 13.13 223 SER C C 1
ATOM 11616 O O . SER C 1 150 ? 39.241 17.114 21.270 1.00 12.88 223 SER C O 1
ATOM 11619 N N . MET C 1 151 ? 38.006 16.100 19.692 1.00 12.51 224 MET C N 1
ATOM 11620 C CA . MET C 1 151 ? 38.568 14.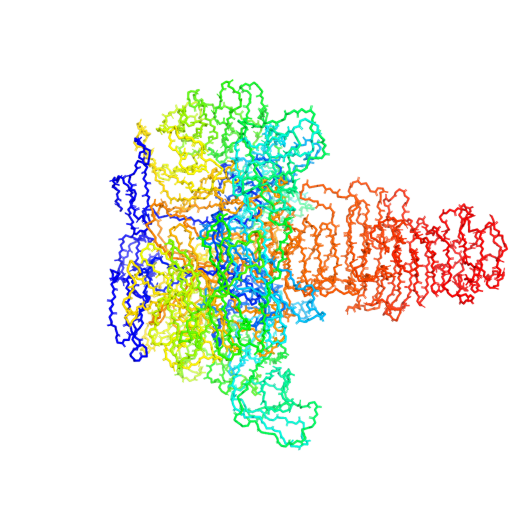770 19.970 1.00 12.11 224 MET C CA 1
ATOM 11621 C C . MET C 1 151 ? 38.402 13.911 18.736 1.00 11.24 224 MET C C 1
ATOM 11622 O O . MET C 1 151 ? 37.435 14.079 17.971 1.00 11.94 224 MET C O 1
ATOM 11627 N N . GLY C 1 152 ? 39.323 12.972 18.539 1.00 11.86 225 GLY C N 1
ATOM 11628 C CA . GLY C 1 152 ? 39.188 12.031 17.444 1.00 13.19 225 GLY C CA 1
ATOM 11629 C C . GLY C 1 152 ? 40.333 11.052 17.446 1.00 13.14 225 GLY C C 1
ATOM 11630 O O . GLY C 1 152 ? 41.097 10.966 18.422 1.00 14.26 225 GLY C O 1
ATOM 11631 N N . VAL C 1 153 ? 40.437 10.297 16.355 1.00 12.51 226 VAL C N 1
ATOM 11632 C CA . VAL C 1 153 ? 41.434 9.225 16.244 1.00 12.87 226 VAL C CA 1
ATOM 11633 C C . VAL C 1 153 ? 42.385 9.522 15.099 1.00 14.08 226 VAL C C 1
ATOM 11634 O O . VAL C 1 153 ? 41.944 9.862 14.002 1.00 15.07 226 VAL C O 1
ATOM 11638 N N . CYS C 1 154 ? 43.687 9.419 15.347 1.00 13.16 227 CYS C N 1
ATOM 11639 C CA . CYS C 1 154 ? 44.662 9.526 14.250 1.00 13.23 227 CYS C CA 1
ATOM 11640 C C . CYS C 1 154 ? 45.734 8.478 14.471 1.00 13.37 227 CYS C C 1
ATOM 11641 O O . CYS C 1 154 ? 46.299 8.406 15.557 1.00 13.51 227 CYS C O 1
ATOM 11644 N N . GLY C 1 155 ? 46.006 7.662 13.449 1.00 14.74 228 GLY C N 1
ATOM 11645 C CA . GLY C 1 155 ? 47.132 6.730 13.517 1.00 15.73 228 GLY C CA 1
ATOM 11646 C C . GLY C 1 155 ? 47.035 5.793 14.705 1.00 15.30 228 GLY C C 1
ATOM 11647 O O . GLY C 1 155 ? 48.003 5.580 15.445 1.00 15.53 228 GLY C O 1
ATOM 11648 N N . ASN C 1 156 ? 45.834 5.258 14.897 1.00 13.97 229 ASN C N 1
ATOM 11649 C CA . ASN C 1 156 ? 45.576 4.351 16.025 1.00 15.01 229 ASN C CA 1
ATOM 11650 C C . ASN C 1 156 ? 45.785 4.929 17.412 1.00 15.41 229 ASN C C 1
ATOM 11651 O O . ASN C 1 156 ? 45.967 4.182 18.384 1.00 15.68 229 ASN C O 1
ATOM 11656 N N . ARG C 1 157 ? 45.723 6.255 17.512 1.00 14.14 230 ARG C N 1
ATOM 11657 C CA . ARG C 1 157 ? 45.759 6.902 18.817 1.00 13.93 230 ARG C CA 1
ATOM 11658 C C . ARG C 1 157 ? 44.534 7.798 19.020 1.00 13.40 230 ARG C C 1
ATOM 11659 O O . ARG C 1 157 ? 44.051 8.412 18.064 1.00 13.28 230 ARG C O 1
ATOM 11667 N N . LEU C 1 158 ? 44.041 7.872 20.260 1.00 12.37 231 LEU C N 1
ATOM 11668 C CA . LEU C 1 158 ? 43.041 8.875 20.614 1.00 12.05 231 LEU C CA 1
ATOM 11669 C C . LEU C 1 158 ? 43.759 10.220 20.804 1.00 13.13 231 LEU C C 1
ATOM 11670 O O . LEU C 1 158 ? 44.749 10.280 21.537 1.00 14.27 231 LEU C O 1
ATOM 11675 N N . TYR C 1 159 ? 43.260 11.287 20.174 1.00 12.69 232 TYR C N 1
ATOM 11676 C CA . TYR C 1 159 ? 43.754 12.646 20.413 1.00 13.11 232 TYR C CA 1
ATOM 11677 C C . TYR C 1 159 ? 42.598 13.481 20.928 1.00 12.97 232 TYR C C 1
ATOM 11678 O O . TYR C 1 159 ? 41.482 13.366 20.420 1.00 13.20 232 TYR C O 1
ATOM 11687 N N . ALA C 1 160 ? 42.853 14.340 21.914 1.00 13.68 233 ALA C N 1
ATOM 11688 C CA . ALA C 1 160 ? 41.841 15.299 22.361 1.00 13.78 233 ALA C CA 1
ATOM 11689 C C . ALA C 1 160 ? 42.506 16.590 22.779 1.00 13.31 233 ALA C C 1
ATOM 11690 O O . ALA C 1 160 ? 43.589 16.562 23.378 1.00 13.83 233 ALA C O 1
ATOM 11692 N N . VAL C 1 161 ? 41.851 17.723 22.507 1.00 13.13 234 VAL C N 1
ATOM 11693 C CA . VAL C 1 161 ? 42.340 18.979 23.059 1.00 13.81 234 VAL C CA 1
ATOM 11694 C C . VAL C 1 161 ? 41.584 19.209 24.365 1.00 13.01 234 VAL C C 1
ATOM 11695 O O . VAL C 1 161 ? 40.392 19.503 24.361 1.00 14.12 234 VAL C O 1
ATOM 11699 N N . ILE C 1 162 ? 42.261 18.963 25.477 1.00 12.02 235 ILE C N 1
ATOM 11700 C CA . ILE C 1 162 ? 41.662 19.082 26.785 1.00 12.83 235 ILE C CA 1
ATOM 11701 C C . ILE C 1 162 ? 42.005 20.477 27.307 1.00 14.14 235 ILE C C 1
ATOM 11702 O O . ILE C 1 162 ? 43.190 20.833 27.517 1.00 14.86 235 ILE C O 1
ATOM 11707 N N . GLU C 1 163 ? 40.956 21.265 27.503 1.00 13.92 236 GLU C N 1
ATOM 11708 C CA . GLU C 1 163 ? 41.124 22.660 27.879 1.00 15.02 236 GLU C CA 1
ATOM 11709 C C . GLU C 1 163 ? 41.006 22.744 29.382 1.00 15.14 236 GLU C C 1
ATOM 11710 O O . GLU C 1 163 ? 40.275 21.962 29.996 1.00 16.02 236 GLU C O 1
ATOM 11716 N N . THR C 1 164 ? 41.729 23.695 29.963 1.00 14.77 237 THR C N 1
ATOM 11717 C CA . THR C 1 164 ? 41.528 24.080 31.358 1.00 15.70 237 THR C CA 1
ATOM 11718 C C . THR C 1 164 ? 40.864 25.455 31.362 1.00 15.63 237 THR C C 1
ATOM 11719 O O . THR C 1 164 ? 41.436 26.409 30.804 1.00 16.23 237 THR C O 1
ATOM 11723 N N . ARG C 1 165 ? 39.669 25.564 31.966 1.00 14.70 238 ARG C N 1
ATOM 11724 C CA . ARG C 1 165 ? 38.910 26.833 31.958 1.00 14.86 238 ARG C CA 1
ATOM 11725 C C . ARG C 1 165 ? 38.581 27.283 33.374 1.00 15.20 238 ARG C C 1
ATOM 11726 O O . ARG C 1 165 ? 38.410 26.445 34.278 1.00 14.33 238 ARG C O 1
ATOM 11734 N N . TYR C 1 166 ? 38.470 28.604 33.576 1.00 15.55 239 TYR C N 1
ATOM 11735 C CA . TYR C 1 166 ? 38.119 29.109 34.889 1.00 15.91 239 TYR C CA 1
ATOM 11736 C C . TYR C 1 166 ? 36.651 28.867 35.221 1.00 16.64 239 TYR C C 1
ATOM 11737 O O . TYR C 1 166 ? 35.762 29.077 34.386 1.00 16.70 239 TYR C O 1
ATOM 11746 N N . LEU C 1 167 ? 36.405 28.429 36.452 1.00 17.28 240 LEU C N 1
ATOM 11747 C CA . LEU C 1 167 ? 35.046 28.278 36.943 1.00 18.81 240 LEU C CA 1
ATOM 11748 C C . LEU C 1 167 ? 34.274 29.597 36.925 1.00 19.74 240 LEU C C 1
ATOM 11749 O O . LEU C 1 167 ? 33.087 29.632 36.616 1.00 20.13 240 LEU C O 1
ATOM 11754 N N . SER C 1 168 ? 34.959 30.688 37.213 1.00 20.26 241 SER C N 1
ATOM 11755 C CA . SER C 1 168 ? 34.253 31.951 37.434 1.00 22.26 241 SER C CA 1
ATOM 11756 C C . SER C 1 168 ? 33.658 32.498 36.130 1.00 21.94 241 SER C C 1
ATOM 11757 O O . SER C 1 168 ? 32.541 32.974 36.110 1.00 23.26 241 SER C O 1
ATOM 11760 N N . ASN C 1 169 ? 34.415 32.440 35.039 1.00 20.07 242 ASN C N 1
ATOM 11761 C CA . ASN C 1 169 ? 34.006 33.140 33.826 1.00 20.23 242 ASN C CA 1
ATOM 11762 C C . ASN C 1 169 ? 34.187 32.346 32.544 1.00 18.57 242 ASN C C 1
ATOM 11763 O O . ASN C 1 169 ? 34.030 32.892 31.459 1.00 20.13 242 ASN C O 1
ATOM 11768 N N . MET C 1 170 ? 34.526 31.071 32.685 1.00 17.08 243 MET C N 1
ATOM 11769 C CA . MET C 1 170 ? 34.718 30.150 31.554 1.00 17.20 243 MET C CA 1
ATOM 11770 C C . MET C 1 170 ? 35.863 30.507 30.614 1.00 17.72 243 MET C C 1
ATOM 11771 O O . MET C 1 170 ? 35.976 29.921 29.553 1.00 19.16 243 MET C O 1
ATOM 11776 N N . ARG C 1 171 ? 36.727 31.440 30.998 1.00 16.56 244 ARG C N 1
ATOM 11777 C CA . ARG C 1 171 ? 37.831 31.794 30.098 1.00 18.65 244 ARG C CA 1
ATOM 11778 C C . ARG C 1 171 ? 38.832 30.653 29.981 1.00 17.17 244 ARG C C 1
ATOM 11779 O O . ARG C 1 171 ? 39.051 29.890 30.930 1.00 17.61 244 ARG C O 1
ATOM 11787 N N . LEU C 1 172 ? 39.458 30.551 28.821 1.00 17.12 245 LEU C N 1
ATOM 11788 C CA . LEU C 1 172 ? 40.413 29.460 28.571 1.00 17.12 245 LEU C CA 1
ATOM 11789 C C . LEU C 1 172 ? 41.778 29.769 29.219 1.00 17.65 245 LEU C C 1
ATOM 11790 O O . LEU C 1 172 ? 42.468 30.714 28.805 1.00 19.12 245 LEU C O 1
ATOM 11795 N N . LYS C 1 173 ? 42.142 29.037 30.269 1.00 17.84 246 LYS C N 1
ATOM 11796 C CA A LYS C 1 173 ? 43.425 29.259 30.936 0.47 18.65 246 LYS C CA 1
ATOM 11797 C CA B LYS C 1 173 ? 43.428 29.267 30.928 0.53 18.31 246 LYS C CA 1
ATOM 11798 C C . LYS C 1 173 ? 44.584 28.694 30.118 1.00 18.57 246 LYS C C 1
ATOM 11799 O O . LYS C 1 173 ? 45.620 29.372 29.918 1.00 19.63 246 LYS C O 1
ATOM 11810 N N . LYS C 1 174 ? 44.418 27.451 29.665 1.00 17.51 247 LYS C N 1
ATOM 11811 C CA A LYS C 1 174 ? 45.409 26.792 28.815 0.58 17.96 247 LYS C CA 1
ATOM 11812 C CA B LYS C 1 174 ? 45.402 26.799 28.803 0.42 17.81 247 LYS C CA 1
ATOM 11813 C C . LYS C 1 174 ? 44.748 25.590 28.144 1.00 17.28 247 LYS C C 1
ATOM 11814 O O . LYS C 1 174 ? 43.630 25.187 28.513 1.00 17.31 247 LYS C O 1
ATOM 11825 N N . ALA C 1 175 ? 45.435 25.030 27.163 1.00 16.85 248 ALA C N 1
ATOM 11826 C CA . ALA C 1 175 ? 44.926 23.873 26.459 1.00 17.33 248 ALA C CA 1
ATOM 11827 C C . ALA C 1 175 ? 46.058 22.910 26.265 1.00 16.39 248 ALA C C 1
ATOM 11828 O O . ALA C 1 175 ? 47.214 23.314 26.009 1.00 16.89 248 ALA C O 1
ATOM 11830 N N . GLU C 1 176 ? 45.737 21.621 26.337 1.00 15.29 249 GLU C N 1
ATOM 11831 C CA . GLU C 1 176 ? 46.744 20.580 26.191 1.00 16.53 249 GLU C CA 1
ATOM 11832 C C . GLU C 1 176 ? 46.251 19.573 25.178 1.00 16.18 249 GLU C C 1
ATOM 11833 O O . GLU C 1 176 ? 45.054 19.240 25.156 1.00 16.13 249 GLU C O 1
ATOM 11839 N N . LEU C 1 177 ? 47.160 19.047 24.368 1.00 15.46 250 LEU C N 1
ATOM 11840 C CA . LEU C 1 177 ? 46.821 17.901 23.539 1.00 14.54 250 LEU C CA 1
ATOM 11841 C C . LEU C 1 177 ? 47.070 16.647 24.387 1.00 14.44 250 LEU C C 1
ATOM 11842 O O . LEU C 1 177 ? 48.197 16.455 24.889 1.00 15.05 250 LEU C O 1
ATOM 11847 N N . TRP C 1 178 ? 46.028 15.817 24.558 1.00 13.34 251 TRP C N 1
ATOM 11848 C CA . TRP C 1 178 ? 46.150 14.564 25.299 1.00 13.03 251 TRP C CA 1
ATOM 11849 C C . TRP C 1 178 ? 46.056 13.445 24.289 1.00 14.28 251 TRP C C 1
ATOM 11850 O O . TRP C 1 178 ? 45.234 13.489 23.360 1.00 14.77 251 TRP C O 1
ATOM 11861 N N A SER C 1 179 ? 46.911 12.438 24.427 0.63 14.79 252 SER C N 1
ATOM 11862 N N B SER C 1 179 ? 46.866 12.414 24.490 0.37 13.87 252 SER C N 1
ATOM 11863 C CA A SER C 1 179 ? 46.756 11.263 23.579 0.63 14.07 252 SER C CA 1
ATOM 11864 C CA B SER C 1 179 ? 46.812 11.269 23.601 0.37 12.86 252 SER C CA 1
ATOM 11865 C C A SER C 1 179 ? 47.061 9.960 24.306 0.63 12.92 252 SER C C 1
ATOM 11866 C C B SER C 1 179 ? 47.085 9.946 24.306 0.37 12.46 252 SER C C 1
ATOM 11867 O O A SER C 1 179 ? 47.833 9.930 25.274 0.63 12.90 252 SER C O 1
ATOM 11868 O O B SER C 1 179 ? 47.865 9.884 25.263 0.37 12.45 252 SER C O 1
ATOM 11873 N N . ARG C 1 180 ? 46.427 8.896 23.819 1.00 12.12 253 ARG C N 1
ATOM 11874 C CA . ARG C 1 180 ? 46.710 7.523 24.260 1.00 13.07 253 ARG C CA 1
ATOM 11875 C C . ARG C 1 180 ? 46.657 6.625 23.033 1.00 12.69 253 ARG C C 1
ATOM 11876 O O . ARG C 1 180 ? 45.997 6.965 22.052 1.00 12.96 253 ARG C O 1
ATOM 11884 N N . PRO C 1 181 ? 47.259 5.428 23.115 1.00 13.55 254 PRO C N 1
ATOM 11885 C CA . PRO C 1 181 ? 46.990 4.453 22.048 1.00 13.96 254 PRO C CA 1
ATOM 11886 C C . PRO C 1 181 ? 45.541 4.025 22.117 1.00 13.12 254 PRO C C 1
ATOM 11887 O O . PRO C 1 181 ? 45.048 3.877 23.238 1.00 13.67 254 PRO C O 1
ATOM 11891 N N . MET C 1 182 ? 44.856 3.839 20.992 1.00 12.95 255 MET C N 1
ATOM 11892 C CA . MET C 1 182 ? 43.461 3.354 21.058 1.00 13.73 255 MET C CA 1
ATOM 11893 C C . MET C 1 182 ? 43.433 1.948 21.624 1.00 14.04 255 MET C C 1
ATOM 11894 O O . MET C 1 182 ? 44.397 1.207 21.494 1.00 14.69 255 MET C O 1
ATOM 11899 N N . PRO C 1 183 ? 42.298 1.544 22.195 1.00 13.35 256 PRO C N 1
ATOM 11900 C CA . PRO C 1 183 ? 42.076 0.110 22.506 1.00 13.44 256 PRO C CA 1
ATOM 11901 C C . PRO C 1 183 ? 41.936 -0.671 21.213 1.00 13.00 256 PRO C C 1
ATOM 11902 O O . PRO C 1 183 ? 41.048 -0.390 20.419 1.00 13.14 256 PRO C O 1
ATOM 11906 N N . TYR C 1 184 ? 42.856 -1.597 20.944 1.00 13.15 257 TYR C N 1
ATOM 11907 C CA . TYR C 1 184 ? 42.772 -2.357 19.702 1.00 12.90 257 TYR C CA 1
ATOM 11908 C C . TYR C 1 184 ? 43.391 -3.730 19.844 1.00 12.91 257 TYR C C 1
ATOM 11909 O O . TYR C 1 184 ? 44.155 -3.986 20.790 1.00 12.96 257 TYR C O 1
ATOM 11918 N N . TYR C 1 185 ? 43.035 -4.595 18.896 1.00 13.54 258 TYR C N 1
ATOM 11919 C CA . TYR C 1 185 ? 43.454 -5.994 18.877 1.00 13.17 258 TYR C CA 1
ATOM 11920 C C . TYR C 1 185 ? 44.125 -6.294 17.525 1.00 14.33 258 TYR C C 1
ATOM 11921 O O . TYR C 1 185 ? 43.655 -5.828 16.470 1.00 15.53 258 TYR C O 1
ATOM 11930 N N . ARG C 1 186 ? 45.211 -7.065 17.543 1.00 14.11 259 ARG C N 1
ATOM 11931 C CA . ARG C 1 186 ? 45.822 -7.553 16.288 1.00 15.26 259 ARG C CA 1
ATOM 11932 C C . ARG C 1 186 ? 46.125 -9.026 16.398 1.00 15.26 259 ARG C C 1
ATOM 11933 O O . ARG C 1 186 ? 46.406 -9.533 17.492 1.00 14.72 259 ARG C O 1
ATOM 11941 N N . ARG C 1 187 ? 46.109 -9.702 15.253 1.00 16.27 260 ARG C N 1
ATOM 11942 C CA A ARG C 1 187 ? 46.506 -11.111 15.204 0.49 18.59 260 ARG C CA 1
ATOM 11943 C CA B ARG C 1 187 ? 46.488 -11.105 15.191 0.51 16.41 260 ARG C CA 1
ATOM 11944 C C . ARG C 1 187 ? 47.574 -11.286 14.119 1.00 17.53 260 ARG C C 1
ATOM 11945 O O . ARG C 1 187 ? 47.281 -11.705 12.986 1.00 17.75 260 ARG C O 1
ATOM 11960 N N . PRO C 1 188 ? 48.818 -10.935 14.460 1.00 18.48 261 PRO C N 1
ATOM 11961 C CA . PRO C 1 188 ? 49.895 -10.961 13.462 1.00 19.03 261 PRO C CA 1
ATOM 11962 C C . PRO C 1 188 ? 50.520 -12.330 13.330 1.00 20.00 261 PRO C C 1
ATOM 11963 O O . PRO C 1 188 ? 50.295 -13.217 14.140 1.00 19.89 261 PRO C O 1
ATOM 11967 N N . THR C 1 189 ? 51.352 -12.468 12.306 1.00 20.72 262 THR C N 1
ATOM 11968 C CA . THR C 1 189 ? 52.176 -13.671 12.129 1.00 22.16 262 THR C CA 1
ATOM 11969 C C . THR C 1 189 ? 53.650 -13.268 12.046 1.00 22.31 262 THR C C 1
ATOM 11970 O O . THR C 1 189 ? 54.009 -12.401 11.250 1.00 22.76 262 THR C O 1
ATOM 11974 N N . GLY C 1 190 ? 54.476 -13.891 12.885 1.00 22.53 263 GLY C N 1
ATOM 11975 C CA . GLY C 1 190 ? 55.894 -13.592 12.971 1.00 22.89 263 GLY C CA 1
ATOM 11976 C C . GLY C 1 190 ? 56.176 -12.191 13.481 1.00 22.87 263 GLY C C 1
ATOM 11977 O O . GLY C 1 190 ? 55.295 -11.512 14.034 1.00 22.21 263 GLY C O 1
ATOM 11978 N N . GLY C 1 191 ? 57.405 -11.742 13.305 1.00 22.98 264 GLY C N 1
ATOM 11979 C CA . GLY C 1 191 ? 57.732 -10.379 13.643 1.00 21.92 264 GLY C CA 1
ATOM 11980 C C . GLY C 1 191 ? 58.346 -10.131 14.998 1.00 21.57 264 GLY C C 1
ATOM 11981 O O . GLY C 1 191 ? 58.627 -8.984 15.331 1.00 22.65 264 GLY C O 1
ATOM 11982 N N . ILE C 1 192 ? 58.557 -11.177 15.784 1.00 20.86 265 ILE C N 1
ATOM 11983 C CA . ILE C 1 192 ? 59.170 -11.005 17.095 1.00 20.51 265 ILE C CA 1
ATOM 11984 C C . ILE C 1 192 ? 60.540 -11.679 17.114 1.00 21.49 265 ILE C C 1
ATOM 11985 O O . ILE C 1 192 ? 60.657 -12.866 16.821 1.00 22.54 265 ILE C O 1
ATOM 11990 N N . THR C 1 193 ? 61.567 -10.910 17.456 1.00 22.69 266 THR C N 1
ATOM 11991 C CA . THR C 1 193 ? 62.927 -11.426 17.454 1.00 25.57 266 THR C CA 1
ATOM 11992 C C . THR C 1 193 ? 63.666 -10.982 18.709 1.00 25.14 266 THR C C 1
ATOM 11993 O O . THR C 1 193 ? 63.478 -9.854 19.197 1.00 23.17 266 THR C O 1
ATOM 11997 N N . ILE C 1 194 ? 64.514 -11.872 19.224 1.00 25.47 267 ILE C N 1
ATOM 11998 C CA . ILE C 1 194 ? 65.310 -11.585 20.400 1.00 26.84 267 ILE C CA 1
ATOM 11999 C C . ILE C 1 194 ? 66.672 -12.254 20.206 1.00 29.16 267 ILE C C 1
ATOM 12000 O O . ILE C 1 194 ? 66.742 -13.435 19.842 1.00 29.33 267 ILE C O 1
ATOM 12005 N N . SER C 1 195 ? 67.744 -11.509 20.460 1.00 30.55 268 SER C N 1
ATOM 12006 C CA . SER C 1 195 ? 69.100 -12.079 20.343 1.00 31.57 268 SER C CA 1
ATOM 12007 C C . SER C 1 195 ? 69.512 -12.746 21.643 1.00 32.38 268 SER C C 1
ATOM 12008 O O . SER C 1 195 ? 69.188 -12.260 22.715 1.00 31.82 268 SER C O 1
ATOM 12011 N N . SER C 1 196 ? 70.237 -13.858 21.551 1.00 34.76 269 SER C N 1
ATOM 12012 C CA . SER C 1 196 ? 70.684 -14.559 22.747 1.00 37.13 269 SER C CA 1
ATOM 12013 C C . SER C 1 196 ? 71.457 -13.616 23.659 1.00 37.86 269 SER C C 1
ATOM 12014 O O . SER C 1 196 ? 72.305 -12.841 23.197 1.00 39.36 269 SER C O 1
ATOM 12017 N N . GLY C 1 197 ? 71.146 -13.668 24.948 1.00 37.04 270 GLY C N 1
ATOM 12018 C CA . GLY C 1 197 ? 71.800 -12.823 25.927 1.00 37.07 270 GLY C CA 1
ATOM 12019 C C . GLY C 1 197 ? 71.198 -11.441 26.105 1.00 34.97 270 GLY C C 1
ATOM 12020 O O . GLY C 1 197 ? 71.635 -10.692 26.974 1.00 34.69 270 GLY C O 1
ATOM 12021 N N . SER C 1 198 ? 70.205 -11.098 25.288 1.00 31.98 271 SER C N 1
ATOM 12022 C CA . SER C 1 198 ? 69.605 -9.766 25.330 1.00 31.64 271 SER C CA 1
ATOM 12023 C C . SER C 1 198 ? 68.310 -9.770 26.134 1.00 31.34 271 SER C C 1
ATOM 12024 O O . SER C 1 198 ? 67.619 -10.798 26.224 1.00 34.52 271 SER C O 1
ATOM 12027 N N . THR C 1 199 ? 67.993 -8.625 26.725 1.00 29.26 272 THR C N 1
ATOM 12028 C CA . THR C 1 199 ? 66.680 -8.434 27.354 1.00 31.62 272 THR C CA 1
ATOM 12029 C C . THR C 1 199 ? 65.766 -7.579 26.486 1.00 31.81 272 THR C C 1
ATOM 12030 O O . THR C 1 199 ? 64.718 -7.134 26.946 1.00 34.02 272 THR C O 1
ATOM 12034 N N . THR C 1 200 ? 66.165 -7.341 25.239 1.00 30.80 273 THR C N 1
ATOM 12035 C CA . THR C 1 200 ? 65.348 -6.550 24.323 1.00 31.16 273 THR C CA 1
ATOM 12036 C C . THR C 1 200 ? 64.648 -7.429 23.290 1.00 28.59 273 THR C C 1
ATOM 12037 O O . THR C 1 200 ? 65.313 -8.156 22.533 1.00 28.56 273 THR C O 1
ATOM 12041 N N . ALA C 1 201 ? 63.316 -7.365 23.240 1.00 25.94 274 ALA C N 1
ATOM 12042 C CA . ALA C 1 201 ? 62.581 -8.047 22.183 1.00 22.44 274 ALA C CA 1
ATOM 12043 C C . ALA C 1 201 ? 62.099 -7.015 21.192 1.00 21.58 274 ALA C C 1
ATOM 12044 O O . ALA C 1 201 ? 61.500 -6.007 21.578 1.00 21.84 274 ALA C O 1
ATOM 12046 N N . THR C 1 202 ? 62.332 -7.290 19.916 1.00 21.91 275 THR C N 1
ATOM 12047 C CA . THR C 1 202 ? 61.925 -6.403 18.833 1.00 21.95 275 THR C CA 1
ATOM 12048 C C . THR C 1 202 ? 60.622 -6.900 18.209 1.00 20.87 275 THR C C 1
ATOM 12049 O O . THR C 1 202 ? 60.512 -8.071 17.823 1.00 20.65 275 THR C O 1
ATOM 12053 N N . ILE C 1 203 ? 59.639 -5.998 18.145 1.00 20.34 276 ILE C N 1
ATOM 12054 C CA . ILE C 1 203 ? 58.279 -6.355 17.729 1.00 19.73 276 ILE C CA 1
ATOM 12055 C C . ILE C 1 203 ? 57.904 -5.596 16.471 1.00 19.74 276 ILE C C 1
ATOM 12056 O O . ILE C 1 203 ? 57.857 -4.373 16.481 1.00 19.03 276 ILE C O 1
ATOM 12061 N N . VAL C 1 204 ? 57.659 -6.318 15.379 1.00 21.01 277 VAL C N 1
ATOM 12062 C CA . VAL C 1 204 ? 57.104 -5.693 14.181 1.00 21.86 277 VAL C CA 1
ATOM 12063 C C . VAL C 1 204 ? 55.575 -5.731 14.246 1.00 20.69 277 VAL C C 1
ATOM 12064 O O . VAL C 1 204 ? 54.979 -6.796 14.413 1.00 21.11 277 VAL C O 1
ATOM 12068 N N . LEU C 1 205 ? 54.948 -4.553 14.200 1.00 20.42 278 LEU C N 1
ATOM 12069 C CA . LEU C 1 205 ? 53.499 -4.451 14.244 1.00 19.97 278 LEU C CA 1
ATOM 12070 C C . LEU C 1 205 ? 53.165 -3.197 13.450 1.00 20.24 278 LEU C C 1
ATOM 12071 O O . LEU C 1 205 ? 53.509 -2.069 13.880 1.00 19.32 278 LEU C O 1
ATOM 12076 N N . LYS C 1 206 ? 52.519 -3.370 12.297 1.00 20.85 279 LYS C N 1
ATOM 12077 C CA . LYS C 1 206 ? 52.378 -2.245 11.368 1.00 22.87 279 LYS C CA 1
ATOM 12078 C C . LYS C 1 206 ? 51.527 -1.131 11.945 1.00 20.12 279 LYS C C 1
ATOM 12079 O O . LYS C 1 206 ? 50.488 -1.397 12.553 1.00 20.32 279 LYS C O 1
ATOM 12085 N N . LYS C 1 207 ? 52.026 0.099 11.817 1.00 20.05 280 LYS C N 1
ATOM 12086 C CA A LYS C 1 207 ? 51.262 1.286 12.167 0.58 21.90 280 LYS C CA 1
ATOM 12087 C CA B LYS C 1 207 ? 51.271 1.295 12.174 0.42 22.16 280 LYS C CA 1
ATOM 12088 C C . LYS C 1 207 ? 50.752 1.184 13.607 1.00 21.17 280 LYS C C 1
ATOM 12089 O O . LYS C 1 207 ? 49.573 1.417 13.880 1.00 22.50 280 LYS C O 1
ATOM 12100 N N . HIS C 1 208 ? 51.642 0.817 14.528 1.00 18.41 281 HIS C N 1
ATOM 12101 C CA . HIS C 1 208 ? 51.217 0.477 15.888 1.00 16.68 281 HIS C CA 1
ATOM 12102 C C . HIS C 1 208 ? 50.726 1.683 16.701 1.00 16.18 281 HIS C C 1
ATOM 12103 O O . HIS C 1 208 ? 49.844 1.556 17.588 1.00 15.78 281 HIS C O 1
ATOM 12110 N N . GLY C 1 209 ? 51.262 2.865 16.388 1.00 15.99 282 GLY C N 1
ATOM 12111 C CA . GLY C 1 209 ? 50.826 4.079 17.063 1.00 16.79 282 GLY C CA 1
ATOM 12112 C C . GLY C 1 209 ? 51.237 4.157 18.524 1.00 16.86 282 GLY C C 1
ATOM 12113 O O . GLY C 1 209 ? 50.713 4.995 19.262 1.00 18.55 282 GLY C O 1
ATOM 12114 N N . LEU C 1 210 ? 52.147 3.293 18.963 1.00 14.59 283 LEU C N 1
ATOM 12115 C CA . LEU C 1 210 ? 52.550 3.300 20.370 1.00 14.71 283 LEU C CA 1
ATOM 12116 C C . LEU C 1 210 ? 53.684 4.278 20.647 1.00 15.52 283 LEU C C 1
ATOM 12117 O O . LEU C 1 210 ? 54.482 4.610 19.752 1.00 17.97 283 LEU C O 1
ATOM 12122 N N . LYS C 1 211 ? 53.751 4.703 21.900 1.00 15.47 284 LYS C N 1
ATOM 12123 C CA . LYS C 1 211 ? 54.834 5.505 22.425 1.00 17.08 284 LYS C CA 1
ATOM 12124 C C . LYS C 1 211 ? 55.472 4.794 23.594 1.00 17.35 284 LYS C C 1
ATOM 12125 O O . LYS C 1 211 ? 54.858 3.892 24.195 1.00 16.95 284 LYS C O 1
ATOM 12131 N N . VAL C 1 212 ? 56.710 5.187 23.909 1.00 18.09 285 VAL C N 1
ATOM 12132 C CA . VAL C 1 212 ? 57.374 4.635 25.094 1.00 19.54 285 VAL C CA 1
ATOM 12133 C C . VAL C 1 212 ? 56.509 4.781 26.346 1.00 19.24 285 VAL C C 1
ATOM 12134 O O . VAL C 1 212 ? 55.943 5.859 26.614 1.00 19.85 285 VAL C O 1
ATOM 12138 N N . GLY C 1 213 ? 56.372 3.690 27.089 1.00 18.64 286 GLY C N 1
ATOM 12139 C CA . GLY C 1 213 ? 55.575 3.707 28.303 1.00 17.58 286 GLY C CA 1
ATOM 12140 C C . GLY C 1 213 ? 54.148 3.201 28.110 1.00 17.50 286 GLY C C 1
ATOM 12141 O O . GLY C 1 213 ? 53.424 2.910 29.077 1.00 18.17 286 GLY C O 1
ATOM 12142 N N . ASP C 1 214 ? 53.721 3.093 26.858 1.00 16.76 287 ASP C N 1
ATOM 12143 C CA . ASP C 1 214 ? 52.379 2.576 26.601 1.00 15.50 287 ASP C CA 1
ATOM 12144 C C . ASP C 1 214 ? 52.269 1.118 27.015 1.00 15.19 287 ASP C C 1
ATOM 12145 O O . ASP C 1 214 ? 53.236 0.344 26.967 1.00 16.81 287 ASP C O 1
ATOM 12150 N N . ALA C 1 215 ? 51.056 0.741 27.403 1.00 13.73 288 ALA C N 1
ATOM 12151 C CA . ALA C 1 215 ? 50.810 -0.564 28.012 1.00 13.58 288 ALA C CA 1
ATOM 12152 C C . ALA C 1 215 ? 50.240 -1.490 26.954 1.00 14.23 288 ALA C C 1
ATOM 12153 O O . ALA C 1 215 ? 49.330 -1.095 26.209 1.00 15.21 288 ALA C O 1
ATOM 12155 N N . VAL C 1 216 ? 50.761 -2.719 26.884 1.00 13.92 289 VAL C N 1
ATOM 12156 C CA . VAL C 1 216 ? 50.327 -3.670 25.858 1.00 13.43 289 VAL C CA 1
ATOM 12157 C C . VAL C 1 216 ? 50.178 -5.073 26.439 1.00 13.21 289 VAL C C 1
ATOM 12158 O O . VAL C 1 216 ? 50.529 -5.313 27.595 1.00 14.08 289 VAL C O 1
ATOM 12162 N N . ASN C 1 217 ? 49.672 -6.008 25.636 1.00 12.75 290 ASN C N 1
ATOM 12163 C CA . ASN C 1 217 ? 49.491 -7.374 26.119 1.00 13.15 290 ASN C CA 1
ATOM 12164 C C . ASN C 1 217 ? 49.739 -8.349 24.980 1.00 13.04 290 ASN C C 1
ATOM 12165 O O . ASN C 1 217 ? 49.299 -8.107 23.851 1.00 13.15 290 ASN C O 1
ATOM 12170 N N . PHE C 1 218 ? 50.439 -9.454 25.285 1.00 13.47 291 PHE C N 1
ATOM 12171 C CA . PHE C 1 218 ? 50.748 -10.491 24.304 1.00 14.68 291 PHE C CA 1
ATOM 12172 C C . PHE C 1 218 ? 50.155 -11.830 24.695 1.00 15.31 291 PHE C C 1
ATOM 12173 O O . PHE C 1 218 ? 50.130 -12.185 25.875 1.00 15.77 291 PHE C O 1
ATOM 12181 N N . SER C 1 219 ? 49.717 -12.600 23.703 1.00 16.14 292 SER C N 1
ATOM 12182 C CA . SER C 1 219 ? 49.367 -14.000 23.960 1.00 17.01 292 SER C CA 1
ATOM 12183 C C . SER C 1 219 ? 49.849 -14.896 22.824 1.00 16.88 292 SER C C 1
ATOM 12184 O O . SER C 1 219 ? 49.793 -14.506 21.656 1.00 16.91 292 SER C O 1
ATOM 12187 N N . ASN C 1 220 ? 50.312 -16.098 23.174 1.00 17.48 293 ASN C N 1
ATOM 12188 C CA . ASN C 1 220 ? 50.709 -17.092 22.181 1.00 19.81 293 ASN C CA 1
ATOM 12189 C C . ASN C 1 220 ? 51.797 -16.593 21.213 1.00 19.33 293 ASN C C 1
ATOM 12190 O O . ASN C 1 220 ? 51.809 -16.971 20.032 1.00 18.90 293 ASN C O 1
ATOM 12195 N N . SER C 1 221 ? 52.718 -15.770 21.713 1.00 18.74 294 SER C N 1
ATOM 12196 C CA . SER C 1 221 ? 53.732 -15.160 20.864 1.00 19.82 294 SER C CA 1
ATOM 12197 C C . SER C 1 221 ? 54.710 -16.144 20.234 1.00 20.89 294 SER C C 1
ATOM 12198 O O . SER C 1 221 ? 55.275 -15.853 19.182 1.00 21.74 294 SER C O 1
ATOM 12201 N N . GLY C 1 222 ? 54.932 -17.282 20.886 1.00 21.92 295 GLY C N 1
ATOM 12202 C CA . GLY C 1 222 ? 55.964 -18.218 20.431 1.00 24.25 295 GLY C CA 1
ATOM 12203 C C . GLY C 1 222 ? 57.359 -17.664 20.668 1.00 26.46 295 GLY C C 1
ATOM 12204 O O . GLY C 1 222 ? 58.338 -18.169 20.113 1.00 27.10 295 GLY C O 1
ATOM 12205 N N . ALA C 1 223 ? 57.458 -16.618 21.485 1.00 26.80 296 ALA C N 1
ATOM 12206 C CA . ALA C 1 223 ? 58.754 -16.029 21.829 1.00 26.02 296 ALA C CA 1
ATOM 12207 C C . ALA C 1 223 ? 58.905 -15.955 23.339 1.00 24.74 296 ALA C C 1
ATOM 12208 O O . ALA C 1 223 ? 58.227 -15.171 24.011 1.00 24.30 296 ALA C O 1
ATOM 12210 N N . THR C 1 224 ? 59.792 -16.783 23.869 1.00 24.81 297 THR C N 1
ATOM 12211 C CA . THR C 1 224 ? 60.006 -16.848 25.306 1.00 26.43 297 THR C CA 1
ATOM 12212 C C . THR C 1 224 ? 60.222 -15.481 25.938 1.00 25.38 297 THR C C 1
ATOM 12213 O O . THR C 1 224 ? 61.079 -14.707 25.498 1.00 25.52 297 THR C O 1
ATOM 12217 N N . GLY C 1 225 ? 59.414 -15.174 26.952 1.00 25.28 298 GLY C N 1
ATOM 12218 C CA . GLY C 1 225 ? 59.542 -13.919 27.671 1.00 24.84 298 GLY C CA 1
ATOM 12219 C C . GLY C 1 225 ? 58.643 -12.817 27.139 1.00 23.99 298 GLY C C 1
ATOM 12220 O O . GLY C 1 225 ? 58.456 -11.788 27.798 1.00 24.59 298 GLY C O 1
ATOM 12221 N N . VAL C 1 226 ? 58.085 -13.010 25.945 1.00 21.74 299 VAL C N 1
ATOM 12222 C CA . VAL C 1 226 ? 57.143 -12.014 25.406 1.00 20.35 299 VAL C CA 1
ATOM 12223 C C . VAL C 1 226 ? 55.744 -12.539 25.633 1.00 19.04 299 VAL C C 1
ATOM 12224 O O . VAL C 1 226 ? 55.244 -13.329 24.854 1.00 20.10 299 VAL C O 1
ATOM 12228 N N . SER C 1 227 ? 55.107 -12.105 26.718 1.00 17.36 300 SER C N 1
ATOM 12229 C CA . SER C 1 227 ? 53.892 -12.763 27.200 1.00 18.83 300 SER C CA 1
ATOM 12230 C C . SER C 1 227 ? 53.207 -11.882 28.224 1.00 18.05 300 SER C C 1
ATOM 12231 O O . SER C 1 227 ? 53.873 -11.253 29.055 1.00 18.42 300 SER C O 1
ATOM 12234 N N . GLY C 1 228 ? 51.876 -11.857 28.179 1.00 16.55 301 GLY C N 1
ATOM 12235 C CA . GLY C 1 228 ? 51.082 -11.111 29.151 1.00 16.49 301 GLY C CA 1
ATOM 12236 C C . GLY C 1 228 ? 51.301 -9.600 29.033 1.00 15.70 301 GLY C C 1
ATOM 12237 O O . GLY C 1 228 ? 51.640 -9.065 27.961 1.00 14.57 301 GLY C O 1
ATOM 12238 N N . ASN C 1 229 ? 51.106 -8.910 30.150 1.00 15.45 302 ASN C N 1
ATOM 12239 C CA . ASN C 1 229 ? 51.158 -7.461 30.165 1.00 16.19 302 ASN C CA 1
ATOM 12240 C C . ASN C 1 229 ? 52.601 -6.981 30.130 1.00 16.47 302 ASN C C 1
ATOM 12241 O O . ASN C 1 229 ? 53.414 -7.385 30.967 1.00 17.12 302 ASN C O 1
ATOM 12246 N N . MET C 1 230 ? 52.910 -6.119 29.171 1.00 16.45 303 MET C N 1
ATOM 12247 C CA . MET C 1 230 ? 54.229 -5.504 29.047 1.00 16.27 303 MET C CA 1
ATOM 12248 C C . MET C 1 230 ? 54.090 -4.007 28.739 1.00 16.68 303 MET C C 1
ATOM 12249 O O . MET C 1 230 ? 52.972 -3.485 28.558 1.00 16.58 303 MET C O 1
ATOM 12254 N N . THR C 1 231 ? 55.237 -3.334 28.654 1.00 17.05 304 THR C N 1
ATOM 12255 C CA . THR C 1 231 ? 55.281 -1.902 28.439 1.00 18.25 304 THR C CA 1
ATOM 12256 C C . THR C 1 231 ? 56.232 -1.659 27.263 1.00 17.04 304 THR C C 1
ATOM 12257 O O . THR C 1 231 ? 57.236 -2.369 27.115 1.00 17.50 304 THR C O 1
ATOM 12261 N N . VAL C 1 232 ? 55.881 -0.708 26.397 1.00 16.05 305 VAL C N 1
ATOM 12262 C CA . VAL C 1 232 ? 56.771 -0.311 25.288 1.00 16.30 305 VAL C CA 1
ATOM 12263 C C . VAL C 1 232 ? 58.030 0.357 25.833 1.00 17.11 305 VAL C C 1
ATOM 12264 O O . VAL C 1 232 ? 57.963 1.363 26.565 1.00 16.62 305 VAL C O 1
ATOM 12268 N N . ALA C 1 233 ? 59.176 -0.206 25.453 1.00 18.06 306 ALA C N 1
ATOM 12269 C CA . ALA C 1 233 ? 60.498 0.249 25.926 1.00 19.75 306 ALA C CA 1
ATOM 12270 C C . ALA C 1 233 ? 61.103 1.280 24.997 1.00 20.46 306 ALA C C 1
ATOM 12271 O O . ALA C 1 233 ? 61.776 2.211 25.446 1.00 22.36 306 ALA C O 1
ATOM 12273 N N . SER C 1 234 ? 60.910 1.088 23.698 1.00 20.65 307 SER C N 1
ATOM 12274 C CA . SER C 1 234 ? 61.428 2.018 22.703 1.00 21.46 307 SER C CA 1
ATOM 12275 C C . SER C 1 234 ? 60.587 1.869 21.456 1.00 21.06 307 SER C C 1
ATOM 12276 O O . SER C 1 234 ? 59.893 0.854 21.287 1.00 22.88 307 SER C O 1
ATOM 12279 N N . VAL C 1 235 ? 60.623 2.884 20.600 1.00 18.85 308 VAL C N 1
ATOM 12280 C CA . VAL C 1 235 ? 59.953 2.819 19.310 1.00 19.83 308 VAL C CA 1
ATOM 12281 C C . VAL C 1 235 ? 61.020 3.025 18.254 1.00 22.03 308 VAL C C 1
ATOM 12282 O O . VAL C 1 235 ? 61.746 4.032 18.290 1.00 23.60 308 VAL C O 1
ATOM 12286 N N . ILE C 1 236 ? 61.118 2.081 17.318 1.00 22.33 309 ILE C N 1
ATOM 12287 C CA . ILE C 1 236 ? 62.159 2.127 16.278 1.00 23.79 309 ILE C CA 1
ATOM 12288 C C . ILE C 1 236 ? 61.679 2.854 15.024 1.00 24.38 309 ILE C C 1
ATOM 12289 O O . ILE C 1 236 ? 62.418 3.664 14.441 1.00 26.10 309 ILE C O 1
ATOM 12294 N N . ASN C 1 237 ? 60.449 2.578 14.607 1.00 23.18 310 ASN C N 1
ATOM 12295 C CA . ASN C 1 237 ? 59.877 3.256 13.452 1.00 23.25 310 ASN C CA 1
ATOM 12296 C C . ASN C 1 237 ? 58.371 3.044 13.479 1.00 21.96 310 ASN C C 1
ATOM 12297 O O . ASN C 1 237 ? 57.853 2.499 14.448 1.00 21.32 310 ASN C O 1
ATOM 12302 N N A LYS C 1 238 ? 57.690 3.462 12.418 0.62 22.22 311 LYS C N 1
ATOM 12303 N N B LYS C 1 238 ? 57.685 3.476 12.424 0.38 21.03 311 LYS C N 1
ATOM 12304 C CA A LYS C 1 238 ? 56.227 3.415 12.368 0.62 22.87 311 LYS C CA 1
ATOM 12305 C CA B LYS C 1 238 ? 56.222 3.406 12.366 0.38 20.23 311 LYS C CA 1
ATOM 12306 C C A LYS C 1 238 ? 55.691 1.997 12.552 0.62 20.25 311 LYS C C 1
ATOM 12307 C C B LYS C 1 238 ? 55.707 1.990 12.600 0.38 19.51 311 LYS C C 1
ATOM 12308 O O A LYS C 1 238 ? 54.538 1.817 12.978 0.62 20.26 311 LYS C O 1
ATOM 12309 O O B LYS C 1 238 ? 54.591 1.802 13.100 0.38 19.83 311 LYS C O 1
ATOM 12320 N N . ASP C 1 239 ? 56.527 1.002 12.248 1.00 19.35 312 ASP C N 1
ATOM 12321 C CA . ASP C 1 239 ? 56.099 -0.394 12.263 1.00 20.52 312 ASP C CA 1
ATOM 12322 C C . ASP C 1 239 ? 56.819 -1.279 13.285 1.00 19.95 312 ASP C C 1
ATOM 12323 O O . ASP C 1 239 ? 56.649 -2.510 13.249 1.00 20.40 312 ASP C O 1
ATOM 12328 N N . THR C 1 240 ? 57.634 -0.700 14.163 1.00 18.89 313 THR C N 1
ATOM 12329 C CA . THR C 1 240 ? 58.522 -1.523 14.991 1.00 19.95 313 THR C CA 1
ATOM 12330 C C . THR C 1 240 ? 58.745 -0.888 16.340 1.00 19.39 313 THR C C 1
ATOM 12331 O O . THR C 1 240 ? 59.028 0.314 16.421 1.00 20.38 313 THR C O 1
ATOM 12335 N N . PHE C 1 241 ? 58.575 -1.663 17.411 1.00 18.28 314 PHE C N 1
ATOM 12336 C CA . PHE C 1 241 ? 58.950 -1.172 18.725 1.00 16.54 314 PHE C CA 1
ATOM 12337 C C . PHE C 1 241 ? 59.660 -2.268 19.514 1.00 17.64 314 PHE C C 1
ATOM 12338 O O . PHE C 1 241 ? 59.796 -3.399 19.031 1.00 19.25 314 PHE C O 1
ATOM 12346 N N . THR C 1 242 ? 60.100 -1.960 20.730 1.00 18.60 315 THR C N 1
ATOM 12347 C CA . THR C 1 242 ? 60.676 -3.002 21.571 1.00 20.66 315 THR C CA 1
ATOM 12348 C C . THR C 1 242 ? 59.983 -3.076 22.927 1.00 19.31 315 THR C C 1
ATOM 12349 O O . THR C 1 242 ? 59.329 -2.111 23.371 1.00 19.23 315 THR C O 1
ATOM 12353 N N . VAL C 1 243 ? 60.128 -4.227 23.576 1.00 19.05 316 VAL C N 1
ATOM 12354 C CA . VAL C 1 243 ? 59.740 -4.406 24.978 1.00 20.31 316 VAL C CA 1
ATOM 12355 C C . VAL C 1 243 ? 60.949 -5.013 25.705 1.00 21.98 316 VAL C C 1
ATOM 12356 O O . VAL C 1 243 ? 61.786 -5.667 25.087 1.00 23.18 316 VAL C O 1
ATOM 12360 N N . THR C 1 244 ? 61.017 -4.834 27.017 1.00 22.14 317 THR C N 1
ATOM 12361 C CA . THR C 1 244 ? 62.137 -5.357 27.790 1.00 23.18 317 THR C CA 1
ATOM 12362 C C . THR C 1 244 ? 61.717 -6.633 28.495 1.00 23.66 317 THR C C 1
ATOM 12363 O O . THR C 1 244 ? 60.684 -6.668 29.154 1.00 24.41 317 THR C O 1
ATOM 12367 N N . LEU C 1 245 ? 62.510 -7.684 28.316 1.00 24.89 318 LEU C N 1
ATOM 12368 C CA . LEU C 1 245 ? 62.279 -8.989 28.941 1.00 27.98 318 LEU C CA 1
ATOM 12369 C C . LEU C 1 245 ? 62.698 -8.959 30.400 1.00 29.75 318 LEU C C 1
ATOM 12370 O O . LEU C 1 245 ? 63.680 -8.291 30.758 1.00 29.18 318 LEU C O 1
ATOM 12375 N N . ALA C 1 246 ? 61.978 -9.719 31.226 1.00 31.54 319 ALA C N 1
ATOM 12376 C CA . ALA C 1 246 ? 62.301 -9.848 32.645 1.00 32.52 319 ALA C CA 1
ATOM 12377 C C . ALA C 1 246 ? 63.650 -10.516 32.852 1.00 33.32 319 ALA C C 1
ATOM 12378 O O . ALA C 1 246 ? 64.309 -10.267 33.846 1.00 34.47 319 ALA C O 1
ATOM 12380 N N . ARG C 1 247 ? 64.056 -11.376 31.923 1.00 33.96 320 ARG C N 1
ATOM 12381 C CA . ARG C 1 247 ? 65.386 -11.972 31.989 1.00 38.12 320 ARG C CA 1
ATOM 12382 C C . ARG C 1 247 ? 65.934 -12.214 30.591 1.00 37.13 320 ARG C C 1
ATOM 12383 O O . ARG C 1 247 ? 65.168 -12.348 29.633 1.00 38.42 320 ARG C O 1
ATOM 12391 N N . ALA C 1 248 ? 67.260 -12.260 30.477 1.00 36.52 321 ALA C N 1
ATOM 12392 C CA . ALA C 1 248 ? 67.923 -12.344 29.179 1.00 38.14 321 ALA C CA 1
ATOM 12393 C C . ALA C 1 248 ? 67.574 -13.641 28.460 1.00 36.36 321 ALA C C 1
ATOM 12394 O O . ALA C 1 248 ? 67.503 -14.701 29.084 1.00 36.84 321 ALA C O 1
ATOM 12396 N N . ALA C 1 249 ? 67.361 -13.546 27.152 1.00 34.66 322 ALA C N 1
ATOM 12397 C CA . ALA C 1 249 ? 67.136 -14.707 26.311 1.00 33.98 322 ALA C CA 1
ATOM 12398 C C . ALA C 1 249 ? 68.336 -15.639 26.428 1.00 35.69 322 ALA C C 1
ATOM 12399 O O . ALA C 1 249 ? 69.472 -15.174 26.577 1.00 36.75 322 ALA C O 1
ATOM 12401 N N . THR C 1 250 ? 68.090 -16.946 26.349 1.00 37.04 323 THR C N 1
ATOM 12402 C CA . THR C 1 250 ? 69.161 -17.933 26.438 1.00 40.16 323 THR C CA 1
ATOM 12403 C C . THR C 1 250 ? 69.441 -18.553 25.070 1.00 40.85 323 THR C C 1
ATOM 12404 O O . THR C 1 250 ? 70.280 -19.454 24.927 1.00 42.59 323 THR C O 1
ATOM 12408 N N . SER C 1 251 ? 68.735 -18.060 24.062 1.00 40.14 324 SER C N 1
ATOM 12409 C CA . SER C 1 251 ? 68.959 -18.477 22.690 1.00 40.92 324 SER C CA 1
ATOM 12410 C C . SER C 1 251 ? 68.415 -17.396 21.777 1.00 37.26 324 SER C C 1
ATOM 12411 O O . SER C 1 251 ? 67.695 -16.496 22.229 1.00 35.79 324 SER C O 1
ATOM 12414 N N . ASN C 1 252 ? 68.774 -17.484 20.502 1.00 35.64 325 ASN C N 1
ATOM 12415 C CA . ASN C 1 252 ? 68.201 -16.616 19.483 1.00 34.13 325 ASN C CA 1
ATOM 12416 C C . ASN C 1 252 ? 66.770 -17.032 19.207 1.00 32.58 325 ASN C C 1
ATOM 12417 O O . ASN C 1 252 ? 66.487 -18.204 18.932 1.00 32.34 325 ASN C O 1
ATOM 12422 N N . ILE C 1 253 ? 65.863 -16.063 19.294 1.00 31.10 326 ILE C N 1
ATOM 12423 C CA . ILE C 1 253 ? 64.446 -16.328 19.143 1.00 30.99 326 ILE C CA 1
ATOM 12424 C C . ILE C 1 253 ? 63.892 -15.574 17.955 1.00 29.03 326 ILE C C 1
ATOM 12425 O O . ILE C 1 253 ? 64.182 -14.392 17.780 1.00 28.64 326 ILE C O 1
ATOM 12430 N N . ASP C 1 254 ? 63.111 -16.264 17.128 1.00 28.94 327 ASP C N 1
ATOM 12431 C CA . ASP C 1 254 ? 62.430 -15.635 15.993 1.00 29.58 327 ASP C CA 1
ATOM 12432 C C . ASP C 1 254 ? 61.141 -16.397 15.776 1.00 27.95 327 ASP C C 1
ATOM 12433 O O . ASP C 1 254 ? 61.184 -17.574 15.414 1.00 29.38 327 ASP C O 1
ATOM 12438 N N . ASN C 1 255 ? 59.991 -15.742 15.999 1.00 26.53 328 ASN C N 1
ATOM 12439 C CA . ASN C 1 255 ? 58.720 -16.460 15.929 1.00 25.60 328 ASN C CA 1
ATOM 12440 C C . ASN C 1 255 ? 58.129 -16.486 14.523 1.00 26.61 328 ASN C C 1
ATOM 12441 O O . ASN C 1 255 ? 56.923 -16.625 14.348 1.00 24.66 328 ASN C O 1
ATOM 12446 N N . THR C 1 256 ? 58.981 -16.351 13.509 1.00 28.28 329 THR C N 1
ATOM 12447 C CA . THR C 1 256 ? 58.505 -16.418 12.137 1.00 30.17 329 THR C CA 1
ATOM 12448 C C . THR C 1 256 ? 57.589 -17.653 11.930 1.00 29.69 329 THR C C 1
ATOM 12449 O O . THR C 1 256 ? 57.878 -18.744 12.426 1.00 31.56 329 THR C O 1
ATOM 12453 N N . GLY C 1 257 ? 56.460 -17.469 11.251 1.00 27.89 330 GLY C N 1
ATOM 12454 C CA . GLY C 1 257 ? 55.520 -18.558 11.024 1.00 27.52 330 GLY C CA 1
ATOM 12455 C C . GLY C 1 257 ? 54.487 -18.767 12.123 1.00 27.08 330 GLY C C 1
ATOM 12456 O O . GLY C 1 257 ? 53.511 -19.491 11.923 1.00 28.66 330 GLY C O 1
ATOM 12457 N N . THR C 1 258 ? 54.693 -18.144 13.280 1.00 23.88 331 THR C N 1
ATOM 12458 C CA . THR C 1 258 ? 53.761 -18.269 14.409 1.00 23.09 331 THR C CA 1
ATOM 12459 C C . THR C 1 258 ? 52.720 -17.151 14.400 1.00 21.19 331 THR C C 1
ATOM 12460 O O . THR C 1 258 ? 53.067 -15.959 14.337 1.00 21.23 331 THR C O 1
ATOM 12464 N N . THR C 1 259 ? 51.450 -17.531 14.468 1.00 20.33 332 THR C N 1
ATOM 12465 C CA . THR C 1 259 ? 50.380 -16.531 14.538 1.00 20.64 332 THR C CA 1
ATOM 12466 C C . THR C 1 259 ? 50.052 -16.259 16.008 1.00 19.82 332 THR C C 1
ATOM 12467 O O . THR C 1 259 ? 49.861 -17.198 16.780 1.00 21.04 332 THR C O 1
ATOM 12471 N N . TRP C 1 260 ? 50.000 -14.980 16.398 1.00 18.01 333 TRP C N 1
ATOM 12472 C CA . TRP C 1 260 ? 49.910 -14.633 17.810 1.00 16.36 333 TRP C CA 1
ATOM 12473 C C . TRP C 1 260 ? 48.896 -13.509 18.016 1.00 15.71 333 TRP C C 1
ATOM 12474 O O . TRP C 1 260 ? 48.238 -13.095 17.066 1.00 16.29 333 TRP C O 1
ATOM 12485 N N . HIS C 1 261 ? 48.734 -13.094 19.268 1.00 14.78 334 HIS C N 1
ATOM 12486 C CA . HIS C 1 261 ? 47.699 -12.113 19.591 1.00 14.04 334 HIS C CA 1
ATOM 12487 C C . HIS C 1 261 ? 48.315 -10.907 20.298 1.00 14.53 334 HIS C C 1
ATOM 12488 O O . HIS C 1 261 ? 49.212 -11.066 21.153 1.00 14.28 334 HIS C O 1
ATOM 12495 N N . PHE C 1 262 ? 47.801 -9.710 19.970 1.00 13.97 335 PHE C N 1
ATOM 12496 C CA . PHE C 1 262 ? 48.294 -8.480 20.564 1.00 13.38 335 PHE C CA 1
ATOM 12497 C C . PHE C 1 262 ? 47.127 -7.569 20.920 1.00 12.05 335 PHE C C 1
ATOM 12498 O O . PHE C 1 262 ? 46.212 -7.433 20.149 1.00 13.71 335 PHE C O 1
ATOM 12506 N N . GLY C 1 263 ? 47.204 -6.928 22.066 1.00 11.12 336 GLY C N 1
ATOM 12507 C CA . GLY C 1 263 ? 46.188 -5.925 22.420 1.00 11.46 336 GLY C CA 1
ATOM 12508 C C . GLY C 1 263 ? 46.857 -4.775 23.123 1.00 13.45 336 GLY C C 1
ATOM 12509 O O . GLY C 1 263 ? 47.795 -4.966 23.909 1.00 13.88 336 GLY C O 1
ATOM 12510 N N . THR C 1 264 ? 46.382 -3.562 22.857 1.00 13.81 337 THR C N 1
ATOM 12511 C CA . THR C 1 264 ? 46.811 -2.438 23.677 1.00 13.90 337 THR C CA 1
ATOM 12512 C C . THR C 1 264 ? 46.032 -2.487 24.972 1.00 13.30 337 THR C C 1
ATOM 12513 O O . THR C 1 264 ? 45.013 -3.172 25.059 1.00 13.53 337 THR C O 1
ATOM 12517 N N . ARG C 1 265 ? 46.533 -1.783 25.969 1.00 13.57 338 ARG C N 1
ATOM 12518 C CA . ARG C 1 265 ? 45.813 -1.578 27.224 1.00 13.46 338 ARG C CA 1
ATOM 12519 C C . ARG C 1 265 ? 45.599 -0.066 27.396 1.00 13.79 338 ARG C C 1
ATOM 12520 O O . ARG C 1 265 ? 46.366 0.635 28.078 1.00 14.70 338 ARG C O 1
ATOM 12528 N N . PHE C 1 266 ? 44.559 0.436 26.741 1.00 13.63 339 PHE C N 1
ATOM 12529 C CA . PHE C 1 266 ? 44.254 1.866 26.722 1.00 13.93 339 PHE C CA 1
ATOM 12530 C C . PHE C 1 266 ? 44.193 2.465 28.118 1.00 13.82 339 PHE C C 1
ATOM 12531 O O . PHE C 1 266 ? 44.780 3.545 28.378 1.00 13.62 339 PHE C O 1
ATOM 12539 N N . TRP C 1 267 ? 43.480 1.782 29.010 1.00 13.80 340 TRP C N 1
ATOM 12540 C CA . TRP C 1 267 ? 43.218 2.319 30.336 1.00 14.10 340 TRP C CA 1
ATOM 12541 C C . TRP C 1 267 ? 44.420 2.241 31.267 1.00 14.72 340 TRP C C 1
ATOM 12542 O O . TRP C 1 267 ? 44.420 2.871 32.331 1.00 16.31 340 TRP C O 1
ATOM 12553 N N . ASP C 1 268 ? 45.441 1.461 30.892 1.00 13.80 341 ASP C N 1
ATOM 12554 C CA . ASP C 1 268 ? 46.664 1.379 31.682 1.00 15.33 341 ASP C CA 1
ATOM 12555 C C . ASP C 1 268 ? 47.803 2.197 31.078 1.00 14.89 341 ASP C C 1
ATOM 12556 O O . ASP C 1 268 ? 48.915 2.183 31.607 1.00 15.70 341 ASP C O 1
ATOM 12561 N N . SER C 1 269 ? 47.548 2.882 29.966 1.00 14.12 342 SER C N 1
ATOM 12562 C CA . SER C 1 269 ? 48.608 3.649 29.305 1.00 13.92 342 SER C CA 1
ATOM 12563 C C . SER C 1 269 ? 48.553 5.089 29.777 1.00 15.47 342 SER C C 1
ATOM 12564 O O . SER C 1 269 ? 47.486 5.693 29.786 1.00 16.00 342 SER C O 1
ATOM 12567 N N . PRO C 1 270 ? 49.693 5.659 30.155 1.00 19.11 343 PRO C N 1
ATOM 12568 C CA . PRO C 1 270 ? 49.709 7.061 30.584 1.00 20.76 343 PRO C CA 1
ATOM 12569 C C . PRO C 1 270 ? 49.248 7.948 29.436 1.00 19.58 343 PRO C C 1
ATOM 12570 O O . PRO C 1 270 ? 49.588 7.692 28.285 1.00 20.71 343 PRO C O 1
ATOM 12574 N N . TRP C 1 271 ? 48.502 8.999 29.734 1.00 17.25 344 TRP C N 1
ATOM 12575 C CA . TRP C 1 271 ? 48.215 9.977 28.706 1.00 16.02 344 TRP C CA 1
ATOM 12576 C C . TRP C 1 271 ? 49.470 10.743 28.386 1.00 15.68 344 TRP C C 1
ATOM 12577 O O . TRP C 1 271 ? 50.206 11.151 29.284 1.00 16.27 344 TRP C O 1
ATOM 12588 N N . GLU C 1 272 ? 49.716 10.953 27.106 1.00 15.51 345 GLU C N 1
ATOM 12589 C CA . GLU C 1 272 ? 50.729 11.931 26.723 1.00 15.50 345 GLU C CA 1
ATOM 12590 C C . GLU C 1 272 ? 50.018 13.276 26.792 1.00 15.96 345 GLU C C 1
ATOM 12591 O O . GLU C 1 272 ? 48.941 13.427 26.207 1.00 17.18 345 GLU C O 1
ATOM 12597 N N . ILE C 1 273 ? 50.597 14.241 27.513 1.00 14.89 346 ILE C N 1
ATOM 12598 C CA . ILE C 1 273 ? 49.946 15.525 27.723 1.00 15.74 346 ILE C CA 1
ATOM 12599 C C . ILE C 1 273 ? 50.917 16.618 27.321 1.00 16.04 346 ILE C C 1
ATOM 12600 O O . ILE C 1 273 ? 52.015 16.707 27.882 1.00 17.51 346 ILE C O 1
ATOM 12605 N N . THR C 1 274 ? 50.507 17.444 26.351 1.00 15.84 347 THR C N 1
ATOM 12606 C CA . THR C 1 274 ? 51.389 18.459 25.774 1.00 16.94 347 THR C CA 1
ATOM 12607 C C . THR C 1 274 ? 50.719 19.813 25.756 1.00 16.05 347 THR C C 1
ATOM 12608 O O . THR C 1 274 ? 49.669 19.986 25.139 1.00 16.53 347 THR C O 1
ATOM 12612 N N . GLU C 1 275 ? 51.344 20.796 26.390 1.00 16.19 348 GLU C N 1
ATOM 12613 C CA . GLU C 1 275 ? 50.753 22.138 26.393 1.00 18.09 348 GLU C CA 1
ATOM 12614 C C . GLU C 1 275 ? 50.810 22.751 24.993 1.00 18.94 348 GLU C C 1
ATOM 12615 O O . GLU C 1 275 ? 51.832 22.623 24.296 1.00 19.31 348 GLU C O 1
ATOM 12621 N N . LEU C 1 276 ? 49.726 23.420 24.583 1.00 18.37 349 LEU C N 1
ATOM 12622 C CA . LEU C 1 276 ? 49.695 24.071 23.263 1.00 18.20 349 LEU C CA 1
ATOM 12623 C C . LEU C 1 276 ? 49.956 25.554 23.438 1.00 19.25 349 LEU C C 1
ATOM 12624 O O . LEU C 1 276 ? 49.107 26.281 23.957 1.00 20.41 349 LEU C O 1
ATOM 12629 N N . PRO C 1 277 ? 51.150 26.012 23.034 1.00 20.86 350 PRO C N 1
ATOM 12630 C CA . PRO C 1 277 ? 51.500 27.415 23.302 1.00 21.89 350 PRO C CA 1
ATOM 12631 C C . PRO C 1 277 ? 50.508 28.421 22.722 1.00 21.49 350 PRO C C 1
ATOM 12632 O O . PRO C 1 277 ? 50.076 28.287 21.570 1.00 21.90 350 PRO C O 1
ATOM 12636 N N . ASP C 1 278 ? 50.156 29.404 23.551 1.00 21.58 351 ASP C N 1
ATOM 12637 C CA . ASP C 1 278 ? 49.250 30.498 23.209 1.00 22.80 351 ASP C CA 1
ATOM 12638 C C . ASP C 1 278 ? 47.815 30.118 22.890 1.00 21.39 351 ASP C C 1
ATOM 12639 O O . ASP C 1 278 ? 47.054 30.947 22.407 1.00 22.53 351 ASP C O 1
ATOM 12644 N N . VAL C 1 279 ? 47.428 28.880 23.168 1.00 20.56 352 VAL C N 1
ATOM 12645 C CA . VAL C 1 279 ? 46.015 28.521 23.036 1.00 19.65 352 VAL C CA 1
ATOM 12646 C C . VAL C 1 279 ? 45.331 28.818 24.374 1.00 18.85 352 VAL C C 1
ATOM 12647 O O . VAL C 1 279 ? 45.277 27.969 25.273 1.00 18.55 352 VAL C O 1
ATOM 12651 N N . ALA C 1 280 ? 44.859 30.054 24.505 1.00 17.91 353 ALA C N 1
ATOM 12652 C CA . ALA C 1 280 ? 44.358 30.553 25.767 1.00 18.59 353 ALA C CA 1
ATOM 12653 C C . ALA C 1 280 ? 43.685 31.894 25.516 1.00 19.52 353 ALA C C 1
ATOM 12654 O O . ALA C 1 280 ? 43.907 32.551 24.483 1.00 19.93 353 ALA C O 1
ATOM 12656 N N . TYR C 1 281 ? 42.872 32.312 26.469 1.00 19.88 354 TYR C N 1
ATOM 12657 C CA . TYR C 1 281 ? 42.362 33.669 26.414 1.00 21.02 354 TYR C CA 1
ATOM 12658 C C . TYR C 1 281 ? 43.525 34.660 26.374 1.00 21.84 354 TYR C C 1
ATOM 12659 O O . TYR C 1 281 ? 44.574 34.470 27.008 1.00 21.97 354 TYR C O 1
ATOM 12668 N N . SER C 1 282 ? 43.318 35.737 25.644 1.00 22.60 355 SER C N 1
ATOM 12669 C CA . SER C 1 282 ? 44.301 36.821 25.615 1.00 24.93 355 SER C CA 1
ATOM 12670 C C . SER C 1 282 ? 43.584 38.084 25.207 1.00 27.20 355 SER C C 1
ATOM 12671 O O . SER C 1 282 ? 42.612 38.034 24.450 1.00 28.33 355 SER C O 1
ATOM 12674 N N . THR C 1 283 ? 44.044 39.227 25.698 1.00 28.26 356 THR C N 1
ATOM 12675 C CA . THR C 1 283 ? 43.467 40.477 25.228 1.00 30.90 356 THR C CA 1
ATOM 12676 C C . THR C 1 283 ? 43.964 40.837 23.828 1.00 33.33 356 THR C C 1
ATOM 12677 O O . THR C 1 283 ? 43.451 41.774 23.206 1.00 37.02 356 THR C O 1
ATOM 12681 N N . ASN C 1 284 ? 44.965 40.106 23.342 1.00 32.13 357 ASN C N 1
ATOM 12682 C CA . ASN C 1 284 ? 45.461 40.260 21.971 1.00 32.94 357 ASN C CA 1
ATOM 12683 C C . ASN C 1 284 ? 44.602 39.410 21.045 1.00 31.10 357 ASN C C 1
ATOM 12684 O O . ASN C 1 284 ? 44.595 38.176 21.166 1.00 28.88 357 ASN C O 1
ATOM 12689 N N . ALA C 1 285 ? 43.878 40.055 20.128 1.00 31.05 358 ALA C N 1
ATOM 12690 C CA . ALA C 1 285 ? 42.907 39.331 19.294 1.00 30.29 358 ALA C CA 1
ATOM 12691 C C . ALA C 1 285 ? 43.586 38.349 18.358 1.00 28.66 358 ALA C C 1
ATOM 12692 O O . ALA C 1 285 ? 42.947 37.425 17.868 1.00 27.40 358 ALA C O 1
ATOM 12694 N N . ASP C 1 286 ? 44.885 38.518 18.124 1.00 28.25 359 ASP C N 1
ATOM 12695 C CA . ASP C 1 286 ? 45.589 37.554 17.277 1.00 30.43 359 ASP C CA 1
ATOM 12696 C C . ASP C 1 286 ? 46.140 36.345 18.029 1.00 28.53 359 ASP C C 1
ATOM 12697 O O . ASP C 1 286 ? 46.679 35.406 17.412 1.00 28.34 359 ASP C O 1
ATOM 12702 N N . LEU C 1 287 ? 46.036 36.377 19.353 1.00 27.62 360 LEU C N 1
ATOM 12703 C CA . LEU C 1 287 ? 46.413 35.214 20.156 1.00 27.35 360 LEU C CA 1
ATOM 12704 C C . LEU C 1 287 ? 45.203 34.547 20.760 1.00 25.85 360 LEU C C 1
ATOM 12705 O O . LEU C 1 287 ? 45.183 33.311 20.916 1.00 24.55 360 LEU C O 1
ATOM 12710 N N . CYS C 1 288 ? 44.198 35.354 21.110 1.00 24.96 361 CYS C N 1
ATOM 12711 C CA . CYS C 1 288 ? 43.067 34.849 21.898 1.00 23.29 361 CYS C CA 1
ATOM 12712 C C . CYS C 1 288 ? 42.420 33.616 21.258 1.00 22.74 361 CYS C C 1
ATOM 12713 O O . CYS C 1 288 ? 42.170 33.568 20.050 1.00 23.17 361 CYS C O 1
ATOM 12716 N N . VAL C 1 289 ? 42.182 32.611 22.085 1.00 21.45 362 VAL C N 1
ATOM 12717 C CA . VAL C 1 289 ? 41.350 31.486 21.676 1.00 20.26 362 VAL C CA 1
ATOM 12718 C C . VAL C 1 289 ? 40.203 31.371 22.657 1.00 20.30 362 VAL C C 1
ATOM 12719 O O . VAL C 1 289 ? 40.411 31.343 23.873 1.00 20.92 362 VAL C O 1
ATOM 12723 N N . THR C 1 290 ? 38.984 31.355 22.121 1.00 19.95 363 THR C N 1
ATOM 12724 C CA . THR C 1 290 ? 37.772 31.144 22.903 1.00 20.68 363 THR C CA 1
ATOM 12725 C C . THR C 1 290 ? 37.495 29.658 23.103 1.00 19.47 363 THR C C 1
ATOM 12726 O O . THR C 1 290 ? 37.262 29.221 24.226 1.00 19.41 363 THR C O 1
ATOM 12730 N N . GLU C 1 291 ? 37.526 28.890 22.016 1.00 18.69 364 GLU C N 1
ATOM 12731 C CA . GLU C 1 291 ? 37.201 27.462 22.081 1.00 18.36 364 GLU C CA 1
ATOM 12732 C C . GLU C 1 291 ? 37.972 26.748 21.003 1.00 17.18 364 GLU C C 1
ATOM 12733 O O . GLU C 1 291 ? 38.112 27.288 19.908 1.00 18.40 364 GLU C O 1
ATOM 12739 N N . THR C 1 292 ? 38.448 25.535 21.298 1.00 16.17 365 THR C N 1
ATOM 12740 C CA . THR C 1 292 ? 38.872 24.607 20.263 1.00 14.93 365 THR C CA 1
ATOM 12741 C C . THR C 1 292 ? 37.701 23.635 20.060 1.00 14.86 365 THR C C 1
ATOM 12742 O O . THR C 1 292 ? 36.964 23.313 21.018 1.00 16.22 365 THR C O 1
ATOM 12746 N N . HIS C 1 293 ? 37.498 23.205 18.823 1.00 14.09 366 HIS C N 1
ATOM 12747 C CA . HIS C 1 293 ? 36.225 22.569 18.455 1.00 13.99 366 HIS C CA 1
ATOM 12748 C C . HIS C 1 293 ? 36.414 21.825 17.143 1.00 13.80 366 HIS C C 1
ATOM 12749 O O . HIS C 1 293 ? 36.889 22.420 16.159 1.00 14.69 366 HIS C O 1
ATOM 12756 N N . SER C 1 294 ? 36.046 20.535 17.135 1.00 13.05 367 SER C N 1
ATOM 12757 C CA . SER C 1 294 ? 36.109 19.683 15.939 1.00 13.01 367 SER C CA 1
ATOM 12758 C C . SER C 1 294 ? 37.538 19.170 15.654 1.00 13.85 367 SER C C 1
ATOM 12759 O O . SER C 1 294 ? 38.544 19.739 16.112 1.00 14.57 367 SER C O 1
ATOM 12762 N N . PHE C 1 295 ? 37.618 18.090 14.893 1.00 14.07 368 PHE C N 1
ATOM 12763 C CA . PHE C 1 295 ? 38.887 17.386 14.683 1.00 13.89 368 PHE C CA 1
ATOM 12764 C C . PHE C 1 295 ? 38.786 16.629 13.370 1.00 14.01 368 PHE C C 1
ATOM 12765 O O . PHE C 1 295 ? 37.749 16.008 13.081 1.00 14.41 368 PHE C O 1
ATOM 12773 N N . THR C 1 296 ? 39.836 16.665 12.547 1.00 14.47 369 THR C N 1
ATOM 12774 C CA . THR C 1 296 ? 39.821 15.798 11.370 1.00 15.51 369 THR C CA 1
ATOM 12775 C C . THR C 1 296 ? 41.238 15.430 10.971 1.00 15.38 369 THR C C 1
ATOM 12776 O O . THR C 1 296 ? 42.171 16.242 11.118 1.00 15.55 369 THR C O 1
ATOM 12780 N N . VAL C 1 297 ? 41.406 14.190 10.510 1.00 15.53 370 VAL C N 1
ATOM 12781 C CA . VAL C 1 297 ? 42.716 13.726 10.075 1.00 16.46 370 VAL C CA 1
ATOM 12782 C C . VAL C 1 297 ? 42.976 14.008 8.604 1.00 16.82 370 VAL C C 1
ATOM 12783 O O . VAL C 1 297 ? 42.130 13.721 7.743 1.00 17.44 370 VAL C O 1
ATOM 12787 N N . ILE C 1 298 ? 44.150 14.575 8.323 1.00 17.65 371 ILE C N 1
ATOM 12788 C CA . ILE C 1 298 ? 44.578 14.803 6.947 1.00 18.56 371 ILE C CA 1
ATOM 12789 C C . ILE C 1 298 ? 45.415 13.618 6.463 1.00 19.79 371 ILE C C 1
ATOM 12790 O O . ILE C 1 298 ? 45.203 13.112 5.350 1.00 21.43 371 ILE C O 1
ATOM 12795 N N . ASP C 1 299 ? 46.353 13.162 7.300 1.00 19.10 372 ASP C N 1
ATOM 12796 C CA . ASP C 1 299 ? 47.210 12.019 6.952 1.00 19.86 372 ASP C CA 1
ATOM 12797 C C . ASP C 1 299 ? 47.372 11.148 8.199 1.00 19.32 372 ASP C C 1
ATOM 12798 O O . ASP C 1 299 ? 48.038 11.533 9.163 1.00 19.01 372 ASP C O 1
ATOM 12803 N N . ASP C 1 300 ? 46.785 9.958 8.171 1.00 19.95 373 ASP C N 1
ATOM 12804 C CA A ASP C 1 300 ? 46.794 9.089 9.341 0.68 23.37 373 ASP C CA 1
ATOM 12805 C CA B ASP C 1 300 ? 46.809 9.058 9.325 0.32 20.38 373 ASP C CA 1
ATOM 12806 C C . ASP C 1 300 ? 48.210 8.571 9.640 1.00 23.55 373 ASP C C 1
ATOM 12807 O O . ASP C 1 300 ? 48.644 8.548 10.796 1.00 26.90 373 ASP C O 1
ATOM 12816 N N . ASP C 1 301 ? 48.929 8.167 8.604 1.00 23.53 374 ASP C N 1
ATOM 12817 C CA . ASP C 1 301 ? 50.236 7.554 8.815 1.00 25.81 374 ASP C CA 1
ATOM 12818 C C . ASP C 1 301 ? 51.281 8.532 9.327 1.00 24.37 374 ASP C C 1
ATOM 12819 O O . ASP C 1 301 ? 52.212 8.137 10.071 1.00 25.20 374 ASP C O 1
ATOM 12824 N N . ASN C 1 302 ? 51.145 9.794 8.912 1.00 21.73 375 ASN C N 1
ATOM 12825 C CA . ASN C 1 302 ? 52.101 10.824 9.313 1.00 22.41 375 ASN C CA 1
ATOM 12826 C C . ASN C 1 302 ? 51.572 11.767 10.399 1.00 20.77 375 ASN C C 1
ATOM 12827 O O . ASN C 1 302 ? 52.208 12.767 10.747 1.00 20.81 375 ASN C O 1
ATOM 12832 N N . TYR C 1 303 ? 50.440 11.380 10.971 1.00 18.64 376 TYR C N 1
ATOM 12833 C CA . TYR C 1 303 ? 49.855 12.109 12.103 1.00 16.98 376 TYR C CA 1
ATOM 12834 C C . TYR C 1 303 ? 49.673 13.597 11.786 1.00 17.04 376 TYR C C 1
ATOM 12835 O O . TYR C 1 303 ? 50.043 14.478 12.586 1.00 18.69 376 TYR C O 1
ATOM 12844 N N . THR C 1 304 ? 49.089 13.869 10.623 1.00 16.71 377 THR C N 1
ATOM 12845 C CA . THR C 1 304 ? 48.746 15.249 10.246 1.00 17.79 377 THR C CA 1
ATOM 12846 C C . THR C 1 304 ? 47.251 15.439 10.494 1.00 16.56 377 THR C C 1
ATOM 12847 O O . THR C 1 304 ? 46.456 14.683 9.943 1.00 17.54 377 THR C O 1
ATOM 12851 N N . PHE C 1 305 ? 46.857 16.422 11.307 1.00 15.30 378 PHE C N 1
ATOM 12852 C CA . PHE C 1 305 ? 45.433 16.642 11.584 1.00 15.18 378 PHE C CA 1
ATOM 12853 C C . PHE C 1 305 ? 45.145 18.103 11.879 1.00 14.99 378 PHE C C 1
ATOM 12854 O O . PHE C 1 305 ? 46.077 18.895 12.078 1.00 14.68 378 PHE C O 1
ATOM 12862 N N . ALA C 1 306 ? 43.865 18.468 11.903 1.00 14.23 379 ALA C N 1
ATOM 12863 C CA . ALA C 1 306 ? 43.492 19.843 12.152 1.00 14.70 379 ALA C CA 1
ATOM 12864 C C . ALA C 1 306 ? 42.434 19.843 13.243 1.00 13.76 379 ALA C C 1
ATOM 12865 O O . ALA C 1 306 ? 41.651 18.875 13.402 1.00 14.70 379 ALA C O 1
ATOM 12867 N N . VAL C 1 307 ? 42.438 20.933 14.004 1.00 13.57 380 VAL C N 1
ATOM 12868 C CA . VAL C 1 307 ? 41.495 21.184 15.086 1.00 14.27 380 VAL C CA 1
ATOM 12869 C C . VAL C 1 307 ? 40.848 22.543 14.803 1.00 14.59 380 VAL C C 1
ATOM 12870 O O . VAL C 1 307 ? 41.547 23.504 14.458 1.00 15.57 380 VAL C O 1
ATOM 12874 N N . GLY C 1 308 ? 39.529 22.657 14.923 1.00 14.63 381 GLY C N 1
ATOM 12875 C CA . GLY C 1 308 ? 38.907 23.963 14.709 1.00 14.45 381 GLY C CA 1
ATOM 12876 C C . GLY C 1 308 ? 39.130 24.876 15.895 1.00 14.32 381 GLY C C 1
ATOM 12877 O O . GLY C 1 308 ? 39.311 24.419 17.021 1.00 13.78 381 GLY C O 1
ATOM 12878 N N . TYR C 1 309 ? 39.083 26.186 15.661 1.00 14.67 382 TYR C N 1
ATOM 12879 C CA . TYR C 1 309 ? 39.097 27.118 16.783 1.00 15.78 382 TYR C CA 1
ATOM 12880 C C . TYR C 1 309 ? 38.460 28.461 16.401 1.00 16.73 382 TYR C C 1
ATOM 12881 O O . TYR C 1 309 ? 38.306 28.784 15.210 1.00 16.71 382 TYR C O 1
ATOM 12890 N N . HIS C 1 310 ? 38.089 29.241 17.415 1.00 17.20 383 HIS C N 1
ATOM 12891 C CA . HIS C 1 310 ? 37.715 30.641 17.148 1.00 17.64 383 HIS C CA 1
ATOM 12892 C C . HIS C 1 310 ? 38.038 31.509 18.338 1.00 17.73 383 HIS C C 1
ATOM 12893 O O . HIS C 1 310 ? 38.196 31.016 19.453 1.00 18.01 383 HIS C O 1
ATOM 12900 N N . ASN C 1 311 ? 38.218 32.801 18.055 1.00 18.08 384 ASN C N 1
ATOM 12901 C CA . ASN C 1 311 ? 38.212 33.843 19.059 1.00 19.47 384 ASN C CA 1
ATOM 12902 C C . ASN C 1 311 ? 36.896 34.607 18.899 1.00 20.28 384 ASN C C 1
ATOM 12903 O O . ASN C 1 311 ? 36.675 35.271 17.872 1.00 21.46 384 ASN C O 1
ATOM 12908 N N . GLY C 1 312 ? 36.028 34.525 19.904 1.00 20.74 385 GLY C N 1
ATOM 12909 C CA . GLY C 1 312 ? 34.829 35.339 19.925 1.00 22.69 385 GLY C CA 1
ATOM 12910 C C . GLY C 1 312 ? 34.799 36.311 21.087 1.00 26.66 385 GLY C C 1
ATOM 12911 O O . GLY C 1 312 ? 33.741 36.876 21.391 1.00 29.98 385 GLY C O 1
ATOM 12912 N N . ASP C 1 313 ? 35.953 36.527 21.721 1.00 27.05 386 ASP C N 1
ATOM 12913 C CA . ASP C 1 313 ? 36.034 37.347 22.934 1.00 28.89 386 ASP C CA 1
ATOM 12914 C C . ASP C 1 313 ? 36.556 38.744 22.650 1.00 29.45 386 ASP C C 1
ATOM 12915 O O . ASP C 1 313 ? 36.106 39.718 23.255 1.00 30.11 386 ASP C O 1
ATOM 12920 N N . ILE C 1 314 ? 37.516 38.843 21.743 1.00 30.79 387 ILE C N 1
ATOM 12921 C CA . ILE C 1 314 ? 38.150 40.115 21.431 1.00 32.66 387 ILE C CA 1
ATOM 12922 C C . ILE C 1 314 ? 37.958 40.455 19.961 1.00 33.11 387 ILE C C 1
ATOM 12923 O O . ILE C 1 314 ? 38.321 39.676 19.091 1.00 33.63 387 ILE C O 1
ATOM 12928 N N . SER C 1 315 ? 37.395 41.623 19.668 1.00 33.63 388 SER C N 1
ATOM 12929 C CA A SER C 1 315 ? 37.289 42.059 18.282 0.55 36.40 388 SER C CA 1
ATOM 12930 C CA B SER C 1 315 ? 37.289 42.067 18.285 0.45 33.36 388 SER C CA 1
ATOM 12931 C C . SER C 1 315 ? 38.677 42.411 17.748 1.00 35.41 388 SER C C 1
ATOM 12932 O O . SER C 1 315 ? 39.484 43.016 18.447 1.00 39.82 388 SER C O 1
ATOM 12937 N N . PRO C 1 316 ? 38.964 42.035 16.497 1.00 32.74 389 PRO C N 1
ATOM 12938 C CA . PRO C 1 316 ? 38.110 41.313 15.544 1.00 30.90 389 PRO C CA 1
ATOM 12939 C C . PRO C 1 316 ? 38.139 39.802 15.788 1.00 28.16 389 PRO C C 1
ATOM 12940 O O . PRO C 1 316 ? 39.178 39.262 16.169 1.00 27.19 389 PRO C O 1
ATOM 12944 N N . ARG C 1 317 ? 37.021 39.135 15.541 1.00 26.07 390 ARG C N 1
ATOM 12945 C CA . ARG C 1 317 ? 36.999 37.677 15.672 1.00 24.14 390 ARG C CA 1
ATOM 12946 C C . ARG C 1 317 ? 38.030 37.050 14.738 1.00 23.25 390 ARG C C 1
ATOM 12947 O O . ARG C 1 317 ? 38.385 37.636 13.695 1.00 23.00 390 ARG C O 1
ATOM 12955 N N . ARG C 1 318 ? 38.513 35.857 15.102 1.00 21.67 391 ARG C N 1
ATOM 12956 C CA . ARG C 1 318 ? 39.285 35.035 14.163 1.00 21.63 391 ARG C CA 1
ATOM 12957 C C . ARG C 1 318 ? 38.643 33.659 14.218 1.00 19.52 391 ARG C C 1
ATOM 12958 O O . ARG C 1 318 ? 38.132 33.271 15.266 1.00 20.74 391 ARG C O 1
ATOM 12966 N N . LEU C 1 319 ? 38.647 32.940 13.109 1.00 17.18 392 LEU C N 1
ATOM 12967 C CA . LEU C 1 319 ? 38.061 31.589 13.094 1.00 16.88 392 LEU C CA 1
ATOM 12968 C C . LEU C 1 319 ? 38.877 30.818 12.079 1.00 17.94 392 LEU C C 1
ATOM 12969 O O . LEU C 1 319 ? 39.234 31.342 11.017 1.00 18.61 392 LEU C O 1
ATOM 12974 N N . GLY C 1 320 ? 39.208 29.581 12.403 1.00 17.72 393 GLY C N 1
ATOM 12975 C CA . GLY C 1 320 ? 39.919 28.756 11.449 1.00 17.04 393 GLY C CA 1
ATOM 12976 C C . GLY C 1 320 ? 40.341 27.439 12.056 1.00 16.96 393 GLY C C 1
ATOM 12977 O O . GLY C 1 320 ? 39.585 26.829 12.824 1.00 17.36 393 GLY C O 1
ATOM 12978 N N . ILE C 1 321 ? 41.531 26.980 11.676 1.00 16.41 394 ILE C N 1
ATOM 12979 C CA . ILE C 1 321 ? 42.006 25.676 12.128 1.00 16.34 394 ILE C CA 1
ATOM 12980 C C . ILE C 1 321 ? 43.398 25.798 12.742 1.00 16.64 394 ILE C C 1
ATOM 12981 O O . ILE C 1 321 ? 44.171 26.699 12.399 1.00 16.63 394 ILE C O 1
ATOM 12986 N N . LEU C 1 322 ? 43.686 24.907 13.688 1.00 16.98 395 LEU C N 1
ATOM 12987 C CA . LEU C 1 322 ? 45.055 24.674 14.135 1.00 15.89 395 LEU C CA 1
ATOM 12988 C C . LEU C 1 322 ? 45.533 23.456 13.380 1.00 15.60 395 LEU C C 1
ATOM 12989 O O . LEU C 1 322 ? 44.965 22.360 13.504 1.00 15.71 395 LEU C O 1
ATOM 12994 N N . TYR C 1 323 ? 46.577 23.626 12.577 1.00 16.36 396 TYR C N 1
ATOM 12995 C CA . TYR C 1 323 ? 47.027 22.568 11.696 1.00 17.40 396 TYR C CA 1
ATOM 12996 C C . TYR C 1 323 ? 48.324 21.955 12.227 1.00 17.75 396 TYR C C 1
ATOM 12997 O O . TYR C 1 323 ? 49.336 22.653 12.366 1.00 18.33 396 TYR C O 1
ATOM 13006 N N . PHE C 1 324 ? 48.275 20.665 12.556 1.00 16.44 397 PHE C N 1
ATOM 13007 C CA . PHE C 1 324 ? 49.422 19.960 13.155 1.00 16.84 397 PHE C CA 1
ATOM 13008 C C . PHE C 1 324 ? 50.073 19.123 12.059 1.00 17.25 397 PHE C C 1
ATOM 13009 O O . PHE C 1 324 ? 49.459 18.175 11.562 1.00 17.26 397 PHE C O 1
ATOM 13017 N N . ASN C 1 325 ? 51.311 19.435 11.653 1.00 18.05 398 ASN C N 1
ATOM 13018 C CA A ASN C 1 325 ? 51.927 18.687 10.558 0.75 22.52 398 ASN C CA 1
ATOM 13019 C CA B ASN C 1 325 ? 51.885 18.667 10.547 0.25 17.21 398 ASN C CA 1
ATOM 13020 C C . ASN C 1 325 ? 52.349 17.264 10.926 1.00 21.62 398 ASN C C 1
ATOM 13021 O O . ASN C 1 325 ? 52.309 16.361 10.078 1.00 25.79 398 ASN C O 1
ATOM 13030 N N . ASN C 1 326 ? 52.746 17.076 12.192 1.00 21.92 399 ASN C N 1
ATOM 13031 C CA . ASN C 1 326 ? 53.134 15.761 12.723 1.00 23.77 399 ASN C CA 1
ATOM 13032 C C . ASN C 1 326 ? 52.975 15.710 14.227 1.00 21.26 399 ASN C C 1
ATOM 13033 O O . ASN C 1 326 ? 53.904 16.023 14.994 1.00 20.61 399 ASN C O 1
ATOM 13038 N N . ALA C 1 327 ? 51.795 15.290 14.651 1.00 20.33 400 ALA C N 1
ATOM 13039 C CA . ALA C 1 327 ? 51.461 15.390 16.040 1.00 20.13 400 ALA C CA 1
ATOM 13040 C C . ALA C 1 327 ? 52.082 14.272 16.847 1.00 18.90 400 ALA C C 1
ATOM 13041 O O . ALA C 1 327 ? 52.159 14.374 18.059 1.00 19.39 400 ALA C O 1
ATOM 13043 N N . TYR C 1 328 ? 52.525 13.216 16.187 1.00 18.50 401 TYR C N 1
ATOM 13044 C CA . TYR C 1 328 ? 53.188 12.127 16.916 1.00 20.14 401 TYR C CA 1
ATOM 13045 C C . TYR C 1 328 ? 54.578 12.584 17.392 1.00 21.63 401 TYR C C 1
ATOM 13046 O O . TYR C 1 328 ? 54.910 12.478 18.575 1.00 21.51 401 TYR C O 1
ATOM 13055 N N . SER C 1 329 ? 55.381 13.097 16.462 1.00 22.57 402 SER C N 1
ATOM 13056 C CA . SER C 1 329 ? 56.737 13.532 16.789 1.00 26.00 402 SER C CA 1
ATOM 13057 C C . SER C 1 329 ? 56.820 14.912 17.410 1.00 24.72 402 SER C C 1
ATOM 13058 O O . SER C 1 329 ? 57.773 15.202 18.132 1.00 24.30 402 SER C O 1
ATOM 13061 N N . ASP C 1 330 ? 55.854 15.766 17.091 1.00 23.41 403 ASP C N 1
ATOM 13062 C CA . ASP C 1 330 ? 55.886 17.147 17.566 1.00 24.76 403 ASP C CA 1
ATOM 13063 C C . ASP C 1 330 ? 54.498 17.616 17.934 1.00 21.48 403 ASP C C 1
ATOM 13064 O O . ASP C 1 330 ? 53.930 18.460 17.243 1.00 21.02 403 ASP C O 1
ATOM 13069 N N . PRO C 1 331 ? 53.943 17.058 19.013 1.00 20.88 404 PRO C N 1
ATOM 13070 C CA . PRO C 1 331 ? 52.557 17.360 19.404 1.00 20.02 404 PRO C CA 1
ATOM 13071 C C . PRO C 1 331 ? 52.325 18.842 19.712 1.00 20.47 404 PRO C C 1
ATOM 13072 O O . PRO C 1 331 ? 51.184 19.249 19.666 1.00 20.97 404 PRO C O 1
ATOM 13076 N N . SER C 1 332 ? 53.358 19.624 20.021 1.00 20.53 405 SER C N 1
ATOM 13077 C CA . SER C 1 332 ? 53.134 21.022 20.368 1.00 22.46 405 SER C CA 1
ATOM 13078 C C . SER C 1 332 ? 53.212 21.939 19.151 1.00 22.67 405 SER C C 1
ATOM 13079 O O . SER C 1 332 ? 53.047 23.160 19.268 1.00 24.49 405 SER C O 1
ATOM 13082 N N . SER C 1 333 ? 53.472 21.368 17.983 1.00 20.98 406 SER C N 1
ATOM 13083 C CA . SER C 1 333 ? 53.747 22.195 16.805 1.00 22.68 406 SER C CA 1
ATOM 13084 C C . SER C 1 333 ? 52.540 22.294 15.860 1.00 20.94 406 SER C C 1
ATOM 13085 O O . SER C 1 333 ? 52.110 21.296 15.272 1.00 21.28 406 SER C O 1
ATOM 13088 N N . PHE C 1 334 ? 51.984 23.501 15.747 1.00 19.37 407 PHE C N 1
ATOM 13089 C CA . PHE C 1 334 ? 50.844 23.717 14.878 1.00 18.15 407 PHE C CA 1
ATOM 13090 C C . PHE C 1 334 ? 50.909 25.120 14.340 1.00 18.54 407 PHE C C 1
ATOM 13091 O O . PHE C 1 334 ? 51.620 25.988 14.893 1.00 19.24 407 PHE C O 1
ATOM 13099 N N . THR C 1 335 ? 50.169 25.357 13.269 1.00 19.21 408 THR C N 1
ATOM 13100 C CA . THR C 1 335 ? 50.032 26.735 12.750 1.00 21.00 408 THR C CA 1
ATOM 13101 C C . THR C 1 335 ? 48.559 27.096 12.654 1.00 20.45 408 THR C C 1
ATOM 13102 O O . THR C 1 335 ? 47.701 26.219 12.457 1.00 20.15 408 THR C O 1
ATOM 13106 N N . ARG C 1 336 ? 48.264 28.383 12.794 1.00 19.63 409 ARG C N 1
ATOM 13107 C CA . ARG C 1 336 ? 46.885 28.878 12.686 1.00 19.49 409 ARG C CA 1
ATOM 13108 C C . ARG C 1 336 ? 46.603 29.221 11.230 1.00 18.68 409 ARG C C 1
ATOM 13109 O O . ARG C 1 336 ? 47.403 29.927 10.566 1.00 20.05 409 ARG C O 1
ATOM 13117 N N . ARG C 1 337 ? 45.500 28.714 10.706 1.00 17.55 410 ARG C N 1
ATOM 13118 C CA . ARG C 1 337 ? 45.067 29.058 9.359 1.00 18.42 410 ARG C CA 1
ATOM 13119 C C . ARG C 1 337 ? 43.634 29.504 9.439 1.00 19.85 410 ARG C C 1
ATOM 13120 O O . ARG C 1 337 ? 42.772 28.723 9.813 1.00 20.63 410 ARG C O 1
ATOM 13128 N N . THR C 1 338 ? 43.396 30.776 9.133 1.00 19.76 411 THR C N 1
ATOM 13129 C CA . THR C 1 338 ? 42.082 31.395 9.373 1.00 19.57 411 THR C CA 1
ATOM 13130 C C . THR C 1 338 ? 41.265 31.573 8.102 1.00 18.66 411 THR C C 1
ATOM 13131 O O . THR C 1 338 ? 41.823 31.663 6.994 1.00 18.48 411 THR C O 1
ATOM 13135 N N . ILE C 1 339 ? 39.945 31.637 8.254 1.00 18.57 412 ILE C N 1
ATOM 13136 C CA . ILE C 1 339 ? 39.093 32.042 7.152 1.00 19.01 412 ILE C CA 1
ATOM 13137 C C . ILE C 1 339 ? 39.046 33.585 7.142 1.00 20.63 412 ILE C C 1
ATOM 13138 O O . ILE C 1 339 ? 39.516 34.252 8.073 1.00 19.25 412 ILE C O 1
ATOM 13143 N N . SER C 1 340 ? 38.479 34.150 6.094 1.00 23.05 413 SER C N 1
ATOM 13144 C CA . SER C 1 340 ? 38.502 35.607 5.965 1.00 25.73 413 SER C CA 1
ATOM 13145 C C . SER C 1 340 ? 37.544 36.261 6.955 1.00 24.41 413 SER C C 1
ATOM 13146 O O . SER C 1 340 ? 36.586 35.636 7.446 1.00 23.79 413 SER C O 1
ATOM 13149 N N . GLN C 1 341 ? 37.814 37.525 7.254 1.00 24.08 414 GLN C N 1
ATOM 13150 C CA . GLN C 1 341 ? 37.081 38.245 8.269 1.00 25.27 414 GLN C CA 1
ATOM 13151 C C . GLN C 1 341 ? 35.587 38.311 7.937 1.00 23.54 414 GLN C C 1
ATOM 13152 O O . GLN C 1 341 ? 34.746 38.312 8.841 1.00 23.68 414 GLN C O 1
ATOM 13158 N N . GLU C 1 342 ? 35.290 38.377 6.636 1.00 23.63 415 GLU C N 1
ATOM 13159 C CA . GLU C 1 342 ? 33.924 38.486 6.127 1.00 23.77 415 GLU C CA 1
ATOM 13160 C C . GLU C 1 342 ? 33.092 37.366 6.691 1.00 21.40 415 GLU C C 1
ATOM 13161 O O . GLU C 1 342 ? 31.949 37.560 7.073 1.00 21.93 415 GLU C O 1
ATOM 13167 N N . TYR C 1 343 ? 33.693 36.185 6.748 1.00 19.67 416 TYR C N 1
ATOM 13168 C CA . TYR C 1 343 ? 32.949 35.004 7.197 1.00 20.09 416 TYR C CA 1
ATOM 13169 C C . TYR C 1 343 ? 33.256 34.611 8.629 1.00 20.09 416 TYR C C 1
ATOM 13170 O O . TYR C 1 343 ? 32.526 33.803 9.226 1.00 21.14 416 TYR C O 1
ATOM 13179 N N . ALA C 1 344 ? 34.311 35.177 9.203 1.00 19.28 417 ALA C N 1
ATOM 13180 C CA . ALA C 1 344 ? 34.583 34.991 10.627 1.00 20.75 417 ALA C CA 1
ATOM 13181 C C . ALA C 1 344 ? 33.762 35.906 11.543 1.00 20.12 417 ALA C C 1
ATOM 13182 O O . ALA C 1 344 ? 33.533 35.577 12.709 1.00 20.54 417 ALA C O 1
ATOM 13184 N N . ASP C 1 345 ? 33.353 37.080 11.042 1.00 20.28 418 ASP C N 1
ATOM 13185 C CA . ASP C 1 345 ? 32.524 37.971 11.852 1.00 21.52 418 ASP C CA 1
ATOM 13186 C C . ASP C 1 345 ? 31.270 37.235 12.276 1.00 19.80 418 ASP C C 1
ATOM 13187 O O . ASP C 1 345 ? 30.729 36.457 11.489 1.00 20.29 418 ASP C O 1
ATOM 13192 N N . ASN C 1 346 ? 30.815 37.484 13.504 1.00 19.22 419 ASN C N 1
ATOM 13193 C CA . ASN C 1 346 ? 29.579 36.852 13.989 1.00 18.77 419 ASN C CA 1
ATOM 13194 C C . ASN C 1 346 ? 29.581 35.337 13.775 1.00 17.56 419 ASN C C 1
ATOM 13195 O O . ASN C 1 346 ? 28.560 34.744 13.363 1.00 17.04 419 ASN C O 1
ATOM 13200 N N . ALA C 1 347 ? 30.735 34.710 14.007 1.00 17.16 420 ALA C N 1
ATOM 13201 C CA . ALA C 1 347 ? 30.829 33.250 13.791 1.00 16.47 420 ALA C CA 1
ATOM 13202 C C . ALA C 1 347 ? 31.622 32.573 14.866 1.00 15.57 420 ALA C C 1
ATOM 13203 O O . ALA C 1 347 ? 32.406 33.190 15.586 1.00 16.15 420 ALA C O 1
ATOM 13205 N N . ALA C 1 348 ? 31.423 31.257 14.975 1.00 14.72 421 ALA C N 1
ATOM 13206 C CA . ALA C 1 348 ? 32.090 30.473 15.995 1.00 15.16 421 ALA C CA 1
ATOM 13207 C C . ALA C 1 348 ? 32.083 28.997 15.587 1.00 15.11 421 ALA C C 1
ATOM 13208 O O . ALA C 1 348 ? 31.431 28.608 14.600 1.00 14.70 421 ALA C O 1
ATOM 13210 N N . GLU C 1 349 ? 32.815 28.200 16.362 1.00 15.50 422 GLU C N 1
ATOM 13211 C CA . GLU C 1 349 ? 32.647 26.714 16.405 1.00 15.39 422 GLU C CA 1
ATOM 13212 C C . GLU C 1 349 ? 32.622 26.017 15.030 1.00 15.11 422 GLU C C 1
ATOM 13213 O O . GLU C 1 349 ? 31.622 25.392 14.638 1.00 14.77 422 GLU C O 1
ATOM 13219 N N . PRO C 1 350 ? 33.724 26.114 14.295 1.00 15.33 423 PRO C N 1
ATOM 13220 C CA . PRO C 1 350 ? 33.772 25.462 12.983 1.00 14.89 423 PRO C CA 1
ATOM 13221 C C . PRO C 1 350 ? 33.778 23.947 13.121 1.00 13.60 423 PRO C C 1
ATOM 13222 O O . PRO C 1 350 ? 34.470 23.416 14.004 1.00 13.74 423 PRO C O 1
ATOM 13226 N N . CYS C 1 351 ? 32.982 23.279 12.289 1.00 13.23 424 CYS C N 1
ATOM 13227 C CA . CYS C 1 351 ? 33.090 21.835 12.126 1.00 14.05 424 CYS C CA 1
ATOM 13228 C C . CYS C 1 351 ? 33.928 21.607 10.889 1.00 14.34 424 CYS C C 1
ATOM 13229 O O . CYS C 1 351 ? 33.684 22.243 9.861 1.00 14.41 424 CYS C O 1
ATOM 13232 N N . ILE C 1 352 ? 34.921 20.726 10.986 1.00 13.59 425 ILE C N 1
ATOM 13233 C CA . ILE C 1 352 ? 35.840 20.491 9.863 1.00 13.63 425 ILE C CA 1
ATOM 13234 C C . ILE C 1 352 ? 36.007 19.005 9.601 1.00 14.10 425 ILE C C 1
ATOM 13235 O O . ILE C 1 352 ? 36.103 18.203 10.536 1.00 15.34 425 ILE C O 1
ATOM 13240 N N . LYS C 1 353 ? 36.003 18.643 8.325 1.00 14.37 426 LYS C N 1
ATOM 13241 C CA . LYS C 1 353 ? 36.187 17.249 7.905 1.00 14.97 426 LYS C CA 1
ATOM 13242 C C . LYS C 1 353 ? 36.952 17.218 6.598 1.00 14.65 426 LYS C C 1
ATOM 13243 O O . LYS C 1 353 ? 36.632 17.970 5.665 1.00 15.34 426 LYS C O 1
ATOM 13249 N N . TYR C 1 354 ? 37.941 16.338 6.528 1.00 14.40 427 TYR C N 1
ATOM 13250 C CA . TYR C 1 354 ? 38.787 16.197 5.330 1.00 14.92 427 TYR C CA 1
ATOM 13251 C C . TYR C 1 354 ? 38.448 14.918 4.575 1.00 15.69 427 TYR C C 1
ATOM 13252 O O . TYR C 1 354 ? 38.362 13.839 5.173 1.00 16.69 427 TYR C O 1
ATOM 13261 N N . TYR C 1 355 ? 38.277 15.036 3.263 1.00 16.92 428 TYR C N 1
ATOM 13262 C CA . TYR C 1 355 ? 38.027 13.901 2.391 1.00 17.84 428 TYR C CA 1
ATOM 13263 C C . TYR C 1 355 ? 38.727 14.101 1.070 1.00 19.75 428 TYR C C 1
ATOM 13264 O O . TYR C 1 355 ? 38.540 15.141 0.425 1.00 19.05 428 TYR C O 1
ATOM 13273 N N . ASP C 1 356 ? 39.537 13.113 0.691 1.00 21.17 429 ASP C N 1
ATOM 13274 C CA . ASP C 1 356 ? 40.139 13.051 -0.635 1.00 22.79 429 ASP C CA 1
ATOM 13275 C C . ASP C 1 356 ? 40.749 14.388 -1.050 1.00 21.82 429 ASP C C 1
ATOM 13276 O O . ASP C 1 356 ? 40.428 14.892 -2.130 1.00 24.56 429 ASP C O 1
ATOM 13281 N N . GLY C 1 357 ? 41.578 14.973 -0.184 1.00 19.38 430 GLY C N 1
ATOM 13282 C CA . GLY C 1 357 ? 42.336 16.169 -0.537 1.00 19.30 430 GLY C CA 1
ATOM 13283 C C . GLY C 1 357 ? 41.641 17.504 -0.335 1.00 19.66 430 GLY C C 1
ATOM 13284 O O . GLY C 1 357 ? 42.218 18.569 -0.624 1.00 20.41 430 GLY C O 1
ATOM 13285 N N . ILE C 1 358 ? 40.399 17.462 0.144 1.00 18.65 431 ILE C N 1
ATOM 13286 C CA . ILE C 1 358 ? 39.602 18.659 0.343 1.00 18.27 431 ILE C CA 1
ATOM 13287 C C . ILE C 1 358 ? 39.166 18.768 1.803 1.00 15.90 431 ILE C C 1
ATOM 13288 O O . ILE C 1 358 ? 38.625 17.805 2.383 1.00 16.19 431 ILE C O 1
ATOM 13293 N N . LEU C 1 359 ? 39.445 19.918 2.399 1.00 15.45 432 LEU C N 1
ATOM 13294 C CA . LEU C 1 359 ? 39.007 20.215 3.759 1.00 16.12 432 LEU C CA 1
ATOM 13295 C C . LEU C 1 359 ? 37.708 21.008 3.699 1.00 16.02 432 LEU C C 1
ATOM 13296 O O . LEU C 1 359 ? 37.657 22.067 3.102 1.00 16.84 432 LEU C O 1
ATOM 13301 N N . TYR C 1 360 ? 36.637 20.478 4.312 1.00 14.31 433 TYR C N 1
ATOM 13302 C CA . TYR C 1 360 ? 35.340 21.163 4.337 1.00 15.32 433 TYR C CA 1
ATOM 13303 C C . TYR C 1 360 ? 35.124 21.738 5.717 1.00 14.91 433 TYR C C 1
ATOM 13304 O O . TYR C 1 360 ? 35.613 21.179 6.709 1.00 14.35 433 TYR C O 1
ATOM 13313 N N . LEU C 1 361 ? 34.394 22.858 5.785 1.00 14.44 434 LEU C N 1
ATOM 13314 C CA . LEU C 1 361 ? 34.219 23.574 7.044 1.00 14.40 434 LEU C CA 1
ATOM 13315 C C . LEU C 1 361 ? 32.844 24.193 7.071 1.00 13.90 434 LEU C C 1
ATOM 13316 O O . LEU C 1 361 ? 32.372 24.712 6.044 1.00 14.40 434 LEU C O 1
ATOM 13321 N N . THR C 1 362 ? 32.172 24.115 8.227 1.00 13.31 435 THR C N 1
ATOM 13322 C CA . THR C 1 362 ? 30.967 24.954 8.427 1.00 13.88 435 THR C CA 1
ATOM 13323 C C . THR C 1 362 ? 31.139 25.805 9.653 1.00 14.31 435 THR C C 1
ATOM 13324 O O . THR C 1 362 ? 31.857 25.424 10.581 1.00 14.34 435 THR C O 1
ATOM 13328 N N . THR C 1 363 ? 30.470 26.964 9.682 1.00 14.80 436 THR C N 1
ATOM 13329 C CA . THR C 1 363 ? 30.498 27.759 10.891 1.00 14.29 436 THR C CA 1
ATOM 13330 C C . THR C 1 363 ? 29.148 27.838 11.580 1.00 13.53 436 THR C C 1
ATOM 13331 O O . THR C 1 363 ? 28.111 27.603 10.968 1.00 14.02 436 THR C O 1
ATOM 13335 N N . ARG C 1 364 ? 29.182 28.193 12.855 1.00 13.43 437 ARG C N 1
ATOM 13336 C CA . ARG C 1 364 ? 27.994 28.638 13.585 1.00 13.57 437 ARG C CA 1
ATOM 13337 C C . ARG C 1 364 ? 27.866 30.146 13.468 1.00 14.68 437 ARG C C 1
ATOM 13338 O O . ARG C 1 364 ? 28.839 30.860 13.689 1.00 15.50 437 ARG C O 1
ATOM 13346 N N . GLY C 1 365 ? 26.671 30.623 13.150 1.00 15.13 438 GLY C N 1
ATOM 13347 C CA . GLY C 1 365 ? 26.390 32.062 13.150 1.00 15.24 438 GLY C CA 1
ATOM 13348 C C . GLY C 1 365 ? 26.051 32.489 14.565 1.00 15.74 438 GLY C C 1
ATOM 13349 O O . GLY C 1 365 ? 25.384 31.735 15.304 1.00 15.85 438 GLY C O 1
ATOM 13350 N N . THR C 1 366 ? 26.463 33.701 14.967 1.00 15.86 439 THR C N 1
ATOM 13351 C CA . THR C 1 366 ? 26.212 34.082 16.358 1.00 17.07 439 THR C CA 1
ATOM 13352 C C . THR C 1 366 ? 25.160 35.164 16.509 1.00 16.51 439 THR C C 1
ATOM 13353 O O . THR C 1 366 ? 24.871 35.605 17.633 1.00 17.80 439 THR C O 1
ATOM 13357 N N . SER C 1 367 ? 24.573 35.586 15.393 1.00 15.96 440 SER C N 1
ATOM 13358 C CA . SER C 1 367 ? 23.533 36.621 15.453 1.00 16.38 440 SER C CA 1
ATOM 13359 C C . SER C 1 367 ? 22.349 36.353 14.532 1.00 15.77 440 SER C C 1
ATOM 13360 O O . SER C 1 367 ? 22.527 36.008 13.368 1.00 16.26 440 SER C O 1
ATOM 13363 N N . THR C 1 368 ? 21.140 36.553 15.040 1.00 16.25 441 THR C N 1
ATOM 13364 C CA . THR C 1 368 ? 19.950 36.391 14.214 1.00 16.64 441 THR C CA 1
ATOM 13365 C C . THR C 1 368 ? 19.845 37.527 13.185 1.00 16.26 441 THR C C 1
ATOM 13366 O O . THR C 1 368 ? 19.145 37.396 12.186 1.00 15.93 441 THR C O 1
ATOM 13370 N N . SER C 1 369 ? 20.536 38.631 13.433 1.00 16.86 442 SER C N 1
ATOM 13371 C CA . SER C 1 369 ? 20.405 39.815 12.571 1.00 19.08 442 SER C CA 1
ATOM 13372 C C . SER C 1 369 ? 21.653 40.138 11.730 1.00 20.19 442 SER C C 1
ATOM 13373 O O . SER C 1 369 ? 21.852 41.275 11.278 1.00 22.41 442 SER C O 1
ATOM 13376 N N . ALA C 1 370 ? 22.490 39.138 11.516 1.00 19.17 443 ALA C N 1
ATOM 13377 C CA . ALA C 1 370 ? 23.646 39.284 10.644 1.00 19.39 443 ALA C CA 1
ATOM 13378 C C . ALA C 1 370 ? 23.852 37.971 9.889 1.00 17.77 443 ALA C C 1
ATOM 13379 O O . ALA C 1 370 ? 23.379 36.914 10.336 1.00 18.10 443 ALA C O 1
ATOM 13381 N N . ALA C 1 371 ? 24.578 38.044 8.767 1.00 17.13 444 ALA C N 1
ATOM 13382 C CA . ALA C 1 371 ? 24.790 36.874 7.939 1.00 17.10 444 ALA C CA 1
ATOM 13383 C C . ALA C 1 371 ? 25.346 35.752 8.818 1.00 16.65 444 ALA C C 1
ATOM 13384 O O . ALA C 1 371 ? 26.187 35.994 9.697 1.00 16.92 444 ALA C O 1
ATOM 13386 N N . GLY C 1 372 ? 24.829 34.538 8.618 1.00 14.83 445 GLY C N 1
ATOM 13387 C CA . GLY C 1 372 ? 25.068 33.475 9.589 1.00 14.85 445 GLY C CA 1
ATOM 13388 C C . GLY C 1 372 ? 26.011 32.413 9.057 1.00 14.15 445 GLY C C 1
ATOM 13389 O O . GLY C 1 372 ? 26.981 32.701 8.337 1.00 15.14 445 GLY C O 1
ATOM 13390 N N . SER C 1 373 ? 25.704 31.158 9.396 1.00 12.80 446 SER C N 1
ATOM 13391 C CA . SER C 1 373 ? 26.552 30.018 8.985 1.00 13.14 446 SER C CA 1
ATOM 13392 C C . SER C 1 373 ? 26.998 30.025 7.539 1.00 13.53 446 SER C C 1
ATOM 13393 O O . SER C 1 373 ? 26.224 30.362 6.636 1.00 14.83 446 SER C O 1
ATOM 13396 N N . THR C 1 374 ? 28.249 29.600 7.334 1.00 13.33 447 THR C N 1
ATOM 13397 C CA . THR C 1 374 ? 28.871 29.518 6.039 1.00 14.14 447 THR C CA 1
ATOM 13398 C C . THR C 1 374 ? 29.407 28.115 5.842 1.00 14.75 447 THR C C 1
ATOM 13399 O O . THR C 1 374 ? 29.866 27.492 6.805 1.00 15.68 447 THR C O 1
ATOM 13403 N N . LEU C 1 375 ? 29.302 27.620 4.611 1.00 13.80 448 LEU C N 1
ATOM 13404 C CA . LEU C 1 375 ? 29.986 26.392 4.185 1.00 15.05 448 LEU C CA 1
ATOM 13405 C C . LEU C 1 375 ? 31.230 26.768 3.399 1.00 16.43 448 LEU C C 1
ATOM 13406 O O . LEU C 1 375 ? 31.175 27.630 2.541 1.00 17.96 448 LEU C O 1
ATOM 13411 N N . ALA C 1 376 ? 32.349 26.116 3.670 1.00 15.92 449 ALA C N 1
ATOM 13412 C CA . ALA C 1 376 ? 33.568 26.480 2.956 1.00 16.69 449 ALA C CA 1
ATOM 13413 C C . ALA C 1 376 ? 34.377 25.246 2.631 1.00 16.75 449 ALA C C 1
ATOM 13414 O O . ALA C 1 376 ? 34.213 24.177 3.232 1.00 16.95 449 ALA C O 1
ATOM 13416 N N . MET C 1 377 ? 35.262 25.352 1.649 1.00 16.80 450 MET C N 1
ATOM 13417 C CA A MET C 1 377 ? 36.157 24.251 1.363 0.42 17.86 450 MET C CA 1
ATOM 13418 C CA B MET C 1 377 ? 36.164 24.250 1.369 0.58 17.71 450 MET C CA 1
ATOM 13419 C C . MET C 1 377 ? 37.535 24.778 0.989 1.00 17.55 450 MET C C 1
ATOM 13420 O O . MET C 1 377 ? 37.665 25.904 0.470 1.00 17.91 450 MET C O 1
ATOM 13429 N N . SER C 1 378 ? 38.552 23.979 1.283 1.00 17.36 451 SER C N 1
ATOM 13430 C CA . SER C 1 378 ? 39.941 24.347 0.971 1.00 17.40 451 SER C CA 1
ATOM 13431 C C . SER C 1 378 ? 40.638 23.189 0.292 1.00 19.02 451 SER C C 1
ATOM 13432 O O . SER C 1 378 ? 40.550 22.065 0.766 1.00 18.88 451 SER C O 1
ATOM 13435 N N . ALA C 1 379 ? 41.368 23.454 -0.798 1.00 19.23 452 ALA C N 1
ATOM 13436 C CA . ALA C 1 379 ? 42.165 22.422 -1.437 1.00 20.76 452 ALA C CA 1
ATOM 13437 C C . ALA C 1 379 ? 43.635 22.509 -1.026 1.00 20.83 452 ALA C C 1
ATOM 13438 O O . ALA C 1 379 ? 44.482 21.730 -1.526 1.00 22.35 452 ALA C O 1
ATOM 13440 N N . ASP C 1 380 ? 43.950 23.427 -0.122 1.00 19.63 453 ASP C N 1
ATOM 13441 C CA . ASP C 1 380 ? 45.347 23.630 0.270 1.00 20.99 453 ASP C CA 1
ATOM 13442 C C . ASP C 1 380 ? 45.490 23.745 1.776 1.00 22.29 453 ASP C C 1
ATOM 13443 O O . ASP C 1 380 ? 46.230 24.582 2.304 1.00 23.40 453 ASP C O 1
ATOM 13448 N N . LEU C 1 381 ? 44.733 22.885 2.463 1.00 22.45 454 LEU C N 1
ATOM 13449 C CA . LEU C 1 381 ? 44.878 22.689 3.891 1.00 25.04 454 LEU C CA 1
ATOM 13450 C C . LEU C 1 381 ? 44.674 23.972 4.663 1.00 23.16 454 LEU C C 1
ATOM 13451 O O . LEU C 1 381 ? 45.337 24.210 5.667 1.00 23.76 454 LEU C O 1
ATOM 13456 N N . GLY C 1 382 ? 43.726 24.785 4.207 1.00 21.06 455 GLY C N 1
ATOM 13457 C CA . GLY C 1 382 ? 43.294 25.922 4.986 1.00 20.44 455 GLY C CA 1
ATOM 13458 C C . GLY C 1 382 ? 44.005 27.216 4.669 1.00 19.82 455 GLY C C 1
ATOM 13459 O O . GLY C 1 382 ? 43.705 28.221 5.299 1.00 20.36 455 GLY C O 1
ATOM 13460 N N . GLU C 1 383 ? 44.940 27.212 3.719 1.00 19.03 456 GLU C N 1
ATOM 13461 C CA . GLU C 1 383 ? 45.589 28.474 3.369 1.00 19.52 456 GLU C CA 1
ATOM 13462 C C . GLU C 1 383 ? 44.637 29.370 2.595 1.00 19.46 456 GLU C C 1
ATOM 13463 O O . GLU C 1 383 ? 44.734 30.592 2.681 1.00 20.95 456 GLU C O 1
ATOM 13469 N N . ASN C 1 384 ? 43.738 28.772 1.820 1.00 19.05 457 ASN C N 1
ATOM 13470 C CA . ASN C 1 384 ? 42.702 29.516 1.088 1.00 19.72 457 ASN C CA 1
ATOM 13471 C C . ASN C 1 384 ? 41.389 28.764 1.121 1.00 20.52 457 ASN C C 1
ATOM 13472 O O . ASN C 1 384 ? 41.383 27.552 1.123 1.00 23.06 457 ASN C O 1
ATOM 13477 N N . TRP C 1 385 ? 40.284 29.499 1.101 1.00 18.83 458 TRP C N 1
ATOM 13478 C CA . TRP C 1 385 ? 38.957 28.887 1.158 1.00 19.65 458 TRP C CA 1
ATOM 13479 C C . TRP C 1 385 ? 38.035 29.418 0.058 1.00 19.64 458 TRP C C 1
ATOM 13480 O O . TRP C 1 385 ? 38.141 30.597 -0.352 1.00 19.59 458 TRP C O 1
ATOM 13491 N N . ASN C 1 386 ? 37.134 28.547 -0.404 1.00 20.57 459 ASN C N 1
ATOM 13492 C CA . ASN C 1 386 ? 35.992 28.912 -1.252 1.00 21.56 459 ASN C CA 1
ATOM 13493 C C . ASN C 1 386 ? 34.780 28.929 -0.320 1.00 19.03 459 ASN C C 1
ATOM 13494 O O . ASN C 1 386 ? 34.552 27.960 0.403 1.00 19.24 459 ASN C O 1
ATOM 13499 N N . TYR C 1 387 ? 33.989 29.987 -0.345 1.00 17.56 460 TYR C N 1
ATOM 13500 C CA . TYR C 1 387 ? 32.885 30.161 0.625 1.00 18.25 460 TYR C CA 1
ATOM 13501 C C . TYR C 1 387 ? 31.499 30.139 -0.010 1.00 18.56 460 TYR C C 1
ATOM 13502 O O . TYR C 1 387 ? 31.310 30.667 -1.113 1.00 18.63 460 TYR C O 1
ATOM 13511 N N . LEU C 1 388 ? 30.527 29.576 0.722 1.00 18.15 461 LEU C N 1
ATOM 13512 C CA . LEU C 1 388 ? 29.109 29.699 0.385 1.00 19.12 461 LEU C CA 1
ATOM 13513 C C . LEU C 1 388 ? 28.312 30.022 1.643 1.00 18.66 461 LEU C C 1
ATOM 13514 O O . LEU C 1 388 ? 28.210 29.187 2.550 1.00 18.40 461 LEU C O 1
ATOM 13519 N N . ARG C 1 389 ? 27.746 31.220 1.706 1.00 18.25 462 ARG C N 1
ATOM 13520 C CA . ARG C 1 389 ? 26.955 31.606 2.864 1.00 16.28 462 ARG C CA 1
ATOM 13521 C C . ARG C 1 389 ? 25.621 30.896 2.784 1.00 14.94 462 ARG C C 1
ATOM 13522 O O . ARG C 1 389 ? 25.002 30.889 1.724 1.00 15.61 462 ARG C O 1
ATOM 13530 N N . PHE C 1 390 ? 25.138 30.318 3.891 1.00 14.59 463 PHE C N 1
ATOM 13531 C CA . PHE C 1 390 ? 23.758 29.872 3.870 1.00 15.00 463 PHE C CA 1
ATOM 13532 C C . PHE C 1 390 ? 22.862 31.105 3.894 1.00 15.44 463 PHE C C 1
ATOM 13533 O O . PHE C 1 390 ? 23.139 32.043 4.636 1.00 16.92 463 PHE C O 1
ATOM 13541 N N . PRO C 1 391 ? 21.775 31.103 3.103 1.00 15.22 464 PRO C N 1
ATOM 13542 C CA . PRO C 1 391 ? 20.860 32.248 3.206 1.00 15.47 464 PRO C CA 1
ATOM 13543 C C . PRO C 1 391 ? 20.152 32.296 4.561 1.00 15.38 464 PRO C C 1
ATOM 13544 O O . PRO C 1 391 ? 20.087 31.301 5.298 1.00 15.20 464 PRO C O 1
ATOM 13548 N N . ASN C 1 392 ? 19.645 33.483 4.891 1.00 15.77 465 ASN C N 1
ATOM 13549 C CA . ASN C 1 392 ? 18.710 33.647 5.989 1.00 16.21 465 ASN C CA 1
ATOM 13550 C C . ASN C 1 392 ? 19.302 33.537 7.392 1.00 15.72 465 ASN C C 1
ATOM 13551 O O . ASN C 1 392 ? 18.596 33.170 8.320 1.00 15.89 465 ASN C O 1
ATOM 13556 N N . ASN C 1 393 ? 20.584 33.862 7.534 1.00 15.08 466 ASN C N 1
ATOM 13557 C CA . ASN C 1 393 ? 21.187 34.064 8.867 1.00 15.08 466 ASN C CA 1
ATOM 13558 C C . ASN C 1 393 ? 21.013 32.835 9.780 1.00 14.45 466 ASN C C 1
ATOM 13559 O O . ASN C 1 393 ? 20.408 32.935 10.871 1.00 16.09 466 ASN C O 1
ATOM 13564 N N . VAL C 1 394 ? 21.499 31.687 9.331 1.00 14.28 467 VAL C N 1
ATOM 13565 C CA . VAL C 1 394 ? 21.437 30.498 10.181 1.00 14.33 467 VAL C CA 1
ATOM 13566 C C . VAL C 1 394 ? 22.325 30.759 11.414 1.00 13.99 467 VAL C C 1
ATOM 13567 O O . VAL C 1 394 ? 23.464 31.184 11.282 1.00 14.80 467 VAL C O 1
ATOM 13571 N N . HIS C 1 395 ? 21.799 30.544 12.617 1.00 13.39 468 HIS C N 1
ATOM 13572 C CA . HIS C 1 395 ? 22.529 30.987 13.804 1.00 13.56 468 HIS C CA 1
ATOM 13573 C C . HIS C 1 395 ? 22.251 30.092 15.013 1.00 12.75 468 HIS C C 1
ATOM 13574 O O . HIS C 1 395 ? 21.304 29.285 14.990 1.00 12.94 468 HIS C O 1
ATOM 13581 N N . HIS C 1 396 ? 23.095 30.253 16.040 1.00 12.51 469 HIS C N 1
ATOM 13582 C CA . HIS C 1 396 ? 23.024 29.601 17.356 1.00 12.47 469 HIS C CA 1
ATOM 13583 C C . HIS C 1 396 ? 23.359 28.111 17.369 1.00 13.48 469 HIS C C 1
ATOM 13584 O O . HIS C 1 396 ? 23.389 27.522 18.446 1.00 14.63 469 HIS C O 1
ATOM 13591 N N . THR C 1 397 ? 23.588 27.522 16.211 1.00 13.13 470 THR C N 1
ATOM 13592 C CA . THR C 1 397 ? 23.885 26.087 16.147 1.00 12.74 470 THR C CA 1
ATOM 13593 C C . THR C 1 397 ? 25.201 25.836 15.384 1.00 12.84 470 THR C C 1
ATOM 13594 O O . THR C 1 397 ? 25.455 26.485 14.363 1.00 12.96 470 THR C O 1
ATOM 13598 N N . ASN C 1 398 ? 26.044 24.901 15.851 1.00 12.71 471 ASN C N 1
ATOM 13599 C CA . ASN C 1 398 ? 27.102 24.411 14.977 1.00 12.46 471 ASN C CA 1
ATOM 13600 C C . ASN C 1 398 ? 26.409 23.529 13.920 1.00 12.53 471 ASN C C 1
ATOM 13601 O O . ASN C 1 398 ? 25.243 23.081 14.121 1.00 13.63 471 ASN C O 1
ATOM 13606 N N . LEU C 1 399 ? 27.104 23.263 12.809 1.00 11.90 472 LEU C N 1
ATOM 13607 C CA . LEU C 1 399 ? 26.515 22.506 11.719 1.00 11.57 472 LEU C CA 1
ATOM 13608 C C . LEU C 1 399 ? 27.414 21.331 11.383 1.00 11.32 472 LEU C C 1
ATOM 13609 O O . LEU C 1 399 ? 28.146 21.359 10.397 1.00 12.46 472 LEU C O 1
ATOM 13614 N N . PRO C 1 400 ? 27.368 20.277 12.211 1.00 10.49 473 PRO C N 1
ATOM 13615 C CA . PRO C 1 400 ? 28.212 19.117 11.924 1.00 11.03 473 PRO C CA 1
ATOM 13616 C C . PRO C 1 400 ? 27.694 18.374 10.682 1.00 11.60 473 PRO C C 1
ATOM 13617 O O . PRO C 1 400 ? 26.505 18.432 10.319 1.00 11.93 473 PRO C O 1
ATOM 13621 N N . PHE C 1 401 ? 28.593 17.634 10.046 1.00 12.08 474 PHE C N 1
ATOM 13622 C CA . PHE C 1 401 ? 28.267 17.046 8.764 1.00 12.79 474 PHE C CA 1
ATOM 13623 C C . PHE C 1 401 ? 29.196 15.890 8.466 1.00 12.35 474 PHE C C 1
ATOM 13624 O O . PHE C 1 401 ? 30.258 15.729 9.096 1.00 13.14 474 PHE C O 1
ATOM 13632 N N . ALA C 1 402 ? 28.802 15.131 7.452 1.00 11.17 475 ALA C N 1
ATOM 13633 C CA . ALA C 1 402 ? 29.719 14.135 6.836 1.00 12.21 475 ALA C CA 1
ATOM 13634 C C . ALA C 1 402 ? 29.513 14.160 5.343 1.00 13.16 475 ALA C C 1
ATOM 13635 O O . ALA C 1 402 ? 28.434 14.523 4.845 1.00 13.37 475 ALA C O 1
ATOM 13637 N N . LYS C 1 403 ? 30.559 13.782 4.604 1.00 13.28 476 LYS C N 1
ATOM 13638 C CA . LYS C 1 403 ? 30.440 13.582 3.169 1.00 13.87 476 LYS C CA 1
ATOM 13639 C C . LYS C 1 403 ? 30.203 12.105 2.905 1.00 14.90 476 LYS C C 1
ATOM 13640 O O . LYS C 1 403 ? 30.971 11.250 3.360 1.00 16.41 476 LYS C O 1
ATOM 13646 N N . VAL C 1 404 ? 29.156 11.809 2.153 1.00 14.94 477 VAL C N 1
ATOM 13647 C CA . VAL C 1 404 ? 28.894 10.447 1.727 1.00 16.67 477 VAL C CA 1
ATOM 13648 C C . VAL C 1 404 ? 28.654 10.472 0.235 1.00 17.39 477 VAL C C 1
ATOM 13649 O O . VAL C 1 404 ? 27.704 11.093 -0.234 1.00 17.56 477 VAL C O 1
ATOM 13653 N N . GLY C 1 405 ? 29.533 9.821 -0.525 1.00 18.89 478 GLY C N 1
ATOM 13654 C CA . GLY C 1 405 ? 29.448 9.956 -1.969 1.00 20.14 478 GLY C CA 1
ATOM 13655 C C . GLY C 1 405 ? 29.577 11.418 -2.397 1.00 19.76 478 GLY C C 1
ATOM 13656 O O . GLY C 1 405 ? 30.438 12.149 -1.912 1.00 20.25 478 GLY C O 1
ATOM 13657 N N . ASP C 1 406 ? 28.684 11.866 -3.265 1.00 19.45 479 ASP C N 1
ATOM 13658 C CA . ASP C 1 406 ? 28.756 13.238 -3.746 1.00 20.79 479 ASP C CA 1
ATOM 13659 C C . ASP C 1 406 ? 28.092 14.266 -2.816 1.00 19.29 479 ASP C C 1
ATOM 13660 O O . ASP C 1 406 ? 28.093 15.453 -3.147 1.00 21.06 479 ASP C O 1
ATOM 13665 N N . TYR C 1 407 ? 27.536 13.842 -1.667 1.00 16.70 480 TYR C N 1
ATOM 13666 C CA . TYR C 1 407 ? 26.755 14.778 -0.831 1.00 15.51 480 TYR C CA 1
ATOM 13667 C C . TYR C 1 407 ? 27.356 15.080 0.525 1.00 14.60 480 TYR C C 1
ATOM 13668 O O . TYR C 1 407 ? 27.943 14.202 1.154 1.00 15.20 480 TYR C O 1
ATOM 13677 N N . LEU C 1 408 ? 27.186 16.321 0.997 1.00 13.87 481 LEU C N 1
ATOM 13678 C CA . LEU C 1 408 ? 27.391 16.614 2.405 1.00 13.85 481 LEU C CA 1
ATOM 13679 C C . LEU C 1 408 ? 26.014 16.537 3.082 1.00 14.07 481 LEU C C 1
ATOM 13680 O O . LEU C 1 408 ? 25.048 17.184 2.629 1.00 14.81 481 LEU C O 1
ATOM 13685 N N . TYR C 1 409 ? 25.929 15.763 4.167 1.00 13.54 482 TYR C N 1
ATOM 13686 C CA . TYR C 1 409 ? 24.750 15.789 5.015 1.00 13.35 482 TYR C CA 1
ATOM 13687 C C . TYR C 1 409 ? 25.057 16.651 6.207 1.00 12.36 482 TYR C C 1
ATOM 13688 O O . TYR C 1 409 ? 25.936 16.314 6.993 1.00 12.38 482 TYR C O 1
ATOM 13697 N N . ILE C 1 410 ? 24.342 17.776 6.321 1.00 10.99 483 ILE C N 1
ATOM 13698 C CA . ILE C 1 410 ? 24.634 18.787 7.319 1.00 11.18 483 ILE C CA 1
ATOM 13699 C C . ILE C 1 410 ? 23.425 18.955 8.243 1.00 10.84 483 ILE C C 1
ATOM 13700 O O . ILE C 1 410 ? 22.300 19.082 7.767 1.00 11.73 483 ILE C O 1
ATOM 13705 N N . PHE C 1 411 ? 23.680 18.996 9.547 1.00 10.22 484 PHE C N 1
ATOM 13706 C CA . PHE C 1 411 ? 22.607 19.037 10.554 1.00 10.81 484 PHE C CA 1
ATOM 13707 C C . PHE C 1 411 ? 22.722 20.237 11.474 1.00 12.24 484 PHE C C 1
ATOM 13708 O O . PHE C 1 411 ? 23.830 20.693 11.762 1.00 13.40 484 PHE C O 1
ATOM 13716 N N . GLY C 1 412 ? 21.585 20.708 11.979 1.00 12.74 485 GLY C N 1
ATOM 13717 C CA . GLY C 1 412 ? 21.596 21.756 12.977 1.00 12.50 485 GLY C CA 1
ATOM 13718 C C . GLY C 1 412 ? 20.287 21.684 13.734 1.00 12.34 485 GLY C C 1
ATOM 13719 O O . GLY C 1 412 ? 19.321 21.069 13.266 1.00 12.91 485 GLY C O 1
ATOM 13720 N N . THR C 1 413 ? 20.261 22.293 14.912 1.00 11.87 486 THR C N 1
ATOM 13721 C CA . THR C 1 413 ? 19.061 22.254 15.763 1.00 11.95 486 THR C CA 1
ATOM 13722 C C . THR C 1 413 ? 18.865 23.634 16.373 1.00 11.90 486 THR C C 1
ATOM 13723 O O . THR C 1 413 ? 19.837 24.222 16.853 1.00 12.48 486 THR C O 1
ATOM 13727 N N . GLU C 1 414 ? 17.652 24.182 16.322 1.00 11.22 487 GLU C N 1
ATOM 13728 C CA . GLU C 1 414 ? 17.424 25.453 17.019 1.00 12.11 487 GLU C CA 1
ATOM 13729 C C . GLU C 1 414 ? 17.394 25.217 18.540 1.00 12.02 487 GLU C C 1
ATOM 13730 O O . GLU C 1 414 ? 17.110 24.107 19.003 1.00 12.25 487 GLU C O 1
ATOM 13736 N N . ARG C 1 415 ? 17.661 26.254 19.327 1.00 11.10 488 ARG C N 1
ATOM 13737 C CA . ARG C 1 415 ? 17.802 26.097 20.770 1.00 12.01 488 ARG C CA 1
ATOM 13738 C C . ARG C 1 415 ? 16.425 25.995 21.433 1.00 12.26 488 ARG C C 1
ATOM 13739 O O . ARG C 1 415 ? 16.250 25.345 22.493 1.00 12.69 488 ARG C O 1
ATOM 13747 N N . SER C 1 416 ? 15.453 26.679 20.823 1.00 11.92 489 SER C N 1
ATOM 13748 C CA . SER C 1 416 ? 14.066 26.677 21.287 1.00 11.73 489 SER C CA 1
ATOM 13749 C C . SER C 1 416 ? 13.217 26.918 20.035 1.00 12.14 489 SER C C 1
ATOM 13750 O O . SER C 1 416 ? 13.718 27.468 19.035 1.00 12.63 489 SER C O 1
ATOM 13753 N N . PHE C 1 417 ? 11.942 26.547 20.072 1.00 11.73 490 PHE C N 1
ATOM 13754 C CA . PHE C 1 417 ? 11.116 26.652 18.872 1.00 11.63 490 PHE C CA 1
ATOM 13755 C C . PHE C 1 417 ? 11.091 28.059 18.283 1.00 12.53 490 PHE C C 1
ATOM 13756 O O . PHE C 1 417 ? 10.922 29.040 19.002 1.00 13.42 490 PHE C O 1
ATOM 13764 N N . GLY C 1 418 ? 11.168 28.128 16.964 1.00 12.38 491 GLY C N 1
ATOM 13765 C CA . GLY C 1 418 ? 10.958 29.386 16.240 1.00 11.68 491 GLY C CA 1
ATOM 13766 C C . GLY C 1 418 ? 12.185 30.283 16.135 1.00 12.23 491 GLY C C 1
ATOM 13767 O O . GLY C 1 418 ? 12.057 31.405 15.635 1.00 15.89 491 GLY C O 1
ATOM 13768 N N . GLU C 1 419 ? 13.331 29.851 16.653 1.00 11.45 492 GLU C N 1
ATOM 13769 C CA . GLU C 1 419 ? 14.563 30.650 16.563 1.00 12.24 492 GLU C CA 1
ATOM 13770 C C . GLU C 1 419 ? 15.349 30.437 15.260 1.00 12.75 492 GLU C C 1
ATOM 13771 O O . GLU C 1 419 ? 16.220 31.240 14.929 1.00 13.89 492 GLU C O 1
ATOM 13777 N N . TRP C 1 420 ? 15.068 29.359 14.529 1.00 12.49 493 TRP C N 1
ATOM 13778 C CA . TRP C 1 420 ? 15.888 29.045 13.333 1.00 12.26 493 TRP C CA 1
ATOM 13779 C C . TRP C 1 420 ? 15.929 30.154 12.276 1.00 13.04 493 TRP C C 1
ATOM 13780 O O . TRP C 1 420 ? 17.006 30.526 11.780 1.00 14.38 493 TRP C O 1
ATOM 13791 N N . GLU C 1 421 ? 14.748 30.655 11.913 1.00 13.14 494 GLU C N 1
ATOM 13792 C CA . GLU C 1 421 ? 14.640 31.620 10.816 1.00 13.57 494 GLU C CA 1
ATOM 13793 C C . GLU C 1 421 ? 15.418 32.930 11.076 1.00 14.33 494 GLU C C 1
ATOM 13794 O O . GLU C 1 421 ? 15.468 33.453 12.209 1.00 14.54 494 GLU C O 1
ATOM 13800 N N . GLY C 1 422 ? 16.030 33.451 10.028 1.00 14.31 495 GLY C N 1
ATOM 13801 C CA . GLY C 1 422 ? 16.761 34.705 10.182 1.00 14.37 495 GLY C CA 1
ATOM 13802 C C . GLY C 1 422 ? 15.866 35.818 10.713 1.00 14.86 495 GLY C C 1
ATOM 13803 O O . GLY C 1 422 ? 14.709 35.918 10.319 1.00 15.22 495 GLY C O 1
ATOM 13804 N N . GLN C 1 423 ? 16.452 36.620 11.602 1.00 15.31 496 GLN C N 1
ATOM 13805 C CA . GLN C 1 423 ? 15.826 37.764 12.287 1.00 16.49 496 GLN C CA 1
ATOM 13806 C C . GLN C 1 423 ? 14.823 37.400 13.378 1.00 16.89 496 GLN C C 1
ATOM 13807 O O . GLN C 1 423 ? 14.316 38.284 14.079 1.00 18.15 496 GLN C O 1
ATOM 13813 N N . GLU C 1 424 ? 14.535 36.117 13.553 1.00 17.11 497 GLU C N 1
ATOM 13814 C CA . GLU C 1 424 ? 13.648 35.718 14.651 1.00 16.47 497 GLU C CA 1
ATOM 13815 C C . GLU C 1 424 ? 14.322 35.944 16.000 1.00 16.11 497 GLU C C 1
ATOM 13816 O O . GLU C 1 424 ? 15.533 35.741 16.139 1.00 16.95 497 GLU C O 1
ATOM 13822 N N . LEU C 1 425 ? 13.543 36.353 16.994 1.00 16.94 498 LEU C N 1
ATOM 13823 C CA . LEU C 1 425 ? 14.077 36.621 18.321 1.00 17.56 498 LEU C CA 1
ATOM 13824 C C . LEU C 1 425 ? 14.185 35.343 19.135 1.00 16.52 498 LEU C C 1
ATOM 13825 O O . LEU C 1 425 ? 13.545 34.327 18.819 1.00 16.58 498 LEU C O 1
ATOM 13830 N N . ASP C 1 426 ? 15.020 35.378 20.173 1.00 17.09 499 ASP C N 1
ATOM 13831 C CA . ASP C 1 426 ? 15.136 34.211 21.038 1.00 19.10 499 ASP C CA 1
ATOM 13832 C C . ASP C 1 426 ? 13.782 33.991 21.733 1.00 18.30 499 ASP C C 1
ATOM 13833 O O . ASP C 1 426 ? 13.014 34.941 21.977 1.00 19.29 499 ASP C O 1
ATOM 13838 N N . ASN C 1 427 ? 13.478 32.730 22.012 1.00 16.49 500 ASN C N 1
ATOM 13839 C CA . ASN C 1 427 ? 12.172 32.336 22.545 1.00 16.04 500 ASN C CA 1
ATOM 13840 C C . ASN C 1 427 ? 12.399 31.465 23.774 1.00 15.44 500 ASN C C 1
ATOM 13841 O O . ASN C 1 427 ? 12.125 30.251 23.770 1.00 15.59 500 ASN C O 1
ATOM 13846 N N . ARG C 1 428 ? 12.889 32.076 24.844 1.00 15.34 501 ARG C N 1
ATOM 13847 C CA . ARG C 1 428 ? 13.277 31.318 26.037 1.00 15.53 501 ARG C CA 1
ATOM 13848 C C . ARG C 1 428 ? 12.258 31.490 27.167 1.00 15.37 501 ARG C C 1
ATOM 13849 O O . ARG C 1 428 ? 11.304 32.290 27.045 1.00 16.01 501 ARG C O 1
ATOM 13857 N N . TYR C 1 429 ? 12.473 30.749 28.260 1.00 14.46 502 TYR C N 1
ATOM 13858 C CA . TYR C 1 429 ? 11.723 30.911 29.505 1.00 14.75 502 TYR C CA 1
ATOM 13859 C C . TYR C 1 429 ? 10.320 30.324 29.434 1.00 16.35 502 TYR C C 1
ATOM 13860 O O . TYR C 1 429 ? 9.468 30.658 30.264 1.00 17.71 502 TYR C O 1
ATOM 13869 N N . LYS C 1 430 ? 10.071 29.462 28.450 1.00 15.95 503 LYS C N 1
ATOM 13870 C CA A LYS C 1 430 ? 8.869 28.636 28.470 0.48 17.71 503 LYS C CA 1
ATOM 13871 C CA B LYS C 1 430 ? 8.845 28.658 28.396 0.52 17.11 503 LYS C CA 1
ATOM 13872 C C . LYS C 1 430 ? 9.194 27.350 27.740 1.00 14.89 503 LYS C C 1
ATOM 13873 O O . LYS C 1 430 ? 10.129 27.299 26.949 1.00 14.52 503 LYS C O 1
ATOM 13884 N N . GLY C 1 431 ? 8.444 26.298 28.040 1.00 12.85 504 GLY C N 1
ATOM 13885 C CA . GLY C 1 431 ? 8.738 25.028 27.374 1.00 11.40 504 GLY C CA 1
ATOM 13886 C C . GLY C 1 431 ? 8.348 25.076 25.911 1.00 12.16 504 GLY C C 1
ATOM 13887 O O . GLY C 1 431 ? 7.272 25.599 25.568 1.00 13.72 504 GLY C O 1
ATOM 13888 N N . THR C 1 432 ? 9.215 24.551 25.023 1.00 11.93 505 THR C N 1
ATOM 13889 C CA . THR C 1 432 ? 8.908 24.577 23.593 1.00 11.66 505 THR C CA 1
ATOM 13890 C C . THR C 1 432 ? 9.439 23.341 22.891 1.00 10.60 505 THR C C 1
ATOM 13891 O O . THR C 1 432 ? 10.148 22.523 23.512 1.00 11.34 505 THR C O 1
ATOM 13895 N N . TYR C 1 433 ? 9.090 23.207 21.610 1.00 9.68 506 TYR C N 1
ATOM 13896 C CA . TYR C 1 433 ? 9.571 22.058 20.805 1.00 9.36 506 TYR C CA 1
ATOM 13897 C C . TYR C 1 433 ? 10.511 22.506 19.663 1.00 10.36 506 TYR C C 1
ATOM 13898 O O . TYR C 1 433 ? 10.076 22.679 18.503 1.00 11.45 506 TYR C O 1
ATOM 13907 N N . PRO C 1 434 ? 11.793 22.709 19.978 1.00 10.03 507 PRO C N 1
ATOM 13908 C CA . PRO C 1 434 ? 12.745 23.109 18.919 1.00 10.46 507 PRO C CA 1
ATOM 13909 C C . PRO C 1 434 ? 12.870 22.067 17.798 1.00 11.00 507 PRO C C 1
ATOM 13910 O O . PRO C 1 434 ? 12.931 20.852 18.049 1.00 11.82 507 PRO C O 1
ATOM 13914 N N . ARG C 1 435 ? 12.952 22.566 16.561 1.00 10.75 508 ARG C N 1
ATOM 13915 C CA . ARG C 1 435 ? 13.136 21.726 15.376 1.00 11.43 508 ARG C CA 1
ATOM 13916 C C . ARG C 1 435 ? 14.609 21.438 15.103 1.00 11.30 508 ARG C C 1
ATOM 13917 O O . ARG C 1 435 ? 15.474 22.313 15.274 1.00 11.47 508 ARG C O 1
ATOM 13925 N N . THR C 1 436 ? 14.866 20.211 14.639 1.00 9.92 509 THR C N 1
ATOM 13926 C CA . THR C 1 436 ? 16.170 19.811 14.105 1.00 10.46 509 THR C CA 1
ATOM 13927 C C . THR C 1 436 ? 16.036 19.710 12.598 1.00 11.09 509 THR C C 1
ATOM 13928 O O . THR C 1 436 ? 15.042 19.184 12.091 1.00 10.98 509 THR C O 1
ATOM 13932 N N . PHE C 1 437 ? 17.060 20.196 11.891 1.00 11.74 510 PHE C N 1
ATOM 13933 C CA . PHE C 1 437 ? 17.080 20.243 10.432 1.00 11.52 510 PHE C CA 1
ATOM 13934 C C . PHE C 1 437 ? 18.278 19.538 9.850 1.00 11.53 510 PHE C C 1
ATOM 13935 O O . PHE C 1 437 ? 19.350 19.455 10.466 1.00 11.91 510 PHE C O 1
ATOM 13943 N N . MET C 1 438 ? 18.101 19.077 8.622 1.00 12.00 511 MET C N 1
ATOM 13944 C CA . MET C 1 438 ? 19.185 18.471 7.852 1.00 12.14 511 MET C CA 1
ATOM 13945 C C . MET C 1 438 ? 19.090 19.021 6.434 1.00 12.49 511 MET C C 1
ATOM 13946 O O . MET C 1 438 ? 17.991 19.196 5.924 1.00 12.33 511 MET C O 1
ATOM 13951 N N . CYS C 1 439 ? 20.229 19.313 5.789 1.00 12.17 512 CYS C N 1
ATOM 13952 C CA . CYS C 1 439 ? 20.204 19.539 4.341 1.00 12.84 512 CYS C CA 1
ATOM 13953 C C . CYS C 1 439 ? 21.212 18.589 3.694 1.00 12.88 512 CYS C C 1
ATOM 13954 O O . CYS C 1 439 ? 22.050 18.001 4.381 1.00 13.75 512 CYS C O 1
ATOM 13957 N N . LYS C 1 440 ? 21.083 18.420 2.388 1.00 12.62 513 LYS C N 1
ATOM 13958 C CA . LYS C 1 440 ? 21.902 17.445 1.653 1.00 15.00 513 LYS C CA 1
ATOM 13959 C C . LYS C 1 440 ? 22.427 18.230 0.458 1.00 16.52 513 LYS C C 1
ATOM 13960 O O . LYS C 1 440 ? 21.681 18.553 -0.469 1.00 17.92 513 LYS C O 1
ATOM 13966 N N . ILE C 1 441 ? 23.713 18.553 0.495 1.00 16.80 514 ILE C N 1
ATOM 13967 C CA . ILE C 1 441 ? 24.309 19.449 -0.497 1.00 17.17 514 ILE C CA 1
ATOM 13968 C C . ILE C 1 441 ? 25.143 18.609 -1.458 1.00 17.25 514 ILE C C 1
ATOM 13969 O O . ILE C 1 441 ? 26.079 17.921 -1.031 1.00 17.21 514 ILE C O 1
ATOM 13974 N N . ASN C 1 442 ? 24.835 18.693 -2.751 1.00 18.23 515 ASN C N 1
ATOM 13975 C CA . ASN C 1 442 ? 25.643 18.021 -3.770 1.00 20.43 515 ASN C CA 1
ATOM 13976 C C . ASN C 1 442 ? 26.947 18.785 -4.024 1.00 20.61 515 ASN C C 1
ATOM 13977 O O . ASN C 1 442 ? 26.916 19.940 -4.455 1.00 21.39 515 ASN C O 1
ATOM 13982 N N . VAL C 1 443 ? 28.084 18.154 -3.722 1.00 20.04 516 VAL C N 1
ATOM 13983 C CA . VAL C 1 443 ? 29.371 18.818 -3.908 1.00 21.11 516 VAL C CA 1
ATOM 13984 C C . VAL C 1 443 ? 30.213 18.086 -4.941 1.00 22.30 516 VAL C C 1
ATOM 13985 O O . VAL C 1 443 ? 31.446 18.267 -4.997 1.00 24.02 516 VAL C O 1
ATOM 13989 N N . SER C 1 444 ? 29.564 17.271 -5.773 1.00 22.67 517 SER C N 1
ATOM 13990 C CA . SER C 1 444 ? 30.287 16.626 -6.897 1.00 24.14 517 SER C CA 1
ATOM 13991 C C . SER C 1 444 ? 30.981 17.726 -7.716 1.00 23.94 517 SER C C 1
ATOM 13992 O O . SER C 1 444 ? 32.088 17.534 -8.224 1.00 25.32 517 SER C O 1
ATOM 13995 N N . SER C 1 445 ? 30.302 18.854 -7.884 1.00 23.64 518 SER C N 1
ATOM 13996 C CA . SER C 1 445 ? 30.981 20.107 -8.196 1.00 24.79 518 SER C CA 1
ATOM 13997 C C . SER C 1 445 ? 30.582 21.071 -7.088 1.00 21.40 518 SER C C 1
ATOM 13998 O O . SER C 1 445 ? 29.539 20.890 -6.466 1.00 23.35 518 SER C O 1
ATOM 14001 N N . TRP C 1 446 ? 31.438 22.034 -6.783 1.00 17.66 519 TRP C N 1
ATOM 14002 C CA . TRP C 1 446 ? 31.112 23.001 -5.752 1.00 17.48 519 TRP C CA 1
ATOM 14003 C C . TRP C 1 446 ? 29.866 23.777 -6.201 1.00 17.06 519 TRP C C 1
ATOM 14004 O O . TRP C 1 446 ? 29.773 24.221 -7.349 1.00 17.69 519 TRP C O 1
ATOM 14015 N N . PRO C 1 447 ? 28.877 23.924 -5.316 1.00 17.29 520 PRO C N 1
ATOM 14016 C CA . PRO C 1 447 ? 27.684 24.643 -5.772 1.00 17.35 520 PRO C CA 1
ATOM 14017 C C . PRO C 1 447 ? 27.991 26.076 -6.150 1.00 18.34 520 PRO C C 1
ATOM 14018 O O . PRO C 1 447 ? 28.927 26.715 -5.633 1.00 18.63 520 PRO C O 1
ATOM 14022 N N . VAL C 1 448 ? 27.190 26.576 -7.076 1.00 19.48 521 VAL C N 1
ATOM 14023 C CA . VAL C 1 448 ? 27.257 27.974 -7.449 1.00 21.73 521 VAL C CA 1
ATOM 14024 C C . VAL C 1 448 ? 26.696 28.911 -6.336 1.00 20.86 521 VAL C C 1
ATOM 14025 O O . VAL C 1 448 ? 27.123 30.077 -6.191 1.00 22.64 521 VAL C O 1
ATOM 14029 N N . SER C 1 449 ? 25.731 28.409 -5.569 1.00 20.83 522 SER C N 1
ATOM 14030 C CA . SER C 1 449 ? 25.077 29.192 -4.520 1.00 19.57 522 SER C CA 1
ATOM 14031 C C . SER C 1 449 ? 24.290 28.251 -3.629 1.00 18.35 522 SER C C 1
ATOM 14032 O O . SER C 1 449 ? 23.884 27.182 -4.072 1.00 19.37 522 SER C O 1
ATOM 14035 N N . LEU C 1 450 ? 24.047 28.655 -2.384 1.00 17.44 523 LEU C N 1
ATOM 14036 C CA . LEU C 1 450 ? 23.161 27.887 -1.510 1.00 16.97 523 LEU C CA 1
ATOM 14037 C C . LEU C 1 450 ? 21.809 28.603 -1.361 1.00 17.22 523 LEU C C 1
ATOM 14038 O O . LEU C 1 450 ? 21.038 28.270 -0.475 1.00 17.19 523 LEU C O 1
ATOM 14043 N N . SER C 1 451 ? 21.515 29.595 -2.207 1.00 18.12 524 SER C N 1
ATOM 14044 C CA A SER C 1 451 ? 20.262 30.353 -2.055 0.69 20.06 524 SER C CA 1
ATOM 14045 C CA B SER C 1 451 ? 20.264 30.350 -2.060 0.31 18.85 524 SER C CA 1
ATOM 14046 C C . SER C 1 451 ? 19.014 29.474 -2.013 1.00 19.66 524 SER C C 1
ATOM 14047 O O . SER C 1 451 ? 18.041 29.811 -1.321 1.00 19.68 524 SER C O 1
ATOM 14052 N N . ASN C 1 452 ? 19.056 28.351 -2.738 1.00 20.68 525 ASN C N 1
ATOM 14053 C CA . ASN C 1 452 ? 17.934 27.415 -2.838 1.00 21.68 525 ASN C CA 1
ATOM 14054 C C . ASN C 1 452 ? 18.073 26.231 -1.895 1.00 17.76 525 ASN C C 1
ATOM 14055 O O . ASN C 1 452 ? 17.402 25.217 -2.096 1.00 19.22 525 ASN C O 1
ATOM 14060 N N . VAL C 1 453 ? 18.918 26.351 -0.879 1.00 15.68 526 VAL C N 1
ATOM 14061 C CA . VAL C 1 453 ? 19.092 25.230 0.050 1.00 16.79 526 VAL C CA 1
ATOM 14062 C C . VAL C 1 453 ? 17.745 24.777 0.644 1.00 16.02 526 VAL C C 1
ATOM 14063 O O . VAL C 1 453 ? 16.871 25.585 1.010 1.00 16.51 526 VAL C O 1
ATOM 14067 N N . GLN C 1 454 ? 17.576 23.472 0.720 1.00 15.23 527 GLN C N 1
ATOM 14068 C CA . GLN C 1 454 ? 16.359 22.898 1.270 1.00 14.65 527 GLN C CA 1
ATOM 14069 C C . GLN C 1 454 ? 16.678 22.263 2.628 1.00 13.99 527 GLN C C 1
ATOM 14070 O O . GLN C 1 454 ? 17.321 21.215 2.699 1.00 15.11 527 GLN C O 1
ATOM 14076 N N . TRP C 1 455 ? 16.233 22.900 3.706 1.00 13.26 528 TRP C N 1
ATOM 14077 C CA . TRP C 1 455 ? 16.397 22.338 5.049 1.00 13.06 528 TRP C CA 1
ATOM 14078 C C . TRP C 1 455 ? 15.169 21.520 5.366 1.00 12.85 528 TRP C C 1
ATOM 14079 O O . TRP C 1 455 ? 14.043 22.008 5.222 1.00 13.58 528 TRP C O 1
ATOM 14090 N N . PHE C 1 456 ? 15.376 20.280 5.809 1.00 11.73 529 PHE C N 1
ATOM 14091 C CA . PHE C 1 456 ? 14.276 19.384 6.183 1.00 11.47 529 PHE C CA 1
ATOM 14092 C C . PHE C 1 456 ? 14.231 19.297 7.699 1.00 11.19 529 PHE C C 1
ATOM 14093 O O . PHE C 1 456 ? 15.249 18.936 8.323 1.00 11.92 529 PHE C O 1
ATOM 14101 N N . ASN C 1 457 ? 13.071 19.607 8.293 1.00 10.08 530 ASN C N 1
ATOM 14102 C CA . ASN C 1 457 ? 12.845 19.376 9.711 1.00 10.41 530 ASN C CA 1
ATOM 14103 C C . ASN C 1 457 ? 12.584 17.890 9.881 1.00 10.81 530 ASN C C 1
ATOM 14104 O O . ASN C 1 457 ? 11.575 17.380 9.396 1.00 11.81 530 ASN C O 1
ATOM 14109 N N . ILE C 1 458 ? 13.547 17.192 10.486 1.00 10.69 531 ILE C N 1
ATOM 14110 C CA . ILE C 1 458 ? 13.513 15.725 10.512 1.00 10.32 531 ILE C CA 1
ATOM 14111 C C . ILE C 1 458 ? 13.093 15.145 11.853 1.00 11.32 531 ILE C C 1
ATOM 14112 O O . ILE C 1 458 ? 12.728 13.949 11.917 1.00 12.43 531 ILE C O 1
ATOM 14117 N N . THR C 1 459 ? 13.190 15.956 12.908 1.00 11.64 532 THR C N 1
ATOM 14118 C CA . THR C 1 459 ? 12.739 15.546 14.262 1.00 11.75 532 THR C CA 1
ATOM 14119 C C . THR C 1 459 ? 12.616 16.803 15.089 1.00 11.73 532 THR C C 1
ATOM 14120 O O . THR C 1 459 ? 13.243 17.809 14.744 1.00 11.07 532 THR C O 1
ATOM 14124 N N . ASP C 1 460 ? 11.766 16.768 16.130 1.00 11.86 533 ASP C N 1
ATOM 14125 C CA . ASP C 1 460 ? 11.609 17.864 17.093 1.00 11.65 533 ASP C CA 1
ATOM 14126 C C . ASP C 1 460 ? 12.001 17.379 18.478 1.00 10.72 533 ASP C C 1
ATOM 14127 O O . ASP C 1 460 ? 11.603 16.267 18.889 1.00 12.04 533 ASP C O 1
ATOM 14132 N N . GLN C 1 461 ? 12.713 18.239 19.196 1.00 10.24 534 GLN C N 1
ATOM 14133 C CA . GLN C 1 461 ? 13.215 18.024 20.541 1.00 10.04 534 GLN C CA 1
ATOM 14134 C C . GLN C 1 461 ? 12.382 18.882 21.509 1.00 10.61 534 GLN C C 1
ATOM 14135 O O . GLN C 1 461 ? 11.425 19.540 21.093 1.00 11.40 534 GLN C O 1
ATOM 14141 N N . ILE C 1 462 ? 12.764 18.875 22.779 1.00 9.88 535 ILE C N 1
ATOM 14142 C CA . ILE C 1 462 ? 12.097 19.676 23.811 1.00 9.74 535 ILE C CA 1
ATOM 14143 C C . ILE C 1 462 ? 13.121 20.589 24.451 1.00 10.13 535 ILE C C 1
ATOM 14144 O O . ILE C 1 462 ? 14.222 20.146 24.784 1.00 11.22 535 ILE C O 1
ATOM 14149 N N . TYR C 1 463 ? 12.745 21.868 24.620 1.00 9.60 536 TYR C N 1
ATOM 14150 C CA . TYR C 1 463 ? 13.481 22.815 25.443 1.00 10.79 536 TYR C CA 1
ATOM 14151 C C . TYR C 1 463 ? 12.637 23.020 26.710 1.00 11.07 536 TYR C C 1
ATOM 14152 O O . TYR C 1 463 ? 11.460 23.392 26.610 1.00 12.12 536 TYR C O 1
ATOM 14161 N N . GLN C 1 464 ? 13.233 22.797 27.879 1.00 10.68 537 GLN C N 1
ATOM 14162 C CA . GLN C 1 464 ? 12.467 22.681 29.135 1.00 10.06 537 GLN C CA 1
ATOM 14163 C C . GLN C 1 464 ? 11.900 24.040 29.552 1.00 11.60 537 GLN C C 1
ATOM 14164 O O . GLN C 1 464 ? 10.731 24.135 29.926 1.00 12.81 537 GLN C O 1
ATOM 14170 N N . GLY C 1 465 ? 12.714 25.097 29.489 1.00 11.18 538 GLY C N 1
ATOM 14171 C CA . GLY C 1 465 ? 12.148 26.447 29.639 1.00 12.60 538 GLY C CA 1
ATOM 14172 C C . GLY C 1 465 ? 12.370 27.190 30.951 1.00 13.04 538 GLY C C 1
ATOM 14173 O O . GLY C 1 465 ? 12.135 28.404 30.996 1.00 15.94 538 GLY C O 1
ATOM 14174 N N . HIS C 1 466 ? 12.808 26.533 32.020 1.00 12.52 539 HIS C N 1
ATOM 14175 C CA . HIS C 1 466 ? 12.870 27.235 33.311 1.00 12.19 539 HIS C CA 1
ATOM 14176 C C . HIS C 1 466 ? 14.243 27.874 33.558 1.00 13.05 539 HIS C C 1
ATOM 14177 O O . HIS C 1 466 ? 14.451 28.507 34.601 1.00 13.77 539 HIS C O 1
ATOM 14184 N N . ILE C 1 467 ? 15.173 27.682 32.616 1.00 12.37 540 ILE C N 1
ATOM 14185 C CA . ILE C 1 467 ? 16.391 28.487 32.566 1.00 13.36 540 ILE C CA 1
ATOM 14186 C C . ILE C 1 467 ? 16.612 28.949 31.126 1.00 12.86 540 ILE C C 1
ATOM 14187 O O . ILE C 1 467 ? 16.065 28.368 30.197 1.00 12.99 540 ILE C O 1
ATOM 14192 N N . VAL C 1 468 ? 17.390 30.009 30.948 1.00 13.21 541 VAL C N 1
ATOM 14193 C CA . VAL C 1 468 ? 17.571 30.570 29.615 1.00 13.21 541 VAL C CA 1
ATOM 14194 C C . VAL C 1 468 ? 18.376 29.630 28.722 1.00 12.91 541 VAL C C 1
ATOM 14195 O O . VAL C 1 468 ? 18.160 29.592 27.511 1.00 12.89 541 VAL C O 1
ATOM 14199 N N . ASN C 1 469 ? 19.269 28.849 29.323 1.00 12.88 542 ASN C N 1
ATOM 14200 C CA . ASN C 1 469 ? 20.189 28.036 28.535 1.00 14.50 542 ASN C CA 1
ATOM 14201 C C . ASN C 1 469 ? 19.486 26.828 27.939 1.00 13.23 542 ASN C C 1
ATOM 14202 O O . ASN C 1 469 ? 18.582 26.263 28.560 1.00 13.32 542 ASN C O 1
ATOM 14207 N N . SER C 1 470 ? 19.926 26.427 26.748 1.00 12.97 543 SER C N 1
ATOM 14208 C CA . SER C 1 470 ? 19.360 25.244 26.105 1.00 12.93 543 SER C CA 1
ATOM 14209 C C . SER C 1 470 ? 20.475 24.310 25.705 1.00 12.95 543 SER C C 1
ATOM 14210 O O . SER C 1 470 ? 21.497 24.740 25.179 1.00 14.23 543 SER C O 1
ATOM 14213 N N . ALA C 1 471 ? 20.262 23.021 25.939 1.00 11.76 544 ALA C N 1
ATOM 14214 C CA . ALA C 1 471 ? 21.237 22.020 25.516 1.00 12.50 544 ALA C CA 1
ATOM 14215 C C . ALA C 1 471 ? 20.887 21.447 24.153 1.00 12.23 544 ALA C C 1
ATOM 14216 O O . ALA C 1 471 ? 21.564 20.544 23.671 1.00 12.56 544 ALA C O 1
ATOM 14218 N N . CYS C 1 472 ? 19.801 21.914 23.558 1.00 12.27 545 CYS C N 1
ATOM 14219 C CA . CYS C 1 472 ? 19.356 21.358 22.273 1.00 12.17 545 CYS C CA 1
ATOM 14220 C C . CYS C 1 472 ? 20.363 21.606 21.154 1.00 12.93 545 CYS C C 1
ATOM 14221 O O . CYS C 1 472 ? 20.816 22.732 20.948 1.00 13.47 545 CYS C O 1
ATOM 14224 N N . GLY C 1 473 ? 20.714 20.521 20.445 1.00 11.91 546 GLY C N 1
ATOM 14225 C CA . GLY C 1 473 ? 21.693 20.593 19.366 1.00 11.98 546 GLY C CA 1
ATOM 14226 C C . GLY C 1 473 ? 23.102 20.408 19.881 1.00 11.82 546 GLY C C 1
ATOM 14227 O O . GLY C 1 473 ? 23.423 19.384 20.506 1.00 11.85 546 GLY C O 1
ATOM 14228 N N . VAL C 1 474 ? 23.949 21.408 19.607 1.00 11.04 547 VAL C N 1
ATOM 14229 C CA . VAL C 1 474 ? 25.384 21.360 19.952 1.00 11.65 547 VAL C CA 1
ATOM 14230 C C . VAL C 1 474 ? 25.998 19.979 19.720 1.00 10.57 547 VAL C C 1
ATOM 14231 O O . VAL C 1 474 ? 26.638 19.416 20.613 1.00 11.04 547 VAL C O 1
ATOM 14235 N N . GLY C 1 475 ? 25.797 19.462 18.507 1.00 10.43 548 GLY C N 1
ATOM 14236 C CA . GLY C 1 475 ? 25.990 18.043 18.224 1.00 10.46 548 GLY C CA 1
ATOM 14237 C C . GLY C 1 475 ? 27.177 17.750 17.323 1.00 10.94 548 GLY C C 1
ATOM 14238 O O . GLY C 1 475 ? 28.079 18.584 17.080 1.00 11.26 548 GLY C O 1
ATOM 14239 N N . SER C 1 476 ? 27.157 16.538 16.815 1.00 10.15 549 SER C N 1
ATOM 14240 C CA . SER C 1 476 ? 28.308 15.974 16.116 1.00 10.44 549 SER C CA 1
ATOM 14241 C C . SER C 1 476 ? 27.815 14.878 15.170 1.00 11.02 549 SER C C 1
ATOM 14242 O O . SER C 1 476 ? 26.789 14.209 15.463 1.00 12.25 549 SER C O 1
ATOM 14245 N N . VAL C 1 477 ? 28.549 14.635 14.080 1.00 10.66 550 VAL C N 1
ATOM 14246 C CA . VAL C 1 477 ? 28.126 13.640 13.102 1.00 10.70 550 VAL C CA 1
ATOM 14247 C C . VAL C 1 477 ? 29.248 12.627 12.871 1.00 10.74 550 VAL C C 1
ATOM 14248 O O . VAL C 1 477 ? 30.421 13.008 12.745 1.00 11.54 550 VAL C O 1
ATOM 14252 N N . CYS C 1 478 ? 28.895 11.343 12.805 1.00 9.74 551 CYS C N 1
ATOM 14253 C CA . CYS C 1 478 ? 29.878 10.322 12.420 1.00 10.99 551 CYS C CA 1
ATOM 14254 C C . CYS C 1 478 ? 29.173 9.263 11.580 1.00 11.70 551 CYS C C 1
ATOM 14255 O O . CYS C 1 478 ? 27.956 9.267 11.422 1.00 11.51 551 CYS C O 1
ATOM 14258 N N . VAL C 1 479 ? 29.972 8.391 10.956 1.00 12.01 552 VAL C N 1
ATOM 14259 C CA . VAL C 1 479 ? 29.419 7.417 10.020 1.00 12.87 552 VAL C CA 1
ATOM 14260 C C . VAL C 1 479 ? 30.008 6.047 10.305 1.00 12.27 552 VAL C C 1
ATOM 14261 O O . VAL C 1 479 ? 31.217 5.916 10.558 1.00 13.59 552 VAL C O 1
ATOM 14265 N N . LYS C 1 480 ? 29.145 5.032 10.295 1.00 11.87 553 LYS C N 1
ATOM 14266 C CA . LYS C 1 480 ? 29.623 3.639 10.348 1.00 12.35 553 LYS C CA 1
ATOM 14267 C C . LYS C 1 480 ? 28.925 2.864 9.252 1.00 13.35 553 LYS C C 1
ATOM 14268 O O . LYS C 1 480 ? 27.709 2.657 9.304 1.00 12.73 553 LYS C O 1
ATOM 14274 N N . ASP C 1 481 ? 29.704 2.422 8.257 1.00 15.40 554 ASP C N 1
ATOM 14275 C CA . ASP C 1 481 ? 29.164 1.630 7.156 1.00 16.62 554 ASP C CA 1
ATOM 14276 C C . ASP C 1 481 ? 27.961 2.347 6.518 1.00 16.18 554 ASP C C 1
ATOM 14277 O O . ASP C 1 481 ? 28.081 3.494 6.048 1.00 17.46 554 ASP C O 1
ATOM 14282 N N . GLY C 1 482 ? 26.802 1.704 6.498 1.00 15.62 555 GLY C N 1
ATOM 14283 C CA . GLY C 1 482 ? 25.656 2.284 5.817 1.00 14.42 555 GLY C CA 1
ATOM 14284 C C . GLY C 1 482 ? 24.780 3.181 6.672 1.00 13.37 555 GLY C C 1
ATOM 14285 O O . GLY C 1 482 ? 23.680 3.505 6.244 1.00 13.88 555 GLY C O 1
ATOM 14286 N N . TRP C 1 483 ? 25.265 3.596 7.841 1.00 11.75 556 TRP C N 1
ATOM 14287 C CA . TRP C 1 483 ? 24.465 4.469 8.722 1.00 10.63 556 TRP C CA 1
ATOM 14288 C C . TRP C 1 483 ? 25.266 5.724 9.043 1.00 11.48 556 TRP C C 1
ATOM 14289 O O . TRP C 1 483 ? 26.478 5.659 9.339 1.00 12.11 556 TRP C O 1
ATOM 14300 N N . LEU C 1 484 ? 24.576 6.858 9.047 1.00 11.14 557 LEU C N 1
ATOM 14301 C CA . LEU C 1 484 ? 25.162 8.111 9.536 1.00 11.34 557 LEU C CA 1
ATOM 14302 C C . LEU C 1 484 ? 24.438 8.448 10.854 1.00 10.54 557 LEU C C 1
ATOM 14303 O O . LEU C 1 484 ? 23.228 8.150 11.006 1.00 11.29 557 LEU C O 1
ATOM 14308 N N . TYR C 1 485 ? 25.168 9.048 11.793 1.00 9.88 558 TYR C N 1
ATOM 14309 C CA . TYR C 1 485 ? 24.634 9.407 13.115 1.00 10.20 558 TYR C CA 1
ATOM 14310 C C . TYR C 1 485 ? 24.804 10.892 13.366 1.00 10.39 558 TYR C C 1
ATOM 14311 O O . TYR C 1 485 ? 25.922 11.384 13.312 1.00 11.60 558 TYR C O 1
ATOM 14320 N N . TYR C 1 486 ? 23.701 11.597 13.628 1.00 9.36 559 TYR C N 1
ATOM 14321 C CA . TYR C 1 486 ? 23.767 12.958 14.165 1.00 10.72 559 TYR C CA 1
ATOM 14322 C C . TYR C 1 486 ? 23.455 12.783 15.658 1.00 11.04 559 TYR C C 1
ATOM 14323 O O . TYR C 1 486 ? 22.352 12.359 16.037 1.00 12.23 559 TYR C O 1
ATOM 14332 N N . ILE C 1 487 ? 24.445 13.053 16.493 1.00 10.51 560 ILE C N 1
ATOM 14333 C CA . ILE C 1 487 ? 24.326 12.763 17.932 1.00 10.23 560 ILE C CA 1
ATOM 14334 C C . ILE C 1 487 ? 24.391 14.113 18.629 1.00 10.42 560 ILE C C 1
ATOM 14335 O O . ILE C 1 487 ? 25.362 14.877 18.419 1.00 10.69 560 ILE C O 1
ATOM 14340 N N . PHE C 1 488 ? 23.374 14.429 19.431 1.00 9.89 561 PHE C N 1
ATOM 14341 C CA . PHE C 1 488 ? 23.145 15.841 19.782 1.00 10.04 561 PHE C CA 1
ATOM 14342 C C . PHE C 1 488 ? 22.225 15.918 20.988 1.00 11.23 561 PHE C C 1
ATOM 14343 O O . PHE C 1 488 ? 21.741 14.890 21.478 1.00 11.75 561 PHE C O 1
ATOM 14351 N N . GLY C 1 489 ? 21.974 17.134 21.468 1.00 10.51 562 GLY C N 1
ATOM 14352 C CA . GLY C 1 489 ? 21.229 17.252 22.700 1.00 11.01 562 GLY C CA 1
ATOM 14353 C C . GLY C 1 489 ? 19.757 17.544 22.561 1.00 11.52 562 GLY C C 1
ATOM 14354 O O . GLY C 1 489 ? 19.313 18.162 21.580 1.00 11.59 562 GLY C O 1
ATOM 14355 N N . GLY C 1 490 ? 19.008 17.086 23.563 1.00 9.45 563 GLY C N 1
ATOM 14356 C CA . GLY C 1 490 ? 17.609 17.542 23.728 1.00 9.74 563 GLY C CA 1
ATOM 14357 C C . GLY C 1 490 ? 17.265 17.512 25.193 1.00 10.53 563 GLY C C 1
ATOM 14358 O O . GLY C 1 490 ? 17.969 16.896 25.998 1.00 11.32 563 GLY C O 1
ATOM 14359 N N . GLU C 1 491 ? 16.188 18.226 25.566 1.00 9.42 564 GLU C N 1
ATOM 14360 C CA . GLU C 1 491 ? 15.733 18.201 26.962 1.00 10.12 564 GLU C CA 1
ATOM 14361 C C . GLU C 1 491 ? 14.401 17.475 27.097 1.00 10.64 564 GLU C C 1
ATOM 14362 O O . GLU C 1 491 ? 13.998 16.701 26.232 1.00 11.25 564 GLU C O 1
ATOM 14368 N N . ASP C 1 492 ? 13.750 17.700 28.230 1.00 11.30 565 ASP C N 1
ATOM 14369 C CA . ASP C 1 492 ? 12.430 17.127 28.516 1.00 11.07 565 ASP C CA 1
ATOM 14370 C C . ASP C 1 492 ? 11.759 18.185 29.381 1.00 10.65 565 ASP C C 1
ATOM 14371 O O . ASP C 1 492 ? 12.408 19.180 29.720 1.00 12.11 565 ASP C O 1
ATOM 14376 N N . PHE C 1 493 ? 10.498 18.000 29.717 1.00 10.05 566 PHE C N 1
ATOM 14377 C CA . PHE C 1 493 ? 9.801 19.091 30.431 1.00 9.79 566 PHE C CA 1
ATOM 14378 C C . PHE C 1 493 ? 10.029 19.119 31.947 1.00 10.23 566 PHE C C 1
ATOM 14379 O O . PHE C 1 493 ? 9.508 20.013 32.615 1.00 10.94 566 PHE C O 1
ATOM 14387 N N . LEU C 1 494 ? 10.800 18.174 32.499 1.00 10.15 567 LEU C N 1
ATOM 14388 C CA . LEU C 1 494 ? 11.037 18.153 33.949 1.00 10.86 567 LEU C CA 1
ATOM 14389 C C . LEU C 1 494 ? 12.053 19.229 34.338 1.00 11.42 567 LEU C C 1
ATOM 14390 O O . LEU C 1 494 ? 13.218 19.202 33.927 1.00 12.10 567 LEU C O 1
ATOM 14395 N N . SER C 1 495 ? 11.618 20.167 35.165 1.00 11.54 568 SER C N 1
ATOM 14396 C CA . SER C 1 495 ? 12.468 21.289 35.563 1.00 10.37 568 SER C CA 1
ATOM 14397 C C . SER C 1 495 ? 13.661 20.914 36.420 1.00 10.38 568 SER C C 1
ATOM 14398 O O . SER C 1 495 ? 13.569 20.036 37.262 1.00 11.66 568 SER C O 1
ATOM 14401 N N . PRO C 1 496 ? 14.790 21.622 36.254 1.00 10.46 569 PRO C N 1
ATOM 14402 C CA . PRO C 1 496 ? 15.913 21.459 37.187 1.00 10.12 569 PRO C CA 1
ATOM 14403 C C . PRO C 1 496 ? 15.741 22.260 38.481 1.00 10.61 569 PRO C C 1
ATOM 14404 O O . PRO C 1 496 ? 16.539 22.098 39.400 1.00 11.97 569 PRO C O 1
ATOM 14408 N N . TRP C 1 497 ? 14.736 23.139 38.548 1.00 10.36 570 TRP C N 1
ATOM 14409 C CA . TRP C 1 497 ? 14.492 23.931 39.780 1.00 11.61 570 TRP C CA 1
ATOM 14410 C C . TRP C 1 497 ? 15.698 24.781 40.210 1.00 11.14 570 TRP C C 1
ATOM 14411 O O . TRP C 1 497 ? 15.958 24.945 41.402 1.00 11.85 570 TRP C O 1
ATOM 14422 N N . SER C 1 498 ? 16.424 25.323 39.237 1.00 10.51 571 SER C N 1
ATOM 14423 C CA . SER C 1 498 ? 17.478 26.269 39.559 1.00 12.07 571 SER C CA 1
ATOM 14424 C C . SER C 1 498 ? 16.861 27.542 40.139 1.00 12.94 571 SER C C 1
ATOM 14425 O O . SER C 1 498 ? 17.422 28.159 41.067 1.00 14.49 571 SER C O 1
ATOM 14428 N N . ILE C 1 499 ? 15.695 27.902 39.606 1.00 12.58 572 ILE C N 1
ATOM 14429 C CA . ILE C 1 499 ? 14.781 28.879 40.242 1.00 12.99 572 ILE C CA 1
ATOM 14430 C C . ILE C 1 499 ? 13.774 28.011 40.993 1.00 13.69 572 ILE C C 1
ATOM 14431 O O . ILE C 1 499 ? 12.908 27.373 40.382 1.00 14.52 572 ILE C O 1
ATOM 14436 N N . GLY C 1 500 ? 13.921 27.922 42.309 1.00 13.53 573 GLY C N 1
ATOM 14437 C CA . GLY C 1 500 ? 13.231 26.888 43.076 1.00 14.42 573 GLY C CA 1
ATOM 14438 C C . GLY C 1 500 ? 14.197 26.477 44.164 1.00 15.03 573 GLY C C 1
ATOM 14439 O O . GLY C 1 500 ? 15.027 27.301 44.601 1.00 15.69 573 GLY C O 1
ATOM 14440 N N . ASP C 1 501 ? 14.126 25.215 44.575 1.00 14.10 574 ASP C N 1
ATOM 14441 C CA . ASP C 1 501 ? 14.913 24.758 45.708 1.00 13.44 574 ASP C CA 1
ATOM 14442 C C . ASP C 1 501 ? 16.270 24.218 45.341 1.00 12.72 574 ASP C C 1
ATOM 14443 O O . ASP C 1 501 ? 16.974 23.737 46.221 1.00 14.83 574 ASP C O 1
ATOM 14448 N N . ASN C 1 502 ? 16.646 24.304 44.066 1.00 12.30 575 ASN C N 1
ATOM 14449 C CA . ASN C 1 502 ? 17.901 23.702 43.634 1.00 11.79 575 ASN C CA 1
ATOM 14450 C C . ASN C 1 502 ? 18.813 24.667 42.863 1.00 12.51 575 ASN C C 1
ATOM 14451 O O . ASN C 1 502 ? 19.415 24.303 41.834 1.00 12.75 575 ASN C O 1
ATOM 14456 N N . SER C 1 503 ? 18.951 25.891 43.379 1.00 12.58 576 SER C N 1
ATOM 14457 C CA . SER C 1 503 ? 19.905 26.811 42.750 1.00 13.65 576 SER C CA 1
ATOM 14458 C C . SER C 1 503 ? 21.334 26.251 42.797 1.00 14.53 576 SER C C 1
ATOM 14459 O O . SER C 1 503 ? 22.172 26.650 41.985 1.00 15.63 576 SER C O 1
ATOM 14462 N N . LYS C 1 504 ? 21.616 25.330 43.722 1.00 13.89 577 LYS C N 1
ATOM 14463 C CA . LYS C 1 504 ? 22.928 24.665 43.745 1.00 14.41 577 LYS C CA 1
ATOM 14464 C C . LYS C 1 504 ? 23.164 23.677 42.578 1.00 13.32 577 LYS C C 1
ATOM 14465 O O . LYS C 1 504 ? 24.326 23.247 42.340 1.00 14.05 577 LYS C O 1
ATOM 14471 N N . LYS C 1 505 ? 22.075 23.339 41.871 1.00 12.49 578 LYS C N 1
ATOM 14472 C CA . LYS C 1 505 ? 22.147 22.502 40.647 1.00 12.08 578 LYS C CA 1
ATOM 14473 C C . LYS C 1 505 ? 22.577 21.073 40.964 1.00 10.91 578 LYS C C 1
ATOM 14474 O O . LYS C 1 505 ? 23.199 20.385 40.112 1.00 11.68 578 LYS C O 1
ATOM 14480 N N . LEU C 1 506 ? 22.221 20.600 42.160 1.00 10.46 579 LEU C N 1
ATOM 14481 C CA . LEU C 1 506 ? 22.547 19.204 42.535 1.00 11.92 579 LEU C CA 1
ATOM 14482 C C . LEU C 1 506 ? 21.823 18.235 41.607 1.00 11.49 579 LEU C C 1
ATOM 14483 O O . LEU C 1 506 ? 20.602 18.229 41.544 1.00 12.10 579 LEU C O 1
ATOM 14488 N N . TRP C 1 507 ? 22.573 17.381 40.904 1.00 10.33 580 TRP C N 1
ATOM 14489 C CA . TRP C 1 507 ? 21.944 16.430 39.984 1.00 9.96 580 TRP C CA 1
ATOM 14490 C C . TRP C 1 507 ? 21.074 15.415 40.710 1.00 10.37 580 TRP C C 1
ATOM 14491 O O . TRP C 1 507 ? 20.129 14.924 40.128 1.00 11.17 580 TRP C O 1
ATOM 14502 N N . TYR C 1 508 ? 21.381 15.113 41.970 1.00 10.15 581 TYR C N 1
ATOM 14503 C CA . TYR C 1 508 ? 20.675 14.022 42.623 1.00 10.62 581 TYR C CA 1
ATOM 14504 C C . TYR C 1 508 ? 19.378 14.481 43.336 1.00 10.79 581 TYR C C 1
ATOM 14505 O O . TYR C 1 508 ? 18.658 13.642 43.945 1.00 11.90 581 TYR C O 1
ATOM 14514 N N . LYS C 1 509 ? 19.076 15.782 43.262 1.00 10.96 582 LYS C N 1
ATOM 14515 C CA . LYS C 1 509 ? 17.845 16.330 43.831 1.00 11.63 582 LYS C CA 1
ATOM 14516 C C . LYS C 1 509 ? 16.714 16.309 42.779 1.00 12.24 582 LYS C C 1
ATOM 14517 O O . LYS C 1 509 ? 16.922 16.707 41.622 1.00 13.21 582 LYS C O 1
ATOM 14523 N N . HIS C 1 510 ? 15.544 15.802 43.176 1.00 12.21 583 HIS C N 1
ATOM 14524 C CA . HIS C 1 510 ? 14.372 15.714 42.294 1.00 12.80 583 HIS C CA 1
ATOM 14525 C C . HIS C 1 510 ? 14.774 15.005 40.999 1.00 12.35 583 HIS C C 1
ATOM 14526 O O . HIS C 1 510 ? 15.313 13.895 41.067 1.00 12.24 583 HIS C O 1
ATOM 14533 N N . ASP C 1 511 ? 14.523 15.618 39.847 1.00 11.53 584 ASP C N 1
ATOM 14534 C CA . ASP C 1 511 ? 14.804 14.962 38.571 1.00 12.72 584 ASP C CA 1
ATOM 14535 C C . ASP C 1 511 ? 16.145 15.367 37.968 1.00 12.27 584 ASP C C 1
ATOM 14536 O O . ASP C 1 511 ? 16.403 15.084 36.791 1.00 13.91 584 ASP C O 1
ATOM 14541 N N . GLY C 1 512 ? 16.990 16.022 38.756 1.00 11.01 585 GLY C N 1
ATOM 14542 C CA . GLY C 1 512 ? 18.253 16.515 38.220 1.00 11.07 585 GLY C CA 1
ATOM 14543 C C . GLY C 1 512 ? 18.018 17.382 36.985 1.00 10.96 585 GLY C C 1
ATOM 14544 O O . GLY C 1 512 ? 17.010 18.126 36.897 1.00 10.95 585 GLY C O 1
ATOM 14545 N N . HIS C 1 513 ? 18.923 17.266 36.010 1.00 10.93 586 HIS C N 1
ATOM 14546 C CA . HIS C 1 513 ? 18.935 18.147 34.829 1.00 11.00 586 HIS C CA 1
ATOM 14547 C C . HIS C 1 513 ? 18.363 17.427 33.626 1.00 11.51 586 HIS C C 1
ATOM 14548 O O . HIS C 1 513 ? 18.703 16.240 33.365 1.00 10.91 586 HIS C O 1
ATOM 14555 N N . PRO C 1 514 ? 17.569 18.140 32.824 1.00 11.23 587 PRO C N 1
ATOM 14556 C CA . PRO C 1 514 ? 16.837 17.477 31.732 1.00 11.35 587 PRO C CA 1
ATOM 14557 C C . PRO C 1 514 ? 17.666 17.281 30.471 1.00 11.11 587 PRO C C 1
ATOM 14558 O O . PRO C 1 514 ? 17.187 16.636 29.539 1.00 12.27 587 PRO C O 1
ATOM 14562 N N . ALA C 1 515 ? 18.879 17.828 30.430 1.00 10.24 588 ALA C N 1
ATOM 14563 C CA . ALA C 1 515 ? 19.747 17.697 29.232 1.00 10.33 588 ALA C CA 1
ATOM 14564 C C . ALA C 1 515 ? 20.322 16.277 29.107 1.00 10.19 588 ALA C C 1
ATOM 14565 O O . ALA C 1 515 ? 20.964 15.784 30.033 1.00 10.78 588 ALA C O 1
ATOM 14567 N N . ASP C 1 516 ? 20.044 15.651 27.961 1.00 9.55 589 ASP C N 1
ATOM 14568 C CA . ASP C 1 516 ? 20.543 14.300 27.639 1.00 9.24 589 ASP C CA 1
ATOM 14569 C C . ASP C 1 516 ? 20.784 14.212 26.149 1.00 10.68 589 ASP C C 1
ATOM 14570 O O . ASP C 1 516 ? 20.533 15.186 25.408 1.00 12.05 589 ASP C O 1
ATOM 14575 N N . LEU C 1 517 ? 21.391 13.114 25.715 1.00 9.74 590 LEU C N 1
ATOM 14576 C CA . LEU C 1 517 ? 21.798 13.015 24.312 1.00 9.35 590 LEU C CA 1
ATOM 14577 C C . LEU C 1 517 ? 20.873 12.104 23.519 1.00 9.69 590 LEU C C 1
ATOM 14578 O O . LEU C 1 517 ? 20.297 11.164 24.082 1.00 9.83 590 LEU C O 1
ATOM 14583 N N . TYR C 1 518 ? 20.777 12.367 22.221 1.00 10.02 591 TYR C N 1
ATOM 14584 C CA . TYR C 1 518 ? 19.978 11.611 21.267 1.00 10.42 591 TYR C CA 1
ATOM 14585 C C . TYR C 1 518 ? 20.826 11.307 20.039 1.00 10.39 591 TYR C C 1
ATOM 14586 O O . TYR C 1 518 ? 21.793 12.027 19.753 1.00 10.50 591 TYR C O 1
ATOM 14595 N N . SER C 1 519 ? 20.439 10.269 19.293 1.00 9.42 592 SER C N 1
ATOM 14596 C CA . SER C 1 519 ? 21.150 9.931 18.043 1.00 9.54 592 SER C CA 1
ATOM 14597 C C . SER C 1 519 ? 20.103 9.744 16.962 1.00 10.25 592 SER C C 1
ATOM 14598 O O . SER C 1 519 ? 19.188 8.906 17.102 1.00 10.91 592 SER C O 1
ATOM 14601 N N . TYR C 1 520 ? 20.244 10.503 15.876 1.00 9.84 593 TYR C N 1
ATOM 14602 C CA . TYR C 1 520 ? 19.399 10.326 14.711 1.00 9.22 593 TYR C CA 1
ATOM 14603 C C . TYR C 1 520 ? 20.236 9.499 13.726 1.00 9.10 593 TYR C C 1
ATOM 14604 O O . TYR C 1 520 ? 21.283 9.936 13.254 1.00 10.63 593 TYR C O 1
ATOM 14613 N N . ARG C 1 521 ? 19.778 8.268 13.468 1.00 9.05 594 ARG C N 1
ATOM 14614 C CA . ARG C 1 521 ? 20.536 7.333 12.646 1.00 9.73 594 ARG C CA 1
ATOM 14615 C C . ARG C 1 521 ? 19.861 7.264 11.292 1.00 10.26 594 ARG C C 1
ATOM 14616 O O . ARG C 1 521 ? 18.675 6.871 11.187 1.00 11.12 594 ARG C O 1
ATOM 14624 N N . LEU C 1 522 ? 20.610 7.668 10.257 1.00 10.43 595 LEU C N 1
ATOM 14625 C CA . LEU C 1 522 ? 20.072 7.838 8.910 1.00 10.83 595 LEU C CA 1
ATOM 14626 C C . LEU C 1 522 ? 20.766 6.864 7.937 1.00 11.13 595 LEU C C 1
ATOM 14627 O O . LEU C 1 522 ? 21.992 6.762 7.895 1.00 11.58 595 LEU C O 1
ATOM 14632 N N . LYS C 1 523 ? 19.973 6.139 7.165 1.00 11.29 596 LYS C N 1
ATOM 14633 C CA . LYS C 1 523 ? 20.512 5.226 6.140 1.00 12.51 596 LYS C CA 1
ATOM 14634 C C . LYS C 1 523 ? 21.141 6.052 5.017 1.00 12.99 596 LYS C C 1
ATOM 14635 O O . LYS C 1 523 ? 20.498 6.954 4.458 1.00 14.63 596 LYS C O 1
ATOM 14641 N N . ILE C 1 524 ? 22.378 5.726 4.639 1.00 12.23 597 ILE C N 1
ATOM 14642 C CA A ILE C 1 524 ? 23.048 6.532 3.617 0.60 13.04 597 ILE C CA 1
ATOM 14643 C CA B ILE C 1 524 ? 23.101 6.528 3.647 0.40 12.08 597 ILE C CA 1
ATOM 14644 C C . ILE C 1 524 ? 23.640 5.702 2.489 1.00 13.78 597 ILE C C 1
ATOM 14645 O O . ILE C 1 524 ? 24.269 6.245 1.568 1.00 15.96 597 ILE C O 1
ATOM 14654 N N . THR C 1 525 ? 23.475 4.401 2.551 1.00 14.54 598 THR C N 1
ATOM 14655 C CA . THR C 1 525 ? 23.854 3.526 1.421 1.00 16.80 598 THR C CA 1
ATOM 14656 C C . THR C 1 525 ? 22.809 2.415 1.306 1.00 15.73 598 THR C C 1
ATOM 14657 O O . THR C 1 525 ? 21.904 2.311 2.147 1.00 16.36 598 THR C O 1
ATOM 14661 N N . GLU C 1 526 ? 22.939 1.577 0.273 1.00 14.11 599 GLU C N 1
ATOM 14662 C CA . GLU C 1 526 ? 22.032 0.424 0.192 1.00 15.13 599 GLU C CA 1
ATOM 14663 C C . GLU C 1 526 ? 22.339 -0.508 1.359 1.00 15.18 599 GLU C C 1
ATOM 14664 O O . GLU C 1 526 ? 23.509 -0.660 1.753 1.00 16.36 599 GLU C O 1
ATOM 14670 N N . HIS C 1 527 ? 21.291 -1.097 1.938 1.00 14.80 600 HIS C N 1
ATOM 14671 C CA . HIS C 1 527 ? 21.481 -2.091 3.001 1.00 14.84 600 HIS C CA 1
ATOM 14672 C C . HIS C 1 527 ? 21.175 -3.468 2.444 1.00 15.73 600 HIS C C 1
ATOM 14673 O O . HIS C 1 527 ? 20.017 -3.914 2.460 1.00 16.57 600 HIS C O 1
ATOM 14680 N N . ASP C 1 528 ? 22.223 -4.112 1.947 1.00 16.65 601 ASP C N 1
ATOM 14681 C CA . ASP C 1 528 ? 22.113 -5.426 1.280 1.00 17.29 601 ASP C CA 1
ATOM 14682 C C . ASP C 1 528 ? 22.262 -6.592 2.257 1.00 16.44 601 ASP C C 1
ATOM 14683 O O . ASP C 1 528 ? 23.087 -7.490 2.064 1.00 17.64 601 ASP C O 1
ATOM 14688 N N . PHE C 1 529 ? 21.458 -6.533 3.317 1.00 13.78 602 PHE C N 1
ATOM 14689 C CA . PHE C 1 529 ? 21.458 -7.521 4.398 1.00 13.25 602 PHE C CA 1
ATOM 14690 C C . PHE C 1 529 ? 20.085 -7.485 5.042 1.00 13.22 602 PHE C C 1
ATOM 14691 O O . PHE C 1 529 ? 19.321 -6.512 4.892 1.00 13.27 602 PHE C O 1
ATOM 14699 N N . VAL C 1 530 ? 19.770 -8.575 5.724 1.00 12.45 603 VAL C N 1
ATOM 14700 C CA . VAL C 1 530 ? 18.534 -8.689 6.503 1.00 13.84 603 VAL C CA 1
ATOM 14701 C C . VAL C 1 530 ? 18.681 -7.861 7.780 1.00 13.78 603 VAL C C 1
ATOM 14702 O O . VAL C 1 530 ? 19.806 -7.602 8.235 1.00 15.00 603 VAL C O 1
ATOM 14706 N N . SER C 1 531 ? 17.567 -7.403 8.335 1.00 13.42 604 SER C N 1
ATOM 14707 C CA . SER C 1 531 ? 17.627 -6.505 9.481 1.00 14.95 604 SER C CA 1
ATOM 14708 C C . SER C 1 531 ? 18.478 -7.014 10.650 1.00 14.39 604 SER C C 1
ATOM 14709 O O . SER C 1 531 ? 18.340 -8.169 11.060 1.00 14.95 604 SER C O 1
ATOM 14712 N N . ARG C 1 532 ? 19.323 -6.134 11.198 1.00 12.99 605 ARG C N 1
ATOM 14713 C CA . ARG C 1 532 ? 20.051 -6.391 12.432 1.00 12.59 605 ARG C CA 1
ATOM 14714 C C . ARG C 1 532 ? 19.303 -5.799 13.646 1.00 12.43 605 ARG C C 1
ATOM 14715 O O . ARG C 1 532 ? 19.787 -5.859 14.785 1.00 13.42 605 ARG C O 1
ATOM 14723 N N . ASP C 1 533 ? 18.151 -5.186 13.419 1.00 11.94 606 ASP C N 1
ATOM 14724 C CA . ASP C 1 533 ? 17.510 -4.472 14.529 1.00 12.93 606 ASP C CA 1
ATOM 14725 C C . ASP C 1 533 ? 16.803 -5.384 15.518 1.00 12.48 606 ASP C C 1
ATOM 14726 O O . ASP C 1 533 ? 16.283 -6.438 15.152 1.00 13.62 606 ASP C O 1
ATOM 14731 N N . PHE C 1 534 ? 16.737 -4.953 16.772 1.00 12.18 607 PHE C N 1
ATOM 14732 C CA . PHE C 1 534 ? 15.961 -5.688 17.774 1.00 11.98 607 PHE C CA 1
ATOM 14733 C C . PHE C 1 534 ? 15.274 -4.695 18.678 1.00 12.29 607 PHE C C 1
ATOM 14734 O O . PHE C 1 534 ? 15.697 -3.519 18.769 1.00 13.26 607 PHE C O 1
ATOM 14742 N N A LYS C 1 535 ? 14.211 -5.148 19.341 0.44 12.03 608 LYS C N 1
ATOM 14743 N N B LYS C 1 535 ? 14.223 -5.158 19.355 0.56 11.82 608 LYS C N 1
ATOM 14744 C CA A LYS C 1 535 ? 13.612 -4.390 20.426 0.44 12.89 608 LYS C CA 1
ATOM 14745 C CA B LYS C 1 535 ? 13.585 -4.398 20.420 0.56 12.41 608 LYS C CA 1
ATOM 14746 C C A LYS C 1 535 ? 14.384 -4.746 21.671 0.44 13.08 608 LYS C C 1
ATOM 14747 C C B LYS C 1 535 ? 14.268 -4.778 21.716 0.56 12.59 608 LYS C C 1
ATOM 14748 O O A LYS C 1 535 ? 14.935 -5.841 21.766 0.44 14.06 608 LYS C O 1
ATOM 14749 O O B LYS C 1 535 ? 14.625 -5.933 21.902 0.56 13.20 608 LYS C O 1
ATOM 14760 N N . TYR C 1 536 ? 14.446 -3.828 22.624 1.00 12.92 609 TYR C N 1
ATOM 14761 C CA . TYR C 1 536 ? 15.143 -4.136 23.869 1.00 12.48 609 TYR C CA 1
ATOM 14762 C C . TYR C 1 536 ? 14.122 -4.573 24.912 1.00 12.81 609 TYR C C 1
ATOM 14763 O O . TYR C 1 536 ? 13.220 -3.786 25.274 1.00 12.85 609 TYR C O 1
ATOM 14772 N N . GLY C 1 537 ? 14.218 -5.826 25.371 1.00 12.00 610 GLY C N 1
ATOM 14773 C CA . GLY C 1 537 ? 13.304 -6.303 26.390 1.00 12.19 610 GLY C CA 1
ATOM 14774 C C . GLY C 1 537 ? 14.015 -6.910 27.584 1.00 12.80 610 GLY C C 1
ATOM 14775 O O . GLY C 1 537 ? 13.444 -7.702 28.300 1.00 13.76 610 GLY C O 1
ATOM 14776 N N . ALA C 1 538 ? 15.289 -6.591 27.764 1.00 11.58 611 ALA C N 1
ATOM 14777 C CA . ALA C 1 538 ? 16.093 -7.165 28.843 1.00 10.74 611 ALA C CA 1
ATOM 14778 C C . ALA C 1 538 ? 15.984 -6.347 30.103 1.00 11.53 611 ALA C C 1
ATOM 14779 O O . ALA C 1 538 ? 15.649 -5.158 30.042 1.00 11.78 611 ALA C O 1
ATOM 14781 N N . THR C 1 539 ? 16.258 -6.968 31.244 1.00 11.33 612 THR C N 1
ATOM 14782 C CA . THR C 1 539 ? 16.503 -6.193 32.463 1.00 11.87 612 THR C CA 1
ATOM 14783 C C . THR C 1 539 ? 17.878 -5.509 32.329 1.00 10.91 612 THR C C 1
ATOM 14784 O O . THR C 1 539 ? 18.923 -6.192 32.169 1.00 11.96 612 THR C O 1
ATOM 14788 N N . PRO C 1 540 ? 17.915 -4.170 32.360 1.00 10.29 613 PRO C N 1
ATOM 14789 C CA . PRO C 1 540 ? 19.225 -3.515 32.169 1.00 10.59 613 PRO C CA 1
ATOM 14790 C C . PRO C 1 540 ? 20.119 -3.863 33.336 1.00 11.68 613 PRO C C 1
ATOM 14791 O O . PRO C 1 540 ? 19.742 -3.649 34.487 1.00 14.39 613 PRO C O 1
ATOM 14795 N N . ASN C 1 541 ? 21.313 -4.382 33.057 1.00 10.85 614 ASN C N 1
ATOM 14796 C CA . ASN C 1 541 ? 22.092 -4.994 34.144 1.00 10.82 614 ASN C CA 1
ATOM 14797 C C . ASN C 1 541 ? 23.593 -4.761 34.010 1.00 10.70 614 ASN C C 1
ATOM 14798 O O . ASN C 1 541 ? 24.405 -5.630 34.388 1.00 11.40 614 ASN C O 1
ATOM 14803 N N . ARG C 1 542 ? 23.949 -3.569 33.507 1.00 9.69 615 ARG C N 1
ATOM 14804 C CA . ARG C 1 542 ? 25.367 -3.201 33.402 1.00 10.96 615 ARG C CA 1
ATOM 14805 C C . ARG C 1 542 ? 25.794 -2.237 34.507 1.00 11.18 615 ARG C C 1
ATOM 14806 O O . ARG C 1 542 ? 26.875 -2.379 35.069 1.00 11.53 615 ARG C O 1
ATOM 14814 N N . THR C 1 543 ? 24.956 -1.249 34.833 1.00 11.46 616 THR C N 1
ATOM 14815 C CA . THR C 1 543 ? 25.399 -0.282 35.840 1.00 11.76 616 THR C CA 1
ATOM 14816 C C . THR C 1 543 ? 25.624 -0.929 37.192 1.00 11.30 616 THR C C 1
ATOM 14817 O O . THR C 1 543 ? 26.644 -0.681 37.835 1.00 11.78 616 THR C O 1
ATOM 14821 N N . LEU C 1 544 ? 24.663 -1.740 37.636 1.00 11.94 617 LEU C N 1
ATOM 14822 C CA . LEU C 1 544 ? 24.819 -2.464 38.898 1.00 12.27 617 LEU C CA 1
ATOM 14823 C C . LEU C 1 544 ? 24.304 -3.865 38.638 1.00 13.17 617 LEU C C 1
ATOM 14824 O O . LEU C 1 544 ? 23.099 -4.140 38.786 1.00 13.99 617 LEU C O 1
ATOM 14829 N N . PRO C 1 545 ? 25.191 -4.767 38.205 1.00 11.89 618 PRO C N 1
ATOM 14830 C CA . PRO C 1 545 ? 24.727 -6.056 37.685 1.00 10.83 618 PRO C CA 1
ATOM 14831 C C . PRO C 1 545 ? 24.176 -6.925 38.783 1.00 10.39 618 PRO C C 1
ATOM 14832 O O . PRO C 1 545 ? 24.915 -7.331 39.675 1.00 11.45 618 PRO C O 1
ATOM 14836 N N . VAL C 1 546 ? 22.886 -7.216 38.690 1.00 8.15 619 VAL C N 1
ATOM 14837 C CA . VAL C 1 546 ? 22.224 -7.967 39.749 1.00 8.92 619 VAL C CA 1
ATOM 14838 C C . VAL C 1 546 ? 21.706 -9.316 39.242 1.00 9.81 619 VAL C C 1
ATOM 14839 O O . VAL C 1 546 ? 21.099 -9.417 38.163 1.00 10.31 619 VAL C O 1
ATOM 14843 N N . SER C 1 547 ? 21.930 -10.345 40.047 1.00 10.02 620 SER C N 1
ATOM 14844 C CA . SER C 1 547 ? 21.323 -11.651 39.785 1.00 10.05 620 SER C CA 1
ATOM 14845 C C . SER C 1 547 ? 20.630 -12.074 41.064 1.00 9.81 620 SER C C 1
ATOM 14846 O O . SER C 1 547 ? 21.126 -11.799 42.163 1.00 11.71 620 SER C O 1
ATOM 14849 N N . MET C 1 548 ? 19.506 -12.762 40.930 1.00 9.49 621 MET C N 1
ATOM 14850 C CA . MET C 1 548 ? 18.879 -13.355 42.100 1.00 10.03 621 MET C CA 1
ATOM 14851 C C . MET C 1 548 ? 19.605 -14.653 42.483 1.00 11.26 621 MET C C 1
ATOM 14852 O O . MET C 1 548 ? 19.690 -15.594 41.671 1.00 12.04 621 MET C O 1
ATOM 14857 N N . GLY C 1 549 ? 20.177 -14.707 43.683 1.00 11.94 622 GLY C N 1
ATOM 14858 C CA . GLY C 1 549 ? 20.991 -15.880 44.062 1.00 11.93 622 GLY C CA 1
ATOM 14859 C C . GLY C 1 549 ? 20.113 -17.077 44.444 1.00 12.13 622 GLY C C 1
ATOM 14860 O O . GLY C 1 549 ? 18.882 -16.941 44.618 1.00 12.99 622 GLY C O 1
ATOM 14861 N N . THR C 1 550 ? 20.738 -18.238 44.615 1.00 11.92 623 THR C N 1
ATOM 14862 C CA . THR C 1 550 ? 20.009 -19.406 45.103 1.00 13.95 623 THR C CA 1
ATOM 14863 C C . THR C 1 550 ? 19.552 -19.149 46.538 1.00 15.45 623 THR C C 1
ATOM 14864 O O . THR C 1 550 ? 18.703 -19.875 47.053 1.00 18.38 623 THR C O 1
ATOM 14868 N N . ASP C 1 551 ? 20.134 -18.149 47.195 1.00 14.99 624 ASP C N 1
ATOM 14869 C CA . ASP C 1 551 ? 19.730 -17.723 48.549 1.00 15.67 624 ASP C CA 1
ATOM 14870 C C . ASP C 1 551 ? 18.499 -16.814 48.539 1.00 16.32 624 ASP C C 1
ATOM 14871 O O . ASP C 1 551 ? 18.007 -16.394 49.614 1.00 17.95 624 ASP C O 1
ATOM 14876 N N . GLY C 1 552 ? 17.984 -16.522 47.345 1.00 15.17 625 GLY C N 1
ATOM 14877 C CA . GLY C 1 552 ? 16.788 -15.680 47.224 1.00 14.40 625 GLY C CA 1
ATOM 14878 C C . GLY C 1 552 ? 17.038 -14.204 47.460 1.00 13.98 625 GLY C C 1
ATOM 14879 O O . GLY C 1 552 ? 16.080 -13.446 47.640 1.00 14.38 625 GLY C O 1
ATOM 14880 N N . VAL C 1 553 ? 18.310 -13.796 47.425 1.00 12.75 626 VAL C N 1
ATOM 14881 C CA . VAL C 1 553 ? 18.678 -12.382 47.593 1.00 12.39 626 VAL C CA 1
ATOM 14882 C C . VAL C 1 553 ? 19.392 -11.877 46.348 1.00 11.30 626 VAL C C 1
ATOM 14883 O O . VAL C 1 553 ? 20.121 -12.641 45.662 1.00 11.65 626 VAL C O 1
ATOM 14887 N N . ARG C 1 554 ? 19.155 -10.614 46.027 1.00 9.98 627 ARG C N 1
ATOM 14888 C CA . ARG C 1 554 ? 19.892 -9.931 44.938 1.00 9.68 627 ARG C CA 1
ATOM 14889 C C . ARG C 1 554 ? 21.387 -9.850 45.237 1.00 11.50 627 ARG C C 1
ATOM 14890 O O . ARG C 1 554 ? 21.786 -9.342 46.280 1.00 11.31 627 ARG C O 1
ATOM 14898 N N . HIS C 1 555 ? 22.209 -10.344 44.304 1.00 10.26 628 HIS C N 1
ATOM 14899 C CA . HIS C 1 555 ? 23.667 -10.147 44.384 1.00 9.76 628 HIS C CA 1
ATOM 14900 C C . HIS C 1 555 ? 24.143 -9.170 43.349 1.00 9.92 628 HIS C C 1
ATOM 14901 O O . HIS C 1 555 ? 23.806 -9.307 42.174 1.00 10.67 628 HIS C O 1
ATOM 14908 N N . VAL C 1 556 ? 24.951 -8.211 43.793 1.00 9.22 629 VAL C N 1
ATOM 14909 C CA . VAL C 1 556 ? 25.572 -7.242 42.893 1.00 9.90 629 VAL C CA 1
ATOM 14910 C C . VAL C 1 556 ? 26.987 -7.708 42.542 1.00 10.35 629 VAL C C 1
ATOM 14911 O O . VAL C 1 556 ? 27.811 -7.957 43.428 1.00 11.62 629 VAL C O 1
ATOM 14915 N N . SER C 1 557 ? 27.240 -7.819 41.241 1.00 10.04 630 SER C N 1
ATOM 14916 C CA . SER C 1 557 ? 28.498 -8.480 40.780 1.00 9.03 630 SER C CA 1
ATOM 14917 C C . SER C 1 557 ? 29.509 -7.478 40.243 1.00 9.87 630 SER C C 1
ATOM 14918 O O . SER C 1 557 ? 30.155 -7.735 39.215 1.00 11.63 630 SER C O 1
ATOM 14921 N N . ALA C 1 558 ? 29.674 -6.346 40.907 1.00 10.92 631 ALA C N 1
ATOM 14922 C CA . ALA C 1 558 ? 30.791 -5.430 40.526 1.00 11.09 631 ALA C CA 1
ATOM 14923 C C . ALA C 1 558 ? 31.190 -4.660 41.763 1.00 11.13 631 ALA C C 1
ATOM 14924 O O . ALA C 1 558 ? 30.336 -4.413 42.621 1.00 10.56 631 ALA C O 1
ATOM 14926 N N . PRO C 1 559 ? 32.443 -4.206 41.845 1.00 10.88 632 PRO C N 1
ATOM 14927 C CA . PRO C 1 559 ? 32.809 -3.242 42.895 1.00 10.52 632 PRO C CA 1
ATOM 14928 C C . PRO C 1 559 ? 32.051 -1.933 42.657 1.00 10.01 632 PRO C C 1
ATOM 14929 O O . PRO C 1 559 ? 31.779 -1.588 41.499 1.00 10.17 632 PRO C O 1
ATOM 14933 N N . VAL C 1 560 ? 31.614 -1.267 43.730 1.00 9.76 633 VAL C N 1
ATOM 14934 C CA . VAL C 1 560 ? 30.853 -0.031 43.578 1.00 10.49 633 VAL C CA 1
ATOM 14935 C C . VAL C 1 560 ? 31.386 0.999 44.550 1.00 10.97 633 VAL C C 1
ATOM 14936 O O . VAL C 1 560 ? 31.655 0.665 45.727 1.00 11.41 633 VAL C O 1
ATOM 14940 N N . THR C 1 561 ? 31.505 2.253 44.092 1.00 10.67 634 THR C N 1
ATOM 14941 C CA . THR C 1 561 ? 31.872 3.355 44.976 1.00 9.99 634 THR C CA 1
ATOM 14942 C C . THR C 1 561 ? 30.746 4.368 45.032 1.00 10.13 634 THR C C 1
ATOM 14943 O O . THR C 1 561 ? 30.293 4.848 44.006 1.00 11.32 634 THR C O 1
ATOM 14947 N N . PHE C 1 562 ? 30.232 4.603 46.228 1.00 9.55 635 PHE C N 1
ATOM 14948 C CA . PHE C 1 562 ? 29.164 5.585 46.406 1.00 9.41 635 PHE C CA 1
ATOM 14949 C C . PHE C 1 562 ? 29.791 6.939 46.728 1.00 9.82 635 PHE C C 1
ATOM 14950 O O . PHE C 1 562 ? 30.458 7.080 47.758 1.00 9.85 635 PHE C O 1
ATOM 14958 N N . ASP C 1 563 ? 29.575 7.931 45.872 1.00 10.31 636 ASP C N 1
ATOM 14959 C CA . ASP C 1 563 ? 30.206 9.230 46.083 1.00 10.97 636 ASP C CA 1
ATOM 14960 C C . ASP C 1 563 ? 29.442 10.116 47.088 1.00 11.61 636 ASP C C 1
ATOM 14961 O O . ASP C 1 563 ? 29.898 11.216 47.410 1.00 11.68 636 ASP C O 1
ATOM 14966 N N . ASN C 1 564 ? 28.284 9.652 47.563 1.00 11.08 637 ASN C N 1
ATOM 14967 C CA . ASN C 1 564 ? 27.439 10.421 48.491 1.00 11.41 637 ASN C CA 1
ATOM 14968 C C . ASN C 1 564 ? 27.115 9.641 49.751 1.00 10.98 637 ASN C C 1
ATOM 14969 O O . ASN C 1 564 ? 27.446 8.450 49.873 1.00 11.75 637 ASN C O 1
ATOM 14974 N N . ASP C 1 565 ? 26.432 10.294 50.696 1.00 11.25 638 ASP C N 1
ATOM 14975 C CA . ASP C 1 565 ? 26.045 9.622 51.927 1.00 10.77 638 ASP C CA 1
ATOM 14976 C C . ASP C 1 565 ? 25.191 8.393 51.681 1.00 11.05 638 ASP C C 1
ATOM 14977 O O . ASP C 1 565 ? 24.252 8.409 50.876 1.00 11.76 638 ASP C O 1
ATOM 14982 N N . VAL C 1 566 ? 25.527 7.332 52.392 1.00 10.29 639 VAL C N 1
ATOM 14983 C CA . VAL C 1 566 ? 24.735 6.105 52.340 1.00 9.58 639 VAL C CA 1
ATOM 14984 C C . VAL C 1 566 ? 24.165 5.779 53.705 1.00 10.26 639 VAL C C 1
ATOM 14985 O O . VAL C 1 566 ? 24.841 5.907 54.733 1.00 10.95 639 VAL C O 1
ATOM 14989 N N . GLN C 1 567 ? 22.903 5.354 53.708 1.00 10.46 640 GLN C N 1
ATOM 14990 C CA . GLN C 1 567 ? 22.304 4.792 54.923 1.00 10.55 640 GLN C CA 1
ATOM 14991 C C . GLN C 1 567 ? 21.842 3.386 54.628 1.00 11.34 640 GLN C C 1
ATOM 14992 O O . GLN C 1 567 ? 21.424 3.087 53.505 1.00 11.89 640 GLN C O 1
ATOM 14998 N N A MET C 1 568 ? 21.909 2.517 55.628 0.57 11.27 641 MET C N 1
ATOM 14999 N N B MET C 1 568 ? 21.936 2.505 55.628 0.43 12.19 641 MET C N 1
ATOM 15000 C CA A MET C 1 568 ? 21.347 1.197 55.446 0.57 11.35 641 MET C CA 1
ATOM 15001 C CA B MET C 1 568 ? 21.583 1.094 55.457 0.43 13.16 641 MET C CA 1
ATOM 15002 C C A MET C 1 568 ? 20.771 0.679 56.728 0.57 11.49 641 MET C C 1
ATOM 15003 C C B MET C 1 568 ? 20.887 0.566 56.721 0.43 12.33 641 MET C C 1
ATOM 15004 O O A MET C 1 568 ? 21.184 1.063 57.835 0.57 10.98 641 MET C O 1
ATOM 15005 O O B MET C 1 568 ? 21.327 0.882 57.834 0.43 11.96 641 MET C O 1
ATOM 15014 N N . TYR C 1 569 ? 19.798 -0.202 56.554 1.00 11.51 642 TYR C N 1
ATOM 15015 C CA . TYR C 1 569 ? 19.078 -0.789 57.689 1.00 11.56 642 TYR C CA 1
ATOM 15016 C C . TYR C 1 569 ? 20.011 -1.546 58.654 1.00 11.09 642 TYR C C 1
ATOM 15017 O O . TYR C 1 569 ? 19.965 -1.351 59.874 1.00 10.68 642 TYR C O 1
ATOM 15026 N N . SER C 1 570 ? 20.844 -2.424 58.082 1.00 10.84 643 SER C N 1
ATOM 15027 C CA . SER C 1 570 ? 21.811 -3.210 58.857 1.00 12.30 643 SER C CA 1
ATOM 15028 C C . SER C 1 570 ? 22.939 -3.549 57.887 1.00 12.17 643 SER C C 1
ATOM 15029 O O . SER C 1 570 ? 22.753 -3.418 56.677 1.00 12.40 643 SER C O 1
ATOM 15032 N N . LEU C 1 571 ? 24.096 -3.927 58.424 1.00 11.48 644 LEU C N 1
ATOM 15033 C CA . LEU C 1 571 ? 25.255 -4.229 57.572 1.00 11.95 644 LEU C CA 1
ATOM 15034 C C . LEU C 1 571 ? 25.914 -5.500 58.053 1.00 11.83 644 LEU C C 1
ATOM 15035 O O . LEU C 1 571 ? 26.197 -5.640 59.246 1.00 11.37 644 LEU C O 1
ATOM 15040 N N . THR C 1 572 ? 26.191 -6.401 57.114 1.00 11.98 645 THR C N 1
ATOM 15041 C CA . THR C 1 572 ? 27.087 -7.510 57.389 1.00 11.30 645 THR C CA 1
ATOM 15042 C C . THR C 1 572 ? 28.217 -7.439 56.373 1.00 10.90 645 THR C C 1
ATOM 15043 O O . THR C 1 572 ? 27.967 -7.349 55.171 1.00 11.98 645 THR C O 1
ATOM 15047 N N . VAL C 1 573 ? 29.455 -7.477 56.856 1.00 10.21 646 VAL C N 1
ATOM 15048 C CA . VAL C 1 573 ? 30.597 -7.485 55.933 1.00 10.79 646 VAL C CA 1
ATOM 15049 C C . VAL C 1 573 ? 31.045 -8.931 55.861 1.00 10.50 646 VAL C C 1
ATOM 15050 O O . VAL C 1 573 ? 31.292 -9.542 56.903 1.00 11.11 646 VAL C O 1
ATOM 15054 N N . THR C 1 574 ? 31.137 -9.480 54.640 1.00 9.82 647 THR C N 1
ATOM 15055 C CA . THR C 1 574 ? 31.161 -10.938 54.481 1.00 10.51 647 THR C CA 1
ATOM 15056 C C . THR C 1 574 ? 32.510 -11.569 54.178 1.00 11.02 647 THR C C 1
ATOM 15057 O O . THR C 1 574 ? 32.738 -12.717 54.558 1.00 11.43 647 THR C O 1
ATOM 15061 N N . GLY C 1 575 ? 33.368 -10.879 53.443 1.00 10.90 648 GLY C N 1
ATOM 15062 C CA . GLY C 1 575 ? 34.552 -11.545 52.901 1.00 10.80 648 GLY C CA 1
ATOM 15063 C C . GLY C 1 575 ? 34.250 -12.760 51.999 1.00 11.93 648 GLY C C 1
ATOM 15064 O O . GLY C 1 575 ? 35.136 -13.600 51.778 1.00 12.88 648 GLY C O 1
ATOM 15065 N N . LEU C 1 576 ? 33.063 -12.826 51.400 1.00 11.05 649 LEU C N 1
ATOM 15066 C CA . LEU C 1 576 ? 32.663 -14.020 50.621 1.00 11.34 649 LEU C CA 1
ATOM 15067 C C . LEU C 1 576 ? 32.564 -13.656 49.147 1.00 12.51 649 LEU C C 1
ATOM 15068 O O . LEU C 1 576 ? 31.688 -12.855 48.747 1.00 12.76 649 LEU C O 1
ATOM 15073 N N . GLU C 1 577 ? 33.475 -14.207 48.333 1.00 12.58 650 GLU C N 1
ATOM 15074 C CA . GLU C 1 577 ? 33.492 -13.792 46.935 1.00 14.09 650 GLU C CA 1
ATOM 15075 C C . GLU C 1 577 ? 32.614 -14.671 46.045 1.00 12.78 650 GLU C C 1
ATOM 15076 O O . GLU C 1 577 ? 32.033 -15.651 46.509 1.00 13.48 650 GLU C O 1
ATOM 15082 N N . HIS C 1 578 ? 32.496 -14.282 44.779 1.00 12.88 651 HIS C N 1
ATOM 15083 C CA . HIS C 1 578 ? 31.636 -14.960 43.794 1.00 12.81 651 HIS C CA 1
ATOM 15084 C C . HIS C 1 578 ? 31.866 -16.464 43.774 1.00 12.76 651 HIS C C 1
ATOM 15085 O O . HIS C 1 578 ? 30.889 -17.264 43.790 1.00 13.28 651 HIS C O 1
ATOM 15092 N N . ASP C 1 579 ? 33.139 -16.875 43.742 1.00 13.75 652 ASP C N 1
ATOM 15093 C CA . ASP C 1 579 ? 33.403 -18.311 43.644 1.00 15.32 652 ASP C CA 1
ATOM 15094 C C . ASP C 1 579 ? 33.280 -19.093 44.950 1.00 15.54 652 ASP C C 1
ATOM 15095 O O . ASP C 1 579 ? 33.569 -20.289 44.988 1.00 16.66 652 ASP C O 1
ATOM 15100 N N . GLY C 1 580 ? 32.852 -18.424 46.019 1.00 14.52 653 GLY C N 1
ATOM 15101 C CA . GLY C 1 580 ? 32.632 -19.091 47.296 1.00 15.74 653 GLY C CA 1
ATOM 15102 C C . GLY C 1 580 ? 33.844 -19.073 48.220 1.00 15.94 653 GLY C C 1
ATOM 15103 O O . GLY C 1 580 ? 33.774 -19.591 49.334 1.00 17.28 653 GLY C O 1
ATOM 15104 N N . THR C 1 581 ? 34.942 -18.462 47.789 1.00 15.28 654 THR C N 1
ATOM 15105 C CA . THR C 1 581 ? 36.124 -18.364 48.661 1.00 15.74 654 THR C CA 1
ATOM 15106 C C . THR C 1 581 ? 35.798 -17.416 49.805 1.00 15.81 654 THR C C 1
ATOM 15107 O O . THR C 1 581 ? 35.319 -16.301 49.584 1.00 15.36 654 THR C O 1
ATOM 15111 N N . GLN C 1 582 ? 36.036 -17.874 51.029 1.00 16.14 655 GLN C N 1
ATOM 15112 C CA . GLN C 1 582 ? 35.747 -17.056 52.214 1.00 15.32 655 GLN C CA 1
ATOM 15113 C C . GLN C 1 582 ? 37.064 -16.531 52.805 1.00 14.91 655 GLN C C 1
ATOM 15114 O O . GLN C 1 582 ? 37.964 -17.303 53.162 1.00 14.59 655 GLN C O 1
ATOM 15120 N N . GLN C 1 583 ? 37.182 -15.221 52.924 1.00 15.27 656 GLN C N 1
ATOM 15121 C CA . GLN C 1 583 ? 38.402 -14.650 53.481 1.00 16.55 656 GLN C CA 1
ATOM 15122 C C . GLN C 1 583 ? 38.481 -14.913 54.979 1.00 15.21 656 GLN C C 1
ATOM 15123 O O . GLN C 1 583 ? 37.453 -14.843 55.679 1.00 14.93 656 GLN C O 1
ATOM 15129 N N . SER C 1 584 ? 39.694 -15.162 55.485 1.00 14.27 657 SER C N 1
ATOM 15130 C CA . SER C 1 584 ? 39.894 -15.226 56.937 1.00 14.51 657 SER C CA 1
ATOM 15131 C C . SER C 1 584 ? 39.742 -13.867 57.590 1.00 13.27 657 SER C C 1
ATOM 15132 O O . SER C 1 584 ? 39.149 -13.749 58.655 1.00 14.05 657 SER C O 1
ATOM 15135 N N . ALA C 1 585 ? 40.281 -12.835 56.963 1.00 14.04 658 ALA C N 1
ATOM 15136 C CA . ALA C 1 585 ? 40.185 -11.489 57.500 1.00 13.77 658 ALA C CA 1
ATOM 15137 C C . ALA C 1 585 ? 39.107 -10.724 56.745 1.00 15.07 658 ALA C C 1
ATOM 15138 O O . ALA C 1 585 ? 39.200 -10.528 55.544 1.00 16.32 658 ALA C O 1
ATOM 15140 N N . VAL C 1 586 ? 38.111 -10.236 57.466 1.00 13.22 659 VAL C N 1
ATOM 15141 C CA . VAL C 1 586 ? 37.048 -9.401 56.876 1.00 13.92 659 VAL C CA 1
ATOM 15142 C C . VAL C 1 586 ? 37.276 -7.977 57.357 1.00 13.45 659 VAL C C 1
ATOM 15143 O O . VAL C 1 586 ? 37.540 -7.766 58.550 1.00 13.54 659 VAL C O 1
ATOM 15147 N N . ARG C 1 587 ? 37.198 -7.013 56.431 1.00 12.58 660 ARG C N 1
ATOM 15148 C CA A ARG C 1 587 ? 37.761 -5.671 56.658 0.61 13.22 660 ARG C CA 1
ATOM 15149 C CA B ARG C 1 587 ? 37.753 -5.678 56.678 0.39 13.34 660 ARG C CA 1
ATOM 15150 C C . ARG C 1 587 ? 36.790 -4.528 56.437 1.00 13.16 660 ARG C C 1
ATOM 15151 O O . ARG C 1 587 ? 36.093 -4.476 55.408 1.00 14.57 660 ARG C O 1
ATOM 15166 N N . VAL C 1 588 ? 36.784 -3.607 57.395 1.00 12.00 661 VAL C N 1
ATOM 15167 C CA . VAL C 1 588 ? 36.132 -2.308 57.247 1.00 10.84 661 VAL C CA 1
ATOM 15168 C C . VAL C 1 588 ? 37.263 -1.314 57.457 1.00 11.53 661 VAL C C 1
ATOM 15169 O O . VAL C 1 588 ? 37.957 -1.379 58.464 1.00 12.40 661 VAL C O 1
ATOM 15173 N N . LYS C 1 589 ? 37.466 -0.408 56.515 1.00 11.51 662 LYS C N 1
ATOM 15174 C CA A LYS C 1 589 ? 38.563 0.560 56.571 0.73 13.05 662 LYS C CA 1
ATOM 15175 C CA B LYS C 1 589 ? 38.524 0.565 56.700 0.27 11.23 662 LYS C CA 1
ATOM 15176 C C . LYS C 1 589 ? 38.024 1.968 56.465 1.00 11.78 662 LYS C C 1
ATOM 15177 O O . LYS C 1 589 ? 37.081 2.203 55.699 1.00 12.77 662 LYS C O 1
ATOM 15188 N N . LEU C 1 590 ? 38.628 2.895 57.183 1.00 10.94 663 LEU C N 1
ATOM 15189 C CA . LEU C 1 590 ? 38.161 4.309 57.123 1.00 10.92 663 LEU C CA 1
ATOM 15190 C C . LEU C 1 590 ? 39.286 5.193 56.615 1.00 11.18 663 LEU C C 1
ATOM 15191 O O . LEU C 1 590 ? 40.411 5.111 57.113 1.00 11.09 663 LEU C O 1
ATOM 15196 N N . ASP C 1 591 ? 38.964 6.048 55.648 1.00 11.20 664 ASP C N 1
ATOM 15197 C CA . ASP C 1 591 ? 39.947 7.047 55.172 1.00 12.12 664 ASP C CA 1
ATOM 15198 C C . ASP C 1 591 ? 39.898 8.270 56.077 1.00 12.62 664 ASP C C 1
ATOM 15199 O O . ASP C 1 591 ? 39.458 8.174 57.215 1.00 13.25 664 ASP C O 1
ATOM 15204 N N . GLY C 1 592 ? 40.318 9.425 55.559 1.00 12.30 665 GLY C N 1
ATOM 15205 C CA . GLY C 1 592 ? 40.391 10.624 56.372 1.00 12.82 665 GLY C CA 1
ATOM 15206 C C . GLY C 1 592 ? 41.705 10.736 57.146 1.00 12.70 665 GLY C C 1
ATOM 15207 O O . GLY C 1 592 ? 42.569 9.845 57.117 1.00 11.81 665 GLY C O 1
ATOM 15208 N N . ASP C 1 593 ? 41.849 11.859 57.836 1.00 13.10 666 ASP C N 1
ATOM 15209 C CA . ASP C 1 593 ? 42.932 12.028 58.787 1.00 13.85 666 ASP C CA 1
ATOM 15210 C C . ASP C 1 593 ? 42.620 11.209 60.048 1.00 13.34 666 ASP C C 1
ATOM 15211 O O . ASP C 1 593 ? 43.521 10.616 60.640 1.00 13.49 666 ASP C O 1
ATOM 15216 N N . TYR C 1 594 ? 41.349 11.198 60.473 1.00 13.26 667 TYR C N 1
ATOM 15217 C CA . TYR C 1 594 ? 40.935 10.296 61.555 1.00 13.03 667 TYR C CA 1
ATOM 15218 C C . TYR C 1 594 ? 39.584 9.700 61.223 1.00 11.81 667 TYR C C 1
ATOM 15219 O O . TYR C 1 594 ? 38.812 10.268 60.447 1.00 12.07 667 TYR C O 1
ATOM 15228 N N . GLY C 1 595 ? 39.329 8.513 61.749 1.00 12.09 668 GLY C N 1
ATOM 15229 C CA . GLY C 1 595 ? 38.085 7.809 61.453 1.00 11.42 668 GLY C CA 1
ATOM 15230 C C . GLY C 1 595 ? 37.240 7.831 62.709 1.00 12.39 668 GLY C C 1
ATOM 15231 O O . GLY C 1 595 ? 37.765 7.671 63.802 1.00 15.00 668 GLY C O 1
ATOM 15232 N N . VAL C 1 596 ? 35.948 8.035 62.539 1.00 10.66 669 VAL C N 1
ATOM 15233 C CA . VAL C 1 596 ? 35.029 8.162 63.685 1.00 12.19 669 VAL C CA 1
ATOM 15234 C C . VAL C 1 596 ? 33.972 7.071 63.541 1.00 12.39 669 VAL C C 1
ATOM 15235 O O . VAL C 1 596 ? 33.305 6.992 62.499 1.00 13.28 669 VAL C O 1
ATOM 15239 N N . ILE C 1 597 ? 33.779 6.249 64.572 1.00 11.57 670 ILE C N 1
ATOM 15240 C CA . ILE C 1 597 ? 32.640 5.338 64.597 1.00 11.92 670 ILE C CA 1
ATOM 15241 C C . ILE C 1 597 ? 31.842 5.788 65.824 1.00 11.45 670 ILE C C 1
ATOM 15242 O O . ILE C 1 597 ? 32.337 5.748 66.953 1.00 11.82 670 ILE C O 1
ATOM 15247 N N . ALA C 1 598 ? 30.639 6.266 65.574 1.00 11.03 671 ALA C N 1
ATOM 15248 C CA . ALA C 1 598 ? 29.917 6.981 66.635 1.00 11.62 671 ALA C CA 1
ATOM 15249 C C . ALA C 1 598 ? 28.454 6.577 66.761 1.00 12.18 671 ALA C C 1
ATOM 15250 O O . ALA C 1 598 ? 27.872 5.987 65.844 1.00 12.41 671 ALA C O 1
ATOM 15252 N N . LYS C 1 599 ? 27.851 6.963 67.890 1.00 11.54 672 LYS C N 1
ATOM 15253 C CA . LYS C 1 599 ? 26.483 6.553 68.200 1.00 11.18 672 LYS C CA 1
ATOM 15254 C C . LYS C 1 599 ? 25.601 7.828 68.212 1.00 11.58 672 LYS C C 1
ATOM 15255 O O . LYS C 1 599 ? 25.735 8.695 69.079 1.00 12.55 672 LYS C O 1
ATOM 15261 N N . ASN C 1 600 ? 24.694 7.926 67.249 1.00 11.32 673 ASN C N 1
ATOM 15262 C CA . ASN C 1 600 ? 23.782 9.059 67.219 1.00 11.45 673 ASN C CA 1
ATOM 15263 C C . ASN C 1 600 ? 22.879 9.068 68.450 1.00 12.78 673 ASN C C 1
ATOM 15264 O O . ASN C 1 600 ? 22.708 8.049 69.130 1.00 13.52 673 ASN C O 1
ATOM 15269 N N . ILE C 1 601 ? 22.322 10.236 68.746 1.00 13.09 674 ILE C N 1
ATOM 15270 C CA . ILE C 1 601 ? 21.340 10.310 69.839 1.00 14.47 674 ILE C CA 1
ATOM 15271 C C . ILE C 1 601 ? 20.139 9.439 69.494 1.00 14.03 674 ILE C C 1
ATOM 15272 O O . ILE C 1 601 ? 19.552 9.580 68.415 1.00 14.84 674 ILE C O 1
ATOM 15277 N N . PRO C 1 602 ? 19.794 8.496 70.376 1.00 13.58 675 PRO C N 1
ATOM 15278 C CA . PRO C 1 602 ? 18.610 7.671 70.068 1.00 14.65 675 PRO C CA 1
ATOM 15279 C C . PRO C 1 602 ? 17.317 8.476 69.932 1.00 16.13 675 PRO C C 1
ATOM 15280 O O . PRO C 1 602 ? 17.140 9.482 70.656 1.00 17.03 675 PRO C O 1
ATOM 15284 N N . ILE C 1 603 ? 16.437 8.056 69.020 1.00 17.46 676 ILE C N 1
ATOM 15285 C CA A ILE C 1 603 ? 15.120 8.692 68.881 0.58 20.35 676 ILE C CA 1
ATOM 15286 C CA B ILE C 1 603 ? 15.125 8.685 68.870 0.42 18.92 676 ILE C CA 1
ATOM 15287 C C . ILE C 1 603 ? 14.116 8.106 69.875 1.00 20.06 676 ILE C C 1
ATOM 15288 O O . ILE C 1 603 ? 13.266 8.833 70.424 1.00 22.09 676 ILE C O 1
ATOM 15297 N N . LYS C 1 604 ? 14.200 6.803 70.132 1.00 20.15 677 LYS C N 1
ATOM 15298 C CA . LYS C 1 604 ? 13.208 6.168 71.024 1.00 21.10 677 LYS C CA 1
ATOM 15299 C C . LYS C 1 604 ? 13.551 6.378 72.492 1.00 21.57 677 LYS C C 1
ATOM 15300 O O . LYS C 1 604 ? 12.753 6.937 73.255 1.00 22.92 677 LYS C O 1
ATOM 15306 N N . ASN C 1 605 ? 14.744 5.930 72.876 1.00 20.46 678 ASN C N 1
ATOM 15307 C CA . ASN C 1 605 ? 15.165 5.907 74.270 1.00 19.39 678 ASN C CA 1
ATOM 15308 C C . ASN C 1 605 ? 16.597 6.463 74.422 1.00 16.99 678 ASN C C 1
ATOM 15309 O O . ASN C 1 605 ? 17.557 5.700 74.566 1.00 16.89 678 ASN C O 1
ATOM 15314 N N . PRO C 1 606 ? 16.742 7.790 74.420 1.00 17.35 679 PRO C N 1
ATOM 15315 C CA . PRO C 1 606 ? 18.045 8.477 74.499 1.00 17.00 679 PRO C CA 1
ATOM 15316 C C . PRO C 1 606 ? 18.867 8.026 75.690 1.00 15.65 679 PRO C C 1
ATOM 15317 O O . PRO C 1 606 ? 20.102 8.024 75.619 1.00 14.96 679 PRO C O 1
ATOM 15321 N N . SER C 1 607 ? 18.218 7.596 76.770 1.00 15.69 680 SER C N 1
ATOM 15322 C CA . SER C 1 607 ? 18.979 7.201 77.944 1.00 15.80 680 SER C CA 1
ATOM 15323 C C . SER C 1 607 ? 19.693 5.853 77.826 1.00 14.09 680 SER C C 1
ATOM 15324 O O . SER C 1 607 ? 20.413 5.456 78.740 1.00 14.18 680 SER C O 1
ATOM 15327 N N . GLU C 1 608 ? 19.502 5.161 76.708 1.00 13.58 681 GLU C N 1
ATOM 15328 C CA . GLU C 1 608 ? 20.278 3.940 76.408 1.00 14.05 681 GLU C CA 1
ATOM 15329 C C . GLU C 1 608 ? 21.573 4.217 75.638 1.00 12.77 681 GLU C C 1
ATOM 15330 O O . GLU C 1 608 ? 22.374 3.294 75.482 1.00 12.05 681 GLU C O 1
ATOM 15336 N N . GLN C 1 609 ? 21.766 5.449 75.168 1.00 12.14 682 GLN C N 1
ATOM 15337 C CA . GLN C 1 609 ? 22.802 5.750 74.155 1.00 11.65 682 GLN C CA 1
ATOM 15338 C C . GLN C 1 609 ? 24.159 5.151 74.487 1.00 11.81 682 GLN C C 1
ATOM 15339 O O . GLN C 1 609 ? 24.792 5.532 75.476 1.00 11.71 682 GLN C O 1
ATOM 15345 N N . ARG C 1 610 ? 24.624 4.243 73.634 1.00 11.35 683 ARG C N 1
ATOM 15346 C CA . ARG C 1 610 ? 25.968 3.685 73.801 1.00 11.01 683 ARG C CA 1
ATOM 15347 C C . ARG C 1 610 ? 26.348 2.912 72.554 1.00 10.76 683 ARG C C 1
ATOM 15348 O O . ARG C 1 610 ? 25.468 2.507 71.763 1.00 10.34 683 ARG C O 1
ATOM 15356 N N . LEU C 1 611 ? 27.661 2.726 72.403 1.00 10.20 684 LEU C N 1
ATOM 15357 C CA . LEU C 1 611 ? 28.238 1.905 71.328 1.00 11.07 684 LEU C CA 1
ATOM 15358 C C . LEU C 1 611 ? 28.804 0.652 71.979 1.00 11.08 684 LEU C C 1
ATOM 15359 O O . LEU C 1 611 ? 29.521 0.753 72.962 1.00 11.76 684 LEU C O 1
ATOM 15364 N N . ILE C 1 612 ? 28.467 -0.521 71.448 1.00 11.18 685 ILE C N 1
ATOM 15365 C CA . ILE C 1 612 ? 28.973 -1.789 71.984 1.00 11.35 685 ILE C CA 1
ATOM 15366 C C . ILE C 1 612 ? 29.797 -2.505 70.907 1.00 12.30 685 ILE C C 1
ATOM 15367 O O . ILE C 1 612 ? 29.282 -2.817 69.834 1.00 13.10 685 ILE C O 1
ATOM 15372 N N . LEU C 1 613 ? 31.065 -2.723 71.228 1.00 11.09 686 LEU C N 1
ATOM 15373 C CA A LEU C 1 613 ? 31.962 -3.473 70.340 0.53 11.41 686 LEU C CA 1
ATOM 15374 C CA B LEU C 1 613 ? 31.981 -3.462 70.351 0.47 10.79 686 LEU C CA 1
ATOM 15375 C C . LEU C 1 613 ? 32.075 -4.870 70.918 1.00 11.35 686 LEU C C 1
ATOM 15376 O O . LEU C 1 613 ? 32.315 -5.034 72.122 1.00 12.16 686 LEU C O 1
ATOM 15385 N N . CYS C 1 614 ? 31.900 -5.884 70.070 1.00 11.55 687 CYS C N 1
ATOM 15386 C CA . CYS C 1 614 ? 31.757 -7.258 70.578 1.00 12.86 687 CYS C CA 1
ATOM 15387 C C . CYS C 1 614 ? 32.692 -8.199 69.894 1.00 12.37 687 CYS C C 1
ATOM 15388 O O . CYS C 1 614 ? 32.767 -8.205 68.647 1.00 12.68 687 CYS C O 1
ATOM 15391 N N . GLY C 1 615 ? 33.368 -9.032 70.685 1.00 11.89 688 GLY C N 1
ATOM 15392 C CA . GLY C 1 615 ? 34.274 -10.032 70.111 1.00 12.15 688 GLY C CA 1
ATOM 15393 C C . GLY C 1 615 ? 33.521 -11.268 69.606 1.00 13.52 688 GLY C C 1
ATOM 15394 O O . GLY C 1 615 ? 34.072 -12.110 68.862 1.00 13.71 688 GLY C O 1
ATOM 15395 N N . GLY C 1 616 ? 32.258 -11.378 70.017 1.00 12.83 689 GLY C N 1
ATOM 15396 C CA . GLY C 1 616 ? 31.393 -12.484 69.611 1.00 13.41 689 GLY C CA 1
ATOM 15397 C C . GLY C 1 616 ? 30.144 -12.019 68.874 1.00 13.51 689 GLY C C 1
ATOM 15398 O O . GLY C 1 616 ? 30.052 -10.835 68.512 1.00 14.43 689 GLY C O 1
ATOM 15399 N N . GLU C 1 617 ? 29.160 -12.915 68.687 1.00 13.50 690 GLU C N 1
ATOM 15400 C CA . GLU C 1 617 ? 28.136 -12.627 67.688 1.00 15.92 690 GLU C CA 1
ATOM 15401 C C . GLU C 1 617 ? 27.031 -11.701 68.193 1.00 16.16 690 GLU C C 1
ATOM 15402 O O . GLU C 1 617 ? 26.315 -11.121 67.395 1.00 17.98 690 GLU C O 1
ATOM 15408 N N . THR C 1 618 ? 26.915 -11.556 69.513 1.00 16.18 691 THR C N 1
ATOM 15409 C CA . THR C 1 618 ? 25.872 -10.713 70.109 1.00 17.70 691 THR C CA 1
ATOM 15410 C C . THR C 1 618 ? 26.485 -9.949 71.290 1.00 16.98 691 THR C C 1
ATOM 15411 O O . THR C 1 618 ? 27.577 -10.325 71.775 1.00 16.94 691 THR C O 1
ATOM 15415 N N . PRO C 1 619 ? 25.815 -8.880 71.749 1.00 16.84 692 PRO C N 1
ATOM 15416 C CA . PRO C 1 619 ? 26.386 -8.022 72.794 1.00 16.93 692 PRO C CA 1
ATOM 15417 C C . PRO C 1 619 ? 26.106 -8.550 74.196 1.00 17.34 692 PRO C C 1
ATOM 15418 O O . PRO C 1 619 ? 25.611 -7.805 75.055 1.00 17.84 692 PRO C O 1
ATOM 15422 N N . TYR C 1 620 ? 26.451 -9.820 74.413 1.00 16.67 693 TYR C N 1
ATOM 15423 C CA . TYR C 1 620 ? 26.311 -10.491 75.702 1.00 17.73 693 TYR C CA 1
ATOM 15424 C C . TYR C 1 620 ? 27.591 -11.241 75.979 1.00 16.87 693 TYR C C 1
ATOM 15425 O O . TYR C 1 620 ? 28.207 -11.768 75.053 1.00 16.73 693 TYR C O 1
ATOM 15434 N N . THR C 1 621 ? 28.003 -11.276 77.235 1.00 16.77 694 THR C N 1
ATOM 15435 C CA . THR C 1 621 ? 29.309 -11.831 77.567 1.00 17.55 694 THR C CA 1
ATOM 15436 C C . THR C 1 621 ? 29.381 -13.344 77.395 1.00 18.37 694 THR C C 1
ATOM 15437 O O . THR C 1 621 ? 30.478 -13.889 77.329 1.00 20.60 694 THR C O 1
ATOM 15441 N N . THR C 1 622 ? 28.232 -14.013 77.289 1.00 18.67 695 THR C N 1
ATOM 15442 C CA . THR C 1 622 ? 28.253 -15.428 76.949 1.00 20.78 695 THR C CA 1
ATOM 15443 C C . THR C 1 622 ? 28.768 -15.676 75.528 1.00 18.74 695 THR C C 1
ATOM 15444 O O . THR C 1 622 ? 29.162 -16.811 75.217 1.00 19.07 695 THR C O 1
ATOM 15448 N N . ASP C 1 623 ? 28.739 -14.642 74.682 1.00 16.47 696 ASP C N 1
ATOM 15449 C CA . ASP C 1 623 ? 29.206 -14.763 73.294 1.00 16.16 696 ASP C CA 1
ATOM 15450 C C . ASP C 1 623 ? 30.593 -14.213 73.042 1.00 14.87 696 ASP C C 1
ATOM 15451 O O . ASP C 1 623 ? 31.183 -14.498 72.002 1.00 14.10 696 ASP C O 1
ATOM 15456 N N . GLY C 1 624 ? 31.106 -13.397 73.955 1.00 15.07 697 GLY C N 1
ATOM 15457 C CA . GLY C 1 624 ? 32.432 -12.815 73.739 1.00 15.25 697 GLY C CA 1
ATOM 15458 C C . GLY C 1 624 ? 32.678 -11.645 74.659 1.00 14.94 697 GLY C C 1
ATOM 15459 O O . GLY C 1 624 ? 31.775 -11.176 75.337 1.00 15.53 697 GLY C O 1
ATOM 15460 N N . SER C 1 625 ? 33.911 -11.163 74.686 1.00 13.58 698 SER C N 1
ATOM 15461 C CA . SER C 1 625 ? 34.210 -9.933 75.405 1.00 13.21 698 SER C CA 1
ATOM 15462 C C . SER C 1 625 ? 33.538 -8.750 74.699 1.00 12.75 698 SER C C 1
ATOM 15463 O O . SER C 1 625 ? 33.267 -8.804 73.486 1.00 13.45 698 SER C O 1
ATOM 15466 N N . LEU C 1 626 ? 33.304 -7.676 75.440 1.00 12.72 699 LEU C N 1
ATOM 15467 C CA . LEU C 1 626 ? 32.579 -6.492 74.908 1.00 14.00 699 LEU C CA 1
ATOM 15468 C C . LEU C 1 626 ? 33.251 -5.256 75.455 1.00 12.54 699 LEU C C 1
ATOM 15469 O O . LEU C 1 626 ? 33.701 -5.270 76.605 1.00 13.51 699 LEU C O 1
ATOM 15474 N N . LEU C 1 627 ? 33.250 -4.163 74.685 1.00 10.71 700 LEU C N 1
ATOM 15475 C CA . LEU C 1 627 ? 33.553 -2.839 75.249 1.00 10.65 700 LEU C CA 1
ATOM 15476 C C . LEU C 1 627 ? 32.314 -1.980 75.023 1.00 11.03 700 LEU C C 1
ATOM 15477 O O . LEU C 1 627 ? 31.839 -1.887 73.887 1.00 11.11 700 LEU C O 1
ATOM 15482 N N . GLN C 1 628 ? 31.759 -1.395 76.093 1.00 10.74 701 GLN C N 1
ATOM 15483 C CA . GLN C 1 628 ? 30.613 -0.494 75.956 1.00 10.99 701 GLN C CA 1
ATOM 15484 C C . GLN C 1 628 ? 31.080 0.923 76.250 1.00 10.41 701 GLN C C 1
ATOM 15485 O O . GLN C 1 628 ? 31.665 1.185 77.311 1.00 12.20 701 GLN C O 1
ATOM 15491 N N . LEU C 1 629 ? 30.827 1.827 75.308 1.00 9.65 702 LEU C N 1
ATOM 15492 C CA . LEU C 1 629 ? 31.145 3.244 75.488 1.00 10.07 702 LEU C CA 1
ATOM 15493 C C . LEU C 1 629 ? 29.798 3.949 75.606 1.00 10.18 702 LEU C C 1
ATOM 15494 O O . LEU C 1 629 ? 29.017 3.953 74.652 1.00 10.83 702 LEU C O 1
ATOM 15499 N N . TYR C 1 630 ? 29.498 4.522 76.774 1.00 10.64 703 TYR C N 1
ATOM 15500 C CA . TYR C 1 630 ? 28.230 5.227 76.945 1.00 11.61 703 TYR C CA 1
ATOM 15501 C C . TYR C 1 630 ? 28.294 6.682 76.462 1.00 11.94 703 TYR C C 1
ATOM 15502 O O . TYR C 1 630 ? 29.291 7.369 76.639 1.00 12.64 703 TYR C O 1
ATOM 15511 N N . GLY C 1 631 ? 27.193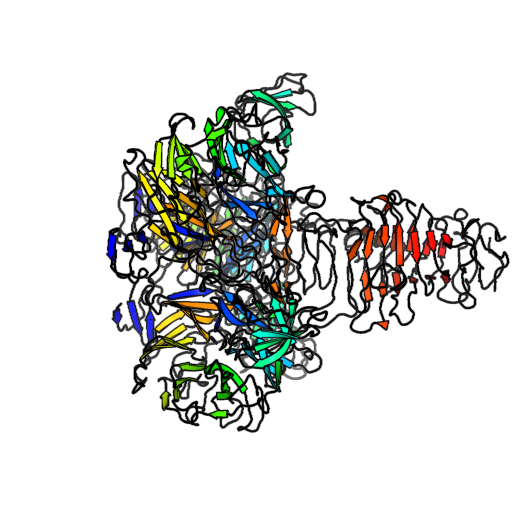 7.134 75.879 1.00 11.44 704 GLY C N 1
ATOM 15512 C CA . GLY C 1 631 ? 27.043 8.505 75.433 1.00 11.54 704 GLY C CA 1
ATOM 15513 C C . GLY C 1 631 ? 26.657 9.462 76.539 1.00 12.10 704 GLY C C 1
ATOM 15514 O O . GLY C 1 631 ? 26.351 9.076 77.675 1.00 13.20 704 GLY C O 1
ATOM 15515 N N . SER C 1 632 ? 26.658 10.743 76.195 1.00 12.63 705 SER C N 1
ATOM 15516 C CA . SER C 1 632 ? 26.300 11.776 77.179 1.00 13.29 705 SER C CA 1
ATOM 15517 C C . SER C 1 632 ? 24.835 11.740 77.587 1.00 13.76 705 SER C C 1
ATOM 15518 O O . SER C 1 632 ? 24.465 12.333 78.615 1.00 14.95 705 SER C O 1
ATOM 15521 N N . ASN C 1 633 ? 24.004 11.082 76.773 1.00 13.05 706 ASN C N 1
ATOM 15522 C CA . ASN C 1 633 ? 2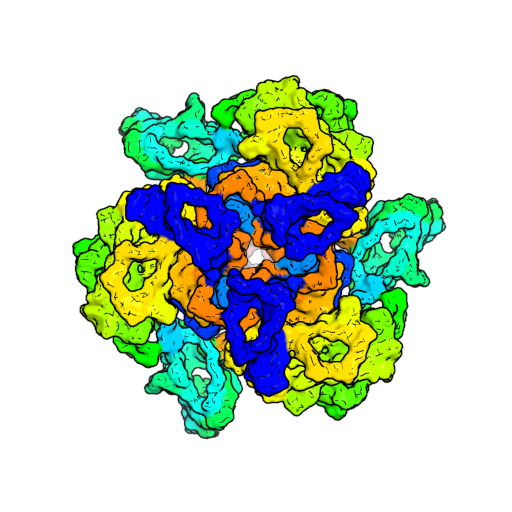2.558 11.016 77.057 1.00 13.94 706 ASN C CA 1
ATOM 15523 C C . ASN C 1 633 ? 22.210 9.816 77.907 1.00 14.01 706 ASN C C 1
ATOM 15524 O O . ASN C 1 633 ? 21.054 9.665 78.314 1.00 15.06 706 ASN C O 1
ATOM 15529 N N . HIS C 1 634 ? 23.191 8.948 78.162 1.00 13.14 707 HIS C N 1
ATOM 15530 C CA . HIS C 1 634 ? 22.927 7.721 78.936 1.00 12.78 707 HIS C CA 1
ATOM 15531 C C . HIS C 1 634 ? 22.539 8.100 80.387 1.00 12.75 707 HIS C C 1
ATOM 15532 O O . HIS C 1 634 ? 22.998 9.122 80.916 1.00 13.39 707 HIS C O 1
ATOM 15539 N N . THR C 1 635 ? 21.674 7.289 81.004 1.00 12.50 708 THR C N 1
ATOM 15540 C CA . THR C 1 635 ? 21.422 7.412 82.429 1.00 13.81 708 THR C CA 1
ATOM 15541 C C . THR C 1 635 ? 22.694 7.534 83.284 1.00 14.44 708 THR C C 1
ATOM 15542 O O . THR C 1 635 ? 22.702 8.265 84.279 1.00 15.18 708 THR C O 1
ATOM 15546 N N . TYR C 1 636 ? 23.753 6.817 82.895 1.00 13.65 709 TYR C N 1
ATOM 15547 C CA . TYR C 1 636 ? 25.059 6.982 83.511 1.00 15.05 709 TYR C CA 1
ATOM 15548 C C . TYR C 1 636 ? 25.990 7.589 82.439 1.00 14.78 709 TYR C C 1
ATOM 15549 O O . TYR C 1 636 ? 26.714 6.875 81.740 1.00 15.21 709 TYR C O 1
ATOM 15558 N N . PRO C 1 637 ? 25.968 8.916 82.288 1.00 15.40 710 PRO C N 1
ATOM 15559 C CA . PRO C 1 637 ? 26.600 9.499 81.092 1.00 14.84 710 PRO C CA 1
ATOM 15560 C C . PRO C 1 637 ? 28.097 9.275 81.057 1.00 13.19 710 PRO C C 1
ATOM 15561 O O . PRO C 1 637 ? 28.763 9.362 82.095 1.00 14.10 710 PRO C O 1
ATOM 15565 N N . ASN C 1 638 ? 28.599 8.987 79.862 1.00 11.88 711 ASN C N 1
ATOM 15566 C CA . ASN C 1 638 ? 30.045 9.068 79.587 1.00 12.85 711 ASN C CA 1
ATOM 15567 C C . ASN C 1 638 ? 30.897 8.026 80.300 1.00 13.09 711 ASN C C 1
ATOM 15568 O O . ASN C 1 638 ? 32.088 8.211 80.412 1.00 13.64 711 ASN C O 1
ATOM 15573 N N . ARG C 1 639 ? 30.285 6.930 80.754 1.00 13.15 712 ARG C N 1
ATOM 15574 C CA . ARG C 1 639 ? 31.028 5.785 81.289 1.00 15.07 712 ARG C CA 1
ATOM 15575 C C . ARG C 1 639 ? 31.599 4.945 80.164 1.00 13.62 712 ARG C C 1
ATOM 15576 O O . ARG C 1 639 ? 31.069 4.940 79.063 1.00 14.42 712 ARG C O 1
ATOM 15584 N N . ALA C 1 640 ? 32.677 4.233 80.461 1.00 11.81 713 ALA C N 1
ATOM 15585 C CA . ALA C 1 640 ? 33.165 3.164 79.590 1.00 11.60 713 ALA C CA 1
ATOM 15586 C C . ALA C 1 640 ? 33.238 1.917 80.456 1.00 12.71 713 ALA C C 1
ATOM 15587 O O . ALA C 1 640 ? 33.676 1.982 81.611 1.00 13.35 713 ALA C O 1
ATOM 15589 N N . ILE C 1 641 ? 32.745 0.799 79.926 1.00 11.87 714 ILE C N 1
ATOM 15590 C CA . ILE C 1 641 ? 32.834 -0.460 80.674 1.00 12.08 714 ILE C CA 1
ATOM 15591 C C . ILE C 1 641 ? 33.343 -1.583 79.783 1.00 12.39 714 ILE C C 1
ATOM 15592 O O . ILE C 1 641 ? 32.787 -1.831 78.710 1.00 12.78 714 ILE C O 1
ATOM 15597 N N . LEU C 1 642 ? 34.397 -2.250 80.246 1.00 11.92 715 LEU C N 1
ATOM 15598 C CA . LEU C 1 642 ? 35.007 -3.375 79.540 1.00 12.00 715 LEU C CA 1
ATOM 15599 C C . LEU C 1 642 ? 34.577 -4.674 80.193 1.00 13.25 715 LEU C C 1
ATOM 15600 O O . LEU C 1 642 ? 34.654 -4.803 81.420 1.00 14.09 715 LEU C O 1
ATOM 15605 N N . TYR C 1 643 ? 34.058 -5.587 79.373 1.00 12.55 716 TYR C N 1
ATOM 15606 C CA . TYR C 1 643 ? 33.605 -6.904 79.814 1.00 13.15 716 TYR C CA 1
ATOM 15607 C C . TYR C 1 643 ? 34.503 -7.966 79.199 1.00 12.89 716 TYR C C 1
ATOM 15608 O O . TYR C 1 643 ? 34.598 -8.073 77.959 1.00 13.34 716 TYR C O 1
ATOM 15617 N N . ALA C 1 644 ? 35.187 -8.746 80.031 1.00 12.16 717 ALA C N 1
ATOM 15618 C CA . ALA C 1 644 ? 36.136 -9.713 79.481 1.00 12.93 717 ALA C CA 1
ATOM 15619 C C . ALA C 1 644 ? 36.198 -10.921 80.411 1.00 12.95 717 ALA C C 1
ATOM 15620 O O . ALA C 1 644 ? 37.090 -11.017 81.242 1.00 12.81 717 ALA C O 1
ATOM 15622 N N . PRO C 1 645 ? 35.241 -11.838 80.272 1.00 13.78 718 PRO C N 1
ATOM 15623 C CA . PRO C 1 645 ? 35.230 -12.980 81.199 1.00 14.07 718 PRO C CA 1
ATOM 15624 C C . PRO C 1 645 ? 36.559 -13.738 81.244 1.00 14.28 718 PRO C C 1
ATOM 15625 O O . PRO C 1 645 ? 36.932 -14.293 82.299 1.00 15.27 718 PRO C O 1
ATOM 15629 N N . GLY C 1 646 ? 37.262 -13.775 80.111 1.00 13.19 719 GLY C N 1
ATOM 15630 C CA . GLY C 1 646 ? 38.522 -14.481 80.036 1.00 14.32 719 GLY C CA 1
ATOM 15631 C C . GLY C 1 646 ? 39.718 -13.692 80.552 1.00 15.33 719 GLY C C 1
ATOM 15632 O O . GLY C 1 646 ? 40.856 -14.184 80.508 1.00 17.51 719 GLY C O 1
ATOM 15633 N N . GLY C 1 647 ? 39.460 -12.488 81.056 1.00 14.12 720 GLY C N 1
ATOM 15634 C CA . GLY C 1 647 ? 40.524 -11.615 81.526 1.00 13.68 720 GLY C CA 1
ATOM 15635 C C . GLY C 1 647 ? 40.740 -10.464 80.557 1.00 13.24 720 GLY C C 1
ATOM 15636 O O . GLY C 1 647 ? 40.667 -10.653 79.323 1.00 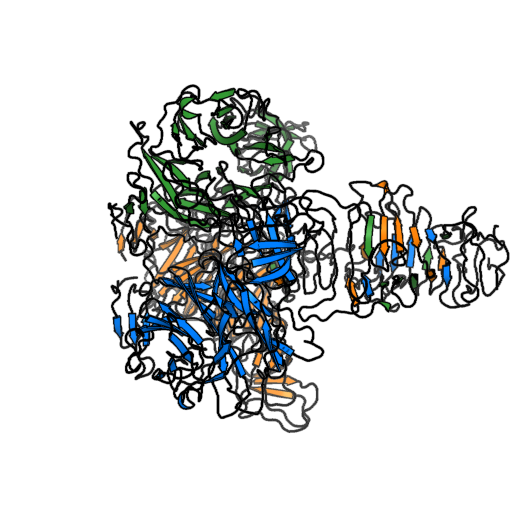13.84 720 GLY C O 1
ATOM 15637 N N . ALA C 1 648 ? 41.020 -9.283 81.124 1.00 12.44 721 ALA C N 1
ATOM 15638 C CA . ALA C 1 648 ? 41.378 -8.074 80.358 1.00 12.02 721 ALA C CA 1
ATOM 15639 C C . ALA C 1 648 ? 42.869 -7.843 80.509 1.00 13.36 721 ALA C C 1
ATOM 15640 O O . ALA C 1 648 ? 43.394 -7.834 81.620 1.00 14.44 721 ALA C O 1
ATOM 15642 N N . TYR C 1 649 ? 43.552 -7.678 79.384 1.00 13.27 722 TYR C N 1
ATOM 15643 C CA . TYR C 1 649 ? 44.995 -7.589 79.411 1.00 12.42 722 TYR C CA 1
ATOM 15644 C C . TYR C 1 649 ? 45.513 -6.375 78.668 1.00 12.65 722 TYR C C 1
ATOM 15645 O O . TYR C 1 649 ? 44.981 -5.984 77.628 1.00 13.66 722 TYR C O 1
ATOM 15654 N N . THR C 1 650 ? 46.594 -5.815 79.181 1.00 12.22 723 THR C N 1
ATOM 15655 C CA . THR C 1 650 ? 47.312 -4.778 78.452 1.00 12.85 723 THR C CA 1
ATOM 15656 C C . THR C 1 650 ? 48.732 -5.248 78.142 1.00 12.81 723 THR C C 1
ATOM 15657 O O . THR C 1 650 ? 49.460 -5.688 79.024 1.00 14.37 723 THR C O 1
ATOM 15661 N N . GLN C 1 651 ? 49.121 -5.180 76.880 1.00 11.64 724 GLN C N 1
ATOM 15662 C CA . GLN C 1 651 ? 50.501 -5.554 76.531 1.00 12.70 724 GLN C CA 1
ATOM 15663 C C . GLN C 1 651 ? 51.500 -4.511 76.991 1.00 13.25 724 GLN C C 1
ATOM 15664 O O . GLN C 1 651 ? 52.644 -4.836 77.235 1.00 15.77 724 GLN C O 1
ATOM 15670 N N . ASN C 1 652 ? 51.070 -3.258 77.091 1.00 12.71 725 ASN C N 1
ATOM 15671 C CA . ASN C 1 652 ? 51.984 -2.150 77.328 1.00 12.64 725 ASN C CA 1
ATOM 15672 C C . ASN C 1 652 ? 51.721 -1.413 78.606 1.00 12.60 725 ASN C C 1
ATOM 15673 O O . ASN C 1 652 ? 50.671 -1.617 79.242 1.00 12.88 725 ASN C O 1
ATOM 15678 N N . ASN C 1 653 ? 52.674 -0.562 78.996 1.00 12.50 726 ASN C N 1
ATOM 15679 C CA . ASN C 1 653 ? 52.531 0.245 80.211 1.00 12.95 726 ASN C CA 1
ATOM 15680 C C . ASN C 1 653 ? 51.213 0.963 80.174 1.00 12.94 726 ASN C C 1
ATOM 15681 O O . ASN C 1 653 ? 50.827 1.528 79.142 1.00 13.36 726 ASN C O 1
ATOM 15686 N N . PHE C 1 654 ? 50.527 0.933 81.312 1.00 11.92 727 PHE C N 1
ATOM 15687 C CA . PHE C 1 654 ? 49.159 1.433 81.394 1.00 12.37 727 PHE C CA 1
ATOM 15688 C C . PHE C 1 654 ? 49.126 2.524 82.452 1.00 12.42 727 PHE C C 1
ATOM 15689 O O . PHE C 1 654 ? 49.440 2.269 83.624 1.00 13.11 727 PHE C O 1
ATOM 15697 N N . MET C 1 655 ? 48.759 3.731 82.048 1.00 12.20 728 MET C N 1
ATOM 15698 C CA . MET C 1 655 ? 48.974 4.911 82.885 1.00 12.58 728 MET C CA 1
ATOM 15699 C C . MET C 1 655 ? 47.808 5.871 82.846 1.00 12.23 728 MET C C 1
ATOM 15700 O O . MET C 1 655 ? 47.076 5.909 81.861 1.00 12.62 728 MET C O 1
ATOM 15705 N N . PRO C 1 656 ? 47.656 6.693 83.895 1.00 12.41 729 PRO C N 1
ATOM 15706 C CA . PRO C 1 656 ? 46.742 7.833 83.755 1.00 13.28 729 PRO C CA 1
ATOM 15707 C C . PRO C 1 656 ? 47.381 8.897 82.857 1.00 13.95 729 PRO C C 1
ATOM 15708 O O . PRO C 1 656 ? 48.605 9.041 82.820 1.00 14.73 729 PRO C O 1
ATOM 15712 N N . TYR C 1 657 ? 46.560 9.643 82.133 1.00 14.06 730 TYR C N 1
ATOM 15713 C CA . TYR C 1 657 ? 47.094 10.645 81.235 1.00 15.06 730 TYR C CA 1
ATOM 15714 C C . TYR C 1 657 ? 47.717 11.791 82.033 1.00 15.76 730 TYR C C 1
ATOM 15715 O O . TYR C 1 657 ? 48.840 12.243 81.712 1.00 16.74 730 TYR C O 1
ATOM 15724 N N . LEU C 1 658 ? 46.985 12.302 83.020 1.00 17.14 731 LEU C N 1
ATOM 15725 C CA . LEU C 1 658 ? 47.521 13.332 83.931 1.00 19.15 731 LEU C CA 1
ATOM 15726 C C . LEU C 1 658 ? 48.261 12.681 85.102 1.00 18.66 731 LEU C C 1
ATOM 15727 O O . LEU C 1 658 ? 47.976 11.529 85.479 1.00 20.84 731 LEU C O 1
ATOM 15732 N N . ASP C 1 659 ? 49.226 13.396 85.655 1.00 17.90 732 ASP C N 1
ATOM 15733 C CA . ASP C 1 659 ? 50.018 12.920 86.780 1.00 17.62 732 ASP C CA 1
ATOM 15734 C C . ASP C 1 659 ? 49.357 13.368 88.097 1.00 17.68 732 ASP C C 1
ATOM 15735 O O . ASP C 1 659 ? 48.983 14.534 88.256 1.00 19.99 732 ASP C O 1
ATOM 15740 N N . GLY C 1 660 ? 49.205 12.434 89.027 1.00 16.70 733 GLY C N 1
ATOM 15741 C CA . GLY C 1 660 ? 48.761 12.758 90.378 1.00 17.40 733 GLY C CA 1
ATOM 15742 C C . GLY C 1 660 ? 47.284 13.112 90.553 1.00 19.53 733 GLY C C 1
ATOM 15743 O O . GLY C 1 660 ? 46.887 13.616 91.603 1.00 22.44 733 GLY C O 1
ATOM 15744 N N . GLN C 1 661 ? 46.462 12.843 89.546 1.00 18.91 734 GLN C N 1
ATOM 15745 C CA . GLN C 1 661 ? 45.082 13.304 89.583 1.00 20.14 734 GLN C CA 1
ATOM 15746 C C . GLN C 1 661 ? 44.033 12.232 89.410 1.00 18.26 734 GLN C C 1
ATOM 15747 O O . GLN C 1 661 ? 42.870 12.477 89.769 1.00 20.19 734 GLN C O 1
ATOM 15753 N N . VAL C 1 662 ? 44.415 11.062 88.888 1.00 16.27 735 VAL C N 1
ATOM 15754 C CA . VAL C 1 662 ? 43.459 10.023 88.494 1.00 16.07 735 VAL C CA 1
ATOM 15755 C C . VAL C 1 662 ? 43.545 8.841 89.461 1.00 14.37 735 VAL C C 1
ATOM 15756 O O . VAL C 1 662 ? 44.619 8.347 89.720 1.00 15.33 735 VAL C O 1
ATOM 15760 N N . SER C 1 663 ? 42.419 8.384 90.010 1.00 14.58 736 SER C N 1
ATOM 15761 C CA A SER C 1 663 ? 42.501 7.260 90.940 0.69 16.40 736 SER C CA 1
ATOM 15762 C CA B SER C 1 663 ? 42.394 7.262 90.951 0.31 13.09 736 SER C CA 1
ATOM 15763 C C . SER C 1 663 ? 42.427 5.905 90.246 1.00 14.74 736 SER C C 1
ATOM 15764 O O . SER C 1 663 ? 41.860 5.757 89.153 1.00 14.14 736 SER C O 1
ATOM 15769 N N . LEU C 1 664 ? 43.046 4.926 90.898 1.00 15.05 737 LEU C N 1
ATOM 15770 C CA . LEU C 1 664 ? 43.104 3.554 90.424 1.00 15.24 737 LEU C CA 1
ATOM 15771 C C . LEU C 1 664 ? 42.270 2.785 91.447 1.00 15.09 737 LEU C C 1
ATOM 15772 O O . LEU C 1 664 ? 42.690 2.599 92.602 1.00 15.74 737 LEU C O 1
ATOM 15777 N N . GLY C 1 665 ? 41.068 2.376 91.044 1.00 14.48 738 GLY C N 1
ATOM 15778 C CA . GLY C 1 665 ? 40.061 1.947 92.007 1.00 14.18 738 GLY C CA 1
ATOM 15779 C C . GLY C 1 665 ? 39.392 3.195 92.600 1.00 14.97 738 GLY C C 1
ATOM 15780 O O . GLY C 1 665 ? 39.741 4.344 92.233 1.00 16.50 738 GLY C O 1
ATOM 15781 N N . GLY C 1 666 ? 38.455 2.981 93.518 1.00 15.98 739 GLY C N 1
ATOM 15782 C CA . GLY C 1 666 ? 37.833 4.054 94.279 1.00 17.32 739 GLY C CA 1
ATOM 15783 C C . GLY C 1 666 ? 37.302 3.491 95.594 1.00 18.64 739 GLY C C 1
ATOM 15784 O O . GLY C 1 666 ? 37.345 2.289 95.835 1.00 19.45 739 GLY C O 1
ATOM 15785 N N . ALA C 1 667 ? 36.758 4.359 96.441 1.00 19.52 740 ALA C N 1
ATOM 15786 C CA . ALA C 1 667 ? 36.387 3.962 97.789 1.00 21.75 740 ALA C CA 1
ATOM 15787 C C . ALA C 1 667 ? 35.319 2.876 97.793 1.00 21.52 740 ALA C C 1
ATOM 15788 O O . ALA C 1 667 ? 35.282 2.063 98.715 1.00 22.89 740 ALA C O 1
ATOM 15790 N N . SER C 1 668 ? 34.437 2.868 96.794 1.00 20.80 741 SER C N 1
ATOM 15791 C CA . SER C 1 668 ? 33.447 1.790 96.711 1.00 22.84 741 SER C CA 1
ATOM 15792 C C . SER C 1 668 ? 33.654 0.908 95.482 1.00 19.84 741 SER C C 1
ATOM 15793 O O . SER C 1 668 ? 32.773 0.156 95.069 1.00 19.86 741 SER C O 1
ATOM 15796 N N . ASN C 1 669 ? 34.848 1.019 94.908 1.00 16.59 742 ASN C N 1
ATOM 15797 C CA . ASN C 1 669 ? 35.262 0.189 93.773 1.00 15.62 742 ASN C CA 1
ATOM 15798 C C . ASN C 1 669 ? 36.710 -0.237 94.005 1.00 15.55 742 ASN C C 1
ATOM 15799 O O . ASN C 1 669 ? 37.618 0.165 93.294 1.00 15.24 742 ASN C O 1
ATOM 15804 N N . ARG C 1 670 ? 36.917 -1.066 95.021 1.00 15.98 743 ARG C N 1
ATOM 15805 C CA . ARG C 1 670 ? 38.260 -1.479 95.381 1.00 15.44 743 ARG C CA 1
ATOM 15806 C C . ARG C 1 670 ? 38.635 -2.741 94.602 1.00 14.74 743 ARG C C 1
ATOM 15807 O O . ARG C 1 670 ? 37.850 -3.715 94.528 1.00 15.36 743 ARG C O 1
ATOM 15815 N N . TRP C 1 671 ? 39.839 -2.759 94.052 1.00 14.75 744 TRP C N 1
ATOM 15816 C CA . TRP C 1 671 ? 40.361 -4.003 93.505 1.00 14.60 744 TRP C CA 1
ATOM 15817 C C . TRP C 1 671 ? 40.497 -5.005 94.641 1.00 15.71 744 TRP C C 1
ATOM 15818 O O . TRP C 1 671 ? 40.765 -4.609 95.782 1.00 16.14 744 TRP C O 1
ATOM 15829 N N . SER C 1 672 ? 40.311 -6.298 94.357 1.00 16.13 745 SER C N 1
ATOM 15830 C CA . SER C 1 672 ? 40.389 -7.272 95.446 1.00 17.23 745 SER C CA 1
ATOM 15831 C C . SER C 1 672 ? 41.797 -7.324 96.019 1.00 18.04 745 SER C C 1
ATOM 15832 O O . SER C 1 672 ? 41.983 -7.426 97.232 1.00 19.49 745 SER C O 1
ATOM 15835 N N . GLU C 1 673 ? 42.781 -7.240 95.125 1.00 17.47 746 GLU C N 1
ATOM 15836 C CA . GLU C 1 673 ? 44.183 -7.390 95.481 1.00 18.03 746 GLU C CA 1
ATOM 15837 C C . GLU C 1 673 ? 45.021 -6.901 94.293 1.00 17.51 746 GLU C C 1
ATOM 15838 O O . GLU C 1 673 ? 44.592 -7.020 93.132 1.00 17.60 746 GLU C O 1
ATOM 15844 N N . VAL C 1 674 ? 46.212 -6.374 94.587 1.00 16.66 747 VAL C N 1
ATOM 15845 C CA . VAL C 1 674 ? 47.134 -5.853 93.577 1.00 16.41 747 VAL C CA 1
ATOM 15846 C C . VAL C 1 674 ? 48.360 -6.747 93.524 1.00 17.20 747 VAL C C 1
ATOM 15847 O O . VAL C 1 674 ? 48.955 -7.071 94.564 1.00 19.23 747 VAL C O 1
ATOM 15851 N N . TYR C 1 675 ? 48.758 -7.138 92.316 1.00 16.39 748 TYR C N 1
ATOM 15852 C CA . TYR C 1 675 ? 49.896 -8.029 92.159 1.00 16.02 748 TYR C CA 1
ATOM 15853 C C . TYR C 1 675 ? 50.983 -7.338 91.362 1.00 17.49 748 TYR C C 1
ATOM 15854 O O . TYR C 1 675 ? 50.741 -6.875 90.227 1.00 17.69 748 TYR C O 1
ATOM 15863 N N . ALA C 1 676 ? 52.167 -7.254 91.959 1.00 17.86 749 ALA C N 1
ATOM 15864 C CA . ALA C 1 676 ? 53.300 -6.596 91.307 1.00 18.32 749 ALA C CA 1
ATOM 15865 C C . ALA C 1 676 ? 54.605 -7.236 91.763 1.00 19.30 749 ALA C C 1
ATOM 15866 O O . ALA C 1 676 ? 54.671 -7.788 92.865 1.00 18.92 749 ALA C O 1
ATOM 15868 N N . SER C 1 677 ? 55.635 -7.142 90.927 1.00 19.31 750 SER C N 1
ATOM 15869 C CA . SER C 1 677 ? 56.938 -7.756 91.218 1.00 20.79 750 SER C CA 1
ATOM 15870 C C . SER C 1 677 ? 57.588 -7.156 92.446 1.00 21.74 750 SER C C 1
ATOM 15871 O O . SER C 1 677 ? 58.297 -7.849 93.167 1.00 22.87 750 SER C O 1
ATOM 15874 N N . THR C 1 678 ? 57.404 -5.850 92.633 1.00 22.64 751 THR C N 1
ATOM 15875 C CA . THR C 1 678 ? 57.831 -5.183 93.861 1.00 23.68 751 THR C CA 1
ATOM 15876 C C . THR C 1 678 ? 56.604 -4.698 94.604 1.00 23.29 751 THR C C 1
ATOM 15877 O O . THR C 1 678 ? 55.651 -4.176 94.006 1.00 23.50 751 THR C O 1
ATOM 15881 N N . GLY C 1 679 ? 56.628 -4.880 95.918 1.00 23.32 752 GLY C N 1
ATOM 15882 C CA . GLY C 1 679 ? 55.497 -4.542 96.754 1.00 23.42 752 GLY C CA 1
ATOM 15883 C C . GLY C 1 679 ? 55.510 -3.117 97.254 1.00 23.70 752 GLY C C 1
ATOM 15884 O O . GLY C 1 679 ? 54.611 -2.701 97.972 1.00 24.80 752 GLY C O 1
ATOM 15885 N N . THR C 1 680 ? 56.524 -2.365 96.858 1.00 22.42 753 THR C N 1
ATOM 15886 C CA . THR C 1 680 ? 56.632 -0.963 97.239 1.00 23.83 753 THR C CA 1
ATOM 15887 C C . THR C 1 680 ? 56.121 -0.101 96.099 1.00 21.97 753 THR C C 1
ATOM 15888 O O . THR C 1 680 ? 56.646 -0.166 94.977 1.00 21.53 753 THR C O 1
ATOM 15892 N N . ILE C 1 681 ? 55.114 0.715 96.377 1.00 21.04 754 ILE C N 1
ATOM 15893 C CA . ILE C 1 681 ? 54.653 1.670 95.376 1.00 20.15 754 ILE C CA 1
ATOM 15894 C C . ILE C 1 681 ? 55.696 2.756 95.137 1.00 19.51 754 ILE C C 1
ATOM 15895 O O . ILE C 1 681 ? 56.292 3.292 96.074 1.00 20.66 754 ILE C O 1
ATOM 15900 N N . ASN C 1 682 ? 55.916 3.082 93.877 1.00 18.07 755 ASN C N 1
ATOM 15901 C CA . ASN C 1 682 ? 56.909 4.079 93.539 1.00 18.59 755 ASN C CA 1
ATOM 15902 C C . ASN C 1 682 ? 56.209 5.436 93.513 1.00 19.41 755 ASN C C 1
ATOM 15903 O O . ASN C 1 682 ? 55.242 5.645 92.747 1.00 17.95 755 ASN C O 1
ATOM 15908 N N . THR C 1 683 ? 56.662 6.358 94.364 1.00 21.20 756 THR C N 1
ATOM 15909 C CA . THR C 1 683 ? 55.934 7.621 94.476 1.00 23.57 756 THR C CA 1
ATOM 15910 C C . THR C 1 683 ? 56.494 8.700 93.559 1.00 24.68 756 THR C C 1
ATOM 15911 O O . THR C 1 683 ? 57.330 8.393 92.670 1.00 27.02 756 THR C O 1
#

Foldseek 3Di:
DQEEQCLEEAEDADDDPLANYALYKYWYCPPPPDTAIEHHHHNFPWDKFFADAAQFQWFFLFAAWEDDPQKTKRWTKTHQDPFPHRIFTWIWMDNQQPPYIHYIDGPDDFPPCCPVQQKGWDFAEWDDFLQKTWTWIFIAHRPPRWTAFIKIKMFGHWDKDWDAWAWKAAAQFQKIKGFAASRLDAFQFKKAWFQQQFPQRGGIWTWHAADDRGMTITGGPGGHHHIDTRHGTTIMMTTDRVNGDIDIGTAPLATDDLPQVRGWRDWGEKEAPHRSQQWIWIWTKHPPYPPIWTFIWTDRHCSVPVRDTDGATADSVQRHQWTHWYWYDDPQKIWIWTAGADLADQGIKIWIDNPRRNYIDIAGAPFHQHDWYWAWDDFPQKTKTKTKDQFPPSGGRPDDQDAQAKGKIFIWIWIDGPVVPDPYCPVTHIYRDDIAMAQHNDRGGSFHSWYWYDDPFKIKTKGKGFDNDDQPCVHDPVVQDSPPDPRGRIGMMIIIGGRDDDPDDDPDDDDDDDDADVFHWDQDPVRDIDTQDDDDDPDDDDDPDDDQWCADPVGDRDPDTDDDDDDPDDDDAWDQDPPQSQCTWDKDFPADDRDVVGGKIWIAHDCSHPPHGDIDTGHPPDDDDPDDDDDPDPPDDDDADPVGDDPDDDDPDPDDDD/DEEEEDADDDPQAVDELYKYWYCPPPPDTAIEHHHHVFQWDKDFADAALFQWFFLFAAWEADPQKTKRWTKTHQDPAPHRIFTWIWMDNQQPPYIHYIDGPDDFDPCCPVQQKGWDFAEWDDFLQKTWTWIFIAHRPPRWTPFTKIKIFRHWDKDWDAWAWWAAAPFQKIKGFAASRLDAFQFKKAWFQQQWPQRGGIWTFHAADDRGMTITGGPDGHHHIDTRHGTIIMMTTDRVNGDIDIGTAPLATDDLPQVSGWRHWGEKEDPHRSQQWIWIWTKDPPYPPIWTFIWTDRHCSVPVRDTDGFTADSLQRHQWTHWYWYDDDQKIKIWIAGADLAHQGIKIWIDNPRRNYIDIAGAPFHQHDWHWAWDDDPQKIKTKTKDQFPPSGGRPDDQDAQAKGKIFIWIWIGGPVPPDPHNPPTHIYRDDIAMAQHNDRGGSFHSWYWYDDPFKIKTKGKGFDNDDQPCVHDPVVQDSPPDNRGRIGMMIIIGGHDDDPDPDSDDDDDDDDADVFHWDQDPVRDIDTQDDDDDPDDDDDPDDDQWCADPVGDRDPDGDDDDDDPDDDDAWDQDPPQNQQAWDKDFPADDRDPVGGKIKIAHDCSHPPHGDIDTGHPPDDDDPDDDDDPDPPDDDDADPVGDDPDDDDPDPDDDD/DQCLEEEEDADDDPLAPDANYKYWYCPPPPDTAIAHHHHNFPWDKDFADAAQFQWFFLFAAWEDDPQKTKRWTKTHFDPFPHRIFTWIWMDNQQPPYIHYIDGPDDFDPCCPVQQWGWDWAEWDDFLQKTWTWIFIAHRPPRFTAFIKIKMFGHWDKDWDAWAWKAAAFFQKIKGFAASRLDDFQFKKAWFQQQWPQRGGIWTFHAADDRGMTITGGPGGHHHIDTRHGTIIMMTTDRVNGDIDIGTAPLATADLPQVRGWRHWGEKEDDHRSQQWIWIWTWDPPYPPIWTFIWTDRHCSVPVRDTDGATADSLQRHQWTHWYWYDDDQKIWIWIAGNDLADQGIKIWMDNPRRNYIDIAGAPFHAHDWHWAWDDDPQKIKTKTKDQFDPSGGRPTDQDAQAKGKIFMWIWIDGPPPPDPHCPVTHIYRDDIAMAQHNDRGGSFHSWYWYDDPFKIKTKGKGFDNDDQPCVHDPVVQDSVPDNRGGIGMMIIIGGHDDDPDDDPDDDDDDDDADVFHWDQDPVRDIDTQDDDDDPDDDDDPDDDFWCAHPVGDRDPDTDDDDDDPDDDDAWDQDPPQSQCTWDKDFPADDRDPVGGKIWIAADCSHPPHGDIDTGHPPDDDDPDDDDDPDPPPDDDADPVGDDPDDDDPDPDDDD

Nearest PDB structures (foldseek):
  4hiz-assembly1_A  TM=1.002E+00  e=0.000E+00  Escherichia phage phi92
  3gvl-assembly1_A  TM=9.817E-01  e=1.118E-85  Escherichia phage K1F
  3gvk-assembly1_C  TM=9.758E-01  e=9.667E-86  Escherichia phage K1F
  3gw6-assembly2_E  TM=9.368E-01  e=8.607E-07  Escherichia phage K1F
  3gw6-assembly2_D  TM=9.302E-01  e=8.607E-07  Escherichia phage K1F

InterPro domains:
  IPR001724 Glycosyl hydrolase 58 [PR00849] (144-168)
  IPR001724 Glycosyl hydrolase 58 [PR00849] (211-239)
  IPR001724 Glycosyl hydrolase 58 [PR00849] (330-353)
  IPR001724 Glycosyl hydrolase 58 [PR00849] (409-435)
  IPR001724 Glycosyl hydrolase 58 [PR00849] (487-513)
  IPR001724 Glycosyl hydrolase 58 [PR00849] (545-569)
  IPR001724 Glycosyl hydrolase 58 [PR00849] (649-675)
  IPR001724 Glycosyl hydrolase 58 [PR00849] (681-708)
  IPR023366 ATP synthase subunit alpha, N-terminal domain-like superfamily [G3DSA:2.40.30.20] (259-339)
  IPR024427 Endosialidase, beta-barrel domain [PF12195] (256-338)
  IPR024428 Endosialidase, beta-propeller domain [PF12217] (143-597)
  IPR024429 Endosialidase, N-terminal extension domain [PF12218] (76-142)
  IPR024430 Endosialidase, C-terminal domain [PF12219] (600-756)
  IPR030392 Intramolecular chaperone auto-processing domain [PF13884] (757-816)
  IPR030392 Intramolecular chaperone auto-processing domain [PS51688] (757-918)
  IPR036278 Sialidase superfamily [SSF50939] (75-603)
  IPR044914 Endosialidase, C-terminal domain superfamily [G3DSA:4.10.1090.10] (600-756)

B-factor: mean 21.83, std 14.05, range [8.0, 137.02]

Organism: NCBI:txid948870

Secondary structure (DSSP, 8-state):
--EEEEEEEEE-SS---GGGEEEEEEEE-SSTT--EEEE-BTSSSEEEEE----SSEEE--TT--EEETTEEEEEEEEESSSS-TT-EEEEEEESSTTSS-PPPEESSPSPTTHHHH-EEEEEEEEEEETTEEEEEEEEEETTT--EEEEEEEEEEPP-EE--BS-EEE-TT-SEEEEE-TT----TT-EEEEES-SSTT--EEEEEEEEEETTEEEEE-SS--SS-EE-TT-B-EEEE-GGGSPPEEEE-TT-B--SSTTTB-SEEEEEEEEETTTTEEEEEEEE-SSSSPEEEEEEES-TTT-TT--EEEE--HHHHTTEEEEEEEEETTEEEEEEEE--TTS---EEEEESSTTSS-EEEEPTT---SS---EEEETTEEEEEEE-SSTT-SSTTPPP--SS-B-PEEEEEEEE-TT--S--TT---EEEEE--B--SSS---SEEEEEEEETTEEEEEEEE--S----TTTT-TT--TTSTT----EEEEEEEE-S---S-----EE-SPP-SSS-EEE-TTSSEEE-S-EEEEEEEEEEEEEE--B-TT--B-SEEEEEE-SSEEEEEEPPPSS-GGG-EEEEESSSSSSTTTB-EEEEEBTTSSSTT-EEEE-TT-EEESS-EEESSSS-S-BSBTTB-BS-BBBSSSSPB-/-EEEE-SS---GGG-BSEEEEE-SSTT--EEEEPBTSSSEEEEE----SSEEE--TT--EEETTEEEEEEEEESSSS-TT-EEEEEEESSTTSS-PPPEESSPSPTTHHHH-EEEEEEEEEEETTEEEEEEEEEETTT--EEEEEEEEEEPP-EE--BS-EEE-TT--EEEEE-TT----TT-EEEEES-SSTT--EEEEEEEEEETTEEEEE-SS--SS-EE-TT-B-EEEE-GGGSPPEEEE-TT-B--SSTTTB-SEEEEEEEEETTTTEEEEEEEE-SSSSPEEEEEEES-TTT-TT--EEEEPPHHHHTTEEEEEEEEETTEEEEEEEE--TTS---EEEEESSTTSS-EEEEPTT---SS---EEEETTEEEEEEE-SSTT-SSTTPPP--SS-B-PEEEEEEEE-SS--S--TT---EEEEE--B--SSS---SEEEEEEEETTEEEEEEEE--S----TTTT-TT--TTSTT----EEEEEEEE-S---S-----EE-SPP-SSS-EEE-TTSSEEE-S-EEEEEEEEEEEEEE--B-TTSPBPSEEEEEE-SSEEEEEEPPPSS-GGG-EEEEESSSSSSTTTB-EEEEEBTTSSSTT-EEEE-TT-EEESS-EEESSTT---BSBTTB-BS-BBBSSSSPB-/--TTEEEE-SS---GGG-BSEEEEEEEETTEEEEEEPBTSSSEEEEE----SSEEE--TT--EEETTEEEEEEEEESSSS-TT-EEEEEEESSTTSS-PPPEESSPSPTTHHHH-EEEEEEEEEEETTEEEEEEEEEETTT--EEEEEEEEEEPP-EE--BS-EEE-TT-SEEEEE-TT----TT-EEEEES-SSTT--EEEEEEEEEETTEEEEE-SS--SS-EE-TT-B-EEEE-GGGSPPEEEE-TT-B--SSTTTB-SEEEEEEEEETTTTEEEEEEEE-SSSSPEEEEEEES-TTT-TT--EEEE--HHHHTTEEEEEEEEETTEEEEEEEE--TTS---EEEEESSTTSS-EEEEPTT---SS---EEEETTEEEEEEE-SSTT-SSTTPPP--SS-B--EEEEEEEE-SS--S--TT---EEEEE--B--SSS---SEEEEEEEETTEEEEEEEE--S----TTTT-TT--TTSTT----EEEEEEEE-S---S-----EE-SPP-SSS-EEE-TTSSEEE-S-EEEEEEEEEEEEEE--B-TT--B-SEEEEEE-SSEEEEEEPPPSS-GGG-EEEEESSSSSSTTTB-EEEEEBTTSSSTT-EEEE-TT-EEESS-EEESSSS---BSBTTB-BS-BBBSSSSPB-

Solvent-accessible surface area: 64356 Å² total; per-residue (Å²): 148,117,79,59,4,189,80,114,57,85,168,37,134,86,23,32,21,4,55,44,35,60,31,0,0,2,24,45,80,69,43,138,50,25,65,10,2,7,9,3,108,31,25,44,59,11,94,9,13,7,0,3,20,4,1,5,4,1,0,21,0,2,6,0,14,18,44,32,65,46,10,0,12,0,0,0,1,3,0,6,74,64,8,0,40,29,2,8,0,0,2,1,14,0,4,4,10,4,13,25,9,23,18,5,18,15,9,1,54,19,21,105,58,23,98,86,70,138,2,0,18,8,0,7,0,5,3,27,0,8,34,1,0,0,2,1,4,0,4,10,76,32,100,76,53,104,3,84,57,0,27,1,9,0,32,0,0,6,8,24,60,111,25,86,6,26,0,56,5,74,56,57,33,57,63,0,38,0,66,7,139,70,3,4,0,30,99,24,4,4,0,6,4,34,103,7,58,4,107,39,1,79,26,86,24,72,2,43,42,48,96,82,109,32,16,0,8,0,83,9,114,176,43,11,117,58,123,27,86,5,103,64,47,53,0,30,0,0,2,26,1,52,68,1,84,50,42,85,25,95,3,78,89,1,21,58,28,109,72,14,88,63,0,0,25,26,0,0,0,15,10,31,27,52,73,65,60,20,11,0,0,0,0,2,8,0,27,73,34,102,63,53,60,1,0,0,0,20,0,97,47,0,46,75,74,21,53,63,36,73,67,45,60,8,54,73,112,34,1,63,55,3,6,9,0,0,0,34,53,62,136,33,48,0,5,0,0,1,44,0,42,28,24,72,28,48,2,0,0,0,0,26,1,81,56,53,1,109,101,23,87,49,12,63,1,37,73,25,3,3,30,2,1,0,1,2,3,48,31,56,70,76,0,20,0,0,0,0,3,20,0,72,7,2,8,2,5,112,47,139,84,45,40,59,123,23,12,36,0,3,0,0,0,0,93,12,49,8,74,82,63,31,152,60,8,72,142,27,77,10,23,1,11,4,6,9,13,0,9,1,13,32,60,52,2,0,0,0,3,0,0,5,12,53,10,108,9,46,0,0,1,0,0,0,0,10,11,5,22,6,6,17,11,19,1,15,2,71,159,24,52,13,52,58,25,24,2,3,9,0,0,0,9,1,8,33,5,31,24,68,114,6,76,52,2,36,45,70,18,109,54,4,9,20,32,2,40,20,10,2,2,5,10,3,79,87,34,40,4,24,0,1,0,24,1,10,3,14,25,77,1,61,0,40,20,2,25,0,8,1,81,65,28,32,45,53,32,56,40,8,1,92,8,66,0,36,4,4,42,0,3,4,0,0,30,78,4,156,94,69,57,53,66,1,38,0,3,0,0,0,0,53,46,22,132,49,121,31,0,0,4,9,18,0,20,0,37,58,22,86,114,64,23,50,2,0,28,27,0,64,33,7,0,32,0,47,37,65,8,17,0,87,78,53,32,119,5,18,0,0,11,75,84,26,70,0,30,48,0,34,0,54,50,40,99,11,53,89,122,131,50,100,171,32,132,92,22,32,17,4,54,100,86,134,67,14,0,5,25,47,80,68,42,139,49,24,66,11,2,7,11,5,98,34,21,42,51,14,73,8,13,7,0,3,20,5,1,6,4,1,0,21,0,2,6,0,14,17,44,34,64,47,10,0,12,0,0,0,1,3,0,6,74,62,8,1,39,30,2,9,0,0,1,0,14,0,4,4,10,3,29,29,9,22,18,5,18,16,10,1,54,20,21,105,58,24,98,87,65,133,1,0,17,7,0,8,0,4,3,28,0,0,25,1,0,0,2,1,4,0,4,10,78,32,101,75,53,105,3,78,63,0,26,0,8,0,32,0,0,6,8,23,59,110,25,87,6,24,0,57,6,73,59,60,35,55,63,0,38,0,69,5,147,64,3,4,0,30,100,25,4,5,0,6,4,34,102,7,58,5,111,40,0,78,29,88,23,73,1,43,41,48,98,80,119,54,17,0,8,0,81,8,104,207,44,9,132,60,119,24,91,4,109,60,46,52,0,30,0,0,2,26,0,53,66,1,87,50,40,87,25,95,3,78,91,2,23,54,27,105,76,16,93,74,1,0,25,25,0,0,0,16,10,36,28,52,55,72,62,19,9,0,0,0,0,2,8,0,26,73,37,99,65,52,60,0,0,0,0,16,0,97,48,0,52,67,73,20,52,62,36,73,70,43,60,8,44,70,102,42,1,62,54,2,6,9,0,0,0,35,51,59,137,33,39,0,11,0,0,1,44,1,43,28,24,72,25,48,2,0,0,0,0,22,0,71,58,53,1,103,102,25,78,49,17,66,1,38,73,26,2,3,30,2,0,0,1,2,6,51,26,54,72,77,0,17,0,0,0,1,2,21,0,72,6,2,8,1,4,112,48,139,83,41,43,62,124,23,10,38,0,3,0,0,0,0,91,15,67,12,77,84,63,24,150,61,8,80,145,28,73,11,23,2,11,4,5,8,12,0,7,1,14,30,62,53,1,0,1,0,2,0,0,5,11,53,9,106,8,44,0,0,1,0,0,0,0,9,10,5,23,6,6,18,11,21,0,14,3,71,152,24,49,13,51,58,23,23,2,2,8,0,0,0,10,1,8,36,6,33,22,62,114,5,76,50,2,34,45,66,30,83,58,4,9,19,31,1,40,20,10,2,1,5,12,3,78,88,34,39,4,25,0,1,0,25,1,9,4,13,26,76,1,59,0,40,20,2,23,0,8,2,82,65,28,32,45,54,34,56,38,8,1,96,8,70,0,36,4,4,43,0,0,3,0,0,24,83,4,155,95,69,57,55,67,0,38,0,2,0,0,0,0,59,53,21,135,47,114,41,0,0,4,10,18,0,22,0,36,53,23,86,118,61,21,42,2,2,28,45,1,66,30,7,0,26,0,42,39,65,10,16,0,74,93,53,33,121,8,17,0,0,10,78,83,25,71,0,29,45,0,34,0,54,51,38,101,11,54,91,109,9,203,80,96,52,80,179,40,136,89,26,34,17,4,67,130,58,112,26,0,0,4,20,45,80,71,43,140,50,24,64,10,2,7,10,3,107,32,29,40,58,13,80,11,8,6,1,3,20,6,1,4,4,1,0,18,0,2,6,0,14,18,43,34,64,44,10,0,12,0,0,0,1,3,0,6,72,63,7,0,41,31,1,8,0,0,2,0,16,0,4,6,8,4,18,28,8,23,19,5,18,15,10,1,56,19,22,105,56,25,98,84,71,133,2,0,17,8,0,7,0,5,3,29,0,0,22,1,0,0,2,1,4,0,4,10,75,29,101,78,53,106,3,83,54,0,24,1,9,0,32,0,0,6,7,24,59,97,25,86,5,26,0,56,6,73,60,56,32,57,62,0,39,0,63,5,142,60,3,4,0,29,99,24,4,4,0,6,4,33,104,6,58,5,111,41,1,80,27,89,24,72,2,44,42,48,99,77,151,29,16,0,9,0,82,8,98,185,44,12,133,61,122,26,87,4,101,66,45,51,0,23,0,0,2,26,1,53,70,1,83,50,41,88,25,97,3,78,86,2,22,57,27,113,71,14,89,64,1,1,24,25,0,0,0,14,10,37,27,51,55,81,85,20,10,0,0,0,0,2,8,0,28,74,39,102,60,58,62,0,0,0,0,17,0,99,54,0,50,86,73,20,45,55,36,73,69,40,62,8,49,68,110,34,1,62,57,3,6,8,0,0,0,34,51,59,138,33,42,0,13,0,0,0,47,0,40,28,26,73,31,47,2,0,0,0,0,40,2,76,56,57,1,106,98,26,76,52,18,64,1,37,71,24,3,4,30,2,0,0,1,2,5,51,28,56,73,75,0,16,0,0,0,0,2,22,0,73,7,2,8,1,4,110,46,140,83,42,45,56,124,23,10,39,0,4,0,0,0,1,90,12,66,13,78,82,48,27,152,53,7,86,132,26,74,9,21,1,11,4,6,9,13,0,9,2,15,32,62,52,2,0,1,0,3,0,0,5,11,54,8,105,9,44,0,0,0,0,0,0,1,10,10,6,22,6,5,18,11,20,1,14,2,71,157,25,50,13,54,59,21,24,2,3,8,0,0,0,10,1,8,35,4,33,22,62,116,4,77,48,2,39,46,67,22,123,68,4,10,19,32,1,41,20,9,2,1,5,12,3,78,87,36,38,4,24,0,1,0,24,1,9,4,13,25,75,1,61,1,41,21,2,22,0,7,1,81,64,28,33,45,54,33,54,39,9,1,100,8,31,0,33,4,4,40,0,2,4,0,0,22,79,4,159,94,67,57,56,67,1,38,0,2,0,0,0,0,64,50,22,135,47,116,30,0,0,4,9,17,0,22,0,40,57,25,92,119,64,22,44,2,2,26,35,0,65,30,5,0,27,0,57,40,65,8,19,0,92,72,52,32,121,6,16,0,0,11,75,83,25,71,0,29,47,1,34,0,56,49,40,100,13,52,89